Protein 1WJ7 (pdb70)

Structure (mmCIF, N/CA/C/O backbone):
data_1WJ7
#
_entry.id   1WJ7
#
loop_
_atom_site.group_PDB
_atom_site.id
_atom_site.type_symbol
_atom_site.label_atom_id
_atom_site.label_alt_id
_atom_site.label_comp_id
_atom_site.label_asym_id
_atom_site.label_entity_id
_atom_site.label_seq_id
_atom_site.pdbx_PDB_ins_code
_atom_site.Cartn_x
_atom_site.Cartn_y
_atom_site.Cartn_z
_atom_site.occupancy
_atom_site.B_iso_or_equiv
_atom_site.auth_seq_id
_atom_site.auth_comp_id
_atom_site.auth_asym_id
_atom_site.auth_atom_id
_atom_site.pdbx_PDB_model_num
ATOM 1 N N . GLY A 1 1 ? -29.782 19.434 -16.163 1.00 0.00 1 GLY A N 1
ATOM 2 C CA . GLY A 1 1 ? -30.310 18.722 -17.314 1.00 0.00 1 GLY A CA 1
ATOM 3 C C . GLY A 1 1 ? -29.383 17.576 -17.722 1.00 0.00 1 GLY A C 1
ATOM 4 O O . GLY A 1 1 ? -28.165 17.674 -17.573 1.00 0.00 1 GLY A O 1
ATOM 8 N N . SER A 1 2 ? -29.993 16.515 -18.229 1.00 0.00 2 SER A N 1
ATOM 9 C CA . SER A 1 2 ? -29.238 15.351 -18.660 1.00 0.00 2 SER A CA 1
ATOM 10 C C . SER A 1 2 ? -28.985 15.420 -20.168 1.00 0.00 2 SER A C 1
ATOM 11 O O . SER A 1 2 ? -29.432 14.553 -20.916 1.00 0.00 2 SER A O 1
ATOM 19 N N . SER A 1 3 ? -28.268 16.461 -20.568 1.00 0.00 3 SER A N 1
ATOM 20 C CA . SER A 1 3 ? -27.951 16.654 -21.973 1.00 0.00 3 SER A CA 1
ATOM 21 C C . SER A 1 3 ? -26.691 17.512 -22.111 1.00 0.00 3 SER A C 1
ATOM 22 O O . SER A 1 3 ? -25.760 17.143 -22.825 1.00 0.00 3 SER A O 1
ATOM 30 N N . GLY A 1 4 ? -26.703 18.640 -21.416 1.00 0.00 4 GLY A N 1
ATOM 31 C CA . GLY A 1 4 ? -25.573 19.553 -21.453 1.00 0.00 4 GLY A CA 1
ATOM 32 C C . GLY A 1 4 ? -24.571 19.230 -20.343 1.00 0.00 4 GLY A C 1
ATOM 33 O O . GLY A 1 4 ? -23.436 18.845 -20.620 1.00 0.00 4 GLY A O 1
ATOM 37 N N . SER A 1 5 ? -25.027 19.397 -19.110 1.00 0.00 5 SER A N 1
ATOM 38 C CA . SER A 1 5 ? -24.185 19.128 -17.958 1.00 0.00 5 SER A CA 1
ATOM 39 C C . SER A 1 5 ? -22.851 19.864 -18.101 1.00 0.00 5 SER A C 1
ATOM 40 O O . SER A 1 5 ? -21.925 19.360 -18.735 1.00 0.00 5 SER A O 1
ATOM 48 N N . SER A 1 6 ? -22.795 21.044 -17.502 1.00 0.00 6 SER A N 1
ATOM 49 C CA . SER A 1 6 ? -21.590 21.855 -17.555 1.00 0.00 6 SER A CA 1
ATOM 50 C C . SER A 1 6 ? -21.461 22.685 -16.276 1.00 0.00 6 SER A C 1
ATOM 51 O O . SER A 1 6 ? -21.930 23.821 -16.220 1.00 0.00 6 SER A O 1
ATOM 59 N N . GLY A 1 7 ? -20.823 22.086 -15.282 1.00 0.00 7 GLY A N 1
ATOM 60 C CA . GLY A 1 7 ? -20.627 22.756 -14.007 1.00 0.00 7 GLY A CA 1
ATOM 61 C C . GLY A 1 7 ? -19.412 23.685 -14.058 1.00 0.00 7 GLY A C 1
ATOM 62 O O . GLY A 1 7 ? -19.296 24.512 -14.961 1.00 0.00 7 GLY A O 1
ATOM 66 N N . ASN A 1 8 ? -18.538 23.518 -13.077 1.00 0.00 8 ASN A N 1
ATOM 67 C CA . ASN A 1 8 ? -17.337 24.332 -12.998 1.00 0.00 8 ASN A CA 1
ATOM 68 C C . ASN A 1 8 ? -16.149 23.444 -12.621 1.00 0.00 8 ASN A C 1
ATOM 69 O O . ASN A 1 8 ? -15.171 23.362 -13.363 1.00 0.00 8 ASN A O 1
ATOM 80 N N . GLN A 1 9 ? -16.272 22.802 -11.469 1.00 0.00 9 GLN A N 1
ATOM 81 C CA . GLN A 1 9 ? -15.221 21.924 -10.985 1.00 0.00 9 GLN A CA 1
ATOM 82 C C . GLN A 1 9 ? -15.667 21.219 -9.702 1.00 0.00 9 GLN A C 1
ATOM 83 O O . GLN A 1 9 ? -16.125 21.866 -8.762 1.00 0.00 9 GLN A O 1
ATOM 97 N N . ASN A 1 10 ? -15.517 19.903 -9.705 1.00 0.00 10 ASN A N 1
ATOM 98 C CA . ASN A 1 10 ? -15.899 19.103 -8.554 1.00 0.00 10 ASN A CA 1
ATOM 99 C C . ASN A 1 10 ? -14.681 18.907 -7.649 1.00 0.00 10 ASN A C 1
ATOM 100 O O . ASN A 1 10 ? -13.861 18.022 -7.888 1.00 0.00 10 ASN A O 1
ATOM 111 N N . GLN A 1 11 ? -14.601 19.748 -6.628 1.00 0.00 11 GLN A N 1
ATOM 112 C CA . GLN A 1 11 ? -13.497 19.678 -5.685 1.00 0.00 11 GLN A CA 1
ATOM 113 C C . GLN A 1 11 ? -13.930 20.214 -4.320 1.00 0.00 11 GLN A C 1
ATOM 114 O O . GLN A 1 11 ? -14.503 21.299 -4.228 1.00 0.00 11 GLN A O 1
ATOM 128 N N . THR A 1 12 ? -13.641 19.429 -3.292 1.00 0.00 12 THR A N 1
ATOM 129 C CA . THR A 1 12 ? -13.993 19.812 -1.935 1.00 0.00 12 THR A CA 1
ATOM 130 C C . THR A 1 12 ? -12.756 20.306 -1.183 1.00 0.00 12 THR A C 1
ATOM 131 O O . THR A 1 12 ? -11.746 19.608 -1.114 1.00 0.00 12 THR A O 1
ATOM 142 N N . GLN A 1 13 ? -12.877 21.507 -0.636 1.00 0.00 13 GLN A N 1
ATOM 143 C CA . GLN A 1 13 ? -11.781 22.104 0.109 1.00 0.00 13 GLN A CA 1
ATOM 144 C C . GLN A 1 13 ? -11.498 21.293 1.376 1.00 0.00 13 GLN A C 1
ATOM 145 O O . GLN A 1 13 ? -12.185 21.448 2.384 1.00 0.00 13 GLN A O 1
ATOM 159 N N . HIS A 1 14 ? -10.484 20.445 1.282 1.00 0.00 14 HIS A N 1
ATOM 160 C CA . HIS A 1 14 ? -10.101 19.610 2.408 1.00 0.00 14 HIS A CA 1
ATOM 161 C C . HIS A 1 14 ? -8.737 18.972 2.134 1.00 0.00 14 HIS A C 1
ATOM 162 O O . HIS A 1 14 ? -7.855 18.992 2.990 1.00 0.00 14 HIS A O 1
ATOM 176 N N . LYS A 1 15 ? -8.608 18.421 0.936 1.00 0.00 15 LYS A N 1
ATOM 177 C CA . LYS A 1 15 ? -7.366 17.779 0.538 1.00 0.00 15 LYS A CA 1
ATOM 178 C C . LYS A 1 15 ? -7.009 18.208 -0.887 1.00 0.00 15 LYS A C 1
ATOM 179 O O . LYS A 1 15 ? -7.893 18.413 -1.717 1.00 0.00 15 LYS A O 1
ATOM 198 N N . GLN A 1 16 ? -5.712 18.331 -1.126 1.00 0.00 16 GLN A N 1
ATOM 199 C CA . GLN A 1 16 ? -5.227 18.731 -2.436 1.00 0.00 16 GLN A CA 1
ATOM 200 C C . GLN A 1 16 ? -4.778 17.506 -3.234 1.00 0.00 16 GLN A C 1
ATOM 201 O O . GLN A 1 16 ? -4.664 16.411 -2.685 1.00 0.00 16 GLN A O 1
ATOM 215 N N . ARG A 1 17 ? -4.535 17.730 -4.517 1.00 0.00 17 ARG A N 1
ATOM 216 C CA . ARG A 1 17 ? -4.101 16.658 -5.395 1.00 0.00 17 ARG A CA 1
ATOM 217 C C . ARG A 1 17 ? -5.186 15.584 -5.498 1.00 0.00 17 ARG A C 1
ATOM 218 O O . ARG A 1 17 ? -5.940 15.366 -4.551 1.00 0.00 17 ARG A O 1
ATOM 239 N N . PRO A 1 18 ? -5.230 14.924 -6.686 1.00 0.00 18 PRO A N 1
ATOM 240 C CA . PRO A 1 18 ? -6.210 13.878 -6.925 1.00 0.00 18 PRO A CA 1
ATOM 241 C C . PRO A 1 18 ? -5.832 12.593 -6.186 1.00 0.00 18 PRO A C 1
ATOM 242 O O . PRO A 1 18 ? -4.902 12.586 -5.381 1.00 0.00 18 PRO A O 1
ATOM 253 N N . GLN A 1 19 ? -6.571 11.535 -6.487 1.00 0.00 19 GLN A N 1
ATOM 254 C CA . GLN A 1 19 ? -6.324 10.247 -5.862 1.00 0.00 19 GLN A CA 1
ATOM 255 C C . GLN A 1 19 ? -6.384 10.377 -4.338 1.00 0.00 19 GLN A C 1
ATOM 256 O O . GLN A 1 19 ? -5.452 9.979 -3.641 1.00 0.00 19 GLN A O 1
ATOM 270 N N . ALA A 1 20 ? -7.489 10.935 -3.867 1.00 0.00 20 ALA A N 1
ATOM 271 C CA . ALA A 1 20 ? -7.682 11.122 -2.439 1.00 0.00 20 ALA A CA 1
ATOM 272 C C . ALA A 1 20 ? -9.049 11.764 -2.193 1.00 0.00 20 ALA A C 1
ATOM 273 O O . ALA A 1 20 ? -9.192 12.611 -1.312 1.00 0.00 20 ALA A O 1
ATOM 280 N N . THR A 1 21 ? -10.019 11.337 -2.988 1.00 0.00 21 THR A N 1
ATOM 281 C CA . THR A 1 21 ? -11.369 11.860 -2.868 1.00 0.00 21 THR A CA 1
ATOM 282 C C . THR A 1 21 ? -12.393 10.734 -3.021 1.00 0.00 21 THR A C 1
ATOM 283 O O . THR A 1 21 ? -12.982 10.287 -2.037 1.00 0.00 21 THR A O 1
ATOM 294 N N . ALA A 1 22 ? -12.574 10.306 -4.262 1.00 0.00 22 ALA A N 1
ATOM 295 C CA . ALA A 1 22 ? -13.516 9.240 -4.556 1.00 0.00 22 ALA A CA 1
ATOM 296 C C . ALA A 1 22 ? -12.774 7.902 -4.582 1.00 0.00 22 ALA A C 1
ATOM 297 O O . ALA A 1 22 ? -13.188 6.946 -3.928 1.00 0.00 22 ALA A O 1
ATOM 304 N N . GLU A 1 23 ? -11.691 7.877 -5.345 1.00 0.00 23 GLU A N 1
ATOM 305 C CA . GLU A 1 23 ? -10.887 6.673 -5.465 1.00 0.00 23 GLU A CA 1
ATOM 306 C C . GLU A 1 23 ? -10.683 6.032 -4.091 1.00 0.00 23 GLU A C 1
ATOM 307 O O . GLU A 1 23 ? -11.056 4.879 -3.877 1.00 0.00 23 GLU A O 1
ATOM 319 N N . GLN A 1 24 ? -10.091 6.807 -3.194 1.00 0.00 24 GLN A N 1
ATOM 320 C CA . GLN A 1 24 ? -9.832 6.330 -1.846 1.00 0.00 24 GLN A CA 1
ATOM 321 C C . GLN A 1 24 ? -11.006 5.484 -1.349 1.00 0.00 24 GLN A C 1
ATOM 322 O O . GLN A 1 24 ? -10.844 4.298 -1.062 1.00 0.00 24 GLN A O 1
ATOM 336 N N . ILE A 1 25 ? -12.161 6.126 -1.261 1.00 0.00 25 ILE A N 1
ATOM 337 C CA . ILE A 1 25 ? -13.362 5.447 -0.803 1.00 0.00 25 ILE A CA 1
ATOM 338 C C . ILE A 1 25 ? -13.422 4.051 -1.425 1.00 0.00 25 ILE A C 1
ATOM 339 O O . ILE A 1 25 ? -13.595 3.059 -0.718 1.00 0.00 25 ILE A O 1
ATOM 355 N N . ARG A 1 26 ? -13.274 4.017 -2.741 1.00 0.00 26 ARG A N 1
ATOM 356 C CA . ARG A 1 26 ? -13.310 2.758 -3.466 1.00 0.00 26 ARG A CA 1
ATOM 357 C C . ARG A 1 26 ? -12.100 1.898 -3.096 1.00 0.00 26 ARG A C 1
ATOM 358 O O . ARG A 1 26 ? -12.214 0.680 -2.973 1.00 0.00 26 ARG A O 1
ATOM 379 N N . LEU A 1 27 ? -10.968 2.566 -2.927 1.00 0.00 27 LEU A N 1
ATOM 380 C CA . LEU A 1 27 ? -9.739 1.878 -2.573 1.00 0.00 27 LEU A CA 1
ATOM 381 C C . LEU A 1 27 ? -9.957 1.083 -1.284 1.00 0.00 27 LEU A C 1
ATOM 382 O O . LEU A 1 27 ? -9.868 -0.144 -1.285 1.00 0.00 27 LEU A O 1
ATOM 398 N N . ALA A 1 28 ? -10.240 1.814 -0.216 1.00 0.00 28 ALA A N 1
ATOM 399 C CA . ALA A 1 28 ? -10.472 1.192 1.076 1.00 0.00 28 ALA A CA 1
ATOM 400 C C . ALA A 1 28 ? -11.581 0.146 0.942 1.00 0.00 28 ALA A C 1
ATOM 401 O O . ALA A 1 28 ? -11.548 -0.887 1.609 1.00 0.00 28 ALA A O 1
ATOM 408 N N . GLN A 1 29 ? -12.535 0.450 0.075 1.00 0.00 29 GLN A N 1
ATOM 409 C CA . GLN A 1 29 ? -13.652 -0.451 -0.155 1.00 0.00 29 GLN A CA 1
ATOM 410 C C . GLN A 1 29 ? -13.169 -1.729 -0.845 1.00 0.00 29 GLN A C 1
ATOM 411 O O . GLN A 1 29 ? -13.714 -2.807 -0.614 1.00 0.00 29 GLN A O 1
ATOM 425 N N . MET A 1 30 ? -12.153 -1.565 -1.679 1.00 0.00 30 MET A N 1
ATOM 426 C CA . MET A 1 30 ? -11.591 -2.691 -2.405 1.00 0.00 30 MET A CA 1
ATOM 427 C C . MET A 1 30 ? -10.549 -3.425 -1.557 1.00 0.00 30 MET A C 1
ATOM 428 O O . MET A 1 30 ? -10.499 -4.654 -1.555 1.00 0.00 30 MET A O 1
ATOM 442 N N . ILE A 1 31 ? -9.742 -2.639 -0.859 1.00 0.00 31 ILE A N 1
ATOM 443 C CA . ILE A 1 31 ? -8.705 -3.198 -0.010 1.00 0.00 31 ILE A CA 1
ATOM 444 C C . ILE A 1 31 ? -9.353 -3.933 1.165 1.00 0.00 31 ILE A C 1
ATOM 445 O O . ILE A 1 31 ? -8.769 -4.862 1.720 1.00 0.00 31 ILE A O 1
ATOM 461 N N . SER A 1 32 ? -10.553 -3.488 1.510 1.00 0.00 32 SER A N 1
ATOM 462 C CA . SER A 1 32 ? -11.287 -4.092 2.609 1.00 0.00 32 SER A CA 1
ATOM 463 C C . SER A 1 32 ? -11.451 -5.594 2.366 1.00 0.00 32 SER A C 1
ATOM 464 O O . SER A 1 32 ? -11.163 -6.403 3.247 1.00 0.00 32 SER A O 1
ATOM 472 N N . ASP A 1 33 ? -11.912 -5.921 1.168 1.00 0.00 33 ASP A N 1
ATOM 473 C CA . ASP A 1 33 ? -12.117 -7.311 0.799 1.00 0.00 33 ASP A CA 1
ATOM 474 C C . ASP A 1 33 ? -10.874 -8.122 1.171 1.00 0.00 33 ASP A C 1
ATOM 475 O O . ASP A 1 33 ? -10.967 -9.107 1.901 1.00 0.00 33 ASP A O 1
ATOM 484 N N . HIS A 1 34 ? -9.739 -7.676 0.652 1.00 0.00 34 HIS A N 1
ATOM 485 C CA . HIS A 1 34 ? -8.479 -8.348 0.921 1.00 0.00 34 HIS A CA 1
ATOM 486 C C . HIS A 1 34 ? -7.806 -7.709 2.137 1.00 0.00 34 HIS A C 1
ATOM 487 O O . HIS A 1 34 ? -7.184 -6.654 2.023 1.00 0.00 34 HIS A O 1
ATOM 501 N N . ASN A 1 35 ? -7.952 -8.375 3.273 1.00 0.00 35 ASN A N 1
ATOM 502 C CA . ASN A 1 35 ? -7.366 -7.884 4.509 1.00 0.00 35 ASN A CA 1
ATOM 503 C C . ASN A 1 35 ? -6.972 -9.073 5.388 1.00 0.00 35 ASN A C 1
ATOM 504 O O . ASN A 1 35 ? -7.356 -10.208 5.112 1.00 0.00 35 ASN A O 1
ATOM 515 N N . ASP A 1 36 ? -6.209 -8.771 6.429 1.00 0.00 36 ASP A N 1
ATOM 516 C CA . ASP A 1 36 ? -5.759 -9.800 7.350 1.00 0.00 36 ASP A CA 1
ATOM 517 C C . ASP A 1 36 ? -5.624 -9.201 8.751 1.00 0.00 36 ASP A C 1
ATOM 518 O O . ASP A 1 36 ? -5.592 -7.982 8.908 1.00 0.00 36 ASP A O 1
ATOM 527 N N . ALA A 1 37 ? -5.550 -10.087 9.734 1.00 0.00 37 ALA A N 1
ATOM 528 C CA . ALA A 1 37 ? -5.419 -9.661 11.117 1.00 0.00 37 ALA A CA 1
ATOM 529 C C . ALA A 1 37 ? -4.095 -8.915 11.294 1.00 0.00 37 ALA A C 1
ATOM 530 O O . ALA A 1 37 ? -4.039 -7.894 11.977 1.00 0.00 37 ALA A O 1
ATOM 537 N N . ASP A 1 38 ? -3.060 -9.456 10.667 1.00 0.00 38 ASP A N 1
ATOM 538 C CA . ASP A 1 38 ? -1.740 -8.855 10.746 1.00 0.00 38 ASP A CA 1
ATOM 539 C C . ASP A 1 38 ? -1.827 -7.385 10.331 1.00 0.00 38 ASP A C 1
ATOM 540 O O . ASP A 1 38 ? -1.603 -6.491 11.146 1.00 0.00 38 ASP A O 1
ATOM 549 N N . PHE A 1 39 ? -2.153 -7.180 9.063 1.00 0.00 39 PHE A N 1
ATOM 550 C CA . PHE A 1 39 ? -2.273 -5.834 8.529 1.00 0.00 39 PHE A CA 1
ATOM 551 C C . PHE A 1 39 ? -3.224 -4.990 9.380 1.00 0.00 39 PHE A C 1
ATOM 552 O O . PHE A 1 39 ? -2.936 -3.831 9.675 1.00 0.00 39 PHE A O 1
ATOM 569 N N . GLU A 1 40 ? -4.339 -5.603 9.750 1.00 0.00 40 GLU A N 1
ATOM 570 C CA . GLU A 1 40 ? -5.334 -4.922 10.560 1.00 0.00 40 GLU A CA 1
ATOM 571 C C . GLU A 1 40 ? -4.684 -4.332 11.813 1.00 0.00 40 GLU A C 1
ATOM 572 O O . GLU A 1 40 ? -4.759 -3.127 12.047 1.00 0.00 40 GLU A O 1
ATOM 584 N N . GLU A 1 41 ? -4.062 -5.209 12.588 1.00 0.00 41 GLU A N 1
ATOM 585 C CA . GLU A 1 41 ? -3.400 -4.790 13.811 1.00 0.00 41 GLU A CA 1
ATOM 586 C C . GLU A 1 41 ? -2.463 -3.613 13.531 1.00 0.00 41 GLU A C 1
ATOM 587 O O . GLU A 1 41 ? -2.385 -2.676 14.324 1.00 0.00 41 GLU A O 1
ATOM 599 N N . LYS A 1 42 ? -1.776 -3.701 12.402 1.00 0.00 42 LYS A N 1
ATOM 600 C CA . LYS A 1 42 ? -0.848 -2.655 12.008 1.00 0.00 42 LYS A CA 1
ATOM 601 C C . LYS A 1 42 ? -1.621 -1.358 11.762 1.00 0.00 42 LYS A C 1
ATOM 602 O O . LYS A 1 42 ? -1.291 -0.317 12.327 1.00 0.00 42 LYS A O 1
ATOM 621 N N . VAL A 1 43 ? -2.637 -1.464 10.918 1.00 0.00 43 VAL A N 1
ATOM 622 C CA . VAL A 1 43 ? -3.461 -0.313 10.590 1.00 0.00 43 VAL A CA 1
ATOM 623 C C . VAL A 1 43 ? -3.801 0.448 11.873 1.00 0.00 43 VAL A C 1
ATOM 624 O O . VAL A 1 43 ? -3.552 1.648 11.972 1.00 0.00 43 VAL A O 1
ATOM 637 N N . LYS A 1 44 ? -4.365 -0.283 12.824 1.00 0.00 44 LYS A N 1
ATOM 638 C CA . LYS A 1 44 ? -4.742 0.308 14.096 1.00 0.00 44 LYS A CA 1
ATOM 639 C C . LYS A 1 44 ? -3.524 0.997 14.715 1.00 0.00 44 LYS A C 1
ATOM 640 O O . LYS A 1 44 ? -3.637 2.096 15.256 1.00 0.00 44 LYS A O 1
ATOM 659 N N . GLN A 1 45 ? -2.388 0.323 14.613 1.00 0.00 45 GLN A N 1
ATOM 660 C CA . GLN A 1 45 ? -1.150 0.858 15.155 1.00 0.00 45 GLN A CA 1
ATOM 661 C C . GLN A 1 45 ? -0.818 2.199 14.499 1.00 0.00 45 GLN A C 1
ATOM 662 O O . GLN A 1 45 ? -0.307 3.106 15.156 1.00 0.00 45 GLN A O 1
ATOM 676 N N . LEU A 1 46 ? -1.123 2.284 13.213 1.00 0.00 46 LEU A N 1
ATOM 677 C CA . LEU A 1 46 ? -0.864 3.500 12.461 1.00 0.00 46 LEU A CA 1
ATOM 678 C C . LEU A 1 46 ? -1.734 4.631 13.013 1.00 0.00 46 LEU A C 1
ATOM 679 O O . LEU A 1 46 ? -1.250 5.741 13.232 1.00 0.00 46 LEU A O 1
ATOM 695 N N . ILE A 1 47 ? -3.002 4.311 13.222 1.00 0.00 47 ILE A N 1
ATOM 696 C CA . ILE A 1 47 ? -3.944 5.287 13.745 1.00 0.00 47 ILE A CA 1
ATOM 697 C C . ILE A 1 47 ? -3.498 5.722 15.142 1.00 0.00 47 ILE A C 1
ATOM 698 O O . ILE A 1 47 ? -3.301 6.910 15.393 1.00 0.00 47 ILE A O 1
ATOM 714 N N . ASP A 1 48 ? -3.352 4.736 16.016 1.00 0.00 48 ASP A N 1
ATOM 715 C CA . ASP A 1 48 ? -2.933 5.002 17.381 1.00 0.00 48 ASP A CA 1
ATOM 716 C C . ASP A 1 48 ? -1.656 5.845 17.363 1.00 0.00 48 ASP A C 1
ATOM 717 O O . ASP A 1 48 ? -1.525 6.796 18.132 1.00 0.00 48 ASP A O 1
ATOM 726 N N . ILE A 1 49 ? -0.747 5.465 16.478 1.00 0.00 49 ILE A N 1
ATOM 727 C CA . ILE A 1 49 ? 0.515 6.173 16.350 1.00 0.00 49 ILE A CA 1
ATOM 728 C C . ILE A 1 49 ? 0.258 7.561 15.760 1.00 0.00 49 ILE A C 1
ATOM 729 O O . ILE A 1 49 ? 0.393 8.569 16.452 1.00 0.00 49 ILE A O 1
ATOM 745 N N . THR A 1 50 ? -0.107 7.569 14.486 1.00 0.00 50 THR A N 1
ATOM 746 C CA . THR A 1 50 ? -0.384 8.817 13.795 1.00 0.00 50 THR A CA 1
ATOM 747 C C . THR A 1 50 ? -1.794 9.309 14.127 1.00 0.00 50 THR A C 1
ATOM 748 O O . THR A 1 50 ? -1.958 10.311 14.822 1.00 0.00 50 THR A O 1
ATOM 759 N N . GLY A 1 51 ? -2.776 8.581 13.615 1.00 0.00 51 GLY A N 1
ATOM 760 C CA . GLY A 1 51 ? -4.167 8.931 13.849 1.00 0.00 51 GLY A CA 1
ATOM 761 C C . GLY A 1 51 ? -4.802 9.523 12.589 1.00 0.00 51 GLY A C 1
ATOM 762 O O . GLY A 1 51 ? -5.740 10.315 12.676 1.00 0.00 51 GLY A O 1
ATOM 766 N N . LYS A 1 52 ? -4.267 9.115 11.448 1.00 0.00 52 LYS A N 1
ATOM 767 C CA . LYS A 1 52 ? -4.770 9.595 10.172 1.00 0.00 52 LYS A CA 1
ATOM 768 C C . LYS A 1 52 ? -5.971 8.746 9.750 1.00 0.00 52 LYS A C 1
ATOM 769 O O . LYS A 1 52 ? -6.203 7.673 10.306 1.00 0.00 52 LYS A O 1
ATOM 788 N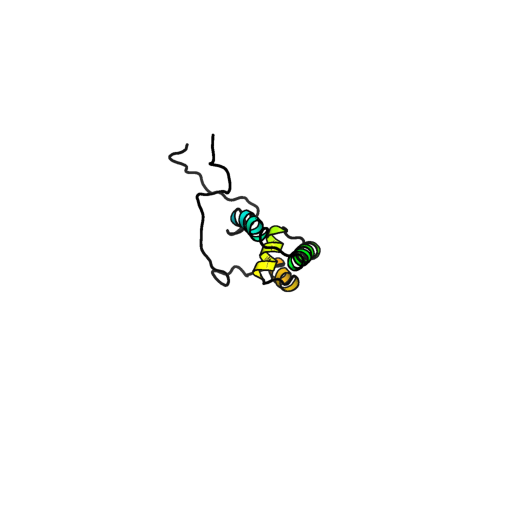 N . ASN A 1 53 ? -6.703 9.258 8.772 1.00 0.00 53 ASN A N 1
ATOM 789 C CA . ASN A 1 53 ? -7.874 8.560 8.269 1.00 0.00 53 ASN A CA 1
ATOM 790 C C . ASN A 1 53 ? -7.537 7.080 8.077 1.00 0.00 53 ASN A C 1
ATOM 791 O O . ASN A 1 53 ? -6.652 6.738 7.293 1.00 0.00 53 ASN A O 1
ATOM 802 N N . GLN A 1 54 ? -8.259 6.241 8.804 1.00 0.00 54 GLN A N 1
ATOM 803 C CA . GLN A 1 54 ? -8.048 4.806 8.723 1.00 0.00 54 GLN A CA 1
ATOM 804 C C . GLN A 1 54 ? -7.773 4.391 7.277 1.00 0.00 54 GLN A C 1
ATOM 805 O O . GLN A 1 54 ? -6.714 3.843 6.975 1.00 0.00 54 GLN A O 1
ATOM 819 N N . ASP A 1 55 ? -8.746 4.668 6.421 1.00 0.00 55 ASP A N 1
ATOM 820 C CA . ASP A 1 55 ? -8.622 4.330 5.013 1.00 0.00 55 ASP A CA 1
ATOM 821 C C . ASP A 1 55 ? -7.212 4.676 4.532 1.00 0.00 55 ASP A C 1
ATOM 822 O O . ASP A 1 55 ? -6.532 3.841 3.938 1.00 0.00 55 ASP A O 1
ATOM 831 N N . GLU A 1 56 ? -6.814 5.910 4.806 1.00 0.00 56 GLU A N 1
ATOM 832 C CA . GLU A 1 56 ? -5.497 6.377 4.408 1.00 0.00 56 GLU A CA 1
ATOM 833 C C . GLU A 1 56 ? -4.412 5.481 5.009 1.00 0.00 56 GLU A C 1
ATOM 834 O O . GLU A 1 56 ? -3.460 5.109 4.324 1.00 0.00 56 GLU A O 1
ATOM 846 N N . CYS A 1 57 ? -4.592 5.160 6.281 1.00 0.00 57 CYS A N 1
ATOM 847 C CA . CYS A 1 57 ? -3.641 4.314 6.982 1.00 0.00 57 CYS A CA 1
ATOM 848 C C . CYS A 1 57 ? -3.554 2.976 6.245 1.00 0.00 57 CYS A C 1
ATOM 849 O O . CYS A 1 57 ? -2.464 2.444 6.043 1.00 0.00 57 CYS A O 1
ATOM 857 N N . VAL A 1 58 ? -4.718 2.470 5.864 1.00 0.00 58 VAL A N 1
ATOM 858 C CA . VAL A 1 58 ? -4.788 1.204 5.155 1.00 0.00 58 VAL A CA 1
ATOM 859 C C . VAL A 1 58 ? -4.040 1.328 3.826 1.00 0.00 58 VAL A C 1
ATOM 860 O O . VAL A 1 58 ? -3.346 0.400 3.412 1.00 0.00 58 VAL A O 1
ATOM 873 N N . ILE A 1 59 ? -4.206 2.480 3.194 1.00 0.00 59 ILE A N 1
ATOM 874 C CA . ILE A 1 59 ? -3.555 2.737 1.921 1.00 0.00 59 ILE A CA 1
ATOM 875 C C . ILE A 1 59 ? -2.052 2.911 2.147 1.00 0.00 59 ILE A C 1
ATOM 876 O O . ILE A 1 59 ? -1.243 2.237 1.512 1.00 0.00 59 ILE A O 1
ATOM 892 N N . ALA A 1 60 ? -1.724 3.818 3.055 1.00 0.00 60 ALA A N 1
ATOM 893 C CA . ALA A 1 60 ? -0.332 4.089 3.374 1.00 0.00 60 ALA A CA 1
ATOM 894 C C . ALA A 1 60 ? 0.387 2.770 3.664 1.00 0.00 60 ALA A C 1
ATOM 895 O O . ALA A 1 60 ? 1.360 2.429 2.994 1.00 0.00 60 ALA A O 1
ATOM 902 N N . LEU A 1 61 ? -0.122 2.063 4.663 1.00 0.00 61 LEU A N 1
ATOM 903 C CA . LEU A 1 61 ? 0.459 0.789 5.050 1.00 0.00 61 LEU A CA 1
ATOM 904 C C . LEU A 1 61 ? 0.712 -0.052 3.797 1.00 0.00 61 LEU A C 1
ATOM 905 O O . LEU A 1 61 ? 1.846 -0.446 3.528 1.00 0.00 61 LEU A O 1
ATOM 921 N N . HIS A 1 62 ? -0.363 -0.304 3.065 1.00 0.00 62 HIS A N 1
ATOM 922 C CA . HIS A 1 62 ? -0.272 -1.091 1.847 1.00 0.00 62 HIS A CA 1
ATOM 923 C C . HIS A 1 62 ? 0.779 -0.480 0.918 1.00 0.00 62 HIS A C 1
ATOM 924 O O . HIS A 1 62 ? 1.742 -1.145 0.540 1.00 0.00 62 HIS A O 1
ATOM 938 N N . ASP A 1 63 ? 0.558 0.781 0.576 1.00 0.00 63 ASP A N 1
ATOM 939 C CA . ASP A 1 63 ? 1.473 1.490 -0.302 1.00 0.00 63 ASP A CA 1
ATOM 940 C C . ASP A 1 63 ? 2.913 1.126 0.068 1.00 0.00 63 ASP A C 1
ATOM 941 O O . ASP A 1 63 ? 3.717 0.799 -0.803 1.00 0.00 63 ASP A O 1
ATOM 950 N N . CYS A 1 64 ? 3.193 1.195 1.361 1.00 0.00 64 CYS A N 1
ATOM 951 C CA . CYS A 1 64 ? 4.521 0.877 1.857 1.00 0.00 64 CYS A CA 1
ATOM 952 C C . CYS A 1 64 ? 4.821 -0.586 1.523 1.00 0.00 64 CYS A C 1
ATOM 953 O O . CYS A 1 64 ? 5.753 -0.877 0.775 1.00 0.00 64 CYS A O 1
ATOM 961 N N . ASN A 1 65 ? 4.013 -1.468 2.093 1.00 0.00 65 ASN A N 1
ATOM 962 C CA . ASN A 1 65 ? 4.180 -2.893 1.865 1.00 0.00 65 ASN A CA 1
ATOM 963 C C . ASN A 1 65 ? 3.560 -3.667 3.030 1.00 0.00 65 ASN A C 1
ATOM 964 O O . ASN A 1 65 ? 3.156 -4.818 2.870 1.00 0.00 65 ASN A O 1
ATOM 975 N N . GLY A 1 66 ? 3.505 -3.005 4.176 1.00 0.00 66 GLY A N 1
ATOM 976 C CA . GLY A 1 66 ? 2.942 -3.617 5.368 1.00 0.00 66 GLY A CA 1
ATOM 977 C C . GLY A 1 66 ? 3.843 -3.385 6.582 1.00 0.00 66 GLY A C 1
ATOM 978 O O . GLY A 1 66 ? 4.082 -4.302 7.366 1.00 0.00 66 GLY A O 1
ATOM 982 N N . ASP A 1 67 ? 4.319 -2.154 6.699 1.00 0.00 67 ASP A N 1
ATOM 983 C CA . ASP A 1 67 ? 5.189 -1.790 7.804 1.00 0.00 67 ASP A CA 1
ATOM 984 C C . ASP A 1 67 ? 4.673 -0.503 8.451 1.00 0.00 67 ASP A C 1
ATOM 985 O O . ASP A 1 67 ? 4.709 0.562 7.837 1.00 0.00 67 ASP A O 1
ATOM 994 N N . VAL A 1 68 ? 4.204 -0.645 9.682 1.00 0.00 68 VAL A N 1
ATOM 995 C CA . VAL A 1 68 ? 3.681 0.493 10.419 1.00 0.00 68 VAL A CA 1
ATOM 996 C C . VAL A 1 68 ? 4.711 1.625 10.400 1.00 0.00 68 VAL A C 1
ATOM 997 O O . VAL A 1 68 ? 4.364 2.781 10.164 1.00 0.00 68 VAL A O 1
ATOM 1010 N N . ASN A 1 69 ? 5.957 1.252 10.651 1.00 0.00 69 ASN A N 1
ATOM 1011 C CA . ASN A 1 69 ? 7.040 2.221 10.666 1.00 0.00 69 ASN A CA 1
ATOM 1012 C C . ASN A 1 69 ? 7.147 2.881 9.289 1.00 0.00 69 ASN A C 1
ATOM 1013 O O . ASN A 1 69 ? 6.959 4.090 9.160 1.00 0.00 69 ASN A O 1
ATOM 1024 N N . ARG A 1 70 ? 7.448 2.057 8.296 1.00 0.00 70 ARG A N 1
ATOM 1025 C CA . ARG A 1 70 ? 7.582 2.545 6.934 1.00 0.00 70 ARG A CA 1
ATOM 1026 C C . ARG A 1 70 ? 6.408 3.461 6.580 1.00 0.00 70 ARG A C 1
ATOM 1027 O O . ARG A 1 70 ? 6.599 4.519 5.982 1.00 0.00 70 ARG A O 1
ATOM 1048 N N . ALA A 1 71 ? 5.219 3.021 6.964 1.00 0.00 71 ALA A N 1
ATOM 1049 C CA . ALA A 1 71 ? 4.014 3.787 6.695 1.00 0.00 71 ALA A CA 1
ATOM 1050 C C . ALA A 1 71 ? 4.125 5.157 7.368 1.00 0.00 71 ALA A C 1
ATOM 1051 O O . ALA A 1 71 ? 4.024 6.188 6.705 1.00 0.00 71 ALA A O 1
ATOM 1058 N N . ILE A 1 72 ? 4.332 5.123 8.676 1.00 0.00 72 ILE A N 1
ATOM 1059 C CA . ILE A 1 72 ? 4.458 6.349 9.446 1.00 0.00 72 ILE A CA 1
ATOM 1060 C C . ILE A 1 72 ? 5.397 7.311 8.714 1.00 0.00 72 ILE A C 1
ATOM 1061 O O . ILE A 1 72 ? 5.100 8.498 8.588 1.00 0.00 72 ILE A O 1
ATOM 1077 N N . ASN A 1 73 ? 6.511 6.762 8.252 1.00 0.00 73 ASN A N 1
ATOM 1078 C CA . ASN A 1 73 ? 7.496 7.557 7.537 1.00 0.00 73 ASN A CA 1
ATOM 1079 C C . ASN A 1 73 ? 6.809 8.298 6.388 1.00 0.00 73 ASN A C 1
ATOM 1080 O O . ASN A 1 73 ? 7.147 9.444 6.094 1.00 0.00 73 ASN A O 1
ATOM 1091 N N . VAL A 1 74 ? 5.858 7.614 5.769 1.00 0.00 74 VAL A N 1
ATOM 1092 C CA . VAL A 1 74 ? 5.121 8.193 4.659 1.00 0.00 74 VAL A CA 1
ATOM 1093 C C . VAL A 1 74 ? 3.986 9.062 5.204 1.00 0.00 74 VAL A C 1
ATOM 1094 O O . VAL A 1 74 ? 3.855 10.226 4.828 1.00 0.00 74 VAL A O 1
ATOM 1107 N N . LEU A 1 75 ? 3.194 8.463 6.081 1.00 0.00 75 LEU A N 1
ATOM 1108 C CA . LEU A 1 75 ? 2.074 9.168 6.682 1.00 0.00 75 LEU A CA 1
ATOM 1109 C C . LEU A 1 75 ? 2.547 10.533 7.184 1.00 0.00 75 LEU A C 1
ATOM 1110 O O . LEU A 1 75 ? 2.003 11.565 6.793 1.00 0.00 75 LEU A O 1
ATOM 1126 N N . LEU A 1 76 ? 3.554 10.496 8.043 1.00 0.00 76 LEU A N 1
ATOM 1127 C CA . LEU A 1 76 ? 4.106 11.718 8.603 1.00 0.00 76 LEU A CA 1
ATOM 1128 C C . LEU A 1 76 ? 4.207 12.777 7.504 1.00 0.00 76 LEU A C 1
ATOM 1129 O O . LEU A 1 76 ? 3.648 13.865 7.633 1.00 0.00 76 LEU A O 1
ATOM 1145 N N . GLU A 1 77 ? 4.923 12.422 6.448 1.00 0.00 77 GLU A N 1
ATOM 1146 C CA . GLU A 1 77 ? 5.104 13.329 5.327 1.00 0.00 77 GLU A CA 1
ATOM 1147 C C . GLU A 1 77 ? 4.640 12.667 4.028 1.00 0.00 77 GLU A C 1
ATOM 1148 O O . GLU A 1 77 ? 3.462 12.734 3.679 1.00 0.00 77 GLU A O 1
ATOM 1160 N N . GLY A 1 78 ? 5.589 12.042 3.348 1.00 0.00 78 GLY A N 1
ATOM 1161 C CA . GLY A 1 78 ? 5.293 11.368 2.095 1.00 0.00 78 GLY A CA 1
ATOM 1162 C C . GLY A 1 78 ? 6.188 11.887 0.968 1.00 0.00 78 GLY A C 1
ATOM 1163 O O . GLY A 1 78 ? 7.169 12.584 1.220 1.00 0.00 78 GLY A O 1
ATOM 1167 N N . ASN A 1 79 ? 5.817 11.527 -0.252 1.00 0.00 79 ASN A N 1
ATOM 1168 C CA . ASN A 1 79 ? 6.574 11.947 -1.419 1.00 0.00 79 ASN A CA 1
ATOM 1169 C C . ASN A 1 79 ? 6.590 13.475 -1.488 1.00 0.00 79 ASN A C 1
ATOM 1170 O O . ASN A 1 79 ? 5.554 14.119 -1.327 1.00 0.00 79 ASN A O 1
ATOM 1181 N N . PRO A 1 80 ? 7.809 14.027 -1.733 1.00 0.00 80 PRO A N 1
ATOM 1182 C CA . PRO A 1 80 ? 7.974 15.468 -1.824 1.00 0.00 80 PRO A CA 1
ATOM 1183 C C . PRO A 1 80 ? 7.428 15.998 -3.152 1.00 0.00 80 PRO A C 1
ATOM 1184 O O . PRO A 1 80 ? 8.186 16.491 -3.986 1.00 0.00 80 PRO A O 1
ATOM 1195 N N . ASP A 1 81 ? 6.117 15.881 -3.305 1.00 0.00 81 ASP A N 1
ATOM 1196 C CA . ASP A 1 81 ? 5.461 16.342 -4.517 1.00 0.00 81 ASP A CA 1
ATOM 1197 C C . ASP A 1 81 ? 6.239 15.841 -5.735 1.00 0.00 81 ASP A C 1
ATOM 1198 O O . ASP A 1 81 ? 6.887 16.625 -6.428 1.00 0.00 81 ASP A O 1
ATOM 1207 N N . THR A 1 82 ? 6.149 14.539 -5.960 1.00 0.00 82 THR A N 1
ATOM 1208 C CA . THR A 1 82 ? 6.837 13.924 -7.083 1.00 0.00 82 THR A CA 1
ATOM 1209 C C . THR A 1 82 ? 5.881 13.757 -8.266 1.00 0.00 82 THR A C 1
ATOM 1210 O O . THR A 1 82 ? 4.702 13.461 -8.080 1.00 0.00 82 THR A O 1
ATOM 1221 N N . HIS A 1 83 ? 6.426 13.954 -9.458 1.00 0.00 83 HIS A N 1
ATOM 1222 C CA . HIS A 1 83 ? 5.636 13.829 -10.672 1.00 0.00 83 HIS A CA 1
ATOM 1223 C C . HIS A 1 83 ? 5.152 12.386 -10.822 1.00 0.00 83 HIS A C 1
ATOM 1224 O O . HIS A 1 83 ? 3.959 12.111 -10.696 1.00 0.00 83 HIS A O 1
ATOM 1238 N N . SER A 1 84 ? 6.102 11.501 -11.089 1.00 0.00 84 SER A N 1
ATOM 1239 C CA . SER A 1 84 ? 5.787 10.093 -11.258 1.00 0.00 84 SER A CA 1
ATOM 1240 C C . SER A 1 84 ? 6.906 9.232 -10.669 1.00 0.00 84 SER A C 1
ATOM 1241 O O . SER A 1 84 ? 8.065 9.361 -11.061 1.00 0.00 84 SER A O 1
ATOM 1249 N N . TRP A 1 85 ? 6.520 8.374 -9.736 1.00 0.00 85 TRP A N 1
ATOM 1250 C CA . TRP A 1 85 ? 7.476 7.492 -9.089 1.00 0.00 85 TRP A CA 1
ATOM 1251 C C . TRP A 1 85 ? 6.692 6.460 -8.275 1.00 0.00 85 TRP A C 1
ATOM 1252 O O . TRP A 1 85 ? 5.842 6.821 -7.463 1.00 0.00 85 TRP A O 1
ATOM 1273 N N . GLU A 1 86 ? 7.007 5.197 -8.521 1.00 0.00 86 GLU A N 1
ATOM 1274 C CA . GLU A 1 86 ? 6.343 4.111 -7.821 1.00 0.00 86 GLU A CA 1
ATOM 1275 C C . GLU A 1 86 ? 4.854 4.084 -8.173 1.00 0.00 86 GLU A C 1
ATOM 1276 O O . GLU A 1 86 ? 4.277 5.111 -8.525 1.00 0.00 86 GLU A O 1
ATOM 1288 N N . MET A 1 87 ? 4.275 2.897 -8.067 1.00 0.00 87 MET A N 1
ATOM 1289 C CA . MET A 1 87 ? 2.865 2.722 -8.370 1.00 0.00 87 MET A CA 1
ATOM 1290 C C . MET A 1 87 ? 2.567 3.091 -9.825 1.00 0.00 87 MET A C 1
ATOM 1291 O O . MET A 1 87 ? 3.218 3.967 -10.392 1.00 0.00 87 MET A O 1
ATOM 1305 N N . VAL A 1 88 ? 1.583 2.404 -10.387 1.00 0.00 88 VAL A N 1
ATOM 1306 C CA . VAL A 1 88 ? 1.191 2.649 -11.764 1.00 0.00 88 VAL A CA 1
ATOM 1307 C C . VAL A 1 88 ? 0.163 3.781 -11.804 1.00 0.00 88 VAL A C 1
ATOM 1308 O O . VAL A 1 88 ? -0.843 3.735 -11.098 1.00 0.00 88 VAL A O 1
ATOM 1321 N N . GLY A 1 89 ? 0.451 4.770 -12.638 1.00 0.00 89 GLY A N 1
ATOM 1322 C CA . GLY A 1 89 ? -0.437 5.912 -12.779 1.00 0.00 89 GLY A CA 1
ATOM 1323 C C . GLY A 1 89 ? -1.373 5.734 -13.976 1.00 0.00 89 GLY A C 1
ATOM 1324 O O . GLY A 1 89 ? -0.997 6.024 -15.111 1.00 0.00 89 GLY A O 1
ATOM 1328 N N . LYS A 1 90 ? -2.574 5.258 -13.682 1.00 0.00 90 LYS A N 1
ATOM 1329 C CA . LYS A 1 90 ? -3.566 5.038 -14.720 1.00 0.00 90 LYS A CA 1
ATOM 1330 C C . LYS A 1 90 ? -4.950 5.413 -14.184 1.00 0.00 90 LYS A C 1
ATOM 1331 O O . LYS A 1 90 ? -5.172 5.414 -12.974 1.00 0.00 90 LYS A O 1
ATOM 1350 N N . LYS A 1 91 ? -5.844 5.722 -15.111 1.00 0.00 91 LYS A N 1
ATOM 1351 C CA . LYS A 1 91 ? -7.200 6.098 -14.748 1.00 0.00 91 LYS A CA 1
ATOM 1352 C C . LYS A 1 91 ? -8.166 4.997 -15.191 1.00 0.00 91 LYS A C 1
ATOM 1353 O O . LYS A 1 91 ? -7.928 4.325 -16.194 1.00 0.00 91 LYS A O 1
ATOM 1372 N N . LYS A 1 92 ? -9.235 4.848 -14.423 1.00 0.00 92 LYS A N 1
ATOM 1373 C CA . LYS A 1 92 ? -10.238 3.841 -14.725 1.00 0.00 92 LYS A CA 1
ATOM 1374 C C . LYS A 1 92 ? -11.599 4.312 -14.210 1.00 0.00 92 LYS A C 1
ATOM 1375 O O . LYS A 1 92 ? -11.679 5.276 -13.450 1.00 0.00 92 LYS A O 1
ATOM 1394 N N . GLY A 1 93 ? -12.636 3.610 -14.643 1.00 0.00 93 GLY A N 1
ATOM 1395 C CA . GLY A 1 93 ? -13.990 3.945 -14.235 1.00 0.00 93 GLY A CA 1
ATOM 1396 C C . GLY A 1 93 ? -15.020 3.232 -15.114 1.00 0.00 93 GLY A C 1
ATOM 1397 O O . GLY A 1 93 ? -14.726 2.873 -16.253 1.00 0.00 93 GLY A O 1
ATOM 1401 N N . VAL A 1 94 ? -16.205 3.048 -14.551 1.00 0.00 94 VAL A N 1
ATOM 1402 C CA . VAL A 1 94 ? -17.279 2.384 -15.269 1.00 0.00 94 VAL A CA 1
ATOM 1403 C C . VAL A 1 94 ? -18.289 3.429 -15.748 1.00 0.00 94 VAL A C 1
ATOM 1404 O O . VAL A 1 94 ? -18.975 3.223 -16.747 1.00 0.00 94 VAL A O 1
ATOM 1417 N N . SER A 1 95 ? -18.347 4.530 -15.012 1.00 0.00 95 SER A N 1
ATOM 1418 C CA . SER A 1 95 ? -19.261 5.608 -15.349 1.00 0.00 95 SER A CA 1
ATOM 1419 C C . SER A 1 95 ? -18.858 6.886 -14.612 1.00 0.00 95 SER A C 1
ATOM 1420 O O . SER A 1 95 ? -18.468 7.871 -15.237 1.00 0.00 95 SER A O 1
ATOM 1428 N N . GLY A 1 96 ? -18.965 6.829 -13.292 1.00 0.00 96 GLY A N 1
ATOM 1429 C CA . GLY A 1 96 ? -18.615 7.970 -12.463 1.00 0.00 96 GLY A CA 1
ATOM 1430 C C . GLY A 1 96 ? -18.544 7.573 -10.987 1.00 0.00 96 GLY A C 1
ATOM 1431 O O . GLY A 1 96 ? -17.863 6.613 -10.630 1.00 0.00 96 GLY A O 1
ATOM 1435 N N . GLN A 1 97 ? -19.257 8.333 -10.168 1.00 0.00 97 GLN A N 1
ATOM 1436 C CA . GLN A 1 97 ? -19.284 8.073 -8.739 1.00 0.00 97 GLN A CA 1
ATOM 1437 C C . GLN A 1 97 ? -19.957 6.729 -8.456 1.00 0.00 97 GLN A C 1
ATOM 1438 O O . GLN A 1 97 ? -20.882 6.333 -9.163 1.00 0.00 97 GLN A O 1
ATOM 1452 N N . LYS A 1 98 ? -19.466 6.063 -7.421 1.00 0.00 98 LYS A N 1
ATOM 1453 C CA . LYS A 1 98 ? -20.009 4.772 -7.036 1.00 0.00 98 LYS A CA 1
ATOM 1454 C C . LYS A 1 98 ? -21.421 4.962 -6.479 1.00 0.00 98 LYS A C 1
ATOM 1455 O O . LYS A 1 98 ? -21.600 5.571 -5.425 1.00 0.00 98 LYS A O 1
ATOM 1474 N N . SER A 1 99 ? -22.388 4.429 -7.211 1.00 0.00 99 SER A N 1
ATOM 1475 C CA . SER A 1 99 ? -23.779 4.533 -6.804 1.00 0.00 99 SER A CA 1
ATOM 1476 C C . SER A 1 99 ? -24.361 5.871 -7.264 1.00 0.00 99 SER A C 1
ATOM 1477 O O . SER A 1 99 ? -23.661 6.883 -7.281 1.00 0.00 99 SER A O 1
ATOM 1485 N N . GLY A 1 100 ? -25.635 5.833 -7.624 1.00 0.00 100 GLY A N 1
ATOM 1486 C CA . GLY A 1 100 ? -26.319 7.030 -8.083 1.00 0.00 100 GLY A CA 1
ATOM 1487 C C . GLY A 1 100 ? -27.297 6.704 -9.214 1.00 0.00 100 GLY A C 1
ATOM 1488 O O . GLY A 1 100 ? -28.483 6.491 -8.971 1.00 0.00 100 GLY A O 1
ATOM 1492 N N . PRO A 1 101 ? -26.747 6.674 -10.457 1.00 0.00 101 PRO A N 1
ATOM 1493 C CA . PRO A 1 101 ? -27.558 6.378 -11.626 1.00 0.00 101 PRO A CA 1
ATOM 1494 C C . PRO A 1 101 ? -27.890 4.886 -11.699 1.00 0.00 101 PRO A C 1
ATOM 1495 O O . PRO A 1 101 ? -27.156 4.112 -12.313 1.00 0.00 101 PRO A O 1
ATOM 1506 N N . SER A 1 102 ? -28.996 4.527 -11.065 1.00 0.00 102 SER A N 1
ATOM 1507 C CA . SER A 1 102 ? -29.434 3.141 -11.050 1.00 0.00 102 SER A CA 1
ATOM 1508 C C . SER A 1 102 ? -30.864 3.039 -11.585 1.00 0.00 102 SER A C 1
ATOM 1509 O O . SER A 1 102 ? -31.098 2.433 -12.630 1.00 0.00 102 SER A O 1
ATOM 1517 N N . SER A 1 103 ? -31.783 3.641 -10.845 1.00 0.00 103 SER A N 1
ATOM 1518 C CA . SER A 1 103 ? -33.183 3.625 -11.231 1.00 0.00 103 SER A CA 1
ATOM 1519 C C . SER A 1 103 ? -33.919 4.800 -10.583 1.00 0.00 103 SER A C 1
ATOM 1520 O O . SER A 1 103 ? -33.541 5.254 -9.504 1.00 0.00 103 SER A O 1
ATOM 1528 N N . GLY A 1 104 ? -34.956 5.258 -11.268 1.00 0.00 104 GLY A N 1
ATOM 1529 C CA . GLY A 1 104 ? -35.747 6.371 -10.772 1.00 0.00 104 GLY A CA 1
ATOM 1530 C C . GLY A 1 104 ? -35.555 7.613 -11.645 1.00 0.00 104 GLY A C 1
ATOM 1531 O O . GLY A 1 104 ? -36.449 7.988 -12.402 1.00 0.00 104 GLY A O 1
ATOM 1535 N N . GLY A 1 1 ? -14.057 23.505 -19.802 1.00 0.00 1 GLY A N 2
ATOM 1536 C CA . GLY A 1 1 ? -14.412 22.466 -18.850 1.00 0.00 1 GLY A CA 2
ATOM 1537 C C . GLY A 1 1 ? -15.867 22.031 -19.031 1.00 0.00 1 GLY A C 2
ATOM 1538 O O . GLY A 1 1 ? -16.438 22.192 -20.109 1.00 0.00 1 GLY A O 2
ATOM 1542 N N . SER A 1 2 ? -16.426 21.487 -17.960 1.00 0.00 2 SER A N 2
ATOM 1543 C CA . SER A 1 2 ? -17.804 21.027 -17.987 1.00 0.00 2 SER A CA 2
ATOM 1544 C C . SER A 1 2 ? -18.733 22.125 -17.465 1.00 0.00 2 SER A C 2
ATOM 1545 O O . SER A 1 2 ? -19.639 22.565 -18.172 1.00 0.00 2 SER A O 2
ATOM 1553 N N . SER A 1 3 ? -18.476 22.536 -16.232 1.00 0.00 3 SER A N 2
ATOM 1554 C CA . SER A 1 3 ? -19.278 23.574 -15.607 1.00 0.00 3 SER A CA 2
ATOM 1555 C C . SER A 1 3 ? -20.744 23.142 -15.552 1.00 0.00 3 SER A C 2
ATOM 1556 O O . SER A 1 3 ? -21.404 23.040 -16.585 1.00 0.00 3 SER A O 2
ATOM 1564 N N . GLY A 1 4 ? -21.211 22.898 -14.336 1.00 0.00 4 GLY A N 2
ATOM 1565 C CA . GLY A 1 4 ? -22.588 22.479 -14.133 1.00 0.00 4 GLY A CA 2
ATOM 1566 C C . GLY A 1 4 ? -22.790 21.029 -14.579 1.00 0.00 4 GLY A C 2
ATOM 1567 O O . GLY A 1 4 ? -21.862 20.224 -14.524 1.00 0.00 4 GLY A O 2
ATOM 1571 N N . SER A 1 5 ? -24.010 20.741 -15.010 1.00 0.00 5 SER A N 2
ATOM 1572 C CA . SER A 1 5 ? -24.346 19.403 -15.465 1.00 0.00 5 SER A CA 2
ATOM 1573 C C . SER A 1 5 ? -23.249 18.873 -16.390 1.00 0.00 5 SER A C 2
ATOM 1574 O O . SER A 1 5 ? -22.416 19.639 -16.873 1.00 0.00 5 SER A O 2
ATOM 1582 N N . SER A 1 6 ? -23.284 17.567 -16.610 1.00 0.00 6 SER A N 2
ATOM 1583 C CA . SER A 1 6 ? -22.302 16.927 -17.469 1.00 0.00 6 SER A CA 2
ATOM 1584 C C . SER A 1 6 ? -22.968 16.458 -18.765 1.00 0.00 6 SER A C 2
ATOM 1585 O O . SER A 1 6 ? -24.192 16.485 -18.883 1.00 0.00 6 SER A O 2
ATOM 1593 N N . GLY A 1 7 ? -22.132 16.041 -19.704 1.00 0.00 7 GLY A N 2
ATOM 1594 C CA . GLY A 1 7 ? -22.624 15.567 -20.987 1.00 0.00 7 GLY A CA 2
ATOM 1595 C C . GLY A 1 7 ? -21.542 14.786 -21.734 1.00 0.00 7 GLY A C 2
ATOM 1596 O O . GLY A 1 7 ? -21.611 13.562 -21.833 1.00 0.00 7 GLY A O 2
ATOM 1600 N N . ASN A 1 8 ? -20.566 15.525 -22.242 1.00 0.00 8 ASN A N 2
ATOM 1601 C CA . ASN A 1 8 ? -19.471 14.917 -22.978 1.00 0.00 8 ASN A CA 2
ATOM 1602 C C . ASN A 1 8 ? -18.459 14.336 -21.989 1.00 0.00 8 ASN A C 2
ATOM 1603 O O . ASN A 1 8 ? -18.687 14.352 -20.780 1.00 0.00 8 ASN A O 2
ATOM 1614 N N . GLN A 1 9 ? -17.362 13.836 -22.539 1.00 0.00 9 GLN A N 2
ATOM 1615 C CA . GLN A 1 9 ? -16.314 13.251 -21.720 1.00 0.00 9 GLN A CA 2
ATOM 1616 C C . GLN A 1 9 ? -14.967 13.906 -22.033 1.00 0.00 9 GLN A C 2
ATOM 1617 O O . GLN A 1 9 ? -13.982 13.216 -22.291 1.00 0.00 9 GLN A O 2
ATOM 1631 N N . ASN A 1 10 ? -14.968 15.231 -22.000 1.00 0.00 10 ASN A N 2
ATOM 1632 C CA . ASN A 1 10 ? -13.758 15.987 -22.278 1.00 0.00 10 ASN A CA 2
ATOM 1633 C C . ASN A 1 10 ? -13.377 15.809 -23.749 1.00 0.00 10 ASN A C 2
ATOM 1634 O O . ASN A 1 10 ? -13.731 14.807 -24.369 1.00 0.00 10 ASN A O 2
ATOM 1645 N N . GLN A 1 11 ? -12.658 16.795 -24.264 1.00 0.00 11 GLN A N 2
ATOM 1646 C CA . GLN A 1 11 ? -12.225 16.760 -25.651 1.00 0.00 11 GLN A CA 2
ATOM 1647 C C . GLN A 1 11 ? -10.730 16.445 -25.731 1.00 0.00 11 GLN A C 2
ATOM 1648 O O . GLN A 1 11 ? -10.334 15.443 -26.325 1.00 0.00 11 GLN A O 2
ATOM 1662 N N . THR A 1 12 ? -9.940 17.319 -25.125 1.00 0.00 12 THR A N 2
ATOM 1663 C CA . THR A 1 12 ? -8.497 17.147 -25.121 1.00 0.00 12 THR A CA 2
ATOM 1664 C C . THR A 1 12 ? -8.117 15.847 -24.410 1.00 0.00 12 THR A C 2
ATOM 1665 O O . THR A 1 12 ? -7.572 14.934 -25.027 1.00 0.00 12 THR A O 2
ATOM 1676 N N . GLN A 1 13 ? -8.421 15.805 -23.121 1.00 0.00 13 GLN A N 2
ATOM 1677 C CA . GLN A 1 13 ? -8.118 14.632 -22.319 1.00 0.00 13 GLN A CA 2
ATOM 1678 C C . GLN A 1 13 ? -6.604 14.453 -22.189 1.00 0.00 13 GLN A C 2
ATOM 1679 O O . GLN A 1 13 ? -5.882 14.510 -23.183 1.00 0.00 13 GLN A O 2
ATOM 1693 N N . HIS A 1 14 ? -6.168 14.242 -20.956 1.00 0.00 14 HIS A N 2
ATOM 1694 C CA . HIS A 1 14 ? -4.753 14.055 -20.684 1.00 0.00 14 HIS A CA 2
ATOM 1695 C C . HIS A 1 14 ? -4.497 12.604 -20.270 1.00 0.00 14 HIS A C 2
ATOM 1696 O O . HIS A 1 14 ? -5.401 11.924 -19.787 1.00 0.00 14 HIS A O 2
ATOM 1710 N N . LYS A 1 15 ? -3.262 12.173 -20.476 1.00 0.00 15 LYS A N 2
ATOM 1711 C CA . LYS A 1 15 ? -2.875 10.816 -20.130 1.00 0.00 15 LYS A CA 2
ATOM 1712 C C . LYS A 1 15 ? -2.823 10.677 -18.607 1.00 0.00 15 LYS A C 2
ATOM 1713 O O . LYS A 1 15 ? -3.581 9.903 -18.024 1.00 0.00 15 LYS A O 2
ATOM 1732 N N . GLN A 1 16 ? -1.921 11.439 -18.006 1.00 0.00 16 GLN A N 2
ATOM 1733 C CA . GLN A 1 16 ? -1.760 11.411 -16.563 1.00 0.00 16 GLN A CA 2
ATOM 1734 C C . GLN A 1 16 ? -1.405 9.998 -16.096 1.00 0.00 16 GLN A C 2
ATOM 1735 O O . GLN A 1 16 ? -1.483 9.046 -16.871 1.00 0.00 16 GLN A O 2
ATOM 1749 N N . ARG A 1 17 ? -1.024 9.906 -14.830 1.00 0.00 17 ARG A N 2
ATOM 1750 C CA . ARG A 1 17 ? -0.657 8.625 -14.250 1.00 0.00 17 ARG A CA 2
ATOM 1751 C C . ARG A 1 17 ? -1.912 7.823 -13.897 1.00 0.00 17 ARG A C 2
ATOM 1752 O O . ARG A 1 17 ? -2.723 8.260 -13.082 1.00 0.00 17 ARG A O 2
ATOM 1773 N N . PRO A 1 18 ? -2.036 6.634 -14.545 1.00 0.00 18 PRO A N 2
ATOM 1774 C CA . PRO A 1 18 ? -3.178 5.768 -14.307 1.00 0.00 18 PRO A CA 2
ATOM 1775 C C . PRO A 1 18 ? -3.057 5.059 -12.957 1.00 0.00 18 PRO A C 2
ATOM 1776 O O . PRO A 1 18 ? -2.080 5.253 -12.235 1.00 0.00 18 PRO A O 2
ATOM 1787 N N . GLN A 1 19 ? -4.064 4.252 -12.656 1.00 0.00 19 GLN A N 2
ATOM 1788 C CA . GLN A 1 19 ? -4.083 3.513 -11.405 1.00 0.00 19 GLN A CA 2
ATOM 1789 C C . GLN A 1 19 ? -4.113 4.479 -10.218 1.00 0.00 19 GLN A C 2
ATOM 1790 O O . GLN A 1 19 ? -3.131 4.601 -9.488 1.00 0.00 19 GLN A O 2
ATOM 1804 N N . ALA A 1 20 ? -5.251 5.141 -10.064 1.00 0.00 20 ALA A N 2
ATOM 1805 C CA . ALA A 1 20 ? -5.422 6.092 -8.979 1.00 0.00 20 ALA A CA 2
ATOM 1806 C C . ALA A 1 20 ? -6.793 6.759 -9.103 1.00 0.00 20 ALA A C 2
ATOM 1807 O O . ALA A 1 20 ? -7.562 6.442 -10.009 1.00 0.00 20 ALA A O 2
ATOM 1814 N N . THR A 1 21 ? -7.058 7.671 -8.179 1.00 0.00 21 THR A N 2
ATOM 1815 C CA . THR A 1 21 ? -8.323 8.385 -8.173 1.00 0.00 21 THR A CA 2
ATOM 1816 C C . THR A 1 21 ? -9.485 7.410 -7.976 1.00 0.00 21 THR A C 2
ATOM 1817 O O . THR A 1 21 ? -9.985 7.251 -6.864 1.00 0.00 21 THR A O 2
ATOM 1828 N N . ALA A 1 22 ? -9.881 6.782 -9.074 1.00 0.00 22 ALA A N 2
ATOM 1829 C CA . ALA A 1 22 ? -10.975 5.827 -9.035 1.00 0.00 22 ALA A CA 2
ATOM 1830 C C . ALA A 1 22 ? -10.437 4.458 -8.616 1.00 0.00 22 ALA A C 2
ATOM 1831 O O . ALA A 1 22 ? -11.092 3.730 -7.872 1.00 0.00 22 ALA A O 2
ATOM 1838 N N . GLU A 1 23 ? -9.247 4.148 -9.112 1.00 0.00 23 GLU A N 2
ATOM 1839 C CA . GLU A 1 23 ? -8.613 2.879 -8.798 1.00 0.00 23 GLU A CA 2
ATOM 1840 C C . GLU A 1 23 ? -8.430 2.737 -7.286 1.00 0.00 23 GLU A C 2
ATOM 1841 O O . GLU A 1 23 ? -8.932 1.789 -6.683 1.00 0.00 23 GLU A O 2
ATOM 1853 N N . GLN A 1 24 ? -7.711 3.693 -6.716 1.00 0.00 24 GLN A N 2
ATOM 1854 C CA . GLN A 1 24 ? -7.456 3.686 -5.286 1.00 0.00 24 GLN A CA 2
ATOM 1855 C C . GLN A 1 24 ? -8.724 3.298 -4.522 1.00 0.00 24 GLN A C 2
ATOM 1856 O O . GLN A 1 24 ? -8.710 2.364 -3.722 1.00 0.00 24 GLN A O 2
ATOM 1870 N N . ILE A 1 25 ? -9.790 4.035 -4.796 1.00 0.00 25 ILE A N 2
ATOM 1871 C CA . ILE A 1 25 ? -11.064 3.781 -4.145 1.00 0.00 25 ILE A CA 2
ATOM 1872 C C . ILE A 1 25 ? -11.322 2.273 -4.111 1.00 0.00 25 ILE A C 2
ATOM 1873 O O . ILE A 1 25 ? -11.356 1.669 -3.040 1.00 0.00 25 ILE A O 2
ATOM 1889 N N . ARG A 1 26 ? -11.496 1.708 -5.297 1.00 0.00 26 ARG A N 2
ATOM 1890 C CA . ARG A 1 26 ? -11.750 0.282 -5.416 1.00 0.00 26 ARG A CA 2
ATOM 1891 C C . ARG A 1 26 ? -10.653 -0.514 -4.705 1.00 0.00 26 ARG A C 2
ATOM 1892 O O . ARG A 1 26 ? -10.942 -1.466 -3.982 1.00 0.00 26 ARG A O 2
ATOM 1913 N N . LEU A 1 27 ? -9.418 -0.094 -4.935 1.00 0.00 27 LEU A N 2
ATOM 1914 C CA . LEU A 1 27 ? -8.277 -0.755 -4.326 1.00 0.00 27 LEU A CA 2
ATOM 1915 C C . LEU A 1 27 ? -8.491 -0.841 -2.813 1.00 0.00 27 LEU A C 2
ATOM 1916 O O . LEU A 1 27 ? -8.635 -1.932 -2.265 1.00 0.00 27 LEU A O 2
ATOM 1932 N N . ALA A 1 28 ? -8.504 0.324 -2.182 1.00 0.00 28 ALA A N 2
ATOM 1933 C CA . ALA A 1 28 ? -8.697 0.394 -0.744 1.00 0.00 28 ALA A CA 2
ATOM 1934 C C . ALA A 1 28 ? -9.911 -0.453 -0.356 1.00 0.00 28 ALA A C 2
ATOM 1935 O O . ALA A 1 28 ? -9.964 -1.000 0.745 1.00 0.00 28 ALA A O 2
ATOM 1942 N N . GLN A 1 29 ? -10.856 -0.535 -1.281 1.00 0.00 29 GLN A N 2
ATOM 1943 C CA . GLN A 1 29 ? -12.065 -1.306 -1.049 1.00 0.00 29 GLN A CA 2
ATOM 1944 C C . GLN A 1 29 ? -11.775 -2.802 -1.181 1.00 0.00 29 GLN A C 2
ATOM 1945 O O . GLN A 1 29 ? -12.381 -3.620 -0.491 1.00 0.00 29 GLN A O 2
ATOM 1959 N N . MET A 1 30 ? -10.847 -3.115 -2.074 1.00 0.00 30 MET A N 2
ATOM 1960 C CA . MET A 1 30 ? -10.468 -4.499 -2.306 1.00 0.00 30 MET A CA 2
ATOM 1961 C C . MET A 1 30 ? -9.460 -4.975 -1.258 1.00 0.00 30 MET A C 2
ATOM 1962 O O . MET A 1 30 ? -9.553 -6.099 -0.767 1.00 0.00 30 MET A O 2
ATOM 1976 N N . ILE A 1 31 ? -8.519 -4.095 -0.946 1.00 0.00 31 ILE A N 2
ATOM 1977 C CA . ILE A 1 31 ? -7.495 -4.412 0.034 1.00 0.00 31 ILE A CA 2
ATOM 1978 C C . ILE A 1 31 ? -8.158 -4.716 1.379 1.00 0.00 31 ILE A C 2
ATOM 1979 O O . ILE A 1 31 ? -8.009 -5.814 1.914 1.00 0.00 31 ILE A O 2
ATOM 1995 N N . SER A 1 32 ? -8.878 -3.726 1.886 1.00 0.00 32 SER A N 2
ATOM 1996 C CA . SER A 1 32 ? -9.565 -3.875 3.157 1.00 0.00 32 SER A CA 2
ATOM 1997 C C . SER A 1 32 ? -10.192 -5.267 3.254 1.00 0.00 32 SER A C 2
ATOM 1998 O O . SER A 1 32 ? -9.975 -5.983 4.230 1.00 0.00 32 SER A O 2
ATOM 2006 N N . ASP A 1 33 ? -10.957 -5.608 2.227 1.00 0.00 33 ASP A N 2
ATOM 2007 C CA . ASP A 1 33 ? -11.618 -6.902 2.184 1.00 0.00 33 ASP A CA 2
ATOM 2008 C C . ASP A 1 33 ? -10.563 -8.010 2.226 1.00 0.00 33 ASP A C 2
ATOM 2009 O O . ASP A 1 33 ? -10.639 -8.913 3.057 1.00 0.00 33 ASP A O 2
ATOM 2018 N N . HIS A 1 34 ? -9.604 -7.904 1.318 1.00 0.00 34 HIS A N 2
ATOM 2019 C CA . HIS A 1 34 ? -8.535 -8.885 1.241 1.00 0.00 34 HIS A CA 2
ATOM 2020 C C . HIS A 1 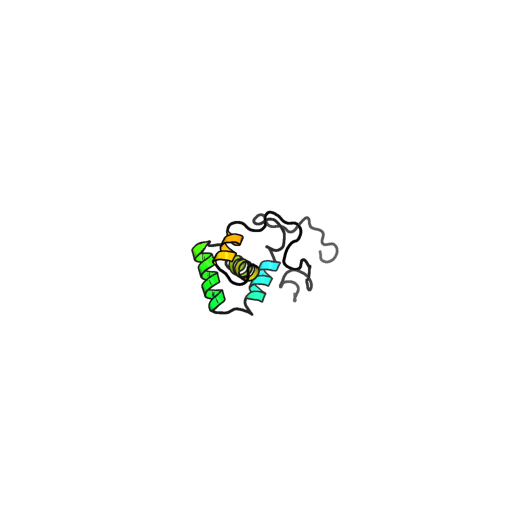34 ? -7.360 -8.434 2.111 1.00 0.00 34 HIS A C 2
ATOM 2021 O O . HIS A 1 34 ? -6.489 -7.697 1.651 1.00 0.00 34 HIS A O 2
ATOM 2035 N N . ASN A 1 35 ? -7.373 -8.896 3.353 1.00 0.00 35 ASN A N 2
ATOM 2036 C CA . ASN A 1 35 ? -6.320 -8.550 4.291 1.00 0.00 35 ASN A CA 2
ATOM 2037 C C . ASN A 1 35 ? -6.254 -9.611 5.391 1.00 0.00 35 ASN A C 2
ATOM 2038 O O . ASN A 1 35 ? -7.109 -10.492 5.462 1.00 0.00 35 ASN A O 2
ATOM 2049 N N . ASP A 1 36 ? -5.229 -9.492 6.223 1.00 0.00 36 ASP A N 2
ATOM 2050 C CA . ASP A 1 36 ? -5.040 -10.430 7.316 1.00 0.00 36 ASP A CA 2
ATOM 2051 C C . ASP A 1 36 ? -5.132 -9.681 8.647 1.00 0.00 36 ASP A C 2
ATOM 2052 O O . ASP A 1 36 ? -5.217 -8.454 8.668 1.00 0.00 36 ASP A O 2
ATOM 2061 N N . ALA A 1 37 ? -5.111 -10.451 9.726 1.00 0.00 37 ALA A N 2
ATOM 2062 C CA . ALA A 1 37 ? -5.191 -9.875 11.057 1.00 0.00 37 ALA A CA 2
ATOM 2063 C C . ALA A 1 37 ? -3.951 -9.017 11.312 1.00 0.00 37 ALA A C 2
ATOM 2064 O O . ALA A 1 37 ? -4.044 -7.949 11.916 1.00 0.00 37 ALA A O 2
ATOM 2071 N N . ASP A 1 38 ? -2.818 -9.515 10.840 1.00 0.00 38 ASP A N 2
ATOM 2072 C CA . ASP A 1 38 ? -1.561 -8.807 11.009 1.00 0.00 38 ASP A CA 2
ATOM 2073 C C . ASP A 1 38 ? -1.719 -7.369 10.512 1.00 0.00 38 ASP A C 2
ATOM 2074 O O . ASP A 1 38 ? -1.587 -6.422 11.286 1.00 0.00 38 ASP A O 2
ATOM 2083 N N . PHE A 1 39 ? -2.001 -7.249 9.223 1.00 0.00 39 PHE A N 2
ATOM 2084 C CA . PHE A 1 39 ? -2.179 -5.943 8.613 1.00 0.00 39 PHE A CA 2
ATOM 2085 C C . PHE A 1 39 ? -3.213 -5.116 9.380 1.00 0.00 39 PHE A C 2
ATOM 2086 O O . PHE A 1 39 ? -3.034 -3.915 9.573 1.00 0.00 39 PHE A O 2
ATOM 2103 N N . GLU A 1 40 ? -4.273 -5.793 9.797 1.00 0.00 40 GLU A N 2
ATOM 2104 C CA . GLU A 1 40 ? -5.336 -5.137 10.539 1.00 0.00 40 GLU A CA 2
ATOM 2105 C C . GLU A 1 40 ? -4.773 -4.471 11.796 1.00 0.00 40 GLU A C 2
ATOM 2106 O O . GLU A 1 40 ? -4.935 -3.267 11.990 1.00 0.00 40 GLU A O 2
ATOM 2118 N N . GLU A 1 41 ? -4.124 -5.283 12.617 1.00 0.00 41 GLU A N 2
ATOM 2119 C CA . GLU A 1 41 ? -3.536 -4.787 13.850 1.00 0.00 41 GLU A CA 2
ATOM 2120 C C . GLU A 1 41 ? -2.617 -3.598 13.560 1.00 0.00 41 GLU A C 2
ATOM 2121 O O . GLU A 1 41 ? -2.597 -2.627 14.314 1.00 0.00 41 GLU A O 2
ATOM 2133 N N . LYS A 1 42 ? -1.880 -3.714 12.465 1.00 0.00 42 LYS A N 2
ATOM 2134 C CA . LYS A 1 42 ? -0.962 -2.661 12.066 1.00 0.00 42 LYS A CA 2
ATOM 2135 C C . LYS A 1 42 ? -1.750 -1.376 11.804 1.00 0.00 42 LYS A C 2
ATOM 2136 O O . LYS A 1 42 ? -1.448 -0.331 12.378 1.00 0.00 42 LYS A O 2
ATOM 2155 N N . VAL A 1 43 ? -2.744 -1.496 10.936 1.00 0.00 43 VAL A N 2
ATOM 2156 C CA . VAL A 1 43 ? -3.578 -0.357 10.591 1.00 0.00 43 VAL A CA 2
ATOM 2157 C C . VAL A 1 43 ? -3.906 0.432 11.860 1.00 0.00 43 VAL A C 2
ATOM 2158 O O . VAL A 1 43 ? -3.613 1.623 11.948 1.00 0.00 43 VAL A O 2
ATOM 2171 N N . LYS A 1 44 ? -4.512 -0.264 12.811 1.00 0.00 44 LYS A N 2
ATOM 2172 C CA . LYS A 1 44 ? -4.883 0.357 14.072 1.00 0.00 44 LYS A CA 2
ATOM 2173 C C . LYS A 1 44 ? -3.655 1.034 14.683 1.00 0.00 44 LYS A C 2
ATOM 2174 O O . LYS A 1 44 ? -3.730 2.179 15.127 1.00 0.00 44 LYS A O 2
ATOM 2193 N N . GLN A 1 45 ? -2.554 0.298 14.688 1.00 0.00 45 GLN A N 2
ATOM 2194 C CA . GLN A 1 45 ? -1.312 0.813 15.238 1.00 0.00 45 GLN A CA 2
ATOM 2195 C C . GLN A 1 45 ? -0.979 2.172 14.617 1.00 0.00 45 GLN A C 2
ATOM 2196 O O . GLN A 1 45 ? -0.528 3.082 15.310 1.00 0.00 45 GLN A O 2
ATOM 2210 N N . LEU A 1 46 ? -1.215 2.266 13.316 1.00 0.00 46 LEU A N 2
ATOM 2211 C CA . LEU A 1 46 ? -0.947 3.498 12.594 1.00 0.00 46 LEU A CA 2
ATOM 2212 C C . LEU A 1 46 ? -1.849 4.608 13.136 1.00 0.00 46 LEU A C 2
ATOM 2213 O O . LEU A 1 46 ? -1.391 5.726 13.370 1.00 0.00 46 LEU A O 2
ATOM 2229 N N . ILE A 1 47 ? -3.115 4.263 13.319 1.00 0.00 47 ILE A N 2
ATOM 2230 C CA . ILE A 1 47 ? -4.085 5.216 13.829 1.00 0.00 47 ILE A CA 2
ATOM 2231 C C . ILE A 1 47 ? -3.681 5.642 15.242 1.00 0.00 47 ILE A C 2
ATOM 2232 O O . ILE A 1 47 ? -3.517 6.831 15.513 1.00 0.00 47 ILE A O 2
ATOM 2248 N N . ASP A 1 48 ? -3.533 4.648 16.105 1.00 0.00 48 ASP A N 2
ATOM 2249 C CA . ASP A 1 48 ? -3.151 4.905 17.484 1.00 0.00 48 ASP A CA 2
ATOM 2250 C C . ASP A 1 48 ? -1.839 5.691 17.507 1.00 0.00 48 ASP A C 2
ATOM 2251 O O . ASP A 1 48 ? -1.663 6.589 18.329 1.00 0.00 48 ASP A O 2
ATOM 2260 N N . ILE A 1 49 ? -0.950 5.324 16.595 1.00 0.00 49 ILE A N 2
ATOM 2261 C CA . ILE A 1 49 ? 0.341 5.984 16.501 1.00 0.00 49 ILE A CA 2
ATOM 2262 C C . ILE A 1 49 ? 0.143 7.413 15.993 1.00 0.00 49 ILE A C 2
ATOM 2263 O O . ILE A 1 49 ? 0.330 8.373 16.739 1.00 0.00 49 ILE A O 2
ATOM 2279 N N . THR A 1 50 ? -0.233 7.510 14.726 1.00 0.00 50 THR A N 2
ATOM 2280 C CA . THR A 1 50 ? -0.459 8.806 14.109 1.00 0.00 50 THR A CA 2
ATOM 2281 C C . THR A 1 50 ? -1.884 9.289 14.388 1.00 0.00 50 THR A C 2
ATOM 2282 O O . THR A 1 50 ? -2.083 10.248 15.132 1.00 0.00 50 THR A O 2
ATOM 2293 N N . GLY A 1 51 ? -2.837 8.602 13.776 1.00 0.00 51 GLY A N 2
ATOM 2294 C CA . GLY A 1 51 ? -4.238 8.949 13.949 1.00 0.00 51 GLY A CA 2
ATOM 2295 C C . GLY A 1 51 ? -4.816 9.549 12.666 1.00 0.00 51 GLY A C 2
ATOM 2296 O O . GLY A 1 51 ? -5.817 10.264 12.707 1.00 0.00 51 GLY A O 2
ATOM 2300 N N . LYS A 1 52 ? -4.162 9.237 11.557 1.00 0.00 52 LYS A N 2
ATOM 2301 C CA . LYS A 1 52 ? -4.600 9.736 10.265 1.00 0.00 52 LYS A CA 2
ATOM 2302 C C . LYS A 1 52 ? -5.833 8.953 9.811 1.00 0.00 52 LYS A C 2
ATOM 2303 O O . LYS A 1 52 ? -6.260 8.016 10.484 1.00 0.00 52 LYS A O 2
ATOM 2322 N N . ASN A 1 53 ? -6.371 9.366 8.672 1.00 0.00 53 ASN A N 2
ATOM 2323 C CA . ASN A 1 53 ? -7.547 8.715 8.121 1.00 0.00 53 ASN A CA 2
ATOM 2324 C C . ASN A 1 53 ? -7.261 7.223 7.941 1.00 0.00 53 ASN A C 2
ATOM 2325 O O . ASN A 1 53 ? -6.371 6.845 7.181 1.00 0.00 53 ASN A O 2
ATOM 2336 N N . GLN A 1 54 ? -8.034 6.415 8.652 1.00 0.00 54 GLN A N 2
ATOM 2337 C CA . GLN A 1 54 ? -7.874 4.973 8.580 1.00 0.00 54 GLN A CA 2
ATOM 2338 C C . GLN A 1 54 ? -7.572 4.543 7.143 1.00 0.00 54 GLN A C 2
ATOM 2339 O O . GLN A 1 54 ? -6.532 3.943 6.877 1.00 0.00 54 GLN A O 2
ATOM 2353 N N . ASP A 1 55 ? -8.500 4.867 6.255 1.00 0.00 55 ASP A N 2
ATOM 2354 C CA . ASP A 1 55 ? -8.346 4.522 4.852 1.00 0.00 55 ASP A CA 2
ATOM 2355 C C . ASP A 1 55 ? -6.926 4.869 4.399 1.00 0.00 55 ASP A C 2
ATOM 2356 O O . ASP A 1 55 ? -6.244 4.043 3.794 1.00 0.00 55 ASP A O 2
ATOM 2365 N N . GLU A 1 56 ? -6.523 6.093 4.709 1.00 0.00 56 GLU A N 2
ATOM 2366 C CA . GLU A 1 56 ? -5.197 6.559 4.341 1.00 0.00 56 GLU A CA 2
ATOM 2367 C C . GLU A 1 56 ? -4.126 5.669 4.976 1.00 0.00 56 GLU A C 2
ATOM 2368 O O . GLU A 1 56 ? -3.188 5.245 4.303 1.00 0.00 56 GLU A O 2
ATOM 2380 N N . CYS A 1 57 ? -4.302 5.414 6.264 1.00 0.00 57 CYS A N 2
ATOM 2381 C CA . CYS A 1 57 ? -3.363 4.582 6.997 1.00 0.00 57 CYS A CA 2
ATOM 2382 C C . CYS A 1 57 ? -3.310 3.209 6.324 1.00 0.00 57 CYS A C 2
ATOM 2383 O O . CYS A 1 57 ? -2.231 2.708 6.011 1.00 0.00 57 CYS A O 2
ATOM 2391 N N . VAL A 1 58 ? -4.489 2.639 6.121 1.00 0.00 58 VAL A N 2
ATOM 2392 C CA . VAL A 1 58 ? -4.591 1.334 5.491 1.00 0.00 58 VAL A CA 2
ATOM 2393 C C . VAL A 1 58 ? -3.935 1.386 4.110 1.00 0.00 58 VAL A C 2
ATOM 2394 O O . VAL A 1 58 ? -3.319 0.415 3.674 1.00 0.00 58 VAL A O 2
ATOM 2407 N N . ILE A 1 59 ? -4.090 2.530 3.459 1.00 0.00 59 ILE A N 2
ATOM 2408 C CA . ILE A 1 59 ? -3.520 2.722 2.136 1.00 0.00 59 ILE A CA 2
ATOM 2409 C C . ILE A 1 59 ? -2.000 2.849 2.254 1.00 0.00 59 ILE A C 2
ATOM 2410 O O . ILE A 1 59 ? -1.261 2.019 1.726 1.00 0.00 59 ILE A O 2
ATOM 2426 N N . ALA A 1 60 ? -1.578 3.895 2.950 1.00 0.00 60 ALA A N 2
ATOM 2427 C CA . ALA A 1 60 ? -0.159 4.141 3.144 1.00 0.00 60 ALA A CA 2
ATOM 2428 C C . ALA A 1 60 ? 0.515 2.858 3.632 1.00 0.00 60 ALA A C 2
ATOM 2429 O O . ALA A 1 60 ? 1.564 2.470 3.120 1.00 0.00 60 ALA A O 2
ATOM 2436 N N . LEU A 1 61 ? -0.115 2.233 4.616 1.00 0.00 61 LEU A N 2
ATOM 2437 C CA . LEU A 1 61 ? 0.411 1.001 5.179 1.00 0.00 61 LEU A CA 2
ATOM 2438 C C . LEU A 1 61 ? 0.800 0.052 4.044 1.00 0.00 61 LEU A C 2
ATOM 2439 O O . LEU A 1 61 ? 1.978 -0.248 3.857 1.00 0.00 61 LEU A O 2
ATOM 2455 N N . HIS A 1 62 ? -0.213 -0.393 3.315 1.00 0.00 62 HIS A N 2
ATOM 2456 C CA . HIS A 1 62 ? 0.008 -1.302 2.203 1.00 0.00 62 HIS A CA 2
ATOM 2457 C C . HIS A 1 62 ? 0.907 -0.631 1.162 1.00 0.00 62 HIS A C 2
ATOM 2458 O O . HIS A 1 62 ? 1.942 -1.178 0.785 1.00 0.00 62 HIS A O 2
ATOM 2472 N N . ASP A 1 63 ? 0.478 0.545 0.728 1.00 0.00 63 ASP A N 2
ATOM 2473 C CA . ASP A 1 63 ? 1.231 1.297 -0.262 1.00 0.00 63 ASP A CA 2
ATOM 2474 C C . ASP A 1 63 ? 2.726 1.180 0.044 1.00 0.00 63 ASP A C 2
ATOM 2475 O O . ASP A 1 63 ? 3.529 0.933 -0.854 1.00 0.00 63 ASP A O 2
ATOM 2484 N N . CYS A 1 64 ? 3.054 1.364 1.314 1.00 0.00 64 CYS A N 2
ATOM 2485 C CA . CYS A 1 64 ? 4.437 1.282 1.749 1.00 0.00 64 CYS A CA 2
ATOM 2486 C C . CYS A 1 64 ? 4.894 -0.173 1.626 1.00 0.00 64 CYS A C 2
ATOM 2487 O O . CYS A 1 64 ? 5.708 -0.501 0.764 1.00 0.00 64 CYS A O 2
ATOM 2495 N N . ASN A 1 65 ? 4.351 -1.006 2.501 1.00 0.00 65 ASN A N 2
ATOM 2496 C CA . ASN A 1 65 ? 4.693 -2.419 2.501 1.00 0.00 65 ASN A CA 2
ATOM 2497 C C . ASN A 1 65 ? 4.025 -3.101 3.697 1.00 0.00 65 ASN A C 2
ATOM 2498 O O . ASN A 1 65 ? 4.628 -3.954 4.346 1.00 0.00 65 ASN A O 2
ATOM 2509 N N . GLY A 1 66 ? 2.788 -2.699 3.951 1.00 0.00 66 GLY A N 2
ATOM 2510 C CA . GLY A 1 66 ? 2.032 -3.261 5.057 1.00 0.00 66 GLY A CA 2
ATOM 2511 C C . GLY A 1 66 ? 2.781 -3.085 6.380 1.00 0.00 66 GLY A C 2
ATOM 2512 O O . GLY A 1 66 ? 2.467 -3.747 7.368 1.00 0.00 66 GLY A O 2
ATOM 2516 N N . ASP A 1 67 ? 3.756 -2.188 6.355 1.00 0.00 67 ASP A N 2
ATOM 2517 C CA . ASP A 1 67 ? 4.552 -1.916 7.540 1.00 0.00 67 ASP A CA 2
ATOM 2518 C C . ASP A 1 67 ? 4.050 -0.631 8.202 1.00 0.00 67 ASP A C 2
ATOM 2519 O O . ASP A 1 67 ? 3.817 0.369 7.526 1.00 0.00 67 ASP A O 2
ATOM 2528 N N . VAL A 1 68 ? 3.900 -0.701 9.517 1.00 0.00 68 VAL A N 2
ATOM 2529 C CA . VAL A 1 68 ? 3.430 0.444 10.278 1.00 0.00 68 VAL A CA 2
ATOM 2530 C C . VAL A 1 68 ? 4.503 1.535 10.264 1.00 0.00 68 VAL A C 2
ATOM 2531 O O . VAL A 1 68 ? 4.185 2.722 10.204 1.00 0.00 68 VAL A O 2
ATOM 2544 N N . ASN A 1 69 ? 5.751 1.094 10.320 1.00 0.00 69 ASN A N 2
ATOM 2545 C CA . ASN A 1 69 ? 6.872 2.018 10.314 1.00 0.00 69 ASN A CA 2
ATOM 2546 C C . ASN A 1 69 ? 6.962 2.696 8.945 1.00 0.00 69 ASN A C 2
ATOM 2547 O O . ASN A 1 69 ? 6.782 3.908 8.836 1.00 0.00 69 ASN A O 2
ATOM 2558 N N . ARG A 1 70 ? 7.239 1.885 7.935 1.00 0.00 70 ARG A N 2
ATOM 2559 C CA . ARG A 1 70 ? 7.354 2.391 6.578 1.00 0.00 70 ARG A CA 2
ATOM 2560 C C . ARG A 1 70 ? 6.233 3.391 6.288 1.00 0.00 70 ARG A C 2
ATOM 2561 O O . ARG A 1 70 ? 6.446 4.384 5.594 1.00 0.00 70 ARG A O 2
ATOM 2582 N N . ALA A 1 71 ? 5.062 3.093 6.833 1.00 0.00 71 ALA A N 2
ATOM 2583 C CA . ALA A 1 71 ? 3.907 3.953 6.641 1.00 0.00 71 ALA A CA 2
ATOM 2584 C C . ALA A 1 71 ? 4.166 5.305 7.310 1.00 0.00 71 ALA A C 2
ATOM 2585 O O . ALA A 1 71 ? 4.124 6.344 6.654 1.00 0.00 71 ALA A O 2
ATOM 2592 N N . ILE A 1 72 ? 4.428 5.246 8.608 1.00 0.00 72 ILE A N 2
ATOM 2593 C CA . ILE A 1 72 ? 4.693 6.452 9.373 1.00 0.00 72 ILE A CA 2
ATOM 2594 C C . ILE A 1 72 ? 5.584 7.387 8.551 1.00 0.00 72 ILE A C 2
ATOM 2595 O O . ILE A 1 72 ? 5.383 8.600 8.551 1.00 0.00 72 ILE A O 2
ATOM 2611 N N . ASN A 1 73 ? 6.548 6.785 7.870 1.00 0.00 73 ASN A N 2
ATOM 2612 C CA . ASN A 1 73 ? 7.470 7.549 7.046 1.00 0.00 73 ASN A CA 2
ATOM 2613 C C . ASN A 1 73 ? 6.675 8.411 6.064 1.00 0.00 73 ASN A C 2
ATOM 2614 O O . ASN A 1 73 ? 6.924 9.610 5.942 1.00 0.00 73 ASN A O 2
ATOM 2625 N N . VAL A 1 74 ? 5.733 7.768 5.389 1.00 0.00 74 VAL A N 2
ATOM 2626 C CA . VAL A 1 74 ? 4.900 8.462 4.421 1.00 0.00 74 VAL A CA 2
ATOM 2627 C C . VAL A 1 74 ? 3.813 9.245 5.160 1.00 0.00 74 VAL A C 2
ATOM 2628 O O . VAL A 1 74 ? 3.628 10.437 4.918 1.00 0.00 74 VAL A O 2
ATOM 2641 N N . LEU A 1 75 ? 3.121 8.543 6.046 1.00 0.00 75 LEU A N 2
ATOM 2642 C CA . LEU A 1 75 ? 2.057 9.157 6.821 1.00 0.00 75 LEU A CA 2
ATOM 2643 C C . LEU A 1 75 ? 2.536 10.507 7.357 1.00 0.00 75 LEU A C 2
ATOM 2644 O O . LEU A 1 75 ? 1.958 11.546 7.040 1.00 0.00 75 LEU A O 2
ATOM 2660 N N . LEU A 1 76 ? 3.589 10.449 8.160 1.00 0.00 76 LEU A N 2
ATOM 2661 C CA . LEU A 1 76 ? 4.152 11.655 8.743 1.00 0.00 76 LEU A CA 2
ATOM 2662 C C . LEU A 1 76 ? 4.308 12.718 7.655 1.00 0.00 76 LEU A C 2
ATOM 2663 O O . LEU A 1 76 ? 3.701 13.786 7.733 1.00 0.00 76 LEU A O 2
ATOM 2679 N N . GLU A 1 77 ? 5.124 12.390 6.664 1.00 0.00 77 GLU A N 2
ATOM 2680 C CA . GLU A 1 77 ? 5.367 13.304 5.560 1.00 0.00 77 GLU A CA 2
ATOM 2681 C C . GLU A 1 77 ? 4.051 13.927 5.087 1.00 0.00 77 GLU A C 2
ATOM 2682 O O . GLU A 1 77 ? 3.901 15.147 5.093 1.00 0.00 77 GLU A O 2
ATOM 2694 N N . GLY A 1 78 ? 3.132 13.059 4.690 1.00 0.00 78 GLY A N 2
ATOM 2695 C CA . GLY A 1 78 ? 1.835 13.508 4.215 1.00 0.00 78 GLY A CA 2
ATOM 2696 C C . GLY A 1 78 ? 1.965 14.250 2.883 1.00 0.00 78 GLY A C 2
ATOM 2697 O O . GLY A 1 78 ? 2.264 15.443 2.860 1.00 0.00 78 GLY A O 2
ATOM 2701 N N . ASN A 1 79 ? 1.734 13.513 1.807 1.00 0.00 79 ASN A N 2
ATOM 2702 C CA . ASN A 1 79 ? 1.822 14.086 0.474 1.00 0.00 79 ASN A CA 2
ATOM 2703 C C . ASN A 1 79 ? 0.482 13.909 -0.242 1.00 0.00 79 ASN A C 2
ATOM 2704 O O . ASN A 1 79 ? -0.100 12.826 -0.219 1.00 0.00 79 ASN A O 2
ATOM 2715 N N . PRO A 1 80 ? 0.019 15.018 -0.878 1.00 0.00 80 PRO A N 2
ATOM 2716 C CA . PRO A 1 80 ? -1.241 14.996 -1.600 1.00 0.00 80 PRO A CA 2
ATOM 2717 C C . PRO A 1 80 ? -1.099 14.250 -2.929 1.00 0.00 80 PRO A C 2
ATOM 2718 O O . PRO A 1 80 ? -1.400 14.800 -3.988 1.00 0.00 80 PRO A O 2
ATOM 2729 N N . ASP A 1 81 ? -0.641 13.011 -2.830 1.00 0.00 81 ASP A N 2
ATOM 2730 C CA . ASP A 1 81 ? -0.456 12.185 -4.010 1.00 0.00 81 ASP A CA 2
ATOM 2731 C C . ASP A 1 81 ? 0.618 12.812 -4.902 1.00 0.00 81 ASP A C 2
ATOM 2732 O O . ASP A 1 81 ? 0.301 13.524 -5.854 1.00 0.00 81 ASP A O 2
ATOM 2741 N N . THR A 1 82 ? 1.866 12.524 -4.563 1.00 0.00 82 THR A N 2
ATOM 2742 C CA . THR A 1 82 ? 2.988 13.051 -5.321 1.00 0.00 82 THR A CA 2
ATOM 2743 C C . THR A 1 82 ? 4.115 12.019 -5.391 1.00 0.00 82 THR A C 2
ATOM 2744 O O . THR A 1 82 ? 5.129 12.155 -4.707 1.00 0.00 82 THR A O 2
ATOM 2755 N N . HIS A 1 83 ? 3.901 11.011 -6.223 1.00 0.00 83 HIS A N 2
ATOM 2756 C CA . HIS A 1 83 ? 4.887 9.956 -6.390 1.00 0.00 83 HIS A CA 2
ATOM 2757 C C . HIS A 1 83 ? 5.236 9.812 -7.873 1.00 0.00 83 HIS A C 2
ATOM 2758 O O . HIS A 1 83 ? 4.384 9.452 -8.683 1.00 0.00 83 HIS A O 2
ATOM 2772 N N . SER A 1 84 ? 6.492 10.100 -8.183 1.00 0.00 84 SER A N 2
ATOM 2773 C CA . SER A 1 84 ? 6.965 10.006 -9.553 1.00 0.00 84 SER A CA 2
ATOM 2774 C C . SER A 1 84 ? 6.853 8.563 -10.048 1.00 0.00 84 SER A C 2
ATOM 2775 O O . SER A 1 84 ? 7.700 7.728 -9.735 1.00 0.00 84 SER A O 2
ATOM 2783 N N . TRP A 1 85 ? 5.800 8.313 -10.813 1.00 0.00 85 TRP A N 2
ATOM 2784 C CA . TRP A 1 85 ? 5.567 6.985 -11.354 1.00 0.00 85 TRP A CA 2
ATOM 2785 C C . TRP A 1 85 ? 6.880 6.482 -11.957 1.00 0.00 85 TRP A C 2
ATOM 2786 O O . TRP A 1 85 ? 7.782 7.272 -12.235 1.00 0.00 85 TRP A O 2
ATOM 2807 N N . GLU A 1 86 ? 6.947 5.172 -12.141 1.00 0.00 86 GLU A N 2
ATOM 2808 C CA . GLU A 1 86 ? 8.135 4.555 -12.705 1.00 0.00 86 GLU A CA 2
ATOM 2809 C C . GLU A 1 86 ? 9.391 5.094 -12.018 1.00 0.00 86 GLU A C 2
ATOM 2810 O O . GLU A 1 86 ? 10.128 5.890 -12.598 1.00 0.00 86 GLU A O 2
ATOM 2822 N N . MET A 1 87 ? 9.596 4.639 -10.790 1.00 0.00 87 MET A N 2
ATOM 2823 C CA . MET A 1 87 ? 10.750 5.066 -10.017 1.00 0.00 87 MET A CA 2
ATOM 2824 C C . MET A 1 87 ? 10.881 4.249 -8.730 1.00 0.00 87 MET A C 2
ATOM 2825 O O . MET A 1 87 ? 10.168 4.496 -7.759 1.00 0.00 87 MET A O 2
ATOM 2839 N N . VAL A 1 88 ? 11.796 3.292 -8.765 1.00 0.00 88 VAL A N 2
ATOM 2840 C CA . VAL A 1 88 ? 12.029 2.437 -7.613 1.00 0.00 88 VAL A CA 2
ATOM 2841 C C . VAL A 1 88 ? 13.536 2.291 -7.388 1.00 0.00 88 VAL A C 2
ATOM 2842 O O . VAL A 1 88 ? 14.264 1.875 -8.288 1.00 0.00 88 VAL A O 2
ATOM 2855 N N . GLY A 1 89 ? 13.958 2.641 -6.182 1.00 0.00 89 GLY A N 2
ATOM 2856 C CA . GLY A 1 89 ? 15.365 2.554 -5.828 1.00 0.00 89 GLY A CA 2
ATOM 2857 C C . GLY A 1 89 ? 16.211 3.469 -6.715 1.00 0.00 89 GLY A C 2
ATOM 2858 O O . GLY A 1 89 ? 16.203 4.687 -6.544 1.00 0.00 89 GLY A O 2
ATOM 2862 N N . LYS A 1 90 ? 16.921 2.846 -7.644 1.00 0.00 90 LYS A N 2
ATOM 2863 C CA . LYS A 1 90 ? 17.772 3.589 -8.559 1.00 0.00 90 LYS A CA 2
ATOM 2864 C C . LYS A 1 90 ? 18.341 2.633 -9.610 1.00 0.00 90 LYS A C 2
ATOM 2865 O O . LYS A 1 90 ? 18.845 1.563 -9.272 1.00 0.00 90 LYS A O 2
ATOM 2884 N N . LYS A 1 91 ? 18.240 3.054 -10.862 1.00 0.00 91 LYS A N 2
ATOM 2885 C CA . LYS A 1 91 ? 18.739 2.249 -11.964 1.00 0.00 91 LYS A CA 2
ATOM 2886 C C . LYS A 1 91 ? 17.983 0.919 -12.001 1.00 0.00 91 LYS A C 2
ATOM 2887 O O . LYS A 1 91 ? 18.346 -0.025 -11.300 1.00 0.00 91 LYS A O 2
ATOM 2906 N N . LYS A 1 92 ? 16.946 0.886 -12.824 1.00 0.00 92 LYS A N 2
ATOM 2907 C CA . LYS A 1 92 ? 16.136 -0.312 -12.961 1.00 0.00 92 LYS A CA 2
ATOM 2908 C C . LYS A 1 92 ? 15.969 -0.643 -14.446 1.00 0.00 92 LYS A C 2
ATOM 2909 O O . LYS A 1 92 ? 15.928 0.256 -15.285 1.00 0.00 92 LYS A O 2
ATOM 2928 N N . GLY A 1 93 ? 15.877 -1.935 -14.725 1.00 0.00 93 GLY A N 2
ATOM 2929 C CA . GLY A 1 93 ? 15.716 -2.395 -16.093 1.00 0.00 93 GLY A CA 2
ATOM 2930 C C . GLY A 1 93 ? 14.511 -3.330 -16.219 1.00 0.00 93 GLY A C 2
ATOM 2931 O O . GLY A 1 93 ? 13.442 -3.046 -15.681 1.00 0.00 93 GLY A O 2
ATOM 2935 N N . VAL A 1 94 ? 14.724 -4.425 -16.933 1.00 0.00 94 VAL A N 2
ATOM 2936 C CA . VAL A 1 94 ? 13.669 -5.404 -17.136 1.00 0.00 94 VAL A CA 2
ATOM 2937 C C . VAL A 1 94 ? 12.348 -4.676 -17.394 1.00 0.00 94 VAL A C 2
ATOM 2938 O O . VAL A 1 94 ? 11.572 -4.445 -16.468 1.00 0.00 94 VAL A O 2
ATOM 2951 N N . SER A 1 95 ? 12.133 -4.336 -18.656 1.00 0.00 95 SER A N 2
ATOM 2952 C CA . SER A 1 95 ? 10.920 -3.640 -19.047 1.00 0.00 95 SER A CA 2
ATOM 2953 C C . SER A 1 95 ? 10.786 -3.638 -20.571 1.00 0.00 95 SER A C 2
ATOM 2954 O O . SER A 1 95 ? 11.226 -2.700 -21.235 1.00 0.00 95 SER A O 2
ATOM 2962 N N . GLY A 1 96 ? 10.176 -4.698 -21.081 1.00 0.00 96 GLY A N 2
ATOM 2963 C CA . GLY A 1 96 ? 9.979 -4.830 -22.515 1.00 0.00 96 GLY A CA 2
ATOM 2964 C C . GLY A 1 96 ? 8.727 -4.076 -22.968 1.00 0.00 96 GLY A C 2
ATOM 2965 O O . GLY A 1 96 ? 8.822 -3.084 -23.688 1.00 0.00 96 GLY A O 2
ATOM 2969 N N . GLN A 1 97 ? 7.582 -4.577 -22.527 1.00 0.00 97 GLN A N 2
ATOM 2970 C CA . GLN A 1 97 ? 6.313 -3.963 -22.877 1.00 0.00 97 GLN A CA 2
ATOM 2971 C C . GLN A 1 97 ? 5.284 -4.202 -21.770 1.00 0.00 97 GLN A C 2
ATOM 2972 O O . GLN A 1 97 ? 4.755 -3.252 -21.194 1.00 0.00 97 GLN A O 2
ATOM 2986 N N . LYS A 1 98 ? 5.031 -5.475 -21.506 1.00 0.00 98 LYS A N 2
ATOM 2987 C CA . LYS A 1 98 ? 4.075 -5.851 -20.479 1.00 0.00 98 LYS A CA 2
ATOM 2988 C C . LYS A 1 98 ? 2.671 -5.430 -20.916 1.00 0.00 98 LYS A C 2
ATOM 2989 O O . LYS A 1 98 ? 2.291 -4.269 -20.765 1.00 0.00 98 LYS A O 2
ATOM 3008 N N . SER A 1 99 ? 1.937 -6.395 -21.450 1.00 0.00 99 SER A N 2
ATOM 3009 C CA . SER A 1 99 ? 0.583 -6.139 -21.911 1.00 0.00 99 SER A CA 2
ATOM 3010 C C . SER A 1 99 ? 0.612 -5.563 -23.328 1.00 0.00 99 SER A C 2
ATOM 3011 O O . SER A 1 99 ? -0.044 -6.085 -24.228 1.00 0.00 99 SER A O 2
ATOM 3019 N N . GLY A 1 100 ? 1.381 -4.495 -23.483 1.00 0.00 100 GLY A N 2
ATOM 3020 C CA . GLY A 1 100 ? 1.504 -3.843 -24.775 1.00 0.00 100 GLY A CA 2
ATOM 3021 C C . GLY A 1 100 ? 0.498 -2.699 -24.911 1.00 0.00 100 GLY A C 2
ATOM 3022 O O . GLY A 1 100 ? -0.523 -2.680 -24.224 1.00 0.00 100 GLY A O 2
ATOM 3026 N N . PRO A 1 101 ? 0.828 -1.747 -25.824 1.00 0.00 101 PRO A N 2
ATOM 3027 C CA . PRO A 1 101 ? -0.035 -0.602 -26.059 1.00 0.00 101 PRO A CA 2
ATOM 3028 C C . PRO A 1 101 ? -1.269 -1.003 -26.871 1.00 0.00 101 PRO A C 2
ATOM 3029 O O . PRO A 1 101 ? -1.378 -2.143 -27.318 1.00 0.00 101 PRO A O 2
ATOM 3040 N N . SER A 1 102 ? -2.166 -0.042 -27.037 1.00 0.00 102 SER A N 2
ATOM 3041 C CA . SER A 1 102 ? -3.387 -0.280 -27.787 1.00 0.00 102 SER A CA 2
ATOM 3042 C C . SER A 1 102 ? -3.366 0.521 -29.090 1.00 0.00 102 SER A C 2
ATOM 3043 O O . SER A 1 102 ? -2.540 1.417 -29.258 1.00 0.00 102 SER A O 2
ATOM 3051 N N . SER A 1 103 ? -4.284 0.170 -29.978 1.00 0.00 103 SER A N 2
ATOM 3052 C CA . SER A 1 103 ? -4.380 0.846 -31.261 1.00 0.00 103 SER A CA 2
ATOM 3053 C C . SER A 1 103 ? -4.834 2.293 -31.058 1.00 0.00 103 SER A C 2
ATOM 3054 O O . SER A 1 103 ? -6.007 2.548 -30.792 1.00 0.00 103 SER A O 2
ATOM 3062 N N . GLY A 1 104 ? -3.880 3.203 -31.190 1.00 0.00 104 GLY A N 2
ATOM 3063 C CA . GLY A 1 104 ? -4.167 4.617 -31.024 1.00 0.00 104 GLY A CA 2
ATOM 3064 C C . GLY A 1 104 ? -4.603 5.248 -32.348 1.00 0.00 104 GLY A C 2
ATOM 3065 O O . GLY A 1 104 ? -3.800 5.878 -33.034 1.00 0.00 104 GLY A O 2
ATOM 3069 N N . GLY A 1 1 ? -2.399 15.101 4.345 1.00 0.00 1 GLY A N 3
ATOM 3070 C CA . GLY A 1 1 ? -1.149 15.175 3.608 1.00 0.00 1 GLY A CA 3
ATOM 3071 C C . GLY A 1 1 ? -1.364 15.788 2.223 1.00 0.00 1 GLY A C 3
ATOM 3072 O O . GLY A 1 1 ? -1.408 15.073 1.223 1.00 0.00 1 GLY A O 3
ATOM 3076 N N . SER A 1 2 ? -1.493 17.107 2.208 1.00 0.00 2 SER A N 3
ATOM 3077 C CA . SER A 1 2 ? -1.703 17.824 0.962 1.00 0.00 2 SER A CA 3
ATOM 3078 C C . SER A 1 2 ? -0.507 18.734 0.674 1.00 0.00 2 SER A C 3
ATOM 3079 O O . SER A 1 2 ? 0.323 18.970 1.550 1.00 0.00 2 SER A O 3
ATOM 3087 N N . SER A 1 3 ? -0.457 19.219 -0.558 1.00 0.00 3 SER A N 3
ATOM 3088 C CA . SER A 1 3 ? 0.624 20.098 -0.973 1.00 0.00 3 SER A CA 3
ATOM 3089 C C . SER A 1 3 ? 0.459 20.470 -2.447 1.00 0.00 3 SER A C 3
ATOM 3090 O O . SER A 1 3 ? 0.281 21.641 -2.780 1.00 0.00 3 SER A O 3
ATOM 3098 N N . GLY A 1 4 ? 0.525 19.452 -3.293 1.00 0.00 4 GLY A N 3
ATOM 3099 C CA . GLY A 1 4 ? 0.385 19.657 -4.724 1.00 0.00 4 GLY A CA 3
ATOM 3100 C C . GLY A 1 4 ? -0.091 18.379 -5.418 1.00 0.00 4 GLY A C 3
ATOM 3101 O O . GLY A 1 4 ? -0.822 17.584 -4.829 1.00 0.00 4 GLY A O 3
ATOM 3105 N N . SER A 1 5 ? 0.343 18.221 -6.660 1.00 0.00 5 SER A N 3
ATOM 3106 C CA . SER A 1 5 ? -0.030 17.053 -7.440 1.00 0.00 5 SER A CA 3
ATOM 3107 C C . SER A 1 5 ? 0.832 16.970 -8.701 1.00 0.00 5 SER A C 3
ATOM 3108 O O . SER A 1 5 ? 0.619 17.718 -9.653 1.00 0.00 5 SER A O 3
ATOM 3116 N N . SER A 1 6 ? 1.788 16.052 -8.667 1.00 0.00 6 SER A N 3
ATOM 3117 C CA . SER A 1 6 ? 2.683 15.861 -9.795 1.00 0.00 6 SER A CA 3
ATOM 3118 C C . SER A 1 6 ? 3.113 14.395 -9.879 1.00 0.00 6 SER A C 3
ATOM 3119 O O . SER A 1 6 ? 3.053 13.669 -8.888 1.00 0.00 6 SER A O 3
ATOM 3127 N N . GLY A 1 7 ? 3.537 14.004 -11.072 1.00 0.00 7 GLY A N 3
ATOM 3128 C CA . GLY A 1 7 ? 3.977 12.638 -11.299 1.00 0.00 7 GLY A CA 3
ATOM 3129 C C . GLY A 1 7 ? 3.058 11.923 -12.290 1.00 0.00 7 GLY A C 3
ATOM 3130 O O . GLY A 1 7 ? 3.380 10.837 -12.770 1.00 0.00 7 GLY A O 3
ATOM 3134 N N . ASN A 1 8 ? 1.930 12.561 -12.569 1.00 0.00 8 ASN A N 3
ATOM 3135 C CA . ASN A 1 8 ? 0.962 11.999 -13.495 1.00 0.00 8 ASN A CA 3
ATOM 3136 C C . ASN A 1 8 ? 0.343 13.126 -14.324 1.00 0.00 8 ASN A C 3
ATOM 3137 O O . ASN A 1 8 ? -0.851 13.400 -14.213 1.00 0.00 8 ASN A O 3
ATOM 3148 N N . GLN A 1 9 ? 1.184 13.749 -15.138 1.00 0.00 9 GLN A N 3
ATOM 3149 C CA . GLN A 1 9 ? 0.734 14.840 -15.986 1.00 0.00 9 GLN A CA 3
ATOM 3150 C C . GLN A 1 9 ? -0.646 14.527 -16.566 1.00 0.00 9 GLN A C 3
ATOM 3151 O O . GLN A 1 9 ? -0.847 13.472 -17.167 1.00 0.00 9 GLN A O 3
ATOM 3165 N N . ASN A 1 10 ? -1.563 15.463 -16.366 1.00 0.00 10 ASN A N 3
ATOM 3166 C CA . ASN A 1 10 ? -2.919 15.300 -16.862 1.00 0.00 10 ASN A CA 3
ATOM 3167 C C . ASN A 1 10 ? -2.874 14.912 -18.341 1.00 0.00 10 ASN A C 3
ATOM 3168 O O . ASN A 1 10 ? -2.079 15.458 -19.105 1.00 0.00 10 ASN A O 3
ATOM 3179 N N . GLN A 1 11 ? -3.736 13.973 -18.700 1.00 0.00 11 GLN A N 3
ATOM 3180 C CA . GLN A 1 11 ? -3.804 13.506 -20.074 1.00 0.00 11 GLN A CA 3
ATOM 3181 C C . GLN A 1 11 ? -5.201 13.748 -20.649 1.00 0.00 11 GLN A C 3
ATOM 3182 O O . GLN A 1 11 ? -6.131 14.075 -19.913 1.00 0.00 11 GLN A O 3
ATOM 3196 N N . THR A 1 12 ? -5.306 13.578 -21.959 1.00 0.00 12 THR A N 3
ATOM 3197 C CA . THR A 1 12 ? -6.574 13.775 -22.640 1.00 0.00 12 THR A CA 3
ATOM 3198 C C . THR A 1 12 ? -7.023 12.477 -23.315 1.00 0.00 12 THR A C 3
ATOM 3199 O O . THR A 1 12 ? -6.220 11.790 -23.943 1.00 0.00 12 THR A O 3
ATOM 3210 N N . GLN A 1 13 ? -8.306 12.181 -23.161 1.00 0.00 13 GLN A N 3
ATOM 3211 C CA . GLN A 1 13 ? -8.872 10.979 -23.747 1.00 0.00 13 GLN A CA 3
ATOM 3212 C C . GLN A 1 13 ? -10.363 10.880 -23.420 1.00 0.00 13 GLN A C 3
ATOM 3213 O O . GLN A 1 13 ? -10.740 10.760 -22.256 1.00 0.00 13 GLN A O 3
ATOM 3227 N N . HIS A 1 14 ? -11.171 10.933 -24.469 1.00 0.00 14 HIS A N 3
ATOM 3228 C CA . HIS A 1 14 ? -12.613 10.851 -24.308 1.00 0.00 14 HIS A CA 3
ATOM 3229 C C . HIS A 1 14 ? -12.967 9.618 -23.474 1.00 0.00 14 HIS A C 3
ATOM 3230 O O . HIS A 1 14 ? -13.816 9.687 -22.587 1.00 0.00 14 HIS A O 3
ATOM 3244 N N . LYS A 1 15 ? -12.297 8.519 -23.788 1.00 0.00 15 LYS A N 3
ATOM 3245 C CA . LYS A 1 15 ? -12.530 7.272 -23.079 1.00 0.00 15 LYS A CA 3
ATOM 3246 C C . LYS A 1 15 ? -12.078 7.425 -21.625 1.00 0.00 15 LYS A C 3
ATOM 3247 O O . LYS A 1 15 ? -11.279 8.306 -21.309 1.00 0.00 15 LYS A O 3
ATOM 3266 N N . GLN A 1 16 ? -12.607 6.554 -20.779 1.00 0.00 16 GLN A N 3
ATOM 3267 C CA . GLN A 1 16 ? -12.267 6.581 -19.367 1.00 0.00 16 GLN A CA 3
ATOM 3268 C C . GLN A 1 16 ? -11.326 5.424 -19.025 1.00 0.00 16 GLN A C 3
ATOM 3269 O O . GLN A 1 16 ? -11.653 4.262 -19.264 1.00 0.00 16 GLN A O 3
ATOM 3283 N N . ARG A 1 17 ? -10.178 5.781 -18.470 1.00 0.00 17 ARG A N 3
ATOM 3284 C CA . ARG A 1 17 ? -9.187 4.787 -18.092 1.00 0.00 17 ARG A CA 3
ATOM 3285 C C . ARG A 1 17 ? -9.012 4.763 -16.573 1.00 0.00 17 ARG A C 3
ATOM 3286 O O . ARG A 1 17 ? -9.178 5.785 -15.909 1.00 0.00 17 ARG A O 3
ATOM 3307 N N . PRO A 1 18 ? -8.670 3.554 -16.053 1.00 0.00 18 PRO A N 3
ATOM 3308 C CA . PRO A 1 18 ? -8.470 3.383 -14.624 1.00 0.00 18 PRO A CA 3
ATOM 3309 C C . PRO A 1 18 ? -7.137 3.990 -14.180 1.00 0.00 18 PRO A C 3
ATOM 3310 O O . PRO A 1 18 ? -6.148 3.924 -14.908 1.00 0.00 18 PRO A O 3
ATOM 3321 N N . GLN A 1 19 ? -7.154 4.568 -12.988 1.00 0.00 19 GLN A N 3
ATOM 3322 C CA . GLN A 1 19 ? -5.959 5.185 -12.439 1.00 0.00 19 GLN A CA 3
ATOM 3323 C C . GLN A 1 19 ? -6.203 5.621 -10.992 1.00 0.00 19 GLN A C 3
ATOM 3324 O O . GLN A 1 19 ? -7.304 5.455 -10.468 1.00 0.00 19 GLN A O 3
ATOM 3338 N N . ALA A 1 20 ? -5.159 6.169 -10.389 1.00 0.00 20 ALA A N 3
ATOM 3339 C CA . ALA A 1 20 ? -5.246 6.629 -9.013 1.00 0.00 20 ALA A CA 3
ATOM 3340 C C . ALA A 1 20 ? -6.597 7.315 -8.794 1.00 0.00 20 ALA A C 3
ATOM 3341 O O . ALA A 1 20 ? -7.237 7.751 -9.749 1.00 0.00 20 ALA A O 3
ATOM 3348 N N . THR A 1 21 ? -6.989 7.389 -7.531 1.00 0.00 21 THR A N 3
ATOM 3349 C CA . THR A 1 21 ? -8.251 8.014 -7.174 1.00 0.00 21 THR A CA 3
ATOM 3350 C C . THR A 1 21 ? -9.411 7.044 -7.406 1.00 0.00 21 THR A C 3
ATOM 3351 O O . THR A 1 21 ? -9.988 6.522 -6.453 1.00 0.00 21 THR A O 3
ATOM 3362 N N . ALA A 1 22 ? -9.718 6.831 -8.677 1.00 0.00 22 ALA A N 3
ATOM 3363 C CA . ALA A 1 22 ? -10.799 5.933 -9.046 1.00 0.00 22 ALA A CA 3
ATOM 3364 C C . ALA A 1 22 ? -10.348 4.486 -8.836 1.00 0.00 22 ALA A C 3
ATOM 3365 O O . ALA A 1 22 ? -11.131 3.646 -8.395 1.00 0.00 22 ALA A O 3
ATOM 3372 N N . GLU A 1 23 ? -9.087 4.239 -9.160 1.00 0.00 23 GLU A N 3
ATOM 3373 C CA . GLU A 1 23 ? -8.522 2.909 -9.012 1.00 0.00 23 GLU A CA 3
ATOM 3374 C C . GLU A 1 23 ? -8.321 2.580 -7.532 1.00 0.00 23 GLU A C 3
ATOM 3375 O O . GLU A 1 23 ? -8.701 1.503 -7.074 1.00 0.00 23 GLU A O 3
ATOM 3387 N N . GLN A 1 24 ? -7.722 3.526 -6.824 1.00 0.00 24 GLN A N 3
ATOM 3388 C CA . GLN A 1 24 ? -7.465 3.350 -5.405 1.00 0.00 24 GLN A CA 3
ATOM 3389 C C . GLN A 1 24 ? -8.739 2.900 -4.687 1.00 0.00 24 GLN A C 3
ATOM 3390 O O . GLN A 1 24 ? -8.728 1.912 -3.955 1.00 0.00 24 GLN A O 3
ATOM 3404 N N . ILE A 1 25 ? -9.808 3.648 -4.921 1.00 0.00 25 ILE A N 3
ATOM 3405 C CA . ILE A 1 25 ? -11.087 3.338 -4.306 1.00 0.00 25 ILE A CA 3
ATOM 3406 C C . ILE A 1 25 ? -11.380 1.845 -4.470 1.00 0.00 25 ILE A C 3
ATOM 3407 O O . ILE A 1 25 ? -11.735 1.169 -3.506 1.00 0.00 25 ILE A O 3
ATOM 3423 N N . ARG A 1 26 ? -11.219 1.375 -5.698 1.00 0.00 26 ARG A N 3
ATOM 3424 C CA . ARG A 1 26 ? -11.461 -0.025 -6.001 1.00 0.00 26 ARG A CA 3
ATOM 3425 C C . ARG A 1 26 ? -10.390 -0.902 -5.349 1.00 0.00 26 ARG A C 3
ATOM 3426 O O . ARG A 1 26 ? -10.660 -2.043 -4.976 1.00 0.00 26 ARG A O 3
ATOM 3447 N N . LEU A 1 27 ? -9.198 -0.336 -5.232 1.00 0.00 27 LEU A N 3
ATOM 3448 C CA . LEU A 1 27 ? -8.086 -1.052 -4.631 1.00 0.00 27 LEU A CA 3
ATOM 3449 C C . LEU A 1 27 ? -8.361 -1.256 -3.140 1.00 0.00 27 LEU A C 3
ATOM 3450 O O . LEU A 1 27 ? -8.539 -2.385 -2.687 1.00 0.00 27 LEU A O 3
ATOM 3466 N N . ALA A 1 28 ? -8.387 -0.145 -2.419 1.00 0.00 28 ALA A N 3
ATOM 3467 C CA . ALA A 1 28 ? -8.638 -0.187 -0.988 1.00 0.00 28 ALA A CA 3
ATOM 3468 C C . ALA A 1 28 ? -9.861 -1.065 -0.715 1.00 0.00 28 ALA A C 3
ATOM 3469 O O . ALA A 1 28 ? -9.927 -1.741 0.311 1.00 0.00 28 ALA A O 3
ATOM 3476 N N . GLN A 1 29 ? -10.798 -1.028 -1.651 1.00 0.00 29 GLN A N 3
ATOM 3477 C CA . GLN A 1 29 ? -12.014 -1.812 -1.523 1.00 0.00 29 GLN A CA 3
ATOM 3478 C C . GLN A 1 29 ? -11.704 -3.302 -1.684 1.00 0.00 29 GLN A C 3
ATOM 3479 O O . GLN A 1 29 ? -12.340 -4.143 -1.050 1.00 0.00 29 GLN A O 3
ATOM 3493 N N . MET A 1 30 ? -10.728 -3.582 -2.535 1.00 0.00 30 MET A N 3
ATOM 3494 C CA . MET A 1 30 ? -10.327 -4.956 -2.786 1.00 0.00 30 MET A CA 3
ATOM 3495 C C . MET A 1 30 ? -9.365 -5.453 -1.705 1.00 0.00 30 MET A C 3
ATOM 3496 O O . MET A 1 30 ? -9.481 -6.585 -1.239 1.00 0.00 30 MET A O 3
ATOM 3510 N N . ILE A 1 31 ? -8.437 -4.582 -1.337 1.00 0.00 31 ILE A N 3
ATOM 3511 C CA . ILE A 1 31 ? -7.456 -4.918 -0.320 1.00 0.00 31 ILE A CA 3
ATOM 3512 C C . ILE A 1 31 ? -8.180 -5.314 0.969 1.00 0.00 31 ILE A C 3
ATOM 3513 O O . ILE A 1 31 ? -7.963 -6.404 1.497 1.00 0.00 31 ILE A O 3
ATOM 3529 N N . SER A 1 32 ? -9.025 -4.408 1.438 1.00 0.00 32 SER A N 3
ATOM 3530 C CA . SER A 1 32 ? -9.781 -4.649 2.655 1.00 0.00 32 SER A CA 3
ATOM 3531 C C . SER A 1 32 ? -10.338 -6.075 2.651 1.00 0.00 32 SER A C 3
ATOM 3532 O O . SER A 1 32 ? -10.048 -6.860 3.552 1.00 0.00 32 SER A O 3
ATOM 3540 N N . ASP A 1 33 ? -11.126 -6.365 1.627 1.00 0.00 33 ASP A N 3
ATOM 3541 C CA . ASP A 1 33 ? -11.726 -7.682 1.494 1.00 0.00 33 ASP A CA 3
ATOM 3542 C C . ASP A 1 33 ? -10.682 -8.749 1.829 1.00 0.00 33 ASP A C 3
ATOM 3543 O O . ASP A 1 33 ? -10.929 -9.626 2.656 1.00 0.00 33 ASP A O 3
ATOM 3552 N N . HIS A 1 34 ? -9.537 -8.639 1.171 1.00 0.00 34 HIS A N 3
ATOM 3553 C CA . HIS A 1 34 ? -8.455 -9.584 1.389 1.00 0.00 34 HIS A CA 3
ATOM 3554 C C . HIS A 1 34 ? -7.477 -9.015 2.420 1.00 0.00 34 HIS A C 3
ATOM 3555 O O . HIS A 1 34 ? -6.332 -8.710 2.092 1.00 0.00 34 HIS A O 3
ATOM 3569 N N . ASN A 1 35 ? -7.966 -8.889 3.645 1.00 0.00 35 ASN A N 3
ATOM 3570 C CA . ASN A 1 35 ? -7.150 -8.362 4.725 1.00 0.00 35 ASN A CA 3
ATOM 3571 C C . ASN A 1 35 ? -6.869 -9.475 5.737 1.00 0.00 35 ASN A C 3
ATOM 3572 O O . ASN A 1 35 ? -7.549 -10.500 5.741 1.00 0.00 35 ASN A O 3
ATOM 3583 N N . ASP A 1 36 ? -5.867 -9.236 6.569 1.00 0.00 36 ASP A N 3
ATOM 3584 C CA . ASP A 1 36 ? -5.488 -10.206 7.583 1.00 0.00 36 ASP A CA 3
ATOM 3585 C C . ASP A 1 36 ? -5.398 -9.508 8.941 1.00 0.00 36 ASP A C 3
ATOM 3586 O O . ASP A 1 36 ? -5.390 -8.280 9.013 1.00 0.00 36 ASP A O 3
ATOM 3595 N N . ALA A 1 37 ? -5.330 -10.321 9.985 1.00 0.00 37 ALA A N 3
ATOM 3596 C CA . ALA A 1 37 ? -5.241 -9.797 11.337 1.00 0.00 37 ALA A CA 3
ATOM 3597 C C . ALA A 1 37 ? -3.972 -8.952 11.469 1.00 0.00 37 ALA A C 3
ATOM 3598 O O . ALA A 1 37 ? -4.022 -7.824 11.957 1.00 0.00 37 ALA A O 3
ATOM 3605 N N . ASP A 1 38 ? -2.866 -9.530 11.025 1.00 0.00 38 ASP A N 3
ATOM 3606 C CA . ASP A 1 38 ? -1.586 -8.843 11.086 1.00 0.00 38 ASP A CA 3
ATOM 3607 C C . ASP A 1 38 ? -1.750 -7.420 10.550 1.00 0.00 38 ASP A C 3
ATOM 3608 O O . ASP A 1 38 ? -1.587 -6.451 11.290 1.00 0.00 38 ASP A O 3
ATOM 3617 N N . PHE A 1 39 ? -2.069 -7.339 9.266 1.00 0.00 39 PHE A N 3
ATOM 3618 C CA . PHE A 1 39 ? -2.256 -6.050 8.622 1.00 0.00 39 PHE A CA 3
ATOM 3619 C C . PHE A 1 39 ? -3.259 -5.191 9.395 1.00 0.00 39 PHE A C 3
ATOM 3620 O O . PHE A 1 39 ? -3.042 -3.995 9.582 1.00 0.00 39 PHE A O 3
ATOM 3637 N N . GLU A 1 40 ? -4.335 -5.834 9.822 1.00 0.00 40 GLU A N 3
ATOM 3638 C CA . GLU A 1 40 ? -5.372 -5.144 10.571 1.00 0.00 40 GLU A CA 3
ATOM 3639 C C . GLU A 1 40 ? -4.772 -4.459 11.800 1.00 0.00 40 GLU A C 3
ATOM 3640 O O . GLU A 1 40 ? -4.911 -3.249 11.970 1.00 0.00 40 GLU A O 3
ATOM 3652 N N . GLU A 1 41 ? -4.118 -5.263 12.626 1.00 0.00 41 GLU A N 3
ATOM 3653 C CA . GLU A 1 41 ? -3.497 -4.749 13.835 1.00 0.00 41 GLU A CA 3
ATOM 3654 C C . GLU A 1 41 ? -2.587 -3.565 13.502 1.00 0.00 41 GLU A C 3
ATOM 3655 O O . GLU A 1 41 ? -2.554 -2.578 14.235 1.00 0.00 41 GLU A O 3
ATOM 3667 N N . LYS A 1 42 ? -1.870 -3.704 12.396 1.00 0.00 42 LYS A N 3
ATOM 3668 C CA . LYS A 1 42 ? -0.962 -2.658 11.957 1.00 0.00 42 LYS A CA 3
ATOM 3669 C C . LYS A 1 42 ? -1.755 -1.375 11.699 1.00 0.00 42 LYS A C 3
ATOM 3670 O O . LYS A 1 42 ? -1.445 -0.326 12.262 1.00 0.00 42 LYS A O 3
ATOM 3689 N N . VAL A 1 43 ? -2.762 -1.501 10.847 1.00 0.00 43 VAL A N 3
ATOM 3690 C CA . VAL A 1 43 ? -3.601 -0.365 10.508 1.00 0.00 43 VAL A CA 3
ATOM 3691 C C . VAL A 1 43 ? -3.934 0.417 11.780 1.00 0.00 43 VAL A C 3
ATOM 3692 O O . VAL A 1 43 ? -3.677 1.617 11.861 1.00 0.00 43 VAL A O 3
ATOM 3705 N N . LYS A 1 44 ? -4.501 -0.296 12.743 1.00 0.00 44 LYS A N 3
ATOM 3706 C CA . LYS A 1 44 ? -4.871 0.315 14.008 1.00 0.00 44 LYS A CA 3
ATOM 3707 C C . LYS A 1 44 ? -3.654 1.028 14.600 1.00 0.00 44 LYS A C 3
ATOM 3708 O O . LYS A 1 44 ? -3.742 2.190 14.994 1.00 0.00 44 LYS A O 3
ATOM 3727 N N . GLN A 1 45 ? -2.547 0.302 14.645 1.00 0.00 45 GLN A N 3
ATOM 3728 C CA . GLN A 1 45 ? -1.314 0.851 15.183 1.00 0.00 45 GLN A CA 3
ATOM 3729 C C . GLN A 1 45 ? -1.010 2.205 14.539 1.00 0.00 45 GLN A C 3
ATOM 3730 O O . GLN A 1 45 ? -0.596 3.142 15.220 1.00 0.00 45 GLN A O 3
ATOM 3744 N N . LEU A 1 46 ? -1.227 2.266 13.233 1.00 0.00 46 LEU A N 3
ATOM 3745 C CA . LEU A 1 46 ? -0.982 3.490 12.490 1.00 0.00 46 LEU A CA 3
ATOM 3746 C C . LEU A 1 46 ? -1.880 4.602 13.036 1.00 0.00 46 LEU A C 3
ATOM 3747 O O . LEU A 1 46 ? -1.420 5.719 13.267 1.00 0.00 46 LEU A O 3
ATOM 3763 N N . ILE A 1 47 ? -3.145 4.257 13.225 1.00 0.00 47 ILE A N 3
ATOM 3764 C CA . ILE A 1 47 ? -4.112 5.213 13.739 1.00 0.00 47 ILE A CA 3
ATOM 3765 C C . ILE A 1 47 ? -3.695 5.647 15.146 1.00 0.00 47 ILE A C 3
ATOM 3766 O O . ILE A 1 47 ? -3.626 6.840 15.436 1.00 0.00 47 ILE A O 3
ATOM 3782 N N . ASP A 1 48 ? -3.427 4.655 15.982 1.00 0.00 48 ASP A N 3
ATOM 3783 C CA . ASP A 1 48 ? -3.018 4.919 17.351 1.00 0.00 48 ASP A CA 3
ATOM 3784 C C . ASP A 1 48 ? -1.726 5.739 17.344 1.00 0.00 48 ASP A C 3
ATOM 3785 O O . ASP A 1 48 ? -1.575 6.673 18.129 1.00 0.00 48 ASP A O 3
ATOM 3794 N N . ILE A 1 49 ? -0.827 5.358 16.448 1.00 0.00 49 ILE A N 3
ATOM 3795 C CA . ILE A 1 49 ? 0.447 6.046 16.328 1.00 0.00 49 ILE A CA 3
ATOM 3796 C C . ILE A 1 49 ? 0.212 7.456 15.782 1.00 0.00 49 ILE A C 3
ATOM 3797 O O . ILE A 1 49 ? 0.376 8.439 16.502 1.00 0.00 49 ILE A O 3
ATOM 3813 N N . THR A 1 50 ? -0.170 7.509 14.514 1.00 0.00 50 THR A N 3
ATOM 3814 C CA . THR A 1 50 ? -0.429 8.782 13.864 1.00 0.00 50 THR A CA 3
ATOM 3815 C C . THR A 1 50 ? -1.840 9.273 14.197 1.00 0.00 50 THR A C 3
ATOM 3816 O O . THR A 1 50 ? -2.008 10.188 15.002 1.00 0.00 50 THR A O 3
ATOM 3827 N N . GLY A 1 51 ? -2.817 8.644 13.561 1.00 0.00 51 GLY A N 3
ATOM 3828 C CA . GLY A 1 51 ? -4.207 9.005 13.779 1.00 0.00 51 GLY A CA 3
ATOM 3829 C C . GLY A 1 51 ? -4.823 9.605 12.514 1.00 0.00 51 GLY A C 3
ATOM 3830 O O . GLY A 1 51 ? -5.766 10.390 12.591 1.00 0.00 51 GLY A O 3
ATOM 3834 N N . LYS A 1 52 ? -4.264 9.212 11.379 1.00 0.00 52 LYS A N 3
ATOM 3835 C CA . LYS A 1 52 ? -4.747 9.701 10.098 1.00 0.00 52 LYS A CA 3
ATOM 3836 C C . LYS A 1 52 ? -5.948 8.862 9.657 1.00 0.00 52 LYS A C 3
ATOM 3837 O O . LYS A 1 52 ? -6.239 7.826 10.253 1.00 0.00 52 LYS A O 3
ATOM 3856 N N . ASN A 1 53 ? -6.615 9.342 8.617 1.00 0.00 53 ASN A N 3
ATOM 3857 C CA . ASN A 1 53 ? -7.778 8.650 8.089 1.00 0.00 53 ASN A CA 3
ATOM 3858 C C . ASN A 1 53 ? -7.458 7.160 7.947 1.00 0.00 53 ASN A C 3
ATOM 3859 O O . ASN A 1 53 ? -6.548 6.785 7.209 1.00 0.00 53 ASN A O 3
ATOM 3870 N N . GLN A 1 54 ? -8.224 6.352 8.664 1.00 0.00 54 GLN A N 3
ATOM 3871 C CA . GLN A 1 54 ? -8.034 4.912 8.627 1.00 0.00 54 GLN A CA 3
ATOM 3872 C C . GLN A 1 54 ? -7.700 4.457 7.204 1.00 0.00 54 GLN A C 3
ATOM 3873 O O . GLN A 1 54 ? -6.641 3.878 6.966 1.00 0.00 54 GLN A O 3
ATOM 3887 N N . ASP A 1 55 ? -8.623 4.737 6.296 1.00 0.00 55 ASP A N 3
ATOM 3888 C CA . ASP A 1 55 ? -8.440 4.364 4.904 1.00 0.00 55 ASP A CA 3
ATOM 3889 C C . ASP A 1 55 ? -7.018 4.723 4.467 1.00 0.00 55 ASP A C 3
ATOM 3890 O O . ASP A 1 55 ? -6.304 3.886 3.918 1.00 0.00 55 ASP A O 3
ATOM 3899 N N . GLU A 1 56 ? -6.650 5.969 4.728 1.00 0.00 56 GLU A N 3
ATOM 3900 C CA . GLU A 1 56 ? -5.326 6.449 4.368 1.00 0.00 56 GLU A CA 3
ATOM 3901 C C . GLU A 1 56 ? -4.251 5.577 5.019 1.00 0.00 56 GLU A C 3
ATOM 3902 O O . GLU A 1 56 ? -3.278 5.196 4.370 1.00 0.00 56 GLU A O 3
ATOM 3914 N N . CYS A 1 57 ? -4.462 5.287 6.295 1.00 0.00 57 CYS A N 3
ATOM 3915 C CA . CYS A 1 57 ? -3.522 4.467 7.041 1.00 0.00 57 CYS A CA 3
ATOM 3916 C C . CYS A 1 57 ? -3.397 3.116 6.334 1.00 0.00 57 CYS A C 3
ATOM 3917 O O . CYS A 1 57 ? -2.291 2.670 6.031 1.00 0.00 57 CYS A O 3
ATOM 3925 N N . VAL A 1 58 ? -4.546 2.502 6.093 1.00 0.00 58 VAL A N 3
ATOM 3926 C CA . VAL A 1 58 ? -4.579 1.210 5.427 1.00 0.00 58 VAL A CA 3
ATOM 3927 C C . VAL A 1 58 ? -3.866 1.319 4.078 1.00 0.00 58 VAL A C 3
ATOM 3928 O O . VAL A 1 58 ? -3.255 0.357 3.616 1.00 0.00 58 VAL A O 3
ATOM 3941 N N . ILE A 1 59 ? -3.969 2.498 3.483 1.00 0.00 59 ILE A N 3
ATOM 3942 C CA . ILE A 1 59 ? -3.342 2.745 2.196 1.00 0.00 59 ILE A CA 3
ATOM 3943 C C . ILE A 1 59 ? -1.837 2.933 2.394 1.00 0.00 59 ILE A C 3
ATOM 3944 O O . ILE A 1 59 ? -1.039 2.124 1.922 1.00 0.00 59 ILE A O 3
ATOM 3960 N N . ALA A 1 60 ? -1.494 4.005 3.093 1.00 0.00 60 ALA A N 3
ATOM 3961 C CA . ALA A 1 60 ? -0.098 4.309 3.359 1.00 0.00 60 ALA A CA 3
ATOM 3962 C C . ALA A 1 60 ? 0.612 3.044 3.845 1.00 0.00 60 ALA A C 3
ATOM 3963 O O . ALA A 1 60 ? 1.794 2.846 3.568 1.00 0.00 60 ALA A O 3
ATOM 3970 N N . LEU A 1 61 ? -0.140 2.220 4.562 1.00 0.00 61 LEU A N 3
ATOM 3971 C CA . LEU A 1 61 ? 0.403 0.980 5.089 1.00 0.00 61 LEU A CA 3
ATOM 3972 C C . LEU A 1 61 ? 0.759 0.050 3.927 1.00 0.00 61 LEU A C 3
ATOM 3973 O O . LEU A 1 61 ? 1.931 -0.245 3.701 1.00 0.00 61 LEU A O 3
ATOM 3989 N N . HIS A 1 62 ? -0.274 -0.386 3.222 1.00 0.00 62 HIS A N 3
ATOM 3990 C CA . HIS A 1 62 ? -0.085 -1.277 2.089 1.00 0.00 62 HIS A CA 3
ATOM 3991 C C . HIS A 1 62 ? 0.849 -0.620 1.071 1.00 0.00 62 HIS A C 3
ATOM 3992 O O . HIS A 1 62 ? 1.852 -1.211 0.673 1.00 0.00 62 HIS A O 3
ATOM 4006 N N . ASP A 1 63 ? 0.487 0.592 0.679 1.00 0.00 63 ASP A N 3
ATOM 4007 C CA . ASP A 1 63 ? 1.280 1.335 -0.286 1.00 0.00 63 ASP A CA 3
ATOM 4008 C C . ASP A 1 63 ? 2.766 1.135 0.021 1.00 0.00 63 ASP A C 3
ATOM 4009 O O . ASP A 1 63 ? 3.555 0.845 -0.877 1.00 0.00 63 ASP A O 3
ATOM 4018 N N . CYS A 1 64 ? 3.103 1.298 1.292 1.00 0.00 64 CYS A N 3
ATOM 4019 C CA . CYS A 1 64 ? 4.480 1.139 1.727 1.00 0.00 64 CYS A CA 3
ATOM 4020 C C . CYS A 1 64 ? 4.872 -0.330 1.554 1.00 0.00 64 CYS A C 3
ATOM 4021 O O . CYS A 1 64 ? 5.675 -0.663 0.684 1.00 0.00 64 CYS A O 3
ATOM 4029 N N . ASN A 1 65 ? 4.287 -1.169 2.396 1.00 0.00 65 ASN A N 3
ATOM 4030 C CA . ASN A 1 65 ? 4.565 -2.594 2.346 1.00 0.00 65 ASN A CA 3
ATOM 4031 C C . ASN A 1 65 ? 3.962 -3.270 3.579 1.00 0.00 65 ASN A C 3
ATOM 4032 O O . ASN A 1 65 ? 4.587 -4.143 4.181 1.00 0.00 65 ASN A O 3
ATOM 4043 N N . GLY A 1 66 ? 2.756 -2.842 3.920 1.00 0.00 66 GLY A N 3
ATOM 4044 C CA . GLY A 1 66 ? 2.062 -3.395 5.070 1.00 0.00 66 GLY A CA 3
ATOM 4045 C C . GLY A 1 66 ? 2.839 -3.126 6.360 1.00 0.00 66 GLY A C 3
ATOM 4046 O O . GLY A 1 66 ? 2.535 -3.703 7.404 1.00 0.00 66 GLY A O 3
ATOM 4050 N N . ASP A 1 67 ? 3.828 -2.251 6.247 1.00 0.00 67 ASP A N 3
ATOM 4051 C CA . ASP A 1 67 ? 4.651 -1.900 7.391 1.00 0.00 67 ASP A CA 3
ATOM 4052 C C . ASP A 1 67 ? 4.116 -0.614 8.023 1.00 0.00 67 ASP A C 3
ATOM 4053 O O . ASP A 1 67 ? 3.867 0.369 7.326 1.00 0.00 67 ASP A O 3
ATOM 4062 N N . VAL A 1 68 ? 3.953 -0.661 9.337 1.00 0.00 68 VAL A N 3
ATOM 4063 C CA . VAL A 1 68 ? 3.452 0.488 10.072 1.00 0.00 68 VAL A CA 3
ATOM 4064 C C . VAL A 1 68 ? 4.528 1.574 10.108 1.00 0.00 68 VAL A C 3
ATOM 4065 O O . VAL A 1 68 ? 4.225 2.759 9.970 1.00 0.00 68 VAL A O 3
ATOM 4078 N N . ASN A 1 69 ? 5.764 1.133 10.293 1.00 0.00 69 ASN A N 3
ATOM 4079 C CA . ASN A 1 69 ? 6.887 2.053 10.348 1.00 0.00 69 ASN A CA 3
ATOM 4080 C C . ASN A 1 69 ? 7.032 2.755 8.997 1.00 0.00 69 ASN A C 3
ATOM 4081 O O . ASN A 1 69 ? 6.958 3.981 8.920 1.00 0.00 69 ASN A O 3
ATOM 4092 N N . ARG A 1 70 ? 7.237 1.949 7.966 1.00 0.00 70 ARG A N 3
ATOM 4093 C CA . ARG A 1 70 ? 7.393 2.479 6.622 1.00 0.00 70 ARG A CA 3
ATOM 4094 C C . ARG A 1 70 ? 6.284 3.487 6.316 1.00 0.00 70 ARG A C 3
ATOM 4095 O O . ARG A 1 70 ? 6.551 4.572 5.800 1.00 0.00 70 ARG A O 3
ATOM 4116 N N . ALA A 1 71 ? 5.063 3.094 6.647 1.00 0.00 71 ALA A N 3
ATOM 4117 C CA . ALA A 1 71 ? 3.912 3.950 6.414 1.00 0.00 71 ALA A CA 3
ATOM 4118 C C . ALA A 1 71 ? 4.101 5.267 7.170 1.00 0.00 71 ALA A C 3
ATOM 4119 O O . ALA A 1 71 ? 3.981 6.344 6.587 1.00 0.00 71 ALA A O 3
ATOM 4126 N N . ILE A 1 72 ? 4.392 5.138 8.456 1.00 0.00 72 ILE A N 3
ATOM 4127 C CA . ILE A 1 72 ? 4.598 6.305 9.297 1.00 0.00 72 ILE A CA 3
ATOM 4128 C C . ILE A 1 72 ? 5.494 7.305 8.563 1.00 0.00 72 ILE A C 3
ATOM 4129 O O . ILE A 1 72 ? 5.181 8.493 8.498 1.00 0.00 72 ILE A O 3
ATOM 4145 N N . ASN A 1 73 ? 6.591 6.788 8.030 1.00 0.00 73 ASN A N 3
ATOM 4146 C CA . ASN A 1 73 ? 7.535 7.621 7.304 1.00 0.00 73 ASN A CA 3
ATOM 4147 C C . ASN A 1 73 ? 6.780 8.447 6.259 1.00 0.00 73 ASN A C 3
ATOM 4148 O O . ASN A 1 73 ? 7.117 9.605 6.017 1.00 0.00 73 ASN A O 3
ATOM 4159 N N . VAL A 1 74 ? 5.775 7.818 5.668 1.00 0.00 74 VAL A N 3
ATOM 4160 C CA . VAL A 1 74 ? 4.970 8.480 4.656 1.00 0.00 74 VAL A CA 3
ATOM 4161 C C . VAL A 1 74 ? 3.886 9.317 5.338 1.00 0.00 74 VAL A C 3
ATOM 4162 O O . VAL A 1 74 ? 3.747 10.507 5.058 1.00 0.00 74 VAL A O 3
ATOM 4175 N N . LEU A 1 75 ? 3.146 8.663 6.221 1.00 0.00 75 LEU A N 3
ATOM 4176 C CA . LEU A 1 75 ? 2.079 9.331 6.945 1.00 0.00 75 LEU A CA 3
ATOM 4177 C C . LEU A 1 75 ? 2.612 10.637 7.539 1.00 0.00 75 LEU A C 3
ATOM 4178 O O . LEU A 1 75 ? 2.003 11.693 7.373 1.00 0.00 75 LEU A O 3
ATOM 4194 N N . LEU A 1 76 ? 3.743 10.522 8.219 1.00 0.00 76 LEU A N 3
ATOM 4195 C CA . LEU A 1 76 ? 4.365 11.680 8.838 1.00 0.00 76 LEU A CA 3
ATOM 4196 C C . LEU A 1 76 ? 4.619 12.748 7.772 1.00 0.00 76 LEU A C 3
ATOM 4197 O O . LEU A 1 76 ? 4.039 13.832 7.823 1.00 0.00 76 LEU A O 3
ATOM 4213 N N . GLU A 1 77 ? 5.487 12.405 6.831 1.00 0.00 77 GLU A N 3
ATOM 4214 C CA . GLU A 1 77 ? 5.825 13.321 5.755 1.00 0.00 77 GLU A CA 3
ATOM 4215 C C . GLU A 1 77 ? 5.888 14.757 6.280 1.00 0.00 77 GLU A C 3
ATOM 4216 O O . GLU A 1 77 ? 5.108 15.610 5.860 1.00 0.00 77 GLU A O 3
ATOM 4228 N N . GLY A 1 78 ? 6.824 14.980 7.191 1.00 0.00 78 GLY A N 3
ATOM 4229 C CA . GLY A 1 78 ? 6.998 16.297 7.778 1.00 0.00 78 GLY A CA 3
ATOM 4230 C C . GLY A 1 78 ? 8.287 16.953 7.278 1.00 0.00 78 GLY A C 3
ATOM 4231 O O . GLY A 1 78 ? 9.197 17.219 8.062 1.00 0.00 78 GLY A O 3
ATOM 4235 N N . ASN A 1 79 ? 8.323 17.196 5.976 1.00 0.00 79 ASN A N 3
ATOM 4236 C CA . ASN A 1 79 ? 9.485 17.816 5.363 1.00 0.00 79 ASN A CA 3
ATOM 4237 C C . ASN A 1 79 ? 10.700 16.902 5.541 1.00 0.00 79 ASN A C 3
ATOM 4238 O O . ASN A 1 79 ? 10.945 16.397 6.635 1.00 0.00 79 ASN A O 3
ATOM 4249 N N . PRO A 1 80 ? 11.446 16.714 4.420 1.00 0.00 80 PRO A N 3
ATOM 4250 C CA . PRO A 1 80 ? 12.629 15.870 4.442 1.00 0.00 80 PRO A CA 3
ATOM 4251 C C . PRO A 1 80 ? 13.793 16.575 5.141 1.00 0.00 80 PRO A C 3
ATOM 4252 O O . PRO A 1 80 ? 14.827 15.962 5.404 1.00 0.00 80 PRO A O 3
ATOM 4263 N N . ASP A 1 81 ? 13.586 17.853 5.422 1.00 0.00 81 ASP A N 3
ATOM 4264 C CA . ASP A 1 81 ? 14.605 18.648 6.086 1.00 0.00 81 ASP A CA 3
ATOM 4265 C C . ASP A 1 81 ? 13.950 19.867 6.739 1.00 0.00 81 ASP A C 3
ATOM 4266 O O . ASP A 1 81 ? 14.229 20.180 7.895 1.00 0.00 81 ASP A O 3
ATOM 4275 N N . THR A 1 82 ? 13.093 20.521 5.970 1.00 0.00 82 THR A N 3
ATOM 4276 C CA . THR A 1 82 ? 12.396 21.698 6.459 1.00 0.00 82 THR A CA 3
ATOM 4277 C C . THR A 1 82 ? 11.707 22.429 5.305 1.00 0.00 82 THR A C 3
ATOM 4278 O O . THR A 1 82 ? 10.495 22.315 5.128 1.00 0.00 82 THR A O 3
ATOM 4289 N N . HIS A 1 83 ? 12.510 23.164 4.549 1.00 0.00 83 HIS A N 3
ATOM 4290 C CA . HIS A 1 83 ? 11.993 23.913 3.416 1.00 0.00 83 HIS A CA 3
ATOM 4291 C C . HIS A 1 83 ? 11.013 24.979 3.910 1.00 0.00 83 HIS A C 3
ATOM 4292 O O . HIS A 1 83 ? 11.367 26.153 4.013 1.00 0.00 83 HIS A O 3
ATOM 4306 N N . SER A 1 84 ? 9.801 24.533 4.203 1.00 0.00 84 SER A N 3
ATOM 4307 C CA . SER A 1 84 ? 8.767 25.434 4.684 1.00 0.00 84 SER A CA 3
ATOM 4308 C C . SER A 1 84 ? 7.701 24.647 5.449 1.00 0.00 84 SER A C 3
ATOM 4309 O O . SER A 1 84 ? 7.717 23.417 5.454 1.00 0.00 84 SER A O 3
ATOM 4317 N N . TRP A 1 85 ? 6.800 25.389 6.076 1.00 0.00 85 TRP A N 3
ATOM 4318 C CA . TRP A 1 85 ? 5.729 24.776 6.843 1.00 0.00 85 TRP A CA 3
ATOM 4319 C C . TRP A 1 85 ? 4.556 25.757 6.883 1.00 0.00 85 TRP A C 3
ATOM 4320 O O . TRP A 1 85 ? 4.679 26.897 6.439 1.00 0.00 85 TRP A O 3
ATOM 4341 N N . GLU A 1 86 ? 3.443 25.278 7.420 1.00 0.00 86 GLU A N 3
ATOM 4342 C CA . GLU A 1 86 ? 2.249 26.098 7.525 1.00 0.00 86 GLU A CA 3
ATOM 4343 C C . GLU A 1 86 ? 1.520 26.148 6.181 1.00 0.00 86 GLU A C 3
ATOM 4344 O O . GLU A 1 86 ? 2.138 26.379 5.143 1.00 0.00 86 GLU A O 3
ATOM 4356 N N . MET A 1 87 ? 0.215 25.926 6.243 1.00 0.00 87 MET A N 3
ATOM 4357 C CA . MET A 1 87 ? -0.605 25.943 5.043 1.00 0.00 87 MET A CA 3
ATOM 4358 C C . MET A 1 87 ? -2.063 25.614 5.371 1.00 0.00 87 MET A C 3
ATOM 4359 O O . MET A 1 87 ? -2.448 24.446 5.402 1.00 0.00 87 MET A O 3
ATOM 4373 N N . VAL A 1 88 ? -2.835 26.665 5.607 1.00 0.00 88 VAL A N 3
ATOM 4374 C CA . VAL A 1 88 ? -4.242 26.502 5.932 1.00 0.00 88 VAL A CA 3
ATOM 4375 C C . VAL A 1 88 ? -5.007 27.756 5.504 1.00 0.00 88 VAL A C 3
ATOM 4376 O O . VAL A 1 88 ? -4.409 28.723 5.036 1.00 0.00 88 VAL A O 3
ATOM 4389 N N . GLY A 1 89 ? -6.319 27.699 5.682 1.00 0.00 89 GLY A N 3
ATOM 4390 C CA . GLY A 1 89 ? -7.172 28.818 5.320 1.00 0.00 89 GLY A CA 3
ATOM 4391 C C . GLY A 1 89 ? -8.644 28.400 5.297 1.00 0.00 89 GLY A C 3
ATOM 4392 O O . GLY A 1 89 ? -9.084 27.714 4.376 1.00 0.00 89 GLY A O 3
ATOM 4396 N N . LYS A 1 90 ? -9.365 28.831 6.322 1.00 0.00 90 LYS A N 3
ATOM 4397 C CA . LYS A 1 90 ? -10.778 28.510 6.431 1.00 0.00 90 LYS A CA 3
ATOM 4398 C C . LYS A 1 90 ? -11.388 29.300 7.590 1.00 0.00 90 LYS A C 3
ATOM 4399 O O . LYS A 1 90 ? -10.771 29.437 8.646 1.00 0.00 90 LYS A O 3
ATOM 4418 N N . LYS A 1 91 ? -12.592 29.801 7.354 1.00 0.00 91 LYS A N 3
ATOM 4419 C CA . LYS A 1 91 ? -13.292 30.574 8.366 1.00 0.00 91 LYS A CA 3
ATOM 4420 C C . LYS A 1 91 ? -14.710 30.879 7.877 1.00 0.00 91 LYS A C 3
ATOM 4421 O O . LYS A 1 91 ? -14.899 31.314 6.742 1.00 0.00 91 LYS A O 3
ATOM 4440 N N . LYS A 1 92 ? -15.670 30.640 8.759 1.00 0.00 92 LYS A N 3
ATOM 4441 C CA . LYS A 1 92 ? -17.064 30.884 8.432 1.00 0.00 92 LYS A CA 3
ATOM 4442 C C . LYS A 1 92 ? -17.917 30.706 9.689 1.00 0.00 92 LYS A C 3
ATOM 4443 O O . LYS A 1 92 ? -17.557 29.945 10.585 1.00 0.00 92 LYS A O 3
ATOM 4462 N N . GLY A 1 93 ? -19.031 31.423 9.716 1.00 0.00 93 GLY A N 3
ATOM 4463 C CA . GLY A 1 93 ? -19.938 31.354 10.849 1.00 0.00 93 GLY A CA 3
ATOM 4464 C C . GLY A 1 93 ? -20.737 32.651 10.991 1.00 0.00 93 GLY A C 3
ATOM 4465 O O . GLY A 1 93 ? -20.208 33.662 11.451 1.00 0.00 93 GLY A O 3
ATOM 4469 N N . VAL A 1 94 ? -21.997 32.581 10.588 1.00 0.00 94 VAL A N 3
ATOM 4470 C CA . VAL A 1 94 ? -22.873 33.737 10.665 1.00 0.00 94 VAL A CA 3
ATOM 4471 C C . VAL A 1 94 ? -24.252 33.294 11.158 1.00 0.00 94 VAL A C 3
ATOM 4472 O O . VAL A 1 94 ? -25.148 33.034 10.357 1.00 0.00 94 VAL A O 3
ATOM 4485 N N . SER A 1 95 ? -24.380 33.223 12.475 1.00 0.00 95 SER A N 3
ATOM 4486 C CA . SER A 1 95 ? -25.634 32.816 13.085 1.00 0.00 95 SER A CA 3
ATOM 4487 C C . SER A 1 95 ? -25.519 32.878 14.609 1.00 0.00 95 SER A C 3
ATOM 4488 O O . SER A 1 95 ? -24.423 32.774 15.158 1.00 0.00 95 SER A O 3
ATOM 4496 N N . GLY A 1 96 ? -26.666 33.046 15.251 1.00 0.00 96 GLY A N 3
ATOM 4497 C CA . GLY A 1 96 ? -26.708 33.123 16.701 1.00 0.00 96 GLY A CA 3
ATOM 4498 C C . GLY A 1 96 ? -27.721 34.171 17.166 1.00 0.00 96 GLY A C 3
ATOM 4499 O O . GLY A 1 96 ? -27.822 35.246 16.576 1.00 0.00 96 GLY A O 3
ATOM 4503 N N . GLN A 1 97 ? -28.446 33.822 18.219 1.00 0.00 97 GLN A N 3
ATOM 4504 C CA . GLN A 1 97 ? -29.447 34.719 18.769 1.00 0.00 97 GLN A CA 3
ATOM 4505 C C . GLN A 1 97 ? -30.163 34.057 19.948 1.00 0.00 97 GLN A C 3
ATOM 4506 O O . GLN A 1 97 ? -31.005 33.182 19.756 1.00 0.00 97 GLN A O 3
ATOM 4520 N N . LYS A 1 98 ? -29.801 34.500 21.143 1.00 0.00 98 LYS A N 3
ATOM 4521 C CA . LYS A 1 98 ? -30.397 33.962 22.354 1.00 0.00 98 LYS A CA 3
ATOM 4522 C C . LYS A 1 98 ? -30.482 35.065 23.410 1.00 0.00 98 LYS A C 3
ATOM 4523 O O . LYS A 1 98 ? -30.040 36.189 23.176 1.00 0.00 98 LYS A O 3
ATOM 4542 N N . SER A 1 99 ? -31.055 34.707 24.550 1.00 0.00 99 SER A N 3
ATOM 4543 C CA . SER A 1 99 ? -31.204 35.653 25.642 1.00 0.00 99 SER A CA 3
ATOM 4544 C C . SER A 1 99 ? -30.290 35.258 26.805 1.00 0.00 99 SER A C 3
ATOM 4545 O O . SER A 1 99 ? -30.498 34.225 27.439 1.00 0.00 99 SER A O 3
ATOM 4553 N N . GLY A 1 100 ? -29.298 36.101 27.049 1.00 0.00 100 GLY A N 3
ATOM 4554 C CA . GLY A 1 100 ? -28.352 35.854 28.123 1.00 0.00 100 GLY A CA 3
ATOM 4555 C C . GLY A 1 100 ? -26.977 35.478 27.567 1.00 0.00 100 GLY A C 3
ATOM 4556 O O . GLY A 1 100 ? -26.105 36.335 27.427 1.00 0.00 100 GLY A O 3
ATOM 4560 N N . PRO A 1 101 ? -26.821 34.163 27.258 1.00 0.00 101 PRO A N 3
ATOM 4561 C CA . PRO A 1 101 ? -25.567 33.664 26.721 1.00 0.00 101 PRO A CA 3
ATOM 4562 C C . PRO A 1 101 ? -25.401 34.064 25.254 1.00 0.00 101 PRO A C 3
ATOM 4563 O O . PRO A 1 101 ? -25.453 33.215 24.365 1.00 0.00 101 PRO A O 3
ATOM 4574 N N . SER A 1 102 ? -25.204 35.358 25.045 1.00 0.00 102 SER A N 3
ATOM 4575 C CA . SER A 1 102 ? -25.031 35.881 23.701 1.00 0.00 102 SER A CA 3
ATOM 4576 C C . SER A 1 102 ? -23.883 36.893 23.677 1.00 0.00 102 SER A C 3
ATOM 4577 O O . SER A 1 102 ? -24.113 38.098 23.768 1.00 0.00 102 SER A O 3
ATOM 4585 N N . SER A 1 103 ? -22.674 36.366 23.555 1.00 0.00 103 SER A N 3
ATOM 4586 C CA . SER A 1 103 ? -21.491 37.209 23.519 1.00 0.00 103 SER A CA 3
ATOM 4587 C C . SER A 1 103 ? -20.237 36.345 23.367 1.00 0.00 103 SER A C 3
ATOM 4588 O O . SER A 1 103 ? -19.905 35.566 24.258 1.00 0.00 103 SER A O 3
ATOM 4596 N N . GLY A 1 104 ? -19.577 36.512 22.231 1.00 0.00 104 GLY A N 3
ATOM 4597 C CA . GLY A 1 104 ? -18.367 35.757 21.951 1.00 0.00 104 GLY A CA 3
ATOM 4598 C C . GLY A 1 104 ? -17.120 36.604 22.207 1.00 0.00 104 GLY A C 3
ATOM 4599 O O . GLY A 1 104 ? -16.213 36.648 21.378 1.00 0.00 104 GLY A O 3
ATOM 4603 N N . GLY A 1 1 ? -44.158 16.766 -24.308 1.00 0.00 1 GLY A N 4
ATOM 4604 C CA . GLY A 1 1 ? -43.203 15.833 -24.880 1.00 0.00 1 GLY A CA 4
ATOM 4605 C C . GLY A 1 1 ? -41.807 16.050 -24.292 1.00 0.00 1 GLY A C 4
ATOM 4606 O O . GLY A 1 1 ? -41.358 17.186 -24.151 1.00 0.00 1 GLY A O 4
ATOM 4610 N N . SER A 1 2 ? -41.159 14.941 -23.966 1.00 0.00 2 SER A N 4
ATOM 4611 C CA . SER A 1 2 ? -39.823 14.995 -23.397 1.00 0.00 2 SER A CA 4
ATOM 4612 C C . SER A 1 2 ? -38.805 14.443 -24.398 1.00 0.00 2 SER A C 4
ATOM 4613 O O . SER A 1 2 ? -39.100 13.501 -25.132 1.00 0.00 2 SER A O 4
ATOM 4621 N N . SER A 1 3 ? -37.629 15.052 -24.394 1.00 0.00 3 SER A N 4
ATOM 4622 C CA . SER A 1 3 ? -36.566 14.634 -25.292 1.00 0.00 3 SER A CA 4
ATOM 4623 C C . SER A 1 3 ? -35.321 14.254 -24.489 1.00 0.00 3 SER A C 4
ATOM 4624 O O . SER A 1 3 ? -35.256 14.500 -23.285 1.00 0.00 3 SER A O 4
ATOM 4632 N N . GLY A 1 4 ? -34.364 13.660 -25.186 1.00 0.00 4 GLY A N 4
ATOM 4633 C CA . GLY A 1 4 ? -33.125 13.243 -24.553 1.00 0.00 4 GLY A CA 4
ATOM 4634 C C . GLY A 1 4 ? -31.931 13.466 -25.483 1.00 0.00 4 GLY A C 4
ATOM 4635 O O . GLY A 1 4 ? -31.996 14.289 -26.396 1.00 0.00 4 GLY A O 4
ATOM 4639 N N . SER A 1 5 ? -30.869 12.719 -25.221 1.00 0.00 5 SER A N 4
ATOM 4640 C CA . SER A 1 5 ? -29.662 12.825 -26.023 1.00 0.00 5 SER A CA 4
ATOM 4641 C C . SER A 1 5 ? -28.649 11.765 -25.587 1.00 0.00 5 SER A C 4
ATOM 4642 O O . SER A 1 5 ? -28.611 11.381 -24.420 1.00 0.00 5 SER A O 4
ATOM 4650 N N . SER A 1 6 ? -27.853 11.322 -26.550 1.00 0.00 6 SER A N 4
ATOM 4651 C CA . SER A 1 6 ? -26.842 10.314 -26.280 1.00 0.00 6 SER A CA 4
ATOM 4652 C C . SER A 1 6 ? -25.655 10.497 -27.228 1.00 0.00 6 SER A C 4
ATOM 4653 O O . SER A 1 6 ? -25.741 11.245 -28.200 1.00 0.00 6 SER A O 4
ATOM 4661 N N . GLY A 1 7 ? -24.573 9.799 -26.911 1.00 0.00 7 GLY A N 4
ATOM 4662 C CA . GLY A 1 7 ? -23.370 9.875 -27.723 1.00 0.00 7 GLY A CA 4
ATOM 4663 C C . GLY A 1 7 ? -22.423 8.716 -27.407 1.00 0.00 7 GLY A C 4
ATOM 4664 O O . GLY A 1 7 ? -22.795 7.779 -26.702 1.00 0.00 7 GLY A O 4
ATOM 4668 N N . ASN A 1 8 ? -21.216 8.818 -27.945 1.00 0.00 8 ASN A N 4
ATOM 4669 C CA . ASN A 1 8 ? -20.212 7.789 -27.730 1.00 0.00 8 ASN A CA 4
ATOM 4670 C C . ASN A 1 8 ? -20.236 7.358 -26.262 1.00 0.00 8 ASN A C 4
ATOM 4671 O O . ASN A 1 8 ? -20.384 8.191 -25.369 1.00 0.00 8 ASN A O 4
ATOM 4682 N N . GLN A 1 9 ? -20.088 6.058 -26.058 1.00 0.00 9 GLN A N 4
ATOM 4683 C CA . GLN A 1 9 ? -20.091 5.506 -24.713 1.00 0.00 9 GLN A CA 4
ATOM 4684 C C . GLN A 1 9 ? -19.839 3.998 -24.758 1.00 0.00 9 GLN A C 4
ATOM 4685 O O . GLN A 1 9 ? -19.872 3.391 -25.827 1.00 0.00 9 GLN A O 4
ATOM 4699 N N . ASN A 1 10 ? -19.592 3.436 -23.584 1.00 0.00 10 ASN A N 4
ATOM 4700 C CA . ASN A 1 10 ? -19.335 2.010 -23.475 1.00 0.00 10 ASN A CA 4
ATOM 4701 C C . ASN A 1 10 ? -18.077 1.661 -24.274 1.00 0.00 10 ASN A C 4
ATOM 4702 O O . ASN A 1 10 ? -17.822 2.248 -25.325 1.00 0.00 10 ASN A O 4
ATOM 4713 N N . GLN A 1 11 ? -17.324 0.708 -23.745 1.00 0.00 11 GLN A N 4
ATOM 4714 C CA . GLN A 1 11 ? -16.100 0.274 -24.395 1.00 0.00 11 GLN A CA 4
ATOM 4715 C C . GLN A 1 11 ? -15.232 1.482 -24.754 1.00 0.00 11 GLN A C 4
ATOM 4716 O O . GLN A 1 11 ? -15.100 1.830 -25.927 1.00 0.00 11 GLN A O 4
ATOM 4730 N N . THR A 1 12 ? -14.664 2.090 -23.723 1.00 0.00 12 THR A N 4
ATOM 4731 C CA . THR A 1 12 ? -13.814 3.252 -23.914 1.00 0.00 12 THR A CA 4
ATOM 4732 C C . THR A 1 12 ? -12.760 3.330 -22.808 1.00 0.00 12 THR A C 4
ATOM 4733 O O . THR A 1 12 ? -13.038 3.819 -21.714 1.00 0.00 12 THR A O 4
ATOM 4744 N N . GLN A 1 13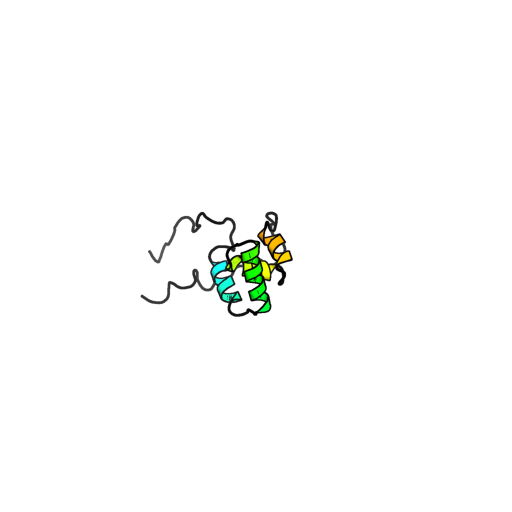 ? -11.572 2.840 -23.131 1.00 0.00 13 GLN A N 4
ATOM 4745 C CA . GLN A 1 13 ? -10.475 2.848 -22.178 1.00 0.00 13 GLN A CA 4
ATOM 4746 C C . GLN A 1 13 ? -10.195 4.275 -21.703 1.00 0.00 13 GLN A C 4
ATOM 4747 O O . GLN A 1 13 ? -10.009 5.179 -22.517 1.00 0.00 13 GLN A O 4
ATOM 4761 N N . HIS A 1 14 ? -10.173 4.434 -20.388 1.00 0.00 14 HIS A N 4
ATOM 4762 C CA . HIS A 1 14 ? -9.918 5.736 -19.795 1.00 0.00 14 HIS A CA 4
ATOM 4763 C C . HIS A 1 14 ? -8.421 6.043 -19.855 1.00 0.00 14 HIS A C 4
ATOM 4764 O O . HIS A 1 14 ? -7.999 6.959 -20.559 1.00 0.00 14 HIS A O 4
ATOM 4778 N N . LYS A 1 15 ? -7.658 5.259 -19.106 1.00 0.00 15 LYS A N 4
ATOM 4779 C CA . LYS A 1 15 ? -6.217 5.436 -19.065 1.00 0.00 15 LYS A CA 4
ATOM 4780 C C . LYS A 1 15 ? -5.891 6.930 -19.032 1.00 0.00 15 LYS A C 4
ATOM 4781 O O . LYS A 1 15 ? -5.023 7.396 -19.768 1.00 0.00 15 LYS A O 4
ATOM 4800 N N . GLN A 1 16 ? -6.605 7.640 -18.171 1.00 0.00 16 GLN A N 4
ATOM 4801 C CA . GLN A 1 16 ? -6.403 9.073 -18.033 1.00 0.00 16 GLN A CA 4
ATOM 4802 C C . GLN A 1 16 ? -6.575 9.495 -16.572 1.00 0.00 16 GLN A C 4
ATOM 4803 O O . GLN A 1 16 ? -7.024 8.704 -15.743 1.00 0.00 16 GLN A O 4
ATOM 4817 N N . ARG A 1 17 ? -6.210 10.739 -16.302 1.00 0.00 17 ARG A N 4
ATOM 4818 C CA . ARG A 1 17 ? -6.319 11.276 -14.956 1.00 0.00 17 ARG A CA 4
ATOM 4819 C C . ARG A 1 17 ? -5.456 10.462 -13.989 1.00 0.00 17 ARG A C 4
ATOM 4820 O O . ARG A 1 17 ? -5.012 9.364 -14.321 1.00 0.00 17 ARG A O 4
ATOM 4841 N N . PRO A 1 18 ? -5.239 11.048 -12.781 1.00 0.00 18 PRO A N 4
ATOM 4842 C CA . PRO A 1 18 ? -4.437 10.390 -11.764 1.00 0.00 18 PRO A CA 4
ATOM 4843 C C . PRO A 1 18 ? -5.214 9.246 -11.109 1.00 0.00 18 PRO A C 4
ATOM 4844 O O . PRO A 1 18 ? -6.313 8.907 -11.545 1.00 0.00 18 PRO A O 4
ATOM 4855 N N . GLN A 1 19 ? -4.612 8.682 -10.072 1.00 0.00 19 GLN A N 4
ATOM 4856 C CA . GLN A 1 19 ? -5.234 7.584 -9.352 1.00 0.00 19 GLN A CA 4
ATOM 4857 C C . GLN A 1 19 ? -5.378 7.935 -7.869 1.00 0.00 19 GLN A C 4
ATOM 4858 O O . GLN A 1 19 ? -4.862 7.225 -7.007 1.00 0.00 19 GLN A O 4
ATOM 4872 N N . ALA A 1 20 ? -6.082 9.029 -7.619 1.00 0.00 20 ALA A N 4
ATOM 4873 C CA . ALA A 1 20 ? -6.300 9.483 -6.256 1.00 0.00 20 ALA A CA 4
ATOM 4874 C C . ALA A 1 20 ? -7.643 10.211 -6.174 1.00 0.00 20 ALA A C 4
ATOM 4875 O O . ALA A 1 20 ? -7.696 11.383 -5.805 1.00 0.00 20 ALA A O 4
ATOM 4882 N N . THR A 1 21 ? -8.696 9.487 -6.526 1.00 0.00 21 THR A N 4
ATOM 4883 C CA . THR A 1 21 ? -10.035 10.050 -6.497 1.00 0.00 21 THR A CA 4
ATOM 4884 C C . THR A 1 21 ? -11.081 8.935 -6.441 1.00 0.00 21 THR A C 4
ATOM 4885 O O . THR A 1 21 ? -11.721 8.731 -5.411 1.00 0.00 21 THR A O 4
ATOM 4896 N N . ALA A 1 22 ? -11.222 8.242 -7.562 1.00 0.00 22 ALA A N 4
ATOM 4897 C CA . ALA A 1 22 ? -12.179 7.153 -7.653 1.00 0.00 22 ALA A CA 4
ATOM 4898 C C . ALA A 1 22 ? -11.473 5.832 -7.342 1.00 0.00 22 ALA A C 4
ATOM 4899 O O . ALA A 1 22 ? -11.933 5.062 -6.500 1.00 0.00 22 ALA A O 4
ATOM 4906 N N . GLU A 1 23 ? -10.368 5.610 -8.037 1.00 0.00 23 GLU A N 4
ATOM 4907 C CA . GLU A 1 23 ? -9.594 4.395 -7.846 1.00 0.00 23 GLU A CA 4
ATOM 4908 C C . GLU A 1 23 ? -9.441 4.094 -6.353 1.00 0.00 23 GLU A C 4
ATOM 4909 O O . GLU A 1 23 ? -9.839 3.027 -5.888 1.00 0.00 23 GLU A O 4
ATOM 4921 N N . GLN A 1 24 ? -8.863 5.053 -5.645 1.00 0.00 24 GLN A N 4
ATOM 4922 C CA . GLN A 1 24 ? -8.653 4.903 -4.215 1.00 0.00 24 GLN A CA 4
ATOM 4923 C C . GLN A 1 24 ? -9.862 4.224 -3.568 1.00 0.00 24 GLN A C 4
ATOM 4924 O O . GLN A 1 24 ? -9.731 3.164 -2.958 1.00 0.00 24 GLN A O 4
ATOM 4938 N N . ILE A 1 25 ? -11.012 4.863 -3.724 1.00 0.00 25 ILE A N 4
ATOM 4939 C CA . ILE A 1 25 ? -12.244 4.335 -3.163 1.00 0.00 25 ILE A CA 4
ATOM 4940 C C . ILE A 1 25 ? -12.297 2.823 -3.394 1.00 0.00 25 ILE A C 4
ATOM 4941 O O . ILE A 1 25 ? -12.381 2.048 -2.442 1.00 0.00 25 ILE A O 4
ATOM 4957 N N . ARG A 1 26 ? -12.244 2.449 -4.664 1.00 0.00 26 ARG A N 4
ATOM 4958 C CA . ARG A 1 26 ? -12.285 1.044 -5.032 1.00 0.00 26 ARG A CA 4
ATOM 4959 C C . ARG A 1 26 ? -11.108 0.296 -4.403 1.00 0.00 26 ARG A C 4
ATOM 4960 O O . ARG A 1 26 ? -11.266 -0.825 -3.921 1.00 0.00 26 ARG A O 4
ATOM 4981 N N . LEU A 1 27 ? -9.953 0.945 -4.429 1.00 0.00 27 LEU A N 4
ATOM 4982 C CA . LEU A 1 27 ? -8.750 0.356 -3.868 1.00 0.00 27 LEU A CA 4
ATOM 4983 C C . LEU A 1 27 ? -9.009 -0.032 -2.411 1.00 0.00 27 LEU A C 4
ATOM 4984 O O . LEU A 1 27 ? -9.003 -1.213 -2.069 1.00 0.00 27 LEU A O 4
ATOM 5000 N N . ALA A 1 28 ? -9.229 0.986 -1.591 1.00 0.00 28 ALA A N 4
ATOM 5001 C CA . ALA A 1 28 ? -9.490 0.766 -0.179 1.00 0.00 28 ALA A CA 4
ATOM 5002 C C . ALA A 1 28 ? -10.591 -0.285 -0.025 1.00 0.00 28 ALA A C 4
ATOM 5003 O O . ALA A 1 28 ? -10.650 -0.984 0.985 1.00 0.00 28 ALA A O 4
ATOM 5010 N N . GLN A 1 29 ? -11.436 -0.364 -1.043 1.00 0.00 29 GLN A N 4
ATOM 5011 C CA . GLN A 1 29 ? -12.532 -1.318 -1.033 1.00 0.00 29 GLN A CA 4
ATOM 5012 C C . GLN A 1 29 ? -12.021 -2.716 -1.390 1.00 0.00 29 GLN A C 4
ATOM 5013 O O . GLN A 1 29 ? -12.531 -3.715 -0.884 1.00 0.00 29 GLN A O 4
ATOM 5027 N N . MET A 1 30 ? -11.022 -2.742 -2.260 1.00 0.00 30 MET A N 4
ATOM 5028 C CA . MET A 1 30 ? -10.437 -4.000 -2.691 1.00 0.00 30 MET A CA 4
ATOM 5029 C C . MET A 1 30 ? -9.415 -4.507 -1.672 1.00 0.00 30 MET A C 4
ATOM 5030 O O . MET A 1 30 ? -9.423 -5.683 -1.310 1.00 0.00 30 MET A O 4
ATOM 5044 N N . ILE A 1 31 ? -8.558 -3.595 -1.237 1.00 0.00 31 ILE A N 4
ATOM 5045 C CA . ILE A 1 31 ? -7.531 -3.934 -0.267 1.00 0.00 31 ILE A CA 4
ATOM 5046 C C . ILE A 1 31 ? -8.192 -4.493 0.995 1.00 0.00 31 ILE A C 4
ATOM 5047 O O . ILE A 1 31 ? -7.854 -5.586 1.445 1.00 0.00 31 ILE A O 4
ATOM 5063 N N . SER A 1 32 ? -9.123 -3.717 1.529 1.00 0.00 32 SER A N 4
ATOM 5064 C CA . SER A 1 32 ? -9.835 -4.120 2.730 1.00 0.00 32 SER A CA 4
ATOM 5065 C C . SER A 1 32 ? -10.258 -5.586 2.620 1.00 0.00 32 SER A C 4
ATOM 5066 O O . SER A 1 32 ? -9.867 -6.412 3.444 1.00 0.00 32 SER A O 4
ATOM 5074 N N . ASP A 1 33 ? -11.051 -5.865 1.596 1.00 0.00 33 ASP A N 4
ATOM 5075 C CA . ASP A 1 33 ? -11.531 -7.217 1.368 1.00 0.00 33 ASP A CA 4
ATOM 5076 C C . ASP A 1 33 ? -10.393 -8.208 1.622 1.00 0.00 33 ASP A C 4
ATOM 5077 O O . ASP A 1 33 ? -10.566 -9.184 2.351 1.00 0.00 33 ASP A O 4
ATOM 5086 N N . HIS A 1 34 ? -9.255 -7.923 1.007 1.00 0.00 34 HIS A N 4
ATOM 5087 C CA . HIS A 1 34 ? -8.088 -8.776 1.158 1.00 0.00 34 HIS A CA 4
ATOM 5088 C C . HIS A 1 34 ? -7.231 -8.273 2.321 1.00 0.00 34 HIS A C 4
ATOM 5089 O O . HIS A 1 34 ? -6.115 -7.800 2.115 1.00 0.00 34 HIS A O 4
ATOM 5103 N N . ASN A 1 35 ? -7.786 -8.393 3.518 1.00 0.00 35 ASN A N 4
ATOM 5104 C CA . ASN A 1 35 ? -7.087 -7.956 4.714 1.00 0.00 35 ASN A CA 4
ATOM 5105 C C . ASN A 1 35 ? -6.817 -9.165 5.612 1.00 0.00 35 ASN A C 4
ATOM 5106 O O . ASN A 1 35 ? -7.305 -10.262 5.345 1.00 0.00 35 ASN A O 4
ATOM 5117 N N . ASP A 1 36 ? -6.042 -8.924 6.659 1.00 0.00 36 ASP A N 4
ATOM 5118 C CA . ASP A 1 36 ? -5.701 -9.979 7.597 1.00 0.00 36 ASP A CA 4
ATOM 5119 C C . ASP A 1 36 ? -5.479 -9.371 8.984 1.00 0.00 36 ASP A C 4
ATOM 5120 O O . ASP A 1 36 ? -5.154 -8.191 9.102 1.00 0.00 36 ASP A O 4
ATOM 5129 N N . ALA A 1 37 ? -5.664 -10.204 9.997 1.00 0.00 37 ALA A N 4
ATOM 5130 C CA . ALA A 1 37 ? -5.487 -9.763 11.370 1.00 0.00 37 ALA A CA 4
ATOM 5131 C C . ALA A 1 37 ? -4.192 -8.957 11.480 1.00 0.00 37 ALA A C 4
ATOM 5132 O O . ALA A 1 37 ? -4.193 -7.841 11.998 1.00 0.00 37 ALA A O 4
ATOM 5139 N N . ASP A 1 38 ? -3.117 -9.552 10.983 1.00 0.00 38 ASP A N 4
ATOM 5140 C CA . ASP A 1 38 ? -1.818 -8.903 11.019 1.00 0.00 38 ASP A CA 4
ATOM 5141 C C . ASP A 1 38 ? -1.958 -7.464 10.519 1.00 0.00 38 ASP A C 4
ATOM 5142 O O . ASP A 1 38 ? -1.762 -6.517 11.279 1.00 0.00 38 ASP A O 4
ATOM 5151 N N . PHE A 1 39 ? -2.296 -7.344 9.243 1.00 0.00 39 PHE A N 4
ATOM 5152 C CA . PHE A 1 39 ? -2.464 -6.037 8.633 1.00 0.00 39 PHE A CA 4
ATOM 5153 C C . PHE A 1 39 ? -3.433 -5.174 9.444 1.00 0.00 39 PHE A C 4
ATOM 5154 O O . PHE A 1 39 ? -3.203 -3.979 9.626 1.00 0.00 39 PHE A O 4
ATOM 5171 N N . GLU A 1 40 ? -4.496 -5.812 9.910 1.00 0.00 40 GLU A N 4
ATOM 5172 C CA . GLU A 1 40 ? -5.501 -5.118 10.697 1.00 0.00 40 GLU A CA 4
ATOM 5173 C C . GLU A 1 40 ? -4.857 -4.464 11.921 1.00 0.00 40 GLU A C 4
ATOM 5174 O O . GLU A 1 40 ? -4.972 -3.255 12.116 1.00 0.00 40 GLU A O 4
ATOM 5186 N N . GLU A 1 41 ? -4.193 -5.292 12.715 1.00 0.00 41 GLU A N 4
ATOM 5187 C CA . GLU A 1 41 ? -3.531 -4.809 13.914 1.00 0.00 41 GLU A CA 4
ATOM 5188 C C . GLU A 1 41 ? -2.588 -3.654 13.571 1.00 0.00 41 GLU A C 4
ATOM 5189 O O . GLU A 1 41 ? -2.457 -2.704 14.342 1.00 0.00 41 GLU A O 4
ATOM 5201 N N . LYS A 1 42 ? -1.954 -3.773 12.414 1.00 0.00 42 LYS A N 4
ATOM 5202 C CA . LYS A 1 42 ? -1.027 -2.751 11.960 1.00 0.00 42 LYS A CA 4
ATOM 5203 C C . LYS A 1 42 ? -1.793 -1.452 11.701 1.00 0.00 42 LYS A C 4
ATOM 5204 O O . LYS A 1 42 ? -1.468 -0.412 12.272 1.00 0.00 42 LYS A O 4
ATOM 5223 N N . VAL A 1 43 ? -2.795 -1.555 10.840 1.00 0.00 43 VAL A N 4
ATOM 5224 C CA . VAL A 1 43 ? -3.609 -0.401 10.499 1.00 0.00 43 VAL A CA 4
ATOM 5225 C C . VAL A 1 43 ? -3.932 0.384 11.771 1.00 0.00 43 VAL A C 4
ATOM 5226 O O . VAL A 1 43 ? -3.718 1.594 11.829 1.00 0.00 43 VAL A O 4
ATOM 5239 N N . LYS A 1 44 ? -4.441 -0.336 12.760 1.00 0.00 44 LYS A N 4
ATOM 5240 C CA . LYS A 1 44 ? -4.795 0.279 14.028 1.00 0.00 44 LYS A CA 4
ATOM 5241 C C . LYS A 1 44 ? -3.560 0.959 14.623 1.00 0.00 44 LYS A C 4
ATOM 5242 O O . LYS A 1 44 ? -3.642 2.085 15.111 1.00 0.00 44 LYS A O 4
ATOM 5261 N N . GLN A 1 45 ? -2.445 0.246 14.563 1.00 0.00 45 GLN A N 4
ATOM 5262 C CA . GLN A 1 45 ? -1.195 0.767 15.089 1.00 0.00 45 GLN A CA 4
ATOM 5263 C C . GLN A 1 45 ? -0.868 2.116 14.445 1.00 0.00 45 GLN A C 4
ATOM 5264 O O . GLN A 1 45 ? -0.356 3.017 15.107 1.00 0.00 45 GLN A O 4
ATOM 5278 N N . LEU A 1 46 ? -1.178 2.212 13.160 1.00 0.00 46 LEU A N 4
ATOM 5279 C CA . LEU A 1 46 ? -0.924 3.436 12.418 1.00 0.00 46 LEU A CA 4
ATOM 5280 C C . LEU A 1 46 ? -1.804 4.557 12.976 1.00 0.00 46 LEU A C 4
ATOM 5281 O O . LEU A 1 46 ? -1.332 5.672 13.191 1.00 0.00 46 LEU A O 4
ATOM 5297 N N . ILE A 1 47 ? -3.067 4.221 13.194 1.00 0.00 47 ILE A N 4
ATOM 5298 C CA . ILE A 1 47 ? -4.017 5.186 13.722 1.00 0.00 47 ILE A CA 4
ATOM 5299 C C . ILE A 1 47 ? -3.581 5.608 15.126 1.00 0.00 47 ILE A C 4
ATOM 5300 O O . ILE A 1 47 ? -3.374 6.792 15.386 1.00 0.00 47 ILE A O 4
ATOM 5316 N N . ASP A 1 48 ? -3.454 4.616 15.995 1.00 0.00 48 ASP A N 4
ATOM 5317 C CA . ASP A 1 48 ? -3.046 4.870 17.367 1.00 0.00 48 ASP A CA 4
ATOM 5318 C C . ASP A 1 48 ? -1.746 5.676 17.367 1.00 0.00 48 ASP A C 4
ATOM 5319 O O . ASP A 1 48 ? -1.582 6.596 18.166 1.00 0.00 48 ASP A O 4
ATOM 5328 N N . ILE A 1 49 ? -0.855 5.300 16.461 1.00 0.00 49 ILE A N 4
ATOM 5329 C CA . ILE A 1 49 ? 0.426 5.977 16.347 1.00 0.00 49 ILE A CA 4
ATOM 5330 C C . ILE A 1 49 ? 0.204 7.393 15.812 1.00 0.00 49 ILE A C 4
ATOM 5331 O O . ILE A 1 49 ? 0.380 8.370 16.539 1.00 0.00 49 ILE A O 4
ATOM 5347 N N . THR A 1 50 ? -0.180 7.460 14.546 1.00 0.00 50 THR A N 4
ATOM 5348 C CA . THR A 1 50 ? -0.428 8.740 13.905 1.00 0.00 50 THR A CA 4
ATOM 5349 C C . THR A 1 50 ? -1.830 9.247 14.251 1.00 0.00 50 THR A C 4
ATOM 5350 O O . THR A 1 50 ? -1.977 10.224 14.983 1.00 0.00 50 THR A O 4
ATOM 5361 N N . GLY A 1 51 ? -2.823 8.559 13.708 1.00 0.00 51 GLY A N 4
ATOM 5362 C CA . GLY A 1 51 ? -4.208 8.927 13.950 1.00 0.00 51 GLY A CA 4
ATOM 5363 C C . GLY A 1 51 ? -4.837 9.545 12.700 1.00 0.00 51 GLY A C 4
ATOM 5364 O O . GLY A 1 51 ? -5.820 10.280 12.794 1.00 0.00 51 GLY A O 4
ATOM 5368 N N . LYS A 1 52 ? -4.246 9.226 11.559 1.00 0.00 52 LYS A N 4
ATOM 5369 C CA . LYS A 1 52 ? -4.736 9.741 10.292 1.00 0.00 52 LYS A CA 4
ATOM 5370 C C . LYS A 1 52 ? -5.982 8.958 9.875 1.00 0.00 52 LYS A C 4
ATOM 5371 O O . LYS A 1 52 ? -6.439 8.078 10.604 1.00 0.00 52 LYS A O 4
ATOM 5390 N N . ASN A 1 53 ? -6.498 9.306 8.706 1.00 0.00 53 ASN A N 4
ATOM 5391 C CA . ASN A 1 53 ? -7.683 8.646 8.184 1.00 0.00 53 ASN A CA 4
ATOM 5392 C C . ASN A 1 53 ? -7.388 7.158 7.988 1.00 0.00 53 ASN A C 4
ATOM 5393 O O . ASN A 1 53 ? -6.505 6.793 7.213 1.00 0.00 53 ASN A O 4
ATOM 5404 N N . GLN A 1 54 ? -8.144 6.338 8.703 1.00 0.00 54 GLN A N 4
ATOM 5405 C CA . GLN A 1 54 ? -7.975 4.898 8.618 1.00 0.00 54 GLN A CA 4
ATOM 5406 C C . GLN A 1 54 ? -7.695 4.481 7.172 1.00 0.00 54 GLN A C 4
ATOM 5407 O O . GLN A 1 54 ? -6.651 3.900 6.881 1.00 0.00 54 GLN A O 4
ATOM 5421 N N . ASP A 1 55 ? -8.647 4.793 6.306 1.00 0.00 55 ASP A N 4
ATOM 5422 C CA . ASP A 1 55 ? -8.517 4.458 4.898 1.00 0.00 55 ASP A CA 4
ATOM 5423 C C . ASP A 1 55 ? -7.090 4.759 4.437 1.00 0.00 55 ASP A C 4
ATOM 5424 O O . ASP A 1 55 ? -6.454 3.927 3.791 1.00 0.00 55 ASP A O 4
ATOM 5433 N N . GLU A 1 56 ? -6.627 5.950 4.787 1.00 0.00 56 GLU A N 4
ATOM 5434 C CA . GLU A 1 56 ? -5.286 6.371 4.417 1.00 0.00 56 GLU A CA 4
ATOM 5435 C C . GLU A 1 56 ? -4.245 5.467 5.079 1.00 0.00 56 GLU A C 4
ATOM 5436 O O . GLU A 1 56 ? -3.380 4.912 4.404 1.00 0.00 56 GLU A O 4
ATOM 5448 N N . CYS A 1 57 ? -4.362 5.347 6.394 1.00 0.00 57 CYS A N 4
ATOM 5449 C CA . CYS A 1 57 ? -3.441 4.520 7.155 1.00 0.00 57 CYS A CA 4
ATOM 5450 C C . CYS A 1 57 ? -3.324 3.163 6.457 1.00 0.00 57 CYS A C 4
ATOM 5451 O O . CYS A 1 57 ? -2.222 2.650 6.271 1.00 0.00 57 CYS A O 4
ATOM 5459 N N . VAL A 1 58 ? -4.476 2.621 6.090 1.00 0.00 58 VAL A N 4
ATOM 5460 C CA . VAL A 1 58 ? -4.517 1.335 5.416 1.00 0.00 58 VAL A CA 4
ATOM 5461 C C . VAL A 1 58 ? -3.786 1.442 4.076 1.00 0.00 58 VAL A C 4
ATOM 5462 O O . VAL A 1 58 ? -3.111 0.504 3.657 1.00 0.00 58 VAL A O 4
ATOM 5475 N N . ILE A 1 59 ? -3.947 2.594 3.442 1.00 0.00 59 ILE A N 4
ATOM 5476 C CA . ILE A 1 59 ? -3.311 2.836 2.158 1.00 0.00 59 ILE A CA 4
ATOM 5477 C C . ILE A 1 59 ? -1.795 2.901 2.349 1.00 0.00 59 ILE A C 4
ATOM 5478 O O . ILE A 1 59 ? -1.062 2.068 1.816 1.00 0.00 59 ILE A O 4
ATOM 5494 N N . ALA A 1 60 ? -1.369 3.897 3.110 1.00 0.00 60 ALA A N 4
ATOM 5495 C CA . ALA A 1 60 ? 0.048 4.082 3.378 1.00 0.00 60 ALA A CA 4
ATOM 5496 C C . ALA A 1 60 ? 0.673 2.734 3.743 1.00 0.00 60 ALA A C 4
ATOM 5497 O O . ALA A 1 60 ? 1.702 2.352 3.187 1.00 0.00 60 ALA A O 4
ATOM 5504 N N . LEU A 1 61 ? 0.025 2.050 4.675 1.00 0.00 61 LEU A N 4
ATOM 5505 C CA . LEU A 1 61 ? 0.505 0.753 5.121 1.00 0.00 61 LEU A CA 4
ATOM 5506 C C . LEU A 1 61 ? 0.790 -0.127 3.902 1.00 0.00 61 LEU A C 4
ATOM 5507 O O . LEU A 1 61 ? 1.929 -0.538 3.681 1.00 0.00 61 LEU A O 4
ATOM 5523 N N . HIS A 1 62 ? -0.263 -0.389 3.142 1.00 0.00 62 HIS A N 4
ATOM 5524 C CA . HIS A 1 62 ? -0.140 -1.212 1.951 1.00 0.00 62 HIS A CA 4
ATOM 5525 C C . HIS A 1 62 ? 0.879 -0.585 0.997 1.00 0.00 62 HIS A C 4
ATOM 5526 O O . HIS A 1 62 ? 1.882 -1.211 0.656 1.00 0.00 62 HIS A O 4
ATOM 5540 N N . ASP A 1 63 ? 0.586 0.642 0.592 1.00 0.00 63 ASP A N 4
ATOM 5541 C CA . ASP A 1 63 ? 1.465 1.360 -0.316 1.00 0.00 63 ASP A CA 4
ATOM 5542 C C . ASP A 1 63 ? 2.920 1.101 0.078 1.00 0.00 63 ASP A C 4
ATOM 5543 O O . ASP A 1 63 ? 3.752 0.791 -0.774 1.00 0.00 63 ASP A O 4
ATOM 5552 N N . CYS A 1 64 ? 3.184 1.239 1.369 1.00 0.00 64 CYS A N 4
ATOM 5553 C CA . CYS A 1 64 ? 4.525 1.024 1.886 1.00 0.00 64 CYS A CA 4
ATOM 5554 C C . CYS A 1 64 ? 4.895 -0.444 1.664 1.00 0.00 64 CYS A C 4
ATOM 5555 O O . CYS A 1 64 ? 5.762 -0.752 0.848 1.00 0.00 64 CYS A O 4
ATOM 5563 N N . ASN A 1 65 ? 4.221 -1.310 2.406 1.00 0.00 65 ASN A N 4
ATOM 5564 C CA . ASN A 1 65 ? 4.469 -2.738 2.301 1.00 0.00 65 ASN A CA 4
ATOM 5565 C C . ASN A 1 65 ? 4.011 -3.427 3.588 1.00 0.00 65 ASN A C 4
ATOM 5566 O O . ASN A 1 65 ? 4.724 -4.267 4.134 1.00 0.00 65 ASN A O 4
ATOM 5577 N N . GLY A 1 66 ? 2.823 -3.045 4.035 1.00 0.00 66 GLY A N 4
ATOM 5578 C CA . GLY A 1 66 ? 2.262 -3.616 5.248 1.00 0.00 66 GLY A CA 4
ATOM 5579 C C . GLY A 1 66 ? 3.120 -3.269 6.466 1.00 0.00 66 GLY A C 4
ATOM 5580 O O . GLY A 1 66 ? 2.962 -3.864 7.531 1.00 0.00 66 GLY A O 4
ATOM 5584 N N . ASP A 1 67 ? 4.010 -2.307 6.268 1.00 0.00 67 ASP A N 4
ATOM 5585 C CA . ASP A 1 67 ? 4.894 -1.874 7.337 1.00 0.00 67 ASP A CA 4
ATOM 5586 C C . ASP A 1 67 ? 4.292 -0.646 8.024 1.00 0.00 67 ASP A C 4
ATOM 5587 O O . ASP A 1 67 ? 3.841 0.283 7.357 1.00 0.00 67 ASP A O 4
ATOM 5596 N N . VAL A 1 68 ? 4.306 -0.683 9.348 1.00 0.00 68 VAL A N 4
ATOM 5597 C CA . VAL A 1 68 ? 3.767 0.415 10.133 1.00 0.00 68 VAL A CA 4
ATOM 5598 C C . VAL A 1 68 ? 4.783 1.558 10.167 1.00 0.00 68 VAL A C 4
ATOM 5599 O O . VAL A 1 68 ? 4.409 2.728 10.109 1.00 0.00 68 VAL A O 4
ATOM 5612 N N . ASN A 1 69 ? 6.050 1.179 10.261 1.00 0.00 69 ASN A N 4
ATOM 5613 C CA . ASN A 1 69 ? 7.122 2.158 10.304 1.00 0.00 69 ASN A CA 4
ATOM 5614 C C . ASN A 1 69 ? 7.169 2.916 8.975 1.00 0.00 69 ASN A C 4
ATOM 5615 O O . ASN A 1 69 ? 6.931 4.122 8.936 1.00 0.00 69 ASN A O 4
ATOM 5626 N N . ARG A 1 70 ? 7.477 2.177 7.919 1.00 0.00 70 ARG A N 4
ATOM 5627 C CA . ARG A 1 70 ? 7.557 2.764 6.593 1.00 0.00 70 ARG A CA 4
ATOM 5628 C C . ARG A 1 70 ? 6.356 3.678 6.343 1.00 0.00 70 ARG A C 4
ATOM 5629 O O . ARG A 1 70 ? 6.508 4.778 5.814 1.00 0.00 70 ARG A O 4
ATOM 5650 N N . ALA A 1 71 ? 5.189 3.190 6.736 1.00 0.00 71 ALA A N 4
ATOM 5651 C CA . ALA A 1 71 ? 3.963 3.949 6.562 1.00 0.00 71 ALA A CA 4
ATOM 5652 C C . ALA A 1 71 ? 4.088 5.287 7.294 1.00 0.00 71 ALA A C 4
ATOM 5653 O O . ALA A 1 71 ? 3.906 6.346 6.695 1.00 0.00 71 ALA A O 4
ATOM 5660 N N . ILE A 1 72 ? 4.399 5.196 8.578 1.00 0.00 72 ILE A N 4
ATOM 5661 C CA . ILE A 1 72 ? 4.551 6.385 9.398 1.00 0.00 72 ILE A CA 4
ATOM 5662 C C . ILE A 1 72 ? 5.426 7.400 8.660 1.00 0.00 72 ILE A C 4
ATOM 5663 O O . ILE A 1 72 ? 5.121 8.592 8.643 1.00 0.00 72 ILE A O 4
ATOM 5679 N N . ASN A 1 73 ? 6.495 6.890 8.067 1.00 0.00 73 ASN A N 4
ATOM 5680 C CA . ASN A 1 73 ? 7.417 7.737 7.328 1.00 0.00 73 ASN A CA 4
ATOM 5681 C C . ASN A 1 73 ? 6.641 8.527 6.272 1.00 0.00 73 ASN A C 4
ATOM 5682 O O . ASN A 1 73 ? 6.916 9.705 6.047 1.00 0.00 73 ASN A O 4
ATOM 5693 N N . VAL A 1 74 ? 5.688 7.848 5.653 1.00 0.00 74 VAL A N 4
ATOM 5694 C CA . VAL A 1 74 ? 4.871 8.471 4.626 1.00 0.00 74 VAL A CA 4
ATOM 5695 C C . VAL A 1 74 ? 3.761 9.290 5.290 1.00 0.00 74 VAL A C 4
ATOM 5696 O O . VAL A 1 74 ? 3.595 10.472 4.993 1.00 0.00 74 VAL A O 4
ATOM 5709 N N . LEU A 1 75 ? 3.032 8.628 6.176 1.00 0.00 75 LEU A N 4
ATOM 5710 C CA . LEU A 1 75 ? 1.943 9.280 6.885 1.00 0.00 75 LEU A CA 4
ATOM 5711 C C . LEU A 1 75 ? 2.412 10.648 7.384 1.00 0.00 75 LEU A C 4
ATOM 5712 O O . LEU A 1 75 ? 1.774 11.664 7.112 1.00 0.00 75 LEU A O 4
ATOM 5728 N N . LEU A 1 76 ? 3.523 10.630 8.106 1.00 0.00 76 LEU A N 4
ATOM 5729 C CA . LEU A 1 76 ? 4.084 11.857 8.646 1.00 0.00 76 LEU A CA 4
ATOM 5730 C C . LEU A 1 76 ? 4.343 12.840 7.503 1.00 0.00 76 LEU A C 4
ATOM 5731 O O . LEU A 1 76 ? 3.738 13.910 7.451 1.00 0.00 76 LEU A O 4
ATOM 5747 N N . GLU A 1 77 ? 5.242 12.443 6.615 1.00 0.00 77 GLU A N 4
ATOM 5748 C CA . GLU A 1 77 ? 5.588 13.276 5.476 1.00 0.00 77 GLU A CA 4
ATOM 5749 C C . GLU A 1 77 ? 4.322 13.831 4.820 1.00 0.00 77 GLU A C 4
ATOM 5750 O O . GLU A 1 77 ? 4.111 15.043 4.797 1.00 0.00 77 GLU A O 4
ATOM 5762 N N . GLY A 1 78 ? 3.513 12.918 4.303 1.00 0.00 78 GLY A N 4
ATOM 5763 C CA . GLY A 1 78 ? 2.274 13.302 3.648 1.00 0.00 78 GLY A CA 4
ATOM 5764 C C . GLY A 1 78 ? 2.498 13.558 2.157 1.00 0.00 78 GLY A C 4
ATOM 5765 O O . GLY A 1 78 ? 3.634 13.540 1.684 1.00 0.00 78 GLY A O 4
ATOM 5769 N N . ASN A 1 79 ? 1.397 13.792 1.457 1.00 0.00 79 ASN A N 4
ATOM 5770 C CA . ASN A 1 79 ? 1.459 14.052 0.029 1.00 0.00 79 ASN A CA 4
ATOM 5771 C C . ASN A 1 79 ? 0.069 14.444 -0.475 1.00 0.00 79 ASN A C 4
ATOM 5772 O O . ASN A 1 79 ? -0.908 13.741 -0.220 1.00 0.00 79 ASN A O 4
ATOM 5783 N N . PRO A 1 80 ? 0.023 15.593 -1.199 1.00 0.00 80 PRO A N 4
ATOM 5784 C CA . PRO A 1 80 ? -1.232 16.087 -1.741 1.00 0.00 80 PRO A CA 4
ATOM 5785 C C . PRO A 1 80 ? -1.666 15.264 -2.955 1.00 0.00 80 PRO A C 4
ATOM 5786 O O . PRO A 1 80 ? -2.860 15.075 -3.186 1.00 0.00 80 PRO A O 4
ATOM 5797 N N . ASP A 1 81 ? -0.675 14.797 -3.699 1.00 0.00 81 ASP A N 4
ATOM 5798 C CA . ASP A 1 81 ? -0.940 13.998 -4.884 1.00 0.00 81 ASP A CA 4
ATOM 5799 C C . ASP A 1 81 ? 0.246 13.066 -5.141 1.00 0.00 81 ASP A C 4
ATOM 5800 O O . ASP A 1 81 ? 0.077 11.851 -5.229 1.00 0.00 81 ASP A O 4
ATOM 5809 N N . THR A 1 82 ? 1.420 13.670 -5.254 1.00 0.00 82 THR A N 4
ATOM 5810 C CA . THR A 1 82 ? 2.633 12.909 -5.499 1.00 0.00 82 THR A CA 4
ATOM 5811 C C . THR A 1 82 ? 2.421 11.925 -6.651 1.00 0.00 82 THR A C 4
ATOM 5812 O O . THR A 1 82 ? 1.917 10.822 -6.445 1.00 0.00 82 THR A O 4
ATOM 5823 N N . HIS A 1 83 ? 2.818 12.359 -7.838 1.00 0.00 83 HIS A N 4
ATOM 5824 C CA . HIS A 1 83 ? 2.679 11.530 -9.023 1.00 0.00 83 HIS A CA 4
ATOM 5825 C C . HIS A 1 83 ? 3.971 11.582 -9.841 1.00 0.00 83 HIS A C 4
ATOM 5826 O O . HIS A 1 83 ? 4.584 12.639 -9.973 1.00 0.00 83 HIS A O 4
ATOM 5840 N N . SER A 1 84 ? 4.346 10.425 -10.368 1.00 0.00 84 SER A N 4
ATOM 5841 C CA . SER A 1 84 ? 5.554 10.325 -11.169 1.00 0.00 84 SER A CA 4
ATOM 5842 C C . SER A 1 84 ? 5.344 9.329 -12.311 1.00 0.00 84 SER A C 4
ATOM 5843 O O . SER A 1 84 ? 5.850 8.209 -12.263 1.00 0.00 84 SER A O 4
ATOM 5851 N N . TRP A 1 85 ? 4.596 9.773 -13.310 1.00 0.00 85 TRP A N 4
ATOM 5852 C CA . TRP A 1 85 ? 4.312 8.934 -14.463 1.00 0.00 85 TRP A CA 4
ATOM 5853 C C . TRP A 1 85 ? 3.610 9.796 -15.514 1.00 0.00 85 TRP A C 4
ATOM 5854 O O . TRP A 1 85 ? 4.002 9.802 -16.679 1.00 0.00 85 TRP A O 4
ATOM 5875 N N . GLU A 1 86 ? 2.585 10.504 -15.063 1.00 0.00 86 GLU A N 4
ATOM 5876 C CA . GLU A 1 86 ? 1.824 11.368 -15.950 1.00 0.00 86 GLU A CA 4
ATOM 5877 C C . GLU A 1 86 ? 2.743 12.408 -16.594 1.00 0.00 86 GLU A C 4
ATOM 5878 O O . GLU A 1 86 ? 3.261 13.291 -15.912 1.00 0.00 86 GLU A O 4
ATOM 5890 N N . MET A 1 87 ? 2.917 12.270 -17.900 1.00 0.00 87 MET A N 4
ATOM 5891 C CA . MET A 1 87 ? 3.765 13.187 -18.643 1.00 0.00 87 MET A CA 4
ATOM 5892 C C . MET A 1 87 ? 5.050 13.493 -17.872 1.00 0.00 87 MET A C 4
ATOM 5893 O O . MET A 1 87 ? 5.125 14.487 -17.152 1.00 0.00 87 MET A O 4
ATOM 5907 N N . VAL A 1 88 ? 6.031 12.619 -18.049 1.00 0.00 88 VAL A N 4
ATOM 5908 C CA . VAL A 1 88 ? 7.309 12.783 -17.379 1.00 0.00 88 VAL A CA 4
ATOM 5909 C C . VAL A 1 88 ? 8.429 12.792 -18.421 1.00 0.00 88 VAL A C 4
ATOM 5910 O O . VAL A 1 88 ? 9.304 13.656 -18.390 1.00 0.00 88 VAL A O 4
ATOM 5923 N N . GLY A 1 89 ? 8.365 11.821 -19.320 1.00 0.00 89 GLY A N 4
ATOM 5924 C CA . GLY A 1 89 ? 9.363 11.706 -20.370 1.00 0.00 89 GLY A CA 4
ATOM 5925 C C . GLY A 1 89 ? 9.168 12.789 -21.433 1.00 0.00 89 GLY A C 4
ATOM 5926 O O . GLY A 1 89 ? 8.936 12.483 -22.601 1.00 0.00 89 GLY A O 4
ATOM 5930 N N . LYS A 1 90 ? 9.268 14.034 -20.989 1.00 0.00 90 LYS A N 4
ATOM 5931 C CA . LYS A 1 90 ? 9.105 15.164 -21.887 1.00 0.00 90 LYS A CA 4
ATOM 5932 C C . LYS A 1 90 ? 7.712 15.112 -22.518 1.00 0.00 90 LYS A C 4
ATOM 5933 O O . LYS A 1 90 ? 7.571 14.779 -23.693 1.00 0.00 90 LYS A O 4
ATOM 5952 N N . LYS A 1 91 ? 6.718 15.448 -21.708 1.00 0.00 91 LYS A N 4
ATOM 5953 C CA . LYS A 1 91 ? 5.341 15.444 -22.172 1.00 0.00 91 LYS A CA 4
ATOM 5954 C C . LYS A 1 91 ? 5.099 14.197 -23.025 1.00 0.00 91 LYS A C 4
ATOM 5955 O O . LYS A 1 91 ? 4.836 14.301 -24.222 1.00 0.00 91 LYS A O 4
ATOM 5974 N N . LYS A 1 92 ? 5.196 13.046 -22.375 1.00 0.00 92 LYS A N 4
ATOM 5975 C CA . LYS A 1 92 ? 4.990 11.781 -23.059 1.00 0.00 92 LYS A CA 4
ATOM 5976 C C . LYS A 1 92 ? 6.131 11.551 -24.052 1.00 0.00 92 LYS A C 4
ATOM 5977 O O . LYS A 1 92 ? 6.505 12.459 -24.793 1.00 0.00 92 LYS A O 4
ATOM 5996 N N . GLY A 1 93 ? 6.651 10.333 -24.035 1.00 0.00 93 GLY A N 4
ATOM 5997 C CA . GLY A 1 93 ? 7.742 9.973 -24.926 1.00 0.00 93 GLY A CA 4
ATOM 5998 C C . GLY A 1 93 ? 7.788 8.461 -25.153 1.00 0.00 93 GLY A C 4
ATOM 5999 O O . GLY A 1 93 ? 8.605 7.764 -24.552 1.00 0.00 93 GLY A O 4
ATOM 6003 N N . VAL A 1 94 ? 6.900 7.997 -26.021 1.00 0.00 94 VAL A N 4
ATOM 6004 C CA . VAL A 1 94 ? 6.829 6.580 -26.334 1.00 0.00 94 VAL A CA 4
ATOM 6005 C C . VAL A 1 94 ? 6.623 5.787 -25.043 1.00 0.00 94 VAL A C 4
ATOM 6006 O O . VAL A 1 94 ? 7.571 5.224 -24.497 1.00 0.00 94 VAL A O 4
ATOM 6019 N N . SER A 1 95 ? 5.378 5.767 -24.591 1.00 0.00 95 SER A N 4
ATOM 6020 C CA . SER A 1 95 ? 5.035 5.051 -23.374 1.00 0.00 95 SER A CA 4
ATOM 6021 C C . SER A 1 95 ? 5.574 3.621 -23.438 1.00 0.00 95 SER A C 4
ATOM 6022 O O . SER A 1 95 ? 6.353 3.208 -22.581 1.00 0.00 95 SER A O 4
ATOM 6030 N N . GLY A 1 96 ? 5.137 2.903 -24.463 1.00 0.00 96 GLY A N 4
ATOM 6031 C CA . GLY A 1 96 ? 5.566 1.528 -24.650 1.00 0.00 96 GLY A CA 4
ATOM 6032 C C . GLY A 1 96 ? 4.534 0.550 -24.085 1.00 0.00 96 GLY A C 4
ATOM 6033 O O . GLY A 1 96 ? 4.394 0.423 -22.870 1.00 0.00 96 GLY A O 4
ATOM 6037 N N . GLN A 1 97 ? 3.837 -0.117 -24.994 1.00 0.00 97 GLN A N 4
ATOM 6038 C CA . GLN A 1 97 ? 2.822 -1.079 -24.602 1.00 0.00 97 GLN A CA 4
ATOM 6039 C C . GLN A 1 97 ? 3.399 -2.079 -23.598 1.00 0.00 97 GLN A C 4
ATOM 6040 O O . GLN A 1 97 ? 4.577 -2.425 -23.668 1.00 0.00 97 GLN A O 4
ATOM 6054 N N . LYS A 1 98 ? 2.542 -2.515 -22.686 1.00 0.00 98 LYS A N 4
ATOM 6055 C CA . LYS A 1 98 ? 2.951 -3.469 -21.669 1.00 0.00 98 LYS A CA 4
ATOM 6056 C C . LYS A 1 98 ? 1.942 -4.617 -21.617 1.00 0.00 98 LYS A C 4
ATOM 6057 O O . LYS A 1 98 ? 0.814 -4.436 -21.161 1.00 0.00 98 LYS A O 4
ATOM 6076 N N . SER A 1 99 ? 2.384 -5.773 -22.090 1.00 0.00 99 SER A N 4
ATOM 6077 C CA . SER A 1 99 ? 1.533 -6.951 -22.103 1.00 0.00 99 SER A CA 4
ATOM 6078 C C . SER A 1 99 ? 2.353 -8.184 -22.487 1.00 0.00 99 SER A C 4
ATOM 6079 O O . SER A 1 99 ? 3.494 -8.062 -22.929 1.00 0.00 99 SER A O 4
ATOM 6087 N N . GLY A 1 100 ? 1.739 -9.344 -22.303 1.00 0.00 100 GLY A N 4
ATOM 6088 C CA . GLY A 1 100 ? 2.397 -10.599 -22.625 1.00 0.00 100 GLY A CA 4
ATOM 6089 C C . GLY A 1 100 ? 1.552 -11.429 -23.593 1.00 0.00 100 GLY A C 4
ATOM 6090 O O . GLY A 1 100 ? 0.642 -12.143 -23.173 1.00 0.00 100 GLY A O 4
ATOM 6094 N N . PRO A 1 101 ? 1.891 -11.305 -24.904 1.00 0.00 101 PRO A N 4
ATOM 6095 C CA . PRO A 1 101 ? 1.173 -12.036 -25.935 1.00 0.00 101 PRO A CA 4
ATOM 6096 C C . PRO A 1 101 ? 1.570 -13.514 -25.936 1.00 0.00 101 PRO A C 4
ATOM 6097 O O . PRO A 1 101 ? 2.586 -13.888 -25.353 1.00 0.00 101 PRO A O 4
ATOM 6108 N N . SER A 1 102 ? 0.747 -14.314 -26.598 1.00 0.00 102 SER A N 4
ATOM 6109 C CA . SER A 1 102 ? 0.999 -15.742 -26.683 1.00 0.00 102 SER A CA 4
ATOM 6110 C C . SER A 1 102 ? 0.877 -16.210 -28.134 1.00 0.00 102 SER A C 4
ATOM 6111 O O . SER A 1 102 ? -0.152 -15.998 -28.774 1.00 0.00 102 SER A O 4
ATOM 6119 N N . SER A 1 103 ? 1.942 -16.837 -28.611 1.00 0.00 103 SER A N 4
ATOM 6120 C CA . SER A 1 103 ? 1.967 -17.337 -29.976 1.00 0.00 103 SER A CA 4
ATOM 6121 C C . SER A 1 103 ? 1.896 -18.865 -29.975 1.00 0.00 103 SER A C 4
ATOM 6122 O O . SER A 1 103 ? 2.565 -19.521 -29.178 1.00 0.00 103 SER A O 4
ATOM 6130 N N . GLY A 1 104 ? 1.080 -19.388 -30.878 1.00 0.00 104 GLY A N 4
ATOM 6131 C CA . GLY A 1 104 ? 0.913 -20.827 -30.992 1.00 0.00 104 GLY A CA 4
ATOM 6132 C C . GLY A 1 104 ? 0.351 -21.417 -29.697 1.00 0.00 104 GLY A C 4
ATOM 6133 O O . GLY A 1 104 ? 0.598 -20.892 -28.613 1.00 0.00 104 GLY A O 4
ATOM 6137 N N . GLY A 1 1 ? 18.732 11.956 -23.879 1.00 0.00 1 GLY A N 5
ATOM 6138 C CA . GLY A 1 1 ? 17.635 11.380 -24.638 1.00 0.00 1 GLY A CA 5
ATOM 6139 C C . GLY A 1 1 ? 16.904 12.454 -25.447 1.00 0.00 1 GLY A C 5
ATOM 6140 O O . GLY A 1 1 ? 16.747 13.583 -24.987 1.00 0.00 1 GLY A O 5
ATOM 6144 N N . SER A 1 2 ? 16.478 12.063 -26.639 1.00 0.00 2 SER A N 5
ATOM 6145 C CA . SER A 1 2 ? 15.768 12.977 -27.517 1.00 0.00 2 SER A CA 5
ATOM 6146 C C . SER A 1 2 ? 14.311 13.107 -27.069 1.00 0.00 2 SER A C 5
ATOM 6147 O O . SER A 1 2 ? 13.448 12.359 -27.528 1.00 0.00 2 SER A O 5
ATOM 6155 N N . SER A 1 3 ? 14.081 14.062 -26.180 1.00 0.00 3 SER A N 5
ATOM 6156 C CA . SER A 1 3 ? 12.743 14.299 -25.665 1.00 0.00 3 SER A CA 5
ATOM 6157 C C . SER A 1 3 ? 12.600 15.759 -25.232 1.00 0.00 3 SER A C 5
ATOM 6158 O O . SER A 1 3 ? 13.256 16.198 -24.289 1.00 0.00 3 SER A O 5
ATOM 6166 N N . GLY A 1 4 ? 11.738 16.472 -25.943 1.00 0.00 4 GLY A N 5
ATOM 6167 C CA . GLY A 1 4 ? 11.500 17.874 -25.644 1.00 0.00 4 GLY A CA 5
ATOM 6168 C C . GLY A 1 4 ? 10.036 18.115 -25.274 1.00 0.00 4 GLY A C 5
ATOM 6169 O O . GLY A 1 4 ? 9.153 17.372 -25.700 1.00 0.00 4 GLY A O 5
ATOM 6173 N N . SER A 1 5 ? 9.822 19.157 -24.484 1.00 0.00 5 SER A N 5
ATOM 6174 C CA . SER A 1 5 ? 8.479 19.506 -24.051 1.00 0.00 5 SER A CA 5
ATOM 6175 C C . SER A 1 5 ? 8.282 21.021 -24.128 1.00 0.00 5 SER A C 5
ATOM 6176 O O . SER A 1 5 ? 9.101 21.784 -23.619 1.00 0.00 5 SER A O 5
ATOM 6184 N N . SER A 1 6 ? 7.189 21.412 -24.768 1.00 0.00 6 SER A N 5
ATOM 6185 C CA . SER A 1 6 ? 6.874 22.822 -24.918 1.00 0.00 6 SER A CA 5
ATOM 6186 C C . SER A 1 6 ? 5.705 23.196 -24.005 1.00 0.00 6 SER A C 5
ATOM 6187 O O . SER A 1 6 ? 4.632 22.600 -24.088 1.00 0.00 6 SER A O 5
ATOM 6195 N N . GLY A 1 7 ? 5.952 24.182 -23.155 1.00 0.00 7 GLY A N 5
ATOM 6196 C CA . GLY A 1 7 ? 4.933 24.643 -22.227 1.00 0.00 7 GLY A CA 5
ATOM 6197 C C . GLY A 1 7 ? 4.649 26.134 -22.421 1.00 0.00 7 GLY A C 5
ATOM 6198 O O . GLY A 1 7 ? 3.915 26.516 -23.331 1.00 0.00 7 GLY A O 5
ATOM 6202 N N . ASN A 1 8 ? 5.245 26.935 -21.550 1.00 0.00 8 ASN A N 5
ATOM 6203 C CA . ASN A 1 8 ? 5.066 28.375 -21.614 1.00 0.00 8 ASN A CA 5
ATOM 6204 C C . ASN A 1 8 ? 6.274 29.064 -20.976 1.00 0.00 8 ASN A C 5
ATOM 6205 O O . ASN A 1 8 ? 6.876 29.952 -21.578 1.00 0.00 8 ASN A O 5
ATOM 6216 N N . GLN A 1 9 ? 6.592 28.629 -19.766 1.00 0.00 9 GLN A N 5
ATOM 6217 C CA . GLN A 1 9 ? 7.717 29.193 -19.040 1.00 0.00 9 GLN A CA 5
ATOM 6218 C C . GLN A 1 9 ? 8.467 28.093 -18.286 1.00 0.00 9 GLN A C 5
ATOM 6219 O O . GLN A 1 9 ? 9.653 27.868 -18.525 1.00 0.00 9 GLN A O 5
ATOM 6233 N N . ASN A 1 10 ? 7.745 27.437 -17.389 1.00 0.00 10 ASN A N 5
ATOM 6234 C CA . ASN A 1 10 ? 8.327 26.366 -16.598 1.00 0.00 10 ASN A CA 5
ATOM 6235 C C . ASN A 1 10 ? 7.207 25.516 -15.996 1.00 0.00 10 ASN A C 5
ATOM 6236 O O . ASN A 1 10 ? 6.223 26.050 -15.486 1.00 0.00 10 ASN A O 5
ATOM 6247 N N . GLN A 1 11 ? 7.393 24.206 -16.075 1.00 0.00 11 GLN A N 5
ATOM 6248 C CA . GLN A 1 11 ? 6.411 23.277 -15.544 1.00 0.00 11 GLN A CA 5
ATOM 6249 C C . GLN A 1 11 ? 6.947 21.845 -15.605 1.00 0.00 11 GLN A C 5
ATOM 6250 O O . GLN A 1 11 ? 6.579 21.078 -16.494 1.00 0.00 11 GLN A O 5
ATOM 6264 N N . THR A 1 12 ? 7.807 21.528 -14.649 1.00 0.00 12 THR A N 5
ATOM 6265 C CA . THR A 1 12 ? 8.397 20.202 -14.582 1.00 0.00 12 THR A CA 5
ATOM 6266 C C . THR A 1 12 ? 7.505 19.261 -13.770 1.00 0.00 12 THR A C 5
ATOM 6267 O O . THR A 1 12 ? 7.542 19.273 -12.541 1.00 0.00 12 THR A O 5
ATOM 6278 N N . GLN A 1 13 ? 6.725 18.469 -14.491 1.00 0.00 13 GLN A N 5
ATOM 6279 C CA . GLN A 1 13 ? 5.825 17.524 -13.852 1.00 0.00 13 GLN A CA 5
ATOM 6280 C C . GLN A 1 13 ? 6.582 16.683 -12.822 1.00 0.00 13 GLN A C 5
ATOM 6281 O O . GLN A 1 13 ? 7.806 16.760 -12.731 1.00 0.00 13 GLN A O 5
ATOM 6295 N N . HIS A 1 14 ? 5.822 15.899 -12.072 1.00 0.00 14 HIS A N 5
ATOM 6296 C CA . HIS A 1 14 ? 6.405 15.045 -11.052 1.00 0.00 14 HIS A CA 5
ATOM 6297 C C . HIS A 1 14 ? 5.465 13.873 -10.764 1.00 0.00 14 HIS A C 5
ATOM 6298 O O . HIS A 1 14 ? 4.547 13.993 -9.955 1.00 0.00 14 HIS A O 5
ATOM 6312 N N . LYS A 1 15 ? 5.727 12.765 -11.443 1.00 0.00 15 LYS A N 5
ATOM 6313 C CA . LYS A 1 15 ? 4.915 11.572 -11.271 1.00 0.00 15 LYS A CA 5
ATOM 6314 C C . LYS A 1 15 ? 3.461 11.896 -11.619 1.00 0.00 15 LYS A C 5
ATOM 6315 O O . LYS A 1 15 ? 2.671 12.241 -10.741 1.00 0.00 15 LYS A O 5
ATOM 6334 N N . GLN A 1 16 ? 3.151 11.772 -12.901 1.00 0.00 16 GLN A N 5
ATOM 6335 C CA . GLN A 1 16 ? 1.806 12.046 -13.376 1.00 0.00 16 GLN A CA 5
ATOM 6336 C C . GLN A 1 16 ? 0.929 10.801 -13.235 1.00 0.00 16 GLN A C 5
ATOM 6337 O O . GLN A 1 16 ? 1.351 9.802 -12.653 1.00 0.00 16 GLN A O 5
ATOM 6351 N N . ARG A 1 17 ? -0.276 10.900 -13.777 1.00 0.00 17 ARG A N 5
ATOM 6352 C CA . ARG A 1 17 ? -1.217 9.794 -13.718 1.00 0.00 17 ARG A CA 5
ATOM 6353 C C . ARG A 1 17 ? -1.955 9.795 -12.378 1.00 0.00 17 ARG A C 5
ATOM 6354 O O . ARG A 1 17 ? -1.332 9.710 -11.322 1.00 0.00 17 ARG A O 5
ATOM 6375 N N . PRO A 1 18 ? -3.308 9.895 -12.468 1.00 0.00 18 PRO A N 5
ATOM 6376 C CA . PRO A 1 18 ? -4.139 9.908 -11.276 1.00 0.00 18 PRO A CA 5
ATOM 6377 C C . PRO A 1 18 ? -4.248 8.508 -10.668 1.00 0.00 18 PRO A C 5
ATOM 6378 O O . PRO A 1 18 ? -4.651 7.563 -11.344 1.00 0.00 18 PRO A O 5
ATOM 6389 N N . GLN A 1 19 ? -3.881 8.419 -9.398 1.00 0.00 19 GLN A N 5
ATOM 6390 C CA . GLN A 1 19 ? -3.933 7.151 -8.691 1.00 0.00 19 GLN A CA 5
ATOM 6391 C C . GLN A 1 19 ? -4.292 7.377 -7.221 1.00 0.00 19 GLN A C 5
ATOM 6392 O O . GLN A 1 19 ? -4.071 6.503 -6.383 1.00 0.00 19 GLN A O 5
ATOM 6406 N N . ALA A 1 20 ? -4.838 8.553 -6.952 1.00 0.00 20 ALA A N 5
ATOM 6407 C CA . ALA A 1 20 ? -5.229 8.905 -5.597 1.00 0.00 20 ALA A CA 5
ATOM 6408 C C . ALA A 1 20 ? -6.595 9.593 -5.628 1.00 0.00 20 ALA A C 5
ATOM 6409 O O . ALA A 1 20 ? -6.917 10.381 -4.740 1.00 0.00 20 ALA A O 5
ATOM 6416 N N . THR A 1 21 ? -7.362 9.270 -6.659 1.00 0.00 21 THR A N 5
ATOM 6417 C CA . THR A 1 21 ? -8.686 9.846 -6.817 1.00 0.00 21 THR A CA 5
ATOM 6418 C C . THR A 1 21 ? -9.742 8.743 -6.904 1.00 0.00 21 THR A C 5
ATOM 6419 O O . THR A 1 21 ? -10.483 8.511 -5.950 1.00 0.00 21 THR A O 5
ATOM 6430 N N . ALA A 1 22 ? -9.777 8.091 -8.057 1.00 0.00 22 ALA A N 5
ATOM 6431 C CA . ALA A 1 22 ? -10.729 7.017 -8.282 1.00 0.00 22 ALA A CA 5
ATOM 6432 C C . ALA A 1 22 ? -10.081 5.681 -7.914 1.00 0.00 22 ALA A C 5
ATOM 6433 O O . ALA A 1 22 ? -10.656 4.894 -7.164 1.00 0.00 22 ALA A O 5
ATOM 6440 N N . GLU A 1 23 ? -8.893 5.466 -8.459 1.00 0.00 23 GLU A N 5
ATOM 6441 C CA . GLU A 1 23 ? -8.160 4.239 -8.197 1.00 0.00 23 GLU A CA 5
ATOM 6442 C C . GLU A 1 23 ? -8.147 3.938 -6.697 1.00 0.00 23 GLU A C 5
ATOM 6443 O O . GLU A 1 23 ? -8.519 2.844 -6.277 1.00 0.00 23 GLU A O 5
ATOM 6455 N N . GLN A 1 24 ? -7.714 4.929 -5.931 1.00 0.00 24 GLN A N 5
ATOM 6456 C CA . GLN A 1 24 ? -7.647 4.784 -4.487 1.00 0.00 24 GLN A CA 5
ATOM 6457 C C . GLN A 1 24 ? -8.902 4.080 -3.966 1.00 0.00 24 GLN A C 5
ATOM 6458 O O . GLN A 1 24 ? -8.812 3.017 -3.354 1.00 0.00 24 GLN A O 5
ATOM 6472 N N . ILE A 1 25 ? -10.042 4.702 -4.227 1.00 0.00 25 ILE A N 5
ATOM 6473 C CA . ILE A 1 25 ? -11.313 4.148 -3.792 1.00 0.00 25 ILE A CA 5
ATOM 6474 C C . ILE A 1 25 ? -11.307 2.634 -4.013 1.00 0.00 25 ILE A C 5
ATOM 6475 O O . ILE A 1 25 ? -11.549 1.866 -3.083 1.00 0.00 25 ILE A O 5
ATOM 6491 N N . ARG A 1 26 ? -11.029 2.250 -5.250 1.00 0.00 26 ARG A N 5
ATOM 6492 C CA . ARG A 1 26 ? -10.989 0.842 -5.606 1.00 0.00 26 ARG A CA 5
ATOM 6493 C C . ARG A 1 26 ? -9.858 0.137 -4.854 1.00 0.00 26 ARG A C 5
ATOM 6494 O O . ARG A 1 26 ? -10.041 -0.966 -4.342 1.00 0.00 26 ARG A O 5
ATOM 6515 N N . LEU A 1 27 ? -8.713 0.803 -4.811 1.00 0.00 27 LEU A N 5
ATOM 6516 C CA . LEU A 1 27 ? -7.553 0.254 -4.131 1.00 0.00 27 LEU A CA 5
ATOM 6517 C C . LEU A 1 27 ? -7.944 -0.147 -2.707 1.00 0.00 27 LEU A C 5
ATOM 6518 O O . LEU A 1 27 ? -7.866 -1.320 -2.345 1.00 0.00 27 LEU A O 5
ATOM 6534 N N . ALA A 1 28 ? -8.357 0.850 -1.938 1.00 0.00 28 ALA A N 5
ATOM 6535 C CA . ALA A 1 28 ? -8.760 0.616 -0.562 1.00 0.00 28 ALA A CA 5
ATOM 6536 C C . ALA A 1 28 ? -9.813 -0.494 -0.526 1.00 0.00 28 ALA A C 5
ATOM 6537 O O . ALA A 1 28 ? -9.896 -1.245 0.445 1.00 0.00 28 ALA A O 5
ATOM 6544 N N . GLN A 1 29 ? -10.592 -0.562 -1.595 1.00 0.00 29 GLN A N 5
ATOM 6545 C CA . GLN A 1 29 ? -11.636 -1.567 -1.698 1.00 0.00 29 GLN A CA 5
ATOM 6546 C C . GLN A 1 29 ? -11.024 -2.943 -1.965 1.00 0.00 29 GLN A C 5
ATOM 6547 O O . GLN A 1 29 ? -11.536 -3.957 -1.493 1.00 0.00 29 GLN A O 5
ATOM 6561 N N . MET A 1 30 ? -9.936 -2.935 -2.722 1.00 0.00 30 MET A N 5
ATOM 6562 C CA . MET A 1 30 ? -9.248 -4.170 -3.057 1.00 0.00 30 MET A CA 5
ATOM 6563 C C . MET A 1 30 ? -8.327 -4.612 -1.918 1.00 0.00 30 MET A C 5
ATOM 6564 O O . MET A 1 30 ? -8.264 -5.795 -1.590 1.00 0.00 30 MET A O 5
ATOM 6578 N N . ILE A 1 31 ? -7.636 -3.636 -1.347 1.00 0.00 31 ILE A N 5
ATOM 6579 C CA . ILE A 1 31 ? -6.721 -3.910 -0.251 1.00 0.00 31 ILE A CA 5
ATOM 6580 C C . ILE A 1 31 ? -7.489 -4.569 0.896 1.00 0.00 31 ILE A C 5
ATOM 6581 O O . ILE A 1 31 ? -7.039 -5.567 1.456 1.00 0.00 31 ILE A O 5
ATOM 6597 N N . SER A 1 32 ? -8.635 -3.983 1.212 1.00 0.00 32 SER A N 5
ATOM 6598 C CA . SER A 1 32 ? -9.469 -4.500 2.283 1.00 0.00 32 SER A CA 5
ATOM 6599 C C . SER A 1 32 ? -9.741 -5.990 2.062 1.00 0.00 32 SER A C 5
ATOM 6600 O O . SER A 1 32 ? -9.524 -6.804 2.958 1.00 0.00 32 SER A O 5
ATOM 6608 N N . ASP A 1 33 ? -10.211 -6.301 0.863 1.00 0.00 33 ASP A N 5
ATOM 6609 C CA . ASP A 1 33 ? -10.514 -7.678 0.512 1.00 0.00 33 ASP A CA 5
ATOM 6610 C C . ASP A 1 33 ? -9.316 -8.564 0.860 1.00 0.00 33 ASP A C 5
ATOM 6611 O O . ASP A 1 33 ? -9.482 -9.646 1.421 1.00 0.00 33 ASP A O 5
ATOM 6620 N N . HIS A 1 34 ? -8.136 -8.072 0.513 1.00 0.00 34 HIS A N 5
ATOM 6621 C CA . HIS A 1 34 ? -6.911 -8.805 0.781 1.00 0.00 34 HIS A CA 5
ATOM 6622 C C . HIS A 1 34 ? -6.249 -8.253 2.045 1.00 0.00 34 HIS A C 5
ATOM 6623 O O . HIS A 1 34 ? -5.211 -7.597 1.972 1.00 0.00 34 HIS A O 5
ATOM 6637 N N . ASN A 1 35 ? -6.877 -8.540 3.177 1.00 0.00 35 ASN A N 5
ATOM 6638 C CA . ASN A 1 35 ? -6.362 -8.081 4.455 1.00 0.00 35 ASN A CA 5
ATOM 6639 C C . ASN A 1 35 ? -6.180 -9.281 5.388 1.00 0.00 35 ASN A C 5
ATOM 6640 O O . ASN A 1 35 ? -6.568 -10.398 5.050 1.00 0.00 35 ASN A O 5
ATOM 6651 N N . ASP A 1 36 ? -5.590 -9.008 6.542 1.00 0.00 36 ASP A N 5
ATOM 6652 C CA . ASP A 1 36 ? -5.353 -10.051 7.526 1.00 0.00 36 ASP A CA 5
ATOM 6653 C C . ASP A 1 36 ? -5.186 -9.415 8.907 1.00 0.00 36 ASP A C 5
ATOM 6654 O O . ASP A 1 36 ? -4.967 -8.210 9.017 1.00 0.00 36 ASP A O 5
ATOM 6663 N N . ALA A 1 37 ? -5.296 -10.254 9.927 1.00 0.00 37 ALA A N 5
ATOM 6664 C CA . ALA A 1 37 ? -5.161 -9.789 11.297 1.00 0.00 37 ALA A CA 5
ATOM 6665 C C . ALA A 1 37 ? -3.898 -8.933 11.417 1.00 0.00 37 ALA A C 5
ATOM 6666 O O . ALA A 1 37 ? -3.948 -7.815 11.927 1.00 0.00 37 ALA A O 5
ATOM 6673 N N . ASP A 1 38 ? -2.795 -9.492 10.940 1.00 0.00 38 ASP A N 5
ATOM 6674 C CA . ASP A 1 38 ? -1.522 -8.794 10.988 1.00 0.00 38 ASP A CA 5
ATOM 6675 C C . ASP A 1 38 ? -1.710 -7.362 10.482 1.00 0.00 38 ASP A C 5
ATOM 6676 O O . ASP A 1 38 ? -1.501 -6.405 11.225 1.00 0.00 38 ASP A O 5
ATOM 6685 N N . PHE A 1 39 ? -2.104 -7.261 9.221 1.00 0.00 39 PHE A N 5
ATOM 6686 C CA . PHE A 1 39 ? -2.323 -5.963 8.607 1.00 0.00 39 PHE A CA 5
ATOM 6687 C C . PHE A 1 39 ? -3.360 -5.154 9.389 1.00 0.00 39 PHE A C 5
ATOM 6688 O O . PHE A 1 39 ? -3.195 -3.951 9.585 1.00 0.00 39 PHE A O 5
ATOM 6705 N N . GLU A 1 40 ? -4.405 -5.848 9.816 1.00 0.00 40 GLU A N 5
ATOM 6706 C CA . GLU A 1 40 ? -5.469 -5.209 10.572 1.00 0.00 40 GLU A CA 5
ATOM 6707 C C . GLU A 1 40 ? -4.900 -4.536 11.823 1.00 0.00 40 GLU A C 5
ATOM 6708 O O . GLU A 1 40 ? -5.085 -3.337 12.026 1.00 0.00 40 GLU A O 5
ATOM 6720 N N . GLU A 1 41 ? -4.219 -5.337 12.630 1.00 0.00 41 GLU A N 5
ATOM 6721 C CA . GLU A 1 41 ? -3.622 -4.834 13.855 1.00 0.00 41 GLU A CA 5
ATOM 6722 C C . GLU A 1 41 ? -2.672 -3.675 13.546 1.00 0.00 41 GLU A C 5
ATOM 6723 O O . GLU A 1 41 ? -2.569 -2.728 14.323 1.00 0.00 41 GLU A O 5
ATOM 6735 N N . LYS A 1 42 ? -2.001 -3.789 12.408 1.00 0.00 42 LYS A N 5
ATOM 6736 C CA . LYS A 1 42 ? -1.063 -2.763 11.987 1.00 0.00 42 LYS A CA 5
ATOM 6737 C C . LYS A 1 42 ? -1.823 -1.463 11.719 1.00 0.00 42 LYS A C 5
ATOM 6738 O O . LYS A 1 42 ? -1.477 -0.415 12.262 1.00 0.00 42 LYS A O 5
ATOM 6757 N N . VAL A 1 43 ? -2.843 -1.573 10.881 1.00 0.00 43 VAL A N 5
ATOM 6758 C CA . VAL A 1 43 ? -3.654 -0.418 10.534 1.00 0.00 43 VAL A CA 5
ATOM 6759 C C . VAL A 1 43 ? -3.937 0.399 11.797 1.00 0.00 43 VAL A C 5
ATOM 6760 O O . VAL A 1 43 ? -3.602 1.581 11.864 1.00 0.00 43 VAL A O 5
ATOM 6773 N N . LYS A 1 44 ? -4.550 -0.263 12.767 1.00 0.00 44 LYS A N 5
ATOM 6774 C CA . LYS A 1 44 ? -4.882 0.386 14.023 1.00 0.00 44 LYS A CA 5
ATOM 6775 C C . LYS A 1 44 ? -3.628 1.052 14.595 1.00 0.00 44 LYS A C 5
ATOM 6776 O O . LYS A 1 44 ? -3.662 2.218 14.983 1.00 0.00 44 LYS A O 5
ATOM 6795 N N . GLN A 1 45 ? -2.551 0.281 14.628 1.00 0.00 45 GLN A N 5
ATOM 6796 C CA . GLN A 1 45 ? -1.288 0.781 15.145 1.00 0.00 45 GLN A CA 5
ATOM 6797 C C . GLN A 1 45 ? -0.947 2.126 14.502 1.00 0.00 45 GLN A C 5
ATOM 6798 O O . GLN A 1 45 ? -0.469 3.037 15.177 1.00 0.00 45 GLN A O 5
ATOM 6812 N N . LEU A 1 46 ? -1.205 2.209 13.205 1.00 0.00 46 LEU A N 5
ATOM 6813 C CA . LEU A 1 46 ? -0.931 3.428 12.464 1.00 0.00 46 LEU A CA 5
ATOM 6814 C C . LEU A 1 46 ? -1.812 4.557 13.003 1.00 0.00 46 LEU A C 5
ATOM 6815 O O . LEU A 1 46 ? -1.338 5.672 13.214 1.00 0.00 46 LEU A O 5
ATOM 6831 N N . ILE A 1 47 ? -3.078 4.228 13.211 1.00 0.00 47 ILE A N 5
ATOM 6832 C CA . ILE A 1 47 ? -4.029 5.200 13.722 1.00 0.00 47 ILE A CA 5
ATOM 6833 C C . ILE A 1 47 ? -3.585 5.661 15.112 1.00 0.00 47 ILE A C 5
ATOM 6834 O O . ILE A 1 47 ? -3.364 6.850 15.334 1.00 0.00 47 ILE A O 5
ATOM 6850 N N . ASP A 1 48 ? -3.468 4.695 16.011 1.00 0.00 48 ASP A N 5
ATOM 6851 C CA . ASP A 1 48 ? -3.054 4.987 17.373 1.00 0.00 48 ASP A CA 5
ATOM 6852 C C . ASP A 1 48 ? -1.745 5.779 17.345 1.00 0.00 48 ASP A C 5
ATOM 6853 O O . ASP A 1 48 ? -1.578 6.735 18.101 1.00 0.00 48 ASP A O 5
ATOM 6862 N N . ILE A 1 49 ? -0.851 5.353 16.465 1.00 0.00 49 ILE A N 5
ATOM 6863 C CA . ILE A 1 49 ? 0.437 6.011 16.329 1.00 0.00 49 ILE A CA 5
ATOM 6864 C C . ILE A 1 49 ? 0.224 7.443 15.833 1.00 0.00 49 ILE A C 5
ATOM 6865 O O . ILE A 1 49 ? 0.437 8.399 16.577 1.00 0.00 49 ILE A O 5
ATOM 6881 N N . THR A 1 50 ? -0.195 7.545 14.581 1.00 0.00 50 THR A N 5
ATOM 6882 C CA . THR A 1 50 ? -0.440 8.844 13.977 1.00 0.00 50 THR A CA 5
ATOM 6883 C C . THR A 1 50 ? -1.864 9.313 14.280 1.00 0.00 50 THR A C 5
ATOM 6884 O O . THR A 1 50 ? -2.061 10.260 15.040 1.00 0.00 50 THR A O 5
ATOM 6895 N N . GLY A 1 51 ? -2.820 8.628 13.670 1.00 0.00 51 GLY A N 5
ATOM 6896 C CA . GLY A 1 51 ? -4.221 8.963 13.865 1.00 0.00 51 GLY A CA 5
ATOM 6897 C C . GLY A 1 51 ? -4.833 9.529 12.582 1.00 0.00 51 GLY A C 5
ATOM 6898 O O . GLY A 1 51 ? -5.821 10.260 12.631 1.00 0.00 51 GLY A O 5
ATOM 6902 N N . LYS A 1 52 ? -4.221 9.169 11.463 1.00 0.00 52 LYS A N 5
ATOM 6903 C CA . LYS A 1 52 ? -4.693 9.632 10.169 1.00 0.00 52 LYS A CA 5
ATOM 6904 C C . LYS A 1 52 ? -5.912 8.806 9.751 1.00 0.00 52 LYS A C 5
ATOM 6905 O O . LYS A 1 52 ? -6.202 7.773 10.352 1.00 0.00 52 LYS A O 5
ATOM 6924 N N . ASN A 1 53 ? -6.592 9.294 8.724 1.00 0.00 53 ASN A N 5
ATOM 6925 C CA . ASN A 1 53 ? -7.773 8.614 8.218 1.00 0.00 53 ASN A CA 5
ATOM 6926 C C . ASN A 1 53 ? -7.458 7.129 8.026 1.00 0.00 53 ASN A C 5
ATOM 6927 O O . ASN A 1 53 ? -6.574 6.774 7.247 1.00 0.00 53 ASN A O 5
ATOM 6938 N N . GLN A 1 54 ? -8.198 6.302 8.749 1.00 0.00 54 GLN A N 5
ATOM 6939 C CA . GLN A 1 54 ? -8.009 4.863 8.668 1.00 0.00 54 GLN A CA 5
ATOM 6940 C C . GLN A 1 54 ? -7.726 4.446 7.224 1.00 0.00 54 GLN A C 5
ATOM 6941 O O . GLN A 1 54 ? -6.709 3.813 6.944 1.00 0.00 54 GLN A O 5
ATOM 6955 N N . ASP A 1 55 ? -8.645 4.816 6.344 1.00 0.00 55 ASP A N 5
ATOM 6956 C CA . ASP A 1 55 ? -8.507 4.488 4.935 1.00 0.00 55 ASP A CA 5
ATOM 6957 C C . ASP A 1 55 ? -7.086 4.818 4.475 1.00 0.00 55 ASP A C 5
ATOM 6958 O O . ASP A 1 55 ? -6.425 3.993 3.847 1.00 0.00 55 ASP A O 5
ATOM 6967 N N . GLU A 1 56 ? -6.657 6.027 4.807 1.00 0.00 56 GLU A N 5
ATOM 6968 C CA . GLU A 1 56 ? -5.326 6.477 4.436 1.00 0.00 56 GLU A CA 5
ATOM 6969 C C . GLU A 1 56 ? -4.267 5.549 5.034 1.00 0.00 56 GLU A C 5
ATOM 6970 O O . GLU A 1 56 ? -3.356 5.108 4.334 1.00 0.00 56 GLU A O 5
ATOM 6982 N N . CYS A 1 57 ? -4.420 5.281 6.322 1.00 0.00 57 CYS A N 5
ATOM 6983 C CA . CYS A 1 57 ? -3.488 4.413 7.022 1.00 0.00 57 CYS A CA 5
ATOM 6984 C C . CYS A 1 57 ? -3.453 3.064 6.302 1.00 0.00 57 CYS A C 5
ATOM 6985 O O . CYS A 1 57 ? -2.385 2.590 5.917 1.00 0.00 57 CYS A O 5
ATOM 6993 N N . VAL A 1 58 ? -4.633 2.485 6.140 1.00 0.00 58 VAL A N 5
ATOM 6994 C CA . VAL A 1 58 ? -4.751 1.200 5.473 1.00 0.00 58 VAL A CA 5
ATOM 6995 C C . VAL A 1 58 ? -4.053 1.270 4.113 1.00 0.00 58 VAL A C 5
ATOM 6996 O O . VAL A 1 58 ? -3.509 0.275 3.638 1.00 0.00 58 VAL A O 5
ATOM 7009 N N . ILE A 1 59 ? -4.091 2.457 3.525 1.00 0.00 59 ILE A N 5
ATOM 7010 C CA . ILE A 1 59 ? -3.468 2.671 2.230 1.00 0.00 59 ILE A CA 5
ATOM 7011 C C . ILE A 1 59 ? -1.955 2.805 2.412 1.00 0.00 59 ILE A C 5
ATOM 7012 O O . ILE A 1 59 ? -1.198 1.919 2.019 1.00 0.00 59 ILE A O 5
ATOM 7028 N N . ALA A 1 60 ? -1.560 3.921 3.007 1.00 0.00 60 ALA A N 5
ATOM 7029 C CA . ALA A 1 60 ? -0.150 4.182 3.246 1.00 0.00 60 ALA A CA 5
ATOM 7030 C C . ALA A 1 60 ? 0.537 2.888 3.686 1.00 0.00 60 ALA A C 5
ATOM 7031 O O . ALA A 1 60 ? 1.600 2.541 3.174 1.00 0.00 60 ALA A O 5
ATOM 7038 N N . LEU A 1 61 ? -0.099 2.209 4.629 1.00 0.00 61 LEU A N 5
ATOM 7039 C CA . LEU A 1 61 ? 0.438 0.961 5.144 1.00 0.00 61 LEU A CA 5
ATOM 7040 C C . LEU A 1 61 ? 0.866 0.074 3.973 1.00 0.00 61 LEU A C 5
ATOM 7041 O O . LEU A 1 61 ? 2.053 -0.197 3.797 1.00 0.00 61 LEU A O 5
ATOM 7057 N N . HIS A 1 62 ? -0.124 -0.354 3.204 1.00 0.00 62 HIS A N 5
ATOM 7058 C CA . HIS A 1 62 ? 0.135 -1.205 2.055 1.00 0.00 62 HIS A CA 5
ATOM 7059 C C . HIS A 1 62 ? 1.002 -0.452 1.044 1.00 0.00 62 HIS A C 5
ATOM 7060 O O . HIS A 1 62 ? 2.039 -0.955 0.614 1.00 0.00 62 HIS A O 5
ATOM 7074 N N . ASP A 1 63 ? 0.545 0.741 0.693 1.00 0.00 63 ASP A N 5
ATOM 7075 C CA . ASP A 1 63 ? 1.266 1.569 -0.259 1.00 0.00 63 ASP A CA 5
ATOM 7076 C C . ASP A 1 63 ? 2.767 1.464 0.015 1.00 0.00 63 ASP A C 5
ATOM 7077 O O . ASP A 1 63 ? 3.561 1.298 -0.910 1.00 0.00 63 ASP A O 5
ATOM 7086 N N . CYS A 1 64 ? 3.112 1.566 1.290 1.00 0.00 64 CYS A N 5
ATOM 7087 C CA . CYS A 1 64 ? 4.504 1.485 1.698 1.00 0.00 64 CYS A CA 5
ATOM 7088 C C . CYS A 1 64 ? 4.972 0.038 1.524 1.00 0.00 64 CYS A C 5
ATOM 7089 O O . CYS A 1 64 ? 5.769 -0.257 0.635 1.00 0.00 64 CYS A O 5
ATOM 7097 N N . ASN A 1 65 ? 4.458 -0.824 2.388 1.00 0.00 65 ASN A N 5
ATOM 7098 C CA . ASN A 1 65 ? 4.814 -2.232 2.341 1.00 0.00 65 ASN A CA 5
ATOM 7099 C C . ASN A 1 65 ? 4.137 -2.964 3.502 1.00 0.00 65 ASN A C 5
ATOM 7100 O O . ASN A 1 65 ? 4.732 -3.849 4.114 1.00 0.00 65 ASN A O 5
ATOM 7111 N N . GLY A 1 66 ? 2.901 -2.567 3.770 1.00 0.00 66 GLY A N 5
ATOM 7112 C CA . GLY A 1 66 ? 2.137 -3.173 4.847 1.00 0.00 66 GLY A CA 5
ATOM 7113 C C . GLY A 1 66 ? 2.855 -3.011 6.188 1.00 0.00 66 GLY A C 5
ATOM 7114 O O . GLY A 1 66 ? 2.516 -3.680 7.163 1.00 0.00 66 GLY A O 5
ATOM 7118 N N . ASP A 1 67 ? 3.835 -2.119 6.194 1.00 0.00 67 ASP A N 5
ATOM 7119 C CA . ASP A 1 67 ? 4.604 -1.860 7.400 1.00 0.00 67 ASP A CA 5
ATOM 7120 C C . ASP A 1 67 ? 4.071 -0.597 8.078 1.00 0.00 67 ASP A C 5
ATOM 7121 O O . ASP A 1 67 ? 3.719 0.372 7.406 1.00 0.00 67 ASP A O 5
ATOM 7130 N N . VAL A 1 68 ? 4.027 -0.648 9.401 1.00 0.00 68 VAL A N 5
ATOM 7131 C CA . VAL A 1 68 ? 3.542 0.480 10.178 1.00 0.00 68 VAL A CA 5
ATOM 7132 C C . VAL A 1 68 ? 4.597 1.588 10.172 1.00 0.00 68 VAL A C 5
ATOM 7133 O O . VAL A 1 68 ? 4.273 2.757 9.968 1.00 0.00 68 VAL A O 5
ATOM 7146 N N . ASN A 1 69 ? 5.838 1.182 10.398 1.00 0.00 69 ASN A N 5
ATOM 7147 C CA . ASN A 1 69 ? 6.942 2.127 10.421 1.00 0.00 69 ASN A CA 5
ATOM 7148 C C . ASN A 1 69 ? 7.060 2.800 9.053 1.00 0.00 69 ASN A C 5
ATOM 7149 O O . ASN A 1 69 ? 6.914 4.016 8.941 1.00 0.00 69 ASN A O 5
ATOM 7160 N N . ARG A 1 70 ? 7.323 1.980 8.046 1.00 0.00 70 ARG A N 5
ATOM 7161 C CA . ARG A 1 70 ? 7.463 2.481 6.689 1.00 0.00 70 ARG A CA 5
ATOM 7162 C C . ARG A 1 70 ? 6.329 3.457 6.365 1.00 0.00 70 ARG A C 5
ATOM 7163 O O . ARG A 1 70 ? 6.545 4.461 5.688 1.00 0.00 70 ARG A O 5
ATOM 7184 N N . ALA A 1 71 ? 5.147 3.127 6.863 1.00 0.00 71 ALA A N 5
ATOM 7185 C CA . ALA A 1 71 ? 3.980 3.962 6.635 1.00 0.00 71 ALA A CA 5
ATOM 7186 C C . ALA A 1 71 ? 4.172 5.305 7.342 1.00 0.00 71 ALA A C 5
ATOM 7187 O O . ALA A 1 71 ? 4.087 6.359 6.714 1.00 0.00 71 ALA A O 5
ATOM 7194 N N . ILE A 1 72 ? 4.428 5.223 8.640 1.00 0.00 72 ILE A N 5
ATOM 7195 C CA . ILE A 1 72 ? 4.634 6.419 9.439 1.00 0.00 72 ILE A CA 5
ATOM 7196 C C . ILE A 1 72 ? 5.586 7.362 8.702 1.00 0.00 72 ILE A C 5
ATOM 7197 O O . ILE A 1 72 ? 5.440 8.581 8.778 1.00 0.00 72 ILE A O 5
ATOM 7213 N N . ASN A 1 73 ? 6.541 6.763 8.006 1.00 0.00 73 ASN A N 5
ATOM 7214 C CA . ASN A 1 73 ? 7.517 7.534 7.256 1.00 0.00 73 ASN A CA 5
ATOM 7215 C C . ASN A 1 73 ? 6.795 8.377 6.203 1.00 0.00 73 ASN A C 5
ATOM 7216 O O . ASN A 1 73 ? 7.139 9.539 5.990 1.00 0.00 73 ASN A O 5
ATOM 7227 N N . VAL A 1 74 ? 5.808 7.759 5.572 1.00 0.00 74 VAL A N 5
ATOM 7228 C CA . VAL A 1 74 ? 5.034 8.438 4.546 1.00 0.00 74 VAL A CA 5
ATOM 7229 C C . VAL A 1 74 ? 3.925 9.258 5.209 1.00 0.00 74 VAL A C 5
ATOM 7230 O O . VAL A 1 74 ? 3.772 10.445 4.925 1.00 0.00 74 VAL A O 5
ATOM 7243 N N . LEU A 1 75 ? 3.181 8.593 6.080 1.00 0.00 75 LEU A N 5
ATOM 7244 C CA . LEU A 1 75 ? 2.091 9.245 6.786 1.00 0.00 75 LEU A CA 5
ATOM 7245 C C . LEU A 1 75 ? 2.563 10.608 7.296 1.00 0.00 75 LEU A C 5
ATOM 7246 O O . LEU A 1 75 ? 1.937 11.629 7.018 1.00 0.00 75 LEU A O 5
ATOM 7262 N N . LEU A 1 76 ? 3.663 10.579 8.034 1.00 0.00 76 LEU A N 5
ATOM 7263 C CA . LEU A 1 76 ? 4.226 11.799 8.586 1.00 0.00 76 LEU A CA 5
ATOM 7264 C C . LEU A 1 76 ? 4.715 12.692 7.444 1.00 0.00 76 LEU A C 5
ATOM 7265 O O . LEU A 1 76 ? 4.239 13.815 7.281 1.00 0.00 76 LEU A O 5
ATOM 7281 N N . GLU A 1 77 ? 5.660 12.160 6.683 1.00 0.00 77 GLU A N 5
ATOM 7282 C CA . GLU A 1 77 ? 6.219 12.895 5.561 1.00 0.00 77 GLU A CA 5
ATOM 7283 C C . GLU A 1 77 ? 6.438 14.360 5.942 1.00 0.00 77 GLU A C 5
ATOM 7284 O O . GLU A 1 77 ? 6.304 15.250 5.103 1.00 0.00 77 GLU A O 5
ATOM 7296 N N . GLY A 1 78 ? 6.770 14.566 7.208 1.00 0.00 78 GLY A N 5
ATOM 7297 C CA . GLY A 1 78 ? 7.009 15.908 7.710 1.00 0.00 78 GLY A CA 5
ATOM 7298 C C . GLY A 1 78 ? 8.504 16.159 7.915 1.00 0.00 78 GLY A C 5
ATOM 7299 O O . GLY A 1 78 ? 8.966 16.293 9.047 1.00 0.00 78 GLY A O 5
ATOM 7303 N N . ASN A 1 79 ? 9.220 16.216 6.801 1.00 0.00 79 ASN A N 5
ATOM 7304 C CA . ASN A 1 79 ? 10.654 16.449 6.844 1.00 0.00 79 ASN A CA 5
ATOM 7305 C C . ASN A 1 79 ? 10.935 17.926 6.562 1.00 0.00 79 ASN A C 5
ATOM 7306 O O . ASN A 1 79 ? 10.233 18.556 5.773 1.00 0.00 79 ASN A O 5
ATOM 7317 N N . PRO A 1 80 ? 11.991 18.450 7.241 1.00 0.00 80 PRO A N 5
ATOM 7318 C CA . PRO A 1 80 ? 12.374 19.841 7.071 1.00 0.00 80 PRO A CA 5
ATOM 7319 C C . PRO A 1 80 ? 13.083 20.055 5.733 1.00 0.00 80 PRO A C 5
ATOM 7320 O O . PRO A 1 80 ? 12.642 20.861 4.914 1.00 0.00 80 PRO A O 5
ATOM 7331 N N . ASP A 1 81 ? 14.171 19.320 5.551 1.00 0.00 81 ASP A N 5
ATOM 7332 C CA . ASP A 1 81 ? 14.945 19.420 4.326 1.00 0.00 81 ASP A CA 5
ATOM 7333 C C . ASP A 1 81 ? 15.849 18.192 4.198 1.00 0.00 81 ASP A C 5
ATOM 7334 O O . ASP A 1 81 ? 17.049 18.270 4.459 1.00 0.00 81 ASP A O 5
ATOM 7343 N N . THR A 1 82 ? 15.239 17.087 3.796 1.00 0.00 82 THR A N 5
ATOM 7344 C CA . THR A 1 82 ? 15.973 15.844 3.630 1.00 0.00 82 THR A CA 5
ATOM 7345 C C . THR A 1 82 ? 17.140 16.040 2.661 1.00 0.00 82 THR A C 5
ATOM 7346 O O . THR A 1 82 ? 17.030 16.794 1.695 1.00 0.00 82 THR A O 5
ATOM 7357 N N . HIS A 1 83 ? 18.232 15.348 2.952 1.00 0.00 83 HIS A N 5
ATOM 7358 C CA . HIS A 1 83 ? 19.419 15.436 2.119 1.00 0.00 83 HIS A CA 5
ATOM 7359 C C . HIS A 1 83 ? 19.098 14.925 0.713 1.00 0.00 83 HIS A C 5
ATOM 7360 O O . HIS A 1 83 ? 19.072 15.700 -0.242 1.00 0.00 83 HIS A O 5
ATOM 7374 N N . SER A 1 84 ? 18.861 13.624 0.630 1.00 0.00 84 SER A N 5
ATOM 7375 C CA . SER A 1 84 ? 18.542 13.001 -0.643 1.00 0.00 84 SER A CA 5
ATOM 7376 C C . SER A 1 84 ? 17.293 12.129 -0.500 1.00 0.00 84 SER A C 5
ATOM 7377 O O . SER A 1 84 ? 16.847 11.854 0.613 1.00 0.00 84 SER A O 5
ATOM 7385 N N . TRP A 1 85 ? 16.762 11.720 -1.643 1.00 0.00 85 TRP A N 5
ATOM 7386 C CA . TRP A 1 85 ? 15.573 10.885 -1.660 1.00 0.00 85 TRP A CA 5
ATOM 7387 C C . TRP A 1 85 ? 15.880 9.640 -2.495 1.00 0.00 85 TRP A C 5
ATOM 7388 O O . TRP A 1 85 ? 16.812 9.642 -3.298 1.00 0.00 85 TRP A O 5
ATOM 7409 N N . GLU A 1 86 ? 15.079 8.608 -2.277 1.00 0.00 86 GLU A N 5
ATOM 7410 C CA . GLU A 1 86 ? 15.254 7.359 -2.999 1.00 0.00 86 GLU A CA 5
ATOM 7411 C C . GLU A 1 86 ? 14.556 7.430 -4.358 1.00 0.00 86 GLU A C 5
ATOM 7412 O O . GLU A 1 86 ? 13.816 8.373 -4.632 1.00 0.00 86 GLU A O 5
ATOM 7424 N N . MET A 1 87 ? 14.817 6.420 -5.175 1.00 0.00 87 MET A N 5
ATOM 7425 C CA . MET A 1 87 ? 14.224 6.356 -6.500 1.00 0.00 87 MET A CA 5
ATOM 7426 C C . MET A 1 87 ? 12.967 5.482 -6.495 1.00 0.00 87 MET A C 5
ATOM 7427 O O . MET A 1 87 ? 12.820 4.597 -7.336 1.00 0.00 87 MET A O 5
ATOM 7441 N N . VAL A 1 88 ? 12.094 5.762 -5.539 1.00 0.00 88 VAL A N 5
ATOM 7442 C CA . VAL A 1 88 ? 10.855 5.013 -5.415 1.00 0.00 88 VAL A CA 5
ATOM 7443 C C . VAL A 1 88 ? 10.190 4.904 -6.788 1.00 0.00 88 VAL A C 5
ATOM 7444 O O . VAL A 1 88 ? 9.858 3.807 -7.235 1.00 0.00 88 VAL A O 5
ATOM 7457 N N . GLY A 1 89 ? 10.016 6.055 -7.420 1.00 0.00 89 GLY A N 5
ATOM 7458 C CA . GLY A 1 89 ? 9.397 6.102 -8.734 1.00 0.00 89 GLY A CA 5
ATOM 7459 C C . GLY A 1 89 ? 9.486 7.507 -9.332 1.00 0.00 89 GLY A C 5
ATOM 7460 O O . GLY A 1 89 ? 8.554 8.300 -9.206 1.00 0.00 89 GLY A O 5
ATOM 7464 N N . LYS A 1 90 ? 10.617 7.773 -9.970 1.00 0.00 90 LYS A N 5
ATOM 7465 C CA . LYS A 1 90 ? 10.840 9.069 -10.588 1.00 0.00 90 LYS A CA 5
ATOM 7466 C C . LYS A 1 90 ? 11.163 8.874 -12.071 1.00 0.00 90 LYS A C 5
ATOM 7467 O O . LYS A 1 90 ? 11.879 7.942 -12.436 1.00 0.00 90 LYS A O 5
ATOM 7486 N N . LYS A 1 91 ? 10.619 9.766 -12.885 1.00 0.00 91 LYS A N 5
ATOM 7487 C CA . LYS A 1 91 ? 10.841 9.703 -14.320 1.00 0.00 91 LYS A CA 5
ATOM 7488 C C . LYS A 1 91 ? 10.679 11.102 -14.919 1.00 0.00 91 LYS A C 5
ATOM 7489 O O . LYS A 1 91 ? 10.320 12.045 -14.214 1.00 0.00 91 LYS A O 5
ATOM 7508 N N . LYS A 1 92 ? 10.951 11.193 -16.212 1.00 0.00 92 LYS A N 5
ATOM 7509 C CA . LYS A 1 92 ? 10.840 12.460 -16.913 1.00 0.00 92 LYS A CA 5
ATOM 7510 C C . LYS A 1 92 ? 9.396 12.655 -17.379 1.00 0.00 92 LYS A C 5
ATOM 7511 O O . LYS A 1 92 ? 8.675 13.496 -16.843 1.00 0.00 92 LYS A O 5
ATOM 7530 N N . GLY A 1 93 ? 9.016 11.865 -18.372 1.00 0.00 93 GLY A N 5
ATOM 7531 C CA . GLY A 1 93 ? 7.671 11.940 -18.916 1.00 0.00 93 GLY A CA 5
ATOM 7532 C C . GLY A 1 93 ? 7.703 12.113 -20.436 1.00 0.00 93 GLY A C 5
ATOM 7533 O O . GLY A 1 93 ? 8.419 12.970 -20.953 1.00 0.00 93 GLY A O 5
ATOM 7537 N N . VAL A 1 94 ? 6.919 11.284 -21.111 1.00 0.00 94 VAL A N 5
ATOM 7538 C CA . VAL A 1 94 ? 6.848 11.334 -22.561 1.00 0.00 94 VAL A CA 5
ATOM 7539 C C . VAL A 1 94 ? 5.717 10.424 -23.044 1.00 0.00 94 VAL A C 5
ATOM 7540 O O . VAL A 1 94 ? 5.481 9.363 -22.469 1.00 0.00 94 VAL A O 5
ATOM 7553 N N . SER A 1 95 ? 5.048 10.873 -24.096 1.00 0.00 95 SER A N 5
ATOM 7554 C CA . SER A 1 95 ? 3.947 10.112 -24.663 1.00 0.00 95 SER A CA 5
ATOM 7555 C C . SER A 1 95 ? 4.461 8.781 -25.215 1.00 0.00 95 SER A C 5
ATOM 7556 O O . SER A 1 95 ? 5.603 8.690 -25.662 1.00 0.00 95 SER A O 5
ATOM 7564 N N . GLY A 1 96 ? 3.592 7.782 -25.166 1.00 0.00 96 GLY A N 5
ATOM 7565 C CA . GLY A 1 96 ? 3.943 6.460 -25.656 1.00 0.00 96 GLY A CA 5
ATOM 7566 C C . GLY A 1 96 ? 4.745 5.683 -24.610 1.00 0.00 96 GLY A C 5
ATOM 7567 O O . GLY A 1 96 ? 5.933 5.935 -24.420 1.00 0.00 96 GLY A O 5
ATOM 7571 N N . GLN A 1 97 ? 4.062 4.753 -23.959 1.00 0.00 97 GLN A N 5
ATOM 7572 C CA . GLN A 1 97 ? 4.695 3.937 -22.937 1.00 0.00 97 GLN A CA 5
ATOM 7573 C C . GLN A 1 97 ? 5.997 3.335 -23.470 1.00 0.00 97 GLN A C 5
ATOM 7574 O O . GLN A 1 97 ? 6.135 3.109 -24.671 1.00 0.00 97 GLN A O 5
ATOM 7588 N N . LYS A 1 98 ? 6.920 3.094 -22.550 1.00 0.00 98 LYS A N 5
ATOM 7589 C CA . LYS A 1 98 ? 8.206 2.523 -22.912 1.00 0.00 98 LYS A CA 5
ATOM 7590 C C . LYS A 1 98 ? 8.984 2.181 -21.640 1.00 0.00 98 LYS A C 5
ATOM 7591 O O . LYS A 1 98 ? 9.785 2.984 -21.163 1.00 0.00 98 LYS A O 5
ATOM 7610 N N . SER A 1 99 ? 8.720 0.989 -21.126 1.00 0.00 99 SER A N 5
ATOM 7611 C CA . SER A 1 99 ? 9.386 0.531 -19.918 1.00 0.00 99 SER A CA 5
ATOM 7612 C C . SER A 1 99 ? 10.903 0.607 -20.096 1.00 0.00 99 SER A C 5
ATOM 7613 O O . SER A 1 99 ? 11.574 1.380 -19.413 1.00 0.00 99 SER A O 5
ATOM 7621 N N . GLY A 1 100 ? 11.400 -0.206 -21.016 1.00 0.00 100 GLY A N 5
ATOM 7622 C CA . GLY A 1 100 ? 12.827 -0.241 -21.292 1.00 0.00 100 GLY A CA 5
ATOM 7623 C C . GLY A 1 100 ? 13.152 0.503 -22.589 1.00 0.00 100 GLY A C 5
ATOM 7624 O O . GLY A 1 100 ? 12.288 0.668 -23.448 1.00 0.00 100 GLY A O 5
ATOM 7628 N N . PRO A 1 101 ? 14.435 0.944 -22.691 1.00 0.00 101 PRO A N 5
ATOM 7629 C CA . PRO A 1 101 ? 14.885 1.667 -23.869 1.00 0.00 101 PRO A CA 5
ATOM 7630 C C . PRO A 1 101 ? 15.080 0.719 -25.053 1.00 0.00 101 PRO A C 5
ATOM 7631 O O . PRO A 1 101 ? 14.434 0.871 -26.088 1.00 0.00 101 PRO A O 5
ATOM 7642 N N . SER A 1 102 ? 15.975 -0.240 -24.862 1.00 0.00 102 SER A N 5
ATOM 7643 C CA . SER A 1 102 ? 16.264 -1.213 -25.901 1.00 0.00 102 SER A CA 5
ATOM 7644 C C . SER A 1 102 ? 15.608 -2.553 -25.560 1.00 0.00 102 SER A C 5
ATOM 7645 O O . SER A 1 102 ? 15.545 -2.938 -24.394 1.00 0.00 102 SER A O 5
ATOM 7653 N N . SER A 1 103 ? 15.137 -3.226 -26.600 1.00 0.00 103 SER A N 5
ATOM 7654 C CA . SER A 1 103 ? 14.488 -4.514 -26.425 1.00 0.00 103 SER A CA 5
ATOM 7655 C C . SER A 1 103 ? 14.656 -5.360 -27.688 1.00 0.00 103 SER A C 5
ATOM 7656 O O . SER A 1 103 ? 14.961 -4.833 -28.757 1.00 0.00 103 SER A O 5
ATOM 7664 N N . GLY A 1 104 ? 14.451 -6.659 -27.524 1.00 0.00 104 GLY A N 5
ATOM 7665 C CA . GLY A 1 104 ? 14.576 -7.583 -28.638 1.00 0.00 104 GLY A CA 5
ATOM 7666 C C . GLY A 1 104 ? 13.289 -7.623 -29.465 1.00 0.00 104 GLY A C 5
ATOM 7667 O O . GLY A 1 104 ? 12.290 -7.009 -29.094 1.00 0.00 104 GLY A O 5
ATOM 7671 N N . GLY A 1 1 ? 10.342 -4.401 -23.304 1.00 0.00 1 GLY A N 6
ATOM 7672 C CA . GLY A 1 1 ? 10.345 -4.861 -24.682 1.00 0.00 1 GLY A CA 6
ATOM 7673 C C . GLY A 1 1 ? 10.949 -3.806 -25.611 1.00 0.00 1 GLY A C 6
ATOM 7674 O O . GLY A 1 1 ? 11.869 -3.086 -25.223 1.00 0.00 1 GLY A O 6
ATOM 7678 N N . SER A 1 2 ? 10.408 -3.747 -26.819 1.00 0.00 2 SER A N 6
ATOM 7679 C CA . SER A 1 2 ? 10.882 -2.792 -27.805 1.00 0.00 2 SER A CA 6
ATOM 7680 C C . SER A 1 2 ? 9.704 -1.995 -28.371 1.00 0.00 2 SER A C 6
ATOM 7681 O O . SER A 1 2 ? 8.952 -2.500 -29.203 1.00 0.00 2 SER A O 6
ATOM 7689 N N . SER A 1 3 ? 9.582 -0.764 -27.897 1.00 0.00 3 SER A N 6
ATOM 7690 C CA . SER A 1 3 ? 8.508 0.107 -28.345 1.00 0.00 3 SER A CA 6
ATOM 7691 C C . SER A 1 3 ? 9.053 1.510 -28.621 1.00 0.00 3 SER A C 6
ATOM 7692 O O . SER A 1 3 ? 9.903 2.006 -27.882 1.00 0.00 3 SER A O 6
ATOM 7700 N N . GLY A 1 4 ? 8.542 2.110 -29.686 1.00 0.00 4 GLY A N 6
ATOM 7701 C CA . GLY A 1 4 ? 8.967 3.445 -30.068 1.00 0.00 4 GLY A CA 6
ATOM 7702 C C . GLY A 1 4 ? 7.804 4.241 -30.666 1.00 0.00 4 GLY A C 6
ATOM 7703 O O . GLY A 1 4 ? 6.649 3.830 -30.563 1.00 0.00 4 GLY A O 6
ATOM 7707 N N . SER A 1 5 ? 8.150 5.364 -31.277 1.00 0.00 5 SER A N 6
ATOM 7708 C CA . SER A 1 5 ? 7.150 6.220 -31.892 1.00 0.00 5 SER A CA 6
ATOM 7709 C C . SER A 1 5 ? 7.820 7.449 -32.508 1.00 0.00 5 SER A C 6
ATOM 7710 O O . SER A 1 5 ? 7.699 7.691 -33.708 1.00 0.00 5 SER A O 6
ATOM 7718 N N . SER A 1 6 ? 8.513 8.194 -31.659 1.00 0.00 6 SER A N 6
ATOM 7719 C CA . SER A 1 6 ? 9.203 9.392 -32.105 1.00 0.00 6 SER A CA 6
ATOM 7720 C C . SER A 1 6 ? 10.635 9.404 -31.565 1.00 0.00 6 SER A C 6
ATOM 7721 O O . SER A 1 6 ? 10.854 9.195 -30.373 1.00 0.00 6 SER A O 6
ATOM 7729 N N . GLY A 1 7 ? 11.572 9.649 -32.469 1.00 0.00 7 GLY A N 6
ATOM 7730 C CA . GLY A 1 7 ? 12.976 9.690 -32.098 1.00 0.00 7 GLY A CA 6
ATOM 7731 C C . GLY A 1 7 ? 13.393 8.403 -31.384 1.00 0.00 7 GLY A C 6
ATOM 7732 O O . GLY A 1 7 ? 13.677 7.395 -32.029 1.00 0.00 7 GLY A O 6
ATOM 7736 N N . ASN A 1 8 ? 13.416 8.479 -30.061 1.00 0.00 8 ASN A N 6
ATOM 7737 C CA . ASN A 1 8 ? 13.793 7.333 -29.252 1.00 0.00 8 ASN A CA 6
ATOM 7738 C C . ASN A 1 8 ? 13.540 7.650 -27.777 1.00 0.00 8 ASN A C 6
ATOM 7739 O O . ASN A 1 8 ? 13.373 8.811 -27.407 1.00 0.00 8 ASN A O 6
ATOM 7750 N N . GLN A 1 9 ? 13.519 6.596 -26.973 1.00 0.00 9 GLN A N 6
ATOM 7751 C CA . GLN A 1 9 ? 13.289 6.748 -25.547 1.00 0.00 9 GLN A CA 6
ATOM 7752 C C . GLN A 1 9 ? 11.954 7.452 -25.296 1.00 0.00 9 GLN A C 6
ATOM 7753 O O . GLN A 1 9 ? 11.925 8.637 -24.967 1.00 0.00 9 GLN A O 6
ATOM 7767 N N . ASN A 1 10 ? 10.881 6.693 -25.462 1.00 0.00 10 ASN A N 6
ATOM 7768 C CA . ASN A 1 10 ? 9.546 7.229 -25.258 1.00 0.00 10 ASN A CA 6
ATOM 7769 C C . ASN A 1 10 ? 9.122 6.994 -23.807 1.00 0.00 10 ASN A C 6
ATOM 7770 O O . ASN A 1 10 ? 8.764 7.935 -23.101 1.00 0.00 10 ASN A O 6
ATOM 7781 N N . GLN A 1 11 ? 9.179 5.732 -23.405 1.00 0.00 11 GLN A N 6
ATOM 7782 C CA . GLN A 1 11 ? 8.806 5.362 -22.050 1.00 0.00 11 GLN A CA 6
ATOM 7783 C C . GLN A 1 11 ? 7.478 6.019 -21.666 1.00 0.00 11 GLN A C 6
ATOM 7784 O O . GLN A 1 11 ? 7.457 6.984 -20.905 1.00 0.00 11 GLN A O 6
ATOM 7798 N N . THR A 1 12 ? 6.403 5.469 -22.212 1.00 0.00 12 THR A N 6
ATOM 7799 C CA . THR A 1 12 ? 5.075 5.990 -21.936 1.00 0.00 12 THR A CA 6
ATOM 7800 C C . THR A 1 12 ? 4.823 6.036 -20.428 1.00 0.00 12 THR A C 6
ATOM 7801 O O . THR A 1 12 ? 4.936 5.020 -19.744 1.00 0.00 12 THR A O 6
ATOM 7812 N N . GLN A 1 13 ? 4.485 7.226 -19.953 1.00 0.00 13 GLN A N 6
ATOM 7813 C CA . GLN A 1 13 ? 4.216 7.419 -18.538 1.00 0.00 13 GLN A CA 6
ATOM 7814 C C . GLN A 1 13 ? 5.473 7.129 -17.715 1.00 0.00 13 GLN A C 6
ATOM 7815 O O . GLN A 1 13 ? 6.049 6.047 -17.815 1.00 0.00 13 GLN A O 6
ATOM 7829 N N . HIS A 1 14 ? 5.861 8.115 -16.919 1.00 0.00 14 HIS A N 6
ATOM 7830 C CA . HIS A 1 14 ? 7.038 7.979 -16.078 1.00 0.00 14 HIS A CA 6
ATOM 7831 C C . HIS A 1 14 ? 6.931 6.699 -15.247 1.00 0.00 14 HIS A C 6
ATOM 7832 O O . HIS A 1 14 ? 7.741 5.786 -15.398 1.00 0.00 14 HIS A O 6
ATOM 7846 N N . LYS A 1 15 ? 5.923 6.673 -14.387 1.00 0.00 15 LYS A N 6
ATOM 7847 C CA . LYS A 1 15 ? 5.699 5.521 -13.531 1.00 0.00 15 LYS A CA 6
ATOM 7848 C C . LYS A 1 15 ? 4.309 5.623 -12.899 1.00 0.00 15 LYS A C 6
ATOM 7849 O O . LYS A 1 15 ? 3.438 4.798 -13.170 1.00 0.00 15 LYS A O 6
ATOM 7868 N N . GLN A 1 16 ? 4.145 6.642 -12.069 1.00 0.00 16 GLN A N 6
ATOM 7869 C CA . GLN A 1 16 ? 2.877 6.863 -11.396 1.00 0.00 16 GLN A CA 6
ATOM 7870 C C . GLN A 1 16 ? 2.502 5.640 -10.555 1.00 0.00 16 GLN A C 6
ATOM 7871 O O . GLN A 1 16 ? 1.899 4.695 -11.062 1.00 0.00 16 GLN A O 6
ATOM 7885 N N . ARG A 1 17 ? 2.874 5.699 -9.285 1.00 0.00 17 ARG A N 6
ATOM 7886 C CA . ARG A 1 17 ? 2.584 4.609 -8.369 1.00 0.00 17 ARG A CA 6
ATOM 7887 C C . ARG A 1 17 ? 1.127 4.166 -8.515 1.00 0.00 17 ARG A C 6
ATOM 7888 O O . ARG A 1 17 ? 0.239 4.995 -8.708 1.00 0.00 17 ARG A O 6
ATOM 7909 N N . PRO A 1 18 ? 0.920 2.826 -8.414 1.00 0.00 18 PRO A N 6
ATOM 7910 C CA . PRO A 1 18 ? -0.414 2.263 -8.532 1.00 0.00 18 PRO A CA 6
ATOM 7911 C C . PRO A 1 18 ? -1.231 2.520 -7.264 1.00 0.00 18 PRO A C 6
ATOM 7912 O O . PRO A 1 18 ? -0.754 3.166 -6.333 1.00 0.00 18 PRO A O 6
ATOM 7923 N N . GLN A 1 19 ? -2.450 1.999 -7.269 1.00 0.00 19 GLN A N 6
ATOM 7924 C CA . GLN A 1 19 ? -3.338 2.164 -6.130 1.00 0.00 19 GLN A CA 6
ATOM 7925 C C . GLN A 1 19 ? -3.201 3.572 -5.549 1.00 0.00 19 GLN A C 6
ATOM 7926 O O . GLN A 1 19 ? -2.640 3.751 -4.470 1.00 0.00 19 GLN A O 6
ATOM 7940 N N . ALA A 1 20 ? -3.724 4.537 -6.292 1.00 0.00 20 ALA A N 6
ATOM 7941 C CA . ALA A 1 20 ? -3.668 5.925 -5.864 1.00 0.00 20 ALA A CA 6
ATOM 7942 C C . ALA A 1 20 ? -4.925 6.654 -6.342 1.00 0.00 20 ALA A C 6
ATOM 7943 O O . ALA A 1 20 ? -5.575 7.353 -5.567 1.00 0.00 20 ALA A O 6
ATOM 7950 N N . THR A 1 21 ? -5.230 6.465 -7.618 1.00 0.00 21 THR A N 6
ATOM 7951 C CA . THR A 1 21 ? -6.398 7.096 -8.209 1.00 0.00 21 THR A CA 6
ATOM 7952 C C . THR A 1 21 ? -7.675 6.391 -7.748 1.00 0.00 21 THR A C 6
ATOM 7953 O O . THR A 1 21 ? -7.656 5.636 -6.777 1.00 0.00 21 THR A O 6
ATOM 7964 N N . ALA A 1 22 ? -8.755 6.663 -8.466 1.00 0.00 22 ALA A N 6
ATOM 7965 C CA . ALA A 1 22 ? -10.039 6.064 -8.143 1.00 0.00 22 ALA A CA 6
ATOM 7966 C C . ALA A 1 22 ? -9.832 4.595 -7.770 1.00 0.00 22 ALA A C 6
ATOM 7967 O O . ALA A 1 22 ? -10.559 4.054 -6.938 1.00 0.00 22 ALA A O 6
ATOM 7974 N N . GLU A 1 23 ? -8.838 3.991 -8.403 1.00 0.00 23 GLU A N 6
ATOM 7975 C CA . GLU A 1 23 ? -8.527 2.595 -8.148 1.00 0.00 23 GLU A CA 6
ATOM 7976 C C . GLU A 1 23 ? -8.344 2.357 -6.647 1.00 0.00 23 GLU A C 6
ATOM 7977 O O . GLU A 1 23 ? -8.999 1.492 -6.068 1.00 0.00 23 GLU A O 6
ATOM 7989 N N . GLN A 1 24 ? -7.451 3.141 -6.061 1.00 0.00 24 GLN A N 6
ATOM 7990 C CA . GLN A 1 24 ? -7.174 3.027 -4.639 1.00 0.00 24 GLN A CA 6
ATOM 7991 C C . GLN A 1 24 ? -8.475 2.832 -3.859 1.00 0.00 24 GLN A C 6
ATOM 7992 O O . GLN A 1 24 ? -8.646 1.828 -3.170 1.00 0.00 24 GLN A O 6
ATOM 8006 N N . ILE A 1 25 ? -9.360 3.810 -3.993 1.00 0.00 25 ILE A N 6
ATOM 8007 C CA . ILE A 1 25 ? -10.641 3.759 -3.309 1.00 0.00 25 ILE A CA 6
ATOM 8008 C C . ILE A 1 25 ? -11.197 2.335 -3.382 1.00 0.00 25 ILE A C 6
ATOM 8009 O O . ILE A 1 25 ? -11.436 1.705 -2.353 1.00 0.00 25 ILE A O 6
ATOM 8025 N N . ARG A 1 26 ? -11.386 1.870 -4.608 1.00 0.00 26 ARG A N 6
ATOM 8026 C CA . ARG A 1 26 ? -11.909 0.533 -4.829 1.00 0.00 26 ARG A CA 6
ATOM 8027 C C . ARG A 1 26 ? -10.969 -0.512 -4.223 1.00 0.00 26 ARG A C 6
ATOM 8028 O O . ARG A 1 26 ? -11.419 -1.450 -3.567 1.00 0.00 26 ARG A O 6
ATOM 8049 N N . LEU A 1 27 ? -9.681 -0.314 -4.464 1.00 0.00 27 LEU A N 6
ATOM 8050 C CA . LEU A 1 27 ? -8.675 -1.226 -3.950 1.00 0.00 27 LEU A CA 6
ATOM 8051 C C . LEU A 1 27 ? -8.860 -1.386 -2.440 1.00 0.00 27 LEU A C 6
ATOM 8052 O O . LEU A 1 27 ? -9.145 -2.482 -1.958 1.00 0.00 27 LEU A O 6
ATOM 8068 N N . ALA A 1 28 ? -8.692 -0.277 -1.735 1.00 0.00 28 ALA A N 6
ATOM 8069 C CA . ALA A 1 28 ? -8.838 -0.281 -0.289 1.00 0.00 28 ALA A CA 6
ATOM 8070 C C . ALA A 1 28 ? -10.141 -0.989 0.086 1.00 0.00 28 ALA A C 6
ATOM 8071 O O . ALA A 1 28 ? -10.210 -1.667 1.110 1.00 0.00 28 ALA A O 6
ATOM 8078 N N . GLN A 1 29 ? -11.142 -0.806 -0.762 1.00 0.00 29 GLN A N 6
ATOM 8079 C CA . GLN A 1 29 ? -12.439 -1.419 -0.532 1.00 0.00 29 GLN A CA 6
ATOM 8080 C C . GLN A 1 29 ? -12.368 -2.925 -0.791 1.00 0.00 29 GLN A C 6
ATOM 8081 O O . GLN A 1 29 ? -13.066 -3.704 -0.144 1.00 0.00 29 GLN A O 6
ATOM 8095 N N . MET A 1 30 ? -11.517 -3.291 -1.739 1.00 0.00 30 MET A N 6
ATOM 8096 C CA . MET A 1 30 ? -11.345 -4.690 -2.091 1.00 0.00 30 MET A CA 6
ATOM 8097 C C . MET A 1 30 ? -10.391 -5.387 -1.118 1.00 0.00 30 MET A C 6
ATOM 8098 O O . MET A 1 30 ? -10.623 -6.531 -0.728 1.00 0.00 30 MET A O 6
ATOM 8112 N N . ILE A 1 31 ? -9.339 -4.669 -0.755 1.00 0.00 31 ILE A N 6
ATOM 8113 C CA . ILE A 1 31 ? -8.349 -5.204 0.164 1.00 0.00 31 ILE A CA 6
ATOM 8114 C C . ILE A 1 31 ? -9.025 -5.545 1.494 1.00 0.00 31 ILE A C 6
ATOM 8115 O O . ILE A 1 31 ? -8.733 -6.577 2.096 1.00 0.00 31 ILE A O 6
ATOM 8131 N N . SER A 1 32 ? -9.916 -4.658 1.912 1.00 0.00 32 SER A N 6
ATOM 8132 C CA . SER A 1 32 ? -10.636 -4.851 3.159 1.00 0.00 32 SER A CA 6
ATOM 8133 C C . SER A 1 32 ? -11.297 -6.231 3.173 1.00 0.00 32 SER A C 6
ATOM 8134 O O . SER A 1 32 ? -11.111 -7.002 4.113 1.00 0.00 32 SER A O 6
ATOM 8142 N N . ASP A 1 33 ? -12.054 -6.500 2.120 1.00 0.00 33 ASP A N 6
ATOM 8143 C CA . ASP A 1 33 ? -12.743 -7.774 1.999 1.00 0.00 33 ASP A CA 6
ATOM 8144 C C . ASP A 1 33 ? -11.767 -8.909 2.314 1.00 0.00 33 ASP A C 6
ATOM 8145 O O . ASP A 1 33 ? -12.116 -9.856 3.016 1.00 0.00 33 ASP A O 6
ATOM 8154 N N . HIS A 1 34 ? -10.562 -8.775 1.779 1.00 0.00 34 HIS A N 6
ATOM 8155 C CA . HIS A 1 34 ? -9.532 -9.778 1.993 1.00 0.00 34 HIS A CA 6
ATOM 8156 C C . HIS A 1 34 ? -8.424 -9.196 2.873 1.00 0.00 34 HIS A C 6
ATOM 8157 O O . HIS A 1 34 ? -7.332 -8.902 2.389 1.00 0.00 34 HIS A O 6
ATOM 8171 N N . ASN A 1 35 ? -8.744 -9.047 4.150 1.00 0.00 35 ASN A N 6
ATOM 8172 C CA . ASN A 1 35 ? -7.789 -8.505 5.102 1.00 0.00 35 ASN A CA 6
ATOM 8173 C C . ASN A 1 35 ? -7.446 -9.576 6.139 1.00 0.00 35 ASN A C 6
ATOM 8174 O O . ASN A 1 35 ? -8.143 -10.584 6.250 1.00 0.00 35 ASN A O 6
ATOM 8185 N N . ASP A 1 36 ? -6.373 -9.322 6.873 1.00 0.00 36 ASP A N 6
ATOM 8186 C CA . ASP A 1 36 ? -5.929 -10.251 7.897 1.00 0.00 36 ASP A CA 6
ATOM 8187 C C . ASP A 1 36 ? -5.640 -9.482 9.188 1.00 0.00 36 ASP A C 6
ATOM 8188 O O . ASP A 1 36 ? -5.381 -8.280 9.154 1.00 0.00 36 ASP A O 6
ATOM 8197 N N . ALA A 1 37 ? -5.694 -10.207 10.296 1.00 0.00 37 ALA A N 6
ATOM 8198 C CA . ALA A 1 37 ? -5.441 -9.607 11.595 1.00 0.00 37 ALA A CA 6
ATOM 8199 C C . ALA A 1 37 ? -4.067 -8.935 11.583 1.00 0.00 37 ALA A C 6
ATOM 8200 O O . ALA A 1 37 ? -3.868 -7.910 12.234 1.00 0.00 37 ALA A O 6
ATOM 8207 N N . ASP A 1 38 ? -3.155 -9.538 10.836 1.00 0.00 38 ASP A N 6
ATOM 8208 C CA . ASP A 1 38 ? -1.805 -9.011 10.731 1.00 0.00 38 ASP A CA 6
ATOM 8209 C C . ASP A 1 38 ? -1.869 -7.533 10.341 1.00 0.00 38 ASP A C 6
ATOM 8210 O O . ASP A 1 38 ? -1.587 -6.658 11.159 1.00 0.00 38 ASP A O 6
ATOM 8219 N N . PHE A 1 39 ? -2.242 -7.299 9.091 1.00 0.00 39 PHE A N 6
ATOM 8220 C CA . PHE A 1 39 ? -2.347 -5.942 8.583 1.00 0.00 39 PHE A CA 6
ATOM 8221 C C . PHE A 1 39 ? -3.274 -5.098 9.459 1.00 0.00 39 PHE A C 6
ATOM 8222 O O . PHE A 1 39 ? -2.921 -3.988 9.854 1.00 0.00 39 PHE A O 6
ATOM 8239 N N . GLU A 1 40 ? -4.443 -5.657 9.738 1.00 0.00 40 GLU A N 6
ATOM 8240 C CA . GLU A 1 40 ? -5.424 -4.969 10.560 1.00 0.00 40 GLU A CA 6
ATOM 8241 C C . GLU A 1 40 ? -4.742 -4.310 11.760 1.00 0.00 40 GLU A C 6
ATOM 8242 O O . GLU A 1 40 ? -4.778 -3.089 11.906 1.00 0.00 40 GLU A O 6
ATOM 8254 N N . GLU A 1 41 ? -4.135 -5.147 12.589 1.00 0.00 41 GLU A N 6
ATOM 8255 C CA . GLU A 1 41 ? -3.446 -4.661 13.772 1.00 0.00 41 GLU A CA 6
ATOM 8256 C C . GLU A 1 41 ? -2.535 -3.486 13.410 1.00 0.00 41 GLU A C 6
ATOM 8257 O O . GLU A 1 41 ? -2.540 -2.460 14.089 1.00 0.00 41 GLU A O 6
ATOM 8269 N N . LYS A 1 42 ? -1.774 -3.676 12.342 1.00 0.00 42 LYS A N 6
ATOM 8270 C CA . LYS A 1 42 ? -0.860 -2.644 11.882 1.00 0.00 42 LYS A CA 6
ATOM 8271 C C . LYS A 1 42 ? -1.634 -1.343 11.663 1.00 0.00 42 LYS A C 6
ATOM 8272 O O . LYS A 1 42 ? -1.259 -0.297 12.191 1.00 0.00 42 LYS A O 6
ATOM 8291 N N . VAL A 1 43 ? -2.699 -1.450 10.883 1.00 0.00 43 VAL A N 6
ATOM 8292 C CA . VAL A 1 43 ? -3.530 -0.294 10.587 1.00 0.00 43 VAL A CA 6
ATOM 8293 C C . VAL A 1 43 ? -3.835 0.454 11.886 1.00 0.00 43 VAL A C 6
ATOM 8294 O O . VAL A 1 43 ? -3.542 1.642 12.006 1.00 0.00 43 VAL A O 6
ATOM 8307 N N . LYS A 1 44 ? -4.421 -0.273 12.827 1.00 0.00 44 LYS A N 6
ATOM 8308 C CA . LYS A 1 44 ? -4.770 0.307 14.112 1.00 0.00 44 LYS A CA 6
ATOM 8309 C C . LYS A 1 44 ? -3.535 0.979 14.716 1.00 0.00 44 LYS A C 6
ATOM 8310 O O . LYS A 1 44 ? -3.604 2.119 15.173 1.00 0.00 44 LYS A O 6
ATOM 8329 N N . GLN A 1 45 ? -2.432 0.244 14.698 1.00 0.00 45 GLN A N 6
ATOM 8330 C CA . GLN A 1 45 ? -1.184 0.754 15.238 1.00 0.00 45 GLN A CA 6
ATOM 8331 C C . GLN A 1 45 ? -0.877 2.134 14.653 1.00 0.00 45 GLN A C 6
ATOM 8332 O O . GLN A 1 45 ? -0.392 3.017 15.358 1.00 0.00 45 GLN A O 6
ATOM 8346 N N . LEU A 1 46 ? -1.174 2.277 13.370 1.00 0.00 46 LEU A N 6
ATOM 8347 C CA . LEU A 1 46 ? -0.936 3.535 12.682 1.00 0.00 46 LEU A CA 6
ATOM 8348 C C . LEU A 1 46 ? -1.852 4.612 13.267 1.00 0.00 46 LEU A C 6
ATOM 8349 O O . LEU A 1 46 ? -1.403 5.715 13.572 1.00 0.00 46 LEU A O 6
ATOM 8365 N N . ILE A 1 47 ? -3.120 4.253 13.406 1.00 0.00 47 ILE A N 6
ATOM 8366 C CA . ILE A 1 47 ? -4.103 5.175 13.949 1.00 0.00 47 ILE A CA 6
ATOM 8367 C C . ILE A 1 47 ? -3.732 5.518 15.393 1.00 0.00 47 ILE A C 6
ATOM 8368 O O . ILE A 1 47 ? -3.717 6.687 15.773 1.00 0.00 47 ILE A O 6
ATOM 8384 N N . ASP A 1 48 ? -3.442 4.476 16.159 1.00 0.00 48 ASP A N 6
ATOM 8385 C CA . ASP A 1 48 ? -3.071 4.652 17.553 1.00 0.00 48 ASP A CA 6
ATOM 8386 C C . ASP A 1 48 ? -1.768 5.449 17.633 1.00 0.00 48 ASP A C 6
ATOM 8387 O O . ASP A 1 48 ? -1.616 6.311 18.498 1.00 0.00 48 ASP A O 6
ATOM 8396 N N . ILE A 1 49 ? -0.861 5.134 16.721 1.00 0.00 49 ILE A N 6
ATOM 8397 C CA . ILE A 1 49 ? 0.424 5.810 16.678 1.00 0.00 49 ILE A CA 6
ATOM 8398 C C . ILE A 1 49 ? 0.222 7.249 16.199 1.00 0.00 49 ILE A C 6
ATOM 8399 O O . ILE A 1 49 ? 0.373 8.192 16.974 1.00 0.00 49 ILE A O 6
ATOM 8415 N N . THR A 1 50 ? -0.117 7.373 14.924 1.00 0.00 50 THR A N 6
ATOM 8416 C CA . THR A 1 50 ? -0.341 8.681 14.332 1.00 0.00 50 THR A CA 6
ATOM 8417 C C . THR A 1 50 ? -1.785 9.131 14.565 1.00 0.00 50 THR A C 6
ATOM 8418 O O . THR A 1 50 ? -2.034 10.055 15.338 1.00 0.00 50 THR A O 6
ATOM 8429 N N . GLY A 1 51 ? -2.699 8.458 13.882 1.00 0.00 51 GLY A N 6
ATOM 8430 C CA . GLY A 1 51 ? -4.111 8.777 14.004 1.00 0.00 51 GLY A CA 6
ATOM 8431 C C . GLY A 1 51 ? -4.633 9.449 12.733 1.00 0.00 51 GLY A C 6
ATOM 8432 O O . GLY A 1 51 ? -5.606 10.201 12.779 1.00 0.00 51 GLY A O 6
ATOM 8436 N N . LYS A 1 52 ? -3.965 9.154 11.628 1.00 0.00 52 LYS A N 6
ATOM 8437 C CA . LYS A 1 52 ? -4.350 9.720 10.347 1.00 0.00 52 LYS A CA 6
ATOM 8438 C C . LYS A 1 52 ? -5.580 8.981 9.816 1.00 0.00 52 LYS A C 6
ATOM 8439 O O . LYS A 1 52 ? -6.008 7.985 10.396 1.00 0.00 52 LYS A O 6
ATOM 8458 N N . ASN A 1 53 ? -6.114 9.499 8.719 1.00 0.00 53 ASN A N 6
ATOM 8459 C CA . ASN A 1 53 ? -7.287 8.900 8.104 1.00 0.00 53 ASN A CA 6
ATOM 8460 C C . ASN A 1 53 ? -7.090 7.386 8.007 1.00 0.00 53 ASN A C 6
ATOM 8461 O O . ASN A 1 53 ? -6.199 6.917 7.301 1.00 0.00 53 ASN A O 6
ATOM 8472 N N . GLN A 1 54 ? -7.936 6.664 8.726 1.00 0.00 54 GLN A N 6
ATOM 8473 C CA . GLN A 1 54 ? -7.867 5.213 8.729 1.00 0.00 54 GLN A CA 6
ATOM 8474 C C . GLN A 1 54 ? -7.536 4.694 7.328 1.00 0.00 54 GLN A C 6
ATOM 8475 O O . GLN A 1 54 ? -6.540 3.997 7.139 1.00 0.00 54 GLN A O 6
ATOM 8489 N N . ASP A 1 55 ? -8.391 5.054 6.382 1.00 0.00 55 ASP A N 6
ATOM 8490 C CA . ASP A 1 55 ? -8.202 4.633 5.004 1.00 0.00 55 ASP A CA 6
ATOM 8491 C C . ASP A 1 55 ? -6.748 4.877 4.595 1.00 0.00 55 ASP A C 6
ATOM 8492 O O . ASP A 1 55 ? -6.032 3.939 4.248 1.00 0.00 55 ASP A O 6
ATOM 8501 N N . GLU A 1 56 ? -6.355 6.141 4.651 1.00 0.00 56 GLU A N 6
ATOM 8502 C CA . GLU A 1 56 ? -5.000 6.520 4.291 1.00 0.00 56 GLU A CA 6
ATOM 8503 C C . GLU A 1 56 ? -3.994 5.556 4.923 1.00 0.00 56 GLU A C 6
ATOM 8504 O O . GLU A 1 56 ? -3.061 5.103 4.261 1.00 0.00 56 GLU A O 6
ATOM 8516 N N . CYS A 1 57 ? -4.216 5.271 6.198 1.00 0.00 57 CYS A N 6
ATOM 8517 C CA . CYS A 1 57 ? -3.341 4.369 6.927 1.00 0.00 57 CYS A CA 6
ATOM 8518 C C . CYS A 1 57 ? -3.301 3.032 6.184 1.00 0.00 57 CYS A C 6
ATOM 8519 O O . CYS A 1 57 ? -2.229 2.550 5.824 1.00 0.00 57 CYS A O 6
ATOM 8527 N N . VAL A 1 58 ? -4.484 2.472 5.976 1.00 0.00 58 VAL A N 6
ATOM 8528 C CA . VAL A 1 58 ? -4.598 1.201 5.282 1.00 0.00 58 VAL A CA 6
ATOM 8529 C C . VAL A 1 58 ? -3.825 1.273 3.964 1.00 0.00 58 VAL A C 6
ATOM 8530 O O . VAL A 1 58 ? -3.067 0.362 3.634 1.00 0.00 58 VAL A O 6
ATOM 8543 N N . ILE A 1 59 ? -4.045 2.364 3.245 1.00 0.00 59 ILE A N 6
ATOM 8544 C CA . ILE A 1 59 ? -3.378 2.567 1.970 1.00 0.00 59 ILE A CA 6
ATOM 8545 C C . ILE A 1 59 ? -1.872 2.701 2.202 1.00 0.00 59 ILE A C 6
ATOM 8546 O O . ILE A 1 59 ? -1.105 1.804 1.857 1.00 0.00 59 ILE A O 6
ATOM 8562 N N . ALA A 1 60 ? -1.494 3.829 2.786 1.00 0.00 60 ALA A N 6
ATOM 8563 C CA . ALA A 1 60 ? -0.093 4.092 3.069 1.00 0.00 60 ALA A CA 6
ATOM 8564 C C . ALA A 1 60 ? 0.571 2.808 3.572 1.00 0.00 60 ALA A C 6
ATOM 8565 O O . ALA A 1 60 ? 1.638 2.429 3.093 1.00 0.00 60 ALA A O 6
ATOM 8572 N N . LEU A 1 61 ? -0.088 2.176 4.531 1.00 0.00 61 LEU A N 6
ATOM 8573 C CA . LEU A 1 61 ? 0.425 0.943 5.104 1.00 0.00 61 LEU A CA 6
ATOM 8574 C C . LEU A 1 61 ? 0.872 0.009 3.978 1.00 0.00 61 LEU A C 6
ATOM 8575 O O . LEU A 1 61 ? 2.058 -0.292 3.850 1.00 0.00 61 LEU A O 6
ATOM 8591 N N . HIS A 1 62 ? -0.101 -0.423 3.189 1.00 0.00 62 HIS A N 6
ATOM 8592 C CA . HIS A 1 62 ? 0.177 -1.316 2.078 1.00 0.00 62 HIS A CA 6
ATOM 8593 C C . HIS A 1 62 ? 1.101 -0.618 1.077 1.00 0.00 62 HIS A C 6
ATOM 8594 O O . HIS A 1 62 ? 2.153 -1.149 0.724 1.00 0.00 62 HIS A O 6
ATOM 8608 N N . ASP A 1 63 ? 0.674 0.561 0.650 1.00 0.00 63 ASP A N 6
ATOM 8609 C CA . ASP A 1 63 ? 1.450 1.337 -0.303 1.00 0.00 63 ASP A CA 6
ATOM 8610 C C . ASP A 1 63 ? 2.936 1.221 0.041 1.00 0.00 63 ASP A C 6
ATOM 8611 O O . ASP A 1 63 ? 3.751 0.886 -0.817 1.00 0.00 63 ASP A O 6
ATOM 8620 N N . CYS A 1 64 ? 3.243 1.504 1.298 1.00 0.00 64 CYS A N 6
ATOM 8621 C CA . CYS A 1 64 ? 4.617 1.436 1.766 1.00 0.00 64 CYS A CA 6
ATOM 8622 C C . CYS A 1 64 ? 5.098 -0.011 1.636 1.00 0.00 64 CYS A C 6
ATOM 8623 O O . CYS A 1 64 ? 5.948 -0.314 0.800 1.00 0.00 64 CYS A O 6
ATOM 8631 N N . ASN A 1 65 ? 4.532 -0.866 2.475 1.00 0.00 65 ASN A N 6
ATOM 8632 C CA . ASN A 1 65 ? 4.893 -2.274 2.464 1.00 0.00 65 ASN A CA 6
ATOM 8633 C C . ASN A 1 65 ? 4.257 -2.968 3.670 1.00 0.00 65 ASN A C 6
ATOM 8634 O O . ASN A 1 65 ? 4.892 -3.796 4.321 1.00 0.00 65 ASN A O 6
ATOM 8645 N N . GLY A 1 66 ? 3.010 -2.605 3.932 1.00 0.00 66 GLY A N 6
ATOM 8646 C CA . GLY A 1 66 ? 2.281 -3.183 5.048 1.00 0.00 66 GLY A CA 6
ATOM 8647 C C . GLY A 1 66 ? 3.044 -2.990 6.360 1.00 0.00 66 GLY A C 6
ATOM 8648 O O . GLY A 1 66 ? 2.769 -3.669 7.348 1.00 0.00 66 GLY A O 6
ATOM 8652 N N . ASP A 1 67 ? 3.988 -2.061 6.327 1.00 0.00 67 ASP A N 6
ATOM 8653 C CA . ASP A 1 67 ? 4.793 -1.770 7.501 1.00 0.00 67 ASP A CA 6
ATOM 8654 C C . ASP A 1 67 ? 4.265 -0.502 8.175 1.00 0.00 67 ASP A C 6
ATOM 8655 O O . ASP A 1 67 ? 4.165 0.547 7.540 1.00 0.00 67 ASP A O 6
ATOM 8664 N N . VAL A 1 68 ? 3.942 -0.639 9.453 1.00 0.00 68 VAL A N 6
ATOM 8665 C CA . VAL A 1 68 ? 3.427 0.483 10.219 1.00 0.00 68 VAL A CA 6
ATOM 8666 C C . VAL A 1 68 ? 4.483 1.589 10.268 1.00 0.00 68 VAL A C 6
ATOM 8667 O O . VAL A 1 68 ? 4.150 2.772 10.211 1.00 0.00 68 VAL A O 6
ATOM 8680 N N . ASN A 1 69 ? 5.734 1.165 10.373 1.00 0.00 69 ASN A N 6
ATOM 8681 C CA . ASN A 1 69 ? 6.840 2.106 10.429 1.00 0.00 69 ASN A CA 6
ATOM 8682 C C . ASN A 1 69 ? 6.980 2.804 9.075 1.00 0.00 69 ASN A C 6
ATOM 8683 O O . ASN A 1 69 ? 6.781 4.013 8.973 1.00 0.00 69 ASN A O 6
ATOM 8694 N N . ARG A 1 70 ? 7.323 2.012 8.070 1.00 0.00 70 ARG A N 6
ATOM 8695 C CA . ARG A 1 70 ? 7.492 2.539 6.726 1.00 0.00 70 ARG A CA 6
ATOM 8696 C C . ARG A 1 70 ? 6.339 3.482 6.377 1.00 0.00 70 ARG A C 6
ATOM 8697 O O . ARG A 1 70 ? 6.544 4.504 5.724 1.00 0.00 70 ARG A O 6
ATOM 8718 N N . ALA A 1 71 ? 5.151 3.105 6.827 1.00 0.00 71 ALA A N 6
ATOM 8719 C CA . ALA A 1 71 ? 3.965 3.904 6.570 1.00 0.00 71 ALA A CA 6
ATOM 8720 C C . ALA A 1 71 ? 4.127 5.275 7.230 1.00 0.00 71 ALA A C 6
ATOM 8721 O O . ALA A 1 71 ? 3.997 6.305 6.570 1.00 0.00 71 ALA A O 6
ATOM 8728 N N . ILE A 1 72 ? 4.407 5.243 8.525 1.00 0.00 72 ILE A N 6
ATOM 8729 C CA . ILE A 1 72 ? 4.587 6.470 9.282 1.00 0.00 72 ILE A CA 6
ATOM 8730 C C . ILE A 1 72 ? 5.392 7.467 8.445 1.00 0.00 72 ILE A C 6
ATOM 8731 O O . ILE A 1 72 ? 5.016 8.633 8.331 1.00 0.00 72 ILE A O 6
ATOM 8747 N N . ASN A 1 73 ? 6.484 6.972 7.881 1.00 0.00 73 ASN A N 6
ATOM 8748 C CA . ASN A 1 73 ? 7.345 7.804 7.059 1.00 0.00 73 ASN A CA 6
ATOM 8749 C C . ASN A 1 73 ? 6.492 8.560 6.038 1.00 0.00 73 ASN A C 6
ATOM 8750 O O . ASN A 1 73 ? 6.659 9.765 5.855 1.00 0.00 73 ASN A O 6
ATOM 8761 N N . VAL A 1 74 ? 5.596 7.821 5.400 1.00 0.00 74 VAL A N 6
ATOM 8762 C CA . VAL A 1 74 ? 4.717 8.407 4.402 1.00 0.00 74 VAL A CA 6
ATOM 8763 C C . VAL A 1 74 ? 3.600 9.181 5.105 1.00 0.00 74 VAL A C 6
ATOM 8764 O O . VAL A 1 74 ? 3.374 10.354 4.812 1.00 0.00 74 VAL A O 6
ATOM 8777 N N . LEU A 1 75 ? 2.931 8.494 6.019 1.00 0.00 75 LEU A N 6
ATOM 8778 C CA . LEU A 1 75 ? 1.844 9.102 6.766 1.00 0.00 75 LEU A CA 6
ATOM 8779 C C . LEU A 1 75 ? 2.290 10.471 7.285 1.00 0.00 75 LEU A C 6
ATOM 8780 O O . LEU A 1 75 ? 1.748 11.498 6.881 1.00 0.00 75 LEU A O 6
ATOM 8796 N N . LEU A 1 76 ? 3.273 10.440 8.172 1.00 0.00 76 LEU A N 6
ATOM 8797 C CA . LEU A 1 76 ? 3.799 11.665 8.750 1.00 0.00 76 LEU A CA 6
ATOM 8798 C C . LEU A 1 76 ? 3.980 12.708 7.646 1.00 0.00 76 LEU A C 6
ATOM 8799 O O . LEU A 1 76 ? 3.298 13.732 7.636 1.00 0.00 76 LEU A O 6
ATOM 8815 N N . GLU A 1 77 ? 4.903 12.412 6.742 1.00 0.00 77 GLU A N 6
ATOM 8816 C CA . GLU A 1 77 ? 5.183 13.312 5.636 1.00 0.00 77 GLU A CA 6
ATOM 8817 C C . GLU A 1 77 ? 5.468 14.722 6.158 1.00 0.00 77 GLU A C 6
ATOM 8818 O O . GLU A 1 77 ? 4.635 15.617 6.025 1.00 0.00 77 GLU A O 6
ATOM 8830 N N . GLY A 1 78 ? 6.648 14.875 6.740 1.00 0.00 78 GLY A N 6
ATOM 8831 C CA . GLY A 1 78 ? 7.054 16.161 7.282 1.00 0.00 78 GLY A CA 6
ATOM 8832 C C . GLY A 1 78 ? 8.471 16.091 7.855 1.00 0.00 78 GLY A C 6
ATOM 8833 O O . GLY A 1 78 ? 8.985 15.006 8.120 1.00 0.00 78 GLY A O 6
ATOM 8837 N N . ASN A 1 79 ? 9.062 17.264 8.030 1.00 0.00 79 ASN A N 6
ATOM 8838 C CA . ASN A 1 79 ? 10.409 17.351 8.566 1.00 0.00 79 ASN A CA 6
ATOM 8839 C C . ASN A 1 79 ? 11.380 16.654 7.611 1.00 0.00 79 ASN A C 6
ATOM 8840 O O . ASN A 1 79 ? 11.075 15.587 7.080 1.00 0.00 79 ASN A O 6
ATOM 8851 N N . PRO A 1 80 ? 12.560 17.302 7.416 1.00 0.00 80 PRO A N 6
ATOM 8852 C CA . PRO A 1 80 ? 13.577 16.756 6.534 1.00 0.00 80 PRO A CA 6
ATOM 8853 C C . PRO A 1 80 ? 14.295 15.575 7.189 1.00 0.00 80 PRO A C 6
ATOM 8854 O O . PRO A 1 80 ? 14.494 14.538 6.559 1.00 0.00 80 PRO A O 6
ATOM 8865 N N . ASP A 1 81 ? 14.663 15.771 8.447 1.00 0.00 81 ASP A N 6
ATOM 8866 C CA . ASP A 1 81 ? 15.354 14.735 9.195 1.00 0.00 81 ASP A CA 6
ATOM 8867 C C . ASP A 1 81 ? 15.543 15.195 10.642 1.00 0.00 81 ASP A C 6
ATOM 8868 O O . ASP A 1 81 ? 16.597 15.719 10.998 1.00 0.00 81 ASP A O 6
ATOM 8877 N N . THR A 1 82 ? 14.504 14.984 11.436 1.00 0.00 82 THR A N 6
ATOM 8878 C CA . THR A 1 82 ? 14.542 15.371 12.836 1.00 0.00 82 THR A CA 6
ATOM 8879 C C . THR A 1 82 ? 14.540 14.131 13.733 1.00 0.00 82 THR A C 6
ATOM 8880 O O . THR A 1 82 ? 15.372 14.009 14.631 1.00 0.00 82 THR A O 6
ATOM 8891 N N . HIS A 1 83 ? 13.597 13.242 13.457 1.00 0.00 83 HIS A N 6
ATOM 8892 C CA . HIS A 1 83 ? 13.477 12.016 14.228 1.00 0.00 83 HIS A CA 6
ATOM 8893 C C . HIS A 1 83 ? 13.328 10.826 13.278 1.00 0.00 83 HIS A C 6
ATOM 8894 O O . HIS A 1 83 ? 13.201 11.005 12.067 1.00 0.00 83 HIS A O 6
ATOM 8908 N N . SER A 1 84 ? 13.350 9.637 13.862 1.00 0.00 84 SER A N 6
ATOM 8909 C CA . SER A 1 84 ? 13.219 8.417 13.083 1.00 0.00 84 SER A CA 6
ATOM 8910 C C . SER A 1 84 ? 13.232 7.200 14.010 1.00 0.00 84 SER A C 6
ATOM 8911 O O . SER A 1 84 ? 13.526 7.324 15.198 1.00 0.00 84 SER A O 6
ATOM 8919 N N . TRP A 1 85 ? 12.910 6.053 13.432 1.00 0.00 85 TRP A N 6
ATOM 8920 C CA . TRP A 1 85 ? 12.881 4.814 14.191 1.00 0.00 85 TRP A CA 6
ATOM 8921 C C . TRP A 1 85 ? 13.387 3.691 13.284 1.00 0.00 85 TRP A C 6
ATOM 8922 O O . TRP A 1 85 ? 13.165 3.718 12.074 1.00 0.00 85 TRP A O 6
ATOM 8943 N N . GLU A 1 86 ? 14.057 2.730 13.903 1.00 0.00 86 GLU A N 6
ATOM 8944 C CA . GLU A 1 86 ? 14.596 1.599 13.166 1.00 0.00 86 GLU A CA 6
ATOM 8945 C C . GLU A 1 86 ? 13.464 0.682 12.698 1.00 0.00 86 GLU A C 6
ATOM 8946 O O . GLU A 1 86 ? 12.634 0.256 13.500 1.00 0.00 86 GLU A O 6
ATOM 8958 N N . MET A 1 87 ? 13.467 0.405 11.403 1.00 0.00 87 MET A N 6
ATOM 8959 C CA . MET A 1 87 ? 12.450 -0.454 10.819 1.00 0.00 87 MET A CA 6
ATOM 8960 C C . MET A 1 87 ? 12.263 -1.724 11.650 1.00 0.00 87 MET A C 6
ATOM 8961 O O . MET A 1 87 ? 11.147 -2.225 11.782 1.00 0.00 87 MET A O 6
ATOM 8975 N N . VAL A 1 88 ? 13.371 -2.209 12.190 1.00 0.00 88 VAL A N 6
ATOM 8976 C CA . VAL A 1 88 ? 13.343 -3.412 13.005 1.00 0.00 88 VAL A CA 6
ATOM 8977 C C . VAL A 1 88 ? 14.580 -3.442 13.905 1.00 0.00 88 VAL A C 6
ATOM 8978 O O . VAL A 1 88 ? 14.467 -3.340 15.125 1.00 0.00 88 VAL A O 6
ATOM 8991 N N . GLY A 1 89 ? 15.733 -3.583 13.267 1.00 0.00 89 GLY A N 6
ATOM 8992 C CA . GLY A 1 89 ? 16.990 -3.627 13.995 1.00 0.00 89 GLY A CA 6
ATOM 8993 C C . GLY A 1 89 ? 17.902 -4.727 13.447 1.00 0.00 89 GLY A C 6
ATOM 8994 O O . GLY A 1 89 ? 18.415 -4.616 12.335 1.00 0.00 89 GLY A O 6
ATOM 8998 N N . LYS A 1 90 ? 18.076 -5.763 14.254 1.00 0.00 90 LYS A N 6
ATOM 8999 C CA . LYS A 1 90 ? 18.918 -6.882 13.864 1.00 0.00 90 LYS A CA 6
ATOM 9000 C C . LYS A 1 90 ? 18.033 -8.072 13.486 1.00 0.00 90 LYS A C 6
ATOM 9001 O O . LYS A 1 90 ? 18.036 -8.512 12.338 1.00 0.00 90 LYS A O 6
ATOM 9020 N N . LYS A 1 91 ? 17.297 -8.559 14.474 1.00 0.00 91 LYS A N 6
ATOM 9021 C CA . LYS A 1 91 ? 16.410 -9.689 14.260 1.00 0.00 91 LYS A CA 6
ATOM 9022 C C . LYS A 1 91 ? 15.485 -9.843 15.469 1.00 0.00 91 LYS A C 6
ATOM 9023 O O . LYS A 1 91 ? 15.584 -9.083 16.431 1.00 0.00 91 LYS A O 6
ATOM 9042 N N . LYS A 1 92 ? 14.607 -10.831 15.380 1.00 0.00 92 LYS A N 6
ATOM 9043 C CA . LYS A 1 92 ? 13.665 -11.094 16.455 1.00 0.00 92 LYS A CA 6
ATOM 9044 C C . LYS A 1 92 ? 13.510 -12.606 16.633 1.00 0.00 92 LYS A C 6
ATOM 9045 O O . LYS A 1 92 ? 14.039 -13.385 15.842 1.00 0.00 92 LYS A O 6
ATOM 9064 N N . GLY A 1 93 ? 12.783 -12.975 17.678 1.00 0.00 93 GLY A N 6
ATOM 9065 C CA . GLY A 1 93 ? 12.553 -14.379 17.970 1.00 0.00 93 GLY A CA 6
ATOM 9066 C C . GLY A 1 93 ? 11.464 -14.957 17.062 1.00 0.00 93 GLY A C 6
ATOM 9067 O O . GLY A 1 93 ? 10.852 -14.229 16.282 1.00 0.00 93 GLY A O 6
ATOM 9071 N N . VAL A 1 94 ? 11.257 -16.259 17.195 1.00 0.00 94 VAL A N 6
ATOM 9072 C CA . VAL A 1 94 ? 10.253 -16.942 16.397 1.00 0.00 94 VAL A CA 6
ATOM 9073 C C . VAL A 1 94 ? 9.496 -17.935 17.279 1.00 0.00 94 VAL A C 6
ATOM 9074 O O . VAL A 1 94 ? 8.273 -17.864 17.392 1.00 0.00 94 VAL A O 6
ATOM 9087 N N . SER A 1 95 ? 10.253 -18.839 17.883 1.00 0.00 95 SER A N 6
ATOM 9088 C CA . SER A 1 95 ? 9.668 -19.846 18.752 1.00 0.00 95 SER A CA 6
ATOM 9089 C C . SER A 1 95 ? 10.773 -20.670 19.416 1.00 0.00 95 SER A C 6
ATOM 9090 O O . SER A 1 95 ? 11.941 -20.564 19.043 1.00 0.00 95 SER A O 6
ATOM 9098 N N . GLY A 1 96 ? 10.366 -21.473 20.388 1.00 0.00 96 GLY A N 6
ATOM 9099 C CA . GLY A 1 96 ? 11.307 -22.315 21.107 1.00 0.00 96 GLY A CA 6
ATOM 9100 C C . GLY A 1 96 ? 10.848 -23.774 21.108 1.00 0.00 96 GLY A C 6
ATOM 9101 O O . GLY A 1 96 ? 10.094 -24.192 20.230 1.00 0.00 96 GLY A O 6
ATOM 9105 N N . GLN A 1 97 ? 11.321 -24.510 22.103 1.00 0.00 97 GLN A N 6
ATOM 9106 C CA . GLN A 1 97 ? 10.969 -25.914 22.229 1.00 0.00 97 GLN A CA 6
ATOM 9107 C C . GLN A 1 97 ? 10.537 -26.225 23.663 1.00 0.00 97 GLN A C 6
ATOM 9108 O O . GLN A 1 97 ? 10.970 -25.562 24.604 1.00 0.00 97 GLN A O 6
ATOM 9122 N N . LYS A 1 98 ? 9.688 -27.235 23.786 1.00 0.00 98 LYS A N 6
ATOM 9123 C CA . LYS A 1 98 ? 9.193 -27.643 25.089 1.00 0.00 98 LYS A CA 6
ATOM 9124 C C . LYS A 1 98 ? 9.771 -29.015 25.443 1.00 0.00 98 LYS A C 6
ATOM 9125 O O . LYS A 1 98 ? 9.957 -29.859 24.568 1.00 0.00 98 LYS A O 6
ATOM 9144 N N . SER A 1 99 ? 10.038 -29.195 26.728 1.00 0.00 99 SER A N 6
ATOM 9145 C CA . SER A 1 99 ? 10.591 -30.450 27.209 1.00 0.00 99 SER A CA 6
ATOM 9146 C C . SER A 1 99 ? 10.553 -30.487 28.738 1.00 0.00 99 SER A C 6
ATOM 9147 O O . SER A 1 99 ? 10.597 -29.444 29.389 1.00 0.00 99 SER A O 6
ATOM 9155 N N . GLY A 1 100 ? 10.472 -31.699 29.267 1.00 0.00 100 GLY A N 6
ATOM 9156 C CA . GLY A 1 100 ? 10.427 -31.886 30.707 1.00 0.00 100 GLY A CA 6
ATOM 9157 C C . GLY A 1 100 ? 10.788 -33.324 31.085 1.00 0.00 100 GLY A C 6
ATOM 9158 O O . GLY A 1 100 ? 9.933 -34.208 31.062 1.00 0.00 100 GLY A O 6
ATOM 9162 N N . PRO A 1 101 ? 12.088 -33.518 31.433 1.00 0.00 101 PRO A N 6
ATOM 9163 C CA . PRO A 1 101 ? 12.572 -34.834 31.816 1.00 0.00 101 PRO A CA 6
ATOM 9164 C C . PRO A 1 101 ? 12.103 -35.202 33.225 1.00 0.00 101 PRO A C 6
ATOM 9165 O O . PRO A 1 101 ? 11.407 -34.424 33.874 1.00 0.00 101 PRO A O 6
ATOM 9176 N N . SER A 1 102 ? 12.505 -36.389 33.656 1.00 0.00 102 SER A N 6
ATOM 9177 C CA . SER A 1 102 ? 12.136 -36.869 34.977 1.00 0.00 102 SER A CA 6
ATOM 9178 C C . SER A 1 102 ? 13.255 -36.569 35.975 1.00 0.00 102 SER A C 6
ATOM 9179 O O . SER A 1 102 ? 13.074 -35.770 36.894 1.00 0.00 102 SER A O 6
ATOM 9187 N N . SER A 1 103 ? 14.386 -37.224 35.762 1.00 0.00 103 SER A N 6
ATOM 9188 C CA . SER A 1 103 ? 15.535 -37.037 36.632 1.00 0.00 103 SER A CA 6
ATOM 9189 C C . SER A 1 103 ? 16.795 -36.809 35.795 1.00 0.00 103 SER A C 6
ATOM 9190 O O . SER A 1 103 ? 16.861 -37.230 34.640 1.00 0.00 103 SER A O 6
ATOM 9198 N N . GLY A 1 104 ? 17.763 -36.145 36.408 1.00 0.00 104 GLY A N 6
ATOM 9199 C CA . GLY A 1 104 ? 19.017 -35.857 35.733 1.00 0.00 104 GLY A CA 6
ATOM 9200 C C . GLY A 1 104 ? 19.543 -37.093 35.002 1.00 0.00 104 GLY A C 6
ATOM 9201 O O . GLY A 1 104 ? 19.872 -37.026 33.819 1.00 0.00 104 GLY A O 6
ATOM 9205 N N . GLY A 1 1 ? -2.604 -0.054 -24.849 1.00 0.00 1 GLY A N 7
ATOM 9206 C CA . GLY A 1 1 ? -3.831 -0.472 -25.505 1.00 0.00 1 GLY A CA 7
ATOM 9207 C C . GLY A 1 1 ? -4.070 0.332 -26.784 1.00 0.00 1 GLY A C 7
ATOM 9208 O O . GLY A 1 1 ? -4.728 1.371 -26.755 1.00 0.00 1 GLY A O 7
ATOM 9212 N N . SER A 1 2 ? -3.522 -0.178 -27.877 1.00 0.00 2 SER A N 7
ATOM 9213 C CA . SER A 1 2 ? -3.668 0.480 -29.165 1.00 0.00 2 SER A CA 7
ATOM 9214 C C . SER A 1 2 ? -5.142 0.797 -29.427 1.00 0.00 2 SER A C 7
ATOM 9215 O O . SER A 1 2 ? -5.492 1.939 -29.722 1.00 0.00 2 SER A O 7
ATOM 9223 N N . SER A 1 3 ? -5.966 -0.234 -29.309 1.00 0.00 3 SER A N 7
ATOM 9224 C CA . SER A 1 3 ? -7.394 -0.079 -29.529 1.00 0.00 3 SER A CA 7
ATOM 9225 C C . SER A 1 3 ? -8.174 -0.828 -28.447 1.00 0.00 3 SER A C 7
ATOM 9226 O O . SER A 1 3 ? -8.950 -0.225 -27.706 1.00 0.00 3 SER A O 7
ATOM 9234 N N . GLY A 1 4 ? -7.942 -2.131 -28.389 1.00 0.00 4 GLY A N 7
ATOM 9235 C CA . GLY A 1 4 ? -8.614 -2.969 -27.410 1.00 0.00 4 GLY A CA 7
ATOM 9236 C C . GLY A 1 4 ? -9.733 -3.783 -28.061 1.00 0.00 4 GLY A C 7
ATOM 9237 O O . GLY A 1 4 ? -9.665 -5.011 -28.109 1.00 0.00 4 GLY A O 7
ATOM 9241 N N . SER A 1 5 ? -10.738 -3.068 -28.545 1.00 0.00 5 SER A N 7
ATOM 9242 C CA . SER A 1 5 ? -11.870 -3.709 -29.191 1.00 0.00 5 SER A CA 7
ATOM 9243 C C . SER A 1 5 ? -12.574 -4.644 -28.206 1.00 0.00 5 SER A C 7
ATOM 9244 O O . SER A 1 5 ? -12.203 -5.810 -28.078 1.00 0.00 5 SER A O 7
ATOM 9252 N N . SER A 1 6 ? -13.577 -4.098 -27.535 1.00 0.00 6 SER A N 7
ATOM 9253 C CA . SER A 1 6 ? -14.336 -4.869 -26.565 1.00 0.00 6 SER A CA 7
ATOM 9254 C C . SER A 1 6 ? -13.449 -5.226 -25.371 1.00 0.00 6 SER A C 7
ATOM 9255 O O . SER A 1 6 ? -12.227 -5.110 -25.444 1.00 0.00 6 SER A O 7
ATOM 9263 N N . GLY A 1 7 ? -14.099 -5.653 -24.298 1.00 0.00 7 GLY A N 7
ATOM 9264 C CA . GLY A 1 7 ? -13.385 -6.028 -23.090 1.00 0.00 7 GLY A CA 7
ATOM 9265 C C . GLY A 1 7 ? -14.358 -6.328 -21.948 1.00 0.00 7 GLY A C 7
ATOM 9266 O O . GLY A 1 7 ? -15.435 -6.878 -22.174 1.00 0.00 7 GLY A O 7
ATOM 9270 N N . ASN A 1 8 ? -13.944 -5.955 -20.746 1.00 0.00 8 ASN A N 7
ATOM 9271 C CA . ASN A 1 8 ? -14.766 -6.178 -19.569 1.00 0.00 8 ASN A CA 7
ATOM 9272 C C . ASN A 1 8 ? -15.646 -4.950 -19.326 1.00 0.00 8 ASN A C 7
ATOM 9273 O O . ASN A 1 8 ? -15.260 -3.830 -19.660 1.00 0.00 8 ASN A O 7
ATOM 9284 N N . GLN A 1 9 ? -16.811 -5.201 -18.748 1.00 0.00 9 GLN A N 7
ATOM 9285 C CA . GLN A 1 9 ? -17.749 -4.129 -18.457 1.00 0.00 9 GLN A CA 7
ATOM 9286 C C . GLN A 1 9 ? -18.253 -3.498 -19.756 1.00 0.00 9 GLN A C 7
ATOM 9287 O O . GLN A 1 9 ? -17.469 -3.223 -20.663 1.00 0.00 9 GLN A O 7
ATOM 9301 N N . ASN A 1 10 ? -19.560 -3.287 -19.806 1.00 0.00 10 ASN A N 7
ATOM 9302 C CA . ASN A 1 10 ? -20.179 -2.694 -20.979 1.00 0.00 10 ASN A CA 7
ATOM 9303 C C . ASN A 1 10 ? -21.572 -2.179 -20.610 1.00 0.00 10 ASN A C 7
ATOM 9304 O O . ASN A 1 10 ? -22.070 -2.452 -19.519 1.00 0.00 10 ASN A O 7
ATOM 9315 N N . GLN A 1 11 ? -22.162 -1.445 -21.542 1.00 0.00 11 GLN A N 7
ATOM 9316 C CA . GLN A 1 11 ? -23.488 -0.890 -21.329 1.00 0.00 11 GLN A CA 7
ATOM 9317 C C . GLN A 1 11 ? -23.424 0.270 -20.333 1.00 0.00 11 GLN A C 7
ATOM 9318 O O . GLN A 1 11 ? -23.818 1.391 -20.654 1.00 0.00 11 GLN A O 7
ATOM 9332 N N . THR A 1 12 ? -22.924 -0.038 -19.145 1.00 0.00 12 THR A N 7
ATOM 9333 C CA . THR A 1 12 ? -22.803 0.965 -18.101 1.00 0.00 12 THR A CA 7
ATOM 9334 C C . THR A 1 12 ? -21.724 1.987 -18.465 1.00 0.00 12 THR A C 7
ATOM 9335 O O . THR A 1 12 ? -22.011 3.173 -18.612 1.00 0.00 12 THR A O 7
ATOM 9346 N N . GLN A 1 13 ? -20.504 1.488 -18.599 1.00 0.00 13 GLN A N 7
ATOM 9347 C CA . GLN A 1 13 ? -19.379 2.342 -18.942 1.00 0.00 13 GLN A CA 7
ATOM 9348 C C . GLN A 1 13 ? -18.695 1.833 -20.213 1.00 0.00 13 GLN A C 7
ATOM 9349 O O . GLN A 1 13 ? -18.985 0.733 -20.680 1.00 0.00 13 GLN A O 7
ATOM 9363 N N . HIS A 1 14 ? -17.800 2.659 -20.735 1.00 0.00 14 HIS A N 7
ATOM 9364 C CA . HIS A 1 14 ? -17.073 2.307 -21.943 1.00 0.00 14 HIS A CA 7
ATOM 9365 C C . HIS A 1 14 ? -15.625 1.961 -21.587 1.00 0.00 14 HIS A C 7
ATOM 9366 O O . HIS A 1 14 ? -15.101 0.939 -22.028 1.00 0.00 14 HIS A O 7
ATOM 9380 N N . LYS A 1 15 ? -15.021 2.832 -20.793 1.00 0.00 15 LYS A N 7
ATOM 9381 C CA . LYS A 1 15 ? -13.644 2.632 -20.374 1.00 0.00 15 LYS A CA 7
ATOM 9382 C C . LYS A 1 15 ? -13.236 3.760 -19.424 1.00 0.00 15 LYS A C 7
ATOM 9383 O O . LYS A 1 15 ? -12.628 3.511 -18.384 1.00 0.00 15 LYS A O 7
ATOM 9402 N N . GLN A 1 16 ? -13.587 4.976 -19.815 1.00 0.00 16 GLN A N 7
ATOM 9403 C CA . GLN A 1 16 ? -13.265 6.143 -19.011 1.00 0.00 16 GLN A CA 7
ATOM 9404 C C . GLN A 1 16 ? -13.577 5.875 -17.537 1.00 0.00 16 GLN A C 7
ATOM 9405 O O . GLN A 1 16 ? -14.738 5.893 -17.131 1.00 0.00 16 GLN A O 7
ATOM 9419 N N . ARG A 1 17 ? -12.520 5.632 -16.776 1.00 0.00 17 ARG A N 7
ATOM 9420 C CA . ARG A 1 17 ? -12.666 5.360 -15.356 1.00 0.00 17 ARG A CA 7
ATOM 9421 C C . ARG A 1 17 ? -11.639 6.161 -14.554 1.00 0.00 17 ARG A C 7
ATOM 9422 O O . ARG A 1 17 ? -10.603 6.557 -15.086 1.00 0.00 17 ARG A O 7
ATOM 9443 N N . PRO A 1 18 ? -11.971 6.382 -13.254 1.00 0.00 18 PRO A N 7
ATOM 9444 C CA . PRO A 1 18 ? -11.089 7.128 -12.373 1.00 0.00 18 PRO A CA 7
ATOM 9445 C C . PRO A 1 18 ? -9.883 6.282 -11.958 1.00 0.00 18 PRO A C 7
ATOM 9446 O O . PRO A 1 18 ? -8.786 6.458 -12.485 1.00 0.00 18 PRO A O 7
ATOM 9457 N N . GLN A 1 19 ? -10.128 5.382 -11.017 1.00 0.00 19 GLN A N 7
ATOM 9458 C CA . GLN A 1 19 ? -9.076 4.508 -10.526 1.00 0.00 19 GLN A CA 7
ATOM 9459 C C . GLN A 1 19 ? -8.031 5.317 -9.756 1.00 0.00 19 GLN A C 7
ATOM 9460 O O . GLN A 1 19 ? -7.743 6.460 -10.107 1.00 0.00 19 GLN A O 7
ATOM 9474 N N . ALA A 1 20 ? -7.491 4.692 -8.719 1.00 0.00 20 ALA A N 7
ATOM 9475 C CA . ALA A 1 20 ? -6.484 5.339 -7.896 1.00 0.00 20 ALA A CA 7
ATOM 9476 C C . ALA A 1 20 ? -7.174 6.219 -6.851 1.00 0.00 20 ALA A C 7
ATOM 9477 O O . ALA A 1 20 ? -6.886 6.115 -5.660 1.00 0.00 20 ALA A O 7
ATOM 9484 N N . THR A 1 21 ? -8.071 7.065 -7.336 1.00 0.00 21 THR A N 7
ATOM 9485 C CA . THR A 1 21 ? -8.804 7.961 -6.458 1.00 0.00 21 THR A CA 7
ATOM 9486 C C . THR A 1 21 ? -9.700 7.164 -5.508 1.00 0.00 21 THR A C 7
ATOM 9487 O O . THR A 1 21 ? -9.222 6.603 -4.524 1.00 0.00 21 THR A O 7
ATOM 9498 N N . ALA A 1 22 ? -10.983 7.140 -5.837 1.00 0.00 22 ALA A N 7
ATOM 9499 C CA . ALA A 1 22 ? -11.950 6.420 -5.026 1.00 0.00 22 ALA A CA 7
ATOM 9500 C C . ALA A 1 22 ? -11.664 4.919 -5.110 1.00 0.00 22 ALA A C 7
ATOM 9501 O O . ALA A 1 22 ? -11.589 4.240 -4.087 1.00 0.00 22 ALA A O 7
ATOM 9508 N N . GLU A 1 23 ? -11.512 4.446 -6.338 1.00 0.00 23 GLU A N 7
ATOM 9509 C CA . GLU A 1 23 ? -11.236 3.039 -6.569 1.00 0.00 23 GLU A CA 7
ATOM 9510 C C . GLU A 1 23 ? -10.262 2.509 -5.514 1.00 0.00 23 GLU A C 7
ATOM 9511 O O . GLU A 1 23 ? -10.581 1.570 -4.786 1.00 0.00 23 GLU A O 7
ATOM 9523 N N . GLN A 1 24 ? -9.095 3.133 -5.466 1.00 0.00 24 GLN A N 7
ATOM 9524 C CA . GLN A 1 24 ? -8.073 2.736 -4.513 1.00 0.00 24 GLN A CA 7
ATOM 9525 C C . GLN A 1 24 ? -8.643 2.732 -3.093 1.00 0.00 24 GLN A C 7
ATOM 9526 O O . GLN A 1 24 ? -8.527 1.740 -2.376 1.00 0.00 24 GLN A O 7
ATOM 9540 N N . ILE A 1 25 ? -9.248 3.854 -2.730 1.00 0.00 25 ILE A N 7
ATOM 9541 C CA . ILE A 1 25 ? -9.837 3.993 -1.409 1.00 0.00 25 ILE A CA 7
ATOM 9542 C C . ILE A 1 25 ? -10.621 2.724 -1.069 1.00 0.00 25 ILE A C 7
ATOM 9543 O O . ILE A 1 25 ? -10.406 2.118 -0.021 1.00 0.00 25 ILE A O 7
ATOM 9559 N N . ARG A 1 26 ? -11.516 2.359 -1.977 1.00 0.00 26 ARG A N 7
ATOM 9560 C CA . ARG A 1 26 ? -12.333 1.173 -1.786 1.00 0.00 26 ARG A CA 7
ATOM 9561 C C . ARG A 1 26 ? -11.458 -0.082 -1.793 1.00 0.00 26 ARG A C 7
ATOM 9562 O O . ARG A 1 26 ? -11.643 -0.976 -0.969 1.00 0.00 26 ARG A O 7
ATOM 9583 N N . LEU A 1 27 ? -10.524 -0.108 -2.732 1.00 0.00 27 LEU A N 7
ATOM 9584 C CA . LEU A 1 27 ? -9.620 -1.239 -2.857 1.00 0.00 27 LEU A CA 7
ATOM 9585 C C . LEU A 1 27 ? -8.888 -1.450 -1.531 1.00 0.00 27 LEU A C 7
ATOM 9586 O O . LEU A 1 27 ? -8.859 -2.560 -1.003 1.00 0.00 27 LEU A O 7
ATOM 9602 N N . ALA A 1 28 ? -8.313 -0.366 -1.030 1.00 0.00 28 ALA A N 7
ATOM 9603 C CA . ALA A 1 28 ? -7.583 -0.418 0.225 1.00 0.00 28 ALA A CA 7
ATOM 9604 C C . ALA A 1 28 ? -8.546 -0.785 1.356 1.00 0.00 28 ALA A C 7
ATOM 9605 O O . ALA A 1 28 ? -8.180 -1.519 2.273 1.00 0.00 28 ALA A O 7
ATOM 9612 N N . GLN A 1 29 ? -9.757 -0.258 1.253 1.00 0.00 29 GLN A N 7
ATOM 9613 C CA . GLN A 1 29 ? -10.775 -0.522 2.256 1.00 0.00 29 GLN A CA 7
ATOM 9614 C C . GLN A 1 29 ? -11.215 -1.986 2.194 1.00 0.00 29 GLN A C 7
ATOM 9615 O O . GLN A 1 29 ? -11.546 -2.582 3.217 1.00 0.00 29 GLN A O 7
ATOM 9629 N N . MET A 1 30 ? -11.204 -2.523 0.983 1.00 0.00 30 MET A N 7
ATOM 9630 C CA . MET A 1 30 ? -11.598 -3.906 0.774 1.00 0.00 30 MET A CA 7
ATOM 9631 C C . MET A 1 30 ? -10.431 -4.856 1.050 1.00 0.00 30 MET A C 7
ATOM 9632 O O . MET A 1 30 ? -10.609 -5.896 1.683 1.00 0.00 30 MET A O 7
ATOM 9646 N N . ILE A 1 31 ? -9.262 -4.465 0.563 1.00 0.00 31 ILE A N 7
ATOM 9647 C CA . ILE A 1 31 ? -8.067 -5.269 0.750 1.00 0.00 31 ILE A CA 7
ATOM 9648 C C . ILE A 1 31 ? -7.912 -5.608 2.234 1.00 0.00 31 ILE A C 7
ATOM 9649 O O . ILE A 1 31 ? -7.744 -6.773 2.593 1.00 0.00 31 ILE A O 7
ATOM 9665 N N . SER A 1 32 ? -7.975 -4.571 3.055 1.00 0.00 32 SER A N 7
ATOM 9666 C CA . SER A 1 32 ? -7.844 -4.745 4.492 1.00 0.00 32 SER A CA 7
ATOM 9667 C C . SER A 1 32 ? -8.709 -5.917 4.958 1.00 0.00 32 SER A C 7
ATOM 9668 O O . SER A 1 32 ? -8.226 -6.815 5.645 1.00 0.00 32 SER A O 7
ATOM 9676 N N . ASP A 1 33 ? -9.974 -5.872 4.565 1.00 0.00 33 ASP A N 7
ATOM 9677 C CA . ASP A 1 33 ? -10.911 -6.919 4.933 1.00 0.00 33 ASP A CA 7
ATOM 9678 C C . ASP A 1 33 ? -10.361 -8.273 4.478 1.00 0.00 33 ASP A C 7
ATOM 9679 O O . ASP A 1 33 ? -10.433 -9.255 5.215 1.00 0.00 33 ASP A O 7
ATOM 9688 N N . HIS A 1 34 ? -9.823 -8.280 3.267 1.00 0.00 34 HIS A N 7
ATOM 9689 C CA . HIS A 1 34 ? -9.261 -9.497 2.706 1.00 0.00 34 HIS A CA 7
ATOM 9690 C C . HIS A 1 34 ? -7.738 -9.375 2.639 1.00 0.00 34 HIS A C 7
ATOM 9691 O O . HIS A 1 34 ? -7.190 -8.937 1.629 1.00 0.00 34 HIS A O 7
ATOM 9705 N N . ASN A 1 35 ? -7.096 -9.770 3.729 1.00 0.00 35 ASN A N 7
ATOM 9706 C CA . ASN A 1 35 ? -5.647 -9.711 3.807 1.00 0.00 35 ASN A CA 7
ATOM 9707 C C . ASN A 1 35 ? -5.166 -10.598 4.958 1.00 0.00 35 ASN A C 7
ATOM 9708 O O . ASN A 1 35 ? -4.552 -11.639 4.729 1.00 0.00 35 ASN A O 7
ATOM 9719 N N . ASP A 1 36 ? -5.463 -10.153 6.170 1.00 0.00 36 ASP A N 7
ATOM 9720 C CA . ASP A 1 36 ? -5.068 -10.893 7.356 1.00 0.00 36 ASP A CA 7
ATOM 9721 C C . ASP A 1 36 ? -5.296 -10.023 8.594 1.00 0.00 36 ASP A C 7
ATOM 9722 O O . ASP A 1 36 ? -5.709 -8.870 8.479 1.00 0.00 36 ASP A O 7
ATOM 9731 N N . ALA A 1 37 ? -5.016 -10.609 9.749 1.00 0.00 37 ALA A N 7
ATOM 9732 C CA . ALA A 1 37 ? -5.185 -9.901 11.007 1.00 0.00 37 ALA A CA 7
ATOM 9733 C C . ALA A 1 37 ? -3.960 -9.020 11.260 1.00 0.00 37 ALA A C 7
ATOM 9734 O O . ALA A 1 37 ? -4.082 -7.921 11.798 1.00 0.00 37 ALA A O 7
ATOM 9741 N N . ASP A 1 38 ? -2.807 -9.537 10.861 1.00 0.00 38 ASP A N 7
ATOM 9742 C CA . ASP A 1 38 ? -1.561 -8.811 11.038 1.00 0.00 38 ASP A CA 7
ATOM 9743 C C . ASP A 1 38 ? -1.732 -7.379 10.526 1.00 0.00 38 ASP A C 7
ATOM 9744 O O . ASP A 1 38 ? -1.587 -6.423 11.285 1.00 0.00 38 ASP A O 7
ATOM 9753 N N . PHE A 1 39 ? -2.038 -7.278 9.241 1.00 0.00 39 PHE A N 7
ATOM 9754 C CA . PHE A 1 39 ? -2.231 -5.979 8.618 1.00 0.00 39 PHE A CA 7
ATOM 9755 C C . PHE A 1 39 ? -3.239 -5.138 9.403 1.00 0.00 39 PHE A C 7
ATOM 9756 O O . PHE A 1 39 ? -3.039 -3.940 9.594 1.00 0.00 39 PHE A O 7
ATOM 9773 N N . GLU A 1 40 ? -4.302 -5.800 9.838 1.00 0.00 40 GLU A N 7
ATOM 9774 C CA . GLU A 1 40 ? -5.342 -5.128 10.599 1.00 0.00 40 GLU A CA 7
ATOM 9775 C C . GLU A 1 40 ? -4.743 -4.449 11.832 1.00 0.00 40 GLU A C 7
ATOM 9776 O O . GLU A 1 40 ? -4.894 -3.242 12.015 1.00 0.00 40 GLU A O 7
ATOM 9788 N N . GLU A 1 41 ? -4.077 -5.254 12.647 1.00 0.00 41 GLU A N 7
ATOM 9789 C CA . GLU A 1 41 ? -3.455 -4.746 13.857 1.00 0.00 41 GLU A CA 7
ATOM 9790 C C . GLU A 1 41 ? -2.553 -3.554 13.531 1.00 0.00 41 GLU A C 7
ATOM 9791 O O . GLU A 1 41 ? -2.525 -2.572 14.270 1.00 0.00 41 GLU A O 7
ATOM 9803 N N . LYS A 1 42 ? -1.838 -3.681 12.423 1.00 0.00 42 LYS A N 7
ATOM 9804 C CA . LYS A 1 42 ? -0.937 -2.626 11.989 1.00 0.00 42 LYS A CA 7
ATOM 9805 C C . LYS A 1 42 ? -1.737 -1.345 11.747 1.00 0.00 42 LYS A C 7
ATOM 9806 O O . LYS A 1 42 ? -1.424 -0.298 12.311 1.00 0.00 42 LYS A O 7
ATOM 9825 N N . VAL A 1 43 ? -2.755 -1.471 10.908 1.00 0.00 43 VAL A N 7
ATOM 9826 C CA . VAL A 1 43 ? -3.603 -0.336 10.584 1.00 0.00 43 VAL A CA 7
ATOM 9827 C C . VAL A 1 43 ? -3.946 0.421 11.868 1.00 0.00 43 VAL A C 7
ATOM 9828 O O . VAL A 1 43 ? -3.717 1.626 11.963 1.00 0.00 43 VAL A O 7
ATOM 9841 N N . LYS A 1 44 ? -4.490 -0.317 12.825 1.00 0.00 44 LYS A N 7
ATOM 9842 C CA . LYS A 1 44 ? -4.868 0.270 14.099 1.00 0.00 44 LYS A CA 7
ATOM 9843 C C . LYS A 1 44 ? -3.659 0.989 14.703 1.00 0.00 44 LYS A C 7
ATOM 9844 O O . LYS A 1 44 ? -3.771 2.128 15.153 1.00 0.00 44 LYS A O 7
ATOM 9863 N N . GLN A 1 45 ? -2.531 0.293 14.693 1.00 0.00 45 GLN A N 7
ATOM 9864 C CA . GLN A 1 45 ? -1.304 0.851 15.234 1.00 0.00 45 GLN A CA 7
ATOM 9865 C C . GLN A 1 45 ? -1.027 2.223 14.616 1.00 0.00 45 GLN A C 7
ATOM 9866 O O . GLN A 1 45 ? -0.579 3.139 15.304 1.00 0.00 45 GLN A O 7
ATOM 9880 N N . LEU A 1 46 ? -1.305 2.322 13.324 1.00 0.00 46 LEU A N 7
ATOM 9881 C CA . LEU A 1 46 ? -1.091 3.567 12.606 1.00 0.00 46 LEU A CA 7
ATOM 9882 C C . LEU A 1 46 ? -2.022 4.642 13.170 1.00 0.00 46 LEU A C 7
ATOM 9883 O O . LEU A 1 46 ? -1.598 5.772 13.408 1.00 0.00 46 LEU A O 7
ATOM 9899 N N . ILE A 1 47 ? -3.273 4.253 13.367 1.00 0.00 47 ILE A N 7
ATOM 9900 C CA . ILE A 1 47 ? -4.267 5.170 13.899 1.00 0.00 47 ILE A CA 7
ATOM 9901 C C . ILE A 1 47 ? -3.883 5.558 15.328 1.00 0.00 47 ILE A C 7
ATOM 9902 O O . ILE A 1 47 ? -4.005 6.719 15.714 1.00 0.00 47 ILE A O 7
ATOM 9918 N N . ASP A 1 48 ? -3.428 4.563 16.075 1.00 0.00 48 ASP A N 7
ATOM 9919 C CA . ASP A 1 48 ? -3.026 4.785 17.454 1.00 0.00 48 ASP A CA 7
ATOM 9920 C C . ASP A 1 48 ? -1.726 5.592 17.478 1.00 0.00 48 ASP A C 7
ATOM 9921 O O . ASP A 1 48 ? -1.528 6.431 18.355 1.00 0.00 48 ASP A O 7
ATOM 9930 N N . ILE A 1 49 ? -0.874 5.309 16.503 1.00 0.00 49 ILE A N 7
ATOM 9931 C CA . ILE A 1 49 ? 0.402 5.997 16.402 1.00 0.00 49 ILE A CA 7
ATOM 9932 C C . ILE A 1 49 ? 0.173 7.409 15.858 1.00 0.00 49 ILE A C 7
ATOM 9933 O O . ILE A 1 49 ? 0.326 8.390 16.585 1.00 0.00 49 ILE A O 7
ATOM 9949 N N . THR A 1 50 ? -0.191 7.467 14.586 1.00 0.00 50 THR A N 7
ATOM 9950 C CA . THR A 1 50 ? -0.442 8.743 13.937 1.00 0.00 50 THR A CA 7
ATOM 9951 C C . THR A 1 50 ? -1.842 9.252 14.287 1.00 0.00 50 THR A C 7
ATOM 9952 O O . THR A 1 50 ? -1.987 10.190 15.070 1.00 0.00 50 THR A O 7
ATOM 9963 N N . GLY A 1 51 ? -2.837 8.611 13.691 1.00 0.00 51 GLY A N 7
ATOM 9964 C CA . GLY A 1 51 ? -4.219 8.988 13.930 1.00 0.00 51 GLY A CA 7
ATOM 9965 C C . GLY A 1 51 ? -4.842 9.612 12.679 1.00 0.00 51 GLY A C 7
ATOM 9966 O O . GLY A 1 51 ? -5.764 10.420 12.777 1.00 0.00 51 GLY A O 7
ATOM 9970 N N . LYS A 1 52 ? -4.313 9.213 11.532 1.00 0.00 52 LYS A N 7
ATOM 9971 C CA . LYS A 1 52 ? -4.805 9.722 10.263 1.00 0.00 52 LYS A CA 7
ATOM 9972 C C . LYS A 1 52 ? -6.023 8.905 9.828 1.00 0.00 52 LYS A C 7
ATOM 9973 O O . LYS A 1 52 ? -6.386 7.929 10.483 1.00 0.00 52 LYS A O 7
ATOM 9992 N N . ASN A 1 53 ? -6.621 9.334 8.727 1.00 0.00 53 ASN A N 7
ATOM 9993 C CA . ASN A 1 53 ? -7.791 8.654 8.197 1.00 0.00 53 ASN A CA 7
ATOM 9994 C C . ASN A 1 53 ? -7.470 7.170 8.005 1.00 0.00 53 ASN A C 7
ATOM 9995 O O . ASN A 1 53 ? -6.569 6.819 7.245 1.00 0.00 53 ASN A O 7
ATOM 10006 N N . GLN A 1 54 ? -8.225 6.339 8.709 1.00 0.00 54 GLN A N 7
ATOM 10007 C CA . GLN A 1 54 ? -8.032 4.901 8.626 1.00 0.00 54 GLN A CA 7
ATOM 10008 C C . GLN A 1 54 ? -7.716 4.490 7.187 1.00 0.00 54 GLN A C 7
ATOM 10009 O O . GLN A 1 54 ? -6.652 3.937 6.915 1.00 0.00 54 GLN A O 7
ATOM 10023 N N . ASP A 1 55 ? -8.660 4.777 6.302 1.00 0.00 55 ASP A N 7
ATOM 10024 C CA . ASP A 1 55 ? -8.495 4.444 4.897 1.00 0.00 55 ASP A CA 7
ATOM 10025 C C . ASP A 1 55 ? -7.083 4.824 4.450 1.00 0.00 55 ASP A C 7
ATOM 10026 O O . ASP A 1 55 ? -6.374 4.009 3.861 1.00 0.00 55 ASP A O 7
ATOM 10035 N N . GLU A 1 56 ? -6.715 6.062 4.746 1.00 0.00 56 GLU A N 7
ATOM 10036 C CA . GLU A 1 56 ? -5.400 6.559 4.382 1.00 0.00 56 GLU A CA 7
ATOM 10037 C C . GLU A 1 56 ? -4.310 5.701 5.027 1.00 0.00 56 GLU A C 7
ATOM 10038 O O . GLU A 1 56 ? -3.345 5.318 4.367 1.00 0.00 56 GLU A O 7
ATOM 10050 N N . CYS A 1 57 ? -4.500 5.424 6.308 1.00 0.00 57 CYS A N 7
ATOM 10051 C CA . CYS A 1 57 ? -3.546 4.617 7.050 1.00 0.00 57 CYS A CA 7
ATOM 10052 C C . CYS A 1 57 ? -3.371 3.285 6.318 1.00 0.00 57 CYS A C 7
ATOM 10053 O O . CYS A 1 57 ? -2.249 2.877 6.022 1.00 0.00 57 CYS A O 7
ATOM 10061 N N . VAL A 1 58 ? -4.498 2.644 6.047 1.00 0.00 58 VAL A N 7
ATOM 10062 C CA . VAL A 1 58 ? -4.485 1.366 5.355 1.00 0.00 58 VAL A CA 7
ATOM 10063 C C . VAL A 1 58 ? -3.793 1.531 4.000 1.00 0.00 58 VAL A C 7
ATOM 10064 O O . VAL A 1 58 ? -3.110 0.622 3.533 1.00 0.00 58 VAL A O 7
ATOM 10077 N N . ILE A 1 59 ? -3.995 2.699 3.408 1.00 0.00 59 ILE A N 7
ATOM 10078 C CA . ILE A 1 59 ? -3.400 2.996 2.116 1.00 0.00 59 ILE A CA 7
ATOM 10079 C C . ILE A 1 59 ? -1.879 3.068 2.265 1.00 0.00 59 ILE A C 7
ATOM 10080 O O . ILE A 1 59 ? -1.151 2.324 1.609 1.00 0.00 59 ILE A O 7
ATOM 10096 N N . ALA A 1 60 ? -1.443 3.971 3.131 1.00 0.00 60 ALA A N 7
ATOM 10097 C CA . ALA A 1 60 ? -0.022 4.151 3.374 1.00 0.00 60 ALA A CA 7
ATOM 10098 C C . ALA A 1 60 ? 0.598 2.807 3.765 1.00 0.00 60 ALA A C 7
ATOM 10099 O O . ALA A 1 60 ? 1.622 2.408 3.213 1.00 0.00 60 ALA A O 7
ATOM 10106 N N . LEU A 1 61 ? -0.050 2.147 4.713 1.00 0.00 61 LEU A N 7
ATOM 10107 C CA . LEU A 1 61 ? 0.425 0.857 5.184 1.00 0.00 61 LEU A CA 7
ATOM 10108 C C . LEU A 1 61 ? 0.725 -0.041 3.982 1.00 0.00 61 LEU A C 7
ATOM 10109 O O . LEU A 1 61 ? 1.864 -0.459 3.784 1.00 0.00 61 LEU A O 7
ATOM 10125 N N . HIS A 1 62 ? -0.318 -0.311 3.211 1.00 0.00 62 HIS A N 7
ATOM 10126 C CA . HIS A 1 62 ? -0.181 -1.152 2.034 1.00 0.00 62 HIS A CA 7
ATOM 10127 C C . HIS A 1 62 ? 0.821 -0.520 1.066 1.00 0.00 62 HIS A C 7
ATOM 10128 O O . HIS A 1 62 ? 1.795 -1.158 0.670 1.00 0.00 62 HIS A O 7
ATOM 10142 N N . ASP A 1 63 ? 0.547 0.728 0.712 1.00 0.00 63 ASP A N 7
ATOM 10143 C CA . ASP A 1 63 ? 1.413 1.453 -0.202 1.00 0.00 63 ASP A CA 7
ATOM 10144 C C . ASP A 1 63 ? 2.874 1.151 0.137 1.00 0.00 63 ASP A C 7
ATOM 10145 O O . ASP A 1 63 ? 3.649 0.762 -0.735 1.00 0.00 63 ASP A O 7
ATOM 10154 N N . CYS A 1 64 ? 3.205 1.342 1.405 1.00 0.00 64 CYS A N 7
ATOM 10155 C CA . CYS A 1 64 ? 4.559 1.094 1.870 1.00 0.00 64 CYS A CA 7
ATOM 10156 C C . CYS A 1 64 ? 4.848 -0.402 1.734 1.00 0.00 64 CYS A C 7
ATOM 10157 O O . CYS A 1 64 ? 5.650 -0.809 0.895 1.00 0.00 64 CYS A O 7
ATOM 10165 N N . ASN A 1 65 ? 4.179 -1.180 2.573 1.00 0.00 65 ASN A N 7
ATOM 10166 C CA . ASN A 1 65 ? 4.354 -2.622 2.557 1.00 0.00 65 ASN A CA 7
ATOM 10167 C C . ASN A 1 65 ? 3.986 -3.191 3.928 1.00 0.00 65 ASN A C 7
ATOM 10168 O O . ASN A 1 65 ? 4.855 -3.649 4.668 1.00 0.00 65 ASN A O 7
ATOM 10179 N N . GLY A 1 66 ? 2.696 -3.144 4.226 1.00 0.00 66 GLY A N 7
ATOM 10180 C CA . GLY A 1 66 ? 2.202 -3.649 5.496 1.00 0.00 66 GLY A CA 7
ATOM 10181 C C . GLY A 1 66 ? 3.184 -3.341 6.628 1.00 0.00 66 GLY A C 7
ATOM 10182 O O . GLY A 1 66 ? 3.284 -4.099 7.592 1.00 0.00 66 GLY A O 7
ATOM 10186 N N . ASP A 1 67 ? 3.885 -2.227 6.474 1.00 0.00 67 ASP A N 7
ATOM 10187 C CA . ASP A 1 67 ? 4.856 -1.809 7.471 1.00 0.00 67 ASP A CA 7
ATOM 10188 C C . ASP A 1 67 ? 4.352 -0.543 8.167 1.00 0.00 67 ASP A C 7
ATOM 10189 O O . ASP A 1 67 ? 4.297 0.524 7.558 1.00 0.00 67 ASP A O 7
ATOM 10198 N N . VAL A 1 68 ? 3.998 -0.704 9.434 1.00 0.00 68 VAL A N 7
ATOM 10199 C CA . VAL A 1 68 ? 3.502 0.413 10.219 1.00 0.00 68 VAL A CA 7
ATOM 10200 C C . VAL A 1 68 ? 4.567 1.509 10.269 1.00 0.00 68 VAL A C 7
ATOM 10201 O O . VAL A 1 68 ? 4.248 2.694 10.188 1.00 0.00 68 VAL A O 7
ATOM 10214 N N . ASN A 1 69 ? 5.812 1.075 10.403 1.00 0.00 69 ASN A N 7
ATOM 10215 C CA . ASN A 1 69 ? 6.926 2.006 10.465 1.00 0.00 69 ASN A CA 7
ATOM 10216 C C . ASN A 1 69 ? 7.049 2.737 9.127 1.00 0.00 69 ASN A C 7
ATOM 10217 O O . ASN A 1 69 ? 6.918 3.959 9.069 1.00 0.00 69 ASN A O 7
ATOM 10228 N N . ARG A 1 70 ? 7.300 1.959 8.084 1.00 0.00 70 ARG A N 7
ATOM 10229 C CA . ARG A 1 70 ? 7.442 2.518 6.750 1.00 0.00 70 ARG A CA 7
ATOM 10230 C C . ARG A 1 70 ? 6.281 3.467 6.446 1.00 0.00 70 ARG A C 7
ATOM 10231 O O . ARG A 1 70 ? 6.482 4.531 5.863 1.00 0.00 70 ARG A O 7
ATOM 10252 N N . ALA A 1 71 ? 5.093 3.048 6.856 1.00 0.00 71 ALA A N 7
ATOM 10253 C CA . ALA A 1 71 ? 3.900 3.848 6.635 1.00 0.00 71 ALA A CA 7
ATOM 10254 C C . ALA A 1 71 ? 4.075 5.213 7.305 1.00 0.00 71 ALA A C 7
ATOM 10255 O O . ALA A 1 71 ? 3.869 6.249 6.674 1.00 0.00 71 ALA A O 7
ATOM 10262 N N . ILE A 1 72 ? 4.453 5.169 8.574 1.00 0.00 72 ILE A N 7
ATOM 10263 C CA . ILE A 1 72 ? 4.658 6.389 9.336 1.00 0.00 72 ILE A CA 7
ATOM 10264 C C . ILE A 1 72 ? 5.594 7.318 8.562 1.00 0.00 72 ILE A C 7
ATOM 10265 O O . ILE A 1 72 ? 5.411 8.534 8.566 1.00 0.00 72 ILE A O 7
ATOM 10281 N N . ASN A 1 73 ? 6.578 6.710 7.915 1.00 0.00 73 ASN A N 7
ATOM 10282 C CA . ASN A 1 73 ? 7.544 7.467 7.138 1.00 0.00 73 ASN A CA 7
ATOM 10283 C C . ASN A 1 73 ? 6.822 8.181 5.992 1.00 0.00 73 ASN A C 7
ATOM 10284 O O . ASN A 1 73 ? 7.302 9.196 5.489 1.00 0.00 73 ASN A O 7
ATOM 10295 N N . VAL A 1 74 ? 5.683 7.622 5.613 1.00 0.00 74 VAL A N 7
ATOM 10296 C CA . VAL A 1 74 ? 4.891 8.192 4.537 1.00 0.00 74 VAL A CA 7
ATOM 10297 C C . VAL A 1 74 ? 3.811 9.100 5.129 1.00 0.00 74 VAL A C 7
ATOM 10298 O O . VAL A 1 74 ? 3.668 10.250 4.717 1.00 0.00 74 VAL A O 7
ATOM 10311 N N . LEU A 1 75 ? 3.079 8.549 6.086 1.00 0.00 75 LEU A N 7
ATOM 10312 C CA . LEU A 1 75 ? 2.017 9.295 6.739 1.00 0.00 75 LEU A CA 7
ATOM 10313 C C . LEU A 1 75 ? 2.552 10.662 7.173 1.00 0.00 75 LEU A C 7
ATOM 10314 O O . LEU A 1 75 ? 1.943 11.691 6.883 1.00 0.00 75 LEU A O 7
ATOM 10330 N N . LEU A 1 76 ? 3.684 10.628 7.860 1.00 0.00 76 LEU A N 7
ATOM 10331 C CA . LEU A 1 76 ? 4.307 11.851 8.337 1.00 0.00 76 LEU A CA 7
ATOM 10332 C C . LEU A 1 76 ? 4.653 12.741 7.141 1.00 0.00 76 LEU A C 7
ATOM 10333 O O . LEU A 1 76 ? 4.106 13.833 6.997 1.00 0.00 76 LEU A O 7
ATOM 10349 N N . GLU A 1 77 ? 5.558 12.241 6.314 1.00 0.00 77 GLU A N 7
ATOM 10350 C CA . GLU A 1 77 ? 5.984 12.977 5.135 1.00 0.00 77 GLU A CA 7
ATOM 10351 C C . GLU A 1 77 ? 6.158 14.459 5.470 1.00 0.00 77 GLU A C 7
ATOM 10352 O O . GLU A 1 77 ? 5.755 15.326 4.696 1.00 0.00 77 GLU A O 7
ATOM 10364 N N . GLY A 1 78 ? 6.760 14.706 6.624 1.00 0.00 78 GLY A N 7
ATOM 10365 C CA . GLY A 1 78 ? 6.993 16.068 7.071 1.00 0.00 78 GLY A CA 7
ATOM 10366 C C . GLY A 1 78 ? 6.209 16.368 8.350 1.00 0.00 78 GLY A C 7
ATOM 10367 O O . GLY A 1 78 ? 6.430 15.735 9.381 1.00 0.00 78 GLY A O 7
ATOM 10371 N N . ASN A 1 79 ? 5.309 17.334 8.242 1.00 0.00 79 ASN A N 7
ATOM 10372 C CA . ASN A 1 79 ? 4.490 17.725 9.377 1.00 0.00 79 ASN A CA 7
ATOM 10373 C C . ASN A 1 79 ? 3.015 17.688 8.973 1.00 0.00 79 ASN A C 7
ATOM 10374 O O . ASN A 1 79 ? 2.677 17.943 7.818 1.00 0.00 79 ASN A O 7
ATOM 10385 N N . PRO A 1 80 ? 2.153 17.360 9.973 1.00 0.00 80 PRO A N 7
ATOM 10386 C CA . PRO A 1 80 ? 0.722 17.287 9.734 1.00 0.00 80 PRO A CA 7
ATOM 10387 C C . PRO A 1 80 ? 0.113 18.686 9.620 1.00 0.00 80 PRO A C 7
ATOM 10388 O O . PRO A 1 80 ? -0.494 19.022 8.604 1.00 0.00 80 PRO A O 7
ATOM 10399 N N . ASP A 1 81 ? 0.295 19.463 10.677 1.00 0.00 81 ASP A N 7
ATOM 10400 C CA . ASP A 1 81 ? -0.230 20.818 10.709 1.00 0.00 81 ASP A CA 7
ATOM 10401 C C . ASP A 1 81 ? 0.740 21.718 11.478 1.00 0.00 81 ASP A C 7
ATOM 10402 O O . ASP A 1 81 ? 0.350 22.770 11.982 1.00 0.00 81 ASP A O 7
ATOM 10411 N N . THR A 1 82 ? 1.986 21.271 11.544 1.00 0.00 82 THR A N 7
ATOM 10412 C CA . THR A 1 82 ? 3.014 22.023 12.242 1.00 0.00 82 THR A CA 7
ATOM 10413 C C . THR A 1 82 ? 2.685 22.119 13.733 1.00 0.00 82 THR A C 7
ATOM 10414 O O . THR A 1 82 ? 2.160 23.132 14.193 1.00 0.00 82 THR A O 7
ATOM 10425 N N . HIS A 1 83 ? 3.006 21.051 14.448 1.00 0.00 83 HIS A N 7
ATOM 10426 C CA . HIS A 1 83 ? 2.751 21.002 15.878 1.00 0.00 83 HIS A CA 7
ATOM 10427 C C . HIS A 1 83 ? 3.612 22.047 16.589 1.00 0.00 83 HIS A C 7
ATOM 10428 O O . HIS A 1 83 ? 4.824 21.877 16.714 1.00 0.00 83 HIS A O 7
ATOM 10442 N N . SER A 1 84 ? 2.953 23.106 17.035 1.00 0.00 84 SER A N 7
ATOM 10443 C CA . SER A 1 84 ? 3.643 24.179 17.731 1.00 0.00 84 SER A CA 7
ATOM 10444 C C . SER A 1 84 ? 4.992 24.452 17.063 1.00 0.00 84 SER A C 7
ATOM 10445 O O . SER A 1 84 ? 6.033 24.023 17.560 1.00 0.00 84 SER A O 7
ATOM 10453 N N . TRP A 1 85 ? 4.931 25.165 15.948 1.00 0.00 85 TRP A N 7
ATOM 10454 C CA . TRP A 1 85 ? 6.136 25.500 15.208 1.00 0.00 85 TRP A CA 7
ATOM 10455 C C . TRP A 1 85 ? 6.788 24.195 14.749 1.00 0.00 85 TRP A C 7
ATOM 10456 O O . TRP A 1 85 ? 6.530 23.135 15.318 1.00 0.00 85 TRP A O 7
ATOM 10477 N N . GLU A 1 86 ? 7.620 24.314 13.725 1.00 0.00 86 GLU A N 7
ATOM 10478 C CA . GLU A 1 86 ? 8.311 23.156 13.183 1.00 0.00 86 GLU A CA 7
ATOM 10479 C C . GLU A 1 86 ? 9.618 22.915 13.942 1.00 0.00 86 GLU A C 7
ATOM 10480 O O . GLU A 1 86 ? 10.429 23.827 14.093 1.00 0.00 86 GLU A O 7
ATOM 10492 N N . MET A 1 87 ? 9.781 21.682 14.398 1.00 0.00 87 MET A N 7
ATOM 10493 C CA . MET A 1 87 ? 10.975 21.310 15.137 1.00 0.00 87 MET A CA 7
ATOM 10494 C C . MET A 1 87 ? 11.281 19.820 14.970 1.00 0.00 87 MET A C 7
ATOM 10495 O O . MET A 1 87 ? 10.378 18.987 15.028 1.00 0.00 87 MET A O 7
ATOM 10509 N N . VAL A 1 88 ? 12.558 19.530 14.767 1.00 0.00 88 VAL A N 7
ATOM 10510 C CA . VAL A 1 88 ? 12.994 18.155 14.591 1.00 0.00 88 VAL A CA 7
ATOM 10511 C C . VAL A 1 88 ? 13.382 17.570 15.951 1.00 0.00 88 VAL A C 7
ATOM 10512 O O . VAL A 1 88 ? 13.979 18.257 16.778 1.00 0.00 88 VAL A O 7
ATOM 10525 N N . GLY A 1 89 ? 13.027 16.307 16.139 1.00 0.00 89 GLY A N 7
ATOM 10526 C CA . GLY A 1 89 ? 13.331 15.622 17.384 1.00 0.00 89 GLY A CA 7
ATOM 10527 C C . GLY A 1 89 ? 14.819 15.277 17.471 1.00 0.00 89 GLY A C 7
ATOM 10528 O O . GLY A 1 89 ? 15.586 15.588 16.561 1.00 0.00 89 GLY A O 7
ATOM 10532 N N . LYS A 1 90 ? 15.182 14.639 18.574 1.00 0.00 90 LYS A N 7
ATOM 10533 C CA . LYS A 1 90 ? 16.565 14.248 18.791 1.00 0.00 90 LYS A CA 7
ATOM 10534 C C . LYS A 1 90 ? 16.601 12.923 19.555 1.00 0.00 90 LYS A C 7
ATOM 10535 O O . LYS A 1 90 ? 17.073 11.914 19.033 1.00 0.00 90 LYS A O 7
ATOM 10554 N N . LYS A 1 91 ? 16.097 12.968 20.780 1.00 0.00 91 LYS A N 7
ATOM 10555 C CA . LYS A 1 91 ? 16.066 11.784 21.621 1.00 0.00 91 LYS A CA 7
ATOM 10556 C C . LYS A 1 91 ? 14.945 10.856 21.147 1.00 0.00 91 LYS A C 7
ATOM 10557 O O . LYS A 1 91 ? 13.948 10.675 21.844 1.00 0.00 91 LYS A O 7
ATOM 10576 N N . LYS A 1 92 ? 15.147 10.294 19.964 1.00 0.00 92 LYS A N 7
ATOM 10577 C CA . LYS A 1 92 ? 14.165 9.389 19.389 1.00 0.00 92 LYS A CA 7
ATOM 10578 C C . LYS A 1 92 ? 14.875 8.137 18.870 1.00 0.00 92 LYS A C 7
ATOM 10579 O O . LYS A 1 92 ? 15.787 8.231 18.050 1.00 0.00 92 LYS A O 7
ATOM 10598 N N . GLY A 1 93 ? 14.430 6.994 19.369 1.00 0.00 93 GLY A N 7
ATOM 10599 C CA . GLY A 1 93 ? 15.011 5.724 18.966 1.00 0.00 93 GLY A CA 7
ATOM 10600 C C . GLY A 1 93 ? 15.065 4.748 20.142 1.00 0.00 93 GLY A C 7
ATOM 10601 O O . GLY A 1 93 ? 14.729 5.108 21.269 1.00 0.00 93 GLY A O 7
ATOM 10605 N N . VAL A 1 94 ? 15.490 3.530 19.840 1.00 0.00 94 VAL A N 7
ATOM 10606 C CA . VAL A 1 94 ? 15.592 2.498 20.858 1.00 0.00 94 VAL A CA 7
ATOM 10607 C C . VAL A 1 94 ? 16.771 2.814 21.781 1.00 0.00 94 VAL A C 7
ATOM 10608 O O . VAL A 1 94 ? 17.752 3.422 21.355 1.00 0.00 94 VAL A O 7
ATOM 10621 N N . SER A 1 95 ? 16.636 2.388 23.028 1.00 0.00 95 SER A N 7
ATOM 10622 C CA . SER A 1 95 ? 17.677 2.618 24.015 1.00 0.00 95 SER A CA 7
ATOM 10623 C C . SER A 1 95 ? 18.784 1.573 23.861 1.00 0.00 95 SER A C 7
ATOM 10624 O O . SER A 1 95 ? 19.942 1.919 23.633 1.00 0.00 95 SER A O 7
ATOM 10632 N N . GLY A 1 96 ? 18.388 0.315 23.992 1.00 0.00 96 GLY A N 7
ATOM 10633 C CA . GLY A 1 96 ? 19.332 -0.783 23.871 1.00 0.00 96 GLY A CA 7
ATOM 10634 C C . GLY A 1 96 ? 18.936 -1.949 24.778 1.00 0.00 96 GLY A C 7
ATOM 10635 O O . GLY A 1 96 ? 17.775 -2.073 25.166 1.00 0.00 96 GLY A O 7
ATOM 10639 N N . GLN A 1 97 ? 19.923 -2.776 25.091 1.00 0.00 97 GLN A N 7
ATOM 10640 C CA . GLN A 1 97 ? 19.693 -3.928 25.945 1.00 0.00 97 GLN A CA 7
ATOM 10641 C C . GLN A 1 97 ? 20.995 -4.703 26.154 1.00 0.00 97 GLN A C 7
ATOM 10642 O O . GLN A 1 97 ? 21.899 -4.641 25.323 1.00 0.00 97 GLN A O 7
ATOM 10656 N N . LYS A 1 98 ? 21.050 -5.416 27.270 1.00 0.00 98 LYS A N 7
ATOM 10657 C CA . LYS A 1 98 ? 22.227 -6.202 27.599 1.00 0.00 98 LYS A CA 7
ATOM 10658 C C . LYS A 1 98 ? 23.409 -5.263 27.847 1.00 0.00 98 LYS A C 7
ATOM 10659 O O . LYS A 1 98 ? 23.579 -4.273 27.138 1.00 0.00 98 LYS A O 7
ATOM 10678 N N . SER A 1 99 ? 24.195 -5.608 28.856 1.00 0.00 99 SER A N 7
ATOM 10679 C CA . SER A 1 99 ? 25.357 -4.809 29.207 1.00 0.00 99 SER A CA 7
ATOM 10680 C C . SER A 1 99 ? 26.135 -5.484 30.338 1.00 0.00 99 SER A C 7
ATOM 10681 O O . SER A 1 99 ? 25.552 -6.183 31.166 1.00 0.00 99 SER A O 7
ATOM 10689 N N . GLY A 1 100 ? 27.439 -5.251 30.338 1.00 0.00 100 GLY A N 7
ATOM 10690 C CA . GLY A 1 100 ? 28.303 -5.828 31.354 1.00 0.00 100 GLY A CA 7
ATOM 10691 C C . GLY A 1 100 ? 29.563 -4.982 31.547 1.00 0.00 100 GLY A C 7
ATOM 10692 O O . GLY A 1 100 ? 30.654 -5.388 31.148 1.00 0.00 100 GLY A O 7
ATOM 10696 N N . PRO A 1 101 ? 29.366 -3.792 32.174 1.00 0.00 101 PRO A N 7
ATOM 10697 C CA . PRO A 1 101 ? 30.473 -2.886 32.425 1.00 0.00 101 PRO A CA 7
ATOM 10698 C C . PRO A 1 101 ? 31.344 -3.390 33.579 1.00 0.00 101 PRO A C 7
ATOM 10699 O O . PRO A 1 101 ? 32.554 -3.547 33.425 1.00 0.00 101 PRO A O 7
ATOM 10710 N N . SER A 1 102 ? 30.693 -3.628 34.708 1.00 0.00 102 SER A N 7
ATOM 10711 C CA . SER A 1 102 ? 31.392 -4.111 35.887 1.00 0.00 102 SER A CA 7
ATOM 10712 C C . SER A 1 102 ? 32.428 -5.163 35.487 1.00 0.00 102 SER A C 7
ATOM 10713 O O . SER A 1 102 ? 32.127 -6.074 34.718 1.00 0.00 102 SER A O 7
ATOM 10721 N N . SER A 1 103 ? 33.628 -5.002 36.026 1.00 0.00 103 SER A N 7
ATOM 10722 C CA . SER A 1 103 ? 34.710 -5.927 35.735 1.00 0.00 103 SER A CA 7
ATOM 10723 C C . SER A 1 103 ? 35.335 -6.427 37.038 1.00 0.00 103 SER A C 7
ATOM 10724 O O . SER A 1 103 ? 36.006 -5.672 37.740 1.00 0.00 103 SER A O 7
ATOM 10732 N N . GLY A 1 104 ? 35.093 -7.698 37.323 1.00 0.00 104 GLY A N 7
ATOM 10733 C CA . GLY A 1 104 ? 35.624 -8.309 38.530 1.00 0.00 104 GLY A CA 7
ATOM 10734 C C . GLY A 1 104 ? 37.122 -8.586 38.391 1.00 0.00 104 GLY A C 7
ATOM 10735 O O . GLY A 1 104 ? 37.569 -9.716 38.584 1.00 0.00 104 GLY A O 7
ATOM 10739 N N . GLY A 1 1 ? 0.943 24.604 13.385 1.00 0.00 1 GLY A N 8
ATOM 10740 C CA . GLY A 1 1 ? 0.450 24.301 12.052 1.00 0.00 1 GLY A CA 8
ATOM 10741 C C . GLY A 1 1 ? 1.587 23.835 11.140 1.00 0.00 1 GLY A C 8
ATOM 10742 O O . GLY A 1 1 ? 1.575 22.705 10.654 1.00 0.00 1 GLY A O 8
ATOM 10746 N N . SER A 1 2 ? 2.543 24.730 10.935 1.00 0.00 2 SER A N 8
ATOM 10747 C CA . SER A 1 2 ? 3.685 24.424 10.090 1.00 0.00 2 SER A CA 8
ATOM 10748 C C . SER A 1 2 ? 3.222 24.178 8.653 1.00 0.00 2 SER A C 8
ATOM 10749 O O . SER A 1 2 ? 2.644 23.135 8.354 1.00 0.00 2 SER A O 8
ATOM 10757 N N . SER A 1 3 ? 3.494 25.157 7.802 1.00 0.00 3 SER A N 8
ATOM 10758 C CA . SER A 1 3 ? 3.112 25.059 6.404 1.00 0.00 3 SER A CA 8
ATOM 10759 C C . SER A 1 3 ? 3.866 26.106 5.581 1.00 0.00 3 SER A C 8
ATOM 10760 O O . SER A 1 3 ? 3.895 27.282 5.943 1.00 0.00 3 SER A O 8
ATOM 10768 N N . GLY A 1 4 ? 4.458 25.641 4.491 1.00 0.00 4 GLY A N 8
ATOM 10769 C CA . GLY A 1 4 ? 5.210 26.523 3.614 1.00 0.00 4 GLY A CA 8
ATOM 10770 C C . GLY A 1 4 ? 5.545 25.827 2.293 1.00 0.00 4 GLY A C 8
ATOM 10771 O O . GLY A 1 4 ? 6.703 25.502 2.035 1.00 0.00 4 GLY A O 8
ATOM 10775 N N . SER A 1 5 ? 4.510 25.620 1.492 1.00 0.00 5 SER A N 8
ATOM 10776 C CA . SER A 1 5 ? 4.680 24.969 0.204 1.00 0.00 5 SER A CA 8
ATOM 10777 C C . SER A 1 5 ? 5.778 25.672 -0.597 1.00 0.00 5 SER A C 8
ATOM 10778 O O . SER A 1 5 ? 5.869 26.898 -0.589 1.00 0.00 5 SER A O 8
ATOM 10786 N N . SER A 1 6 ? 6.585 24.864 -1.269 1.00 0.00 6 SER A N 8
ATOM 10787 C CA . SER A 1 6 ? 7.673 25.393 -2.074 1.00 0.00 6 SER A CA 8
ATOM 10788 C C . SER A 1 6 ? 7.190 25.651 -3.502 1.00 0.00 6 SER A C 8
ATOM 10789 O O . SER A 1 6 ? 7.307 24.784 -4.367 1.00 0.00 6 SER A O 8
ATOM 10797 N N . GLY A 1 7 ? 6.658 26.848 -3.706 1.00 0.00 7 GLY A N 8
ATOM 10798 C CA . GLY A 1 7 ? 6.157 27.231 -5.015 1.00 0.00 7 GLY A CA 8
ATOM 10799 C C . GLY A 1 7 ? 4.754 27.831 -4.910 1.00 0.00 7 GLY A C 8
ATOM 10800 O O . GLY A 1 7 ? 4.450 28.548 -3.958 1.00 0.00 7 GLY A O 8
ATOM 10804 N N . ASN A 1 8 ? 3.935 27.515 -5.903 1.00 0.00 8 ASN A N 8
ATOM 10805 C CA . ASN A 1 8 ? 2.571 28.014 -5.935 1.00 0.00 8 ASN A CA 8
ATOM 10806 C C . ASN A 1 8 ? 1.606 26.838 -6.105 1.00 0.00 8 ASN A C 8
ATOM 10807 O O . ASN A 1 8 ? 1.293 26.445 -7.228 1.00 0.00 8 ASN A O 8
ATOM 10818 N N . GLN A 1 9 ? 1.163 26.310 -4.974 1.00 0.00 9 GLN A N 8
ATOM 10819 C CA . GLN A 1 9 ? 0.240 25.187 -4.984 1.00 0.00 9 GLN A CA 8
ATOM 10820 C C . GLN A 1 9 ? 0.765 24.077 -5.898 1.00 0.00 9 GLN A C 8
ATOM 10821 O O . GLN A 1 9 ? 0.602 24.142 -7.115 1.00 0.00 9 GLN A O 8
ATOM 10835 N N . ASN A 1 10 ? 1.383 23.085 -5.275 1.00 0.00 10 ASN A N 8
ATOM 10836 C CA . ASN A 1 10 ? 1.933 21.963 -6.017 1.00 0.00 10 ASN A CA 8
ATOM 10837 C C . ASN A 1 10 ? 0.804 20.996 -6.381 1.00 0.00 10 ASN A C 8
ATOM 10838 O O . ASN A 1 10 ? 0.407 20.165 -5.566 1.00 0.00 10 ASN A O 8
ATOM 10849 N N . GLN A 1 11 ? 0.318 21.138 -7.606 1.00 0.00 11 GLN A N 8
ATOM 10850 C CA . GLN A 1 11 ? -0.757 20.288 -8.088 1.00 0.00 11 GLN A CA 8
ATOM 10851 C C . GLN A 1 11 ? -0.993 20.526 -9.580 1.00 0.00 11 GLN A C 8
ATOM 10852 O O . GLN A 1 11 ? -1.891 21.277 -9.959 1.00 0.00 11 GLN A O 8
ATOM 10866 N N . THR A 1 12 ? -0.172 19.871 -10.388 1.00 0.00 12 THR A N 8
ATOM 10867 C CA . THR A 1 12 ? -0.280 20.002 -11.832 1.00 0.00 12 THR A CA 8
ATOM 10868 C C . THR A 1 12 ? -1.100 18.848 -12.412 1.00 0.00 12 THR A C 8
ATOM 10869 O O . THR A 1 12 ? -0.654 17.701 -12.407 1.00 0.00 12 THR A O 8
ATOM 10880 N N . GLN A 1 13 ? -2.284 19.190 -12.898 1.00 0.00 13 GLN A N 8
ATOM 10881 C CA . GLN A 1 13 ? -3.169 18.197 -13.481 1.00 0.00 13 GLN A CA 8
ATOM 10882 C C . GLN A 1 13 ? -3.021 18.181 -15.003 1.00 0.00 13 GLN A C 8
ATOM 10883 O O . GLN A 1 13 ? -3.138 19.219 -15.653 1.00 0.00 13 GLN A O 8
ATOM 10897 N N . HIS A 1 14 ? -2.764 16.992 -15.528 1.00 0.00 14 HIS A N 8
ATOM 10898 C CA . HIS A 1 14 ? -2.598 16.827 -16.962 1.00 0.00 14 HIS A CA 8
ATOM 10899 C C . HIS A 1 14 ? -3.434 15.639 -17.443 1.00 0.00 14 HIS A C 8
ATOM 10900 O O . HIS A 1 14 ? -2.954 14.506 -17.462 1.00 0.00 14 HIS A O 8
ATOM 10914 N N . LYS A 1 15 ? -4.668 15.938 -17.819 1.00 0.00 15 LYS A N 8
ATOM 10915 C CA . LYS A 1 15 ? -5.575 14.908 -18.298 1.00 0.00 15 LYS A CA 8
ATOM 10916 C C . LYS A 1 15 ? -5.950 13.984 -17.137 1.00 0.00 15 LYS A C 8
ATOM 10917 O O . LYS A 1 15 ? -5.428 12.876 -17.027 1.00 0.00 15 LYS A O 8
ATOM 10936 N N . GLN A 1 16 ? -6.851 14.476 -16.299 1.00 0.00 16 GLN A N 8
ATOM 10937 C CA . GLN A 1 16 ? -7.302 13.708 -15.151 1.00 0.00 16 GLN A CA 8
ATOM 10938 C C . GLN A 1 16 ? -7.486 12.238 -15.533 1.00 0.00 16 GLN A C 8
ATOM 10939 O O . GLN A 1 16 ? -8.078 11.932 -16.567 1.00 0.00 16 GLN A O 8
ATOM 10953 N N . ARG A 1 17 ? -6.968 11.368 -14.679 1.00 0.00 17 ARG A N 8
ATOM 10954 C CA . ARG A 1 17 ? -7.068 9.938 -14.914 1.00 0.00 17 ARG A CA 8
ATOM 10955 C C . ARG A 1 17 ? -8.064 9.307 -13.939 1.00 0.00 17 ARG A C 8
ATOM 10956 O O . ARG A 1 17 ? -8.300 9.841 -12.856 1.00 0.00 17 ARG A O 8
ATOM 10977 N N . PRO A 1 18 ? -8.636 8.151 -14.369 1.00 0.00 18 PRO A N 8
ATOM 10978 C CA . PRO A 1 18 ? -9.601 7.442 -13.546 1.00 0.00 18 PRO A CA 8
ATOM 10979 C C . PRO A 1 18 ? -8.907 6.711 -12.394 1.00 0.00 18 PRO A C 8
ATOM 10980 O O . PRO A 1 18 ? -7.729 6.944 -12.127 1.00 0.00 18 PRO A O 8
ATOM 10991 N N . GLN A 1 19 ? -9.668 5.843 -11.744 1.00 0.00 19 GLN A N 8
ATOM 10992 C CA . GLN A 1 19 ? -9.141 5.077 -10.627 1.00 0.00 19 GLN A CA 8
ATOM 10993 C C . GLN A 1 19 ? -8.461 6.006 -9.619 1.00 0.00 19 GLN A C 8
ATOM 10994 O O . GLN A 1 19 ? -7.269 6.285 -9.734 1.00 0.00 19 GLN A O 8
ATOM 11008 N N . ALA A 1 20 ? -9.249 6.460 -8.655 1.00 0.00 20 ALA A N 8
ATOM 11009 C CA . ALA A 1 20 ? -8.738 7.352 -7.629 1.00 0.00 20 ALA A CA 8
ATOM 11010 C C . ALA A 1 20 ? -9.912 7.991 -6.884 1.00 0.00 20 ALA A C 8
ATOM 11011 O O . ALA A 1 20 ? -9.822 8.254 -5.686 1.00 0.00 20 ALA A O 8
ATOM 11018 N N . THR A 1 21 ? -10.985 8.222 -7.624 1.00 0.00 21 THR A N 8
ATOM 11019 C CA . THR A 1 21 ? -12.176 8.826 -7.049 1.00 0.00 21 THR A CA 8
ATOM 11020 C C . THR A 1 21 ? -13.005 7.771 -6.314 1.00 0.00 21 THR A C 8
ATOM 11021 O O . THR A 1 21 ? -12.727 7.452 -5.159 1.00 0.00 21 THR A O 8
ATOM 11032 N N . ALA A 1 22 ? -14.008 7.260 -7.013 1.00 0.00 22 ALA A N 8
ATOM 11033 C CA . ALA A 1 22 ? -14.880 6.248 -6.441 1.00 0.00 22 ALA A CA 8
ATOM 11034 C C . ALA A 1 22 ? -14.099 4.943 -6.274 1.00 0.00 22 ALA A C 8
ATOM 11035 O O . ALA A 1 22 ? -14.314 4.206 -5.313 1.00 0.00 22 ALA A O 8
ATOM 11042 N N . GLU A 1 23 ? -13.209 4.698 -7.224 1.00 0.00 23 GLU A N 8
ATOM 11043 C CA . GLU A 1 23 ? -12.395 3.494 -7.194 1.00 0.00 23 GLU A CA 8
ATOM 11044 C C . GLU A 1 23 ? -11.689 3.364 -5.844 1.00 0.00 23 GLU A C 8
ATOM 11045 O O . GLU A 1 23 ? -11.844 2.358 -5.152 1.00 0.00 23 GLU A O 8
ATOM 11057 N N . GLN A 1 24 ? -10.929 4.396 -5.507 1.00 0.00 24 GLN A N 8
ATOM 11058 C CA . GLN A 1 24 ? -10.199 4.410 -4.251 1.00 0.00 24 GLN A CA 8
ATOM 11059 C C . GLN A 1 24 ? -11.086 3.896 -3.116 1.00 0.00 24 GLN A C 8
ATOM 11060 O O . GLN A 1 24 ? -10.736 2.931 -2.438 1.00 0.00 24 GLN A O 8
ATOM 11074 N N . ILE A 1 25 ? -12.217 4.564 -2.943 1.00 0.00 25 ILE A N 8
ATOM 11075 C CA . ILE A 1 25 ? -13.157 4.188 -1.901 1.00 0.00 25 ILE A CA 8
ATOM 11076 C C . ILE A 1 25 ? -13.301 2.665 -1.876 1.00 0.00 25 ILE A C 8
ATOM 11077 O O . ILE A 1 25 ? -13.088 2.034 -0.842 1.00 0.00 25 ILE A O 8
ATOM 11093 N N . ARG A 1 26 ? -13.661 2.117 -3.028 1.00 0.00 26 ARG A N 8
ATOM 11094 C CA . ARG A 1 26 ? -13.836 0.680 -3.152 1.00 0.00 26 ARG A CA 8
ATOM 11095 C C . ARG A 1 26 ? -12.510 -0.040 -2.897 1.00 0.00 26 ARG A C 8
ATOM 11096 O O . ARG A 1 26 ? -12.478 -1.072 -2.230 1.00 0.00 26 ARG A O 8
ATOM 11117 N N . LEU A 1 27 ? -11.448 0.534 -3.443 1.00 0.00 27 LEU A N 8
ATOM 11118 C CA . LEU A 1 27 ? -10.123 -0.040 -3.283 1.00 0.00 27 LEU A CA 8
ATOM 11119 C C . LEU A 1 27 ? -9.840 -0.255 -1.795 1.00 0.00 27 LEU A C 8
ATOM 11120 O O . LEU A 1 27 ? -9.649 -1.387 -1.353 1.00 0.00 27 LEU A O 8
ATOM 11136 N N . ALA A 1 28 ? -9.824 0.850 -1.063 1.00 0.00 28 ALA A N 8
ATOM 11137 C CA . ALA A 1 28 ? -9.569 0.796 0.367 1.00 0.00 28 ALA A CA 8
ATOM 11138 C C . ALA A 1 28 ? -10.534 -0.197 1.016 1.00 0.00 28 ALA A C 8
ATOM 11139 O O . ALA A 1 28 ? -10.221 -0.788 2.048 1.00 0.00 28 ALA A O 8
ATOM 11146 N N . GLN A 1 29 ? -11.689 -0.349 0.385 1.00 0.00 29 GLN A N 8
ATOM 11147 C CA . GLN A 1 29 ? -12.703 -1.260 0.889 1.00 0.00 29 GLN A CA 8
ATOM 11148 C C . GLN A 1 29 ? -12.338 -2.705 0.541 1.00 0.00 29 GLN A C 8
ATOM 11149 O O . GLN A 1 29 ? -12.630 -3.624 1.305 1.00 0.00 29 GLN A O 8
ATOM 11163 N N . MET A 1 30 ? -11.704 -2.861 -0.612 1.00 0.00 30 MET A N 8
ATOM 11164 C CA . MET A 1 30 ? -11.296 -4.178 -1.069 1.00 0.00 30 MET A CA 8
ATOM 11165 C C . MET A 1 30 ? -9.956 -4.583 -0.451 1.00 0.00 30 MET A C 8
ATOM 11166 O O . MET A 1 30 ? -9.766 -5.738 -0.074 1.00 0.00 30 MET A O 8
ATOM 11180 N N . ILE A 1 31 ? -9.062 -3.609 -0.366 1.00 0.00 31 ILE A N 8
ATOM 11181 C CA . ILE A 1 31 ? -7.745 -3.849 0.201 1.00 0.00 31 ILE A CA 8
ATOM 11182 C C . ILE A 1 31 ? -7.898 -4.428 1.608 1.00 0.00 31 ILE A C 8
ATOM 11183 O O . ILE A 1 31 ? -7.445 -5.539 1.879 1.00 0.00 31 ILE A O 8
ATOM 11199 N N . SER A 1 32 ? -8.540 -3.650 2.468 1.00 0.00 32 SER A N 8
ATOM 11200 C CA . SER A 1 32 ? -8.758 -4.072 3.841 1.00 0.00 32 SER A CA 8
ATOM 11201 C C . SER A 1 32 ? -9.140 -5.553 3.878 1.00 0.00 32 SER A C 8
ATOM 11202 O O . SER A 1 32 ? -8.458 -6.357 4.510 1.00 0.00 32 SER A O 8
ATOM 11210 N N . ASP A 1 33 ? -10.230 -5.868 3.194 1.00 0.00 33 ASP A N 8
ATOM 11211 C CA . ASP A 1 33 ? -10.711 -7.238 3.141 1.00 0.00 33 ASP A CA 8
ATOM 11212 C C . ASP A 1 33 ? -9.553 -8.166 2.769 1.00 0.00 33 ASP A C 8
ATOM 11213 O O . ASP A 1 33 ? -9.218 -9.080 3.522 1.00 0.00 33 ASP A O 8
ATOM 11222 N N . HIS A 1 34 ? -8.973 -7.900 1.608 1.00 0.00 34 HIS A N 8
ATOM 11223 C CA . HIS A 1 34 ? -7.860 -8.700 1.127 1.00 0.00 34 HIS A CA 8
ATOM 11224 C C . HIS A 1 34 ? -6.858 -8.920 2.262 1.00 0.00 34 HIS A C 8
ATOM 11225 O O . HIS A 1 34 ? -6.554 -10.059 2.614 1.00 0.00 34 HIS A O 8
ATOM 11239 N N . ASN A 1 35 ? -6.372 -7.813 2.802 1.00 0.00 35 ASN A N 8
ATOM 11240 C CA . ASN A 1 35 ? -5.410 -7.870 3.890 1.00 0.00 35 ASN A CA 8
ATOM 11241 C C . ASN A 1 35 ? -5.896 -8.869 4.942 1.00 0.00 35 ASN A C 8
ATOM 11242 O O . ASN A 1 35 ? -7.037 -9.324 4.890 1.00 0.00 35 ASN A O 8
ATOM 11253 N N . ASP A 1 36 ? -5.005 -9.180 5.872 1.00 0.00 36 ASP A N 8
ATOM 11254 C CA . ASP A 1 36 ? -5.329 -10.117 6.935 1.00 0.00 36 ASP A CA 8
ATOM 11255 C C . ASP A 1 36 ? -5.341 -9.377 8.274 1.00 0.00 36 ASP A C 8
ATOM 11256 O O . ASP A 1 36 ? -5.137 -8.165 8.320 1.00 0.00 36 ASP A O 8
ATOM 11265 N N . ALA A 1 37 ? -5.583 -10.138 9.332 1.00 0.00 37 ALA A N 8
ATOM 11266 C CA . ALA A 1 37 ? -5.624 -9.570 10.668 1.00 0.00 37 ALA A CA 8
ATOM 11267 C C . ALA A 1 37 ? -4.303 -8.853 10.955 1.00 0.00 37 ALA A C 8
ATOM 11268 O O . ALA A 1 37 ? -4.298 -7.740 11.478 1.00 0.00 37 ALA A O 8
ATOM 11275 N N . ASP A 1 38 ? -3.216 -9.520 10.599 1.00 0.00 38 ASP A N 8
ATOM 11276 C CA . ASP A 1 38 ? -1.892 -8.961 10.811 1.00 0.00 38 ASP A CA 8
ATOM 11277 C C . ASP A 1 38 ? -1.901 -7.480 10.425 1.00 0.00 38 ASP A C 8
ATOM 11278 O O . ASP A 1 38 ? -1.607 -6.618 11.252 1.00 0.00 38 ASP A O 8
ATOM 11287 N N . PHE A 1 39 ? -2.241 -7.230 9.169 1.00 0.00 39 PHE A N 8
ATOM 11288 C CA . PHE A 1 39 ? -2.292 -5.869 8.664 1.00 0.00 39 PHE A CA 8
ATOM 11289 C C . PHE A 1 39 ? -3.269 -5.018 9.479 1.00 0.00 39 PHE A C 8
ATOM 11290 O O . PHE A 1 39 ? -2.968 -3.876 9.820 1.00 0.00 39 PHE A O 8
ATOM 11307 N N . GLU A 1 40 ? -4.420 -5.609 9.766 1.00 0.00 40 GLU A N 8
ATOM 11308 C CA . GLU A 1 40 ? -5.443 -4.919 10.534 1.00 0.00 40 GLU A CA 8
ATOM 11309 C C . GLU A 1 40 ? -4.845 -4.344 11.819 1.00 0.00 40 GLU A C 8
ATOM 11310 O O . GLU A 1 40 ? -4.901 -3.136 12.047 1.00 0.00 40 GLU A O 8
ATOM 11322 N N . GLU A 1 41 ? -4.286 -5.235 12.624 1.00 0.00 41 GLU A N 8
ATOM 11323 C CA . GLU A 1 41 ? -3.678 -4.830 13.881 1.00 0.00 41 GLU A CA 8
ATOM 11324 C C . GLU A 1 41 ? -2.654 -3.719 13.641 1.00 0.00 41 GLU A C 8
ATOM 11325 O O . GLU A 1 41 ? -2.443 -2.867 14.504 1.00 0.00 41 GLU A O 8
ATOM 11337 N N . LYS A 1 42 ? -2.045 -3.762 12.465 1.00 0.00 42 LYS A N 8
ATOM 11338 C CA . LYS A 1 42 ? -1.048 -2.769 12.101 1.00 0.00 42 LYS A CA 8
ATOM 11339 C C . LYS A 1 42 ? -1.745 -1.442 11.795 1.00 0.00 42 LYS A C 8
ATOM 11340 O O . LYS A 1 42 ? -1.369 -0.401 12.332 1.00 0.00 42 LYS A O 8
ATOM 11359 N N . VAL A 1 43 ? -2.748 -1.522 10.933 1.00 0.00 43 VAL A N 8
ATOM 11360 C CA . VAL A 1 43 ? -3.500 -0.340 10.548 1.00 0.00 43 VAL A CA 8
ATOM 11361 C C . VAL A 1 43 ? -3.869 0.454 11.803 1.00 0.00 43 VAL A C 8
ATOM 11362 O O . VAL A 1 43 ? -3.597 1.651 11.887 1.00 0.00 43 VAL A O 8
ATOM 11375 N N . LYS A 1 44 ? -4.484 -0.243 12.747 1.00 0.00 44 LYS A N 8
ATOM 11376 C CA . LYS A 1 44 ? -4.893 0.382 13.993 1.00 0.00 44 LYS A CA 8
ATOM 11377 C C . LYS A 1 44 ? -3.676 1.026 14.659 1.00 0.00 44 LYS A C 8
ATOM 11378 O O . LYS A 1 44 ? -3.765 2.134 15.186 1.00 0.00 44 LYS A O 8
ATOM 11397 N N . GLN A 1 45 ? -2.566 0.304 14.614 1.00 0.00 45 GLN A N 8
ATOM 11398 C CA . GLN A 1 45 ? -1.332 0.791 15.207 1.00 0.00 45 GLN A CA 8
ATOM 11399 C C . GLN A 1 45 ? -0.946 2.140 14.596 1.00 0.00 45 GLN A C 8
ATOM 11400 O O . GLN A 1 45 ? -0.440 3.019 15.293 1.00 0.00 45 GLN A O 8
ATOM 11414 N N . LEU A 1 46 ? -1.199 2.261 13.301 1.00 0.00 46 LEU A N 8
ATOM 11415 C CA . LEU A 1 46 ? -0.884 3.488 12.589 1.00 0.00 46 LEU A CA 8
ATOM 11416 C C . LEU A 1 46 ? -1.735 4.630 13.148 1.00 0.00 46 LEU A C 8
ATOM 11417 O O . LEU A 1 46 ? -1.235 5.734 13.362 1.00 0.00 46 LEU A O 8
ATOM 11433 N N . ILE A 1 47 ? -3.005 4.326 13.370 1.00 0.00 47 ILE A N 8
ATOM 11434 C CA . ILE A 1 47 ? -3.929 5.313 13.900 1.00 0.00 47 ILE A CA 8
ATOM 11435 C C . ILE A 1 47 ? -3.468 5.739 15.295 1.00 0.00 47 ILE A C 8
ATOM 11436 O O . ILE A 1 47 ? -3.198 6.916 15.531 1.00 0.00 47 ILE A O 8
ATOM 11452 N N . ASP A 1 48 ? -3.393 4.760 16.184 1.00 0.00 48 ASP A N 8
ATOM 11453 C CA . ASP A 1 48 ? -2.969 5.018 17.550 1.00 0.00 48 ASP A CA 8
ATOM 11454 C C . ASP A 1 48 ? -1.629 5.756 17.532 1.00 0.00 48 ASP A C 8
ATOM 11455 O O . ASP A 1 48 ? -1.416 6.684 18.311 1.00 0.00 48 ASP A O 8
ATOM 11464 N N . ILE A 1 49 ? -0.759 5.315 16.635 1.00 0.00 49 ILE A N 8
ATOM 11465 C CA . ILE A 1 49 ? 0.555 5.922 16.505 1.00 0.00 49 ILE A CA 8
ATOM 11466 C C . ILE A 1 49 ? 0.400 7.368 16.032 1.00 0.00 49 ILE A C 8
ATOM 11467 O O . ILE A 1 49 ? 0.655 8.304 16.790 1.00 0.00 49 ILE A O 8
ATOM 11483 N N . THR A 1 50 ? -0.018 7.507 14.783 1.00 0.00 50 THR A N 8
ATOM 11484 C CA . THR A 1 50 ? -0.210 8.824 14.200 1.00 0.00 50 THR A CA 8
ATOM 11485 C C . THR A 1 50 ? -1.611 9.350 14.520 1.00 0.00 50 THR A C 8
ATOM 11486 O O . THR A 1 50 ? -1.762 10.295 15.294 1.00 0.00 50 THR A O 8
ATOM 11497 N N . GLY A 1 51 ? -2.601 8.715 13.910 1.00 0.00 51 GLY A N 8
ATOM 11498 C CA . GLY A 1 51 ? -3.984 9.107 14.120 1.00 0.00 51 GLY A CA 8
ATOM 11499 C C . GLY A 1 51 ? -4.585 9.704 12.846 1.00 0.00 51 GLY A C 8
ATOM 11500 O O . GLY A 1 51 ? -5.541 10.474 12.908 1.00 0.00 51 GLY A O 8
ATOM 11504 N N . LYS A 1 52 ? -3.999 9.324 11.720 1.00 0.00 52 LYS A N 8
ATOM 11505 C CA . LYS A 1 52 ? -4.464 9.812 10.433 1.00 0.00 52 LYS A CA 8
ATOM 11506 C C . LYS A 1 52 ? -5.719 9.039 10.022 1.00 0.00 52 LYS A C 8
ATOM 11507 O O . LYS A 1 52 ? -6.193 8.179 10.764 1.00 0.00 52 LYS A O 8
ATOM 11526 N N . ASN A 1 53 ? -6.221 9.371 8.842 1.00 0.00 53 ASN A N 8
ATOM 11527 C CA . ASN A 1 53 ? -7.411 8.719 8.324 1.00 0.00 53 ASN A CA 8
ATOM 11528 C C . ASN A 1 53 ? -7.133 7.224 8.148 1.00 0.00 53 ASN A C 8
ATOM 11529 O O . ASN A 1 53 ? -6.243 6.840 7.391 1.00 0.00 53 ASN A O 8
ATOM 11540 N N . GLN A 1 54 ? -7.910 6.422 8.861 1.00 0.00 54 GLN A N 8
ATOM 11541 C CA . GLN A 1 54 ? -7.758 4.979 8.793 1.00 0.00 54 GLN A CA 8
ATOM 11542 C C . GLN A 1 54 ? -7.479 4.542 7.354 1.00 0.00 54 GLN A C 8
ATOM 11543 O O . GLN A 1 54 ? -6.457 3.915 7.079 1.00 0.00 54 GLN A O 8
ATOM 11557 N N . ASP A 1 55 ? -8.406 4.889 6.473 1.00 0.00 55 ASP A N 8
ATOM 11558 C CA . ASP A 1 55 ? -8.272 4.540 5.069 1.00 0.00 55 ASP A CA 8
ATOM 11559 C C . ASP A 1 55 ? -6.858 4.883 4.595 1.00 0.00 55 ASP A C 8
ATOM 11560 O O . ASP A 1 55 ? -6.154 4.026 4.064 1.00 0.00 55 ASP A O 8
ATOM 11569 N N . GLU A 1 56 ? -6.486 6.137 4.805 1.00 0.00 56 GLU A N 8
ATOM 11570 C CA . GLU A 1 56 ? -5.168 6.602 4.406 1.00 0.00 56 GLU A CA 8
ATOM 11571 C C . GLU A 1 56 ? -4.085 5.691 4.986 1.00 0.00 56 GLU A C 8
ATOM 11572 O O . GLU A 1 56 ? -3.132 5.335 4.294 1.00 0.00 56 GLU A O 8
ATOM 11584 N N . CYS A 1 57 ? -4.267 5.341 6.251 1.00 0.00 57 CYS A N 8
ATOM 11585 C CA . CYS A 1 57 ? -3.316 4.478 6.932 1.00 0.00 57 CYS A CA 8
ATOM 11586 C C . CYS A 1 57 ? -3.206 3.170 6.146 1.00 0.00 57 CYS A C 8
ATOM 11587 O O . CYS A 1 57 ? -2.107 2.750 5.784 1.00 0.00 57 CYS A O 8
ATOM 11595 N N . VAL A 1 58 ? -4.358 2.562 5.905 1.00 0.00 58 VAL A N 8
ATOM 11596 C CA . VAL A 1 58 ? -4.404 1.311 5.169 1.00 0.00 58 VAL A CA 8
ATOM 11597 C C . VAL A 1 58 ? -3.614 1.460 3.867 1.00 0.00 58 VAL A C 8
ATOM 11598 O O . VAL A 1 58 ? -2.832 0.582 3.507 1.00 0.00 58 VAL A O 8
ATOM 11611 N N . ILE A 1 59 ? -3.847 2.579 3.197 1.00 0.00 59 ILE A N 8
ATOM 11612 C CA . ILE A 1 59 ? -3.166 2.855 1.943 1.00 0.00 59 ILE A CA 8
ATOM 11613 C C . ILE A 1 59 ? -1.654 2.813 2.168 1.00 0.00 59 ILE A C 8
ATOM 11614 O O . ILE A 1 59 ? -0.960 1.973 1.598 1.00 0.00 59 ILE A O 8
ATOM 11630 N N . ALA A 1 60 ? -1.186 3.732 3.001 1.00 0.00 60 ALA A N 8
ATOM 11631 C CA . ALA A 1 60 ? 0.232 3.810 3.309 1.00 0.00 60 ALA A CA 8
ATOM 11632 C C . ALA A 1 60 ? 0.750 2.416 3.666 1.00 0.00 60 ALA A C 8
ATOM 11633 O O . ALA A 1 60 ? 1.592 1.863 2.960 1.00 0.00 60 ALA A O 8
ATOM 11640 N N . LEU A 1 61 ? 0.225 1.887 4.762 1.00 0.00 61 LEU A N 8
ATOM 11641 C CA . LEU A 1 61 ? 0.624 0.567 5.221 1.00 0.00 61 LEU A CA 8
ATOM 11642 C C . LEU A 1 61 ? 0.652 -0.395 4.031 1.00 0.00 61 LEU A C 8
ATOM 11643 O O . LEU A 1 61 ? 1.696 -0.959 3.709 1.00 0.00 61 LEU A O 8
ATOM 11659 N N . HIS A 1 62 ? -0.508 -0.553 3.411 1.00 0.00 62 HIS A N 8
ATOM 11660 C CA . HIS A 1 62 ? -0.630 -1.437 2.265 1.00 0.00 62 HIS A CA 8
ATOM 11661 C C . HIS A 1 62 ? 0.486 -1.135 1.263 1.00 0.00 62 HIS A C 8
ATOM 11662 O O . HIS A 1 62 ? 1.208 -2.037 0.841 1.00 0.00 62 HIS A O 8
ATOM 11676 N N . ASP A 1 63 ? 0.593 0.138 0.911 1.00 0.00 63 ASP A N 8
ATOM 11677 C CA . ASP A 1 63 ? 1.609 0.571 -0.033 1.00 0.00 63 ASP A CA 8
ATOM 11678 C C . ASP A 1 63 ? 2.987 0.136 0.472 1.00 0.00 63 ASP A C 8
ATOM 11679 O O . ASP A 1 63 ? 3.762 -0.466 -0.269 1.00 0.00 63 ASP A O 8
ATOM 11688 N N . CYS A 1 64 ? 3.249 0.460 1.730 1.00 0.00 64 CYS A N 8
ATOM 11689 C CA . CYS A 1 64 ? 4.520 0.110 2.343 1.00 0.00 64 CYS A CA 8
ATOM 11690 C C . CYS A 1 64 ? 4.635 -1.415 2.374 1.00 0.00 64 CYS A C 8
ATOM 11691 O O . CYS A 1 64 ? 5.733 -1.956 2.494 1.00 0.00 64 CYS A O 8
ATOM 11699 N N . ASN A 1 65 ? 3.486 -2.066 2.264 1.00 0.00 65 ASN A N 8
ATOM 11700 C CA . ASN A 1 65 ? 3.444 -3.518 2.278 1.00 0.00 65 ASN A CA 8
ATOM 11701 C C . ASN A 1 65 ? 3.487 -4.011 3.726 1.00 0.00 65 ASN A C 8
ATOM 11702 O O . ASN A 1 65 ? 4.392 -4.753 4.106 1.00 0.00 65 ASN A O 8
ATOM 11713 N N . GLY A 1 66 ? 2.498 -3.579 4.494 1.00 0.00 66 GLY A N 8
ATOM 11714 C CA . GLY A 1 66 ? 2.412 -3.967 5.892 1.00 0.00 66 GLY A CA 8
ATOM 11715 C C . GLY A 1 66 ? 3.587 -3.402 6.691 1.00 0.00 66 GLY A C 8
ATOM 11716 O O . GLY A 1 66 ? 4.126 -4.073 7.570 1.00 0.00 66 GLY A O 8
ATOM 11720 N N . ASP A 1 67 ? 3.950 -2.172 6.359 1.00 0.00 67 ASP A N 8
ATOM 11721 C CA . ASP A 1 67 ? 5.052 -1.508 7.035 1.00 0.00 67 ASP A CA 8
ATOM 11722 C C . ASP A 1 67 ? 4.503 -0.366 7.894 1.00 0.00 67 ASP A C 8
ATOM 11723 O O . ASP A 1 67 ? 4.167 0.698 7.377 1.00 0.00 67 ASP A O 8
ATOM 11732 N N . VAL A 1 68 ? 4.430 -0.627 9.191 1.00 0.00 68 VAL A N 8
ATOM 11733 C CA . VAL A 1 68 ? 3.929 0.365 10.126 1.00 0.00 68 VAL A CA 8
ATOM 11734 C C . VAL A 1 68 ? 4.924 1.524 10.217 1.00 0.00 68 VAL A C 8
ATOM 11735 O O . VAL A 1 68 ? 4.531 2.669 10.432 1.00 0.00 68 VAL A O 8
ATOM 11748 N N . ASN A 1 69 ? 6.194 1.185 10.049 1.00 0.00 69 ASN A N 8
ATOM 11749 C CA . ASN A 1 69 ? 7.249 2.182 10.110 1.00 0.00 69 ASN A CA 8
ATOM 11750 C C . ASN A 1 69 ? 7.221 3.025 8.833 1.00 0.00 69 ASN A C 8
ATOM 11751 O O . ASN A 1 69 ? 6.923 4.218 8.879 1.00 0.00 69 ASN A O 8
ATOM 11762 N N . ARG A 1 70 ? 7.536 2.373 7.724 1.00 0.00 70 ARG A N 8
ATOM 11763 C CA . ARG A 1 70 ? 7.551 3.047 6.437 1.00 0.00 70 ARG A CA 8
ATOM 11764 C C . ARG A 1 70 ? 6.269 3.863 6.251 1.00 0.00 70 ARG A C 8
ATOM 11765 O O . ARG A 1 70 ? 6.302 4.956 5.688 1.00 0.00 70 ARG A O 8
ATOM 11786 N N . ALA A 1 71 ? 5.172 3.299 6.733 1.00 0.00 71 ALA A N 8
ATOM 11787 C CA . ALA A 1 71 ? 3.882 3.960 6.626 1.00 0.00 71 ALA A CA 8
ATOM 11788 C C . ALA A 1 71 ? 3.924 5.278 7.402 1.00 0.00 71 ALA A C 8
ATOM 11789 O O . ALA A 1 71 ? 3.487 6.313 6.900 1.00 0.00 71 ALA A O 8
ATOM 11796 N N . ILE A 1 72 ? 4.454 5.198 8.614 1.00 0.00 72 ILE A N 8
ATOM 11797 C CA . ILE A 1 72 ? 4.559 6.372 9.464 1.00 0.00 72 ILE A CA 8
ATOM 11798 C C . ILE A 1 72 ? 5.310 7.474 8.714 1.00 0.00 72 ILE A C 8
ATOM 11799 O O . ILE A 1 72 ? 4.925 8.641 8.769 1.00 0.00 72 ILE A O 8
ATOM 11815 N N . ASN A 1 73 ? 6.370 7.065 8.032 1.00 0.00 73 ASN A N 8
ATOM 11816 C CA . ASN A 1 73 ? 7.179 8.003 7.273 1.00 0.00 73 ASN A CA 8
ATOM 11817 C C . ASN A 1 73 ? 6.308 8.679 6.213 1.00 0.00 73 ASN A C 8
ATOM 11818 O O . ASN A 1 73 ? 6.434 9.880 5.975 1.00 0.00 73 ASN A O 8
ATOM 11829 N N . VAL A 1 74 ? 5.444 7.880 5.605 1.00 0.00 74 VAL A N 8
ATOM 11830 C CA . VAL A 1 74 ? 4.552 8.387 4.575 1.00 0.00 74 VAL A CA 8
ATOM 11831 C C . VAL A 1 74 ? 3.441 9.211 5.230 1.00 0.00 74 VAL A C 8
ATOM 11832 O O . VAL A 1 74 ? 3.248 10.378 4.892 1.00 0.00 74 VAL A O 8
ATOM 11845 N N . LEU A 1 75 ? 2.740 8.572 6.154 1.00 0.00 75 LEU A N 8
ATOM 11846 C CA . LEU A 1 75 ? 1.654 9.231 6.859 1.00 0.00 75 LEU A CA 8
ATOM 11847 C C . LEU A 1 75 ? 2.141 10.580 7.391 1.00 0.00 75 LEU A C 8
ATOM 11848 O O . LEU A 1 75 ? 1.575 11.622 7.062 1.00 0.00 75 LEU A O 8
ATOM 11864 N N . LEU A 1 76 ? 3.186 10.518 8.203 1.00 0.00 76 LEU A N 8
ATOM 11865 C CA . LEU A 1 76 ? 3.756 11.722 8.783 1.00 0.00 76 LEU A CA 8
ATOM 11866 C C . LEU A 1 76 ? 3.858 12.803 7.706 1.00 0.00 76 LEU A C 8
ATOM 11867 O O . LEU A 1 76 ? 3.388 13.923 7.899 1.00 0.00 76 LEU A O 8
ATOM 11883 N N . GLU A 1 77 ? 4.474 12.430 6.594 1.00 0.00 77 GLU A N 8
ATOM 11884 C CA . GLU A 1 77 ? 4.643 13.354 5.485 1.00 0.00 77 GLU A CA 8
ATOM 11885 C C . GLU A 1 77 ? 3.306 14.006 5.130 1.00 0.00 77 GLU A C 8
ATOM 11886 O O . GLU A 1 77 ? 3.170 15.227 5.195 1.00 0.00 77 GLU A O 8
ATOM 11898 N N . GLY A 1 78 ? 2.352 13.164 4.761 1.00 0.00 78 GLY A N 8
ATOM 11899 C CA . GLY A 1 78 ? 1.030 13.643 4.395 1.00 0.00 78 GLY A CA 8
ATOM 11900 C C . GLY A 1 78 ? 1.091 14.510 3.135 1.00 0.00 78 GLY A C 8
ATOM 11901 O O . GLY A 1 78 ? 1.250 13.994 2.030 1.00 0.00 78 GLY A O 8
ATOM 11905 N N . ASN A 1 79 ? 0.961 15.812 3.344 1.00 0.00 79 ASN A N 8
ATOM 11906 C CA . ASN A 1 79 ? 0.999 16.754 2.238 1.00 0.00 79 ASN A CA 8
ATOM 11907 C C . ASN A 1 79 ? 2.254 16.502 1.401 1.00 0.00 79 ASN A C 8
ATOM 11908 O O . ASN A 1 79 ? 3.351 16.374 1.944 1.00 0.00 79 ASN A O 8
ATOM 11919 N N . PRO A 1 80 ? 2.047 16.436 0.059 1.00 0.00 80 PRO A N 8
ATOM 11920 C CA . PRO A 1 80 ? 3.149 16.201 -0.858 1.00 0.00 80 PRO A CA 8
ATOM 11921 C C . PRO A 1 80 ? 4.006 17.458 -1.018 1.00 0.00 80 PRO A C 8
ATOM 11922 O O . PRO A 1 80 ? 4.291 17.882 -2.137 1.00 0.00 80 PRO A O 8
ATOM 11933 N N . ASP A 1 81 ? 4.395 18.019 0.118 1.00 0.00 81 ASP A N 8
ATOM 11934 C CA . ASP A 1 81 ? 5.214 19.219 0.118 1.00 0.00 81 ASP A CA 8
ATOM 11935 C C . ASP A 1 81 ? 5.304 19.769 1.543 1.00 0.00 81 ASP A C 8
ATOM 11936 O O . ASP A 1 81 ? 5.264 20.981 1.747 1.00 0.00 81 ASP A O 8
ATOM 11945 N N . THR A 1 82 ? 5.424 18.852 2.491 1.00 0.00 82 THR A N 8
ATOM 11946 C CA . THR A 1 82 ? 5.520 19.230 3.891 1.00 0.00 82 THR A CA 8
ATOM 11947 C C . THR A 1 82 ? 6.945 19.675 4.227 1.00 0.00 82 THR A C 8
ATOM 11948 O O . THR A 1 82 ? 7.649 19.001 4.977 1.00 0.00 82 THR A O 8
ATOM 11959 N N . HIS A 1 83 ? 7.327 20.808 3.655 1.00 0.00 83 HIS A N 8
ATOM 11960 C CA . HIS A 1 83 ? 8.656 21.350 3.884 1.00 0.00 83 HIS A CA 8
ATOM 11961 C C . HIS A 1 83 ? 8.614 22.331 5.058 1.00 0.00 83 HIS A C 8
ATOM 11962 O O . HIS A 1 83 ? 7.538 22.744 5.488 1.00 0.00 83 HIS A O 8
ATOM 11976 N N . SER A 1 84 ? 9.798 22.676 5.542 1.00 0.00 84 SER A N 8
ATOM 11977 C CA . SER A 1 84 ? 9.910 23.600 6.657 1.00 0.00 84 SER A CA 8
ATOM 11978 C C . SER A 1 84 ? 10.637 24.871 6.212 1.00 0.00 84 SER A C 8
ATOM 11979 O O . SER A 1 84 ? 11.154 24.937 5.098 1.00 0.00 84 SER A O 8
ATOM 11987 N N . TRP A 1 85 ? 10.655 25.848 7.106 1.00 0.00 85 TRP A N 8
ATOM 11988 C CA . TRP A 1 85 ? 11.310 27.113 6.820 1.00 0.00 85 TRP A CA 8
ATOM 11989 C C . TRP A 1 85 ? 11.229 27.983 8.076 1.00 0.00 85 TRP A C 8
ATOM 11990 O O . TRP A 1 85 ? 10.494 27.665 9.010 1.00 0.00 85 TRP A O 8
ATOM 12011 N N . GLU A 1 86 ? 11.995 29.064 8.059 1.00 0.00 86 GLU A N 8
ATOM 12012 C CA . GLU A 1 86 ? 12.019 29.981 9.186 1.00 0.00 86 GLU A CA 8
ATOM 12013 C C . GLU A 1 86 ? 11.188 31.227 8.873 1.00 0.00 86 GLU A C 8
ATOM 12014 O O . GLU A 1 86 ? 11.028 31.596 7.710 1.00 0.00 86 GLU A O 8
ATOM 12026 N N . MET A 1 87 ? 10.680 31.842 9.931 1.00 0.00 87 MET A N 8
ATOM 12027 C CA . MET A 1 87 ? 9.870 33.039 9.784 1.00 0.00 87 MET A CA 8
ATOM 12028 C C . MET A 1 87 ? 8.445 32.686 9.353 1.00 0.00 87 MET A C 8
ATOM 12029 O O . MET A 1 87 ? 8.234 32.163 8.260 1.00 0.00 87 MET A O 8
ATOM 12043 N N . VAL A 1 88 ? 7.502 32.986 10.235 1.00 0.00 88 VAL A N 8
ATOM 12044 C CA . VAL A 1 88 ? 6.103 32.707 9.960 1.00 0.00 88 VAL A CA 8
ATOM 12045 C C . VAL A 1 88 ? 5.262 33.931 10.327 1.00 0.00 88 VAL A C 8
ATOM 12046 O O . VAL A 1 88 ? 4.424 34.372 9.541 1.00 0.00 88 VAL A O 8
ATOM 12059 N N . GLY A 1 89 ? 5.514 34.446 11.522 1.00 0.00 89 GLY A N 8
ATOM 12060 C CA . GLY A 1 89 ? 4.790 35.610 12.003 1.00 0.00 89 GLY A CA 8
ATOM 12061 C C . GLY A 1 89 ? 3.600 35.196 12.871 1.00 0.00 89 GLY A C 8
ATOM 12062 O O . GLY A 1 89 ? 2.833 34.309 12.497 1.00 0.00 89 GLY A O 8
ATOM 12066 N N . LYS A 1 90 ? 3.483 35.857 14.013 1.00 0.00 90 LYS A N 8
ATOM 12067 C CA . LYS A 1 90 ? 2.399 35.569 14.937 1.00 0.00 90 LYS A CA 8
ATOM 12068 C C . LYS A 1 90 ? 1.667 36.868 15.279 1.00 0.00 90 LYS A C 8
ATOM 12069 O O . LYS A 1 90 ? 2.266 37.942 15.274 1.00 0.00 90 LYS A O 8
ATOM 12088 N N . LYS A 1 91 ? 0.382 36.727 15.568 1.00 0.00 91 LYS A N 8
ATOM 12089 C CA . LYS A 1 91 ? -0.438 37.877 15.912 1.00 0.00 91 LYS A CA 8
ATOM 12090 C C . LYS A 1 91 ? -1.833 37.398 16.322 1.00 0.00 91 LYS A C 8
ATOM 12091 O O . LYS A 1 91 ? -2.134 36.209 16.240 1.00 0.00 91 LYS A O 8
ATOM 12110 N N . LYS A 1 92 ? -2.647 38.350 16.754 1.00 0.00 92 LYS A N 8
ATOM 12111 C CA . LYS A 1 92 ? -4.002 38.041 17.176 1.00 0.00 92 LYS A CA 8
ATOM 12112 C C . LYS A 1 92 ? -3.955 37.219 18.465 1.00 0.00 92 LYS A C 8
ATOM 12113 O O . LYS A 1 92 ? -2.906 36.692 18.832 1.00 0.00 92 LYS A O 8
ATOM 12132 N N . GLY A 1 93 ? -5.105 37.135 19.118 1.00 0.00 93 GLY A N 8
ATOM 12133 C CA . GLY A 1 93 ? -5.208 36.386 20.359 1.00 0.00 93 GLY A CA 8
ATOM 12134 C C . GLY A 1 93 ? -6.445 36.808 21.153 1.00 0.00 93 GLY A C 8
ATOM 12135 O O . GLY A 1 93 ? -6.336 37.221 22.307 1.00 0.00 93 GLY A O 8
ATOM 12139 N N . VAL A 1 94 ? -7.595 36.691 20.504 1.00 0.00 94 VAL A N 8
ATOM 12140 C CA . VAL A 1 94 ? -8.851 37.056 21.136 1.00 0.00 94 VAL A CA 8
ATOM 12141 C C . VAL A 1 94 ? -9.857 35.917 20.957 1.00 0.00 94 VAL A C 8
ATOM 12142 O O . VAL A 1 94 ? -10.298 35.314 21.934 1.00 0.00 94 VAL A O 8
ATOM 12155 N N . SER A 1 95 ? -10.190 35.656 19.701 1.00 0.00 95 SER A N 8
ATOM 12156 C CA . SER A 1 95 ? -11.135 34.600 19.381 1.00 0.00 95 SER A CA 8
ATOM 12157 C C . SER A 1 95 ? -12.538 34.994 19.849 1.00 0.00 95 SER A C 8
ATOM 12158 O O . SER A 1 95 ? -12.808 35.031 21.048 1.00 0.00 95 SER A O 8
ATOM 12166 N N . GLY A 1 96 ? -13.393 35.278 18.877 1.00 0.00 96 GLY A N 8
ATOM 12167 C CA . GLY A 1 96 ? -14.760 35.668 19.174 1.00 0.00 96 GLY A CA 8
ATOM 12168 C C . GLY A 1 96 ? -15.496 36.100 17.904 1.00 0.00 96 GLY A C 8
ATOM 12169 O O . GLY A 1 96 ? -15.069 35.779 16.796 1.00 0.00 96 GLY A O 8
ATOM 12173 N N . GLN A 1 97 ? -16.588 36.822 18.107 1.00 0.00 97 GLN A N 8
ATOM 12174 C CA . GLN A 1 97 ? -17.387 37.301 16.992 1.00 0.00 97 GLN A CA 8
ATOM 12175 C C . GLN A 1 97 ? -17.972 38.678 17.312 1.00 0.00 97 GLN A C 8
ATOM 12176 O O . GLN A 1 97 ? -17.659 39.661 16.642 1.00 0.00 97 GLN A O 8
ATOM 12190 N N . LYS A 1 98 ? -18.812 38.705 18.336 1.00 0.00 98 LYS A N 8
ATOM 12191 C CA . LYS A 1 98 ? -19.445 39.945 18.753 1.00 0.00 98 LYS A CA 8
ATOM 12192 C C . LYS A 1 98 ? -19.970 40.684 17.521 1.00 0.00 98 LYS A C 8
ATOM 12193 O O . LYS A 1 98 ? -19.241 41.450 16.894 1.00 0.00 98 LYS A O 8
ATOM 12212 N N . SER A 1 99 ? -21.233 40.427 17.210 1.00 0.00 99 SER A N 8
ATOM 12213 C CA . SER A 1 99 ? -21.865 41.058 16.064 1.00 0.00 99 SER A CA 8
ATOM 12214 C C . SER A 1 99 ? -23.306 40.565 15.924 1.00 0.00 99 SER A C 8
ATOM 12215 O O . SER A 1 99 ? -24.243 41.362 15.941 1.00 0.00 99 SER A O 8
ATOM 12223 N N . GLY A 1 100 ? -23.439 39.254 15.790 1.00 0.00 100 GLY A N 8
ATOM 12224 C CA . GLY A 1 100 ? -24.751 38.645 15.647 1.00 0.00 100 GLY A CA 8
ATOM 12225 C C . GLY A 1 100 ? -25.378 39.005 14.298 1.00 0.00 100 GLY A C 8
ATOM 12226 O O . GLY A 1 100 ? -25.015 40.010 13.689 1.00 0.00 100 GLY A O 8
ATOM 12230 N N . PRO A 1 101 ? -26.334 38.142 13.861 1.00 0.00 101 PRO A N 8
ATOM 12231 C CA . PRO A 1 101 ? -27.015 38.359 12.596 1.00 0.00 101 PRO A CA 8
ATOM 12232 C C . PRO A 1 101 ? -28.040 39.489 12.711 1.00 0.00 101 PRO A C 8
ATOM 12233 O O . PRO A 1 101 ? -29.243 39.239 12.764 1.00 0.00 101 PRO A O 8
ATOM 12244 N N . SER A 1 102 ? -27.525 40.710 12.747 1.00 0.00 102 SER A N 8
ATOM 12245 C CA . SER A 1 102 ? -28.380 41.880 12.855 1.00 0.00 102 SER A CA 8
ATOM 12246 C C . SER A 1 102 ? -27.566 43.148 12.591 1.00 0.00 102 SER A C 8
ATOM 12247 O O . SER A 1 102 ? -26.839 43.617 13.466 1.00 0.00 102 SER A O 8
ATOM 12255 N N . SER A 1 103 ? -27.716 43.668 11.382 1.00 0.00 103 SER A N 8
ATOM 12256 C CA . SER A 1 103 ? -27.004 44.873 10.992 1.00 0.00 103 SER A CA 8
ATOM 12257 C C . SER A 1 103 ? -27.871 46.104 11.263 1.00 0.00 103 SER A C 8
ATOM 12258 O O . SER A 1 103 ? -28.766 46.421 10.482 1.00 0.00 103 SER A O 8
ATOM 12266 N N . GLY A 1 104 ? -27.575 46.764 12.373 1.00 0.00 104 GLY A N 8
ATOM 12267 C CA . GLY A 1 104 ? -28.317 47.953 12.757 1.00 0.00 104 GLY A CA 8
ATOM 12268 C C . GLY A 1 104 ? -27.741 48.570 14.034 1.00 0.00 104 GLY A C 8
ATOM 12269 O O . GLY A 1 104 ? -27.904 48.020 15.122 1.00 0.00 104 GLY A O 8
ATOM 12273 N N . GLY A 1 1 ? 20.953 4.813 -25.366 1.00 0.00 1 GLY A N 9
ATOM 12274 C CA . GLY A 1 1 ? 19.993 5.458 -24.487 1.00 0.00 1 GLY A CA 9
ATOM 12275 C C . GLY A 1 1 ? 19.858 6.946 -24.819 1.00 0.00 1 GLY A C 9
ATOM 12276 O O . GLY A 1 1 ? 20.551 7.780 -24.239 1.00 0.00 1 GLY A O 9
ATOM 12280 N N . SER A 1 2 ? 18.961 7.232 -25.751 1.00 0.00 2 SER A N 9
ATOM 12281 C CA . SER A 1 2 ? 18.727 8.604 -26.168 1.00 0.00 2 SER A CA 9
ATOM 12282 C C . SER A 1 2 ? 17.646 9.240 -25.291 1.00 0.00 2 SER A C 9
ATOM 12283 O O . SER A 1 2 ? 16.714 8.562 -24.860 1.00 0.00 2 SER A O 9
ATOM 12291 N N . SER A 1 3 ? 17.806 10.533 -25.054 1.00 0.00 3 SER A N 9
ATOM 12292 C CA . SER A 1 3 ? 16.855 11.268 -24.237 1.00 0.00 3 SER A CA 9
ATOM 12293 C C . SER A 1 3 ? 16.279 12.441 -25.032 1.00 0.00 3 SER A C 9
ATOM 12294 O O . SER A 1 3 ? 15.067 12.532 -25.219 1.00 0.00 3 SER A O 9
ATOM 12302 N N . GLY A 1 4 ? 17.175 13.310 -25.477 1.00 0.00 4 GLY A N 9
ATOM 12303 C CA . GLY A 1 4 ? 16.770 14.473 -26.247 1.00 0.00 4 GLY A CA 9
ATOM 12304 C C . GLY A 1 4 ? 16.282 15.596 -25.329 1.00 0.00 4 GLY A C 9
ATOM 12305 O O . GLY A 1 4 ? 15.269 15.449 -24.647 1.00 0.00 4 GLY A O 9
ATOM 12309 N N . SER A 1 5 ? 17.026 16.692 -25.341 1.00 0.00 5 SER A N 9
ATOM 12310 C CA . SER A 1 5 ? 16.682 17.839 -24.518 1.00 0.00 5 SER A CA 9
ATOM 12311 C C . SER A 1 5 ? 17.022 19.135 -25.258 1.00 0.00 5 SER A C 9
ATOM 12312 O O . SER A 1 5 ? 18.136 19.644 -25.146 1.00 0.00 5 SER A O 9
ATOM 12320 N N . SER A 1 6 ? 16.041 19.631 -25.997 1.00 0.00 6 SER A N 9
ATOM 12321 C CA . SER A 1 6 ? 16.222 20.858 -26.755 1.00 0.00 6 SER A CA 9
ATOM 12322 C C . SER A 1 6 ? 14.922 21.225 -27.475 1.00 0.00 6 SER A C 9
ATOM 12323 O O . SER A 1 6 ? 14.733 20.876 -28.639 1.00 0.00 6 SER A O 9
ATOM 12331 N N . GLY A 1 7 ? 14.060 21.924 -26.751 1.00 0.00 7 GLY A N 9
ATOM 12332 C CA . GLY A 1 7 ? 12.784 22.342 -27.306 1.00 0.00 7 GLY A CA 9
ATOM 12333 C C . GLY A 1 7 ? 11.756 22.582 -26.198 1.00 0.00 7 GLY A C 9
ATOM 12334 O O . GLY A 1 7 ? 12.118 22.937 -25.077 1.00 0.00 7 GLY A O 9
ATOM 12338 N N . ASN A 1 8 ? 10.495 22.378 -26.550 1.00 0.00 8 ASN A N 9
ATOM 12339 C CA . ASN A 1 8 ? 9.413 22.568 -25.600 1.00 0.00 8 ASN A CA 9
ATOM 12340 C C . ASN A 1 8 ? 8.141 21.916 -26.145 1.00 0.00 8 ASN A C 9
ATOM 12341 O O . ASN A 1 8 ? 7.688 22.250 -27.239 1.00 0.00 8 ASN A O 9
ATOM 12352 N N . GLN A 1 9 ? 7.601 20.997 -25.358 1.00 0.00 9 GLN A N 9
ATOM 12353 C CA . GLN A 1 9 ? 6.390 20.295 -25.749 1.00 0.00 9 GLN A CA 9
ATOM 12354 C C . GLN A 1 9 ? 5.500 20.052 -24.528 1.00 0.00 9 GLN A C 9
ATOM 12355 O O . GLN A 1 9 ? 4.353 20.495 -24.494 1.00 0.00 9 GLN A O 9
ATOM 12369 N N . ASN A 1 10 ? 6.063 19.350 -23.556 1.00 0.00 10 ASN A N 9
ATOM 12370 C CA . ASN A 1 10 ? 5.335 19.043 -22.336 1.00 0.00 10 ASN A CA 9
ATOM 12371 C C . ASN A 1 10 ? 4.645 20.311 -21.826 1.00 0.00 10 ASN A C 9
ATOM 12372 O O . ASN A 1 10 ? 5.160 21.414 -22.000 1.00 0.00 10 ASN A O 9
ATOM 12383 N N . GLN A 1 11 ? 3.491 20.110 -21.207 1.00 0.00 11 GLN A N 9
ATOM 12384 C CA . GLN A 1 11 ? 2.726 21.222 -20.671 1.00 0.00 11 GLN A CA 9
ATOM 12385 C C . GLN A 1 11 ? 1.466 20.711 -19.969 1.00 0.00 11 GLN A C 9
ATOM 12386 O O . GLN A 1 11 ? 1.244 21.002 -18.795 1.00 0.00 11 GLN A O 9
ATOM 12400 N N . THR A 1 12 ? 0.675 19.958 -20.718 1.00 0.00 12 THR A N 9
ATOM 12401 C CA . THR A 1 12 ? -0.557 19.404 -20.183 1.00 0.00 12 THR A CA 9
ATOM 12402 C C . THR A 1 12 ? -0.249 18.288 -19.182 1.00 0.00 12 THR A C 9
ATOM 12403 O O . THR A 1 12 ? -0.570 18.403 -18.000 1.00 0.00 12 THR A O 9
ATOM 12414 N N . GLN A 1 13 ? 0.370 17.233 -19.693 1.00 0.00 13 GLN A N 9
ATOM 12415 C CA . GLN A 1 13 ? 0.725 16.098 -18.858 1.00 0.00 13 GLN A CA 9
ATOM 12416 C C . GLN A 1 13 ? -0.535 15.443 -18.288 1.00 0.00 13 GLN A C 9
ATOM 12417 O O . GLN A 1 13 ? -1.575 16.090 -18.169 1.00 0.00 13 GLN A O 9
ATOM 12431 N N . HIS A 1 14 ? -0.401 14.169 -17.952 1.00 0.00 14 HIS A N 9
ATOM 12432 C CA . HIS A 1 14 ? -1.516 13.420 -17.397 1.00 0.00 14 HIS A CA 9
ATOM 12433 C C . HIS A 1 14 ? -2.591 13.231 -18.469 1.00 0.00 14 HIS A C 9
ATOM 12434 O O . HIS A 1 14 ? -3.383 14.137 -18.725 1.00 0.00 14 HIS A O 9
ATOM 12448 N N . LYS A 1 15 ? -2.585 12.049 -19.067 1.00 0.00 15 LYS A N 9
ATOM 12449 C CA . LYS A 1 15 ? -3.550 11.730 -20.105 1.00 0.00 15 LYS A CA 9
ATOM 12450 C C . LYS A 1 15 ? -4.908 11.441 -19.462 1.00 0.00 15 LYS A C 9
ATOM 12451 O O . LYS A 1 15 ? -4.977 10.813 -18.406 1.00 0.00 15 LYS A O 9
ATOM 12470 N N . GLN A 1 16 ? -5.953 11.912 -20.125 1.00 0.00 16 GLN A N 9
ATOM 12471 C CA . GLN A 1 16 ? -7.305 11.711 -19.631 1.00 0.00 16 GLN A CA 9
ATOM 12472 C C . GLN A 1 16 ? -7.505 10.255 -19.207 1.00 0.00 16 GLN A C 9
ATOM 12473 O O . GLN A 1 16 ? -7.754 9.389 -20.044 1.00 0.00 16 GLN A O 9
ATOM 12487 N N . ARG A 1 17 ? -7.387 10.029 -17.906 1.00 0.00 17 ARG A N 9
ATOM 12488 C CA . ARG A 1 17 ? -7.552 8.692 -17.361 1.00 0.00 17 ARG A CA 9
ATOM 12489 C C . ARG A 1 17 ? -8.044 8.766 -15.914 1.00 0.00 17 ARG A C 9
ATOM 12490 O O . ARG A 1 17 ? -7.695 9.691 -15.182 1.00 0.00 17 ARG A O 9
ATOM 12511 N N . PRO A 1 18 ? -8.870 7.754 -15.536 1.00 0.00 18 PRO A N 9
ATOM 12512 C CA . PRO A 1 18 ? -9.413 7.695 -14.189 1.00 0.00 18 PRO A CA 9
ATOM 12513 C C . PRO A 1 18 ? -8.348 7.249 -13.187 1.00 0.00 18 PRO A C 9
ATOM 12514 O O . PRO A 1 18 ? -7.587 6.321 -13.456 1.00 0.00 18 PRO A O 9
ATOM 12525 N N . GLN A 1 19 ? -8.328 7.930 -12.050 1.00 0.00 19 GLN A N 9
ATOM 12526 C CA . GLN A 1 19 ? -7.368 7.615 -11.006 1.00 0.00 19 GLN A CA 9
ATOM 12527 C C . GLN A 1 19 ? -7.718 8.366 -9.719 1.00 0.00 19 GLN A C 9
ATOM 12528 O O . GLN A 1 19 ? -8.182 9.504 -9.768 1.00 0.00 19 GLN A O 9
ATOM 12542 N N . ALA A 1 20 ? -7.483 7.698 -8.600 1.00 0.00 20 ALA A N 9
ATOM 12543 C CA . ALA A 1 20 ? -7.767 8.288 -7.303 1.00 0.00 20 ALA A CA 9
ATOM 12544 C C . ALA A 1 20 ? -9.223 8.759 -7.269 1.00 0.00 20 ALA A C 9
ATOM 12545 O O . ALA A 1 20 ? -9.973 8.535 -8.218 1.00 0.00 20 ALA A O 9
ATOM 12552 N N . THR A 1 21 ? -9.578 9.401 -6.167 1.00 0.00 21 THR A N 9
ATOM 12553 C CA . THR A 1 21 ? -10.931 9.905 -5.997 1.00 0.00 21 THR A CA 9
ATOM 12554 C C . THR A 1 21 ? -11.936 8.752 -6.016 1.00 0.00 21 THR A C 9
ATOM 12555 O O . THR A 1 21 ? -12.337 8.256 -4.964 1.00 0.00 21 THR A O 9
ATOM 12566 N N . ALA A 1 22 ? -12.315 8.359 -7.223 1.00 0.00 22 ALA A N 9
ATOM 12567 C CA . ALA A 1 22 ? -13.265 7.273 -7.393 1.00 0.00 22 ALA A CA 9
ATOM 12568 C C . ALA A 1 22 ? -12.543 5.936 -7.218 1.00 0.00 22 ALA A C 9
ATOM 12569 O O . ALA A 1 22 ? -12.965 5.097 -6.424 1.00 0.00 22 ALA A O 9
ATOM 12576 N N . GLU A 1 23 ? -11.466 5.779 -7.974 1.00 0.00 23 GLU A N 9
ATOM 12577 C CA . GLU A 1 23 ? -10.680 4.558 -7.912 1.00 0.00 23 GLU A CA 9
ATOM 12578 C C . GLU A 1 23 ? -10.432 4.159 -6.456 1.00 0.00 23 GLU A C 9
ATOM 12579 O O . GLU A 1 23 ? -10.732 3.035 -6.057 1.00 0.00 23 GLU A O 9
ATOM 12591 N N . GLN A 1 24 ? -9.886 5.103 -5.703 1.00 0.00 24 GLN A N 9
ATOM 12592 C CA . GLN A 1 24 ? -9.594 4.864 -4.299 1.00 0.00 24 GLN A CA 9
ATOM 12593 C C . GLN A 1 24 ? -10.755 4.122 -3.634 1.00 0.00 24 GLN A C 9
ATOM 12594 O O . GLN A 1 24 ? -10.577 3.021 -3.115 1.00 0.00 24 GLN A O 9
ATOM 12608 N N . ILE A 1 25 ? -11.919 4.754 -3.672 1.00 0.00 25 ILE A N 9
ATOM 12609 C CA . ILE A 1 25 ? -13.109 4.168 -3.079 1.00 0.00 25 ILE A CA 9
ATOM 12610 C C . ILE A 1 25 ? -13.200 2.694 -3.481 1.00 0.00 25 ILE A C 9
ATOM 12611 O O . ILE A 1 25 ? -13.435 1.830 -2.638 1.00 0.00 25 ILE A O 9
ATOM 12627 N N . ARG A 1 26 ? -13.009 2.452 -4.770 1.00 0.00 26 ARG A N 9
ATOM 12628 C CA . ARG A 1 26 ? -13.067 1.098 -5.294 1.00 0.00 26 ARG A CA 9
ATOM 12629 C C . ARG A 1 26 ? -11.876 0.282 -4.788 1.00 0.00 26 ARG A C 9
ATOM 12630 O O . ARG A 1 26 ? -11.998 -0.918 -4.546 1.00 0.00 26 ARG A O 9
ATOM 12651 N N . LEU A 1 27 ? -10.750 0.966 -4.644 1.00 0.00 27 LEU A N 9
ATOM 12652 C CA . LEU A 1 27 ? -9.537 0.319 -4.172 1.00 0.00 27 LEU A CA 9
ATOM 12653 C C . LEU A 1 27 ? -9.754 -0.181 -2.742 1.00 0.00 27 LEU A C 9
ATOM 12654 O O . LEU A 1 27 ? -9.728 -1.385 -2.491 1.00 0.00 27 LEU A O 9
ATOM 12670 N N . ALA A 1 28 ? -9.965 0.769 -1.843 1.00 0.00 28 ALA A N 9
ATOM 12671 C CA . ALA A 1 28 ? -10.186 0.440 -0.445 1.00 0.00 28 ALA A CA 9
ATOM 12672 C C . ALA A 1 28 ? -11.253 -0.652 -0.346 1.00 0.00 28 ALA A C 9
ATOM 12673 O O . ALA A 1 28 ? -11.214 -1.483 0.561 1.00 0.00 28 ALA A O 9
ATOM 12680 N N . GLN A 1 29 ? -12.181 -0.616 -1.291 1.00 0.00 29 GLN A N 9
ATOM 12681 C CA . GLN A 1 29 ? -13.257 -1.593 -1.321 1.00 0.00 29 GLN A CA 9
ATOM 12682 C C . GLN A 1 29 ? -12.706 -2.979 -1.661 1.00 0.00 29 GLN A C 9
ATOM 12683 O O . GLN A 1 29 ? -13.212 -3.989 -1.174 1.00 0.00 29 GLN A O 9
ATOM 12697 N N . MET A 1 30 ? -11.676 -2.983 -2.494 1.00 0.00 30 MET A N 9
ATOM 12698 C CA . MET A 1 30 ? -11.051 -4.229 -2.905 1.00 0.00 30 MET A CA 9
ATOM 12699 C C . MET A 1 30 ? -10.023 -4.693 -1.871 1.00 0.00 30 MET A C 9
ATOM 12700 O O . MET A 1 30 ? -9.934 -5.883 -1.571 1.00 0.00 30 MET A O 9
ATOM 12714 N N . ILE A 1 31 ? -9.273 -3.731 -1.356 1.00 0.00 31 ILE A N 9
ATOM 12715 C CA . ILE A 1 31 ? -8.255 -4.026 -0.362 1.00 0.00 31 ILE A CA 9
ATOM 12716 C C . ILE A 1 31 ? -8.914 -4.668 0.861 1.00 0.00 31 ILE A C 9
ATOM 12717 O O . ILE A 1 31 ? -8.543 -5.770 1.264 1.00 0.00 31 ILE A O 9
ATOM 12733 N N . SER A 1 32 ? -9.879 -3.952 1.418 1.00 0.00 32 SER A N 9
ATOM 12734 C CA . SER A 1 32 ? -10.593 -4.437 2.587 1.00 0.00 32 SER A CA 9
ATOM 12735 C C . SER A 1 32 ? -10.954 -5.913 2.404 1.00 0.00 32 SER A C 9
ATOM 12736 O O . SER A 1 32 ? -10.668 -6.738 3.270 1.00 0.00 32 SER A O 9
ATOM 12744 N N . ASP A 1 33 ? -11.576 -6.201 1.270 1.00 0.00 33 ASP A N 9
ATOM 12745 C CA . ASP A 1 33 ? -11.979 -7.562 0.962 1.00 0.00 33 ASP A CA 9
ATOM 12746 C C . ASP A 1 33 ? -10.833 -8.518 1.301 1.00 0.00 33 ASP A C 9
ATOM 12747 O O . ASP A 1 33 ? -11.027 -9.495 2.022 1.00 0.00 33 ASP A O 9
ATOM 12756 N N . HIS A 1 34 ? -9.664 -8.201 0.764 1.00 0.00 34 HIS A N 9
ATOM 12757 C CA . HIS A 1 34 ? -8.486 -9.019 0.999 1.00 0.00 34 HIS A CA 9
ATOM 12758 C C . HIS A 1 34 ? -7.678 -8.434 2.159 1.00 0.00 34 HIS A C 9
ATOM 12759 O O . HIS A 1 34 ? -6.533 -8.023 1.978 1.00 0.00 34 HIS A O 9
ATOM 12773 N N . ASN A 1 35 ? -8.307 -8.415 3.326 1.00 0.00 35 ASN A N 9
ATOM 12774 C CA . ASN A 1 35 ? -7.661 -7.887 4.515 1.00 0.00 35 ASN A CA 9
ATOM 12775 C C . ASN A 1 35 ? -7.187 -9.048 5.391 1.00 0.00 35 ASN A C 9
ATOM 12776 O O . ASN A 1 35 ? -7.583 -10.193 5.178 1.00 0.00 35 ASN A O 9
ATOM 12787 N N . ASP A 1 36 ? -6.345 -8.713 6.358 1.00 0.00 36 ASP A N 9
ATOM 12788 C CA . ASP A 1 36 ? -5.813 -9.714 7.267 1.00 0.00 36 ASP A CA 9
ATOM 12789 C C . ASP A 1 36 ? -5.746 -9.130 8.680 1.00 0.00 36 ASP A C 9
ATOM 12790 O O . ASP A 1 36 ? -5.845 -7.917 8.859 1.00 0.00 36 ASP A O 9
ATOM 12799 N N . ALA A 1 37 ? -5.579 -10.020 9.646 1.00 0.00 37 ALA A N 9
ATOM 12800 C CA . ALA A 1 37 ? -5.498 -9.608 11.037 1.00 0.00 37 ALA A CA 9
ATOM 12801 C C . ALA A 1 37 ? -4.172 -8.883 11.274 1.00 0.00 37 ALA A C 9
ATOM 12802 O O . ALA A 1 37 ? -4.137 -7.840 11.925 1.00 0.00 37 ALA A O 9
ATOM 12809 N N . ASP A 1 38 ? -3.111 -9.465 10.733 1.00 0.00 38 ASP A N 9
ATOM 12810 C CA . ASP A 1 38 ? -1.786 -8.888 10.877 1.00 0.00 38 ASP A CA 9
ATOM 12811 C C . ASP A 1 38 ? -1.827 -7.416 10.463 1.00 0.00 38 ASP A C 9
ATOM 12812 O O . ASP A 1 38 ? -1.643 -6.528 11.294 1.00 0.00 38 ASP A O 9
ATOM 12821 N N . PHE A 1 39 ? -2.071 -7.203 9.178 1.00 0.00 39 PHE A N 9
ATOM 12822 C CA . PHE A 1 39 ? -2.139 -5.853 8.643 1.00 0.00 39 PHE A CA 9
ATOM 12823 C C . PHE A 1 39 ? -3.173 -5.016 9.399 1.00 0.00 39 PHE A C 9
ATOM 12824 O O . PHE A 1 39 ? -2.950 -3.835 9.660 1.00 0.00 39 PHE A O 9
ATOM 12841 N N . GLU A 1 40 ? -4.282 -5.660 9.729 1.00 0.00 40 GLU A N 9
ATOM 12842 C CA . GLU A 1 40 ? -5.351 -4.990 10.449 1.00 0.00 40 GLU A CA 9
ATOM 12843 C C . GLU A 1 40 ? -4.814 -4.368 11.739 1.00 0.00 40 GLU A C 9
ATOM 12844 O O . GLU A 1 40 ? -4.929 -3.161 11.946 1.00 0.00 40 GLU A O 9
ATOM 12856 N N . GLU A 1 41 ? -4.237 -5.220 12.574 1.00 0.00 41 GLU A N 9
ATOM 12857 C CA . GLU A 1 41 ? -3.681 -4.770 13.838 1.00 0.00 41 GLU A CA 9
ATOM 12858 C C . GLU A 1 41 ? -2.686 -3.632 13.605 1.00 0.00 41 GLU A C 9
ATOM 12859 O O . GLU A 1 41 ? -2.510 -2.769 14.464 1.00 0.00 41 GLU A O 9
ATOM 12871 N N . LYS A 1 42 ? -2.060 -3.666 12.437 1.00 0.00 42 LYS A N 9
ATOM 12872 C CA . LYS A 1 42 ? -1.087 -2.648 12.080 1.00 0.00 42 LYS A CA 9
ATOM 12873 C C . LYS A 1 42 ? -1.816 -1.342 11.758 1.00 0.00 42 LYS A C 9
ATOM 12874 O O . LYS A 1 42 ? -1.489 -0.292 12.310 1.00 0.00 42 LYS A O 9
ATOM 12893 N N . VAL A 1 43 ? -2.789 -1.449 10.866 1.00 0.00 43 VAL A N 9
ATOM 12894 C CA . VAL A 1 43 ? -3.567 -0.289 10.464 1.00 0.00 43 VAL A CA 9
ATOM 12895 C C . VAL A 1 43 ? -3.943 0.522 11.705 1.00 0.00 43 VAL A C 9
ATOM 12896 O O . VAL A 1 43 ? -3.766 1.739 11.732 1.00 0.00 43 VAL A O 9
ATOM 12909 N N . LYS A 1 44 ? -4.454 -0.184 12.702 1.00 0.00 44 LYS A N 9
ATOM 12910 C CA . LYS A 1 44 ? -4.856 0.456 13.943 1.00 0.00 44 LYS A CA 9
ATOM 12911 C C . LYS A 1 44 ? -3.641 1.132 14.581 1.00 0.00 44 LYS A C 9
ATOM 12912 O O . LYS A 1 44 ? -3.697 2.307 14.939 1.00 0.00 44 LYS A O 9
ATOM 12931 N N . GLN A 1 45 ? -2.570 0.361 14.702 1.00 0.00 45 GLN A N 9
ATOM 12932 C CA . GLN A 1 45 ? -1.343 0.870 15.290 1.00 0.00 45 GLN A CA 9
ATOM 12933 C C . GLN A 1 45 ? -0.955 2.199 14.639 1.00 0.00 45 GLN A C 9
ATOM 12934 O O . GLN A 1 45 ? -0.490 3.114 15.317 1.00 0.00 45 GLN A O 9
ATOM 12948 N N . LEU A 1 46 ? -1.160 2.264 13.332 1.00 0.00 46 LEU A N 9
ATOM 12949 C CA . LEU A 1 46 ? -0.837 3.465 12.581 1.00 0.00 46 LEU A CA 9
ATOM 12950 C C . LEU A 1 46 ? -1.681 4.630 13.105 1.00 0.00 46 LEU A C 9
ATOM 12951 O O . LEU A 1 46 ? -1.180 5.742 13.263 1.00 0.00 46 LEU A O 9
ATOM 12967 N N . ILE A 1 47 ? -2.947 4.334 13.358 1.00 0.00 47 ILE A N 9
ATOM 12968 C CA . ILE A 1 47 ? -3.865 5.343 13.861 1.00 0.00 47 ILE A CA 9
ATOM 12969 C C . ILE A 1 47 ? -3.408 5.796 15.249 1.00 0.00 47 ILE A C 9
ATOM 12970 O O . ILE A 1 47 ? -3.120 6.973 15.458 1.00 0.00 47 ILE A O 9
ATOM 12986 N N . ASP A 1 48 ? -3.357 4.837 16.162 1.00 0.00 48 ASP A N 9
ATOM 12987 C CA . ASP A 1 48 ? -2.940 5.123 17.524 1.00 0.00 48 ASP A CA 9
ATOM 12988 C C . ASP A 1 48 ? -1.579 5.820 17.501 1.00 0.00 48 ASP A C 9
ATOM 12989 O O . ASP A 1 48 ? -1.334 6.738 18.283 1.00 0.00 48 ASP A O 9
ATOM 12998 N N . ILE A 1 49 ? -0.728 5.359 16.596 1.00 0.00 49 ILE A N 9
ATOM 12999 C CA . ILE A 1 49 ? 0.602 5.927 16.460 1.00 0.00 49 ILE A CA 9
ATOM 13000 C C . ILE A 1 49 ? 0.489 7.363 15.945 1.00 0.00 49 ILE A C 9
ATOM 13001 O O . ILE A 1 49 ? 0.764 8.313 16.677 1.00 0.00 49 ILE A O 9
ATOM 13017 N N . THR A 1 50 ? 0.082 7.477 14.689 1.00 0.00 50 THR A N 9
ATOM 13018 C CA . THR A 1 50 ? -0.071 8.781 14.067 1.00 0.00 50 THR A CA 9
ATOM 13019 C C . THR A 1 50 ? -1.442 9.373 14.401 1.00 0.00 50 THR A C 9
ATOM 13020 O O . THR A 1 50 ? -1.536 10.349 15.145 1.00 0.00 50 THR A O 9
ATOM 13031 N N . GLY A 1 51 ? -2.470 8.759 13.836 1.00 0.00 51 GLY A N 9
ATOM 13032 C CA . GLY A 1 51 ? -3.831 9.213 14.064 1.00 0.00 51 GLY A CA 9
ATOM 13033 C C . GLY A 1 51 ? -4.437 9.796 12.786 1.00 0.00 51 GLY A C 9
ATOM 13034 O O . GLY A 1 51 ? -5.368 10.597 12.845 1.00 0.00 51 GLY A O 9
ATOM 13038 N N . LYS A 1 52 ? -3.882 9.372 11.660 1.00 0.00 52 LYS A N 9
ATOM 13039 C CA . LYS A 1 52 ? -4.356 9.842 10.369 1.00 0.00 52 LYS A CA 9
ATOM 13040 C C . LYS A 1 52 ? -5.627 9.081 9.989 1.00 0.00 52 LYS A C 9
ATOM 13041 O O . LYS A 1 52 ? -6.087 8.221 10.738 1.00 0.00 52 LYS A O 9
ATOM 13060 N N . ASN A 1 53 ? -6.159 9.425 8.825 1.00 0.00 53 ASN A N 9
ATOM 13061 C CA . ASN A 1 53 ? -7.369 8.784 8.336 1.00 0.00 53 ASN A CA 9
ATOM 13062 C C . ASN A 1 53 ? -7.106 7.290 8.141 1.00 0.00 53 ASN A C 9
ATOM 13063 O O . ASN A 1 53 ? -6.223 6.906 7.375 1.00 0.00 53 ASN A O 9
ATOM 13074 N N . GLN A 1 54 ? -7.889 6.487 8.846 1.00 0.00 54 GLN A N 9
ATOM 13075 C CA . GLN A 1 54 ? -7.752 5.043 8.759 1.00 0.00 54 GLN A CA 9
ATOM 13076 C C . GLN A 1 54 ? -7.463 4.622 7.317 1.00 0.00 54 GLN A C 9
ATOM 13077 O O . GLN A 1 54 ? -6.427 4.022 7.037 1.00 0.00 54 GLN A O 9
ATOM 13091 N N . ASP A 1 55 ? -8.399 4.954 6.439 1.00 0.00 55 ASP A N 9
ATOM 13092 C CA . ASP A 1 55 ? -8.258 4.619 5.032 1.00 0.00 55 ASP A CA 9
ATOM 13093 C C . ASP A 1 55 ? -6.826 4.915 4.583 1.00 0.00 55 ASP A C 9
ATOM 13094 O O . ASP A 1 55 ? -6.124 4.025 4.104 1.00 0.00 55 ASP A O 9
ATOM 13103 N N . GLU A 1 56 ? -6.434 6.170 4.752 1.00 0.00 56 GLU A N 9
ATOM 13104 C CA . GLU A 1 56 ? -5.099 6.595 4.369 1.00 0.00 56 GLU A CA 9
ATOM 13105 C C . GLU A 1 56 ? -4.054 5.622 4.919 1.00 0.00 56 GLU A C 9
ATOM 13106 O O . GLU A 1 56 ? -3.136 5.222 4.204 1.00 0.00 56 GLU A O 9
ATOM 13118 N N . CYS A 1 57 ? -4.229 5.268 6.184 1.00 0.00 57 CYS A N 9
ATOM 13119 C CA . CYS A 1 57 ? -3.313 4.349 6.837 1.00 0.00 57 CYS A CA 9
ATOM 13120 C C . CYS A 1 57 ? -3.270 3.054 6.024 1.00 0.00 57 CYS A C 9
ATOM 13121 O O . CYS A 1 57 ? -2.195 2.585 5.653 1.00 0.00 57 CYS A O 9
ATOM 13129 N N . VAL A 1 58 ? -4.452 2.512 5.770 1.00 0.00 58 VAL A N 9
ATOM 13130 C CA . VAL A 1 58 ? -4.563 1.281 5.007 1.00 0.00 58 VAL A CA 9
ATOM 13131 C C . VAL A 1 58 ? -3.797 1.430 3.691 1.00 0.00 58 VAL A C 9
ATOM 13132 O O . VAL A 1 58 ? -3.089 0.516 3.274 1.00 0.00 58 VAL A O 9
ATOM 13145 N N . ILE A 1 59 ? -3.967 2.590 3.073 1.00 0.00 59 ILE A N 9
ATOM 13146 C CA . ILE A 1 59 ? -3.300 2.871 1.813 1.00 0.00 59 ILE A CA 9
ATOM 13147 C C . ILE A 1 59 ? -1.786 2.875 2.032 1.00 0.00 59 ILE A C 9
ATOM 13148 O O . ILE A 1 59 ? -1.056 2.147 1.361 1.00 0.00 59 ILE A O 9
ATOM 13164 N N . ALA A 1 60 ? -1.358 3.704 2.973 1.00 0.00 60 ALA A N 9
ATOM 13165 C CA . ALA A 1 60 ? 0.056 3.813 3.288 1.00 0.00 60 ALA A CA 9
ATOM 13166 C C . ALA A 1 60 ? 0.613 2.423 3.599 1.00 0.00 60 ALA A C 9
ATOM 13167 O O . ALA A 1 60 ? 1.436 1.898 2.850 1.00 0.00 60 ALA A O 9
ATOM 13174 N N . LEU A 1 61 ? 0.142 1.865 4.705 1.00 0.00 61 LEU A N 9
ATOM 13175 C CA . LEU A 1 61 ? 0.583 0.546 5.124 1.00 0.00 61 LEU A CA 9
ATOM 13176 C C . LEU A 1 61 ? 0.606 -0.388 3.912 1.00 0.00 61 LEU A C 9
ATOM 13177 O O . LEU A 1 61 ? 1.652 -0.937 3.567 1.00 0.00 61 LEU A O 9
ATOM 13193 N N . HIS A 1 62 ? -0.559 -0.540 3.300 1.00 0.00 62 HIS A N 9
ATOM 13194 C CA . HIS A 1 62 ? -0.685 -1.398 2.134 1.00 0.00 62 HIS A CA 9
ATOM 13195 C C . HIS A 1 62 ? 0.412 -1.056 1.124 1.00 0.00 62 HIS A C 9
ATOM 13196 O O . HIS A 1 62 ? 1.093 -1.946 0.617 1.00 0.00 62 HIS A O 9
ATOM 13210 N N . ASP A 1 63 ? 0.549 0.235 0.861 1.00 0.00 63 ASP A N 9
ATOM 13211 C CA . ASP A 1 63 ? 1.551 0.706 -0.079 1.00 0.00 63 ASP A CA 9
ATOM 13212 C C . ASP A 1 63 ? 2.940 0.298 0.416 1.00 0.00 63 ASP A C 9
ATOM 13213 O O . ASP A 1 63 ? 3.739 -0.246 -0.344 1.00 0.00 63 ASP A O 9
ATOM 13222 N N . CYS A 1 64 ? 3.185 0.578 1.688 1.00 0.00 64 CYS A N 9
ATOM 13223 C CA . CYS A 1 64 ? 4.464 0.248 2.294 1.00 0.00 64 CYS A CA 9
ATOM 13224 C C . CYS A 1 64 ? 4.555 -1.274 2.423 1.00 0.00 64 CYS A C 9
ATOM 13225 O O . CYS A 1 64 ? 5.611 -1.810 2.755 1.00 0.00 64 CYS A O 9
ATOM 13233 N N . ASN A 1 65 ? 3.434 -1.927 2.154 1.00 0.00 65 ASN A N 9
ATOM 13234 C CA . ASN A 1 65 ? 3.374 -3.377 2.236 1.00 0.00 65 ASN A CA 9
ATOM 13235 C C . ASN A 1 65 ? 3.539 -3.808 3.694 1.00 0.00 65 ASN A C 9
ATOM 13236 O O . ASN A 1 65 ? 4.608 -4.270 4.092 1.00 0.00 65 ASN A O 9
ATOM 13247 N N . GLY A 1 66 ? 2.465 -3.642 4.452 1.00 0.00 66 GLY A N 9
ATOM 13248 C CA . GLY A 1 66 ? 2.477 -4.008 5.858 1.00 0.00 66 GLY A CA 9
ATOM 13249 C C . GLY A 1 66 ? 3.712 -3.443 6.561 1.00 0.00 66 GLY A C 9
ATOM 13250 O O . GLY A 1 66 ? 4.400 -4.159 7.287 1.00 0.00 66 GLY A O 9
ATOM 13254 N N . ASP A 1 67 ? 3.956 -2.163 6.322 1.00 0.00 67 ASP A N 9
ATOM 13255 C CA . ASP A 1 67 ? 5.097 -1.493 6.924 1.00 0.00 67 ASP A CA 9
ATOM 13256 C C . ASP A 1 67 ? 4.602 -0.336 7.795 1.00 0.00 67 ASP A C 9
ATOM 13257 O O . ASP A 1 67 ? 4.394 0.771 7.302 1.00 0.00 67 ASP A O 9
ATOM 13266 N N . VAL A 1 68 ? 4.429 -0.633 9.074 1.00 0.00 68 VAL A N 9
ATOM 13267 C CA . VAL A 1 68 ? 3.963 0.368 10.018 1.00 0.00 68 VAL A CA 9
ATOM 13268 C C . VAL A 1 68 ? 4.997 1.492 10.115 1.00 0.00 68 VAL A C 9
ATOM 13269 O O . VAL A 1 68 ? 4.638 2.662 10.237 1.00 0.00 68 VAL A O 9
ATOM 13282 N N . ASN A 1 69 ? 6.260 1.096 10.058 1.00 0.00 69 ASN A N 9
ATOM 13283 C CA . ASN A 1 69 ? 7.349 2.056 10.137 1.00 0.00 69 ASN A CA 9
ATOM 13284 C C . ASN A 1 69 ? 7.335 2.941 8.890 1.00 0.00 69 ASN A C 9
ATOM 13285 O O . ASN A 1 69 ? 7.080 4.142 8.979 1.00 0.00 69 ASN A O 9
ATOM 13296 N N . ARG A 1 70 ? 7.612 2.316 7.756 1.00 0.00 70 ARG A N 9
ATOM 13297 C CA . ARG A 1 70 ? 7.635 3.032 6.492 1.00 0.00 70 ARG A CA 9
ATOM 13298 C C . ARG A 1 70 ? 6.355 3.855 6.325 1.00 0.00 70 ARG A C 9
ATOM 13299 O O . ARG A 1 70 ? 6.402 4.994 5.864 1.00 0.00 70 ARG A O 9
ATOM 13320 N N . ALA A 1 71 ? 5.244 3.245 6.710 1.00 0.00 71 ALA A N 9
ATOM 13321 C CA . ALA A 1 71 ? 3.954 3.907 6.609 1.00 0.00 71 ALA A CA 9
ATOM 13322 C C . ALA A 1 71 ? 3.976 5.188 7.445 1.00 0.00 71 ALA A C 9
ATOM 13323 O O . ALA A 1 71 ? 3.553 6.245 6.979 1.00 0.00 71 ALA A O 9
ATOM 13330 N N . ILE A 1 72 ? 4.474 5.052 8.665 1.00 0.00 72 ILE A N 9
ATOM 13331 C CA . ILE A 1 72 ? 4.557 6.185 9.571 1.00 0.00 72 ILE A CA 9
ATOM 13332 C C . ILE A 1 72 ? 5.286 7.337 8.874 1.00 0.00 72 ILE A C 9
ATOM 13333 O O . ILE A 1 72 ? 4.884 8.493 8.994 1.00 0.00 72 ILE A O 9
ATOM 13349 N N . ASN A 1 73 ? 6.344 6.980 8.161 1.00 0.00 73 ASN A N 9
ATOM 13350 C CA . ASN A 1 73 ? 7.132 7.969 7.445 1.00 0.00 73 ASN A CA 9
ATOM 13351 C C . ASN A 1 73 ? 6.255 8.647 6.391 1.00 0.00 73 ASN A C 9
ATOM 13352 O O . ASN A 1 73 ? 6.361 9.853 6.173 1.00 0.00 73 ASN A O 9
ATOM 13363 N N . VAL A 1 74 ? 5.410 7.842 5.764 1.00 0.00 74 VAL A N 9
ATOM 13364 C CA . VAL A 1 74 ? 4.515 8.350 4.737 1.00 0.00 74 VAL A CA 9
ATOM 13365 C C . VAL A 1 74 ? 3.387 9.144 5.397 1.00 0.00 74 VAL A C 9
ATOM 13366 O O . VAL A 1 74 ? 3.182 10.316 5.084 1.00 0.00 74 VAL A O 9
ATOM 13379 N N . LEU A 1 75 ? 2.683 8.474 6.298 1.00 0.00 75 LEU A N 9
ATOM 13380 C CA . LEU A 1 75 ? 1.580 9.103 7.005 1.00 0.00 75 LEU A CA 9
ATOM 13381 C C . LEU A 1 75 ? 2.044 10.444 7.576 1.00 0.00 75 LEU A C 9
ATOM 13382 O O . LEU A 1 75 ? 1.432 11.479 7.316 1.00 0.00 75 LEU A O 9
ATOM 13398 N N . LEU A 1 76 ? 3.123 10.383 8.343 1.00 0.00 76 LEU A N 9
ATOM 13399 C CA . LEU A 1 76 ? 3.676 11.580 8.952 1.00 0.00 76 LEU A CA 9
ATOM 13400 C C . LEU A 1 76 ? 3.620 12.732 7.947 1.00 0.00 76 LEU A C 9
ATOM 13401 O O . LEU A 1 76 ? 2.930 13.725 8.172 1.00 0.00 76 LEU A O 9
ATOM 13417 N N . GLU A 1 77 ? 4.356 12.561 6.858 1.00 0.00 77 GLU A N 9
ATOM 13418 C CA . GLU A 1 77 ? 4.399 13.574 5.817 1.00 0.00 77 GLU A CA 9
ATOM 13419 C C . GLU A 1 77 ? 3.330 13.294 4.760 1.00 0.00 77 GLU A C 9
ATOM 13420 O O . GLU A 1 77 ? 3.533 13.570 3.578 1.00 0.00 77 GLU A O 9
ATOM 13432 N N . GLY A 1 78 ? 2.214 12.749 5.222 1.00 0.00 78 GLY A N 9
ATOM 13433 C CA . GLY A 1 78 ? 1.112 12.428 4.330 1.00 0.00 78 GLY A CA 9
ATOM 13434 C C . GLY A 1 78 ? 1.623 11.799 3.032 1.00 0.00 78 GLY A C 9
ATOM 13435 O O . GLY A 1 78 ? 1.993 10.627 3.010 1.00 0.00 78 GLY A O 9
ATOM 13439 N N . ASN A 1 79 ? 1.626 12.607 1.982 1.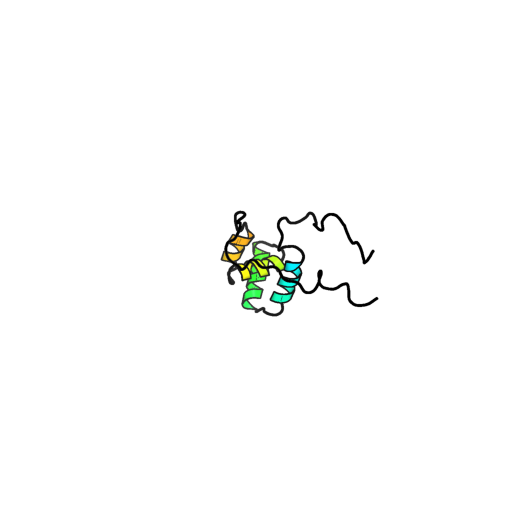00 0.00 79 ASN A N 9
ATOM 13440 C CA . ASN A 1 79 ? 2.085 12.145 0.684 1.00 0.00 79 ASN A CA 9
ATOM 13441 C C . ASN A 1 79 ? 3.248 13.022 0.216 1.00 0.00 79 ASN A C 9
ATOM 13442 O O . ASN A 1 79 ? 3.277 14.220 0.494 1.00 0.00 79 ASN A O 9
ATOM 13453 N N . PRO A 1 80 ? 4.202 12.376 -0.505 1.00 0.00 80 PRO A N 9
ATOM 13454 C CA . PRO A 1 80 ? 5.365 13.084 -1.014 1.00 0.00 80 PRO A CA 9
ATOM 13455 C C . PRO A 1 80 ? 4.994 13.952 -2.218 1.00 0.00 80 PRO A C 9
ATOM 13456 O O . PRO A 1 80 ? 5.480 15.074 -2.352 1.00 0.00 80 PRO A O 9
ATOM 13467 N N . ASP A 1 81 ? 4.137 13.399 -3.063 1.00 0.00 81 ASP A N 9
ATOM 13468 C CA . ASP A 1 81 ? 3.695 14.109 -4.252 1.00 0.00 81 ASP A CA 9
ATOM 13469 C C . ASP A 1 81 ? 2.575 13.315 -4.928 1.00 0.00 81 ASP A C 9
ATOM 13470 O O . ASP A 1 81 ? 2.818 12.583 -5.885 1.00 0.00 81 ASP A O 9
ATOM 13479 N N . THR A 1 82 ? 1.371 13.489 -4.403 1.00 0.00 82 THR A N 9
ATOM 13480 C CA . THR A 1 82 ? 0.212 12.798 -4.943 1.00 0.00 82 THR A CA 9
ATOM 13481 C C . THR A 1 82 ? 0.099 13.045 -6.449 1.00 0.00 82 THR A C 9
ATOM 13482 O O . THR A 1 82 ? -0.117 12.111 -7.219 1.00 0.00 82 THR A O 9
ATOM 13493 N N . HIS A 1 83 ? 0.250 14.307 -6.823 1.00 0.00 83 HIS A N 9
ATOM 13494 C CA . HIS A 1 83 ? 0.167 14.687 -8.222 1.00 0.00 83 HIS A CA 9
ATOM 13495 C C . HIS A 1 83 ? 0.904 13.656 -9.079 1.00 0.00 83 HIS A C 9
ATOM 13496 O O . HIS A 1 83 ? 2.015 13.246 -8.746 1.00 0.00 83 HIS A O 9
ATOM 13510 N N . SER A 1 84 ? 0.255 13.265 -10.166 1.00 0.00 84 SER A N 9
ATOM 13511 C CA . SER A 1 84 ? 0.835 12.289 -11.074 1.00 0.00 84 SER A CA 9
ATOM 13512 C C . SER A 1 84 ? 2.300 12.634 -11.347 1.00 0.00 84 SER A C 9
ATOM 13513 O O . SER A 1 84 ? 2.737 13.754 -11.085 1.00 0.00 84 SER A O 9
ATOM 13521 N N . TRP A 1 85 ? 3.018 11.652 -11.871 1.00 0.00 85 TRP A N 9
ATOM 13522 C CA . TRP A 1 85 ? 4.425 11.838 -12.184 1.00 0.00 85 TRP A CA 9
ATOM 13523 C C . TRP A 1 85 ? 4.527 12.343 -13.624 1.00 0.00 85 TRP A C 9
ATOM 13524 O O . TRP A 1 85 ? 3.584 12.206 -14.402 1.00 0.00 85 TRP A O 9
ATOM 13545 N N . GLU A 1 86 ? 5.680 12.915 -13.937 1.00 0.00 86 GLU A N 9
ATOM 13546 C CA . GLU A 1 86 ? 5.918 13.441 -15.270 1.00 0.00 86 GLU A CA 9
ATOM 13547 C C . GLU A 1 86 ? 6.631 12.398 -16.133 1.00 0.00 86 GLU A C 9
ATOM 13548 O O . GLU A 1 86 ? 7.851 12.440 -16.281 1.00 0.00 86 GLU A O 9
ATOM 13560 N N . MET A 1 87 ? 5.839 11.487 -16.679 1.00 0.00 87 MET A N 9
ATOM 13561 C CA . MET A 1 87 ? 6.380 10.435 -17.523 1.00 0.00 87 MET A CA 9
ATOM 13562 C C . MET A 1 87 ? 5.456 10.156 -18.710 1.00 0.00 87 MET A C 9
ATOM 13563 O O . MET A 1 87 ? 4.394 9.556 -18.548 1.00 0.00 87 MET A O 9
ATOM 13577 N N . VAL A 1 88 ? 5.894 10.603 -19.878 1.00 0.00 88 VAL A N 9
ATOM 13578 C CA . VAL A 1 88 ? 5.120 10.408 -21.092 1.00 0.00 88 VAL A CA 9
ATOM 13579 C C . VAL A 1 88 ? 5.721 9.254 -21.896 1.00 0.00 88 VAL A C 9
ATOM 13580 O O . VAL A 1 88 ? 6.657 9.453 -22.670 1.00 0.00 88 VAL A O 9
ATOM 13593 N N . GLY A 1 89 ? 5.160 8.072 -21.685 1.00 0.00 89 GLY A N 9
ATOM 13594 C CA . GLY A 1 89 ? 5.630 6.886 -22.381 1.00 0.00 89 GLY A CA 9
ATOM 13595 C C . GLY A 1 89 ? 6.623 6.103 -21.520 1.00 0.00 89 GLY A C 9
ATOM 13596 O O . GLY A 1 89 ? 6.916 6.495 -20.392 1.00 0.00 89 GLY A O 9
ATOM 13600 N N . LYS A 1 90 ? 7.114 5.010 -22.086 1.00 0.00 90 LYS A N 9
ATOM 13601 C CA . LYS A 1 90 ? 8.068 4.168 -21.384 1.00 0.00 90 LYS A CA 9
ATOM 13602 C C . LYS A 1 90 ? 7.369 3.481 -20.210 1.00 0.00 90 LYS A C 9
ATOM 13603 O O . LYS A 1 90 ? 6.758 4.144 -19.372 1.00 0.00 90 LYS A O 9
ATOM 13622 N N . LYS A 1 91 ? 7.481 2.161 -20.185 1.00 0.00 91 LYS A N 9
ATOM 13623 C CA . LYS A 1 91 ? 6.867 1.377 -19.127 1.00 0.00 91 LYS A CA 9
ATOM 13624 C C . LYS A 1 91 ? 7.451 -0.037 -19.142 1.00 0.00 91 LYS A C 9
ATOM 13625 O O . LYS A 1 91 ? 8.130 -0.442 -18.200 1.00 0.00 91 LYS A O 9
ATOM 13644 N N . LYS A 1 92 ? 7.166 -0.750 -20.222 1.00 0.00 92 LYS A N 9
ATOM 13645 C CA . LYS A 1 92 ? 7.654 -2.110 -20.371 1.00 0.00 92 LYS A CA 9
ATOM 13646 C C . LYS A 1 92 ? 6.957 -3.013 -19.351 1.00 0.00 92 LYS A C 9
ATOM 13647 O O . LYS A 1 92 ? 7.153 -2.861 -18.147 1.00 0.00 92 LYS A O 9
ATOM 13666 N N . GLY A 1 93 ? 6.158 -3.932 -19.872 1.00 0.00 93 GLY A N 9
ATOM 13667 C CA . GLY A 1 93 ? 5.431 -4.860 -19.021 1.00 0.00 93 GLY A CA 9
ATOM 13668 C C . GLY A 1 93 ? 6.269 -6.105 -18.726 1.00 0.00 93 GLY A C 9
ATOM 13669 O O . GLY A 1 93 ? 7.478 -6.010 -18.520 1.00 0.00 93 GLY A O 9
ATOM 13673 N N . VAL A 1 94 ? 5.593 -7.245 -18.716 1.00 0.00 94 VAL A N 9
ATOM 13674 C CA . VAL A 1 94 ? 6.260 -8.508 -18.449 1.00 0.00 94 VAL A CA 9
ATOM 13675 C C . VAL A 1 94 ? 5.493 -9.640 -19.137 1.00 0.00 94 VAL A C 9
ATOM 13676 O O . VAL A 1 94 ? 4.301 -9.821 -18.897 1.00 0.00 94 VAL A O 9
ATOM 13689 N N . SER A 1 95 ? 6.209 -10.371 -19.978 1.00 0.00 95 SER A N 9
ATOM 13690 C CA . SER A 1 95 ? 5.611 -11.480 -20.702 1.00 0.00 95 SER A CA 9
ATOM 13691 C C . SER A 1 95 ? 6.429 -12.753 -20.479 1.00 0.00 95 SER A C 9
ATOM 13692 O O . SER A 1 95 ? 7.645 -12.691 -20.302 1.00 0.00 95 SER A O 9
ATOM 13700 N N . GLY A 1 96 ? 5.730 -13.878 -20.494 1.00 0.00 96 GLY A N 9
ATOM 13701 C CA . GLY A 1 96 ? 6.376 -15.164 -20.295 1.00 0.00 96 GLY A CA 9
ATOM 13702 C C . GLY A 1 96 ? 7.363 -15.462 -21.426 1.00 0.00 96 GLY A C 9
ATOM 13703 O O . GLY A 1 96 ? 6.966 -15.594 -22.582 1.00 0.00 96 GLY A O 9
ATOM 13707 N N . GLN A 1 97 ? 8.630 -15.560 -21.052 1.00 0.00 97 GLN A N 9
ATOM 13708 C CA . GLN A 1 97 ? 9.677 -15.840 -22.020 1.00 0.00 97 GLN A CA 9
ATOM 13709 C C . GLN A 1 97 ? 10.913 -16.404 -21.318 1.00 0.00 97 GLN A C 9
ATOM 13710 O O . GLN A 1 97 ? 11.685 -15.656 -20.718 1.00 0.00 97 GLN A O 9
ATOM 13724 N N . LYS A 1 98 ? 11.063 -17.716 -21.414 1.00 0.00 98 LYS A N 9
ATOM 13725 C CA . LYS A 1 98 ? 12.193 -18.388 -20.795 1.00 0.00 98 LYS A CA 9
ATOM 13726 C C . LYS A 1 98 ? 13.098 -18.965 -21.886 1.00 0.00 98 LYS A C 9
ATOM 13727 O O . LYS A 1 98 ? 12.660 -19.785 -22.691 1.00 0.00 98 LYS A O 9
ATOM 13746 N N . SER A 1 99 ? 14.344 -18.513 -21.877 1.00 0.00 99 SER A N 9
ATOM 13747 C CA . SER A 1 99 ? 15.314 -18.974 -22.855 1.00 0.00 99 SER A CA 9
ATOM 13748 C C . SER A 1 99 ? 16.722 -18.924 -22.259 1.00 0.00 99 SER A C 9
ATOM 13749 O O . SER A 1 99 ? 16.981 -18.159 -21.332 1.00 0.00 99 SER A O 9
ATOM 13757 N N . GLY A 1 100 ? 17.596 -19.750 -22.816 1.00 0.00 100 GLY A N 9
ATOM 13758 C CA . GLY A 1 100 ? 18.971 -19.809 -22.352 1.00 0.00 100 GLY A CA 9
ATOM 13759 C C . GLY A 1 100 ? 19.760 -20.879 -23.109 1.00 0.00 100 GLY A C 9
ATOM 13760 O O . GLY A 1 100 ? 19.715 -22.056 -22.755 1.00 0.00 100 GLY A O 9
ATOM 13764 N N . PRO A 1 101 ? 20.483 -20.419 -24.166 1.00 0.00 101 PRO A N 9
ATOM 13765 C CA . PRO A 1 101 ? 21.281 -21.323 -24.976 1.00 0.00 101 PRO A CA 9
ATOM 13766 C C . PRO A 1 101 ? 22.556 -21.740 -24.240 1.00 0.00 101 PRO A C 9
ATOM 13767 O O . PRO A 1 101 ? 23.591 -21.087 -24.366 1.00 0.00 101 PRO A O 9
ATOM 13778 N N . SER A 1 102 ? 22.440 -22.824 -23.487 1.00 0.00 102 SER A N 9
ATOM 13779 C CA . SER A 1 102 ? 23.570 -23.335 -22.731 1.00 0.00 102 SER A CA 9
ATOM 13780 C C . SER A 1 102 ? 23.994 -22.316 -21.672 1.00 0.00 102 SER A C 9
ATOM 13781 O O . SER A 1 102 ? 23.639 -21.141 -21.757 1.00 0.00 102 SER A O 9
ATOM 13789 N N . SER A 1 103 ? 24.749 -22.802 -20.697 1.00 0.00 103 SER A N 9
ATOM 13790 C CA . SER A 1 103 ? 25.225 -21.948 -19.622 1.00 0.00 103 SER A CA 9
ATOM 13791 C C . SER A 1 103 ? 26.372 -22.635 -18.877 1.00 0.00 103 SER A C 9
ATOM 13792 O O . SER A 1 103 ? 26.139 -23.500 -18.035 1.00 0.00 103 SER A O 9
ATOM 13800 N N . GLY A 1 104 ? 27.585 -22.224 -19.215 1.00 0.00 104 GLY A N 9
ATOM 13801 C CA . GLY A 1 104 ? 28.768 -22.788 -18.589 1.00 0.00 104 GLY A CA 9
ATOM 13802 C C . GLY A 1 104 ? 29.107 -24.155 -19.189 1.00 0.00 104 GLY A C 9
ATOM 13803 O O . GLY A 1 104 ? 30.007 -24.841 -18.709 1.00 0.00 104 GLY A O 9
ATOM 13807 N N . GLY A 1 1 ? 10.580 4.239 -32.178 1.00 0.00 1 GLY A N 10
ATOM 13808 C CA . GLY A 1 1 ? 11.184 3.134 -31.453 1.00 0.00 1 GLY A CA 10
ATOM 13809 C C . GLY A 1 1 ? 11.565 3.554 -30.032 1.00 0.00 1 GLY A C 10
ATOM 13810 O O . GLY A 1 1 ? 11.142 4.607 -29.557 1.00 0.00 1 GLY A O 10
ATOM 13814 N N . SER A 1 2 ? 12.359 2.708 -29.392 1.00 0.00 2 SER A N 10
ATOM 13815 C CA . SER A 1 2 ? 12.801 2.978 -28.034 1.00 0.00 2 SER A CA 10
ATOM 13816 C C . SER A 1 2 ? 14.330 2.996 -27.976 1.00 0.00 2 SER A C 10
ATOM 13817 O O . SER A 1 2 ? 14.996 2.517 -28.892 1.00 0.00 2 SER A O 10
ATOM 13825 N N . SER A 1 3 ? 14.842 3.556 -26.890 1.00 0.00 3 SER A N 10
ATOM 13826 C CA . SER A 1 3 ? 16.280 3.643 -26.700 1.00 0.00 3 SER A CA 10
ATOM 13827 C C . SER A 1 3 ? 16.628 3.422 -25.227 1.00 0.00 3 SER A C 10
ATOM 13828 O O . SER A 1 3 ? 15.823 3.715 -24.344 1.00 0.00 3 SER A O 10
ATOM 13836 N N . GLY A 1 4 ? 17.828 2.906 -25.006 1.00 0.00 4 GLY A N 10
ATOM 13837 C CA . GLY A 1 4 ? 18.292 2.642 -23.655 1.00 0.00 4 GLY A CA 10
ATOM 13838 C C . GLY A 1 4 ? 18.776 3.927 -22.980 1.00 0.00 4 GLY A C 10
ATOM 13839 O O . GLY A 1 4 ? 19.903 4.365 -23.206 1.00 0.00 4 GLY A O 10
ATOM 13843 N N . SER A 1 5 ? 17.900 4.495 -22.165 1.00 0.00 5 SER A N 10
ATOM 13844 C CA . SER A 1 5 ? 18.224 5.721 -21.455 1.00 0.00 5 SER A CA 10
ATOM 13845 C C . SER A 1 5 ? 17.480 5.765 -20.119 1.00 0.00 5 SER A C 10
ATOM 13846 O O . SER A 1 5 ? 16.403 5.187 -19.985 1.00 0.00 5 SER A O 10
ATOM 13854 N N . SER A 1 6 ? 18.085 6.457 -19.164 1.00 0.00 6 SER A N 10
ATOM 13855 C CA . SER A 1 6 ? 17.493 6.583 -17.843 1.00 0.00 6 SER A CA 10
ATOM 13856 C C . SER A 1 6 ? 18.332 7.530 -16.983 1.00 0.00 6 SER A C 10
ATOM 13857 O O . SER A 1 6 ? 19.558 7.429 -16.956 1.00 0.00 6 SER A O 10
ATOM 13865 N N . GLY A 1 7 ? 17.638 8.429 -16.300 1.00 0.00 7 GLY A N 10
ATOM 13866 C CA . GLY A 1 7 ? 18.304 9.393 -15.441 1.00 0.00 7 GLY A CA 10
ATOM 13867 C C . GLY A 1 7 ? 17.735 9.347 -14.021 1.00 0.00 7 GLY A C 10
ATOM 13868 O O . GLY A 1 7 ? 16.628 8.854 -13.808 1.00 0.00 7 GLY A O 10
ATOM 13872 N N . ASN A 1 8 ? 18.517 9.868 -13.087 1.00 0.00 8 ASN A N 10
ATOM 13873 C CA . ASN A 1 8 ? 18.105 9.893 -11.694 1.00 0.00 8 ASN A CA 10
ATOM 13874 C C . ASN A 1 8 ? 18.204 11.324 -11.163 1.00 0.00 8 ASN A C 10
ATOM 13875 O O . ASN A 1 8 ? 19.301 11.842 -10.964 1.00 0.00 8 ASN A O 10
ATOM 13886 N N . GLN A 1 9 ? 17.041 11.923 -10.948 1.00 0.00 9 GLN A N 10
ATOM 13887 C CA . GLN A 1 9 ? 16.983 13.284 -10.444 1.00 0.00 9 GLN A CA 10
ATOM 13888 C C . GLN A 1 9 ? 15.529 13.702 -10.212 1.00 0.00 9 GLN A C 10
ATOM 13889 O O . GLN A 1 9 ? 14.909 14.313 -11.081 1.00 0.00 9 GLN A O 10
ATOM 13903 N N . ASN A 1 10 ? 15.028 13.356 -9.035 1.00 0.00 10 ASN A N 10
ATOM 13904 C CA . ASN A 1 10 ? 13.659 13.688 -8.678 1.00 0.00 10 ASN A CA 10
ATOM 13905 C C . ASN A 1 10 ? 13.397 15.162 -8.993 1.00 0.00 10 ASN A C 10
ATOM 13906 O O . ASN A 1 10 ? 13.774 16.042 -8.220 1.00 0.00 10 ASN A O 10
ATOM 13917 N N . GLN A 1 11 ? 12.754 15.386 -10.129 1.00 0.00 11 GLN A N 10
ATOM 13918 C CA . GLN A 1 11 ? 12.438 16.739 -10.556 1.00 0.00 11 GLN A CA 10
ATOM 13919 C C . GLN A 1 11 ? 10.986 16.819 -11.033 1.00 0.00 11 GLN A C 10
ATOM 13920 O O . GLN A 1 11 ? 10.341 15.793 -11.245 1.00 0.00 11 GLN A O 10
ATOM 13934 N N . THR A 1 12 ? 10.515 18.047 -11.187 1.00 0.00 12 THR A N 10
ATOM 13935 C CA . THR A 1 12 ? 9.151 18.275 -11.636 1.00 0.00 12 THR A CA 10
ATOM 13936 C C . THR A 1 12 ? 8.865 17.469 -12.904 1.00 0.00 12 THR A C 10
ATOM 13937 O O . THR A 1 12 ? 9.275 17.858 -13.997 1.00 0.00 12 THR A O 10
ATOM 13948 N N . GLN A 1 13 ? 8.165 16.360 -12.717 1.00 0.00 13 GLN A N 10
ATOM 13949 C CA . GLN A 1 13 ? 7.819 15.496 -13.833 1.00 0.00 13 GLN A CA 10
ATOM 13950 C C . GLN A 1 13 ? 6.366 15.725 -14.252 1.00 0.00 13 GLN A C 10
ATOM 13951 O O . GLN A 1 13 ? 5.449 15.536 -13.454 1.00 0.00 13 GLN A O 10
ATOM 13965 N N . HIS A 1 14 ? 6.200 16.129 -15.503 1.00 0.00 14 HIS A N 10
ATOM 13966 C CA . HIS A 1 14 ? 4.874 16.386 -16.037 1.00 0.00 14 HIS A CA 10
ATOM 13967 C C . HIS A 1 14 ? 4.045 15.100 -15.995 1.00 0.00 14 HIS A C 10
ATOM 13968 O O . HIS A 1 14 ? 4.347 14.139 -16.701 1.00 0.00 14 HIS A O 10
ATOM 13982 N N . LYS A 1 15 ? 3.017 15.124 -15.160 1.00 0.00 15 LYS A N 10
ATOM 13983 C CA . LYS A 1 15 ? 2.143 13.972 -15.016 1.00 0.00 15 LYS A CA 10
ATOM 13984 C C . LYS A 1 15 ? 0.769 14.303 -15.602 1.00 0.00 15 LYS A C 10
ATOM 13985 O O . LYS A 1 15 ? 0.402 15.472 -15.710 1.00 0.00 15 LYS A O 10
ATOM 14004 N N . GLN A 1 16 ? 0.047 13.253 -15.964 1.00 0.00 16 GLN A N 10
ATOM 14005 C CA . GLN A 1 16 ? -1.278 13.418 -16.537 1.00 0.00 16 GLN A CA 10
ATOM 14006 C C . GLN A 1 16 ? -2.242 12.384 -15.950 1.00 0.00 16 GLN A C 10
ATOM 14007 O O . GLN A 1 16 ? -3.242 12.744 -15.330 1.00 0.00 16 GLN A O 10
ATOM 14021 N N . ARG A 1 17 ? -1.907 11.121 -16.166 1.00 0.00 17 ARG A N 10
ATOM 14022 C CA . ARG A 1 17 ? -2.730 10.033 -15.666 1.00 0.00 17 ARG A CA 10
ATOM 14023 C C . ARG A 1 17 ? -2.807 10.083 -14.139 1.00 0.00 17 ARG A C 10
ATOM 14024 O O . ARG A 1 17 ? -1.799 10.305 -13.470 1.00 0.00 17 ARG A O 10
ATOM 14045 N N . PRO A 1 18 ? -4.045 9.868 -13.618 1.00 0.00 18 PRO A N 10
ATOM 14046 C CA . PRO A 1 18 ? -4.267 9.887 -12.182 1.00 0.00 18 PRO A CA 10
ATOM 14047 C C . PRO A 1 18 ? -3.732 8.612 -11.528 1.00 0.00 18 PRO A C 10
ATOM 14048 O O . PRO A 1 18 ? -3.613 7.577 -12.183 1.00 0.00 18 PRO A O 10
ATOM 14059 N N . GLN A 1 19 ? -3.424 8.727 -10.245 1.00 0.00 19 GLN A N 10
ATOM 14060 C CA . GLN A 1 19 ? -2.904 7.596 -9.495 1.00 0.00 19 GLN A CA 10
ATOM 14061 C C . GLN A 1 19 ? -3.516 7.563 -8.093 1.00 0.00 19 GLN A C 10
ATOM 14062 O O . GLN A 1 19 ? -4.244 6.632 -7.751 1.00 0.00 19 GLN A O 10
ATOM 14076 N N . ALA A 1 20 ? -3.198 8.590 -7.319 1.00 0.00 20 ALA A N 10
ATOM 14077 C CA . ALA A 1 20 ? -3.708 8.690 -5.962 1.00 0.00 20 ALA A CA 10
ATOM 14078 C C . ALA A 1 20 ? -5.034 9.453 -5.974 1.00 0.00 20 ALA A C 10
ATOM 14079 O O . ALA A 1 20 ? -5.218 10.398 -5.209 1.00 0.00 20 ALA A O 10
ATOM 14086 N N . THR A 1 21 ? -5.924 9.013 -6.852 1.00 0.00 21 THR A N 10
ATOM 14087 C CA . THR A 1 21 ? -7.229 9.642 -6.974 1.00 0.00 21 THR A CA 10
ATOM 14088 C C . THR A 1 21 ? -8.331 8.582 -7.007 1.00 0.00 21 THR A C 10
ATOM 14089 O O . THR A 1 21 ? -8.999 8.345 -6.001 1.00 0.00 21 THR A O 10
ATOM 14100 N N . ALA A 1 22 ? -8.488 7.973 -8.173 1.00 0.00 22 ALA A N 10
ATOM 14101 C CA . ALA A 1 22 ? -9.498 6.943 -8.350 1.00 0.00 22 ALA A CA 10
ATOM 14102 C C . ALA A 1 22 ? -8.922 5.591 -7.924 1.00 0.00 22 ALA A C 10
ATOM 14103 O O . ALA A 1 22 ? -9.621 4.776 -7.324 1.00 0.00 22 ALA A O 10
ATOM 14110 N N . GLU A 1 23 ? -7.653 5.395 -8.250 1.00 0.00 23 GLU A N 10
ATOM 14111 C CA . GLU A 1 23 ? -6.976 4.156 -7.909 1.00 0.00 23 GLU A CA 10
ATOM 14112 C C . GLU A 1 23 ? -7.203 3.815 -6.435 1.00 0.00 23 GLU A C 10
ATOM 14113 O O . GLU A 1 23 ? -7.636 2.710 -6.109 1.00 0.00 23 GLU A O 10
ATOM 14125 N N . GLN A 1 24 ? -6.902 4.784 -5.583 1.00 0.00 24 GLN A N 10
ATOM 14126 C CA . GLN A 1 24 ? -7.069 4.601 -4.151 1.00 0.00 24 GLN A CA 10
ATOM 14127 C C . GLN A 1 24 ? -8.428 3.965 -3.852 1.00 0.00 24 GLN A C 10
ATOM 14128 O O . GLN A 1 24 ? -8.503 2.945 -3.169 1.00 0.00 24 GLN A O 10
ATOM 14142 N N . ILE A 1 25 ? -9.468 4.594 -4.378 1.00 0.00 25 ILE A N 10
ATOM 14143 C CA . ILE A 1 25 ? -10.821 4.103 -4.176 1.00 0.00 25 ILE A CA 10
ATOM 14144 C C . ILE A 1 25 ? -10.874 2.613 -4.519 1.00 0.00 25 ILE A C 10
ATOM 14145 O O . ILE A 1 25 ? -11.482 1.827 -3.794 1.00 0.00 25 ILE A O 10
ATOM 14161 N N . ARG A 1 26 ? -10.229 2.269 -5.624 1.00 0.00 26 ARG A N 10
ATOM 14162 C CA . ARG A 1 26 ? -10.196 0.888 -6.072 1.00 0.00 26 ARG A CA 10
ATOM 14163 C C . ARG A 1 26 ? -9.251 0.067 -5.191 1.00 0.00 26 ARG A C 10
ATOM 14164 O O . ARG A 1 26 ? -9.383 -1.153 -5.102 1.00 0.00 26 ARG A O 10
ATOM 14185 N N . LEU A 1 27 ? -8.320 0.769 -4.562 1.00 0.00 27 LEU A N 10
ATOM 14186 C CA . LEU A 1 27 ? -7.355 0.121 -3.691 1.00 0.00 27 LEU A CA 10
ATOM 14187 C C . LEU A 1 27 ? -8.017 -0.195 -2.349 1.00 0.00 27 LEU A C 10
ATOM 14188 O O . LEU A 1 27 ? -7.819 -1.275 -1.794 1.00 0.00 27 LEU A O 10
ATOM 14204 N N . ALA A 1 28 ? -8.789 0.766 -1.865 1.00 0.00 28 ALA A N 10
ATOM 14205 C CA . ALA A 1 28 ? -9.482 0.604 -0.598 1.00 0.00 28 ALA A CA 10
ATOM 14206 C C . ALA A 1 28 ? -10.539 -0.493 -0.737 1.00 0.00 28 ALA A C 10
ATOM 14207 O O . ALA A 1 28 ? -10.682 -1.337 0.147 1.00 0.00 28 ALA A O 10
ATOM 14214 N N . GLN A 1 29 ? -11.252 -0.446 -1.852 1.00 0.00 29 GLN A N 10
ATOM 14215 C CA . GLN A 1 29 ? -12.292 -1.426 -2.117 1.00 0.00 29 GLN A CA 10
ATOM 14216 C C . GLN A 1 29 ? -11.674 -2.805 -2.353 1.00 0.00 29 GLN A C 10
ATOM 14217 O O . GLN A 1 29 ? -12.367 -3.820 -2.287 1.00 0.00 29 GLN A O 10
ATOM 14231 N N . MET A 1 30 ? -10.377 -2.799 -2.623 1.00 0.00 30 MET A N 10
ATOM 14232 C CA . MET A 1 30 ? -9.657 -4.037 -2.869 1.00 0.00 30 MET A CA 10
ATOM 14233 C C . MET A 1 30 ? -9.009 -4.559 -1.586 1.00 0.00 30 MET A C 10
ATOM 14234 O O . MET A 1 30 ? -9.083 -5.751 -1.289 1.00 0.00 30 MET A O 10
ATOM 14248 N N . ILE A 1 31 ? -8.388 -3.642 -0.859 1.00 0.00 31 ILE A N 10
ATOM 14249 C CA . ILE A 1 31 ? -7.728 -3.994 0.386 1.00 0.00 31 ILE A CA 10
ATOM 14250 C C . ILE A 1 31 ? -8.766 -4.523 1.378 1.00 0.00 31 ILE A C 10
ATOM 14251 O O . ILE A 1 31 ? -8.622 -5.625 1.905 1.00 0.00 31 ILE A O 10
ATOM 14267 N N . SER A 1 32 ? -9.790 -3.712 1.602 1.00 0.00 32 SER A N 10
ATOM 14268 C CA . SER A 1 32 ? -10.852 -4.084 2.521 1.00 0.00 32 SER A CA 10
ATOM 14269 C C . SER A 1 32 ? -11.341 -5.500 2.210 1.00 0.00 32 SER A C 10
ATOM 14270 O O . SER A 1 32 ? -11.494 -6.320 3.113 1.00 0.00 32 SER A O 10
ATOM 14278 N N . ASP A 1 33 ? -11.573 -5.744 0.928 1.00 0.00 33 ASP A N 10
ATOM 14279 C CA . ASP A 1 33 ? -12.041 -7.046 0.486 1.00 0.00 33 ASP A CA 10
ATOM 14280 C C . ASP A 1 33 ? -11.254 -8.139 1.212 1.00 0.00 33 ASP A C 10
ATOM 14281 O O . ASP A 1 33 ? -11.841 -9.024 1.833 1.00 0.00 33 ASP A O 10
ATOM 14290 N N . HIS A 1 34 ? -9.936 -8.042 1.108 1.00 0.00 34 HIS A N 10
ATOM 14291 C CA . HIS A 1 34 ? -9.062 -9.012 1.747 1.00 0.00 34 HIS A CA 10
ATOM 14292 C C . HIS A 1 34 ? -9.173 -8.880 3.267 1.00 0.00 34 HIS A C 10
ATOM 14293 O O . HIS A 1 34 ? -9.699 -9.769 3.934 1.00 0.00 34 HIS A O 10
ATOM 14307 N N . ASN A 1 35 ? -8.668 -7.763 3.770 1.00 0.00 35 ASN A N 10
ATOM 14308 C CA . ASN A 1 35 ? -8.704 -7.503 5.199 1.00 0.00 35 ASN A CA 10
ATOM 14309 C C . ASN A 1 35 ? -7.988 -8.636 5.937 1.00 0.00 35 ASN A C 10
ATOM 14310 O O . ASN A 1 35 ? -8.545 -9.719 6.109 1.00 0.00 35 ASN A O 10
ATOM 14321 N N . ASP A 1 36 ? -6.763 -8.347 6.353 1.00 0.00 36 ASP A N 10
ATOM 14322 C CA . ASP A 1 36 ? -5.965 -9.328 7.069 1.00 0.00 36 ASP A CA 10
ATOM 14323 C C . ASP A 1 36 ? -5.799 -8.881 8.523 1.00 0.00 36 ASP A C 10
ATOM 14324 O O . ASP A 1 36 ? -5.874 -7.691 8.823 1.00 0.00 36 ASP A O 10
ATOM 14333 N N . ALA A 1 37 ? -5.576 -9.860 9.387 1.00 0.00 37 ALA A N 10
ATOM 14334 C CA . ALA A 1 37 ? -5.399 -9.583 10.802 1.00 0.00 37 ALA A CA 10
ATOM 14335 C C . ALA A 1 37 ? -4.100 -8.800 11.005 1.00 0.00 37 ALA A C 10
ATOM 14336 O O . ALA A 1 37 ? -4.120 -7.681 11.516 1.00 0.00 37 ALA A O 10
ATOM 14343 N N . ASP A 1 38 ? -3.003 -9.418 10.595 1.00 0.00 38 ASP A N 10
ATOM 14344 C CA . ASP A 1 38 ? -1.698 -8.793 10.726 1.00 0.00 38 ASP A CA 10
ATOM 14345 C C . ASP A 1 38 ? -1.804 -7.316 10.339 1.00 0.00 38 ASP A C 10
ATOM 14346 O O . ASP A 1 38 ? -1.547 -6.436 11.158 1.00 0.00 38 ASP A O 10
ATOM 14355 N N . PHE A 1 39 ? -2.184 -7.091 9.090 1.00 0.00 39 PHE A N 10
ATOM 14356 C CA . PHE A 1 39 ? -2.327 -5.736 8.584 1.00 0.00 39 PHE A CA 10
ATOM 14357 C C . PHE A 1 39 ? -3.297 -4.928 9.448 1.00 0.00 39 PHE A C 10
ATOM 14358 O O . PHE A 1 39 ? -3.010 -3.788 9.809 1.00 0.00 39 PHE A O 10
ATOM 14375 N N . GLU A 1 40 ? -4.425 -5.551 9.756 1.00 0.00 40 GLU A N 10
ATOM 14376 C CA . GLU A 1 40 ? -5.439 -4.904 10.571 1.00 0.00 40 GLU A CA 10
ATOM 14377 C C . GLU A 1 40 ? -4.809 -4.320 11.838 1.00 0.00 40 GLU A C 10
ATOM 14378 O O . GLU A 1 40 ? -4.902 -3.119 12.085 1.00 0.00 40 GLU A O 10
ATOM 14390 N N . GLU A 1 41 ? -4.182 -5.198 12.607 1.00 0.00 41 GLU A N 10
ATOM 14391 C CA . GLU A 1 41 ? -3.537 -4.785 13.841 1.00 0.00 41 GLU A CA 10
ATOM 14392 C C . GLU A 1 41 ? -2.564 -3.635 13.573 1.00 0.00 41 GLU A C 10
ATOM 14393 O O . GLU A 1 41 ? -2.406 -2.744 14.406 1.00 0.00 41 GLU A O 10
ATOM 14405 N N . LYS A 1 42 ? -1.938 -3.691 12.407 1.00 0.00 42 LYS A N 10
ATOM 14406 C CA . LYS A 1 42 ? -0.986 -2.665 12.018 1.00 0.00 42 LYS A CA 10
ATOM 14407 C C . LYS A 1 42 ? -1.733 -1.358 11.746 1.00 0.00 42 LYS A C 10
ATOM 14408 O O . LYS A 1 42 ? -1.349 -0.304 12.249 1.00 0.00 42 LYS A O 10
ATOM 14427 N N . VAL A 1 43 ? -2.787 -1.471 10.951 1.00 0.00 43 VAL A N 10
ATOM 14428 C CA . VAL A 1 43 ? -3.591 -0.311 10.606 1.00 0.00 43 VAL A CA 10
ATOM 14429 C C . VAL A 1 43 ? -3.893 0.490 11.874 1.00 0.00 43 VAL A C 10
ATOM 14430 O O . VAL A 1 43 ? -3.674 1.699 11.915 1.00 0.00 43 VAL A O 10
ATOM 14443 N N . LYS A 1 44 ? -4.392 -0.217 12.877 1.00 0.00 44 LYS A N 10
ATOM 14444 C CA . LYS A 1 44 ? -4.727 0.413 14.143 1.00 0.00 44 LYS A CA 10
ATOM 14445 C C . LYS A 1 44 ? -3.478 1.083 14.720 1.00 0.00 44 LYS A C 10
ATOM 14446 O O . LYS A 1 44 ? -3.509 2.260 15.077 1.00 0.00 44 LYS A O 10
ATOM 14465 N N . GLN A 1 45 ? -2.408 0.305 14.793 1.00 0.00 45 GLN A N 10
ATOM 14466 C CA . GLN A 1 45 ? -1.151 0.808 15.320 1.00 0.00 45 GLN A CA 10
ATOM 14467 C C . GLN A 1 45 ? -0.804 2.151 14.674 1.00 0.00 45 GLN A C 10
ATOM 14468 O O . GLN A 1 45 ? -0.273 3.043 15.334 1.00 0.00 45 GLN A O 10
ATOM 14482 N N . LEU A 1 46 ? -1.119 2.253 13.391 1.00 0.00 46 LEU A N 10
ATOM 14483 C CA . LEU A 1 46 ? -0.847 3.471 12.648 1.00 0.00 46 LEU A CA 10
ATOM 14484 C C . LEU A 1 46 ? -1.715 4.604 13.199 1.00 0.00 46 LEU A C 10
ATOM 14485 O O . LEU A 1 46 ? -1.227 5.709 13.431 1.00 0.00 46 LEU A O 10
ATOM 14501 N N . ILE A 1 47 ? -2.988 4.291 13.392 1.00 0.00 47 ILE A N 10
ATOM 14502 C CA . ILE A 1 47 ? -3.929 5.268 13.911 1.00 0.00 47 ILE A CA 10
ATOM 14503 C C . ILE A 1 47 ? -3.529 5.647 15.338 1.00 0.00 47 ILE A C 10
ATOM 14504 O O . ILE A 1 47 ? -3.597 6.815 15.716 1.00 0.00 47 ILE A O 10
ATOM 14520 N N . ASP A 1 48 ? -3.121 4.637 16.092 1.00 0.00 48 ASP A N 10
ATOM 14521 C CA . ASP A 1 48 ? -2.710 4.849 17.469 1.00 0.00 48 ASP A CA 10
ATOM 14522 C C . ASP A 1 48 ? -1.378 5.601 17.489 1.00 0.00 48 ASP A C 10
ATOM 14523 O O . ASP A 1 48 ? -1.153 6.450 18.350 1.00 0.00 48 ASP A O 10
ATOM 14532 N N . ILE A 1 49 ? -0.529 5.262 16.530 1.00 0.00 49 ILE A N 10
ATOM 14533 C CA . ILE A 1 49 ? 0.775 5.895 16.427 1.00 0.00 49 ILE A CA 10
ATOM 14534 C C . ILE A 1 49 ? 0.608 7.309 15.869 1.00 0.00 49 ILE A C 10
ATOM 14535 O O . ILE A 1 49 ? 0.802 8.290 16.585 1.00 0.00 49 ILE A O 10
ATOM 14551 N N . THR A 1 50 ? 0.250 7.370 14.594 1.00 0.00 50 THR A N 10
ATOM 14552 C CA . THR A 1 50 ? 0.055 8.648 13.932 1.00 0.00 50 THR A CA 10
ATOM 14553 C C . THR A 1 50 ? -1.317 9.227 14.284 1.00 0.00 50 THR A C 10
ATOM 14554 O O . THR A 1 50 ? -1.415 10.163 15.075 1.00 0.00 50 THR A O 10
ATOM 14565 N N . GLY A 1 51 ? -2.342 8.646 13.678 1.00 0.00 51 GLY A N 10
ATOM 14566 C CA . GLY A 1 51 ? -3.704 9.092 13.917 1.00 0.00 51 GLY A CA 10
ATOM 14567 C C . GLY A 1 51 ? -4.302 9.727 12.660 1.00 0.00 51 GLY A C 10
ATOM 14568 O O . GLY A 1 51 ? -5.192 10.570 12.750 1.00 0.00 51 GLY A O 10
ATOM 14572 N N . LYS A 1 52 ? -3.788 9.297 11.517 1.00 0.00 52 LYS A N 10
ATOM 14573 C CA . LYS A 1 52 ? -4.260 9.812 10.243 1.00 0.00 52 LYS A CA 10
ATOM 14574 C C . LYS A 1 52 ? -5.539 9.075 9.842 1.00 0.00 52 LYS A C 10
ATOM 14575 O O . LYS A 1 52 ? -6.001 8.190 10.560 1.00 0.00 52 LYS A O 10
ATOM 14594 N N . ASN A 1 53 ? -6.075 9.468 8.696 1.00 0.00 53 ASN A N 10
ATOM 14595 C CA . ASN A 1 53 ? -7.292 8.855 8.191 1.00 0.00 53 ASN A CA 10
ATOM 14596 C C . ASN A 1 53 ? -7.067 7.352 8.016 1.00 0.00 53 ASN A C 10
ATOM 14597 O O . ASN A 1 53 ? -6.199 6.936 7.251 1.00 0.00 53 ASN A O 10
ATOM 14608 N N . GLN A 1 54 ? -7.864 6.579 8.739 1.00 0.00 54 GLN A N 10
ATOM 14609 C CA . GLN A 1 54 ? -7.763 5.131 8.674 1.00 0.00 54 GLN A CA 10
ATOM 14610 C C . GLN A 1 54 ? -7.493 4.682 7.236 1.00 0.00 54 GLN A C 10
ATOM 14611 O O . GLN A 1 54 ? -6.502 4.003 6.970 1.00 0.00 54 GLN A O 10
ATOM 14625 N N . ASP A 1 55 ? -8.391 5.079 6.347 1.00 0.00 55 ASP A N 10
ATOM 14626 C CA . ASP A 1 55 ? -8.263 4.726 4.944 1.00 0.00 55 ASP A CA 10
ATOM 14627 C C . ASP A 1 55 ? -6.819 4.958 4.495 1.00 0.00 55 ASP A C 10
ATOM 14628 O O . ASP A 1 55 ? -6.129 4.018 4.101 1.00 0.00 55 ASP A O 10
ATOM 14637 N N . GLU A 1 56 ? -6.404 6.214 4.568 1.00 0.00 56 GLU A N 10
ATOM 14638 C CA . GLU A 1 56 ? -5.054 6.580 4.174 1.00 0.00 56 GLU A CA 10
ATOM 14639 C C . GLU A 1 56 ? -4.037 5.644 4.829 1.00 0.00 56 GLU A C 10
ATOM 14640 O O . GLU A 1 56 ? -3.084 5.207 4.185 1.00 0.00 56 GLU A O 10
ATOM 14652 N N . CYS A 1 57 ? -4.273 5.363 6.102 1.00 0.00 57 CYS A N 10
ATOM 14653 C CA . CYS A 1 57 ? -3.390 4.486 6.852 1.00 0.00 57 CYS A CA 10
ATOM 14654 C C . CYS A 1 57 ? -3.361 3.124 6.156 1.00 0.00 57 CYS A C 10
ATOM 14655 O O . CYS A 1 57 ? -2.294 2.538 5.975 1.00 0.00 57 CYS A O 10
ATOM 14663 N N . VAL A 1 58 ? -4.545 2.659 5.784 1.00 0.00 58 VAL A N 10
ATOM 14664 C CA . VAL A 1 58 ? -4.668 1.377 5.112 1.00 0.00 58 VAL A CA 10
ATOM 14665 C C . VAL A 1 58 ? -3.874 1.413 3.805 1.00 0.00 58 VAL A C 10
ATOM 14666 O O . VAL A 1 58 ? -3.035 0.547 3.560 1.00 0.00 58 VAL A O 10
ATOM 14679 N N . ILE A 1 59 ? -4.166 2.423 2.999 1.00 0.00 59 ILE A N 10
ATOM 14680 C CA . ILE A 1 59 ? -3.489 2.583 1.723 1.00 0.00 59 ILE A CA 10
ATOM 14681 C C . ILE A 1 59 ? -1.977 2.629 1.955 1.00 0.00 59 ILE A C 10
ATOM 14682 O O . ILE A 1 59 ? -1.233 1.839 1.376 1.00 0.00 59 ILE A O 10
ATOM 14698 N N . ALA A 1 60 ? -1.569 3.561 2.803 1.00 0.00 60 ALA A N 10
ATOM 14699 C CA . ALA A 1 60 ? -0.159 3.720 3.119 1.00 0.00 60 ALA A CA 10
ATOM 14700 C C . ALA A 1 60 ? 0.427 2.363 3.514 1.00 0.00 60 ALA A C 10
ATOM 14701 O O . ALA A 1 60 ? 1.272 1.818 2.806 1.00 0.00 60 ALA A O 10
ATOM 14708 N N . LEU A 1 61 ? -0.046 1.856 4.643 1.00 0.00 61 LEU A N 10
ATOM 14709 C CA . LEU A 1 61 ? 0.420 0.574 5.141 1.00 0.00 61 LEU A CA 10
ATOM 14710 C C . LEU A 1 61 ? 0.552 -0.405 3.972 1.00 0.00 61 LEU A C 10
ATOM 14711 O O . LEU A 1 61 ? 1.629 -0.946 3.729 1.00 0.00 61 LEU A O 10
ATOM 14727 N N . HIS A 1 62 ? -0.560 -0.603 3.280 1.00 0.00 62 HIS A N 10
ATOM 14728 C CA . HIS A 1 62 ? -0.583 -1.506 2.142 1.00 0.00 62 HIS A CA 10
ATOM 14729 C C . HIS A 1 62 ? 0.529 -1.125 1.162 1.00 0.00 62 HIS A C 10
ATOM 14730 O O . HIS A 1 62 ? 1.298 -1.981 0.727 1.00 0.00 62 HIS A O 10
ATOM 14744 N N . ASP A 1 63 ? 0.577 0.160 0.842 1.00 0.00 63 ASP A N 10
ATOM 14745 C CA . ASP A 1 63 ? 1.581 0.664 -0.078 1.00 0.00 63 ASP A CA 10
ATOM 14746 C C . ASP A 1 63 ? 2.974 0.328 0.458 1.00 0.00 63 ASP A C 10
ATOM 14747 O O . ASP A 1 63 ? 3.805 -0.222 -0.263 1.00 0.00 63 ASP A O 10
ATOM 14756 N N . CYS A 1 64 ? 3.186 0.674 1.720 1.00 0.00 64 CYS A N 10
ATOM 14757 C CA . CYS A 1 64 ? 4.464 0.415 2.361 1.00 0.00 64 CYS A CA 10
ATOM 14758 C C . CYS A 1 64 ? 4.658 -1.099 2.454 1.00 0.00 64 CYS A C 10
ATOM 14759 O O . CYS A 1 64 ? 5.771 -1.574 2.677 1.00 0.00 64 CYS A O 10
ATOM 14767 N N . ASN A 1 65 ? 3.558 -1.816 2.277 1.00 0.00 65 ASN A N 10
ATOM 14768 C CA . ASN A 1 65 ? 3.593 -3.268 2.338 1.00 0.00 65 ASN A CA 10
ATOM 14769 C C . ASN A 1 65 ? 3.555 -3.714 3.801 1.00 0.00 65 ASN A C 10
ATOM 14770 O O . ASN A 1 65 ? 4.568 -4.148 4.348 1.00 0.00 65 ASN A O 10
ATOM 14781 N N . GLY A 1 66 ? 2.377 -3.591 4.394 1.00 0.00 66 GLY A N 10
ATOM 14782 C CA . GLY A 1 66 ? 2.194 -3.976 5.783 1.00 0.00 66 GLY A CA 10
ATOM 14783 C C . GLY A 1 66 ? 3.347 -3.465 6.650 1.00 0.00 66 GLY A C 10
ATOM 14784 O O . GLY A 1 66 ? 3.830 -4.177 7.529 1.00 0.00 66 GLY A O 10
ATOM 14788 N N . ASP A 1 67 ? 3.754 -2.235 6.372 1.00 0.00 67 ASP A N 10
ATOM 14789 C CA . ASP A 1 67 ? 4.840 -1.621 7.115 1.00 0.00 67 ASP A CA 10
ATOM 14790 C C . ASP A 1 67 ? 4.306 -0.411 7.885 1.00 0.00 67 ASP A C 10
ATOM 14791 O O . ASP A 1 67 ? 3.981 0.615 7.288 1.00 0.00 67 ASP A O 10
ATOM 14800 N N . VAL A 1 68 ? 4.231 -0.571 9.198 1.00 0.00 68 VAL A N 10
ATOM 14801 C CA . VAL A 1 68 ? 3.742 0.495 10.055 1.00 0.00 68 VAL A CA 10
ATOM 14802 C C . VAL A 1 68 ? 4.815 1.578 10.178 1.00 0.00 68 VAL A C 10
ATOM 14803 O O . VAL A 1 68 ? 4.503 2.768 10.194 1.00 0.00 68 VAL A O 10
ATOM 14816 N N . ASN A 1 69 ? 6.059 1.128 10.261 1.00 0.00 69 ASN A N 10
ATOM 14817 C CA . ASN A 1 69 ? 7.180 2.044 10.382 1.00 0.00 69 ASN A CA 10
ATOM 14818 C C . ASN A 1 69 ? 7.272 2.900 9.117 1.00 0.00 69 ASN A C 10
ATOM 14819 O O . ASN A 1 69 ? 7.065 4.111 9.167 1.00 0.00 69 ASN A O 10
ATOM 14830 N N . ARG A 1 70 ? 7.584 2.236 8.013 1.00 0.00 70 ARG A N 10
ATOM 14831 C CA . ARG A 1 70 ? 7.706 2.921 6.738 1.00 0.00 70 ARG A CA 10
ATOM 14832 C C . ARG A 1 70 ? 6.477 3.797 6.485 1.00 0.00 70 ARG A C 10
ATOM 14833 O O . ARG A 1 70 ? 6.585 4.869 5.892 1.00 0.00 70 ARG A O 10
ATOM 14854 N N . ALA A 1 71 ? 5.336 3.307 6.949 1.00 0.00 71 ALA A N 10
ATOM 14855 C CA . ALA A 1 71 ? 4.088 4.031 6.780 1.00 0.00 71 ALA A CA 10
ATOM 14856 C C . ALA A 1 71 ? 4.153 5.341 7.569 1.00 0.00 71 ALA A C 10
ATOM 14857 O O . ALA A 1 71 ? 4.003 6.421 6.999 1.00 0.00 71 ALA A O 10
ATOM 14864 N N . ILE A 1 72 ? 4.376 5.202 8.867 1.00 0.00 72 ILE A N 10
ATOM 14865 C CA . ILE A 1 72 ? 4.463 6.361 9.739 1.00 0.00 72 ILE A CA 10
ATOM 14866 C C . ILE A 1 72 ? 5.236 7.473 9.027 1.00 0.00 72 ILE A C 10
ATOM 14867 O O . ILE A 1 72 ? 4.891 8.648 9.146 1.00 0.00 72 ILE A O 10
ATOM 14883 N N . ASN A 1 73 ? 6.267 7.064 8.303 1.00 0.00 73 ASN A N 10
ATOM 14884 C CA . ASN A 1 73 ? 7.091 8.011 7.572 1.00 0.00 73 ASN A CA 10
ATOM 14885 C C . ASN A 1 73 ? 6.243 8.696 6.498 1.00 0.00 73 ASN A C 10
ATOM 14886 O O . ASN A 1 73 ? 6.213 9.923 6.414 1.00 0.00 73 ASN A O 10
ATOM 14897 N N . VAL A 1 74 ? 5.574 7.873 5.704 1.00 0.00 74 VAL A N 10
ATOM 14898 C CA . VAL A 1 74 ? 4.728 8.384 4.639 1.00 0.00 74 VAL A CA 10
ATOM 14899 C C . VAL A 1 74 ? 3.537 9.124 5.250 1.00 0.00 74 VAL A C 10
ATOM 14900 O O . VAL A 1 74 ? 3.312 10.297 4.954 1.00 0.00 74 VAL A O 10
ATOM 14913 N N . LEU A 1 75 ? 2.805 8.409 6.092 1.00 0.00 75 LEU A N 10
ATOM 14914 C CA . LEU A 1 75 ? 1.643 8.983 6.748 1.00 0.00 75 LEU A CA 10
ATOM 14915 C C . LEU A 1 75 ? 2.003 10.365 7.297 1.00 0.00 75 LEU A C 10
ATOM 14916 O O . LEU A 1 75 ? 1.379 11.362 6.938 1.00 0.00 75 LEU A O 10
ATOM 14932 N N . LEU A 1 76 ? 3.010 10.380 8.158 1.00 0.00 76 LEU A N 10
ATOM 14933 C CA . LEU A 1 76 ? 3.461 11.623 8.760 1.00 0.00 76 LEU A CA 10
ATOM 14934 C C . LEU A 1 76 ? 3.616 12.686 7.671 1.00 0.00 76 LEU A C 10
ATOM 14935 O O . LEU A 1 76 ? 2.939 13.713 7.700 1.00 0.00 76 LEU A O 10
ATOM 14951 N N . GLU A 1 77 ? 4.510 12.403 6.735 1.00 0.00 77 GLU A N 10
ATOM 14952 C CA . GLU A 1 77 ? 4.762 13.322 5.638 1.00 0.00 77 GLU A CA 10
ATOM 14953 C C . GLU A 1 77 ? 4.486 12.637 4.298 1.00 0.00 77 GLU A C 10
ATOM 14954 O O . GLU A 1 77 ? 3.425 12.829 3.706 1.00 0.00 77 GLU A O 10
ATOM 14966 N N . GLY A 1 78 ? 5.459 11.852 3.859 1.00 0.00 78 GLY A N 10
ATOM 14967 C CA . GLY A 1 78 ? 5.334 11.138 2.600 1.00 0.00 78 GLY A CA 10
ATOM 14968 C C . GLY A 1 78 ? 6.648 10.449 2.227 1.00 0.00 78 GLY A C 10
ATOM 14969 O O . GLY A 1 78 ? 7.411 10.043 3.103 1.00 0.00 78 GLY A O 10
ATOM 14973 N N . ASN A 1 79 ? 6.873 10.339 0.926 1.00 0.00 79 ASN A N 10
ATOM 14974 C CA . ASN A 1 79 ? 8.082 9.707 0.427 1.00 0.00 79 ASN A CA 10
ATOM 14975 C C . ASN A 1 79 ? 9.140 10.779 0.157 1.00 0.00 79 ASN A C 10
ATOM 14976 O O . ASN A 1 79 ? 8.900 11.714 -0.606 1.00 0.00 79 ASN A O 10
ATOM 14987 N N . PRO A 1 80 ? 10.317 10.604 0.813 1.00 0.00 80 PRO A N 10
ATOM 14988 C CA . PRO A 1 80 ? 11.412 11.546 0.652 1.00 0.00 80 PRO A CA 10
ATOM 14989 C C . PRO A 1 80 ? 12.100 11.360 -0.702 1.00 0.00 80 PRO A C 10
ATOM 14990 O O . PRO A 1 80 ? 13.260 10.957 -0.763 1.00 0.00 80 PRO A O 10
ATOM 15001 N N . ASP A 1 81 ? 11.354 11.662 -1.755 1.00 0.00 81 ASP A N 10
ATOM 15002 C CA . ASP A 1 81 ? 11.878 11.533 -3.105 1.00 0.00 81 ASP A CA 10
ATOM 15003 C C . ASP A 1 81 ? 12.617 10.200 -3.235 1.00 0.00 81 ASP A C 10
ATOM 15004 O O . ASP A 1 81 ? 13.833 10.141 -3.058 1.00 0.00 81 ASP A O 10
ATOM 15013 N N . THR A 1 82 ? 11.852 9.163 -3.544 1.00 0.00 82 THR A N 10
ATOM 15014 C CA . THR A 1 82 ? 12.420 7.835 -3.700 1.00 0.00 82 THR A CA 10
ATOM 15015 C C . THR A 1 82 ? 12.343 7.391 -5.162 1.00 0.00 82 THR A C 10
ATOM 15016 O O . THR A 1 82 ? 13.370 7.173 -5.803 1.00 0.00 82 THR A O 10
ATOM 15027 N N . HIS A 1 83 ? 11.116 7.270 -5.647 1.00 0.00 83 HIS A N 10
ATOM 15028 C CA . HIS A 1 83 ? 10.892 6.856 -7.022 1.00 0.00 83 HIS A CA 10
ATOM 15029 C C . HIS A 1 83 ? 11.792 7.667 -7.955 1.00 0.00 83 HIS A C 10
ATOM 15030 O O . HIS A 1 83 ? 11.954 8.873 -7.775 1.00 0.00 83 HIS A O 10
ATOM 15044 N N . SER A 1 84 ? 12.355 6.973 -8.934 1.00 0.00 84 SER A N 10
ATOM 15045 C CA . SER A 1 84 ? 13.235 7.614 -9.896 1.00 0.00 84 SER A CA 10
ATOM 15046 C C . SER A 1 84 ? 12.423 8.129 -11.086 1.00 0.00 84 SER A C 10
ATOM 15047 O O . SER A 1 84 ? 11.779 7.350 -11.787 1.00 0.00 84 SER A O 10
ATOM 15055 N N . TRP A 1 85 ? 12.479 9.439 -11.277 1.00 0.00 85 TRP A N 10
ATOM 15056 C CA . TRP A 1 85 ? 11.757 10.067 -12.370 1.00 0.00 85 TRP A CA 10
ATOM 15057 C C . TRP A 1 85 ? 12.483 11.365 -12.733 1.00 0.00 85 TRP A C 10
ATOM 15058 O O . TRP A 1 85 ? 13.249 11.896 -11.931 1.00 0.00 85 TRP A O 10
ATOM 15079 N N . GLU A 1 86 ? 12.215 11.837 -13.941 1.00 0.00 86 GLU A N 10
ATOM 15080 C CA . GLU A 1 86 ? 12.833 13.062 -14.420 1.00 0.00 86 GLU A CA 10
ATOM 15081 C C . GLU A 1 86 ? 14.353 12.901 -14.481 1.00 0.00 86 GLU A C 10
ATOM 15082 O O . GLU A 1 86 ? 14.902 11.945 -13.935 1.00 0.00 86 GLU A O 10
ATOM 15094 N N . MET A 1 87 ? 14.991 13.850 -15.150 1.00 0.00 87 MET A N 10
ATOM 15095 C CA . MET A 1 87 ? 16.437 13.825 -15.290 1.00 0.00 87 MET A CA 10
ATOM 15096 C C . MET A 1 87 ? 17.009 15.244 -15.321 1.00 0.00 87 MET A C 10
ATOM 15097 O O . MET A 1 87 ? 16.307 16.207 -15.018 1.00 0.00 87 MET A O 10
ATOM 15111 N N . VAL A 1 88 ? 18.279 15.327 -15.691 1.00 0.00 88 VAL A N 10
ATOM 15112 C CA . VAL A 1 88 ? 18.953 16.612 -15.766 1.00 0.00 88 VAL A CA 10
ATOM 15113 C C . VAL A 1 88 ? 18.216 17.513 -16.758 1.00 0.00 88 VAL A C 10
ATOM 15114 O O . VAL A 1 88 ? 18.084 17.172 -17.933 1.00 0.00 88 VAL A O 10
ATOM 15127 N N . GLY A 1 89 ? 17.755 18.646 -16.250 1.00 0.00 89 GLY A N 10
ATOM 15128 C CA . GLY A 1 89 ? 17.034 19.599 -17.077 1.00 0.00 89 GLY A CA 10
ATOM 15129 C C . GLY A 1 89 ? 16.430 20.718 -16.225 1.00 0.00 89 GLY A C 10
ATOM 15130 O O . GLY A 1 89 ? 15.214 20.781 -16.049 1.00 0.00 89 GLY A O 10
ATOM 15134 N N . LYS A 1 90 ? 17.307 21.572 -15.719 1.00 0.00 90 LYS A N 10
ATOM 15135 C CA . LYS A 1 90 ? 16.875 22.684 -14.890 1.00 0.00 90 LYS A CA 10
ATOM 15136 C C . LYS A 1 90 ? 17.155 23.999 -15.621 1.00 0.00 90 LYS A C 10
ATOM 15137 O O . LYS A 1 90 ? 17.753 24.000 -16.696 1.00 0.00 90 LYS A O 10
ATOM 15156 N N . LYS A 1 91 ? 16.709 25.086 -15.010 1.00 0.00 91 LYS A N 10
ATOM 15157 C CA . LYS A 1 91 ? 16.903 26.404 -15.590 1.00 0.00 91 LYS A CA 10
ATOM 15158 C C . LYS A 1 91 ? 16.116 26.502 -16.898 1.00 0.00 91 LYS A C 10
ATOM 15159 O O . LYS A 1 91 ? 16.680 26.345 -17.980 1.00 0.00 91 LYS A O 10
ATOM 15178 N N . LYS A 1 92 ? 14.824 26.761 -16.756 1.00 0.00 92 LYS A N 10
ATOM 15179 C CA . LYS A 1 92 ? 13.953 26.881 -17.913 1.00 0.00 92 LYS A CA 10
ATOM 15180 C C . LYS A 1 92 ? 12.605 27.455 -17.473 1.00 0.00 92 LYS A C 10
ATOM 15181 O O . LYS A 1 92 ? 11.595 26.752 -17.480 1.00 0.00 92 LYS A O 10
ATOM 15200 N N . GLY A 1 93 ? 12.631 28.726 -17.101 1.00 0.00 93 GLY A N 10
ATOM 15201 C CA . GLY A 1 93 ? 11.423 29.402 -16.659 1.00 0.00 93 GLY A CA 10
ATOM 15202 C C . GLY A 1 93 ? 11.474 30.893 -16.997 1.00 0.00 93 GLY A C 10
ATOM 15203 O O . GLY A 1 93 ? 11.506 31.267 -18.168 1.00 0.00 93 GLY A O 10
ATOM 15207 N N . VAL A 1 94 ? 11.480 31.705 -15.950 1.00 0.00 94 VAL A N 10
ATOM 15208 C CA . VAL A 1 94 ? 11.527 33.147 -16.121 1.00 0.00 94 VAL A CA 10
ATOM 15209 C C . VAL A 1 94 ? 12.967 33.575 -16.410 1.00 0.00 94 VAL A C 10
ATOM 15210 O O . VAL A 1 94 ? 13.781 33.685 -15.495 1.00 0.00 94 VAL A O 10
ATOM 15223 N N . SER A 1 95 ? 13.236 33.806 -17.687 1.00 0.00 95 SER A N 10
ATOM 15224 C CA . SER A 1 95 ? 14.564 34.220 -18.108 1.00 0.00 95 SER A CA 10
ATOM 15225 C C . SER A 1 95 ? 14.529 34.681 -19.567 1.00 0.00 95 SER A C 10
ATOM 15226 O O . SER A 1 95 ? 14.883 35.820 -19.870 1.00 0.00 95 SER A O 10
ATOM 15234 N N . GLY A 1 96 ? 14.100 33.773 -20.431 1.00 0.00 96 GLY A N 10
ATOM 15235 C CA . GLY A 1 96 ? 14.015 34.073 -21.850 1.00 0.00 96 GLY A CA 10
ATOM 15236 C C . GLY A 1 96 ? 13.922 32.789 -22.677 1.00 0.00 96 GLY A C 10
ATOM 15237 O O . GLY A 1 96 ? 14.754 32.547 -23.550 1.00 0.00 96 GLY A O 10
ATOM 15241 N N . GLN A 1 97 ? 12.903 31.999 -22.372 1.00 0.00 97 GLN A N 10
ATOM 15242 C CA . GLN A 1 97 ? 12.691 30.745 -23.076 1.00 0.00 97 GLN A CA 10
ATOM 15243 C C . GLN A 1 97 ? 11.449 30.035 -22.533 1.00 0.00 97 GLN A C 10
ATOM 15244 O O . GLN A 1 97 ? 11.369 29.742 -21.341 1.00 0.00 97 GLN A O 10
ATOM 15258 N N . LYS A 1 98 ? 10.512 29.779 -23.433 1.00 0.00 98 LYS A N 10
ATOM 15259 C CA . LYS A 1 98 ? 9.278 29.109 -23.059 1.00 0.00 98 LYS A CA 10
ATOM 15260 C C . LYS A 1 98 ? 9.594 27.975 -22.083 1.00 0.00 98 LYS A C 10
ATOM 15261 O O . LYS A 1 98 ? 10.602 27.286 -22.231 1.00 0.00 98 LYS A O 10
ATOM 15280 N N . SER A 1 99 ? 8.714 27.816 -21.105 1.00 0.00 99 SER A N 10
ATOM 15281 C CA . SER A 1 99 ? 8.887 26.777 -20.104 1.00 0.00 99 SER A CA 10
ATOM 15282 C C . SER A 1 99 ? 8.634 25.403 -20.727 1.00 0.00 99 SER A C 10
ATOM 15283 O O . SER A 1 99 ? 7.513 25.095 -21.127 1.00 0.00 99 SER A O 10
ATOM 15291 N N . GLY A 1 100 ? 9.696 24.613 -20.790 1.00 0.00 100 GLY A N 10
ATOM 15292 C CA . GLY A 1 100 ? 9.604 23.279 -21.358 1.00 0.00 100 GLY A CA 10
ATOM 15293 C C . GLY A 1 100 ? 9.808 23.313 -22.874 1.00 0.00 100 GLY A C 10
ATOM 15294 O O . GLY A 1 100 ? 9.603 24.346 -23.508 1.00 0.00 100 GLY A O 10
ATOM 15298 N N . PRO A 1 101 ? 10.218 22.139 -23.425 1.00 0.00 101 PRO A N 10
ATOM 15299 C CA . PRO A 1 101 ? 10.452 22.025 -24.855 1.00 0.00 101 PRO A CA 10
ATOM 15300 C C . PRO A 1 101 ? 9.130 21.963 -25.623 1.00 0.00 101 PRO A C 10
ATOM 15301 O O . PRO A 1 101 ? 8.176 21.330 -25.173 1.00 0.00 101 PRO A O 10
ATOM 15312 N N . SER A 1 102 ? 9.116 22.628 -26.768 1.00 0.00 102 SER A N 10
ATOM 15313 C CA . SER A 1 102 ? 7.928 22.657 -27.603 1.00 0.00 102 SER A CA 10
ATOM 15314 C C . SER A 1 102 ? 8.027 21.586 -28.692 1.00 0.00 102 SER A C 10
ATOM 15315 O O . SER A 1 102 ? 9.117 21.107 -28.998 1.00 0.00 102 SER A O 10
ATOM 15323 N N . SER A 1 103 ? 6.873 21.242 -29.245 1.00 0.00 103 SER A N 10
ATOM 15324 C CA . SER A 1 103 ? 6.816 20.237 -30.293 1.00 0.00 103 SER A CA 10
ATOM 15325 C C . SER A 1 103 ? 6.074 20.792 -31.511 1.00 0.00 103 SER A C 10
ATOM 15326 O O . SER A 1 103 ? 6.651 20.918 -32.590 1.00 0.00 103 SER A O 10
ATOM 15334 N N . GLY A 1 104 ? 4.805 21.108 -31.297 1.00 0.00 104 GLY A N 10
ATOM 15335 C CA . GLY A 1 104 ? 3.978 21.646 -32.364 1.00 0.00 104 GLY A CA 10
ATOM 15336 C C . GLY A 1 104 ? 2.780 22.410 -31.796 1.00 0.00 104 GLY A C 10
ATOM 15337 O O . GLY A 1 104 ? 2.924 23.539 -31.330 1.00 0.00 104 GLY A O 10
ATOM 15341 N N . GLY A 1 1 ? 25.338 4.639 -28.455 1.00 0.00 1 GLY A N 11
ATOM 15342 C CA . GLY A 1 1 ? 25.835 5.792 -27.724 1.00 0.00 1 GLY A CA 11
ATOM 15343 C C . GLY A 1 1 ? 26.518 5.364 -26.424 1.00 0.00 1 GLY A C 11
ATOM 15344 O O . GLY A 1 1 ? 27.305 4.418 -26.414 1.00 0.00 1 GLY A O 11
ATOM 15348 N N . SER A 1 2 ? 26.192 6.080 -25.358 1.00 0.00 2 SER A N 11
ATOM 15349 C CA . SER A 1 2 ? 26.765 5.785 -24.055 1.00 0.00 2 SER A CA 11
ATOM 15350 C C . SER A 1 2 ? 25.913 6.420 -22.954 1.00 0.00 2 SER A C 11
ATOM 15351 O O . SER A 1 2 ? 25.412 5.723 -22.073 1.00 0.00 2 SER A O 11
ATOM 15359 N N . SER A 1 3 ? 25.774 7.735 -23.040 1.00 0.00 3 SER A N 11
ATOM 15360 C CA . SER A 1 3 ? 24.992 8.471 -22.062 1.00 0.00 3 SER A CA 11
ATOM 15361 C C . SER A 1 3 ? 24.443 9.754 -22.690 1.00 0.00 3 SER A C 11
ATOM 15362 O O . SER A 1 3 ? 25.011 10.830 -22.508 1.00 0.00 3 SER A O 11
ATOM 15370 N N . GLY A 1 4 ? 23.345 9.598 -23.415 1.00 0.00 4 GLY A N 11
ATOM 15371 C CA . GLY A 1 4 ? 22.713 10.730 -24.070 1.00 0.00 4 GLY A CA 11
ATOM 15372 C C . GLY A 1 4 ? 21.191 10.668 -23.926 1.00 0.00 4 GLY A C 11
ATOM 15373 O O . GLY A 1 4 ? 20.675 9.978 -23.048 1.00 0.00 4 GLY A O 11
ATOM 15377 N N . SER A 1 5 ? 20.516 11.398 -24.802 1.00 0.00 5 SER A N 11
ATOM 15378 C CA . SER A 1 5 ? 19.063 11.434 -24.783 1.00 0.00 5 SER A CA 11
ATOM 15379 C C . SER A 1 5 ? 18.571 11.999 -23.450 1.00 0.00 5 SER A C 11
ATOM 15380 O O . SER A 1 5 ? 18.554 11.295 -22.441 1.00 0.00 5 SER A O 11
ATOM 15388 N N . SER A 1 6 ? 18.182 13.265 -23.487 1.00 0.00 6 SER A N 11
ATOM 15389 C CA . SER A 1 6 ? 17.691 13.933 -22.294 1.00 0.00 6 SER A CA 11
ATOM 15390 C C . SER A 1 6 ? 16.169 13.800 -22.209 1.00 0.00 6 SER A C 11
ATOM 15391 O O . SER A 1 6 ? 15.441 14.519 -22.892 1.00 0.00 6 SER A O 11
ATOM 15399 N N . GLY A 1 7 ? 15.734 12.877 -21.365 1.00 0.00 7 GLY A N 11
ATOM 15400 C CA . GLY A 1 7 ? 14.312 12.640 -21.182 1.00 0.00 7 GLY A CA 11
ATOM 15401 C C . GLY A 1 7 ? 13.904 11.280 -21.753 1.00 0.00 7 GLY A C 11
ATOM 15402 O O . GLY A 1 7 ? 14.505 10.801 -22.713 1.00 0.00 7 GLY A O 11
ATOM 15406 N N . ASN A 1 8 ? 12.885 10.698 -21.138 1.00 0.00 8 ASN A N 11
ATOM 15407 C CA . ASN A 1 8 ? 12.390 9.403 -21.573 1.00 0.00 8 ASN A CA 11
ATOM 15408 C C . ASN A 1 8 ? 10.965 9.560 -22.107 1.00 0.00 8 ASN A C 11
ATOM 15409 O O . ASN A 1 8 ? 10.680 9.188 -23.244 1.00 0.00 8 ASN A O 11
ATOM 15420 N N . GLN A 1 9 ? 10.107 10.111 -21.261 1.00 0.00 9 GLN A N 11
ATOM 15421 C CA . GLN A 1 9 ? 8.719 10.321 -21.633 1.00 0.00 9 GLN A CA 11
ATOM 15422 C C . GLN A 1 9 ? 8.018 11.200 -20.595 1.00 0.00 9 GLN A C 11
ATOM 15423 O O . GLN A 1 9 ? 8.209 11.019 -19.394 1.00 0.00 9 GLN A O 11
ATOM 15437 N N . ASN A 1 10 ? 7.221 12.132 -21.097 1.00 0.00 10 ASN A N 11
ATOM 15438 C CA . ASN A 1 10 ? 6.490 13.039 -20.228 1.00 0.00 10 ASN A CA 11
ATOM 15439 C C . ASN A 1 10 ? 5.191 12.370 -19.776 1.00 0.00 10 ASN A C 11
ATOM 15440 O O . ASN A 1 10 ? 4.570 11.633 -20.541 1.00 0.00 10 ASN A O 11
ATOM 15451 N N . GLN A 1 11 ? 4.818 12.650 -18.537 1.00 0.00 11 GLN A N 11
ATOM 15452 C CA . GLN A 1 11 ? 3.603 12.085 -17.974 1.00 0.00 11 GLN A CA 11
ATOM 15453 C C . GLN A 1 11 ? 2.423 13.031 -18.201 1.00 0.00 11 GLN A C 11
ATOM 15454 O O . GLN A 1 11 ? 2.611 14.234 -18.378 1.00 0.00 11 GLN A O 11
ATOM 15468 N N . THR A 1 12 ? 1.231 12.452 -18.189 1.00 0.00 12 THR A N 11
ATOM 15469 C CA . THR A 1 12 ? 0.020 13.229 -18.391 1.00 0.00 12 THR A CA 11
ATOM 15470 C C . THR A 1 12 ? -0.279 14.082 -17.157 1.00 0.00 12 THR A C 11
ATOM 15471 O O . THR A 1 12 ? 0.415 13.983 -16.146 1.00 0.00 12 THR A O 11
ATOM 15482 N N . GLN A 1 13 ? -1.314 14.901 -17.279 1.00 0.00 13 GLN A N 11
ATOM 15483 C CA . GLN A 1 13 ? -1.713 15.771 -16.186 1.00 0.00 13 GLN A CA 11
ATOM 15484 C C . GLN A 1 13 ? -2.217 14.941 -15.004 1.00 0.00 13 GLN A C 11
ATOM 15485 O O . GLN A 1 13 ? -1.649 14.998 -13.914 1.00 0.00 13 GLN A O 11
ATOM 15499 N N . HIS A 1 14 ? -3.277 14.189 -15.260 1.00 0.00 14 HIS A N 11
ATOM 15500 C CA . HIS A 1 14 ? -3.864 13.348 -14.230 1.00 0.00 14 HIS A CA 11
ATOM 15501 C C . HIS A 1 14 ? -4.509 14.226 -13.156 1.00 0.00 14 HIS A C 11
ATOM 15502 O O . HIS A 1 14 ? -3.906 15.195 -12.697 1.00 0.00 14 HIS A O 11
ATOM 15516 N N . LYS A 1 15 ? -5.726 13.856 -12.787 1.00 0.00 15 LYS A N 11
ATOM 15517 C CA . LYS A 1 15 ? -6.459 14.598 -11.775 1.00 0.00 15 LYS A CA 11
ATOM 15518 C C . LYS A 1 15 ? -7.684 13.789 -11.343 1.00 0.00 15 LYS A C 11
ATOM 15519 O O . LYS A 1 15 ? -7.882 13.543 -10.154 1.00 0.00 15 LYS A O 11
ATOM 15538 N N . GLN A 1 16 ? -8.474 13.397 -12.332 1.00 0.00 16 GLN A N 11
ATOM 15539 C CA . GLN A 1 16 ? -9.674 12.621 -12.069 1.00 0.00 16 GLN A CA 11
ATOM 15540 C C . GLN A 1 16 ? -9.366 11.483 -11.094 1.00 0.00 16 GLN A C 11
ATOM 15541 O O . GLN A 1 16 ? -9.781 11.523 -9.937 1.00 0.00 16 GLN A O 11
ATOM 15555 N N . ARG A 1 17 ? -8.641 10.495 -11.598 1.00 0.00 17 ARG A N 11
ATOM 15556 C CA . ARG A 1 17 ? -8.274 9.347 -10.786 1.00 0.00 17 ARG A CA 11
ATOM 15557 C C . ARG A 1 17 ? -9.526 8.676 -10.217 1.00 0.00 17 ARG A C 11
ATOM 15558 O O . ARG A 1 17 ? -10.176 9.221 -9.326 1.00 0.00 17 ARG A O 11
ATOM 15579 N N . PRO A 1 18 ? -9.834 7.472 -10.769 1.00 0.00 18 PRO A N 11
ATOM 15580 C CA . PRO A 1 18 ? -10.996 6.721 -10.326 1.00 0.00 18 PRO A CA 11
ATOM 15581 C C . PRO A 1 18 ? -10.743 6.071 -8.964 1.00 0.00 18 PRO A C 11
ATOM 15582 O O . PRO A 1 18 ? -11.681 5.655 -8.287 1.00 0.00 18 PRO A O 11
ATOM 15593 N N . GLN A 1 19 ? -9.469 6.004 -8.604 1.00 0.00 19 GLN A N 11
ATOM 15594 C CA . GLN A 1 19 ? -9.080 5.411 -7.336 1.00 0.00 19 GLN A CA 11
ATOM 15595 C C . GLN A 1 19 ? -8.922 6.497 -6.270 1.00 0.00 19 GLN A C 11
ATOM 15596 O O . GLN A 1 19 ? -7.891 6.570 -5.601 1.00 0.00 19 GLN A O 11
ATOM 15610 N N . ALA A 1 20 ? -9.957 7.314 -6.143 1.00 0.00 20 ALA A N 11
ATOM 15611 C CA . ALA A 1 20 ? -9.945 8.392 -5.170 1.00 0.00 20 ALA A CA 11
ATOM 15612 C C . ALA A 1 20 ? -11.341 8.538 -4.559 1.00 0.00 20 ALA A C 11
ATOM 15613 O O . ALA A 1 20 ? -11.484 8.607 -3.340 1.00 0.00 20 ALA A O 11
ATOM 15620 N N . THR A 1 21 ? -12.333 8.581 -5.436 1.00 0.00 21 THR A N 11
ATOM 15621 C CA . THR A 1 21 ? -13.712 8.717 -4.998 1.00 0.00 21 THR A CA 11
ATOM 15622 C C . THR A 1 21 ? -14.106 7.542 -4.101 1.00 0.00 21 THR A C 11
ATOM 15623 O O . THR A 1 21 ? -13.243 6.824 -3.598 1.00 0.00 21 THR A O 11
ATOM 15634 N N . ALA A 1 22 ? -15.409 7.381 -3.928 1.00 0.00 22 ALA A N 11
ATOM 15635 C CA . ALA A 1 22 ? -15.928 6.305 -3.100 1.00 0.00 22 ALA A CA 11
ATOM 15636 C C . ALA A 1 22 ? -15.114 5.035 -3.354 1.00 0.00 22 ALA A C 11
ATOM 15637 O O . ALA A 1 22 ? -14.927 4.222 -2.450 1.00 0.00 22 ALA A O 11
ATOM 15644 N N . GLU A 1 23 ? -14.652 4.903 -4.589 1.00 0.00 23 GLU A N 11
ATOM 15645 C CA . GLU A 1 23 ? -13.862 3.746 -4.973 1.00 0.00 23 GLU A CA 11
ATOM 15646 C C . GLU A 1 23 ? -12.720 3.528 -3.979 1.00 0.00 23 GLU A C 11
ATOM 15647 O O . GLU A 1 23 ? -12.560 2.433 -3.442 1.00 0.00 23 GLU A O 11
ATOM 15659 N N . GLN A 1 24 ? -11.955 4.589 -3.763 1.00 0.00 24 GLN A N 11
ATOM 15660 C CA . GLN A 1 24 ? -10.833 4.528 -2.843 1.00 0.00 24 GLN A CA 11
ATOM 15661 C C . GLN A 1 24 ? -11.272 3.920 -1.509 1.00 0.00 24 GLN A C 11
ATOM 15662 O O . GLN A 1 24 ? -10.771 2.871 -1.106 1.00 0.00 24 GLN A O 11
ATOM 15676 N N . ILE A 1 25 ? -12.204 4.605 -0.862 1.00 0.00 25 ILE A N 11
ATOM 15677 C CA . ILE A 1 25 ? -12.716 4.145 0.418 1.00 0.00 25 ILE A CA 11
ATOM 15678 C C . ILE A 1 25 ? -13.146 2.682 0.295 1.00 0.00 25 ILE A C 11
ATOM 15679 O O . ILE A 1 25 ? -12.825 1.863 1.155 1.00 0.00 25 ILE A O 11
ATOM 15695 N N . ARG A 1 26 ? -13.865 2.398 -0.781 1.00 0.00 26 ARG A N 11
ATOM 15696 C CA . ARG A 1 26 ? -14.341 1.048 -1.028 1.00 0.00 26 ARG A CA 11
ATOM 15697 C C . ARG A 1 26 ? -13.162 0.108 -1.287 1.00 0.00 26 ARG A C 11
ATOM 15698 O O . ARG A 1 26 ? -13.283 -1.106 -1.123 1.00 0.00 26 ARG A O 11
ATOM 15719 N N . LEU A 1 27 ? -12.048 0.703 -1.686 1.00 0.00 27 LEU A N 11
ATOM 15720 C CA . LEU A 1 27 ? -10.848 -0.066 -1.970 1.00 0.00 27 LEU A CA 11
ATOM 15721 C C . LEU A 1 27 ? -10.104 -0.342 -0.662 1.00 0.00 27 LEU A C 11
ATOM 15722 O O . LEU A 1 27 ? -9.542 -1.421 -0.479 1.00 0.00 27 LEU A O 11
ATOM 15738 N N . ALA A 1 28 ? -10.125 0.651 0.215 1.00 0.00 28 ALA A N 11
ATOM 15739 C CA . ALA A 1 28 ? -9.459 0.529 1.501 1.00 0.00 28 ALA A CA 11
ATOM 15740 C C . ALA A 1 28 ? -10.241 -0.445 2.384 1.00 0.00 28 ALA A C 11
ATOM 15741 O O . ALA A 1 28 ? -9.650 -1.278 3.070 1.00 0.00 28 ALA A O 11
ATOM 15748 N N . GLN A 1 29 ? -11.558 -0.309 2.339 1.00 0.00 29 GLN A N 11
ATOM 15749 C CA . GLN A 1 29 ? -12.427 -1.166 3.126 1.00 0.00 29 GLN A CA 11
ATOM 15750 C C . GLN A 1 29 ? -12.330 -2.613 2.638 1.00 0.00 29 GLN A C 11
ATOM 15751 O O . GLN A 1 29 ? -12.664 -3.543 3.370 1.00 0.00 29 GLN A O 11
ATOM 15765 N N . MET A 1 30 ? -11.870 -2.757 1.403 1.00 0.00 30 MET A N 11
ATOM 15766 C CA . MET A 1 30 ? -11.725 -4.075 0.808 1.00 0.00 30 MET A CA 11
ATOM 15767 C C . MET A 1 30 ? -10.319 -4.631 1.044 1.00 0.00 30 MET A C 11
ATOM 15768 O O . MET A 1 30 ? -10.163 -5.786 1.437 1.00 0.00 30 MET A O 11
ATOM 15782 N N . ILE A 1 31 ? -9.333 -3.783 0.796 1.00 0.00 31 ILE A N 11
ATOM 15783 C CA . ILE A 1 31 ? -7.945 -4.175 0.976 1.00 0.00 31 ILE A CA 11
ATOM 15784 C C . ILE A 1 31 ? -7.724 -4.596 2.430 1.00 0.00 31 ILE A C 11
ATOM 15785 O O . ILE A 1 31 ? -7.330 -5.729 2.699 1.00 0.00 31 ILE A O 11
ATOM 15801 N N . SER A 1 32 ? -7.987 -3.660 3.330 1.00 0.00 32 SER A N 11
ATOM 15802 C CA . SER A 1 32 ? -7.821 -3.919 4.750 1.00 0.00 32 SER A CA 11
ATOM 15803 C C . SER A 1 32 ? -8.356 -5.311 5.094 1.00 0.00 32 SER A C 11
ATOM 15804 O O . SER A 1 32 ? -7.613 -6.162 5.580 1.00 0.00 32 SER A O 11
ATOM 15812 N N . ASP A 1 33 ? -9.640 -5.499 4.827 1.00 0.00 33 ASP A N 11
ATOM 15813 C CA . ASP A 1 33 ? -10.282 -6.773 5.102 1.00 0.00 33 ASP A CA 11
ATOM 15814 C C . ASP A 1 33 ? -9.520 -7.889 4.385 1.00 0.00 33 ASP A C 11
ATOM 15815 O O . ASP A 1 33 ? -9.035 -8.823 5.022 1.00 0.00 33 ASP A O 11
ATOM 15824 N N . HIS A 1 34 ? -9.438 -7.755 3.069 1.00 0.00 34 HIS A N 11
ATOM 15825 C CA . HIS A 1 34 ? -8.743 -8.741 2.258 1.00 0.00 34 HIS A CA 11
ATOM 15826 C C . HIS A 1 34 ? -7.233 -8.517 2.361 1.00 0.00 34 HIS A C 11
ATOM 15827 O O . HIS A 1 34 ? -6.656 -7.778 1.565 1.00 0.00 34 HIS A O 11
ATOM 15841 N N . ASN A 1 35 ? -6.636 -9.168 3.348 1.00 0.00 35 ASN A N 11
ATOM 15842 C CA . ASN A 1 35 ? -5.205 -9.050 3.565 1.00 0.00 35 ASN A CA 11
ATOM 15843 C C . ASN A 1 35 ? -4.780 -10.011 4.677 1.00 0.00 35 ASN A C 11
ATOM 15844 O O . ASN A 1 35 ? -4.057 -10.975 4.427 1.00 0.00 35 ASN A O 11
ATOM 15855 N N . ASP A 1 36 ? -5.248 -9.717 5.881 1.00 0.00 36 ASP A N 11
ATOM 15856 C CA . ASP A 1 36 ? -4.926 -10.543 7.032 1.00 0.00 36 ASP A CA 11
ATOM 15857 C C . ASP A 1 36 ? -5.114 -9.725 8.311 1.00 0.00 36 ASP A C 11
ATOM 15858 O O . ASP A 1 36 ? -5.331 -8.516 8.252 1.00 0.00 36 ASP A O 11
ATOM 15867 N N . ALA A 1 37 ? -5.025 -10.417 9.437 1.00 0.00 37 ALA A N 11
ATOM 15868 C CA . ALA A 1 37 ? -5.183 -9.770 10.728 1.00 0.00 37 ALA A CA 11
ATOM 15869 C C . ALA A 1 37 ? -3.926 -8.956 11.043 1.00 0.00 37 ALA A C 11
ATOM 15870 O O . ALA A 1 37 ? -4.006 -7.901 11.669 1.00 0.00 37 ALA A O 11
ATOM 15877 N N . ASP A 1 38 ? -2.794 -9.479 10.595 1.00 0.00 38 ASP A N 11
ATOM 15878 C CA . ASP A 1 38 ? -1.522 -8.814 10.821 1.00 0.00 38 ASP A CA 11
ATOM 15879 C C . ASP A 1 38 ? -1.642 -7.342 10.421 1.00 0.00 38 ASP A C 11
ATOM 15880 O O . ASP A 1 38 ? -1.574 -6.456 11.271 1.00 0.00 38 ASP A O 11
ATOM 15889 N N . PHE A 1 39 ? -1.819 -7.127 9.125 1.00 0.00 39 PHE A N 11
ATOM 15890 C CA . PHE A 1 39 ? -1.949 -5.778 8.602 1.00 0.00 39 PHE A CA 11
ATOM 15891 C C . PHE A 1 39 ? -2.997 -4.985 9.385 1.00 0.00 39 PHE A C 11
ATOM 15892 O O . PHE A 1 39 ? -2.786 -3.815 9.701 1.00 0.00 39 PHE A O 11
ATOM 15909 N N . GLU A 1 40 ? -4.103 -5.653 9.676 1.00 0.00 40 GLU A N 11
ATOM 15910 C CA . GLU A 1 40 ? -5.184 -5.026 10.416 1.00 0.00 40 GLU A CA 11
ATOM 15911 C C . GLU A 1 40 ? -4.649 -4.387 11.699 1.00 0.00 40 GLU A C 11
ATOM 15912 O O . GLU A 1 40 ? -4.795 -3.183 11.905 1.00 0.00 40 GLU A O 11
ATOM 15924 N N . GLU A 1 41 ? -4.040 -5.222 12.528 1.00 0.00 41 GLU A N 11
ATOM 15925 C CA . GLU A 1 41 ? -3.481 -4.753 13.785 1.00 0.00 41 GLU A CA 11
ATOM 15926 C C . GLU A 1 41 ? -2.550 -3.564 13.542 1.00 0.00 41 GLU A C 11
ATOM 15927 O O . GLU A 1 41 ? -2.486 -2.645 14.357 1.00 0.00 41 GLU A O 11
ATOM 15939 N N . LYS A 1 42 ? -1.852 -3.620 12.417 1.00 0.00 42 LYS A N 11
ATOM 15940 C CA . LYS A 1 42 ? -0.927 -2.559 12.057 1.00 0.00 42 LYS A CA 11
ATOM 15941 C C . LYS A 1 42 ? -1.713 -1.276 11.780 1.00 0.00 42 LYS A C 11
ATOM 15942 O O . LYS A 1 42 ? -1.414 -0.226 12.348 1.00 0.00 42 LYS A O 11
ATOM 15961 N N . VAL A 1 43 ? -2.702 -1.402 10.908 1.00 0.00 43 VAL A N 11
ATOM 15962 C CA . VAL A 1 43 ? -3.533 -0.265 10.549 1.00 0.00 43 VAL A CA 11
ATOM 15963 C C . VAL A 1 43 ? -3.912 0.504 11.816 1.00 0.00 43 VAL A C 11
ATOM 15964 O O . VAL A 1 43 ? -3.735 1.719 11.885 1.00 0.00 43 VAL A O 11
ATOM 15977 N N . LYS A 1 44 ? -4.427 -0.236 12.787 1.00 0.00 44 LYS A N 11
ATOM 15978 C CA . LYS A 1 44 ? -4.833 0.361 14.048 1.00 0.00 44 LYS A CA 11
ATOM 15979 C C . LYS A 1 44 ? -3.632 1.062 14.685 1.00 0.00 44 LYS A C 11
ATOM 15980 O O . LYS A 1 44 ? -3.751 2.185 15.173 1.00 0.00 44 LYS A O 11
ATOM 15999 N N . GLN A 1 45 ? -2.502 0.370 14.661 1.00 0.00 45 GLN A N 11
ATOM 16000 C CA . GLN A 1 45 ? -1.280 0.913 15.230 1.00 0.00 45 GLN A CA 11
ATOM 16001 C C . GLN A 1 45 ? -0.947 2.260 14.586 1.00 0.00 45 GLN A C 11
ATOM 16002 O O . GLN A 1 45 ? -0.493 3.181 15.264 1.00 0.00 45 GLN A O 11
ATOM 16016 N N . LEU A 1 46 ? -1.184 2.333 13.285 1.00 0.00 46 LEU A N 11
ATOM 16017 C CA . LEU A 1 46 ? -0.915 3.552 12.542 1.00 0.00 46 LEU A CA 11
ATOM 16018 C C . LEU A 1 46 ? -1.782 4.684 13.096 1.00 0.00 46 LEU A C 11
ATOM 16019 O O . LEU A 1 46 ? -1.297 5.792 13.315 1.00 0.00 46 LEU A O 11
ATOM 16035 N N . ILE A 1 47 ? -3.051 4.365 13.306 1.00 0.00 47 ILE A N 11
ATOM 16036 C CA . ILE A 1 47 ? -3.991 5.341 13.829 1.00 0.00 47 ILE A CA 11
ATOM 16037 C C . ILE A 1 47 ? -3.537 5.784 15.222 1.00 0.00 47 ILE A C 11
ATOM 16038 O O . ILE A 1 47 ? -3.318 6.970 15.459 1.00 0.00 47 ILE A O 11
ATOM 16054 N N . ASP A 1 48 ? -3.410 4.805 16.107 1.00 0.00 48 ASP A N 11
ATOM 16055 C CA . ASP A 1 48 ? -2.986 5.079 17.469 1.00 0.00 48 ASP A CA 11
ATOM 16056 C C . ASP A 1 48 ? -1.695 5.899 17.442 1.00 0.00 48 ASP A C 11
ATOM 16057 O O . ASP A 1 48 ? -1.549 6.859 18.197 1.00 0.00 48 ASP A O 11
ATOM 16066 N N . ILE A 1 49 ? -0.790 5.490 16.565 1.00 0.00 49 ILE A N 11
ATOM 16067 C CA . ILE A 1 49 ? 0.484 6.174 16.430 1.00 0.00 49 ILE A CA 11
ATOM 16068 C C . ILE A 1 49 ? 0.248 7.574 15.857 1.00 0.00 49 ILE A C 11
ATOM 16069 O O . ILE A 1 49 ? 0.415 8.571 16.558 1.00 0.00 49 ILE A O 11
ATOM 16085 N N . THR A 1 50 ? -0.135 7.603 14.590 1.00 0.00 50 THR A N 11
ATOM 16086 C CA . THR A 1 50 ? -0.396 8.863 13.916 1.00 0.00 50 THR A CA 11
ATOM 16087 C C . THR A 1 50 ? -1.811 9.353 14.228 1.00 0.00 50 THR A C 11
ATOM 16088 O O . THR A 1 50 ? -1.987 10.342 14.938 1.00 0.00 50 THR A O 11
ATOM 16099 N N . GLY A 1 51 ? -2.784 8.638 13.682 1.00 0.00 51 GLY A N 11
ATOM 16100 C CA . GLY A 1 51 ? -4.179 8.987 13.894 1.00 0.00 51 GLY A CA 11
ATOM 16101 C C . GLY A 1 51 ? -4.804 9.546 12.614 1.00 0.00 51 GLY A C 11
ATOM 16102 O O . GLY A 1 51 ? -5.833 10.219 12.664 1.00 0.00 51 GLY A O 11
ATOM 16106 N N . LYS A 1 52 ? -4.156 9.247 11.498 1.00 0.00 52 LYS A N 11
ATOM 16107 C CA . LYS A 1 52 ? -4.636 9.712 10.207 1.00 0.00 52 LYS A CA 11
ATOM 16108 C C . LYS A 1 52 ? -5.848 8.877 9.788 1.00 0.00 52 LYS A C 11
ATOM 16109 O O . LYS A 1 52 ? -6.097 7.811 10.350 1.00 0.00 52 LYS A O 11
ATOM 16128 N N . ASN A 1 53 ? -6.570 9.392 8.804 1.00 0.00 53 ASN A N 11
ATOM 16129 C CA . ASN A 1 53 ? -7.749 8.707 8.303 1.00 0.00 53 ASN A CA 11
ATOM 16130 C C . ASN A 1 53 ? -7.441 7.217 8.149 1.00 0.00 53 ASN A C 11
ATOM 16131 O O . ASN A 1 53 ? -6.552 6.838 7.388 1.00 0.00 53 ASN A O 11
ATOM 16142 N N . GLN A 1 54 ? -8.194 6.411 8.883 1.00 0.00 54 GLN A N 11
ATOM 16143 C CA . GLN A 1 54 ? -8.013 4.970 8.838 1.00 0.00 54 GLN A CA 11
ATOM 16144 C C . GLN A 1 54 ? -7.722 4.516 7.406 1.00 0.00 54 GLN A C 11
ATOM 16145 O O . GLN A 1 54 ? -6.720 3.850 7.154 1.00 0.00 54 GLN A O 11
ATOM 16159 N N . ASP A 1 55 ? -8.618 4.895 6.506 1.00 0.00 55 ASP A N 11
ATOM 16160 C CA . ASP A 1 55 ? -8.470 4.536 5.106 1.00 0.00 55 ASP A CA 11
ATOM 16161 C C . ASP A 1 55 ? -7.039 4.835 4.655 1.00 0.00 55 ASP A C 11
ATOM 16162 O O . ASP A 1 55 ? -6.335 3.944 4.182 1.00 0.00 55 ASP A O 11
ATOM 16171 N N . GLU A 1 56 ? -6.652 6.091 4.819 1.00 0.00 56 GLU A N 11
ATOM 16172 C CA . GLU A 1 56 ? -5.317 6.519 4.434 1.00 0.00 56 GLU A CA 11
ATOM 16173 C C . GLU A 1 56 ? -4.268 5.570 5.017 1.00 0.00 56 GLU A C 11
ATOM 16174 O O . GLU A 1 56 ? -3.398 5.083 4.296 1.00 0.00 56 GLU A O 11
ATOM 16186 N N . CYS A 1 57 ? -4.383 5.338 6.316 1.00 0.00 57 CYS A N 11
ATOM 16187 C CA . CYS A 1 57 ? -3.455 4.457 7.004 1.00 0.00 57 CYS A CA 11
ATOM 16188 C C . CYS A 1 57 ? -3.354 3.152 6.212 1.00 0.00 57 CYS A C 11
ATOM 16189 O O . CYS A 1 57 ? -2.256 2.679 5.925 1.00 0.00 57 CYS A O 11
ATOM 16197 N N . VAL A 1 58 ? -4.516 2.607 5.881 1.00 0.00 58 VAL A N 11
ATOM 16198 C CA . VAL A 1 58 ? -4.573 1.366 5.127 1.00 0.00 58 VAL A CA 11
ATOM 16199 C C . VAL A 1 58 ? -3.809 1.537 3.812 1.00 0.00 58 VAL A C 11
ATOM 16200 O O . VAL A 1 58 ? -2.896 0.768 3.516 1.00 0.00 58 VAL A O 11
ATOM 16213 N N . ILE A 1 59 ? -4.210 2.551 3.060 1.00 0.00 59 ILE A N 11
ATOM 16214 C CA . ILE A 1 59 ? -3.575 2.833 1.784 1.00 0.00 59 ILE A CA 11
ATOM 16215 C C . ILE A 1 59 ? -2.066 2.980 1.991 1.00 0.00 59 ILE A C 11
ATOM 16216 O O . ILE A 1 59 ? -1.275 2.382 1.264 1.00 0.00 59 ILE A O 11
ATOM 16232 N N . ALA A 1 60 ? -1.714 3.780 2.987 1.00 0.00 60 ALA A N 11
ATOM 16233 C CA . ALA A 1 60 ? -0.314 4.014 3.300 1.00 0.00 60 ALA A CA 11
ATOM 16234 C C . ALA A 1 60 ? 0.367 2.677 3.599 1.00 0.00 60 ALA A C 11
ATOM 16235 O O . ALA A 1 60 ? 1.309 2.288 2.910 1.00 0.00 60 ALA A O 11
ATOM 16242 N N . LEU A 1 61 ? -0.136 2.010 4.628 1.00 0.00 61 LEU A N 11
ATOM 16243 C CA . LEU A 1 61 ? 0.412 0.725 5.027 1.00 0.00 61 LEU A CA 11
ATOM 16244 C C . LEU A 1 61 ? 0.607 -0.149 3.786 1.00 0.00 61 LEU A C 11
ATOM 16245 O O . LEU A 1 61 ? 1.728 -0.550 3.475 1.00 0.00 61 LEU A O 11
ATOM 16261 N N . HIS A 1 62 ? -0.501 -0.419 3.111 1.00 0.00 62 HIS A N 11
ATOM 16262 C CA . HIS A 1 62 ? -0.465 -1.237 1.912 1.00 0.00 62 HIS A CA 11
ATOM 16263 C C . HIS A 1 62 ? 0.552 -0.660 0.926 1.00 0.00 62 HIS A C 11
ATOM 16264 O O . HIS A 1 62 ? 1.475 -1.355 0.502 1.00 0.00 62 HIS A O 11
ATOM 16278 N N . ASP A 1 63 ? 0.350 0.605 0.589 1.00 0.00 63 ASP A N 11
ATOM 16279 C CA . ASP A 1 63 ? 1.238 1.284 -0.339 1.00 0.00 63 ASP A CA 11
ATOM 16280 C C . ASP A 1 63 ? 2.686 0.902 -0.025 1.00 0.00 63 ASP A C 11
ATOM 16281 O O . ASP A 1 63 ? 3.420 0.457 -0.906 1.00 0.00 63 ASP A O 11
ATOM 16290 N N . CYS A 1 64 ? 3.054 1.089 1.234 1.00 0.00 64 CYS A N 11
ATOM 16291 C CA . CYS A 1 64 ? 4.400 0.770 1.676 1.00 0.00 64 CYS A CA 11
ATOM 16292 C C . CYS A 1 64 ? 4.651 -0.717 1.418 1.00 0.00 64 CYS A C 11
ATOM 16293 O O . CYS A 1 64 ? 5.456 -1.075 0.560 1.00 0.00 64 CYS A O 11
ATOM 16301 N N . ASN A 1 65 ? 3.945 -1.544 2.176 1.00 0.00 65 ASN A N 11
ATOM 16302 C CA . ASN A 1 65 ? 4.081 -2.984 2.039 1.00 0.00 65 ASN A CA 11
ATOM 16303 C C . ASN A 1 65 ? 3.373 -3.672 3.209 1.00 0.00 65 ASN A C 11
ATOM 16304 O O . ASN A 1 65 ? 2.784 -4.738 3.042 1.00 0.00 65 ASN A O 11
ATOM 16315 N N . GLY A 1 66 ? 3.455 -3.032 4.366 1.00 0.00 66 GLY A N 11
ATOM 16316 C CA . GLY A 1 66 ? 2.830 -3.569 5.563 1.00 0.00 66 GLY A CA 11
ATOM 16317 C C . GLY A 1 66 ? 3.723 -3.362 6.788 1.00 0.00 66 GLY A C 11
ATOM 16318 O O . GLY A 1 66 ? 3.897 -4.275 7.595 1.00 0.00 66 GLY A O 11
ATOM 16322 N N . ASP A 1 67 ? 4.264 -2.157 6.889 1.00 0.00 67 ASP A N 11
ATOM 16323 C CA . ASP A 1 67 ? 5.134 -1.819 8.002 1.00 0.00 67 ASP A CA 11
ATOM 16324 C C . ASP A 1 67 ? 4.676 -0.496 8.619 1.00 0.00 67 ASP A C 11
ATOM 16325 O O . ASP A 1 67 ? 4.850 0.565 8.020 1.00 0.00 67 ASP A O 11
ATOM 16334 N N . VAL A 1 68 ? 4.101 -0.601 9.807 1.00 0.00 68 VAL A N 11
ATOM 16335 C CA . VAL A 1 68 ? 3.617 0.574 10.511 1.00 0.00 68 VAL A CA 11
ATOM 16336 C C . VAL A 1 68 ? 4.697 1.658 10.489 1.00 0.00 68 VAL A C 11
ATOM 16337 O O . VAL A 1 68 ? 4.403 2.827 10.243 1.00 0.00 68 VAL A O 11
ATOM 16350 N N . ASN A 1 69 ? 5.924 1.231 10.749 1.00 0.00 69 ASN A N 11
ATOM 16351 C CA . ASN A 1 69 ? 7.049 2.150 10.761 1.00 0.00 69 ASN A CA 11
ATOM 16352 C C . ASN A 1 69 ? 7.166 2.825 9.393 1.00 0.00 69 ASN A C 11
ATOM 16353 O O . ASN A 1 69 ? 7.087 4.048 9.292 1.00 0.00 69 ASN A O 11
ATOM 16364 N N . ARG A 1 70 ? 7.352 1.998 8.375 1.00 0.00 70 ARG A N 11
ATOM 16365 C CA . ARG A 1 70 ? 7.481 2.500 7.017 1.00 0.00 70 ARG A CA 11
ATOM 16366 C C . ARG A 1 70 ? 6.293 3.399 6.669 1.00 0.00 70 ARG A C 11
ATOM 16367 O O . ARG A 1 70 ? 6.474 4.502 6.154 1.00 0.00 70 ARG A O 11
ATOM 16388 N N . ALA A 1 71 ? 5.103 2.896 6.964 1.00 0.00 71 ALA A N 11
ATOM 16389 C CA . ALA A 1 71 ? 3.886 3.640 6.688 1.00 0.00 71 ALA A CA 11
ATOM 16390 C C . ALA A 1 71 ? 3.973 5.015 7.354 1.00 0.00 71 ALA A C 11
ATOM 16391 O O . ALA A 1 71 ? 3.715 6.034 6.715 1.00 0.00 71 ALA A O 11
ATOM 16398 N N . ILE A 1 72 ? 4.336 4.999 8.627 1.00 0.00 72 ILE A N 11
ATOM 16399 C CA . ILE A 1 72 ? 4.460 6.232 9.386 1.00 0.00 72 ILE A CA 11
ATOM 16400 C C . ILE A 1 72 ? 5.341 7.215 8.612 1.00 0.00 72 ILE A C 11
ATOM 16401 O O . ILE A 1 72 ? 4.977 8.378 8.442 1.00 0.00 72 ILE A O 11
ATOM 16417 N N . ASN A 1 73 ? 6.482 6.713 8.164 1.00 0.00 73 ASN A N 11
ATOM 16418 C CA . ASN A 1 73 ? 7.417 7.532 7.413 1.00 0.00 73 ASN A CA 11
ATOM 16419 C C . ASN A 1 73 ? 6.673 8.234 6.275 1.00 0.00 73 ASN A C 11
ATOM 16420 O O . ASN A 1 73 ? 6.960 9.388 5.959 1.00 0.00 73 ASN A O 11
ATOM 16431 N N . VAL A 1 74 ? 5.731 7.509 5.690 1.00 0.00 74 VAL A N 11
ATOM 16432 C CA . VAL A 1 74 ? 4.943 8.047 4.595 1.00 0.00 74 VAL A CA 11
ATOM 16433 C C . VAL A 1 74 ? 3.832 8.934 5.159 1.00 0.00 74 VAL A C 11
ATOM 16434 O O . VAL A 1 74 ? 3.697 10.092 4.766 1.00 0.00 74 VAL A O 11
ATOM 16447 N N . LEU A 1 75 ? 3.063 8.357 6.071 1.00 0.00 75 LEU A N 11
ATOM 16448 C CA . LEU A 1 75 ? 1.968 9.081 6.693 1.00 0.00 75 LEU A CA 11
ATOM 16449 C C . LEU A 1 75 ? 2.472 10.440 7.182 1.00 0.00 75 LEU A C 11
ATOM 16450 O O . LEU A 1 75 ? 1.957 11.480 6.775 1.00 0.00 75 LEU A O 11
ATOM 16466 N N . LEU A 1 76 ? 3.474 10.388 8.047 1.00 0.00 76 LEU A N 11
ATOM 16467 C CA . LEU A 1 76 ? 4.054 11.602 8.595 1.00 0.00 76 LEU A CA 11
ATOM 16468 C C . LEU A 1 76 ? 4.293 12.603 7.464 1.00 0.00 76 LEU A C 11
ATOM 16469 O O . LEU A 1 76 ? 3.708 13.685 7.453 1.00 0.00 76 LEU A O 11
ATOM 16485 N N . GLU A 1 77 ? 5.155 12.207 6.539 1.00 0.00 77 GLU A N 11
ATOM 16486 C CA . GLU A 1 77 ? 5.479 13.057 5.405 1.00 0.00 77 GLU A CA 11
ATOM 16487 C C . GLU A 1 77 ? 5.657 14.506 5.862 1.00 0.00 77 GLU A C 11
ATOM 16488 O O . GLU A 1 77 ? 4.738 15.315 5.745 1.00 0.00 77 GLU A O 11
ATOM 16500 N N . GLY A 1 78 ? 6.846 14.790 6.373 1.00 0.00 78 GLY A N 11
ATOM 16501 C CA . GLY A 1 78 ? 7.157 16.128 6.848 1.00 0.00 78 GLY A CA 11
ATOM 16502 C C . GLY A 1 78 ? 7.539 17.047 5.687 1.00 0.00 78 GLY A C 11
ATOM 16503 O O . GLY A 1 78 ? 8.578 17.704 5.725 1.00 0.00 78 GLY A O 11
ATOM 16507 N N . ASN A 1 79 ? 6.677 17.065 4.680 1.00 0.00 79 ASN A N 11
ATOM 16508 C CA . ASN A 1 79 ? 6.910 17.893 3.509 1.00 0.00 79 ASN A CA 11
ATOM 16509 C C . ASN A 1 79 ? 5.844 18.988 3.443 1.00 0.00 79 ASN A C 11
ATOM 16510 O O . ASN A 1 79 ? 4.662 18.722 3.659 1.00 0.00 79 ASN A O 11
ATOM 16521 N N . PRO A 1 80 ? 6.311 20.228 3.137 1.00 0.00 80 PRO A N 11
ATOM 16522 C CA . PRO A 1 80 ? 5.410 21.364 3.040 1.00 0.00 80 PRO A CA 11
ATOM 16523 C C . PRO A 1 80 ? 4.599 21.311 1.743 1.00 0.00 80 PRO A C 11
ATOM 16524 O O . PRO A 1 80 ? 4.731 22.185 0.888 1.00 0.00 80 PRO A O 11
ATOM 16535 N N . ASP A 1 81 ? 3.777 20.277 1.639 1.00 0.00 81 ASP A N 11
ATOM 16536 C CA . ASP A 1 81 ? 2.945 20.099 0.461 1.00 0.00 81 ASP A CA 11
ATOM 16537 C C . ASP A 1 81 ? 3.773 20.386 -0.792 1.00 0.00 81 ASP A C 11
ATOM 16538 O O . ASP A 1 81 ? 3.675 21.467 -1.372 1.00 0.00 81 ASP A O 11
ATOM 16547 N N . THR A 1 82 ? 4.572 19.400 -1.174 1.00 0.00 82 THR A N 11
ATOM 16548 C CA . THR A 1 82 ? 5.417 19.533 -2.348 1.00 0.00 82 THR A CA 11
ATOM 16549 C C . THR A 1 82 ? 5.100 18.432 -3.361 1.00 0.00 82 THR A C 11
ATOM 16550 O O . THR A 1 82 ? 4.234 17.592 -3.120 1.00 0.00 82 THR A O 11
ATOM 16561 N N . HIS A 1 83 ? 5.819 18.470 -4.474 1.00 0.00 83 HIS A N 11
ATOM 16562 C CA . HIS A 1 83 ? 5.626 17.486 -5.524 1.00 0.00 83 HIS A CA 11
ATOM 16563 C C . HIS A 1 83 ? 5.605 16.082 -4.915 1.00 0.00 83 HIS A C 11
ATOM 16564 O O . HIS A 1 83 ? 6.086 15.878 -3.802 1.00 0.00 83 HIS A O 11
ATOM 16578 N N . SER A 1 84 ? 5.044 15.151 -5.672 1.00 0.00 84 SER A N 11
ATOM 16579 C CA . SER A 1 84 ? 4.954 13.773 -5.221 1.00 0.00 84 SER A CA 11
ATOM 16580 C C . SER A 1 84 ? 4.987 12.826 -6.422 1.00 0.00 84 SER A C 11
ATOM 16581 O O . SER A 1 84 ? 5.060 13.271 -7.567 1.00 0.00 84 SER A O 11
ATOM 16589 N N . TRP A 1 85 ? 4.930 11.537 -6.121 1.00 0.00 85 TRP A N 11
ATOM 16590 C CA . TRP A 1 85 ? 4.952 10.524 -7.162 1.00 0.00 85 TRP A CA 11
ATOM 16591 C C . TRP A 1 85 ? 3.676 9.689 -7.036 1.00 0.00 85 TRP A C 11
ATOM 16592 O O . TRP A 1 85 ? 3.154 9.509 -5.937 1.00 0.00 85 TRP A O 11
ATOM 16613 N N . GLU A 1 86 ? 3.210 9.203 -8.177 1.00 0.00 86 GLU A N 11
ATOM 16614 C CA . GLU A 1 86 ? 2.005 8.392 -8.209 1.00 0.00 86 GLU A CA 11
ATOM 16615 C C . GLU A 1 86 ? 1.781 7.828 -9.613 1.00 0.00 86 GLU A C 11
ATOM 16616 O O . GLU A 1 86 ? 2.183 8.439 -10.603 1.00 0.00 86 GLU A O 11
ATOM 16628 N N . MET A 1 87 ? 1.141 6.669 -9.656 1.00 0.00 87 MET A N 11
ATOM 16629 C CA . MET A 1 87 ? 0.859 6.016 -10.923 1.00 0.00 87 MET A CA 11
ATOM 16630 C C . MET A 1 87 ? -0.161 4.890 -10.744 1.00 0.00 87 MET A C 11
ATOM 16631 O O . MET A 1 87 ? 0.083 3.938 -10.005 1.00 0.00 87 MET A O 11
ATOM 16645 N N . VAL A 1 88 ? -1.283 5.036 -11.434 1.00 0.00 88 VAL A N 11
ATOM 16646 C CA . VAL A 1 88 ? -2.341 4.043 -11.361 1.00 0.00 88 VAL A CA 11
ATOM 16647 C C . VAL A 1 88 ? -3.055 3.964 -12.712 1.00 0.00 88 VAL A C 11
ATOM 16648 O O . VAL A 1 88 ? -3.191 4.970 -13.406 1.00 0.00 88 VAL A O 11
ATOM 16661 N N . GLY A 1 89 ? -3.493 2.758 -13.044 1.00 0.00 89 GLY A N 11
ATOM 16662 C CA . GLY A 1 89 ? -4.189 2.535 -14.300 1.00 0.00 89 GLY A CA 11
ATOM 16663 C C . GLY A 1 89 ? -5.449 3.398 -14.389 1.00 0.00 89 GLY A C 11
ATOM 16664 O O . GLY A 1 89 ? -5.517 4.468 -13.785 1.00 0.00 89 GLY A O 11
ATOM 16668 N N . LYS A 1 90 ? -6.416 2.901 -15.146 1.00 0.00 90 LYS A N 11
ATOM 16669 C CA . LYS A 1 90 ? -7.670 3.613 -15.322 1.00 0.00 90 LYS A CA 11
ATOM 16670 C C . LYS A 1 90 ? -8.829 2.616 -15.277 1.00 0.00 90 LYS A C 11
ATOM 16671 O O . LYS A 1 90 ? -8.965 1.776 -16.166 1.00 0.00 90 LYS A O 11
ATOM 16690 N N . LYS A 1 91 ? -9.636 2.740 -14.234 1.00 0.00 91 LYS A N 11
ATOM 16691 C CA . LYS A 1 91 ? -10.779 1.859 -14.062 1.00 0.00 91 LYS A CA 11
ATOM 16692 C C . LYS A 1 91 ? -12.067 2.681 -14.141 1.00 0.00 91 LYS A C 11
ATOM 16693 O O . LYS A 1 91 ? -12.097 3.837 -13.721 1.00 0.00 91 LYS A O 11
ATOM 16712 N N . LYS A 1 92 ? -13.100 2.053 -14.683 1.00 0.00 92 LYS A N 11
ATOM 16713 C CA . LYS A 1 92 ? -14.387 2.712 -14.823 1.00 0.00 92 LYS A CA 11
ATOM 16714 C C . LYS A 1 92 ? -15.258 2.383 -13.608 1.00 0.00 92 LYS A C 11
ATOM 16715 O O . LYS A 1 92 ? -15.475 1.214 -13.293 1.00 0.00 92 LYS A O 11
ATOM 16734 N N . GLY A 1 93 ? -15.734 3.435 -12.959 1.00 0.00 93 GLY A N 11
ATOM 16735 C CA . GLY A 1 93 ? -16.576 3.274 -11.786 1.00 0.00 93 GLY A CA 11
ATOM 16736 C C . GLY A 1 93 ? -17.709 4.302 -11.778 1.00 0.00 93 GLY A C 11
ATOM 16737 O O . GLY A 1 93 ? -18.676 4.170 -12.526 1.00 0.00 93 GLY A O 11
ATOM 16741 N N . VAL A 1 94 ? -17.550 5.303 -10.925 1.00 0.00 94 VAL A N 11
ATOM 16742 C CA . VAL A 1 94 ? -18.548 6.353 -10.810 1.00 0.00 94 VAL A CA 11
ATOM 16743 C C . VAL A 1 94 ? -19.881 5.739 -10.377 1.00 0.00 94 VAL A C 11
ATOM 16744 O O . VAL A 1 94 ? -20.488 4.975 -11.125 1.00 0.00 94 VAL A O 11
ATOM 16757 N N . SER A 1 95 ? -20.297 6.097 -9.171 1.00 0.00 95 SER A N 11
ATOM 16758 C CA . SER A 1 95 ? -21.547 5.591 -8.630 1.00 0.00 95 SER A CA 11
ATOM 16759 C C . SER A 1 95 ? -21.964 6.421 -7.414 1.00 0.00 95 SER A C 11
ATOM 16760 O O . SER A 1 95 ? -21.173 7.203 -6.890 1.00 0.00 95 SER A O 11
ATOM 16768 N N . GLY A 1 96 ? -23.207 6.221 -7.000 1.00 0.00 96 GLY A N 11
ATOM 16769 C CA . GLY A 1 96 ? -23.739 6.941 -5.855 1.00 0.00 96 GLY A CA 11
ATOM 16770 C C . GLY A 1 96 ? -25.072 6.341 -5.402 1.00 0.00 96 GLY A C 11
ATOM 16771 O O . GLY A 1 96 ? -26.046 6.344 -6.153 1.00 0.00 96 GLY A O 11
ATOM 16775 N N . GLN A 1 97 ? -25.072 5.841 -4.175 1.00 0.00 97 GLN A N 11
ATOM 16776 C CA . GLN A 1 97 ? -26.268 5.239 -3.612 1.00 0.00 97 GLN A CA 11
ATOM 16777 C C . GLN A 1 97 ? -27.147 6.311 -2.965 1.00 0.00 97 GLN A C 11
ATOM 16778 O O . GLN A 1 97 ? -28.281 6.528 -3.389 1.00 0.00 97 GLN A O 11
ATOM 16792 N N . LYS A 1 98 ? -26.591 6.952 -1.948 1.00 0.00 98 LYS A N 11
ATOM 16793 C CA . LYS A 1 98 ? -27.310 7.996 -1.238 1.00 0.00 98 LYS A CA 11
ATOM 16794 C C . LYS A 1 98 ? -28.618 7.424 -0.687 1.00 0.00 98 LYS A C 11
ATOM 16795 O O . LYS A 1 98 ? -29.600 7.296 -1.417 1.00 0.00 98 LYS A O 11
ATOM 16814 N N . SER A 1 99 ? -28.589 7.095 0.596 1.00 0.00 99 SER A N 11
ATOM 16815 C CA . SER A 1 99 ? -29.760 6.540 1.253 1.00 0.00 99 SER A CA 11
ATOM 16816 C C . SER A 1 99 ? -29.486 6.359 2.747 1.00 0.00 99 SER A C 11
ATOM 16817 O O . SER A 1 99 ? -28.333 6.238 3.160 1.00 0.00 99 SER A O 11
ATOM 16825 N N . GLY A 1 100 ? -30.564 6.347 3.517 1.00 0.00 100 GLY A N 11
ATOM 16826 C CA . GLY A 1 100 ? -30.454 6.184 4.957 1.00 0.00 100 GLY A CA 11
ATOM 16827 C C . GLY A 1 100 ? -31.754 6.587 5.656 1.00 0.00 100 GLY A C 11
ATOM 16828 O O . GLY A 1 100 ? -32.596 7.262 5.066 1.00 0.00 100 GLY A O 11
ATOM 16832 N N . PRO A 1 101 ? -31.880 6.145 6.935 1.00 0.00 101 PRO A N 11
ATOM 16833 C CA . PRO A 1 101 ? -33.063 6.452 7.721 1.00 0.00 101 PRO A CA 11
ATOM 16834 C C . PRO A 1 101 ? -33.046 7.909 8.189 1.00 0.00 101 PRO A C 11
ATOM 16835 O O . PRO A 1 101 ? -32.035 8.596 8.057 1.00 0.00 101 PRO A O 11
ATOM 16846 N N . SER A 1 102 ? -34.179 8.337 8.728 1.00 0.00 102 SER A N 11
ATOM 16847 C CA . SER A 1 102 ? -34.307 9.699 9.217 1.00 0.00 102 SER A CA 11
ATOM 16848 C C . SER A 1 102 ? -33.921 9.763 10.696 1.00 0.00 102 SER A C 11
ATOM 16849 O O . SER A 1 102 ? -33.946 8.749 11.392 1.00 0.00 102 SER A O 11
ATOM 16857 N N . SER A 1 103 ? -33.572 10.964 11.132 1.00 0.00 103 SER A N 11
ATOM 16858 C CA . SER A 1 103 ? -33.180 11.173 12.515 1.00 0.00 103 SER A CA 11
ATOM 16859 C C . SER A 1 103 ? -34.021 12.292 13.134 1.00 0.00 103 SER A C 11
ATOM 16860 O O . SER A 1 103 ? -33.944 13.442 12.702 1.00 0.00 103 SER A O 11
ATOM 16868 N N . GLY A 1 104 ? -34.804 11.917 14.134 1.00 0.00 104 GLY A N 11
ATOM 16869 C CA . GLY A 1 104 ? -35.658 12.875 14.816 1.00 0.00 104 GLY A CA 11
ATOM 16870 C C . GLY A 1 104 ? -36.891 13.206 13.974 1.00 0.00 104 GLY A C 11
ATOM 16871 O O . GLY A 1 104 ? -37.920 12.541 14.087 1.00 0.00 104 GLY A O 11
ATOM 16875 N N . GLY A 1 1 ? 13.419 8.485 -4.025 1.00 0.00 1 GLY A N 12
ATOM 16876 C CA . GLY A 1 1 ? 12.509 9.020 -3.027 1.00 0.00 1 GLY A CA 12
ATOM 16877 C C . GLY A 1 1 ? 12.890 8.543 -1.625 1.00 0.00 1 GLY A C 12
ATOM 16878 O O . GLY A 1 1 ? 12.513 7.447 -1.214 1.00 0.00 1 GLY A O 12
ATOM 16882 N N . SER A 1 2 ? 13.635 9.389 -0.929 1.00 0.00 2 SER A N 12
ATOM 16883 C CA . SER A 1 2 ? 14.072 9.068 0.419 1.00 0.00 2 SER A CA 12
ATOM 16884 C C . SER A 1 2 ? 14.506 10.342 1.147 1.00 0.00 2 SER A C 12
ATOM 16885 O O . SER A 1 2 ? 15.698 10.633 1.239 1.00 0.00 2 SER A O 12
ATOM 16893 N N . SER A 1 3 ? 13.516 11.068 1.644 1.00 0.00 3 SER A N 12
ATOM 16894 C CA . SER A 1 3 ? 13.780 12.304 2.360 1.00 0.00 3 SER A CA 12
ATOM 16895 C C . SER A 1 3 ? 12.638 12.599 3.335 1.00 0.00 3 SER A C 12
ATOM 16896 O O . SER A 1 3 ? 11.553 12.033 3.214 1.00 0.00 3 SER A O 12
ATOM 16904 N N . GLY A 1 4 ? 12.922 13.484 4.279 1.00 0.00 4 GLY A N 12
ATOM 16905 C CA . GLY A 1 4 ? 11.933 13.861 5.274 1.00 0.00 4 GLY A CA 12
ATOM 16906 C C . GLY A 1 4 ? 11.730 15.377 5.299 1.00 0.00 4 GLY A C 12
ATOM 16907 O O . GLY A 1 4 ? 12.202 16.085 4.411 1.00 0.00 4 GLY A O 12
ATOM 16911 N N . SER A 1 5 ? 11.027 15.831 6.326 1.00 0.00 5 SER A N 12
ATOM 16912 C CA . SER A 1 5 ? 10.756 17.250 6.478 1.00 0.00 5 SER A CA 12
ATOM 16913 C C . SER A 1 5 ? 9.837 17.731 5.353 1.00 0.00 5 SER A C 12
ATOM 16914 O O . SER A 1 5 ? 10.261 17.841 4.204 1.00 0.00 5 SER A O 12
ATOM 16922 N N . SER A 1 6 ? 8.594 18.005 5.724 1.00 0.00 6 SER A N 12
ATOM 16923 C CA . SER A 1 6 ? 7.612 18.472 4.760 1.00 0.00 6 SER A CA 12
ATOM 16924 C C . SER A 1 6 ? 6.354 18.952 5.487 1.00 0.00 6 SER A C 12
ATOM 16925 O O . SER A 1 6 ? 6.220 18.764 6.695 1.00 0.00 6 SER A O 12
ATOM 16933 N N . GLY A 1 7 ? 5.463 19.564 4.720 1.00 0.00 7 GLY A N 12
ATOM 16934 C CA . GLY A 1 7 ? 4.221 20.072 5.275 1.00 0.00 7 GLY A CA 12
ATOM 16935 C C . GLY A 1 7 ? 3.098 20.031 4.236 1.00 0.00 7 GLY A C 12
ATOM 16936 O O . GLY A 1 7 ? 3.344 19.757 3.062 1.00 0.00 7 GLY A O 12
ATOM 16940 N N . ASN A 1 8 ? 1.890 20.308 4.705 1.00 0.00 8 ASN A N 12
ATOM 16941 C CA . ASN A 1 8 ? 0.730 20.306 3.832 1.00 0.00 8 ASN A CA 12
ATOM 16942 C C . ASN A 1 8 ? 0.544 18.907 3.240 1.00 0.00 8 ASN A C 12
ATOM 16943 O O . ASN A 1 8 ? 1.476 18.105 3.231 1.00 0.00 8 ASN A O 12
ATOM 16954 N N . GLN A 1 9 ? -0.666 18.658 2.761 1.00 0.00 9 GLN A N 12
ATOM 16955 C CA . GLN A 1 9 ? -0.985 17.370 2.169 1.00 0.00 9 GLN A CA 12
ATOM 16956 C C . GLN A 1 9 ? -2.428 17.363 1.660 1.00 0.00 9 GLN A C 12
ATOM 16957 O O . GLN A 1 9 ? -3.271 16.636 2.183 1.00 0.00 9 GLN A O 12
ATOM 16971 N N . ASN A 1 10 ? -2.669 18.182 0.646 1.00 0.00 10 ASN A N 12
ATOM 16972 C CA . ASN A 1 10 ? -3.995 18.279 0.061 1.00 0.00 10 ASN A CA 12
ATOM 16973 C C . ASN A 1 10 ? -3.867 18.524 -1.444 1.00 0.00 10 ASN A C 12
ATOM 16974 O O . ASN A 1 10 ? -3.798 19.669 -1.886 1.00 0.00 10 ASN A O 12
ATOM 16985 N N . GLN A 1 11 ? -3.840 17.428 -2.189 1.00 0.00 11 GLN A N 12
ATOM 16986 C CA . GLN A 1 11 ? -3.722 17.509 -3.634 1.00 0.00 11 GLN A CA 12
ATOM 16987 C C . GLN A 1 11 ? -3.792 16.111 -4.252 1.00 0.00 11 GLN A C 12
ATOM 16988 O O . GLN A 1 11 ? -3.522 15.117 -3.580 1.00 0.00 11 GLN A O 12
ATOM 17002 N N . THR A 1 12 ? -4.157 16.079 -5.525 1.00 0.00 12 THR A N 12
ATOM 17003 C CA . THR A 1 12 ? -4.267 14.819 -6.241 1.00 0.00 12 THR A CA 12
ATOM 17004 C C . THR A 1 12 ? -3.269 14.776 -7.400 1.00 0.00 12 THR A C 12
ATOM 17005 O O . THR A 1 12 ? -3.446 15.466 -8.402 1.00 0.00 12 THR A O 12
ATOM 17016 N N . GLN A 1 13 ? -2.241 13.958 -7.224 1.00 0.00 13 GLN A N 12
ATOM 17017 C CA . GLN A 1 13 ? -1.215 13.815 -8.242 1.00 0.00 13 GLN A CA 12
ATOM 17018 C C . GLN A 1 13 ? -1.837 13.351 -9.561 1.00 0.00 13 GLN A C 12
ATOM 17019 O O . GLN A 1 13 ? -2.605 12.391 -9.585 1.00 0.00 13 GLN A O 12
ATOM 17033 N N . HIS A 1 14 ? -1.481 14.054 -10.626 1.00 0.00 14 HIS A N 12
ATOM 17034 C CA . HIS A 1 14 ? -1.994 13.726 -11.945 1.00 0.00 14 HIS A CA 12
ATOM 17035 C C . HIS A 1 14 ? -0.934 14.043 -13.002 1.00 0.00 14 HIS A C 12
ATOM 17036 O O . HIS A 1 14 ? -0.687 15.208 -13.308 1.00 0.00 14 HIS A O 12
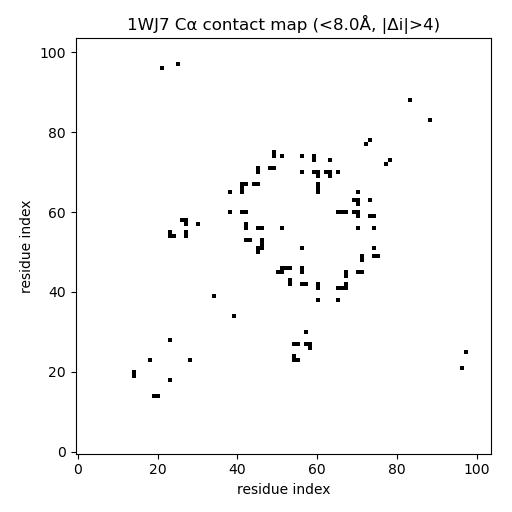ATOM 17050 N N . LYS A 1 15 ? -0.336 12.985 -13.529 1.00 0.00 15 LYS A N 12
ATOM 17051 C CA . LYS A 1 15 ? 0.692 13.136 -14.545 1.00 0.00 15 LYS A CA 12
ATOM 17052 C C . LYS A 1 15 ? 0.842 11.820 -15.312 1.00 0.00 15 LYS A C 12
ATOM 17053 O O . LYS A 1 15 ? 0.504 11.743 -16.492 1.00 0.00 15 LYS A O 12
ATOM 17072 N N . GLN A 1 16 ? 1.349 10.817 -14.610 1.00 0.00 16 GLN A N 12
ATOM 17073 C CA . GLN A 1 16 ? 1.548 9.509 -15.209 1.00 0.00 16 GLN A CA 12
ATOM 17074 C C . GLN A 1 16 ? 1.049 8.412 -14.267 1.00 0.00 16 GLN A C 12
ATOM 17075 O O . GLN A 1 16 ? 1.648 8.167 -13.221 1.00 0.00 16 GLN A O 12
ATOM 17089 N N . ARG A 1 17 ? -0.044 7.781 -14.672 1.00 0.00 17 ARG A N 12
ATOM 17090 C CA . ARG A 1 17 ? -0.630 6.715 -13.877 1.00 0.00 17 ARG A CA 12
ATOM 17091 C C . ARG A 1 17 ? -1.046 7.245 -12.503 1.00 0.00 17 ARG A C 12
ATOM 17092 O O . ARG A 1 17 ? -0.196 7.557 -11.671 1.00 0.00 17 ARG A O 12
ATOM 17113 N N . PRO A 1 18 ? -2.388 7.334 -12.304 1.00 0.00 18 PRO A N 12
ATOM 17114 C CA . PRO A 1 18 ? -2.927 7.821 -11.045 1.00 0.00 18 PRO A CA 12
ATOM 17115 C C . PRO A 1 18 ? -2.799 6.763 -9.948 1.00 0.00 18 PRO A C 12
ATOM 17116 O O . PRO A 1 18 ? -2.681 5.573 -10.238 1.00 0.00 18 PRO A O 12
ATOM 17127 N N . GLN A 1 19 ? -2.826 7.234 -8.710 1.00 0.00 19 GLN A N 12
ATOM 17128 C CA . GLN A 1 19 ? -2.714 6.343 -7.567 1.00 0.00 19 GLN A CA 12
ATOM 17129 C C . GLN A 1 19 ? -3.209 7.041 -6.299 1.00 0.00 19 GLN A C 12
ATOM 17130 O O . GLN A 1 19 ? -2.424 7.321 -5.394 1.00 0.00 19 GLN A O 12
ATOM 17144 N N . ALA A 1 20 ? -4.507 7.303 -6.274 1.00 0.00 20 ALA A N 12
ATOM 17145 C CA . ALA A 1 20 ? -5.116 7.964 -5.132 1.00 0.00 20 ALA A CA 12
ATOM 17146 C C . ALA A 1 20 ? -6.588 8.246 -5.437 1.00 0.00 20 ALA A C 12
ATOM 17147 O O . ALA A 1 20 ? -7.442 8.127 -4.559 1.00 0.00 20 ALA A O 12
ATOM 17154 N N . THR A 1 21 ? -6.841 8.616 -6.684 1.00 0.00 21 THR A N 12
ATOM 17155 C CA . THR A 1 21 ? -8.195 8.917 -7.116 1.00 0.00 21 THR A CA 12
ATOM 17156 C C . THR A 1 21 ? -9.011 7.629 -7.248 1.00 0.00 21 THR A C 12
ATOM 17157 O O . THR A 1 21 ? -9.626 7.178 -6.283 1.00 0.00 21 THR A O 12
ATOM 17168 N N . ALA A 1 22 ? -8.991 7.074 -8.451 1.00 0.00 22 ALA A N 12
ATOM 17169 C CA . ALA A 1 22 ? -9.721 5.848 -8.722 1.00 0.00 22 ALA A CA 12
ATOM 17170 C C . ALA A 1 22 ? -8.987 4.670 -8.078 1.00 0.00 22 ALA A C 12
ATOM 17171 O O . ALA A 1 22 ? -9.580 3.903 -7.320 1.00 0.00 22 ALA A O 12
ATOM 17178 N N . GLU A 1 23 ? -7.707 4.562 -8.404 1.00 0.00 23 GLU A N 12
ATOM 17179 C CA . GLU A 1 23 ? -6.886 3.490 -7.867 1.00 0.00 23 GLU A CA 12
ATOM 17180 C C . GLU A 1 23 ? -7.242 3.232 -6.401 1.00 0.00 23 GLU A C 12
ATOM 17181 O O . GLU A 1 23 ? -7.594 2.113 -6.032 1.00 0.00 23 GLU A O 12
ATOM 17193 N N . GLN A 1 24 ? -7.138 4.287 -5.606 1.00 0.00 24 GLN A N 12
ATOM 17194 C CA . GLN A 1 24 ? -7.445 4.189 -4.189 1.00 0.00 24 GLN A CA 12
ATOM 17195 C C . GLN A 1 24 ? -8.720 3.370 -3.977 1.00 0.00 24 GLN A C 12
ATOM 17196 O O . GLN A 1 24 ? -8.690 2.325 -3.329 1.00 0.00 24 GLN A O 12
ATOM 17210 N N . ILE A 1 25 ? -9.809 3.876 -4.536 1.00 0.00 25 ILE A N 12
ATOM 17211 C CA . ILE A 1 25 ? -11.092 3.204 -4.416 1.00 0.00 25 ILE A CA 12
ATOM 17212 C C . ILE A 1 25 ? -10.895 1.699 -4.607 1.00 0.00 25 ILE A C 12
ATOM 17213 O O . ILE A 1 25 ? -11.371 0.900 -3.802 1.00 0.00 25 ILE A O 12
ATOM 17229 N N . ARG A 1 26 ? -10.192 1.358 -5.677 1.00 0.00 26 ARG A N 12
ATOM 17230 C CA . ARG A 1 26 ? -9.926 -0.038 -5.984 1.00 0.00 26 ARG A CA 12
ATOM 17231 C C . ARG A 1 26 ? -9.002 -0.647 -4.927 1.00 0.00 26 ARG A C 12
ATOM 17232 O O . ARG A 1 26 ? -9.181 -1.797 -4.530 1.00 0.00 26 ARG A O 12
ATOM 17253 N N . LEU A 1 27 ? -8.035 0.152 -4.502 1.00 0.00 27 LEU A N 12
ATOM 17254 C CA . LEU A 1 27 ? -7.082 -0.293 -3.500 1.00 0.00 27 LEU A CA 12
ATOM 17255 C C . LEU A 1 27 ? -7.836 -0.696 -2.230 1.00 0.00 27 LEU A C 12
ATOM 17256 O O . LEU A 1 27 ? -7.793 -1.854 -1.819 1.00 0.00 27 LEU A O 12
ATOM 17272 N N . ALA A 1 28 ? -8.509 0.284 -1.644 1.00 0.00 28 ALA A N 12
ATOM 17273 C CA . ALA A 1 28 ? -9.270 0.046 -0.430 1.00 0.00 28 ALA A CA 12
ATOM 17274 C C . ALA A 1 28 ? -10.278 -1.079 -0.677 1.00 0.00 28 ALA A C 12
ATOM 17275 O O . ALA A 1 28 ? -10.710 -1.746 0.261 1.00 0.00 28 ALA A O 12
ATOM 17282 N N . GLN A 1 29 ? -10.622 -1.253 -1.944 1.00 0.00 29 GLN A N 12
ATOM 17283 C CA . GLN A 1 29 ? -11.571 -2.286 -2.326 1.00 0.00 29 GLN A CA 12
ATOM 17284 C C . GLN A 1 29 ? -10.885 -3.654 -2.351 1.00 0.00 29 GLN A C 12
ATOM 17285 O O . GLN A 1 29 ? -11.503 -4.668 -2.031 1.00 0.00 29 GLN A O 12
ATOM 17299 N N . MET A 1 30 ? -9.617 -3.637 -2.733 1.00 0.00 30 MET A N 12
ATOM 17300 C CA . MET A 1 30 ? -8.841 -4.863 -2.804 1.00 0.00 30 MET A CA 12
ATOM 17301 C C . MET A 1 30 ? -8.271 -5.232 -1.432 1.00 0.00 30 MET A C 12
ATOM 17302 O O . MET A 1 30 ? -8.256 -6.403 -1.057 1.00 0.00 30 MET A O 12
ATOM 17316 N N . ILE A 1 31 ? -7.817 -4.210 -0.722 1.00 0.00 31 ILE A N 12
ATOM 17317 C CA . ILE A 1 31 ? -7.248 -4.411 0.600 1.00 0.00 31 ILE A CA 12
ATOM 17318 C C . ILE A 1 31 ? -8.285 -5.090 1.498 1.00 0.00 31 ILE A C 12
ATOM 17319 O O . ILE A 1 31 ? -7.957 -6.012 2.243 1.00 0.00 31 ILE A O 12
ATOM 17335 N N . SER A 1 32 ? -9.514 -4.607 1.398 1.00 0.00 32 SER A N 12
ATOM 17336 C CA . SER A 1 32 ? -10.601 -5.155 2.192 1.00 0.00 32 SER A CA 12
ATOM 17337 C C . SER A 1 32 ? -10.622 -6.680 2.068 1.00 0.00 32 SER A C 12
ATOM 17338 O O . SER A 1 32 ? -10.519 -7.389 3.068 1.00 0.00 32 SER A O 12
ATOM 17346 N N . ASP A 1 33 ? -10.756 -7.139 0.832 1.00 0.00 33 ASP A N 12
ATOM 17347 C CA . ASP A 1 33 ? -10.793 -8.567 0.565 1.00 0.00 33 ASP A CA 12
ATOM 17348 C C . ASP A 1 33 ? -9.721 -9.266 1.403 1.00 0.00 33 ASP A C 12
ATOM 17349 O O . ASP A 1 33 ? -9.998 -10.266 2.063 1.00 0.00 33 ASP A O 12
ATOM 17358 N N . HIS A 1 34 ? -8.518 -8.712 1.349 1.00 0.00 34 HIS A N 12
ATOM 17359 C CA . HIS A 1 34 ? -7.403 -9.270 2.095 1.00 0.00 34 HIS A CA 12
ATOM 17360 C C . HIS A 1 34 ? -7.085 -8.371 3.291 1.00 0.00 34 HIS A C 12
ATOM 17361 O O . HIS A 1 34 ? -5.963 -7.885 3.425 1.00 0.00 34 HIS A O 12
ATOM 17375 N N . ASN A 1 35 ? -8.092 -8.177 4.129 1.00 0.00 35 ASN A N 12
ATOM 17376 C CA . ASN A 1 35 ? -7.933 -7.344 5.310 1.00 0.00 35 ASN A CA 12
ATOM 17377 C C . ASN A 1 35 ? -6.752 -7.858 6.136 1.00 0.00 35 ASN A C 12
ATOM 17378 O O . ASN A 1 35 ? -5.908 -7.076 6.571 1.00 0.00 35 ASN A O 12
ATOM 17389 N N . ASP A 1 36 ? -6.730 -9.169 6.326 1.00 0.00 36 ASP A N 12
ATOM 17390 C CA . ASP A 1 36 ? -5.666 -9.796 7.092 1.00 0.00 36 ASP A CA 12
ATOM 17391 C C . ASP A 1 36 ? -5.666 -9.231 8.514 1.00 0.00 36 ASP A C 12
ATOM 17392 O O . ASP A 1 36 ? -6.097 -8.100 8.736 1.00 0.00 36 ASP A O 12
ATOM 17401 N N . ALA A 1 37 ? -5.179 -10.044 9.440 1.00 0.00 37 ALA A N 12
ATOM 17402 C CA . ALA A 1 37 ? -5.117 -9.639 10.834 1.00 0.00 37 ALA A CA 12
ATOM 17403 C C . ALA A 1 37 ? -3.832 -8.844 11.073 1.00 0.00 37 ALA A C 12
ATOM 17404 O O . ALA A 1 37 ? -3.864 -7.769 11.671 1.00 0.00 37 ALA A O 12
ATOM 17411 N N . ASP A 1 38 ? -2.730 -9.403 10.593 1.00 0.00 38 ASP A N 12
ATOM 17412 C CA . ASP A 1 38 ? -1.437 -8.759 10.748 1.00 0.00 38 ASP A CA 12
ATOM 17413 C C . ASP A 1 38 ? -1.543 -7.297 10.309 1.00 0.00 38 ASP A C 12
ATOM 17414 O O . ASP A 1 38 ? -1.218 -6.391 11.073 1.00 0.00 38 ASP A O 12
ATOM 17423 N N . PHE A 1 39 ? -2.000 -7.114 9.079 1.00 0.00 39 PHE A N 12
ATOM 17424 C CA . PHE A 1 39 ? -2.154 -5.778 8.529 1.00 0.00 39 PHE A CA 12
ATOM 17425 C C . PHE A 1 39 ? -3.140 -4.953 9.359 1.00 0.00 39 PHE A C 12
ATOM 17426 O O . PHE A 1 39 ? -2.884 -3.787 9.655 1.00 0.00 39 PHE A O 12
ATOM 17443 N N . GLU A 1 40 ? -4.246 -5.592 9.711 1.00 0.00 40 GLU A N 12
ATOM 17444 C CA . GLU A 1 40 ? -5.272 -4.932 10.501 1.00 0.00 40 GLU A CA 12
ATOM 17445 C C . GLU A 1 40 ? -4.659 -4.323 11.764 1.00 0.00 40 GLU A C 12
ATOM 17446 O O . GLU A 1 40 ? -4.768 -3.119 11.993 1.00 0.00 40 GLU A O 12
ATOM 17458 N N . GLU A 1 41 ? -4.027 -5.182 12.550 1.00 0.00 41 GLU A N 12
ATOM 17459 C CA . GLU A 1 41 ? -3.397 -4.744 13.784 1.00 0.00 41 GLU A CA 12
ATOM 17460 C C . GLU A 1 41 ? -2.478 -3.550 13.515 1.00 0.00 41 GLU A C 12
ATOM 17461 O O . GLU A 1 41 ? -2.382 -2.640 14.337 1.00 0.00 41 GLU A O 12
ATOM 17473 N N . LYS A 1 42 ? -1.826 -3.594 12.363 1.00 0.00 42 LYS A N 12
ATOM 17474 C CA . LYS A 1 42 ? -0.918 -2.527 11.976 1.00 0.00 42 LYS A CA 12
ATOM 17475 C C . LYS A 1 42 ? -1.717 -1.244 11.737 1.00 0.00 42 LYS A C 12
ATOM 17476 O O . LYS A 1 42 ? -1.439 -0.213 12.347 1.00 0.00 42 LYS A O 12
ATOM 17495 N N . VAL A 1 43 ? -2.694 -1.351 10.849 1.00 0.00 43 VAL A N 12
ATOM 17496 C CA . VAL A 1 43 ? -3.535 -0.212 10.522 1.00 0.00 43 VAL A CA 12
ATOM 17497 C C . VAL A 1 43 ? -3.875 0.550 11.804 1.00 0.00 43 VAL A C 12
ATOM 17498 O O . VAL A 1 43 ? -3.670 1.761 11.883 1.00 0.00 43 VAL A O 12
ATOM 17511 N N . LYS A 1 44 ? -4.388 -0.189 12.776 1.00 0.00 44 LYS A N 12
ATOM 17512 C CA . LYS A 1 44 ? -4.758 0.402 14.051 1.00 0.00 44 LYS A CA 12
ATOM 17513 C C . LYS A 1 44 ? -3.540 1.103 14.655 1.00 0.00 44 LYS A C 12
ATOM 17514 O O . LYS A 1 44 ? -3.643 2.232 15.133 1.00 0.00 44 LYS A O 12
ATOM 17533 N N . GLN A 1 45 ? -2.415 0.404 14.615 1.00 0.00 45 GLN A N 12
ATOM 17534 C CA . GLN A 1 45 ? -1.179 0.946 15.154 1.00 0.00 45 GLN A CA 12
ATOM 17535 C C . GLN A 1 45 ? -0.859 2.292 14.500 1.00 0.00 45 GLN A C 12
ATOM 17536 O O . GLN A 1 45 ? -0.360 3.203 15.158 1.00 0.00 45 GLN A O 12
ATOM 17550 N N . LEU A 1 46 ? -1.161 2.374 13.212 1.00 0.00 46 LEU A N 12
ATOM 17551 C CA . LEU A 1 46 ? -0.912 3.593 12.462 1.00 0.00 46 LEU A CA 12
ATOM 17552 C C . LEU A 1 46 ? -1.776 4.721 13.029 1.00 0.00 46 LEU A C 12
ATOM 17553 O O . LEU A 1 46 ? -1.294 5.834 13.236 1.00 0.00 46 LEU A O 12
ATOM 17569 N N . ILE A 1 47 ? -3.039 4.395 13.265 1.00 0.00 47 ILE A N 12
ATOM 17570 C CA . ILE A 1 47 ? -3.975 5.366 13.804 1.00 0.00 47 ILE A CA 12
ATOM 17571 C C . ILE A 1 47 ? -3.494 5.821 15.184 1.00 0.00 47 ILE A C 12
ATOM 17572 O O . ILE A 1 47 ? -3.280 7.011 15.409 1.00 0.00 47 ILE A O 12
ATOM 17588 N N . ASP A 1 48 ? -3.337 4.849 16.070 1.00 0.00 48 ASP A N 12
ATOM 17589 C CA . ASP A 1 48 ? -2.885 5.134 17.421 1.00 0.00 48 ASP A CA 12
ATOM 17590 C C . ASP A 1 48 ? -1.615 5.985 17.361 1.00 0.00 48 ASP A C 12
ATOM 17591 O O . ASP A 1 48 ? -1.486 6.967 18.091 1.00 0.00 48 ASP A O 12
ATOM 17600 N N . ILE A 1 49 ? -0.710 5.578 16.483 1.00 0.00 49 ILE A N 12
ATOM 17601 C CA . ILE A 1 49 ? 0.545 6.291 16.318 1.00 0.00 49 ILE A CA 12
ATOM 17602 C C . ILE A 1 49 ? 0.267 7.674 15.727 1.00 0.00 49 ILE A C 12
ATOM 17603 O O . ILE A 1 49 ? 0.416 8.687 16.409 1.00 0.00 49 ILE A O 12
ATOM 17619 N N . THR A 1 50 ? -0.133 7.673 14.463 1.00 0.00 50 THR A N 12
ATOM 17620 C CA . THR A 1 50 ? -0.433 8.915 13.772 1.00 0.00 50 THR A CA 12
ATOM 17621 C C . THR A 1 50 ? -1.856 9.376 14.097 1.00 0.00 50 THR A C 12
ATOM 17622 O O . THR A 1 50 ? -2.046 10.369 14.797 1.00 0.00 50 THR A O 12
ATOM 17633 N N . GLY A 1 51 ? -2.818 8.631 13.573 1.00 0.00 51 GLY A N 12
ATOM 17634 C CA . GLY A 1 51 ? -4.218 8.950 13.798 1.00 0.00 51 GLY A CA 12
ATOM 17635 C C . GLY A 1 51 ? -4.879 9.455 12.514 1.00 0.00 51 GLY A C 12
ATOM 17636 O O . GLY A 1 51 ? -5.942 10.072 12.560 1.00 0.00 51 GLY A O 12
ATOM 17640 N N . LYS A 1 52 ? -4.221 9.175 11.399 1.00 0.00 52 LYS A N 12
ATOM 17641 C CA . LYS A 1 52 ? -4.731 9.594 10.104 1.00 0.00 52 LYS A CA 12
ATOM 17642 C C . LYS A 1 52 ? -5.939 8.731 9.734 1.00 0.00 52 LYS A C 12
ATOM 17643 O O . LYS A 1 52 ? -6.134 7.654 10.296 1.00 0.00 52 LYS A O 12
ATOM 17662 N N . ASN A 1 53 ? -6.720 9.236 8.790 1.00 0.00 53 ASN A N 12
ATOM 17663 C CA . ASN A 1 53 ? -7.904 8.525 8.338 1.00 0.00 53 ASN A CA 12
ATOM 17664 C C . ASN A 1 53 ? -7.572 7.039 8.181 1.00 0.00 53 ASN A C 12
ATOM 17665 O O . ASN A 1 53 ? -6.698 6.674 7.396 1.00 0.00 53 ASN A O 12
ATOM 17676 N N . GLN A 1 54 ? -8.288 6.223 8.940 1.00 0.00 54 GLN A N 12
ATOM 17677 C CA . GLN A 1 54 ? -8.080 4.785 8.896 1.00 0.00 54 GLN A CA 12
ATOM 17678 C C . GLN A 1 54 ? -7.828 4.330 7.457 1.00 0.00 54 GLN A C 12
ATOM 17679 O O . GLN A 1 54 ? -6.831 3.665 7.179 1.00 0.00 54 GLN A O 12
ATOM 17693 N N . ASP A 1 55 ? -8.748 4.706 6.581 1.00 0.00 55 ASP A N 12
ATOM 17694 C CA . ASP A 1 55 ? -8.637 4.344 5.178 1.00 0.00 55 ASP A CA 12
ATOM 17695 C C . ASP A 1 55 ? -7.240 4.706 4.671 1.00 0.00 55 ASP A C 12
ATOM 17696 O O . ASP A 1 55 ? -6.560 3.876 4.070 1.00 0.00 55 ASP A O 12
ATOM 17705 N N . GLU A 1 56 ? -6.852 5.945 4.934 1.00 0.00 56 GLU A N 12
ATOM 17706 C CA . GLU A 1 56 ? -5.548 6.427 4.511 1.00 0.00 56 GLU A CA 12
ATOM 17707 C C . GLU A 1 56 ? -4.445 5.511 5.047 1.00 0.00 56 GLU A C 12
ATOM 17708 O O . GLU A 1 56 ? -3.550 5.111 4.304 1.00 0.00 56 GLU A O 12
ATOM 17720 N N . CYS A 1 57 ? -4.546 5.206 6.333 1.00 0.00 57 CYS A N 12
ATOM 17721 C CA . CYS A 1 57 ? -3.568 4.345 6.977 1.00 0.00 57 CYS A CA 12
ATOM 17722 C C . CYS A 1 57 ? -3.454 3.055 6.162 1.00 0.00 57 CYS A C 12
ATOM 17723 O O . CYS A 1 57 ? -2.352 2.623 5.828 1.00 0.00 57 CYS A O 12
ATOM 17731 N N . VAL A 1 58 ? -4.608 2.476 5.865 1.00 0.00 58 VAL A N 12
ATOM 17732 C CA . VAL A 1 58 ? -4.652 1.244 5.096 1.00 0.00 58 VAL A CA 12
ATOM 17733 C C . VAL A 1 58 ? -3.913 1.448 3.772 1.00 0.00 58 VAL A C 12
ATOM 17734 O O . VAL A 1 58 ? -3.064 0.640 3.400 1.00 0.00 58 VAL A O 12
ATOM 17747 N N . ILE A 1 59 ? -4.262 2.533 3.097 1.00 0.00 59 ILE A N 12
ATOM 17748 C CA . ILE A 1 59 ? -3.643 2.854 1.823 1.00 0.00 59 ILE A CA 12
ATOM 17749 C C . ILE A 1 59 ? -2.135 3.021 2.021 1.00 0.00 59 ILE A C 12
ATOM 17750 O O . ILE A 1 59 ? -1.340 2.409 1.311 1.00 0.00 59 ILE A O 12
ATOM 17766 N N . ALA A 1 60 ? -1.787 3.855 2.991 1.00 0.00 60 ALA A N 12
ATOM 17767 C CA . ALA A 1 60 ? -0.389 4.111 3.292 1.00 0.00 60 ALA A CA 12
ATOM 17768 C C . ALA A 1 60 ? 0.320 2.783 3.569 1.00 0.00 60 ALA A C 12
ATOM 17769 O O . ALA A 1 60 ? 1.243 2.406 2.849 1.00 0.00 60 ALA A O 12
ATOM 17776 N N . LEU A 1 61 ? -0.139 2.112 4.615 1.00 0.00 61 LEU A N 12
ATOM 17777 C CA . LEU A 1 61 ? 0.440 0.834 4.997 1.00 0.00 61 LEU A CA 12
ATOM 17778 C C . LEU A 1 61 ? 0.667 -0.012 3.743 1.00 0.00 61 LEU A C 12
ATOM 17779 O O . LEU A 1 61 ? 1.787 -0.444 3.476 1.00 0.00 61 LEU A O 12
ATOM 17795 N N . HIS A 1 62 ? -0.414 -0.225 3.007 1.00 0.00 62 HIS A N 12
ATOM 17796 C CA . HIS A 1 62 ? -0.347 -1.012 1.788 1.00 0.00 62 HIS A CA 12
ATOM 17797 C C . HIS A 1 62 ? 0.679 -0.395 0.835 1.00 0.00 62 HIS A C 12
ATOM 17798 O O . HIS A 1 62 ? 1.570 -1.086 0.344 1.00 0.00 62 HIS A O 12
ATOM 17812 N N . ASP A 1 63 ? 0.518 0.899 0.600 1.00 0.00 63 ASP A N 12
ATOM 17813 C CA . ASP A 1 63 ? 1.418 1.617 -0.286 1.00 0.00 63 ASP A CA 12
ATOM 17814 C C . ASP A 1 63 ? 2.851 1.136 -0.048 1.00 0.00 63 ASP A C 12
ATOM 17815 O O . ASP A 1 63 ? 3.608 0.936 -0.997 1.00 0.00 63 ASP A O 12
ATOM 17824 N N . CYS A 1 64 ? 3.180 0.965 1.224 1.00 0.00 64 CYS A N 12
ATOM 17825 C CA . CYS A 1 64 ? 4.509 0.512 1.599 1.00 0.00 64 CYS A CA 12
ATOM 17826 C C . CYS A 1 64 ? 4.573 -1.004 1.401 1.00 0.00 64 CYS A C 12
ATOM 17827 O O . CYS A 1 64 ? 5.372 -1.496 0.605 1.00 0.00 64 CYS A O 12
ATOM 17835 N N . ASN A 1 65 ? 3.722 -1.701 2.138 1.00 0.00 65 ASN A N 12
ATOM 17836 C CA . ASN A 1 65 ? 3.671 -3.151 2.054 1.00 0.00 65 ASN A CA 12
ATOM 17837 C C . ASN A 1 65 ? 2.951 -3.704 3.285 1.00 0.00 65 ASN A C 12
ATOM 17838 O O . ASN A 1 65 ? 2.058 -4.542 3.162 1.00 0.00 65 ASN A O 12
ATOM 17849 N N . GLY A 1 66 ? 3.366 -3.214 4.444 1.00 0.00 66 GLY A N 12
ATOM 17850 C CA . GLY A 1 66 ? 2.771 -3.649 5.696 1.00 0.00 66 GLY A CA 12
ATOM 17851 C C . GLY A 1 66 ? 3.724 -3.407 6.869 1.00 0.00 66 GLY A C 12
ATOM 17852 O O . GLY A 1 66 ? 3.877 -4.265 7.737 1.00 0.00 66 GLY A O 12
ATOM 17856 N N . ASP A 1 67 ? 4.339 -2.233 6.857 1.00 0.00 67 ASP A N 12
ATOM 17857 C CA . ASP A 1 67 ? 5.272 -1.867 7.908 1.00 0.00 67 ASP A CA 12
ATOM 17858 C C . ASP A 1 67 ? 4.800 -0.573 8.575 1.00 0.00 67 ASP A C 12
ATOM 17859 O O . ASP A 1 67 ? 5.042 0.518 8.061 1.00 0.00 67 ASP A O 12
ATOM 17868 N N . VAL A 1 68 ? 4.135 -0.737 9.709 1.00 0.00 68 VAL A N 12
ATOM 17869 C CA . VAL A 1 68 ? 3.627 0.404 10.451 1.00 0.00 68 VAL A CA 12
ATOM 17870 C C . VAL A 1 68 ? 4.704 1.490 10.508 1.00 0.00 68 VAL A C 12
ATOM 17871 O O . VAL A 1 68 ? 4.421 2.663 10.267 1.00 0.00 68 VAL A O 12
ATOM 17884 N N . ASN A 1 69 ? 5.916 1.060 10.827 1.00 0.00 69 ASN A N 12
ATOM 17885 C CA . ASN A 1 69 ? 7.036 1.981 10.919 1.00 0.00 69 ASN A CA 12
ATOM 17886 C C . ASN A 1 69 ? 7.200 2.713 9.585 1.00 0.00 69 ASN A C 12
ATOM 17887 O O . ASN A 1 69 ? 7.101 3.937 9.528 1.00 0.00 69 ASN A O 12
ATOM 17898 N N . ARG A 1 70 ? 7.448 1.931 8.545 1.00 0.00 70 ARG A N 12
ATOM 17899 C CA . ARG A 1 70 ? 7.627 2.489 7.215 1.00 0.00 70 ARG A CA 12
ATOM 17900 C C . ARG A 1 70 ? 6.436 3.376 6.848 1.00 0.00 70 ARG A C 12
ATOM 17901 O O . ARG A 1 70 ? 6.615 4.506 6.395 1.00 0.00 70 ARG A O 12
ATOM 17922 N N . ALA A 1 71 ? 5.247 2.831 7.055 1.00 0.00 71 ALA A N 12
ATOM 17923 C CA . ALA A 1 71 ? 4.026 3.559 6.751 1.00 0.00 71 ALA A CA 12
ATOM 17924 C C . ALA A 1 71 ? 4.070 4.927 7.436 1.00 0.00 71 ALA A C 12
ATOM 17925 O O . ALA A 1 71 ? 3.826 5.951 6.800 1.00 0.00 71 ALA A O 12
ATOM 17932 N N . ILE A 1 72 ? 4.382 4.899 8.723 1.00 0.00 72 ILE A N 12
ATOM 17933 C CA . ILE A 1 72 ? 4.460 6.124 9.501 1.00 0.00 72 ILE A CA 12
ATOM 17934 C C . ILE A 1 72 ? 5.312 7.148 8.747 1.00 0.00 72 ILE A C 12
ATOM 17935 O O . ILE A 1 72 ? 4.896 8.290 8.561 1.00 0.00 72 ILE A O 12
ATOM 17951 N N . ASN A 1 73 ? 6.489 6.701 8.334 1.00 0.00 73 ASN A N 12
ATOM 17952 C CA . ASN A 1 73 ? 7.403 7.564 7.605 1.00 0.00 73 ASN A CA 12
ATOM 17953 C C . ASN A 1 73 ? 6.674 8.174 6.406 1.00 0.00 73 ASN A C 12
ATOM 17954 O O . ASN A 1 73 ? 6.927 9.321 6.040 1.00 0.00 73 ASN A O 12
ATOM 17965 N N . VAL A 1 74 ? 5.784 7.381 5.829 1.00 0.00 74 VAL A N 12
ATOM 17966 C CA . VAL A 1 74 ? 5.017 7.829 4.679 1.00 0.00 74 VAL A CA 12
ATOM 17967 C C . VAL A 1 74 ? 3.887 8.745 5.151 1.00 0.00 74 VAL A C 12
ATOM 17968 O O . VAL A 1 74 ? 3.775 9.883 4.697 1.00 0.00 74 VAL A O 12
ATOM 17981 N N . LEU A 1 75 ? 3.077 8.215 6.056 1.00 0.00 75 LEU A N 12
ATOM 17982 C CA . LEU A 1 75 ? 1.959 8.971 6.594 1.00 0.00 75 LEU A CA 12
ATOM 17983 C C . LEU A 1 75 ? 2.441 10.364 7.004 1.00 0.00 75 LEU A C 12
ATOM 17984 O O . LEU A 1 75 ? 1.942 11.370 6.502 1.00 0.00 75 LEU A O 12
ATOM 18000 N N . LEU A 1 76 ? 3.406 10.378 7.912 1.00 0.00 76 LEU A N 12
ATOM 18001 C CA . LEU A 1 76 ? 3.961 11.631 8.395 1.00 0.00 76 LEU A CA 12
ATOM 18002 C C . LEU A 1 76 ? 4.212 12.563 7.208 1.00 0.00 76 LEU A C 12
ATOM 18003 O O . LEU A 1 76 ? 3.592 13.620 7.102 1.00 0.00 76 LEU A O 12
ATOM 18019 N N . GLU A 1 77 ? 5.123 12.138 6.345 1.00 0.00 77 GLU A N 12
ATOM 18020 C CA . GLU A 1 77 ? 5.465 12.921 5.170 1.00 0.00 77 GLU A CA 12
ATOM 18021 C C . GLU A 1 77 ? 4.195 13.404 4.467 1.00 0.00 77 GLU A C 12
ATOM 18022 O O . GLU A 1 77 ? 3.911 14.600 4.444 1.00 0.00 77 GLU A O 12
ATOM 18034 N N . GLY A 1 78 ? 3.465 12.448 3.910 1.00 0.00 78 GLY A N 12
ATOM 18035 C CA . GLY A 1 78 ? 2.232 12.761 3.208 1.00 0.00 78 GLY A CA 12
ATOM 18036 C C . GLY A 1 78 ? 2.504 13.075 1.736 1.00 0.00 78 GLY A C 12
ATOM 18037 O O . GLY A 1 78 ? 2.244 12.249 0.862 1.00 0.00 78 GLY A O 12
ATOM 18041 N N . ASN A 1 79 ? 3.024 14.272 1.505 1.00 0.00 79 ASN A N 12
ATOM 18042 C CA . ASN A 1 79 ? 3.334 14.706 0.153 1.00 0.00 79 ASN A CA 12
ATOM 18043 C C . ASN A 1 79 ? 4.814 15.085 0.071 1.00 0.00 79 ASN A C 12
ATOM 18044 O O . ASN A 1 79 ? 5.390 15.570 1.044 1.00 0.00 79 ASN A O 12
ATOM 18055 N N . PRO A 1 80 ? 5.404 14.843 -1.130 1.00 0.00 80 PRO A N 12
ATOM 18056 C CA . PRO A 1 80 ? 6.805 15.154 -1.353 1.00 0.00 80 PRO A CA 12
ATOM 18057 C C . PRO A 1 80 ? 7.014 16.661 -1.515 1.00 0.00 80 PRO A C 12
ATOM 18058 O O . PRO A 1 80 ? 7.983 17.216 -0.999 1.00 0.00 80 PRO A O 12
ATOM 18069 N N . ASP A 1 81 ? 6.089 17.280 -2.233 1.00 0.00 81 ASP A N 12
ATOM 18070 C CA . ASP A 1 81 ? 6.160 18.712 -2.470 1.00 0.00 81 ASP A CA 12
ATOM 18071 C C . ASP A 1 81 ? 4.799 19.211 -2.961 1.00 0.00 81 ASP A C 12
ATOM 18072 O O . ASP A 1 81 ? 4.641 19.537 -4.137 1.00 0.00 81 ASP A O 12
ATOM 18081 N N . THR A 1 82 ? 3.851 19.254 -2.037 1.00 0.00 82 THR A N 12
ATOM 18082 C CA . THR A 1 82 ? 2.509 19.707 -2.361 1.00 0.00 82 THR A CA 12
ATOM 18083 C C . THR A 1 82 ? 2.465 21.235 -2.429 1.00 0.00 82 THR A C 12
ATOM 18084 O O . THR A 1 82 ? 2.511 21.908 -1.401 1.00 0.00 82 THR A O 12
ATOM 18095 N N . HIS A 1 83 ? 2.376 21.739 -3.652 1.00 0.00 83 HIS A N 12
ATOM 18096 C CA . HIS A 1 83 ? 2.324 23.175 -3.868 1.00 0.00 83 HIS A CA 12
ATOM 18097 C C . HIS A 1 83 ? 0.902 23.680 -3.620 1.00 0.00 83 HIS A C 12
ATOM 18098 O O . HIS A 1 83 ? 0.264 24.217 -4.525 1.00 0.00 83 HIS A O 12
ATOM 18112 N N . SER A 1 84 ? 0.446 23.491 -2.391 1.00 0.00 84 SER A N 12
ATOM 18113 C CA . SER A 1 84 ? -0.890 23.921 -2.013 1.00 0.00 84 SER A CA 12
ATOM 18114 C C . SER A 1 84 ? -0.936 24.230 -0.515 1.00 0.00 84 SER A C 12
ATOM 18115 O O . SER A 1 84 ? -0.147 23.689 0.258 1.00 0.00 84 SER A O 12
ATOM 18123 N N . TRP A 1 85 ? -1.868 25.099 -0.151 1.00 0.00 85 TRP A N 12
ATOM 18124 C CA . TRP A 1 85 ? -2.027 25.486 1.240 1.00 0.00 85 TRP A CA 12
ATOM 18125 C C . TRP A 1 85 ? -3.484 25.242 1.635 1.00 0.00 85 TRP A C 12
ATOM 18126 O O . TRP A 1 85 ? -4.398 25.551 0.872 1.00 0.00 85 TRP A O 12
ATOM 18147 N N . GLU A 1 86 ? -3.656 24.688 2.826 1.00 0.00 86 GLU A N 12
ATOM 18148 C CA . GLU A 1 86 ? -4.988 24.398 3.332 1.00 0.00 86 GLU A CA 12
ATOM 18149 C C . GLU A 1 86 ? -5.149 24.951 4.749 1.00 0.00 86 GLU A C 12
ATOM 18150 O O . GLU A 1 86 ? -4.187 25.436 5.344 1.00 0.00 86 GLU A O 12
ATOM 18162 N N . MET A 1 87 ? -6.372 24.860 5.250 1.00 0.00 87 MET A N 12
ATOM 18163 C CA . MET A 1 87 ? -6.672 25.345 6.586 1.00 0.00 87 MET A CA 12
ATOM 18164 C C . MET A 1 87 ? -7.971 24.733 7.114 1.00 0.00 87 MET A C 12
ATOM 18165 O O . MET A 1 87 ? -9.001 24.779 6.442 1.00 0.00 87 MET A O 12
ATOM 18179 N N . VAL A 1 88 ? -7.881 24.173 8.311 1.00 0.00 88 VAL A N 12
ATOM 18180 C CA . VAL A 1 88 ? -9.036 23.552 8.936 1.00 0.00 88 VAL A CA 12
ATOM 18181 C C . VAL A 1 88 ? -9.080 23.939 10.415 1.00 0.00 88 VAL A C 12
ATOM 18182 O O . VAL A 1 88 ? -8.040 24.163 11.034 1.00 0.00 88 VAL A O 12
ATOM 18195 N N . GLY A 1 89 ? -10.295 24.007 10.941 1.00 0.00 89 GLY A N 12
ATOM 18196 C CA . GLY A 1 89 ? -10.488 24.364 12.336 1.00 0.00 89 GLY A CA 12
ATOM 18197 C C . GLY A 1 89 ? -11.965 24.626 12.635 1.00 0.00 89 GLY A C 12
ATOM 18198 O O . GLY A 1 89 ? -12.814 23.772 12.385 1.00 0.00 89 GLY A O 12
ATOM 18202 N N . LYS A 1 90 ? -12.227 25.811 13.167 1.00 0.00 90 LYS A N 12
ATOM 18203 C CA . LYS A 1 90 ? -13.587 26.197 13.503 1.00 0.00 90 LYS A CA 12
ATOM 18204 C C . LYS A 1 90 ? -14.135 25.242 14.566 1.00 0.00 90 LYS A C 12
ATOM 18205 O O . LYS A 1 90 ? -13.681 24.105 14.677 1.00 0.00 90 LYS A O 12
ATOM 18224 N N . LYS A 1 91 ? -15.103 25.741 15.320 1.00 0.00 91 LYS A N 12
ATOM 18225 C CA . LYS A 1 91 ? -15.718 24.947 16.370 1.00 0.00 91 LYS A CA 12
ATOM 18226 C C . LYS A 1 91 ? -14.714 24.746 17.507 1.00 0.00 91 LYS A C 12
ATOM 18227 O O . LYS A 1 91 ? -13.555 24.413 17.265 1.00 0.00 91 LYS A O 12
ATOM 18246 N N . LYS A 1 92 ? -15.195 24.959 18.723 1.00 0.00 92 LYS A N 12
ATOM 18247 C CA . LYS A 1 92 ? -14.354 24.806 19.898 1.00 0.00 92 LYS A CA 12
ATOM 18248 C C . LYS A 1 92 ? -15.113 24.014 20.964 1.00 0.00 92 LYS A C 12
ATOM 18249 O O . LYS A 1 92 ? -16.326 23.836 20.864 1.00 0.00 92 LYS A O 12
ATOM 18268 N N . GLY A 1 93 ? -14.368 23.560 21.961 1.00 0.00 93 GLY A N 12
ATOM 18269 C CA . GLY A 1 93 ? -14.956 22.791 23.045 1.00 0.00 93 GLY A CA 12
ATOM 18270 C C . GLY A 1 93 ? -15.879 23.663 23.898 1.00 0.00 93 GLY A C 12
ATOM 18271 O O . GLY A 1 93 ? -16.570 24.537 23.376 1.00 0.00 93 GLY A O 12
ATOM 18275 N N . VAL A 1 94 ? -15.861 23.396 25.195 1.00 0.00 94 VAL A N 12
ATOM 18276 C CA . VAL A 1 94 ? -16.688 24.145 26.125 1.00 0.00 94 VAL A CA 12
ATOM 18277 C C . VAL A 1 94 ? -15.858 24.513 27.357 1.00 0.00 94 VAL A C 12
ATOM 18278 O O . VAL A 1 94 ? -14.795 23.938 27.588 1.00 0.00 94 VAL A O 12
ATOM 18291 N N . SER A 1 95 ? -16.375 25.468 28.116 1.00 0.00 95 SER A N 12
ATOM 18292 C CA . SER A 1 95 ? -15.695 25.919 29.318 1.00 0.00 95 SER A CA 12
ATOM 18293 C C . SER A 1 95 ? -16.159 25.096 30.522 1.00 0.00 95 SER A C 12
ATOM 18294 O O . SER A 1 95 ? -17.103 24.315 30.417 1.00 0.00 95 SER A O 12
ATOM 18302 N N . GLY A 1 96 ? -15.474 25.300 31.637 1.00 0.00 96 GLY A N 12
ATOM 18303 C CA . GLY A 1 96 ? -15.804 24.587 32.859 1.00 0.00 96 GLY A CA 12
ATOM 18304 C C . GLY A 1 96 ? -15.005 25.131 34.045 1.00 0.00 96 GLY A C 12
ATOM 18305 O O . GLY A 1 96 ? -13.806 25.380 33.928 1.00 0.00 96 GLY A O 12
ATOM 18309 N N . GLN A 1 97 ? -15.701 25.301 35.159 1.00 0.00 97 GLN A N 12
ATOM 18310 C CA . GLN A 1 97 ? -15.071 25.811 36.365 1.00 0.00 97 GLN A CA 12
ATOM 18311 C C . GLN A 1 97 ? -15.805 25.298 37.605 1.00 0.00 97 GLN A C 12
ATOM 18312 O O . GLN A 1 97 ? -16.887 24.721 37.497 1.00 0.00 97 GLN A O 12
ATOM 18326 N N . LYS A 1 98 ? -15.189 25.527 38.756 1.00 0.00 98 LYS A N 12
ATOM 18327 C CA . LYS A 1 98 ? -15.771 25.095 40.015 1.00 0.00 98 LYS A CA 12
ATOM 18328 C C . LYS A 1 98 ? -15.058 25.801 41.170 1.00 0.00 98 LYS A C 12
ATOM 18329 O O . LYS A 1 98 ? -14.084 26.522 40.955 1.00 0.00 98 LYS A O 12
ATOM 18348 N N . SER A 1 99 ? -15.571 25.571 42.370 1.00 0.00 99 SER A N 12
ATOM 18349 C CA . SER A 1 99 ? -14.995 26.176 43.559 1.00 0.00 99 SER A CA 12
ATOM 18350 C C . SER A 1 99 ? -14.334 25.102 44.425 1.00 0.00 99 SER A C 12
ATOM 18351 O O . SER A 1 99 ? -14.969 24.112 44.785 1.00 0.00 99 SER A O 12
ATOM 18359 N N . GLY A 1 100 ? -13.067 25.334 44.734 1.00 0.00 100 GLY A N 12
ATOM 18360 C CA . GLY A 1 100 ? -12.313 24.399 45.551 1.00 0.00 100 GLY A CA 12
ATOM 18361 C C . GLY A 1 100 ? -12.131 23.063 44.829 1.00 0.00 100 GLY A C 12
ATOM 18362 O O . GLY A 1 100 ? -12.904 22.726 43.934 1.00 0.00 100 GLY A O 12
ATOM 18366 N N . PRO A 1 101 ? -11.076 22.318 45.256 1.00 0.00 101 PRO A N 12
ATOM 18367 C CA . PRO A 1 101 ? -10.783 21.025 44.660 1.00 0.00 101 PRO A CA 12
ATOM 18368 C C . PRO A 1 101 ? -11.773 19.962 45.140 1.00 0.00 101 PRO A C 12
ATOM 18369 O O . PRO A 1 101 ? -12.554 20.206 46.058 1.00 0.00 101 PRO A O 12
ATOM 18380 N N . SER A 1 102 ? -11.707 18.805 44.498 1.00 0.00 102 SER A N 12
ATOM 18381 C CA . SER A 1 102 ? -12.588 17.704 44.848 1.00 0.00 102 SER A CA 12
ATOM 18382 C C . SER A 1 102 ? -11.953 16.375 44.435 1.00 0.00 102 SER A C 12
ATOM 18383 O O . SER A 1 102 ? -11.693 15.518 45.279 1.00 0.00 102 SER A O 12
ATOM 18391 N N . SER A 1 103 ? -11.722 16.243 43.137 1.00 0.00 103 SER A N 12
ATOM 18392 C CA . SER A 1 103 ? -11.123 15.033 42.603 1.00 0.00 103 SER A CA 12
ATOM 18393 C C . SER A 1 103 ? -9.613 15.043 42.849 1.00 0.00 103 SER A C 12
ATOM 18394 O O . SER A 1 103 ? -9.073 14.121 43.459 1.00 0.00 103 SER A O 12
ATOM 18402 N N . GLY A 1 104 ? -8.973 16.097 42.362 1.00 0.00 104 GLY A N 12
ATOM 18403 C CA . GLY A 1 104 ? -7.536 16.240 42.522 1.00 0.00 104 GLY A CA 12
ATOM 18404 C C . GLY A 1 104 ? -7.198 16.930 43.845 1.00 0.00 104 GLY A C 12
ATOM 18405 O O . GLY A 1 104 ? -6.638 18.025 43.852 1.00 0.00 104 GLY A O 12
ATOM 18409 N N . GLY A 1 1 ? 25.133 8.728 -13.958 1.00 0.00 1 GLY A N 13
ATOM 18410 C CA . GLY A 1 1 ? 25.689 8.902 -12.627 1.00 0.00 1 GLY A CA 13
ATOM 18411 C C . GLY A 1 1 ? 25.283 10.254 -12.036 1.00 0.00 1 GLY A C 13
ATOM 18412 O O . GLY A 1 1 ? 24.271 10.830 -12.432 1.00 0.00 1 GLY A O 13
ATOM 18416 N N . SER A 1 2 ? 26.093 10.721 -11.098 1.00 0.00 2 SER A N 13
ATOM 18417 C CA . SER A 1 2 ? 25.831 11.994 -10.448 1.00 0.00 2 SER A CA 13
ATOM 18418 C C . SER A 1 2 ? 24.517 11.923 -9.668 1.00 0.00 2 SER A C 13
ATOM 18419 O O . SER A 1 2 ? 23.661 11.091 -9.962 1.00 0.00 2 SER A O 13
ATOM 18427 N N . SER A 1 3 ? 24.399 12.807 -8.688 1.00 0.00 3 SER A N 13
ATOM 18428 C CA . SER A 1 3 ? 23.204 12.855 -7.864 1.00 0.00 3 SER A CA 13
ATOM 18429 C C . SER A 1 3 ? 22.646 14.279 -7.832 1.00 0.00 3 SER A C 13
ATOM 18430 O O . SER A 1 3 ? 23.133 15.124 -7.082 1.00 0.00 3 SER A O 13
ATOM 18438 N N . GLY A 1 4 ? 21.633 14.502 -8.656 1.00 0.00 4 GLY A N 13
ATOM 18439 C CA . GLY A 1 4 ? 21.004 15.810 -8.732 1.00 0.00 4 GLY A CA 13
ATOM 18440 C C . GLY A 1 4 ? 20.701 16.189 -10.183 1.00 0.00 4 GLY A C 13
ATOM 18441 O O . GLY A 1 4 ? 19.920 15.516 -10.854 1.00 0.00 4 GLY A O 13
ATOM 18445 N N . SER A 1 5 ? 21.335 17.266 -10.625 1.00 0.00 5 SER A N 13
ATOM 18446 C CA . SER A 1 5 ? 21.143 17.743 -11.984 1.00 0.00 5 SER A CA 13
ATOM 18447 C C . SER A 1 5 ? 19.649 17.836 -12.299 1.00 0.00 5 SER A C 13
ATOM 18448 O O . SER A 1 5 ? 19.035 16.853 -12.711 1.00 0.00 5 SER A O 13
ATOM 18456 N N . SER A 1 6 ? 19.106 19.027 -12.094 1.00 0.00 6 SER A N 13
ATOM 18457 C CA . SER A 1 6 ? 17.696 19.262 -12.352 1.00 0.00 6 SER A CA 13
ATOM 18458 C C . SER A 1 6 ? 17.454 20.747 -12.628 1.00 0.00 6 SER A C 13
ATOM 18459 O O . SER A 1 6 ? 17.182 21.135 -13.763 1.00 0.00 6 SER A O 13
ATOM 18467 N N . GLY A 1 7 ? 17.561 21.538 -11.570 1.00 0.00 7 GLY A N 13
ATOM 18468 C CA . GLY A 1 7 ? 17.358 22.972 -11.684 1.00 0.00 7 GLY A CA 13
ATOM 18469 C C . GLY A 1 7 ? 16.423 23.482 -10.585 1.00 0.00 7 GLY A C 13
ATOM 18470 O O . GLY A 1 7 ? 16.106 22.753 -9.647 1.00 0.00 7 GLY A O 13
ATOM 18474 N N . ASN A 1 8 ? 16.008 24.731 -10.739 1.00 0.00 8 ASN A N 13
ATOM 18475 C CA . ASN A 1 8 ? 15.116 25.348 -9.772 1.00 0.00 8 ASN A CA 13
ATOM 18476 C C . ASN A 1 8 ? 13.873 25.872 -10.493 1.00 0.00 8 ASN A C 13
ATOM 18477 O O . ASN A 1 8 ? 13.967 26.772 -11.326 1.00 0.00 8 ASN A O 13
ATOM 18488 N N . GLN A 1 9 ? 12.736 25.286 -10.146 1.00 0.00 9 GLN A N 13
ATOM 18489 C CA . GLN A 1 9 ? 11.475 25.683 -10.749 1.00 0.00 9 GLN A CA 13
ATOM 18490 C C . GLN A 1 9 ? 10.333 25.527 -9.744 1.00 0.00 9 GLN A C 13
ATOM 18491 O O . GLN A 1 9 ? 9.546 26.452 -9.544 1.00 0.00 9 GLN A O 13
ATOM 18505 N N . ASN A 1 10 ? 10.277 24.351 -9.136 1.00 0.00 10 ASN A N 13
ATOM 18506 C CA . ASN A 1 10 ? 9.244 24.062 -8.156 1.00 0.00 10 ASN A CA 13
ATOM 18507 C C . ASN A 1 10 ? 7.870 24.219 -8.809 1.00 0.00 10 ASN A C 13
ATOM 18508 O O . ASN A 1 10 ? 7.743 24.122 -10.029 1.00 0.00 10 ASN A O 13
ATOM 18519 N N . GLN A 1 11 ? 6.874 24.457 -7.968 1.00 0.00 11 GLN A N 13
ATOM 18520 C CA . GLN A 1 11 ? 5.513 24.628 -8.449 1.00 0.00 11 GLN A CA 13
ATOM 18521 C C . GLN A 1 11 ? 4.917 23.276 -8.845 1.00 0.00 11 GLN A C 13
ATOM 18522 O O . GLN A 1 11 ? 5.626 22.402 -9.341 1.00 0.00 11 GLN A O 13
ATOM 18536 N N . THR A 1 12 ? 3.619 23.146 -8.611 1.00 0.00 12 THR A N 13
ATOM 18537 C CA . THR A 1 12 ? 2.919 21.915 -8.937 1.00 0.00 12 THR A CA 13
ATOM 18538 C C . THR A 1 12 ? 2.825 21.741 -10.454 1.00 0.00 12 THR A C 13
ATOM 18539 O O . THR A 1 12 ? 2.847 22.721 -11.197 1.00 0.00 12 THR A O 13
ATOM 18550 N N . GLN A 1 13 ? 2.721 20.487 -10.869 1.00 0.00 13 GLN A N 13
ATOM 18551 C CA . GLN A 1 13 ? 2.623 20.173 -12.284 1.00 0.00 13 GLN A CA 13
ATOM 18552 C C . GLN A 1 13 ? 1.200 19.732 -12.632 1.00 0.00 13 GLN A C 13
ATOM 18553 O O . GLN A 1 13 ? 0.438 20.494 -13.225 1.00 0.00 13 GLN A O 13
ATOM 18567 N N . HIS A 1 14 ? 0.885 18.503 -12.250 1.00 0.00 14 HIS A N 13
ATOM 18568 C CA . HIS A 1 14 ? -0.434 17.952 -12.514 1.00 0.00 14 HIS A CA 13
ATOM 18569 C C . HIS A 1 14 ? -0.540 16.557 -11.894 1.00 0.00 14 HIS A C 13
ATOM 18570 O O . HIS A 1 14 ? 0.458 15.850 -11.774 1.00 0.00 14 HIS A O 13
ATOM 18584 N N . LYS A 1 15 ? -1.760 16.204 -11.518 1.00 0.00 15 LYS A N 13
ATOM 18585 C CA . LYS A 1 15 ? -2.011 14.907 -10.913 1.00 0.00 15 LYS A CA 13
ATOM 18586 C C . LYS A 1 15 ? -1.512 14.918 -9.467 1.00 0.00 15 LYS A C 13
ATOM 18587 O O . LYS A 1 15 ? -0.354 15.241 -9.209 1.00 0.00 15 LYS A O 13
ATOM 18606 N N . GLN A 1 16 ? -2.411 14.561 -8.562 1.00 0.00 16 GLN A N 13
ATOM 18607 C CA . GLN A 1 16 ? -2.077 14.525 -7.148 1.00 0.00 16 GLN A CA 13
ATOM 18608 C C . GLN A 1 16 ? -1.295 13.252 -6.820 1.00 0.00 16 GLN A C 13
ATOM 18609 O O . GLN A 1 16 ? -1.777 12.397 -6.079 1.00 0.00 16 GLN A O 13
ATOM 18623 N N . ARG A 1 17 ? -0.100 13.167 -7.386 1.00 0.00 17 ARG A N 13
ATOM 18624 C CA . ARG A 1 17 ? 0.754 12.013 -7.163 1.00 0.00 17 ARG A CA 13
ATOM 18625 C C . ARG A 1 17 ? 0.090 10.747 -7.710 1.00 0.00 17 ARG A C 13
ATOM 18626 O O . ARG A 1 17 ? -1.118 10.564 -7.566 1.00 0.00 17 ARG A O 13
ATOM 18647 N N . PRO A 1 18 ? 0.930 9.885 -8.342 1.00 0.00 18 PRO A N 13
ATOM 18648 C CA . PRO A 1 18 ? 0.437 8.642 -8.911 1.00 0.00 18 PRO A CA 13
ATOM 18649 C C . PRO A 1 18 ? 0.149 7.613 -7.815 1.00 0.00 18 PRO A C 13
ATOM 18650 O O . PRO A 1 18 ? 0.587 7.774 -6.677 1.00 0.00 18 PRO A O 13
ATOM 18661 N N . GLN A 1 19 ? -0.585 6.579 -8.197 1.00 0.00 19 GLN A N 13
ATOM 18662 C CA . GLN A 1 19 ? -0.936 5.524 -7.262 1.00 0.00 19 GLN A CA 13
ATOM 18663 C C . GLN A 1 19 ? -2.136 5.947 -6.412 1.00 0.00 19 GLN A C 13
ATOM 18664 O O . GLN A 1 19 ? -3.142 5.241 -6.357 1.00 0.00 19 GLN A O 13
ATOM 18678 N N . ALA A 1 20 ? -1.991 7.096 -5.770 1.00 0.00 20 ALA A N 13
ATOM 18679 C CA . ALA A 1 20 ? -3.050 7.621 -4.925 1.00 0.00 20 ALA A CA 13
ATOM 18680 C C . ALA A 1 20 ? -4.161 8.195 -5.805 1.00 0.00 20 ALA A C 13
ATOM 18681 O O . ALA A 1 20 ? -4.492 9.376 -5.704 1.00 0.00 20 ALA A O 13
ATOM 18688 N N . THR A 1 21 ? -4.708 7.333 -6.650 1.00 0.00 21 THR A N 13
ATOM 18689 C CA . THR A 1 21 ? -5.776 7.740 -7.548 1.00 0.00 21 THR A CA 13
ATOM 18690 C C . THR A 1 21 ? -6.790 6.608 -7.718 1.00 0.00 21 THR A C 13
ATOM 18691 O O . THR A 1 21 ? -7.096 5.895 -6.763 1.00 0.00 21 THR A O 13
ATOM 18702 N N . ALA A 1 22 ? -7.283 6.477 -8.941 1.00 0.00 22 ALA A N 13
ATOM 18703 C CA . ALA A 1 22 ? -8.257 5.443 -9.248 1.00 0.00 22 ALA A CA 13
ATOM 18704 C C . ALA A 1 22 ? -7.709 4.085 -8.806 1.00 0.00 22 ALA A C 13
ATOM 18705 O O . ALA A 1 22 ? -8.474 3.185 -8.460 1.00 0.00 22 ALA A O 13
ATOM 18712 N N . GLU A 1 23 ? -6.388 3.978 -8.831 1.00 0.00 23 GLU A N 13
ATOM 18713 C CA . GLU A 1 23 ? -5.729 2.745 -8.437 1.00 0.00 23 GLU A CA 13
ATOM 18714 C C . GLU A 1 23 ? -5.917 2.498 -6.938 1.00 0.00 23 GLU A C 13
ATOM 18715 O O . GLU A 1 23 ? -6.266 1.393 -6.527 1.00 0.00 23 GLU A O 13
ATOM 18727 N N . GLN A 1 24 ? -5.677 3.546 -6.164 1.00 0.00 24 GLN A N 13
ATOM 18728 C CA . GLN A 1 24 ? -5.815 3.457 -4.720 1.00 0.00 24 GLN A CA 13
ATOM 18729 C C . GLN A 1 24 ? -7.251 3.084 -4.347 1.00 0.00 24 GLN A C 13
ATOM 18730 O O . GLN A 1 24 ? -7.472 2.170 -3.554 1.00 0.00 24 GLN A O 13
ATOM 18744 N N . ILE A 1 25 ? -8.190 3.810 -4.935 1.00 0.00 25 ILE A N 13
ATOM 18745 C CA . ILE A 1 25 ? -9.598 3.566 -4.674 1.00 0.00 25 ILE A CA 13
ATOM 18746 C C . ILE A 1 25 ? -9.900 2.080 -4.874 1.00 0.00 25 ILE A C 13
ATOM 18747 O O . ILE A 1 25 ? -10.695 1.499 -4.136 1.00 0.00 25 ILE A O 13
ATOM 18763 N N . ARG A 1 26 ? -9.249 1.506 -5.876 1.00 0.00 26 ARG A N 13
ATOM 18764 C CA . ARG A 1 26 ? -9.438 0.098 -6.182 1.00 0.00 26 ARG A CA 13
ATOM 18765 C C . ARG A 1 26 ? -8.602 -0.767 -5.237 1.00 0.00 26 ARG A C 13
ATOM 18766 O O . ARG A 1 26 ? -9.074 -1.792 -4.747 1.00 0.00 26 ARG A O 13
ATOM 18787 N N . LEU A 1 27 ? -7.374 -0.323 -5.010 1.00 0.00 27 LEU A N 13
ATOM 18788 C CA . LEU A 1 27 ? -6.468 -1.045 -4.132 1.00 0.00 27 LEU A CA 13
ATOM 18789 C C . LEU A 1 27 ? -7.071 -1.112 -2.728 1.00 0.00 27 LEU A C 13
ATOM 18790 O O . LEU A 1 27 ? -7.208 -2.193 -2.158 1.00 0.00 27 LEU A O 13
ATOM 18806 N N . ALA A 1 28 ? -7.415 0.058 -2.209 1.00 0.00 28 ALA A N 13
ATOM 18807 C CA . ALA A 1 28 ? -8.000 0.146 -0.882 1.00 0.00 28 ALA A CA 13
ATOM 18808 C C . ALA A 1 28 ? -9.268 -0.709 -0.831 1.00 0.00 28 ALA A C 13
ATOM 18809 O O . ALA A 1 28 ? -9.641 -1.210 0.229 1.00 0.00 28 ALA A O 13
ATOM 18816 N N . GLN A 1 29 ? -9.896 -0.849 -1.989 1.00 0.00 29 GLN A N 13
ATOM 18817 C CA . GLN A 1 29 ? -11.114 -1.635 -2.090 1.00 0.00 29 GLN A CA 13
ATOM 18818 C C . GLN A 1 29 ? -10.781 -3.128 -2.127 1.00 0.00 29 GLN A C 13
ATOM 18819 O O . GLN A 1 29 ? -11.544 -3.950 -1.621 1.00 0.00 29 GLN A O 13
ATOM 18833 N N . MET A 1 30 ? -9.642 -3.433 -2.730 1.00 0.00 30 MET A N 13
ATOM 18834 C CA . MET A 1 30 ? -9.199 -4.812 -2.839 1.00 0.00 30 MET A CA 13
ATOM 18835 C C . MET A 1 30 ? -8.520 -5.274 -1.548 1.00 0.00 30 MET A C 13
ATOM 18836 O O . MET A 1 30 ? -8.737 -6.397 -1.096 1.00 0.00 30 MET A O 13
ATOM 18850 N N . ILE A 1 31 ? -7.711 -4.385 -0.992 1.00 0.00 31 ILE A N 13
ATOM 18851 C CA . ILE A 1 31 ? -6.999 -4.687 0.238 1.00 0.00 31 ILE A CA 13
ATOM 18852 C C . ILE A 1 31 ? -8.010 -4.983 1.348 1.00 0.00 31 ILE A C 13
ATOM 18853 O O . ILE A 1 31 ? -7.898 -5.994 2.041 1.00 0.00 31 ILE A O 13
ATOM 18869 N N . SER A 1 32 ? -8.973 -4.084 1.483 1.00 0.00 32 SER A N 13
ATOM 18870 C CA . SER A 1 32 ? -10.003 -4.236 2.497 1.00 0.00 32 SER A CA 13
ATOM 18871 C C . SER A 1 32 ? -10.607 -5.640 2.422 1.00 0.00 32 SER A C 13
ATOM 18872 O O . SER A 1 32 ? -10.539 -6.401 3.387 1.00 0.00 32 SER A O 13
ATOM 18880 N N . ASP A 1 33 ? -11.184 -5.941 1.268 1.00 0.00 33 ASP A N 13
ATOM 18881 C CA . ASP A 1 33 ? -11.799 -7.240 1.056 1.00 0.00 33 ASP A CA 13
ATOM 18882 C C . ASP A 1 33 ? -10.870 -8.333 1.587 1.00 0.00 33 ASP A C 13
ATOM 18883 O O . ASP A 1 33 ? -11.305 -9.221 2.319 1.00 0.00 33 ASP A O 13
ATOM 18892 N N . HIS A 1 34 ? -9.607 -8.232 1.200 1.00 0.00 34 HIS A N 13
ATOM 18893 C CA . HIS A 1 34 ? -8.613 -9.201 1.628 1.00 0.00 34 HIS A CA 13
ATOM 18894 C C . HIS A 1 34 ? -7.850 -8.653 2.837 1.00 0.00 34 HIS A C 13
ATOM 18895 O O . HIS A 1 34 ? -6.633 -8.489 2.784 1.00 0.00 34 HIS A O 13
ATOM 18909 N N . ASN A 1 35 ? -8.599 -8.387 3.897 1.00 0.00 35 ASN A N 13
ATOM 18910 C CA . ASN A 1 35 ? -8.009 -7.861 5.116 1.00 0.00 35 ASN A CA 13
ATOM 18911 C C . ASN A 1 35 ? -7.546 -9.024 5.996 1.00 0.00 35 ASN A C 13
ATOM 18912 O O . ASN A 1 35 ? -8.221 -10.049 6.081 1.00 0.00 35 ASN A O 13
ATOM 18923 N N . ASP A 1 36 ? -6.398 -8.826 6.628 1.00 0.00 36 ASP A N 13
ATOM 18924 C CA . ASP A 1 36 ? -5.837 -9.846 7.497 1.00 0.00 36 ASP A CA 13
ATOM 18925 C C . ASP A 1 36 ? -5.611 -9.254 8.890 1.00 0.00 36 ASP A C 13
ATOM 18926 O O . ASP A 1 36 ? -5.531 -8.036 9.045 1.00 0.00 36 ASP A O 13
ATOM 18935 N N . ALA A 1 37 ? -5.514 -10.143 9.868 1.00 0.00 37 ALA A N 13
ATOM 18936 C CA . ALA A 1 37 ? -5.298 -9.724 11.242 1.00 0.00 37 ALA A CA 13
ATOM 18937 C C . ALA A 1 37 ? -4.002 -8.916 11.327 1.00 0.00 37 ALA A C 13
ATOM 18938 O O . ALA A 1 37 ? -4.010 -7.765 11.760 1.00 0.00 37 ALA A O 13
ATOM 18945 N N . ASP A 1 38 ? -2.918 -9.552 10.906 1.00 0.00 38 ASP A N 13
ATOM 18946 C CA . ASP A 1 38 ? -1.616 -8.907 10.929 1.00 0.00 38 ASP A CA 13
ATOM 18947 C C . ASP A 1 38 ? -1.759 -7.462 10.446 1.00 0.00 38 ASP A C 13
ATOM 18948 O O . ASP A 1 38 ? -1.545 -6.524 11.213 1.00 0.00 38 ASP A O 13
ATOM 18957 N N . PHE A 1 39 ? -2.119 -7.328 9.178 1.00 0.00 39 PHE A N 13
ATOM 18958 C CA . PHE A 1 39 ? -2.293 -6.013 8.585 1.00 0.00 39 PHE A CA 13
ATOM 18959 C C . PHE A 1 39 ? -3.253 -5.159 9.415 1.00 0.00 39 PHE A C 13
ATOM 18960 O O . PHE A 1 39 ? -3.001 -3.977 9.640 1.00 0.00 39 PHE A O 13
ATOM 18977 N N . GLU A 1 40 ? -4.334 -5.792 9.848 1.00 0.00 40 GLU A N 13
ATOM 18978 C CA . GLU A 1 40 ? -5.333 -5.105 10.648 1.00 0.00 40 GLU A CA 13
ATOM 18979 C C . GLU A 1 40 ? -4.679 -4.453 11.869 1.00 0.00 40 GLU A C 13
ATOM 18980 O O . GLU A 1 40 ? -4.784 -3.243 12.061 1.00 0.00 40 GLU A O 13
ATOM 18992 N N . GLU A 1 41 ? -4.019 -5.285 12.661 1.00 0.00 41 GLU A N 13
ATOM 18993 C CA . GLU A 1 41 ? -3.349 -4.805 13.857 1.00 0.00 41 GLU A CA 13
ATOM 18994 C C . GLU A 1 41 ? -2.460 -3.606 13.522 1.00 0.00 41 GLU A C 13
ATOM 18995 O O . GLU A 1 41 ? -2.374 -2.656 14.299 1.00 0.00 41 GLU A O 13
ATOM 19007 N N . LYS A 1 42 ? -1.820 -3.688 12.365 1.00 0.00 42 LYS A N 13
ATOM 19008 C CA . LYS A 1 42 ? -0.941 -2.621 11.918 1.00 0.00 42 LYS A CA 13
ATOM 19009 C C . LYS A 1 42 ? -1.754 -1.337 11.742 1.00 0.00 42 LYS A C 13
ATOM 19010 O O . LYS A 1 42 ? -1.459 -0.321 12.369 1.00 0.00 42 LYS A O 13
ATOM 19029 N N . VAL A 1 43 ? -2.761 -1.424 10.886 1.00 0.00 43 VAL A N 13
ATOM 19030 C CA . VAL A 1 43 ? -3.618 -0.282 10.619 1.00 0.00 43 VAL A CA 13
ATOM 19031 C C . VAL A 1 43 ? -3.900 0.456 11.930 1.00 0.00 43 VAL A C 13
ATOM 19032 O O . VAL A 1 43 ? -3.640 1.653 12.041 1.00 0.00 43 VAL A O 13
ATOM 19045 N N . LYS A 1 44 ? -4.427 -0.290 12.890 1.00 0.00 44 LYS A N 13
ATOM 19046 C CA . LYS A 1 44 ? -4.746 0.278 14.189 1.00 0.00 44 LYS A CA 13
ATOM 19047 C C . LYS A 1 44 ? -3.507 0.973 14.756 1.00 0.00 44 LYS A C 13
ATOM 19048 O O . LYS A 1 44 ? -3.586 2.108 15.222 1.00 0.00 44 LYS A O 13
ATOM 19067 N N . GLN A 1 45 ? -2.390 0.262 14.697 1.00 0.00 45 GLN A N 13
ATOM 19068 C CA . GLN A 1 45 ? -1.136 0.796 15.198 1.00 0.00 45 GLN A CA 13
ATOM 19069 C C . GLN A 1 45 ? -0.864 2.173 14.591 1.00 0.00 45 GLN A C 13
ATOM 19070 O O . GLN A 1 45 ? -0.402 3.080 15.281 1.00 0.00 45 GLN A O 13
ATOM 19084 N N . LEU A 1 46 ? -1.164 2.288 13.305 1.00 0.00 46 LEU A N 13
ATOM 19085 C CA . LEU A 1 46 ? -0.959 3.540 12.597 1.00 0.00 46 LEU A CA 13
ATOM 19086 C C . LEU A 1 46 ? -1.879 4.611 13.186 1.00 0.00 46 LEU A C 13
ATOM 19087 O O . LEU A 1 46 ? -1.423 5.692 13.554 1.00 0.00 46 LEU A O 13
ATOM 19103 N N . ILE A 1 47 ? -3.158 4.272 13.256 1.00 0.00 47 ILE A N 13
ATOM 19104 C CA . ILE A 1 47 ? -4.147 5.191 13.794 1.00 0.00 47 ILE A CA 13
ATOM 19105 C C . ILE A 1 47 ? -3.765 5.563 15.228 1.00 0.00 47 ILE A C 13
ATOM 19106 O O . ILE A 1 47 ? -3.975 6.697 15.656 1.00 0.00 47 ILE A O 13
ATOM 19122 N N . ASP A 1 48 ? -3.211 4.586 15.931 1.00 0.00 48 ASP A N 13
ATOM 19123 C CA . ASP A 1 48 ? -2.798 4.796 17.308 1.00 0.00 48 ASP A CA 13
ATOM 19124 C C . ASP A 1 48 ? -1.575 5.715 17.334 1.00 0.00 48 ASP A C 13
ATOM 19125 O O . ASP A 1 48 ? -1.535 6.680 18.096 1.00 0.00 48 ASP A O 13
ATOM 19134 N N . ILE A 1 49 ? -0.607 5.383 16.492 1.00 0.00 49 ILE A N 13
ATOM 19135 C CA . ILE A 1 49 ? 0.614 6.167 16.410 1.00 0.00 49 ILE A CA 13
ATOM 19136 C C . ILE A 1 49 ? 0.297 7.534 15.801 1.00 0.00 49 ILE A C 13
ATOM 19137 O O . ILE A 1 49 ? 0.338 8.550 16.494 1.00 0.00 49 ILE A O 13
ATOM 19153 N N . THR A 1 50 ? -0.011 7.516 14.513 1.00 0.00 50 THR A N 13
ATOM 19154 C CA . THR A 1 50 ? -0.335 8.742 13.803 1.00 0.00 50 THR A CA 13
ATOM 19155 C C . THR A 1 50 ? -1.734 9.228 14.188 1.00 0.00 50 THR A C 13
ATOM 19156 O O . THR A 1 50 ? -1.877 10.119 15.024 1.00 0.00 50 THR A O 13
ATOM 19167 N N . GLY A 1 51 ? -2.730 8.620 13.560 1.00 0.00 51 GLY A N 13
ATOM 19168 C CA . GLY A 1 51 ? -4.112 8.979 13.827 1.00 0.00 51 GLY A CA 13
ATOM 19169 C C . GLY A 1 51 ? -4.767 9.596 12.589 1.00 0.00 51 GLY A C 13
ATOM 19170 O O . GLY A 1 51 ? -5.671 10.421 12.706 1.00 0.00 51 GLY A O 13
ATOM 19174 N N . LYS A 1 52 ? -4.285 9.171 11.430 1.00 0.00 52 LYS A N 13
ATOM 19175 C CA . LYS A 1 52 ? -4.811 9.671 10.172 1.00 0.00 52 LYS A CA 13
ATOM 19176 C C . LYS A 1 52 ? -6.023 8.831 9.761 1.00 0.00 52 LYS A C 13
ATOM 19177 O O . LYS A 1 52 ? -6.360 7.854 10.428 1.00 0.00 52 LYS A O 13
ATOM 19196 N N . ASN A 1 53 ? -6.645 9.243 8.666 1.00 0.00 53 ASN A N 13
ATOM 19197 C CA . ASN A 1 53 ? -7.811 8.541 8.159 1.00 0.00 53 ASN A CA 13
ATOM 19198 C C . ASN A 1 53 ? -7.455 7.072 7.924 1.00 0.00 53 ASN A C 13
ATOM 19199 O O . ASN A 1 53 ? -6.566 6.764 7.132 1.00 0.00 53 ASN A O 13
ATOM 19210 N N . GLN A 1 54 ? -8.168 6.204 8.628 1.00 0.00 54 GLN A N 13
ATOM 19211 C CA . GLN A 1 54 ? -7.938 4.774 8.506 1.00 0.00 54 GLN A CA 13
ATOM 19212 C C . GLN A 1 54 ? -7.656 4.404 7.048 1.00 0.00 54 GLN A C 13
ATOM 19213 O O . GLN A 1 54 ? -6.629 3.799 6.745 1.00 0.00 54 GLN A O 13
ATOM 19227 N N . ASP A 1 55 ? -8.586 4.784 6.184 1.00 0.00 55 ASP A N 13
ATOM 19228 C CA . ASP A 1 55 ? -8.450 4.499 4.765 1.00 0.00 55 ASP A CA 13
ATOM 19229 C C . ASP A 1 55 ? -7.029 4.845 4.314 1.00 0.00 55 ASP A C 13
ATOM 19230 O O . ASP A 1 55 ? -6.358 4.028 3.685 1.00 0.00 55 ASP A O 13
ATOM 19239 N N . GLU A 1 56 ? -6.613 6.056 4.654 1.00 0.00 56 GLU A N 13
ATOM 19240 C CA . GLU A 1 56 ? -5.285 6.520 4.291 1.00 0.00 56 GLU A CA 13
ATOM 19241 C C . GLU A 1 56 ? -4.218 5.642 4.950 1.00 0.00 56 GLU A C 13
ATOM 19242 O O . GLU A 1 56 ? -3.331 5.124 4.274 1.00 0.00 56 GLU A O 13
ATOM 19254 N N . CYS A 1 57 ? -4.341 5.502 6.262 1.00 0.00 57 CYS A N 13
ATOM 19255 C CA . CYS A 1 57 ? -3.398 4.696 7.020 1.00 0.00 57 CYS A CA 13
ATOM 19256 C C . CYS A 1 57 ? -3.294 3.324 6.352 1.00 0.00 57 CYS A C 13
ATOM 19257 O O . CYS A 1 57 ? -2.195 2.839 6.088 1.00 0.00 57 CYS A O 13
ATOM 19265 N N . VAL A 1 58 ? -4.454 2.736 6.096 1.00 0.00 58 VAL A N 13
ATOM 19266 C CA . VAL A 1 58 ? -4.507 1.429 5.464 1.00 0.00 58 VAL A CA 13
ATOM 19267 C C . VAL A 1 58 ? -3.823 1.500 4.098 1.00 0.00 58 VAL A C 13
ATOM 19268 O O . VAL A 1 58 ? -3.010 0.639 3.761 1.00 0.00 58 VAL A O 13
ATOM 19281 N N . ILE A 1 59 ? -4.176 2.533 3.347 1.00 0.00 59 ILE A N 13
ATOM 19282 C CA . ILE A 1 59 ? -3.606 2.727 2.025 1.00 0.00 59 ILE A CA 13
ATOM 19283 C C . ILE A 1 59 ? -2.085 2.854 2.144 1.00 0.00 59 ILE A C 13
ATOM 19284 O O . ILE A 1 59 ? -1.345 2.088 1.530 1.00 0.00 59 ILE A O 13
ATOM 19300 N N . ALA A 1 60 ? -1.665 3.828 2.938 1.00 0.00 60 ALA A N 13
ATOM 19301 C CA . ALA A 1 60 ? -0.247 4.066 3.145 1.00 0.00 60 ALA A CA 13
ATOM 19302 C C . ALA A 1 60 ? 0.423 2.766 3.596 1.00 0.00 60 ALA A C 13
ATOM 19303 O O . ALA A 1 60 ? 1.413 2.336 3.005 1.00 0.00 60 ALA A O 13
ATOM 19310 N N . LEU A 1 61 ? -0.144 2.176 4.638 1.00 0.00 61 LEU A N 13
ATOM 19311 C CA . LEU A 1 61 ? 0.386 0.935 5.175 1.00 0.00 61 LEU A CA 13
ATOM 19312 C C . LEU A 1 61 ? 0.779 0.011 4.020 1.00 0.00 61 LEU A C 13
ATOM 19313 O O . LEU A 1 61 ? 1.927 -0.419 3.927 1.00 0.00 61 LEU A O 13
ATOM 19329 N N . HIS A 1 62 ? -0.198 -0.267 3.169 1.00 0.00 62 HIS A N 13
ATOM 19330 C CA . HIS A 1 62 ? 0.031 -1.131 2.023 1.00 0.00 62 HIS A CA 13
ATOM 19331 C C . HIS A 1 62 ? 0.967 -0.435 1.033 1.00 0.00 62 HIS A C 13
ATOM 19332 O O . HIS A 1 62 ? 1.982 -1.001 0.629 1.00 0.00 62 HIS A O 13
ATOM 19346 N N . ASP A 1 63 ? 0.592 0.784 0.671 1.00 0.00 63 ASP A N 13
ATOM 19347 C CA . ASP A 1 63 ? 1.386 1.563 -0.264 1.00 0.00 63 ASP A CA 13
ATOM 19348 C C . ASP A 1 63 ? 2.870 1.389 0.064 1.00 0.00 63 ASP A C 13
ATOM 19349 O O . ASP A 1 63 ? 3.668 1.060 -0.811 1.00 0.00 63 ASP A O 13
ATOM 19358 N N . CYS A 1 64 ? 3.194 1.618 1.329 1.00 0.00 64 CYS A N 13
ATOM 19359 C CA . CYS A 1 64 ? 4.569 1.491 1.783 1.00 0.00 64 CYS A CA 13
ATOM 19360 C C . CYS A 1 64 ? 4.991 0.028 1.632 1.00 0.00 64 CYS A C 13
ATOM 19361 O O . CYS A 1 64 ? 5.798 -0.302 0.764 1.00 0.00 64 CYS A O 13
ATOM 19369 N N . ASN A 1 65 ? 4.427 -0.809 2.490 1.00 0.00 65 ASN A N 13
ATOM 19370 C CA . ASN A 1 65 ? 4.735 -2.229 2.463 1.00 0.00 65 ASN A CA 13
ATOM 19371 C C . ASN A 1 65 ? 4.171 -2.893 3.720 1.00 0.00 65 ASN A C 13
ATOM 19372 O O . ASN A 1 65 ? 4.918 -3.458 4.517 1.00 0.00 65 ASN A O 13
ATOM 19383 N N . GLY A 1 66 ? 2.856 -2.803 3.860 1.00 0.00 66 GLY A N 13
ATOM 19384 C CA . GLY A 1 66 ? 2.183 -3.388 5.007 1.00 0.00 66 GLY A CA 13
ATOM 19385 C C . GLY A 1 66 ? 3.020 -3.223 6.277 1.00 0.00 66 GLY A C 13
ATOM 19386 O O . GLY A 1 66 ? 2.960 -4.058 7.178 1.00 0.00 66 GLY A O 13
ATOM 19390 N N . ASP A 1 67 ? 3.783 -2.139 6.308 1.00 0.00 67 ASP A N 13
ATOM 19391 C CA . ASP A 1 67 ? 4.631 -1.854 7.452 1.00 0.00 67 ASP A CA 13
ATOM 19392 C C . ASP A 1 67 ? 4.138 -0.580 8.142 1.00 0.00 67 ASP A C 13
ATOM 19393 O O . ASP A 1 67 ? 4.012 0.465 7.506 1.00 0.00 67 ASP A O 13
ATOM 19402 N N . VAL A 1 68 ? 3.873 -0.709 9.433 1.00 0.00 68 VAL A N 13
ATOM 19403 C CA . VAL A 1 68 ? 3.397 0.418 10.216 1.00 0.00 68 VAL A CA 13
ATOM 19404 C C . VAL A 1 68 ? 4.478 1.500 10.254 1.00 0.00 68 VAL A C 13
ATOM 19405 O O . VAL A 1 68 ? 4.183 2.683 10.086 1.00 0.00 68 VAL A O 13
ATOM 19418 N N . ASN A 1 69 ? 5.706 1.057 10.474 1.00 0.00 69 ASN A N 13
ATOM 19419 C CA . ASN A 1 69 ? 6.833 1.972 10.536 1.00 0.00 69 ASN A CA 13
ATOM 19420 C C . ASN A 1 69 ? 6.987 2.676 9.186 1.00 0.00 69 ASN A C 13
ATOM 19421 O O . ASN A 1 69 ? 6.848 3.895 9.098 1.00 0.00 69 ASN A O 13
ATOM 19432 N N . ARG A 1 70 ? 7.272 1.877 8.168 1.00 0.00 70 ARG A N 13
ATOM 19433 C CA . ARG A 1 70 ? 7.447 2.408 6.827 1.00 0.00 70 ARG A CA 13
ATOM 19434 C C . ARG A 1 70 ? 6.317 3.384 6.491 1.00 0.00 70 ARG A C 13
ATOM 19435 O O . ARG A 1 70 ? 6.547 4.408 5.849 1.00 0.00 70 ARG A O 13
ATOM 19456 N N . ALA A 1 71 ? 5.121 3.031 6.939 1.00 0.00 71 ALA A N 13
ATOM 19457 C CA . ALA A 1 71 ? 3.955 3.863 6.693 1.00 0.00 71 ALA A CA 13
ATOM 19458 C C . ALA A 1 71 ? 4.146 5.216 7.381 1.00 0.00 71 ALA A C 13
ATOM 19459 O O . ALA A 1 71 ? 4.120 6.258 6.727 1.00 0.00 71 ALA A O 13
ATOM 19466 N N . ILE A 1 72 ? 4.333 5.157 8.691 1.00 0.00 72 ILE A N 13
ATOM 19467 C CA . ILE A 1 72 ? 4.528 6.365 9.475 1.00 0.00 72 ILE A CA 13
ATOM 19468 C C . ILE A 1 72 ? 5.416 7.337 8.694 1.00 0.00 72 ILE A C 13
ATOM 19469 O O . ILE A 1 72 ? 5.137 8.534 8.643 1.00 0.00 72 ILE A O 13
ATOM 19485 N N . ASN A 1 73 ? 6.467 6.785 8.105 1.00 0.00 73 ASN A N 13
ATOM 19486 C CA . ASN A 1 73 ? 7.397 7.587 7.330 1.00 0.00 73 ASN A CA 13
ATOM 19487 C C . ASN A 1 73 ? 6.619 8.413 6.303 1.00 0.00 73 ASN A C 13
ATOM 19488 O O . ASN A 1 73 ? 6.787 9.629 6.223 1.00 0.00 73 ASN A O 13
ATOM 19499 N N . VAL A 1 74 ? 5.784 7.719 5.544 1.00 0.00 74 VAL A N 13
ATOM 19500 C CA . VAL A 1 74 ? 4.980 8.373 4.526 1.00 0.00 74 VAL A CA 13
ATOM 19501 C C . VAL A 1 74 ? 3.843 9.145 5.198 1.00 0.00 74 VAL A C 13
ATOM 19502 O O . VAL A 1 74 ? 3.662 10.335 4.946 1.00 0.00 74 VAL A O 13
ATOM 19515 N N . LEU A 1 75 ? 3.106 8.435 6.040 1.00 0.00 75 LEU A N 13
ATOM 19516 C CA . LEU A 1 75 ? 1.991 9.039 6.751 1.00 0.00 75 LEU A CA 13
ATOM 19517 C C . LEU A 1 75 ? 2.402 10.425 7.252 1.00 0.00 75 LEU A C 13
ATOM 19518 O O . LEU A 1 75 ? 1.739 11.418 6.957 1.00 0.00 75 LEU A O 13
ATOM 19534 N N . LEU A 1 76 ? 3.495 10.448 8.002 1.00 0.00 76 LEU A N 13
ATOM 19535 C CA . LEU A 1 76 ? 4.002 11.695 8.548 1.00 0.00 76 LEU A CA 13
ATOM 19536 C C . LEU A 1 76 ? 4.012 12.760 7.449 1.00 0.00 76 LEU A C 13
ATOM 19537 O O . LEU A 1 76 ? 3.300 13.759 7.542 1.00 0.00 76 LEU A O 13
ATOM 19553 N N . GLU A 1 77 ? 4.827 12.511 6.435 1.00 0.00 77 GLU A N 13
ATOM 19554 C CA . GLU A 1 77 ? 4.939 13.436 5.320 1.00 0.00 77 GLU A CA 13
ATOM 19555 C C . GLU A 1 77 ? 4.502 12.757 4.021 1.00 0.00 77 GLU A C 13
ATOM 19556 O O . GLU A 1 77 ? 3.313 12.721 3.704 1.00 0.00 77 GLU A O 13
ATOM 19568 N N . GLY A 1 78 ? 5.485 12.235 3.303 1.00 0.00 78 GLY A N 13
ATOM 19569 C CA . GLY A 1 78 ? 5.217 11.559 2.045 1.00 0.00 78 GLY A CA 13
ATOM 19570 C C . GLY A 1 78 ? 6.505 11.360 1.244 1.00 0.00 78 GLY A C 13
ATOM 19571 O O . GLY A 1 78 ? 7.424 10.678 1.698 1.00 0.00 78 GLY A O 13
ATOM 19575 N N . ASN A 1 79 ? 6.532 11.966 0.067 1.00 0.00 79 ASN A N 13
ATOM 19576 C CA . ASN A 1 79 ? 7.693 11.864 -0.802 1.00 0.00 79 ASN A CA 13
ATOM 19577 C C . ASN A 1 79 ? 7.980 13.231 -1.426 1.00 0.00 79 ASN A C 13
ATOM 19578 O O . ASN A 1 79 ? 7.075 13.882 -1.946 1.00 0.00 79 ASN A O 13
ATOM 19589 N N . PRO A 1 80 ? 9.276 13.636 -1.351 1.00 0.00 80 PRO A N 13
ATOM 19590 C CA . PRO A 1 80 ? 9.693 14.914 -1.903 1.00 0.00 80 PRO A CA 13
ATOM 19591 C C . PRO A 1 80 ? 9.763 14.856 -3.430 1.00 0.00 80 PRO A C 13
ATOM 19592 O O . PRO A 1 80 ? 10.834 15.019 -4.012 1.00 0.00 80 PRO A O 13
ATOM 19603 N N . ASP A 1 81 ? 8.607 14.622 -4.035 1.00 0.00 81 ASP A N 13
ATOM 19604 C CA . ASP A 1 81 ? 8.524 14.540 -5.483 1.00 0.00 81 ASP A CA 13
ATOM 19605 C C . ASP A 1 81 ? 8.941 13.139 -5.935 1.00 0.00 81 ASP A C 13
ATOM 19606 O O . ASP A 1 81 ? 8.208 12.476 -6.667 1.00 0.00 81 ASP A O 13
ATOM 19615 N N . THR A 1 82 ? 10.116 12.730 -5.480 1.00 0.00 82 THR A N 13
ATOM 19616 C CA . THR A 1 82 ? 10.639 11.420 -5.828 1.00 0.00 82 THR A CA 13
ATOM 19617 C C . THR A 1 82 ? 10.323 11.091 -7.288 1.00 0.00 82 THR A C 13
ATOM 19618 O O . THR A 1 82 ? 9.952 9.962 -7.608 1.00 0.00 82 THR A O 13
ATOM 19629 N N . HIS A 1 83 ? 10.481 12.096 -8.136 1.00 0.00 83 HIS A N 13
ATOM 19630 C CA . HIS A 1 83 ? 10.217 11.928 -9.555 1.00 0.00 83 HIS A CA 13
ATOM 19631 C C . HIS A 1 83 ? 11.372 12.517 -10.366 1.00 0.00 83 HIS A C 13
ATOM 19632 O O . HIS A 1 83 ? 12.284 13.122 -9.804 1.00 0.00 83 HIS A O 13
ATOM 19646 N N . SER A 1 84 ? 11.297 12.320 -11.674 1.00 0.00 84 SER A N 13
ATOM 19647 C CA . SER A 1 84 ? 12.325 12.825 -12.568 1.00 0.00 84 SER A CA 13
ATOM 19648 C C . SER A 1 84 ? 11.708 13.786 -13.586 1.00 0.00 84 SER A C 13
ATOM 19649 O O . SER A 1 84 ? 10.701 14.434 -13.303 1.00 0.00 84 SER A O 13
ATOM 19657 N N . TRP A 1 85 ? 12.337 13.847 -14.750 1.00 0.00 85 TRP A N 13
ATOM 19658 C CA . TRP A 1 85 ? 11.862 14.718 -15.812 1.00 0.00 85 TRP A CA 13
ATOM 19659 C C . TRP A 1 85 ? 11.447 13.839 -16.994 1.00 0.00 85 TRP A C 13
ATOM 19660 O O . TRP A 1 85 ? 12.031 12.781 -17.221 1.00 0.00 85 TRP A O 13
ATOM 19681 N N . GLU A 1 86 ? 10.441 14.311 -17.716 1.00 0.00 86 GLU A N 13
ATOM 19682 C CA . GLU A 1 86 ? 9.941 13.582 -18.869 1.00 0.00 86 GLU A CA 13
ATOM 19683 C C . GLU A 1 86 ? 10.571 14.123 -20.154 1.00 0.00 86 GLU A C 13
ATOM 19684 O O . GLU A 1 86 ? 11.680 13.735 -20.518 1.00 0.00 86 GLU A O 13
ATOM 19696 N N . MET A 1 87 ? 9.836 15.012 -20.806 1.00 0.00 87 MET A N 13
ATOM 19697 C CA . MET A 1 87 ? 10.309 15.611 -22.043 1.00 0.00 87 MET A CA 13
ATOM 19698 C C . MET A 1 87 ? 10.030 17.115 -22.065 1.00 0.00 87 MET A C 13
ATOM 19699 O O . MET A 1 87 ? 9.153 17.577 -22.795 1.00 0.00 87 MET A O 13
ATOM 19713 N N . VAL A 1 88 ? 10.791 17.838 -21.257 1.00 0.00 88 VAL A N 13
ATOM 19714 C CA . VAL A 1 88 ? 10.636 19.281 -21.175 1.00 0.00 88 VAL A CA 13
ATOM 19715 C C . VAL A 1 88 ? 11.875 19.957 -21.766 1.00 0.00 88 VAL A C 13
ATOM 19716 O O . VAL A 1 88 ? 12.971 19.399 -21.722 1.00 0.00 88 VAL A O 13
ATOM 19729 N N . GLY A 1 89 ? 11.660 21.148 -22.305 1.00 0.00 89 GLY A N 13
ATOM 19730 C CA . GLY A 1 89 ? 12.746 21.906 -22.903 1.00 0.00 89 GLY A CA 13
ATOM 19731 C C . GLY A 1 89 ? 13.700 22.437 -21.831 1.00 0.00 89 GLY A C 13
ATOM 19732 O O . GLY A 1 89 ? 13.752 23.641 -21.583 1.00 0.00 89 GLY A O 13
ATOM 19736 N N . LYS A 1 90 ? 14.432 21.513 -21.225 1.00 0.00 90 LYS A N 13
ATOM 19737 C CA . LYS A 1 90 ? 15.381 21.874 -20.186 1.00 0.00 90 LYS A CA 13
ATOM 19738 C C . LYS A 1 90 ? 16.215 23.068 -20.654 1.00 0.00 90 LYS A C 13
ATOM 19739 O O . LYS A 1 90 ? 16.589 23.148 -21.823 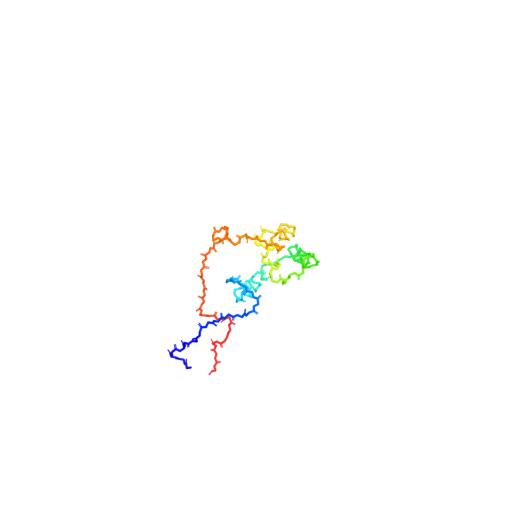1.00 0.00 90 LYS A O 13
ATOM 19758 N N . LYS A 1 91 ? 16.482 23.966 -19.718 1.00 0.00 91 LYS A N 13
ATOM 19759 C CA . LYS A 1 91 ? 17.265 25.152 -20.021 1.00 0.00 91 LYS A CA 13
ATOM 19760 C C . LYS A 1 91 ? 18.177 25.472 -18.835 1.00 0.00 91 LYS A C 13
ATOM 19761 O O . LYS A 1 91 ? 18.003 26.493 -18.170 1.00 0.00 91 LYS A O 13
ATOM 19780 N N . LYS A 1 92 ? 19.130 24.581 -18.605 1.00 0.00 92 LYS A N 13
ATOM 19781 C CA . LYS A 1 92 ? 20.070 24.756 -17.511 1.00 0.00 92 LYS A CA 13
ATOM 19782 C C . LYS A 1 92 ? 21.161 25.742 -17.934 1.00 0.00 92 LYS A C 13
ATOM 19783 O O . LYS A 1 92 ? 21.228 26.138 -19.096 1.00 0.00 92 LYS A O 13
ATOM 19802 N N . GLY A 1 93 ? 21.988 26.111 -16.966 1.00 0.00 93 GLY A N 13
ATOM 19803 C CA . GLY A 1 93 ? 23.072 27.044 -17.224 1.00 0.00 93 GLY A CA 13
ATOM 19804 C C . GLY A 1 93 ? 24.288 26.724 -16.353 1.00 0.00 93 GLY A C 13
ATOM 19805 O O . GLY A 1 93 ? 24.993 25.747 -16.599 1.00 0.00 93 GLY A O 13
ATOM 19809 N N . VAL A 1 94 ? 24.497 27.566 -15.352 1.00 0.00 94 VAL A N 13
ATOM 19810 C CA . VAL A 1 94 ? 25.617 27.386 -14.443 1.00 0.00 94 VAL A CA 13
ATOM 19811 C C . VAL A 1 94 ? 25.184 27.767 -13.026 1.00 0.00 94 VAL A C 13
ATOM 19812 O O . VAL A 1 94 ? 25.098 28.949 -12.696 1.00 0.00 94 VAL A O 13
ATOM 19825 N N . SER A 1 95 ? 24.923 26.744 -12.225 1.00 0.00 95 SER A N 13
ATOM 19826 C CA . SER A 1 95 ? 24.501 26.957 -10.851 1.00 0.00 95 SER A CA 13
ATOM 19827 C C . SER A 1 95 ? 24.795 25.711 -10.014 1.00 0.00 95 SER A C 13
ATOM 19828 O O . SER A 1 95 ? 24.699 24.589 -10.510 1.00 0.00 95 SER A O 13
ATOM 19836 N N . GLY A 1 96 ? 25.147 25.949 -8.760 1.00 0.00 96 GLY A N 13
ATOM 19837 C CA . GLY A 1 96 ? 25.456 24.860 -7.849 1.00 0.00 96 GLY A CA 13
ATOM 19838 C C . GLY A 1 96 ? 24.955 25.167 -6.437 1.00 0.00 96 GLY A C 13
ATOM 19839 O O . GLY A 1 96 ? 24.005 25.929 -6.263 1.00 0.00 96 GLY A O 13
ATOM 19843 N N . GLN A 1 97 ? 25.615 24.557 -5.463 1.00 0.00 97 GLN A N 13
ATOM 19844 C CA . GLN A 1 97 ? 25.248 24.756 -4.071 1.00 0.00 97 GLN A CA 13
ATOM 19845 C C . GLN A 1 97 ? 26.502 24.842 -3.199 1.00 0.00 97 GLN A C 13
ATOM 19846 O O . GLN A 1 97 ? 27.302 23.909 -3.163 1.00 0.00 97 GLN A O 13
ATOM 19860 N N . LYS A 1 98 ? 26.634 25.971 -2.518 1.00 0.00 98 LYS A N 13
ATOM 19861 C CA . LYS A 1 98 ? 27.777 26.191 -1.648 1.00 0.00 98 LYS A CA 13
ATOM 19862 C C . LYS A 1 98 ? 27.531 25.499 -0.306 1.00 0.00 98 LYS A C 13
ATOM 19863 O O . LYS A 1 98 ? 26.684 25.933 0.474 1.00 0.00 98 LYS A O 13
ATOM 19882 N N . SER A 1 99 ? 28.287 24.436 -0.077 1.00 0.00 99 SER A N 13
ATOM 19883 C CA . SER A 1 99 ? 28.163 23.680 1.158 1.00 0.00 99 SER A CA 13
ATOM 19884 C C . SER A 1 99 ? 29.526 23.121 1.569 1.00 0.00 99 SER A C 13
ATOM 19885 O O . SER A 1 99 ? 30.450 23.071 0.759 1.00 0.00 99 SER A O 13
ATOM 19893 N N . GLY A 1 100 ? 29.608 22.716 2.828 1.00 0.00 100 GLY A N 13
ATOM 19894 C CA . GLY A 1 100 ? 30.843 22.163 3.357 1.00 0.00 100 GLY A CA 13
ATOM 19895 C C . GLY A 1 100 ? 31.451 23.088 4.413 1.00 0.00 100 GLY A C 13
ATOM 19896 O O . GLY A 1 100 ? 32.175 24.025 4.080 1.00 0.00 100 GLY A O 13
ATOM 19900 N N . PRO A 1 101 ? 31.125 22.786 5.698 1.00 0.00 101 PRO A N 13
ATOM 19901 C CA . PRO A 1 101 ? 31.630 23.580 6.805 1.00 0.00 101 PRO A CA 13
ATOM 19902 C C . PRO A 1 101 ? 33.105 23.274 7.071 1.00 0.00 101 PRO A C 13
ATOM 19903 O O . PRO A 1 101 ? 33.469 22.862 8.171 1.00 0.00 101 PRO A O 13
ATOM 19914 N N . SER A 1 102 ? 33.915 23.488 6.045 1.00 0.00 102 SER A N 13
ATOM 19915 C CA . SER A 1 102 ? 35.343 23.240 6.153 1.00 0.00 102 SER A CA 13
ATOM 19916 C C . SER A 1 102 ? 35.589 21.843 6.726 1.00 0.00 102 SER A C 13
ATOM 19917 O O . SER A 1 102 ? 35.783 21.687 7.931 1.00 0.00 102 SER A O 13
ATOM 19925 N N . SER A 1 103 ? 35.574 20.862 5.835 1.00 0.00 103 SER A N 13
ATOM 19926 C CA . SER A 1 103 ? 35.793 19.483 6.237 1.00 0.00 103 SER A CA 13
ATOM 19927 C C . SER A 1 103 ? 37.291 19.218 6.401 1.00 0.00 103 SER A C 13
ATOM 19928 O O . SER A 1 103 ? 38.089 19.597 5.545 1.00 0.00 103 SER A O 13
ATOM 19936 N N . GLY A 1 104 ? 37.627 18.569 7.506 1.00 0.00 104 GLY A N 13
ATOM 19937 C CA . GLY A 1 104 ? 39.015 18.248 7.793 1.00 0.00 104 GLY A CA 13
ATOM 19938 C C . GLY A 1 104 ? 39.625 19.268 8.757 1.00 0.00 104 GLY A C 13
ATOM 19939 O O . GLY A 1 104 ? 40.833 19.265 8.985 1.00 0.00 104 GLY A O 13
ATOM 19943 N N . GLY A 1 1 ? 15.233 36.926 -1.215 1.00 0.00 1 GLY A N 14
ATOM 19944 C CA . GLY A 1 1 ? 14.227 36.595 -2.210 1.00 0.00 1 GLY A CA 14
ATOM 19945 C C . GLY A 1 1 ? 14.025 35.081 -2.301 1.00 0.00 1 GLY A C 14
ATOM 19946 O O . GLY A 1 1 ? 14.155 34.372 -1.304 1.00 0.00 1 GLY A O 14
ATOM 19950 N N . SER A 1 2 ? 13.710 34.630 -3.507 1.00 0.00 2 SER A N 14
ATOM 19951 C CA . SER A 1 2 ? 13.489 33.213 -3.741 1.00 0.00 2 SER A CA 14
ATOM 19952 C C . SER A 1 2 ? 14.770 32.563 -4.267 1.00 0.00 2 SER A C 14
ATOM 19953 O O . SER A 1 2 ? 15.149 32.772 -5.418 1.00 0.00 2 SER A O 14
ATOM 19961 N N . SER A 1 3 ? 15.402 31.789 -3.398 1.00 0.00 3 SER A N 14
ATOM 19962 C CA . SER A 1 3 ? 16.633 31.107 -3.760 1.00 0.00 3 SER A CA 14
ATOM 19963 C C . SER A 1 3 ? 16.391 30.192 -4.961 1.00 0.00 3 SER A C 14
ATOM 19964 O O . SER A 1 3 ? 17.035 30.338 -5.998 1.00 0.00 3 SER A O 14
ATOM 19972 N N . GLY A 1 4 ? 15.459 29.267 -4.781 1.00 0.00 4 GLY A N 14
ATOM 19973 C CA . GLY A 1 4 ? 15.123 28.327 -5.838 1.00 0.00 4 GLY A CA 14
ATOM 19974 C C . GLY A 1 4 ? 13.617 28.317 -6.104 1.00 0.00 4 GLY A C 14
ATOM 19975 O O . GLY A 1 4 ? 12.818 28.357 -5.169 1.00 0.00 4 GLY A O 14
ATOM 19979 N N . SER A 1 5 ? 13.274 28.262 -7.382 1.00 0.00 5 SER A N 14
ATOM 19980 C CA . SER A 1 5 ? 11.878 28.246 -7.783 1.00 0.00 5 SER A CA 14
ATOM 19981 C C . SER A 1 5 ? 11.086 27.295 -6.883 1.00 0.00 5 SER A C 14
ATOM 19982 O O . SER A 1 5 ? 11.654 26.379 -6.291 1.00 0.00 5 SER A O 14
ATOM 19990 N N . SER A 1 6 ? 9.787 27.544 -6.810 1.00 0.00 6 SER A N 14
ATOM 19991 C CA . SER A 1 6 ? 8.912 26.721 -5.993 1.00 0.00 6 SER A CA 14
ATOM 19992 C C . SER A 1 6 ? 7.556 26.555 -6.682 1.00 0.00 6 SER A C 14
ATOM 19993 O O . SER A 1 6 ? 7.159 27.393 -7.490 1.00 0.00 6 SER A O 14
ATOM 20001 N N . GLY A 1 7 ? 6.882 25.467 -6.338 1.00 0.00 7 GLY A N 14
ATOM 20002 C CA . GLY A 1 7 ? 5.579 25.180 -6.913 1.00 0.00 7 GLY A CA 14
ATOM 20003 C C . GLY A 1 7 ? 5.713 24.693 -8.357 1.00 0.00 7 GLY A C 14
ATOM 20004 O O . GLY A 1 7 ? 6.330 25.360 -9.186 1.00 0.00 7 GLY A O 14
ATOM 20008 N N . ASN A 1 8 ? 5.124 23.534 -8.614 1.00 0.00 8 ASN A N 14
ATOM 20009 C CA . ASN A 1 8 ? 5.170 22.950 -9.944 1.00 0.00 8 ASN A CA 14
ATOM 20010 C C . ASN A 1 8 ? 3.982 22.002 -10.121 1.00 0.00 8 ASN A C 14
ATOM 20011 O O . ASN A 1 8 ? 3.316 21.648 -9.149 1.00 0.00 8 ASN A O 14
ATOM 20022 N N . GLN A 1 9 ? 3.753 21.618 -11.368 1.00 0.00 9 GLN A N 14
ATOM 20023 C CA . GLN A 1 9 ? 2.657 20.718 -11.685 1.00 0.00 9 GLN A CA 14
ATOM 20024 C C . GLN A 1 9 ? 3.199 19.370 -12.163 1.00 0.00 9 GLN A C 14
ATOM 20025 O O . GLN A 1 9 ? 3.538 19.214 -13.335 1.00 0.00 9 GLN A O 14
ATOM 20039 N N . ASN A 1 10 ? 3.264 18.430 -11.232 1.00 0.00 10 ASN A N 14
ATOM 20040 C CA . ASN A 1 10 ? 3.759 17.100 -11.543 1.00 0.00 10 ASN A CA 14
ATOM 20041 C C . ASN A 1 10 ? 5.176 17.208 -12.109 1.00 0.00 10 ASN A C 14
ATOM 20042 O O . ASN A 1 10 ? 5.600 18.283 -12.531 1.00 0.00 10 ASN A O 14
ATOM 20053 N N . GLN A 1 11 ? 5.870 16.079 -12.100 1.00 0.00 11 GLN A N 14
ATOM 20054 C CA . GLN A 1 11 ? 7.231 16.033 -12.607 1.00 0.00 11 GLN A CA 14
ATOM 20055 C C . GLN A 1 11 ? 7.307 16.692 -13.986 1.00 0.00 11 GLN A C 14
ATOM 20056 O O . GLN A 1 11 ? 8.051 17.652 -14.179 1.00 0.00 11 GLN A O 14
ATOM 20070 N N . THR A 1 12 ? 6.526 16.150 -14.909 1.00 0.00 12 THR A N 14
ATOM 20071 C CA . THR A 1 12 ? 6.495 16.673 -16.264 1.00 0.00 12 THR A CA 14
ATOM 20072 C C . THR A 1 12 ? 5.080 17.129 -16.628 1.00 0.00 12 THR A C 14
ATOM 20073 O O . THR A 1 12 ? 4.857 18.303 -16.917 1.00 0.00 12 THR A O 14
ATOM 20084 N N . GLN A 1 13 ? 4.160 16.175 -16.601 1.00 0.00 13 GLN A N 14
ATOM 20085 C CA . GLN A 1 13 ? 2.773 16.464 -16.924 1.00 0.00 13 GLN A CA 14
ATOM 20086 C C . GLN A 1 13 ? 1.848 15.459 -16.235 1.00 0.00 13 GLN A C 14
ATOM 20087 O O . GLN A 1 13 ? 0.989 15.842 -15.442 1.00 0.00 13 GLN A O 14
ATOM 20101 N N . HIS A 1 14 ? 2.054 14.191 -16.562 1.00 0.00 14 HIS A N 14
ATOM 20102 C CA . HIS A 1 14 ? 1.249 13.129 -15.985 1.00 0.00 14 HIS A CA 14
ATOM 20103 C C . HIS A 1 14 ? 2.041 12.428 -14.879 1.00 0.00 14 HIS A C 14
ATOM 20104 O O . HIS A 1 14 ? 3.247 12.631 -14.750 1.00 0.00 14 HIS A O 14
ATOM 20118 N N . LYS A 1 15 ? 1.330 11.618 -14.108 1.00 0.00 15 LYS A N 14
ATOM 20119 C CA . LYS A 1 15 ? 1.951 10.887 -13.017 1.00 0.00 15 LYS A CA 14
ATOM 20120 C C . LYS A 1 15 ? 2.349 9.493 -13.506 1.00 0.00 15 LYS A C 14
ATOM 20121 O O . LYS A 1 15 ? 1.512 8.743 -14.006 1.00 0.00 15 LYS A O 14
ATOM 20140 N N . GLN A 1 16 ? 3.628 9.187 -13.343 1.00 0.00 16 GLN A N 14
ATOM 20141 C CA . GLN A 1 16 ? 4.148 7.896 -13.761 1.00 0.00 16 GLN A CA 14
ATOM 20142 C C . GLN A 1 16 ? 3.547 6.780 -12.905 1.00 0.00 16 GLN A C 14
ATOM 20143 O O . GLN A 1 16 ? 2.940 5.848 -13.431 1.00 0.00 16 GLN A O 14
ATOM 20157 N N . ARG A 1 17 ? 3.739 6.910 -11.600 1.00 0.00 17 ARG A N 14
ATOM 20158 C CA . ARG A 1 17 ? 3.223 5.923 -10.667 1.00 0.00 17 ARG A CA 14
ATOM 20159 C C . ARG A 1 17 ? 1.798 5.521 -11.052 1.00 0.00 17 ARG A C 14
ATOM 20160 O O . ARG A 1 17 ? 0.871 6.321 -10.935 1.00 0.00 17 ARG A O 14
ATOM 20181 N N . PRO A 1 18 ? 1.664 4.249 -11.514 1.00 0.00 18 PRO A N 14
ATOM 20182 C CA . PRO A 1 18 ? 0.368 3.732 -11.917 1.00 0.00 18 PRO A CA 14
ATOM 20183 C C . PRO A 1 18 ? -0.500 3.416 -10.697 1.00 0.00 18 PRO A C 14
ATOM 20184 O O . PRO A 1 18 ? -0.050 3.548 -9.559 1.00 0.00 18 PRO A O 14
ATOM 20195 N N . GLN A 1 19 ? -1.729 3.007 -10.974 1.00 0.00 19 GLN A N 14
ATOM 20196 C CA . GLN A 1 19 ? -2.664 2.671 -9.913 1.00 0.00 19 GLN A CA 14
ATOM 20197 C C . GLN A 1 19 ? -2.865 3.871 -8.985 1.00 0.00 19 GLN A C 14
ATOM 20198 O O . GLN A 1 19 ? -1.970 4.224 -8.219 1.00 0.00 19 GLN A O 14
ATOM 20212 N N . ALA A 1 20 ? -4.046 4.463 -9.084 1.00 0.00 20 ALA A N 14
ATOM 20213 C CA . ALA A 1 20 ? -4.376 5.616 -8.262 1.00 0.00 20 ALA A CA 14
ATOM 20214 C C . ALA A 1 20 ? -5.783 6.101 -8.614 1.00 0.00 20 ALA A C 14
ATOM 20215 O O . ALA A 1 20 ? -6.541 5.393 -9.275 1.00 0.00 20 ALA A O 14
ATOM 20222 N N . THR A 1 21 ? -6.090 7.306 -8.157 1.00 0.00 21 THR A N 14
ATOM 20223 C CA . THR A 1 21 ? -7.394 7.895 -8.416 1.00 0.00 21 THR A CA 14
ATOM 20224 C C . THR A 1 21 ? -8.494 6.844 -8.256 1.00 0.00 21 THR A C 14
ATOM 20225 O O . THR A 1 21 ? -8.472 6.055 -7.313 1.00 0.00 21 THR A O 14
ATOM 20236 N N . ALA A 1 22 ? -9.431 6.868 -9.193 1.00 0.00 22 ALA A N 14
ATOM 20237 C CA . ALA A 1 22 ? -10.538 5.928 -9.169 1.00 0.00 22 ALA A CA 14
ATOM 20238 C C . ALA A 1 22 ? -10.021 4.549 -8.752 1.00 0.00 22 ALA A C 14
ATOM 20239 O O . ALA A 1 22 ? -10.687 3.832 -8.007 1.00 0.00 22 ALA A O 14
ATOM 20246 N N . GLU A 1 23 ? -8.840 4.219 -9.252 1.00 0.00 23 GLU A N 14
ATOM 20247 C CA . GLU A 1 23 ? -8.226 2.940 -8.942 1.00 0.00 23 GLU A CA 14
ATOM 20248 C C . GLU A 1 23 ? -8.032 2.797 -7.431 1.00 0.00 23 GLU A C 14
ATOM 20249 O O . GLU A 1 23 ? -8.410 1.784 -6.846 1.00 0.00 23 GLU A O 14
ATOM 20261 N N . GLN A 1 24 ? -7.442 3.827 -6.843 1.00 0.00 24 GLN A N 14
ATOM 20262 C CA . GLN A 1 24 ? -7.192 3.829 -5.411 1.00 0.00 24 GLN A CA 14
ATOM 20263 C C . GLN A 1 24 ? -8.496 3.599 -4.645 1.00 0.00 24 GLN A C 14
ATOM 20264 O O . GLN A 1 24 ? -8.603 2.655 -3.864 1.00 0.00 24 GLN A O 14
ATOM 20278 N N . ILE A 1 25 ? -9.456 4.478 -4.895 1.00 0.00 25 ILE A N 14
ATOM 20279 C CA . ILE A 1 25 ? -10.748 4.382 -4.239 1.00 0.00 25 ILE A CA 14
ATOM 20280 C C . ILE A 1 25 ? -11.222 2.927 -4.265 1.00 0.00 25 ILE A C 14
ATOM 20281 O O . ILE A 1 25 ? -11.698 2.407 -3.257 1.00 0.00 25 ILE A O 14
ATOM 20297 N N . ARG A 1 26 ? -11.076 2.312 -5.429 1.00 0.00 26 ARG A N 14
ATOM 20298 C CA . ARG A 1 26 ? -11.483 0.927 -5.599 1.00 0.00 26 ARG A CA 14
ATOM 20299 C C . ARG A 1 26 ? -10.514 -0.005 -4.869 1.00 0.00 26 ARG A C 14
ATOM 20300 O O . ARG A 1 26 ? -10.939 -0.942 -4.195 1.00 0.00 26 ARG A O 14
ATOM 20321 N N . LEU A 1 27 ? -9.231 0.285 -5.026 1.00 0.00 27 LEU A N 14
ATOM 20322 C CA . LEU A 1 27 ? -8.199 -0.515 -4.390 1.00 0.00 27 LEU A CA 14
ATOM 20323 C C . LEU A 1 27 ? -8.504 -0.638 -2.895 1.00 0.00 27 LEU A C 14
ATOM 20324 O O . LEU A 1 27 ? -8.659 -1.743 -2.378 1.00 0.00 27 LEU A O 14
ATOM 20340 N N . ALA A 1 28 ? -8.581 0.513 -2.243 1.00 0.00 28 ALA A N 14
ATOM 20341 C CA . ALA A 1 28 ? -8.865 0.549 -0.819 1.00 0.00 28 ALA A CA 14
ATOM 20342 C C . ALA A 1 28 ? -10.158 -0.221 -0.541 1.00 0.00 28 ALA A C 14
ATOM 20343 O O . ALA A 1 28 ? -10.315 -0.814 0.525 1.00 0.00 28 ALA A O 14
ATOM 20350 N N . GLN A 1 29 ? -11.051 -0.186 -1.519 1.00 0.00 29 GLN A N 14
ATOM 20351 C CA . GLN A 1 29 ? -12.325 -0.873 -1.394 1.00 0.00 29 GLN A CA 14
ATOM 20352 C C . GLN A 1 29 ? -12.137 -2.379 -1.584 1.00 0.00 29 GLN A C 14
ATOM 20353 O O . GLN A 1 29 ? -12.847 -3.178 -0.975 1.00 0.00 29 GLN A O 14
ATOM 20367 N N . MET A 1 30 ? -11.178 -2.722 -2.431 1.00 0.00 30 MET A N 14
ATOM 20368 C CA . MET A 1 30 ? -10.888 -4.118 -2.709 1.00 0.00 30 MET A CA 14
ATOM 20369 C C . MET A 1 30 ? -9.989 -4.717 -1.625 1.00 0.00 30 MET A C 14
ATOM 20370 O O . MET A 1 30 ? -10.184 -5.860 -1.214 1.00 0.00 30 MET A O 14
ATOM 20384 N N . ILE A 1 31 ? -9.024 -3.919 -1.194 1.00 0.00 31 ILE A N 14
ATOM 20385 C CA . ILE A 1 31 ? -8.094 -4.356 -0.167 1.00 0.00 31 ILE A CA 14
ATOM 20386 C C . ILE A 1 31 ? -8.868 -4.670 1.115 1.00 0.00 31 ILE A C 14
ATOM 20387 O O . ILE A 1 31 ? -8.833 -5.797 1.606 1.00 0.00 31 ILE A O 14
ATOM 20403 N N . SER A 1 32 ? -9.549 -3.652 1.622 1.00 0.00 32 SER A N 14
ATOM 20404 C CA . SER A 1 32 ? -10.330 -3.805 2.837 1.00 0.00 32 SER A CA 14
ATOM 20405 C C . SER A 1 32 ? -11.049 -5.156 2.831 1.00 0.00 32 SER A C 14
ATOM 20406 O O . SER A 1 32 ? -10.887 -5.953 3.753 1.00 0.00 32 SER A O 14
ATOM 20414 N N . ASP A 1 33 ? -11.827 -5.371 1.780 1.00 0.00 33 ASP A N 14
ATOM 20415 C CA . ASP A 1 33 ? -12.571 -6.611 1.641 1.00 0.00 33 ASP A CA 14
ATOM 20416 C C . ASP A 1 33 ? -11.665 -7.788 2.007 1.00 0.00 33 ASP A C 14
ATOM 20417 O O . ASP A 1 33 ? -12.057 -8.663 2.777 1.00 0.00 33 ASP A O 14
ATOM 20426 N N . HIS A 1 34 ? -10.469 -7.772 1.437 1.00 0.00 34 HIS A N 14
ATOM 20427 C CA . HIS A 1 34 ? -9.503 -8.827 1.693 1.00 0.00 34 HIS A CA 14
ATOM 20428 C C . HIS A 1 34 ? -8.419 -8.311 2.641 1.00 0.00 34 HIS A C 14
ATOM 20429 O O . HIS A 1 34 ? -7.319 -7.972 2.206 1.00 0.00 34 HIS A O 14
ATOM 20443 N N . ASN A 1 35 ? -8.766 -8.269 3.919 1.00 0.00 35 ASN A N 14
ATOM 20444 C CA . ASN A 1 35 ? -7.836 -7.800 4.932 1.00 0.00 35 ASN A CA 14
ATOM 20445 C C . ASN A 1 35 ? -7.472 -8.960 5.861 1.00 0.00 35 ASN A C 14
ATOM 20446 O O . ASN A 1 35 ? -8.103 -10.015 5.818 1.00 0.00 35 ASN A O 14
ATOM 20457 N N . ASP A 1 36 ? -6.456 -8.726 6.678 1.00 0.00 36 ASP A N 14
ATOM 20458 C CA . ASP A 1 36 ? -6.001 -9.739 7.616 1.00 0.00 36 ASP A CA 14
ATOM 20459 C C . ASP A 1 36 ? -5.843 -9.110 9.002 1.00 0.00 36 ASP A C 14
ATOM 20460 O O . ASP A 1 36 ? -5.739 -7.891 9.126 1.00 0.00 36 ASP A O 14
ATOM 20469 N N . ALA A 1 37 ? -5.831 -9.971 10.009 1.00 0.00 37 ALA A N 14
ATOM 20470 C CA . ALA A 1 37 ? -5.688 -9.516 11.381 1.00 0.00 37 ALA A CA 14
ATOM 20471 C C . ALA A 1 37 ? -4.354 -8.781 11.533 1.00 0.00 37 ALA A C 14
ATOM 20472 O O . ALA A 1 37 ? -4.310 -7.669 12.058 1.00 0.00 37 ALA A O 14
ATOM 20479 N N . ASP A 1 38 ? -3.300 -9.432 11.065 1.00 0.00 38 ASP A N 14
ATOM 20480 C CA . ASP A 1 38 ? -1.969 -8.854 11.142 1.00 0.00 38 ASP A CA 14
ATOM 20481 C C . ASP A 1 38 ? -2.015 -7.408 10.645 1.00 0.00 38 ASP A C 14
ATOM 20482 O O . ASP A 1 38 ? -1.790 -6.475 11.415 1.00 0.00 38 ASP A O 14
ATOM 20491 N N . PHE A 1 39 ? -2.309 -7.266 9.361 1.00 0.00 39 PHE A N 14
ATOM 20492 C CA . PHE A 1 39 ? -2.389 -5.949 8.752 1.00 0.00 39 PHE A CA 14
ATOM 20493 C C . PHE A 1 39 ? -3.384 -5.059 9.499 1.00 0.00 39 PHE A C 14
ATOM 20494 O O . PHE A 1 39 ? -3.113 -3.883 9.737 1.00 0.00 39 PHE A O 14
ATOM 20511 N N . GLU A 1 40 ? -4.515 -5.654 9.848 1.00 0.00 40 GLU A N 14
ATOM 20512 C CA . GLU A 1 40 ? -5.552 -4.930 10.563 1.00 0.00 40 GLU A CA 14
ATOM 20513 C C . GLU A 1 40 ? -4.989 -4.331 11.853 1.00 0.00 40 GLU A C 14
ATOM 20514 O O . GLU A 1 40 ? -5.069 -3.123 12.067 1.00 0.00 40 GLU A O 14
ATOM 20526 N N . GLU A 1 41 ? -4.432 -5.205 12.679 1.00 0.00 41 GLU A N 14
ATOM 20527 C CA . GLU A 1 41 ? -3.855 -4.778 13.942 1.00 0.00 41 GLU A CA 14
ATOM 20528 C C . GLU A 1 41 ? -2.809 -3.686 13.706 1.00 0.00 41 GLU A C 14
ATOM 20529 O O . GLU A 1 41 ? -2.595 -2.831 14.564 1.00 0.00 41 GLU A O 14
ATOM 20541 N N . LYS A 1 42 ? -2.185 -3.751 12.539 1.00 0.00 42 LYS A N 14
ATOM 20542 C CA . LYS A 1 42 ? -1.167 -2.779 12.179 1.00 0.00 42 LYS A CA 14
ATOM 20543 C C . LYS A 1 42 ? -1.842 -1.470 11.766 1.00 0.00 42 LYS A C 14
ATOM 20544 O O . LYS A 1 42 ? -1.600 -0.425 12.370 1.00 0.00 42 LYS A O 14
ATOM 20563 N N . VAL A 1 43 ? -2.674 -1.568 10.740 1.00 0.00 43 VAL A N 14
ATOM 20564 C CA . VAL A 1 43 ? -3.385 -0.404 10.239 1.00 0.00 43 VAL A CA 14
ATOM 20565 C C . VAL A 1 43 ? -3.950 0.390 11.419 1.00 0.00 43 VAL A C 14
ATOM 20566 O O . VAL A 1 43 ? -3.902 1.619 11.424 1.00 0.00 43 VAL A O 14
ATOM 20579 N N . LYS A 1 44 ? -4.471 -0.345 12.390 1.00 0.00 44 LYS A N 14
ATOM 20580 C CA . LYS A 1 44 ? -5.044 0.275 13.573 1.00 0.00 44 LYS A CA 14
ATOM 20581 C C . LYS A 1 44 ? -3.923 0.884 14.418 1.00 0.00 44 LYS A C 14
ATOM 20582 O O . LYS A 1 44 ? -4.085 1.965 14.983 1.00 0.00 44 LYS A O 14
ATOM 20601 N N . GLN A 1 45 ? -2.813 0.164 14.478 1.00 0.00 45 GLN A N 14
ATOM 20602 C CA . GLN A 1 45 ? -1.666 0.620 15.244 1.00 0.00 45 GLN A CA 14
ATOM 20603 C C . GLN A 1 45 ? -1.168 1.964 14.707 1.00 0.00 45 GLN A C 14
ATOM 20604 O O . GLN A 1 45 ? -0.663 2.790 15.465 1.00 0.00 45 GLN A O 14
ATOM 20618 N N . LEU A 1 46 ? -1.329 2.140 13.404 1.00 0.00 46 LEU A N 14
ATOM 20619 C CA . LEU A 1 46 ? -0.902 3.369 12.756 1.00 0.00 46 LEU A CA 14
ATOM 20620 C C . LEU A 1 46 ? -1.763 4.530 13.259 1.00 0.00 46 LEU A C 14
ATOM 20621 O O . LEU A 1 46 ? -1.281 5.654 13.388 1.00 0.00 46 LEU A O 14
ATOM 20637 N N . ILE A 1 47 ? -3.022 4.218 13.528 1.00 0.00 47 ILE A N 14
ATOM 20638 C CA . ILE A 1 47 ? -3.955 5.221 14.013 1.00 0.00 47 ILE A CA 14
ATOM 20639 C C . ILE A 1 47 ? -3.492 5.722 15.383 1.00 0.00 47 ILE A C 14
ATOM 20640 O O . ILE A 1 47 ? -3.227 6.910 15.556 1.00 0.00 47 ILE A O 14
ATOM 20656 N N . ASP A 1 48 ? -3.407 4.789 16.320 1.00 0.00 48 ASP A N 14
ATOM 20657 C CA . ASP A 1 48 ? -2.981 5.121 17.669 1.00 0.00 48 ASP A CA 14
ATOM 20658 C C . ASP A 1 48 ? -1.609 5.797 17.614 1.00 0.00 48 ASP A C 14
ATOM 20659 O O . ASP A 1 48 ? -1.320 6.690 18.409 1.00 0.00 48 ASP A O 14
ATOM 20668 N N . ILE A 1 49 ? -0.800 5.345 16.667 1.00 0.00 49 ILE A N 14
ATOM 20669 C CA . ILE A 1 49 ? 0.534 5.895 16.497 1.00 0.00 49 ILE A CA 14
ATOM 20670 C C . ILE A 1 49 ? 0.429 7.306 15.913 1.00 0.00 49 ILE A C 14
ATOM 20671 O O . ILE A 1 49 ? 0.712 8.288 16.598 1.00 0.00 49 ILE A O 14
ATOM 20687 N N . THR A 1 50 ? 0.023 7.361 14.654 1.00 0.00 50 THR A N 14
ATOM 20688 C CA . THR A 1 50 ? -0.123 8.635 13.970 1.00 0.00 50 THR A CA 14
ATOM 20689 C C . THR A 1 50 ? -1.427 9.318 14.386 1.00 0.00 50 THR A C 14
ATOM 20690 O O . THR A 1 50 ? -1.407 10.330 15.085 1.00 0.00 50 THR A O 14
ATOM 20701 N N . GLY A 1 51 ? -2.531 8.737 13.939 1.00 0.00 51 GLY A N 14
ATOM 20702 C CA . GLY A 1 51 ? -3.842 9.277 14.256 1.00 0.00 51 GLY A CA 14
ATOM 20703 C C . GLY A 1 51 ? -4.538 9.801 12.998 1.00 0.00 51 GLY A C 14
ATOM 20704 O O . GLY A 1 51 ? -5.482 10.585 13.088 1.00 0.00 51 GLY A O 14
ATOM 20708 N N . LYS A 1 52 ? -4.044 9.349 11.855 1.00 0.00 52 LYS A N 14
ATOM 20709 C CA . LYS A 1 52 ? -4.607 9.762 10.581 1.00 0.00 52 LYS A CA 14
ATOM 20710 C C . LYS A 1 52 ? -5.816 8.884 10.253 1.00 0.00 52 LYS A C 14
ATOM 20711 O O . LYS A 1 52 ? -6.181 8.007 11.034 1.00 0.00 52 LYS A O 14
ATOM 20730 N N . ASN A 1 53 ? -6.404 9.150 9.095 1.00 0.00 53 ASN A N 14
ATOM 20731 C CA . ASN A 1 53 ? -7.564 8.394 8.654 1.00 0.00 53 ASN A CA 14
ATOM 20732 C C . ASN A 1 53 ? -7.153 6.945 8.390 1.00 0.00 53 ASN A C 14
ATOM 20733 O O . ASN A 1 53 ? -6.366 6.674 7.484 1.00 0.00 53 ASN A O 14
ATOM 20744 N N . GLN A 1 54 ? -7.703 6.051 9.199 1.00 0.00 54 GLN A N 14
ATOM 20745 C CA . GLN A 1 54 ? -7.403 4.635 9.064 1.00 0.00 54 GLN A CA 14
ATOM 20746 C C . GLN A 1 54 ? -7.292 4.254 7.586 1.00 0.00 54 GLN A C 14
ATOM 20747 O O . GLN A 1 54 ? -6.254 3.766 7.144 1.00 0.00 54 GLN A O 14
ATOM 20761 N N . ASP A 1 55 ? -8.377 4.492 6.864 1.00 0.00 55 ASP A N 14
ATOM 20762 C CA . ASP A 1 55 ? -8.415 4.180 5.445 1.00 0.00 55 ASP A CA 14
ATOM 20763 C C . ASP A 1 55 ? -7.076 4.559 4.809 1.00 0.00 55 ASP A C 14
ATOM 20764 O O . ASP A 1 55 ? -6.468 3.752 4.107 1.00 0.00 55 ASP A O 14
ATOM 20773 N N . GLU A 1 56 ? -6.657 5.787 5.076 1.00 0.00 56 GLU A N 14
ATOM 20774 C CA . GLU A 1 56 ? -5.401 6.283 4.538 1.00 0.00 56 GLU A CA 14
ATOM 20775 C C . GLU A 1 56 ? -4.237 5.416 5.022 1.00 0.00 56 GLU A C 14
ATOM 20776 O O . GLU A 1 56 ? -3.334 5.096 4.251 1.00 0.00 56 GLU A O 14
ATOM 20788 N N . CYS A 1 57 ? -4.296 5.060 6.297 1.00 0.00 57 CYS A N 14
ATOM 20789 C CA . CYS A 1 57 ? -3.258 4.237 6.893 1.00 0.00 57 CYS A CA 14
ATOM 20790 C C . CYS A 1 57 ? -3.161 2.935 6.096 1.00 0.00 57 CYS A C 14
ATOM 20791 O O . CYS A 1 57 ? -2.066 2.423 5.867 1.00 0.00 57 CYS A O 14
ATOM 20799 N N . VAL A 1 58 ? -4.321 2.436 5.696 1.00 0.00 58 VAL A N 14
ATOM 20800 C CA . VAL A 1 58 ? -4.380 1.203 4.929 1.00 0.00 58 VAL A CA 14
ATOM 20801 C C . VAL A 1 58 ? -3.662 1.403 3.593 1.00 0.00 58 VAL A C 14
ATOM 20802 O O . VAL A 1 58 ? -3.060 0.471 3.062 1.00 0.00 58 VAL A O 14
ATOM 20815 N N . ILE A 1 59 ? -3.748 2.625 3.088 1.00 0.00 59 ILE A N 14
ATOM 20816 C CA . ILE A 1 59 ? -3.113 2.959 1.825 1.00 0.00 59 ILE A CA 14
ATOM 20817 C C . ILE A 1 59 ? -1.606 3.107 2.039 1.00 0.00 59 ILE A C 14
ATOM 20818 O O . ILE A 1 59 ? -0.814 2.409 1.408 1.00 0.00 59 ILE A O 14
ATOM 20834 N N . ALA A 1 60 ? -1.255 4.021 2.932 1.00 0.00 60 ALA A N 14
ATOM 20835 C CA . ALA A 1 60 ? 0.144 4.270 3.238 1.00 0.00 60 ALA A CA 14
ATOM 20836 C C . ALA A 1 60 ? 0.824 2.949 3.605 1.00 0.00 60 ALA A C 14
ATOM 20837 O O . ALA A 1 60 ? 1.875 2.616 3.060 1.00 0.00 60 ALA A O 14
ATOM 20844 N N . LEU A 1 61 ? 0.196 2.233 4.526 1.00 0.00 61 LEU A N 14
ATOM 20845 C CA . LEU A 1 61 ? 0.728 0.956 4.971 1.00 0.00 61 LEU A CA 14
ATOM 20846 C C . LEU A 1 61 ? 0.965 0.056 3.757 1.00 0.00 61 LEU A C 14
ATOM 20847 O O . LEU A 1 61 ? 2.106 -0.276 3.440 1.00 0.00 61 LEU A O 14
ATOM 20863 N N . HIS A 1 62 ? -0.131 -0.315 3.112 1.00 0.00 62 HIS A N 14
ATOM 20864 C CA . HIS A 1 62 ? -0.057 -1.170 1.940 1.00 0.00 62 HIS A CA 14
ATOM 20865 C C . HIS A 1 62 ? 0.973 -0.607 0.958 1.00 0.00 62 HIS A C 14
ATOM 20866 O O . HIS A 1 62 ? 1.964 -1.266 0.647 1.00 0.00 62 HIS A O 14
ATOM 20880 N N . ASP A 1 63 ? 0.703 0.605 0.498 1.00 0.00 63 ASP A N 14
ATOM 20881 C CA . ASP A 1 63 ? 1.593 1.264 -0.442 1.00 0.00 63 ASP A CA 14
ATOM 20882 C C . ASP A 1 63 ? 3.044 1.014 -0.025 1.00 0.00 63 ASP A C 14
ATOM 20883 O O . ASP A 1 63 ? 3.854 0.553 -0.828 1.00 0.00 63 ASP A O 14
ATOM 20892 N N . CYS A 1 64 ? 3.328 1.330 1.230 1.00 0.00 64 CYS A N 14
ATOM 20893 C CA . CYS A 1 64 ? 4.667 1.146 1.764 1.00 0.00 64 CYS A CA 14
ATOM 20894 C C . CYS A 1 64 ? 5.074 -0.313 1.546 1.00 0.00 64 CYS A C 14
ATOM 20895 O O . CYS A 1 64 ? 5.954 -0.601 0.735 1.00 0.00 64 CYS A O 14
ATOM 20903 N N . ASN A 1 65 ? 4.415 -1.194 2.283 1.00 0.00 65 ASN A N 14
ATOM 20904 C CA . ASN A 1 65 ? 4.697 -2.616 2.180 1.00 0.00 65 ASN A CA 14
ATOM 20905 C C . ASN A 1 65 ? 4.265 -3.312 3.472 1.00 0.00 65 ASN A C 14
ATOM 20906 O O . ASN A 1 65 ? 5.003 -4.131 4.017 1.00 0.00 65 ASN A O 14
ATOM 20917 N N . GLY A 1 66 ? 3.070 -2.960 3.925 1.00 0.00 66 GLY A N 14
ATOM 20918 C CA . GLY A 1 66 ? 2.531 -3.541 5.143 1.00 0.00 66 GLY A CA 14
ATOM 20919 C C . GLY A 1 66 ? 3.410 -3.201 6.348 1.00 0.00 66 GLY A C 14
ATOM 20920 O O . GLY A 1 66 ? 3.296 -3.828 7.401 1.00 0.00 66 GLY A O 14
ATOM 20924 N N . ASP A 1 67 ? 4.267 -2.209 6.155 1.00 0.00 67 ASP A N 14
ATOM 20925 C CA . ASP A 1 67 ? 5.164 -1.778 7.213 1.00 0.00 67 ASP A CA 14
ATOM 20926 C C . ASP A 1 67 ? 4.551 -0.580 7.940 1.00 0.00 67 ASP A C 14
ATOM 20927 O O . ASP A 1 67 ? 4.262 0.444 7.323 1.00 0.00 67 ASP A O 14
ATOM 20936 N N . VAL A 1 68 ? 4.369 -0.749 9.242 1.00 0.00 68 VAL A N 14
ATOM 20937 C CA . VAL A 1 68 ? 3.795 0.306 10.060 1.00 0.00 68 VAL A CA 14
ATOM 20938 C C . VAL A 1 68 ? 4.781 1.472 10.147 1.00 0.00 68 VAL A C 14
ATOM 20939 O O . VAL A 1 68 ? 4.377 2.634 10.144 1.00 0.00 68 VAL A O 14
ATOM 20952 N N . ASN A 1 69 ? 6.057 1.122 10.224 1.00 0.00 69 ASN A N 14
ATOM 20953 C CA . ASN A 1 69 ? 7.104 2.125 10.312 1.00 0.00 69 ASN A CA 14
ATOM 20954 C C . ASN A 1 69 ? 7.174 2.900 8.996 1.00 0.00 69 ASN A C 14
ATOM 20955 O O . ASN A 1 69 ? 6.945 4.108 8.970 1.00 0.00 69 ASN A O 14
ATOM 20966 N N . ARG A 1 70 ? 7.492 2.174 7.934 1.00 0.00 70 ARG A N 14
ATOM 20967 C CA . ARG A 1 70 ? 7.595 2.778 6.617 1.00 0.00 70 ARG A CA 14
ATOM 20968 C C . ARG A 1 70 ? 6.378 3.664 6.343 1.00 0.00 70 ARG A C 14
ATOM 20969 O O . ARG A 1 70 ? 6.499 4.713 5.712 1.00 0.00 70 ARG A O 14
ATOM 20990 N N . ALA A 1 71 ? 5.233 3.210 6.831 1.00 0.00 71 ALA A N 14
ATOM 20991 C CA . ALA A 1 71 ? 3.995 3.949 6.647 1.00 0.00 71 ALA A CA 14
ATOM 20992 C C . ALA A 1 71 ? 4.125 5.324 7.304 1.00 0.00 71 ALA A C 14
ATOM 20993 O O . ALA A 1 71 ? 3.893 6.347 6.662 1.00 0.00 71 ALA A O 14
ATOM 21000 N N . ILE A 1 72 ? 4.494 5.305 8.576 1.00 0.00 72 ILE A N 14
ATOM 21001 C CA . ILE A 1 72 ? 4.657 6.538 9.327 1.00 0.00 72 ILE A CA 14
ATOM 21002 C C . ILE A 1 72 ? 5.423 7.552 8.475 1.00 0.00 72 ILE A C 14
ATOM 21003 O O . ILE A 1 72 ? 5.028 8.713 8.381 1.00 0.00 72 ILE A O 14
ATOM 21019 N N . ASN A 1 73 ? 6.504 7.076 7.875 1.00 0.00 73 ASN A N 14
ATOM 21020 C CA . ASN A 1 73 ? 7.328 7.927 7.034 1.00 0.00 73 ASN A CA 14
ATOM 21021 C C . ASN A 1 73 ? 6.442 8.630 6.004 1.00 0.00 73 ASN A C 14
ATOM 21022 O O . ASN A 1 73 ? 6.644 9.806 5.706 1.00 0.00 73 ASN A O 14
ATOM 21033 N N . VAL A 1 74 ? 5.479 7.880 5.488 1.00 0.00 74 VAL A N 14
ATOM 21034 C CA . VAL A 1 74 ? 4.562 8.417 4.498 1.00 0.00 74 VAL A CA 14
ATOM 21035 C C . VAL A 1 74 ? 3.460 9.208 5.206 1.00 0.00 74 VAL A C 14
ATOM 21036 O O . VAL A 1 74 ? 3.209 10.365 4.871 1.00 0.00 74 VAL A O 14
ATOM 21049 N N . LEU A 1 75 ? 2.832 8.553 6.171 1.00 0.00 75 LEU A N 14
ATOM 21050 C CA . LEU A 1 75 ? 1.763 9.181 6.928 1.00 0.00 75 LEU A CA 14
ATOM 21051 C C . LEU A 1 75 ? 2.223 10.560 7.404 1.00 0.00 75 LEU A C 14
ATOM 21052 O O . LEU A 1 75 ? 1.554 11.562 7.154 1.00 0.00 75 LEU A O 14
ATOM 21068 N N . LEU A 1 76 ? 3.362 10.568 8.081 1.00 0.00 76 LEU A N 14
ATOM 21069 C CA . LEU A 1 76 ? 3.919 11.808 8.594 1.00 0.00 76 LEU A CA 14
ATOM 21070 C C . LEU A 1 76 ? 4.105 12.795 7.440 1.00 0.00 76 LEU A C 14
ATOM 21071 O O . LEU A 1 76 ? 3.475 13.850 7.413 1.00 0.00 76 LEU A O 14
ATOM 21087 N N . GLU A 1 77 ? 4.974 12.416 6.514 1.00 0.00 77 GLU A N 14
ATOM 21088 C CA . GLU A 1 77 ? 5.251 13.254 5.360 1.00 0.00 77 GLU A CA 14
ATOM 21089 C C . GLU A 1 77 ? 5.253 14.729 5.763 1.00 0.00 77 GLU A C 14
ATOM 21090 O O . GLU A 1 77 ? 4.710 15.572 5.051 1.00 0.00 77 GLU A O 14
ATOM 21102 N N . GLY A 1 78 ? 5.869 14.997 6.905 1.00 0.00 78 GLY A N 14
ATOM 21103 C CA . GLY A 1 78 ? 5.949 16.356 7.412 1.00 0.00 78 GLY A CA 14
ATOM 21104 C C . GLY A 1 78 ? 6.972 16.460 8.545 1.00 0.00 78 GLY A C 14
ATOM 21105 O O . GLY A 1 78 ? 6.603 16.521 9.716 1.00 0.00 78 GLY A O 14
ATOM 21109 N N . ASN A 1 79 ? 8.238 16.478 8.155 1.00 0.00 79 ASN A N 14
ATOM 21110 C CA . ASN A 1 79 ? 9.318 16.573 9.122 1.00 0.00 79 ASN A CA 14
ATOM 21111 C C . ASN A 1 79 ? 10.428 17.462 8.556 1.00 0.00 79 ASN A C 14
ATOM 21112 O O . ASN A 1 79 ? 10.682 17.452 7.353 1.00 0.00 79 ASN A O 14
ATOM 21123 N N . PRO A 1 80 ? 11.074 18.229 9.474 1.00 0.00 80 PRO A N 14
ATOM 21124 C CA . PRO A 1 80 ? 12.151 19.121 9.079 1.00 0.00 80 PRO A CA 14
ATOM 21125 C C . PRO A 1 80 ? 13.431 18.338 8.780 1.00 0.00 80 PRO A C 14
ATOM 21126 O O . PRO A 1 80 ? 14.180 18.690 7.871 1.00 0.00 80 PRO A O 14
ATOM 21137 N N . ASP A 1 81 ? 13.642 17.291 9.564 1.00 0.00 81 ASP A N 14
ATOM 21138 C CA . ASP A 1 81 ? 14.818 16.455 9.395 1.00 0.00 81 ASP A CA 14
ATOM 21139 C C . ASP A 1 81 ? 14.520 15.050 9.921 1.00 0.00 81 ASP A C 14
ATOM 21140 O O . ASP A 1 81 ? 14.694 14.065 9.205 1.00 0.00 81 ASP A O 14
ATOM 21149 N N . THR A 1 82 ? 14.076 15.002 11.169 1.00 0.00 82 THR A N 14
ATOM 21150 C CA . THR A 1 82 ? 13.752 13.734 11.799 1.00 0.00 82 THR A CA 14
ATOM 21151 C C . THR A 1 82 ? 14.986 12.830 11.845 1.00 0.00 82 THR A C 14
ATOM 21152 O O . THR A 1 82 ? 15.849 12.908 10.972 1.00 0.00 82 THR A O 14
ATOM 21163 N N . HIS A 1 83 ? 15.030 11.994 12.872 1.00 0.00 83 HIS A N 14
ATOM 21164 C CA . HIS A 1 83 ? 16.144 11.076 13.042 1.00 0.00 83 HIS A CA 14
ATOM 21165 C C . HIS A 1 83 ? 16.100 10.007 11.949 1.00 0.00 83 HIS A C 14
ATOM 21166 O O . HIS A 1 83 ? 15.101 9.876 11.243 1.00 0.00 83 HIS A O 14
ATOM 21180 N N . SER A 1 84 ? 17.196 9.270 11.843 1.00 0.00 84 SER A N 14
ATOM 21181 C CA . SER A 1 84 ? 17.296 8.216 10.847 1.00 0.00 84 SER A CA 14
ATOM 21182 C C . SER A 1 84 ? 17.249 6.847 11.528 1.00 0.00 84 SER A C 14
ATOM 21183 O O . SER A 1 84 ? 17.992 6.595 12.475 1.00 0.00 84 SER A O 14
ATOM 21191 N N . TRP A 1 85 ? 16.367 5.998 11.019 1.00 0.00 85 TRP A N 14
ATOM 21192 C CA . TRP A 1 85 ? 16.213 4.661 11.566 1.00 0.00 85 TRP A CA 14
ATOM 21193 C C . TRP A 1 85 ? 15.678 4.793 12.994 1.00 0.00 85 TRP A C 14
ATOM 21194 O O . TRP A 1 85 ? 16.119 5.658 13.748 1.00 0.00 85 TRP A O 14
ATOM 21215 N N . GLU A 1 86 ? 14.735 3.922 13.321 1.00 0.00 86 GLU A N 14
ATOM 21216 C CA . GLU A 1 86 ? 14.135 3.930 14.644 1.00 0.00 86 GLU A CA 14
ATOM 21217 C C . GLU A 1 86 ? 13.326 2.651 14.868 1.00 0.00 86 GLU A C 14
ATOM 21218 O O . GLU A 1 86 ? 12.318 2.425 14.200 1.00 0.00 86 GLU A O 14
ATOM 21230 N N . MET A 1 87 ? 13.798 1.847 15.810 1.00 0.00 87 MET A N 14
ATOM 21231 C CA . MET A 1 87 ? 13.130 0.597 16.130 1.00 0.00 87 MET A CA 14
ATOM 21232 C C . MET A 1 87 ? 13.094 -0.332 14.914 1.00 0.00 87 MET A C 14
ATOM 21233 O O . MET A 1 87 ? 12.544 0.024 13.873 1.00 0.00 87 MET A O 14
ATOM 21247 N N . VAL A 1 88 ? 13.686 -1.504 15.088 1.00 0.00 88 VAL A N 14
ATOM 21248 C CA . VAL A 1 88 ? 13.728 -2.487 14.018 1.00 0.00 88 VAL A CA 14
ATOM 21249 C C . VAL A 1 88 ? 12.955 -3.735 14.448 1.00 0.00 88 VAL A C 14
ATOM 21250 O O . VAL A 1 88 ? 12.810 -4.000 15.640 1.00 0.00 88 VAL A O 14
ATOM 21263 N N . GLY A 1 89 ? 12.479 -4.470 13.453 1.00 0.00 89 GLY A N 14
ATOM 21264 C CA . GLY A 1 89 ? 11.725 -5.684 13.713 1.00 0.00 89 GLY A CA 14
ATOM 21265 C C . GLY A 1 89 ? 12.453 -6.911 13.158 1.00 0.00 89 GLY A C 14
ATOM 21266 O O . GLY A 1 89 ? 13.418 -6.778 12.407 1.00 0.00 89 GLY A O 14
ATOM 21270 N N . LYS A 1 90 ? 11.961 -8.077 13.549 1.00 0.00 90 LYS A N 14
ATOM 21271 C CA . LYS A 1 90 ? 12.552 -9.327 13.100 1.00 0.00 90 LYS A CA 14
ATOM 21272 C C . LYS A 1 90 ? 11.615 -10.484 13.451 1.00 0.00 90 LYS A C 14
ATOM 21273 O O . LYS A 1 90 ? 11.178 -10.610 14.594 1.00 0.00 90 LYS A O 14
ATOM 21292 N N . LYS A 1 91 ? 11.334 -11.300 12.446 1.00 0.00 91 LYS A N 14
ATOM 21293 C CA . LYS A 1 91 ? 10.456 -12.443 12.634 1.00 0.00 91 LYS A CA 14
ATOM 21294 C C . LYS A 1 91 ? 10.747 -13.487 11.553 1.00 0.00 91 LYS A C 14
ATOM 21295 O O . LYS A 1 91 ? 11.184 -14.595 11.857 1.00 0.00 91 LYS A O 14
ATOM 21314 N N . LYS A 1 92 ? 10.492 -13.095 10.313 1.00 0.00 92 LYS A N 14
ATOM 21315 C CA . LYS A 1 92 ? 10.721 -13.983 9.186 1.00 0.00 92 LYS A CA 14
ATOM 21316 C C . LYS A 1 92 ? 11.469 -13.224 8.089 1.00 0.00 92 LYS A C 14
ATOM 21317 O O . LYS A 1 92 ? 11.192 -12.051 7.840 1.00 0.00 92 LYS A O 14
ATOM 21336 N N . GLY A 1 93 ? 12.404 -13.923 7.462 1.00 0.00 93 GLY A N 14
ATOM 21337 C CA . GLY A 1 93 ? 13.194 -13.330 6.397 1.00 0.00 93 GLY A CA 14
ATOM 21338 C C . GLY A 1 93 ? 12.307 -12.911 5.223 1.00 0.00 93 GLY A C 14
ATOM 21339 O O . GLY A 1 93 ? 11.150 -13.319 5.138 1.00 0.00 93 GLY A O 14
ATOM 21343 N N . VAL A 1 94 ? 12.883 -12.101 4.347 1.00 0.00 94 VAL A N 14
ATOM 21344 C CA . VAL A 1 94 ? 12.158 -11.622 3.182 1.00 0.00 94 VAL A CA 14
ATOM 21345 C C . VAL A 1 94 ? 13.154 -11.076 2.156 1.00 0.00 94 VAL A C 14
ATOM 21346 O O . VAL A 1 94 ? 14.250 -10.649 2.516 1.00 0.00 94 VAL A O 14
ATOM 21359 N N . SER A 1 95 ? 12.737 -11.108 0.899 1.00 0.00 95 SER A N 14
ATOM 21360 C CA . SER A 1 95 ? 13.579 -10.623 -0.181 1.00 0.00 95 SER A CA 14
ATOM 21361 C C . SER A 1 95 ? 12.724 -9.908 -1.230 1.00 0.00 95 SER A C 14
ATOM 21362 O O . SER A 1 95 ? 11.708 -10.441 -1.676 1.00 0.00 95 SER A O 14
ATOM 21370 N N . GLY A 1 96 ? 13.166 -8.713 -1.593 1.00 0.00 96 GLY A N 14
ATOM 21371 C CA . GLY A 1 96 ? 12.454 -7.921 -2.581 1.00 0.00 96 GLY A CA 14
ATOM 21372 C C . GLY A 1 96 ? 13.308 -7.708 -3.833 1.00 0.00 96 GLY A C 14
ATOM 21373 O O . GLY A 1 96 ? 14.461 -8.134 -3.881 1.00 0.00 96 GLY A O 14
ATOM 21377 N N . GLN A 1 97 ? 12.709 -7.051 -4.815 1.00 0.00 97 GLN A N 14
ATOM 21378 C CA . GLN A 1 97 ? 13.400 -6.777 -6.063 1.00 0.00 97 GLN A CA 14
ATOM 21379 C C . GLN A 1 97 ? 12.694 -5.654 -6.825 1.00 0.00 97 GLN A C 14
ATOM 21380 O O . GLN A 1 97 ? 11.878 -5.915 -7.708 1.00 0.00 97 GLN A O 14
ATOM 21394 N N . LYS A 1 98 ? 13.033 -4.427 -6.456 1.00 0.00 98 LYS A N 14
ATOM 21395 C CA . LYS A 1 98 ? 12.442 -3.263 -7.095 1.00 0.00 98 LYS A CA 14
ATOM 21396 C C . LYS A 1 98 ? 13.259 -2.020 -6.736 1.00 0.00 98 LYS A C 14
ATOM 21397 O O . LYS A 1 98 ? 13.650 -1.842 -5.583 1.00 0.00 98 LYS A O 14
ATOM 21416 N N . SER A 1 99 ? 13.493 -1.194 -7.744 1.00 0.00 99 SER A N 14
ATOM 21417 C CA . SER A 1 99 ? 14.256 0.027 -7.549 1.00 0.00 99 SER A CA 14
ATOM 21418 C C . SER A 1 99 ? 13.538 1.205 -8.212 1.00 0.00 99 SER A C 14
ATOM 21419 O O . SER A 1 99 ? 12.654 1.008 -9.044 1.00 0.00 99 SER A O 14
ATOM 21427 N N . GLY A 1 100 ? 13.944 2.402 -7.816 1.00 0.00 100 GLY A N 14
ATOM 21428 C CA . GLY A 1 100 ? 13.350 3.611 -8.361 1.00 0.00 100 GLY A CA 14
ATOM 21429 C C . GLY A 1 100 ? 14.417 4.678 -8.619 1.00 0.00 100 GLY A C 14
ATOM 21430 O O . GLY A 1 100 ? 14.685 5.514 -7.757 1.00 0.00 100 GLY A O 14
ATOM 21434 N N . PRO A 1 101 ? 15.011 4.613 -9.840 1.00 0.00 101 PRO A N 14
ATOM 21435 C CA . PRO A 1 101 ? 16.042 5.562 -10.223 1.00 0.00 101 PRO A CA 14
ATOM 21436 C C . PRO A 1 101 ? 15.435 6.928 -10.553 1.00 0.00 101 PRO A C 14
ATOM 21437 O O . PRO A 1 101 ? 14.215 7.084 -10.557 1.00 0.00 101 PRO A O 14
ATOM 21448 N N . SER A 1 102 ? 16.315 7.881 -10.822 1.00 0.00 102 SER A N 14
ATOM 21449 C CA . SER A 1 102 ? 15.881 9.228 -11.152 1.00 0.00 102 SER A CA 14
ATOM 21450 C C . SER A 1 102 ? 17.029 10.003 -11.801 1.00 0.00 102 SER A C 14
ATOM 21451 O O . SER A 1 102 ? 18.149 9.502 -11.890 1.00 0.00 102 SER A O 14
ATOM 21459 N N . SER A 1 103 ? 16.711 11.213 -12.238 1.00 0.00 103 SER A N 14
ATOM 21460 C CA . SER A 1 103 ? 17.702 12.063 -12.876 1.00 0.00 103 SER A CA 14
ATOM 21461 C C . SER A 1 103 ? 17.331 13.534 -12.686 1.00 0.00 103 SER A C 14
ATOM 21462 O O . SER A 1 103 ? 16.152 13.873 -12.583 1.00 0.00 103 SER A O 14
ATOM 21470 N N . GLY A 1 104 ? 18.358 14.370 -12.643 1.00 0.00 104 GLY A N 14
ATOM 21471 C CA . GLY A 1 104 ? 18.154 15.798 -12.466 1.00 0.00 104 GLY A CA 14
ATOM 21472 C C . GLY A 1 104 ? 18.420 16.555 -13.769 1.00 0.00 104 GLY A C 14
ATOM 21473 O O . GLY A 1 104 ? 17.485 16.941 -14.469 1.00 0.00 104 GLY A O 14
ATOM 21477 N N . GLY A 1 1 ? -25.447 9.711 -40.685 1.00 0.00 1 GLY A N 15
ATOM 21478 C CA . GLY A 1 1 ? -24.006 9.791 -40.854 1.00 0.00 1 GLY A CA 15
ATOM 21479 C C . GLY A 1 1 ? -23.300 8.677 -40.079 1.00 0.00 1 GLY A C 15
ATOM 21480 O O . GLY A 1 1 ? -23.952 7.832 -39.468 1.00 0.00 1 GLY A O 15
ATOM 21484 N N . SER A 1 2 ? -21.976 8.712 -40.129 1.00 0.00 2 SER A N 15
ATOM 21485 C CA . SER A 1 2 ? -21.175 7.716 -39.439 1.00 0.00 2 SER A CA 15
ATOM 21486 C C . SER A 1 2 ? -21.494 6.321 -39.980 1.00 0.00 2 SER A C 15
ATOM 21487 O O . SER A 1 2 ? -22.473 5.701 -39.568 1.00 0.00 2 SER A O 15
ATOM 21495 N N . SER A 1 3 ? -20.650 5.868 -40.895 1.00 0.00 3 SER A N 15
ATOM 21496 C CA . SER A 1 3 ? -20.830 4.558 -41.496 1.00 0.00 3 SER A CA 15
ATOM 21497 C C . SER A 1 3 ? -19.513 4.079 -42.111 1.00 0.00 3 SER A C 15
ATOM 21498 O O . SER A 1 3 ? -18.791 4.861 -42.727 1.00 0.00 3 SER A O 15
ATOM 21506 N N . GLY A 1 4 ? -19.241 2.796 -41.921 1.00 0.00 4 GLY A N 15
ATOM 21507 C CA . GLY A 1 4 ? -18.024 2.203 -42.449 1.00 0.00 4 GLY A CA 15
ATOM 21508 C C . GLY A 1 4 ? -17.762 0.835 -41.817 1.00 0.00 4 GLY A C 15
ATOM 21509 O O . GLY A 1 4 ? -18.692 0.059 -41.599 1.00 0.00 4 GLY A O 15
ATOM 21513 N N . SER A 1 5 ? -16.491 0.579 -41.542 1.00 0.00 5 SER A N 15
ATOM 21514 C CA . SER A 1 5 ? -16.095 -0.682 -40.939 1.00 0.00 5 SER A CA 15
ATOM 21515 C C . SER A 1 5 ? -14.614 -0.638 -40.559 1.00 0.00 5 SER A C 15
ATOM 21516 O O . SER A 1 5 ? -13.780 -0.194 -41.347 1.00 0.00 5 SER A O 15
ATOM 21524 N N . SER A 1 6 ? -14.331 -1.104 -39.352 1.00 0.00 6 SER A N 15
ATOM 21525 C CA . SER A 1 6 ? -12.965 -1.124 -38.858 1.00 0.00 6 SER A CA 15
ATOM 21526 C C . SER A 1 6 ? -12.361 0.280 -38.932 1.00 0.00 6 SER A C 15
ATOM 21527 O O . SER A 1 6 ? -11.803 0.666 -39.958 1.00 0.00 6 SER A O 15
ATOM 21535 N N . GLY A 1 7 ? -12.494 1.006 -37.832 1.00 0.00 7 GLY A N 15
ATOM 21536 C CA . GLY A 1 7 ? -11.969 2.359 -37.760 1.00 0.00 7 GLY A CA 15
ATOM 21537 C C . GLY A 1 7 ? -13.102 3.381 -37.646 1.00 0.00 7 GLY A C 15
ATOM 21538 O O . GLY A 1 7 ? -13.589 3.889 -38.655 1.00 0.00 7 GLY A O 15
ATOM 21542 N N . ASN A 1 8 ? -13.489 3.653 -36.408 1.00 0.00 8 ASN A N 15
ATOM 21543 C CA . ASN A 1 8 ? -14.555 4.606 -36.149 1.00 0.00 8 ASN A CA 15
ATOM 21544 C C . ASN A 1 8 ? -14.802 4.691 -34.642 1.00 0.00 8 ASN A C 15
ATOM 21545 O O . ASN A 1 8 ? -15.224 3.716 -34.022 1.00 0.00 8 ASN A O 15
ATOM 21556 N N . GLN A 1 9 ? -14.527 5.866 -34.095 1.00 0.00 9 GLN A N 15
ATOM 21557 C CA . GLN A 1 9 ? -14.714 6.091 -32.671 1.00 0.00 9 GLN A CA 15
ATOM 21558 C C . GLN A 1 9 ? -15.547 7.353 -32.438 1.00 0.00 9 GLN A C 15
ATOM 21559 O O . GLN A 1 9 ? -15.234 8.415 -32.973 1.00 0.00 9 GLN A O 15
ATOM 21573 N N . ASN A 1 10 ? -16.592 7.194 -31.640 1.00 0.00 10 ASN A N 15
ATOM 21574 C CA . ASN A 1 10 ? -17.473 8.308 -31.329 1.00 0.00 10 ASN A CA 15
ATOM 21575 C C . ASN A 1 10 ? -17.070 8.911 -29.982 1.00 0.00 10 ASN A C 15
ATOM 21576 O O . ASN A 1 10 ? -16.562 8.207 -29.110 1.00 0.00 10 ASN A O 15
ATOM 21587 N N . GLN A 1 11 ? -17.312 10.207 -29.854 1.00 0.00 11 GLN A N 15
ATOM 21588 C CA . GLN A 1 11 ? -16.981 10.913 -28.628 1.00 0.00 11 GLN A CA 15
ATOM 21589 C C . GLN A 1 11 ? -15.523 10.653 -28.243 1.00 0.00 11 GLN A C 15
ATOM 21590 O O . GLN A 1 11 ? -15.200 9.601 -27.694 1.00 0.00 11 GLN A O 15
ATOM 21604 N N . THR A 1 12 ? -14.682 11.630 -28.547 1.00 0.00 12 THR A N 15
ATOM 21605 C CA . THR A 1 12 ? -13.266 11.521 -28.240 1.00 0.00 12 THR A CA 15
ATOM 21606 C C . THR A 1 12 ? -12.965 12.150 -26.878 1.00 0.00 12 THR A C 15
ATOM 21607 O O . THR A 1 12 ? -11.937 12.803 -26.705 1.00 0.00 12 THR A O 15
ATOM 21618 N N . GLN A 1 13 ? -13.881 11.932 -25.946 1.00 0.00 13 GLN A N 15
ATOM 21619 C CA . GLN A 1 13 ? -13.727 12.469 -24.605 1.00 0.00 13 GLN A CA 15
ATOM 21620 C C . GLN A 1 13 ? -13.666 11.334 -23.581 1.00 0.00 13 GLN A C 15
ATOM 21621 O O . GLN A 1 13 ? -14.013 10.195 -23.891 1.00 0.00 13 GLN A O 15
ATOM 21635 N N . HIS A 1 14 ? -13.221 11.683 -22.383 1.00 0.00 14 HIS A N 15
ATOM 21636 C CA . HIS A 1 14 ? -13.110 10.707 -21.313 1.00 0.00 14 HIS A CA 15
ATOM 21637 C C . HIS A 1 14 ? -11.891 9.814 -21.556 1.00 0.00 14 HIS A C 15
ATOM 21638 O O . HIS A 1 14 ? -10.924 9.858 -20.798 1.00 0.00 14 HIS A O 15
ATOM 21652 N N . LYS A 1 15 ? -11.978 9.026 -22.617 1.00 0.00 15 LYS A N 15
ATOM 21653 C CA . LYS A 1 15 ? -10.894 8.124 -22.970 1.00 0.00 15 LYS A CA 15
ATOM 21654 C C . LYS A 1 15 ? -10.896 6.932 -22.011 1.00 0.00 15 LYS A C 15
ATOM 21655 O O . LYS A 1 15 ? -11.138 5.799 -22.425 1.00 0.00 15 LYS A O 15
ATOM 21674 N N . GLN A 1 16 ? -10.623 7.228 -20.749 1.00 0.00 16 GLN A N 15
ATOM 21675 C CA . GLN A 1 16 ? -10.590 6.195 -19.728 1.00 0.00 16 GLN A CA 15
ATOM 21676 C C . GLN A 1 16 ? -11.174 6.725 -18.417 1.00 0.00 16 GLN A C 15
ATOM 21677 O O . GLN A 1 16 ? -11.316 7.934 -18.241 1.00 0.00 16 GLN A O 15
ATOM 21691 N N . ARG A 1 17 ? -11.497 5.794 -17.531 1.00 0.00 17 ARG A N 15
ATOM 21692 C CA . ARG A 1 17 ? -12.062 6.152 -16.242 1.00 0.00 17 ARG A CA 15
ATOM 21693 C C . ARG A 1 17 ? -10.980 6.738 -15.332 1.00 0.00 17 ARG A C 15
ATOM 21694 O O . ARG A 1 17 ? -9.819 6.338 -15.406 1.00 0.00 17 ARG A O 15
ATOM 21715 N N . PRO A 1 18 ? -11.410 7.701 -14.473 1.00 0.00 18 PRO A N 15
ATOM 21716 C CA . PRO A 1 18 ? -10.491 8.345 -13.550 1.00 0.00 18 PRO A CA 15
ATOM 21717 C C . PRO A 1 18 ? -10.140 7.416 -12.387 1.00 0.00 18 PRO A C 15
ATOM 21718 O O . PRO A 1 18 ? -10.630 6.289 -12.318 1.00 0.00 18 PRO A O 15
ATOM 21729 N N . GLN A 1 19 ? -9.295 7.922 -11.501 1.00 0.00 19 GLN A N 15
ATOM 21730 C CA . GLN A 1 19 ? -8.873 7.151 -10.344 1.00 0.00 19 GLN A CA 15
ATOM 21731 C C . GLN A 1 19 ? -9.250 7.881 -9.054 1.00 0.00 19 GLN A C 15
ATOM 21732 O O . GLN A 1 19 ? -9.631 9.050 -9.086 1.00 0.00 19 GLN A O 15
ATOM 21746 N N . ALA A 1 20 ? -9.132 7.160 -7.948 1.00 0.00 20 ALA A N 15
ATOM 21747 C CA . ALA A 1 20 ? -9.456 7.725 -6.649 1.00 0.00 20 ALA A CA 15
ATOM 21748 C C . ALA A 1 20 ? -10.947 8.067 -6.604 1.00 0.00 20 ALA A C 15
ATOM 21749 O O . ALA A 1 20 ? -11.654 7.910 -7.599 1.00 0.00 20 ALA A O 15
ATOM 21756 N N . THR A 1 21 ? -11.381 8.528 -5.440 1.00 0.00 21 THR A N 15
ATOM 21757 C CA . THR A 1 21 ? -12.775 8.894 -5.253 1.00 0.00 21 THR A CA 15
ATOM 21758 C C . THR A 1 21 ? -13.671 7.659 -5.371 1.00 0.00 21 THR A C 15
ATOM 21759 O O . THR A 1 21 ? -14.102 7.102 -4.362 1.00 0.00 21 THR A O 15
ATOM 21770 N N . ALA A 1 22 ? -13.924 7.267 -6.611 1.00 0.00 22 ALA A N 15
ATOM 21771 C CA . ALA A 1 22 ? -14.761 6.109 -6.873 1.00 0.00 22 ALA A CA 15
ATOM 21772 C C . ALA A 1 22 ? -13.935 4.835 -6.683 1.00 0.00 22 ALA A C 15
ATOM 21773 O O . ALA A 1 22 ? -14.296 3.968 -5.889 1.00 0.00 22 ALA A O 15
ATOM 21780 N N . GLU A 1 23 ? -12.840 4.761 -7.427 1.00 0.00 23 GLU A N 15
ATOM 21781 C CA . GLU A 1 23 ? -11.960 3.608 -7.351 1.00 0.00 23 GLU A CA 15
ATOM 21782 C C . GLU A 1 23 ? -11.567 3.335 -5.897 1.00 0.00 23 GLU A C 15
ATOM 21783 O O . GLU A 1 23 ? -11.778 2.235 -5.389 1.00 0.00 23 GLU A O 15
ATOM 21795 N N . GLN A 1 24 ? -11.002 4.356 -5.269 1.00 0.00 24 GLN A N 15
ATOM 21796 C CA . GLN A 1 24 ? -10.577 4.240 -3.884 1.00 0.00 24 GLN A CA 15
ATOM 21797 C C . GLN A 1 24 ? -11.620 3.470 -3.072 1.00 0.00 24 GLN A C 15
ATOM 21798 O O . GLN A 1 24 ? -11.311 2.438 -2.478 1.00 0.00 24 GLN A O 15
ATOM 21812 N N . ILE A 1 25 ? -12.834 4.000 -3.073 1.00 0.00 25 ILE A N 15
ATOM 21813 C CA . ILE A 1 25 ? -13.925 3.375 -2.344 1.00 0.00 25 ILE A CA 15
ATOM 21814 C C . ILE A 1 25 ? -13.903 1.867 -2.597 1.00 0.00 25 ILE A C 15
ATOM 21815 O O . ILE A 1 25 ? -13.886 1.076 -1.655 1.00 0.00 25 ILE A O 15
ATOM 21831 N N . ARG A 1 26 ? -13.905 1.513 -3.873 1.00 0.00 26 ARG A N 15
ATOM 21832 C CA . ARG A 1 26 ? -13.886 0.113 -4.262 1.00 0.00 26 ARG A CA 15
ATOM 21833 C C . ARG A 1 26 ? -12.576 -0.543 -3.820 1.00 0.00 26 ARG A C 15
ATOM 21834 O O . ARG A 1 26 ? -12.549 -1.731 -3.502 1.00 0.00 26 ARG A O 15
ATOM 21855 N N . LEU A 1 27 ? -11.522 0.260 -3.816 1.00 0.00 27 LEU A N 15
ATOM 21856 C CA . LEU A 1 27 ? -10.212 -0.228 -3.418 1.00 0.00 27 LEU A CA 15
ATOM 21857 C C . LEU A 1 27 ? -10.223 -0.543 -1.921 1.00 0.00 27 LEU A C 15
ATOM 21858 O O . LEU A 1 27 ? -10.124 -1.703 -1.526 1.00 0.00 27 LEU A O 15
ATOM 21874 N N . ALA A 1 28 ? -10.343 0.512 -1.128 1.00 0.00 28 ALA A N 15
ATOM 21875 C CA . ALA A 1 28 ? -10.368 0.363 0.317 1.00 0.00 28 ALA A CA 15
ATOM 21876 C C . ALA A 1 28 ? -11.430 -0.669 0.701 1.00 0.00 28 ALA A C 15
ATOM 21877 O O . ALA A 1 28 ? -11.366 -1.261 1.777 1.00 0.00 28 ALA A O 15
ATOM 21884 N N . GLN A 1 29 ? -12.383 -0.854 -0.201 1.00 0.00 29 GLN A N 15
ATOM 21885 C CA . GLN A 1 29 ? -13.458 -1.804 0.029 1.00 0.00 29 GLN A CA 15
ATOM 21886 C C . GLN A 1 29 ? -12.951 -3.235 -0.159 1.00 0.00 29 GLN A C 15
ATOM 21887 O O . GLN A 1 29 ? -13.382 -4.148 0.545 1.00 0.00 29 GLN A O 15
ATOM 21901 N N . MET A 1 30 ? -12.043 -3.387 -1.111 1.00 0.00 30 MET A N 15
ATOM 21902 C CA . MET A 1 30 ? -11.472 -4.692 -1.400 1.00 0.00 30 MET A CA 15
ATOM 21903 C C . MET A 1 30 ? -10.201 -4.928 -0.582 1.00 0.00 30 MET A C 15
ATOM 21904 O O . MET A 1 30 ? -9.984 -6.024 -0.068 1.00 0.00 30 MET A O 15
ATOM 21918 N N . ILE A 1 31 ? -9.394 -3.881 -0.486 1.00 0.00 31 ILE A N 15
ATOM 21919 C CA . ILE A 1 31 ? -8.151 -3.961 0.261 1.00 0.00 31 ILE A CA 15
ATOM 21920 C C . ILE A 1 31 ? -8.444 -4.449 1.681 1.00 0.00 31 ILE A C 15
ATOM 21921 O O . ILE A 1 31 ? -7.663 -5.206 2.255 1.00 0.00 31 ILE A O 15
ATOM 21937 N N . SER A 1 32 ? -9.572 -3.995 2.207 1.00 0.00 32 SER A N 15
ATOM 21938 C CA . SER A 1 32 ? -9.979 -4.375 3.549 1.00 0.00 32 SER A CA 15
ATOM 21939 C C . SER A 1 32 ? -10.078 -5.899 3.654 1.00 0.00 32 SER A C 15
ATOM 21940 O O . SER A 1 32 ? -9.314 -6.525 4.386 1.00 0.00 32 SER A O 15
ATOM 21948 N N . ASP A 1 33 ? -11.026 -6.450 2.910 1.00 0.00 33 ASP A N 15
ATOM 21949 C CA . ASP A 1 33 ? -11.235 -7.888 2.910 1.00 0.00 33 ASP A CA 15
ATOM 21950 C C . ASP A 1 33 ? -9.884 -8.596 2.781 1.00 0.00 33 ASP A C 15
ATOM 21951 O O . ASP A 1 33 ? -9.660 -9.631 3.405 1.00 0.00 33 ASP A O 15
ATOM 21960 N N . HIS A 1 34 ? -9.020 -8.008 1.967 1.00 0.00 34 HIS A N 15
ATOM 21961 C CA . HIS A 1 34 ? -7.697 -8.569 1.748 1.00 0.00 34 HIS A CA 15
ATOM 21962 C C . HIS A 1 34 ? -6.869 -8.444 3.028 1.00 0.00 34 HIS A C 15
ATOM 21963 O O . HIS A 1 34 ? -7.384 -8.037 4.068 1.00 0.00 34 HIS A O 15
ATOM 21977 N N . ASN A 1 35 ? -5.598 -8.801 2.910 1.00 0.00 35 ASN A N 15
ATOM 21978 C CA . ASN A 1 35 ? -4.693 -8.734 4.044 1.00 0.00 35 ASN A CA 15
ATOM 21979 C C . ASN A 1 35 ? -5.159 -9.715 5.122 1.00 0.00 35 ASN A C 15
ATOM 21980 O O . ASN A 1 35 ? -6.086 -10.492 4.899 1.00 0.00 35 ASN A O 15
ATOM 21991 N N . ASP A 1 36 ? -4.495 -9.647 6.266 1.00 0.00 36 ASP A N 15
ATOM 21992 C CA . ASP A 1 36 ? -4.830 -10.519 7.379 1.00 0.00 36 ASP A CA 15
ATOM 21993 C C . ASP A 1 36 ? -5.028 -9.677 8.640 1.00 0.00 36 ASP A C 15
ATOM 21994 O O . ASP A 1 36 ? -5.134 -8.454 8.564 1.00 0.00 36 ASP A O 15
ATOM 22003 N N . ALA A 1 37 ? -5.070 -10.365 9.772 1.00 0.00 37 ALA A N 15
ATOM 22004 C CA . ALA A 1 37 ? -5.254 -9.695 11.048 1.00 0.00 37 ALA A CA 15
ATOM 22005 C C . ALA A 1 37 ? -4.052 -8.787 11.320 1.00 0.00 37 ALA A C 15
ATOM 22006 O O . ALA A 1 37 ? -4.218 -7.617 11.662 1.00 0.00 37 ALA A O 15
ATOM 22013 N N . ASP A 1 38 ? -2.869 -9.361 11.158 1.00 0.00 38 ASP A N 15
ATOM 22014 C CA . ASP A 1 38 ? -1.640 -8.618 11.381 1.00 0.00 38 ASP A CA 15
ATOM 22015 C C . ASP A 1 38 ? -1.788 -7.209 10.802 1.00 0.00 38 ASP A C 15
ATOM 22016 O O . ASP A 1 38 ? -1.675 -6.221 11.526 1.00 0.00 38 ASP A O 15
ATOM 22025 N N . PHE A 1 39 ? -2.040 -7.162 9.502 1.00 0.00 39 PHE A N 15
ATOM 22026 C CA . PHE A 1 39 ? -2.204 -5.891 8.817 1.00 0.00 39 PHE A CA 15
ATOM 22027 C C . PHE A 1 39 ? -3.316 -5.061 9.462 1.00 0.00 39 PHE A C 15
ATOM 22028 O O . PHE A 1 39 ? -3.182 -3.848 9.612 1.00 0.00 39 PHE A O 15
ATOM 22045 N N . GLU A 1 40 ? -4.389 -5.748 9.826 1.00 0.00 40 GLU A N 15
ATOM 22046 C CA . GLU A 1 40 ? -5.523 -5.090 10.452 1.00 0.00 40 GLU A CA 15
ATOM 22047 C C . GLU A 1 40 ? -5.086 -4.390 11.740 1.00 0.00 40 GLU A C 15
ATOM 22048 O O . GLU A 1 40 ? -5.300 -3.190 11.903 1.00 0.00 40 GLU A O 15
ATOM 22060 N N . GLU A 1 41 ? -4.482 -5.171 12.624 1.00 0.00 41 GLU A N 15
ATOM 22061 C CA . GLU A 1 41 ? -4.013 -4.641 13.893 1.00 0.00 41 GLU A CA 15
ATOM 22062 C C . GLU A 1 41 ? -2.997 -3.521 13.659 1.00 0.00 41 GLU A C 15
ATOM 22063 O O . GLU A 1 41 ? -2.923 -2.573 14.438 1.00 0.00 41 GLU A O 15
ATOM 22075 N N . LYS A 1 42 ? -2.240 -3.669 12.582 1.00 0.00 42 LYS A N 15
ATOM 22076 C CA . LYS A 1 42 ? -1.232 -2.682 12.235 1.00 0.00 42 LYS A CA 15
ATOM 22077 C C . LYS A 1 42 ? -1.921 -1.393 11.781 1.00 0.00 42 LYS A C 15
ATOM 22078 O O . LYS A 1 42 ? -1.621 -0.313 12.287 1.00 0.00 42 LYS A O 15
ATOM 22097 N N . VAL A 1 43 ? -2.832 -1.550 10.831 1.00 0.00 43 VAL A N 15
ATOM 22098 C CA . VAL A 1 43 ? -3.566 -0.413 10.303 1.00 0.00 43 VAL A CA 15
ATOM 22099 C C . VAL A 1 43 ? -4.041 0.465 11.463 1.00 0.00 43 VAL A C 15
ATOM 22100 O O . VAL A 1 43 ? -3.788 1.669 11.479 1.00 0.00 43 VAL A O 15
ATOM 22113 N N . LYS A 1 44 ? -4.720 -0.172 12.405 1.00 0.00 44 LYS A N 15
ATOM 22114 C CA . LYS A 1 44 ? -5.233 0.536 13.566 1.00 0.00 44 LYS A CA 15
ATOM 22115 C C . LYS A 1 44 ? -4.063 1.122 14.359 1.00 0.00 44 LYS A C 15
ATOM 22116 O O . LYS A 1 44 ? -4.104 2.280 14.769 1.00 0.00 44 LYS A O 15
ATOM 22135 N N . GLN A 1 45 ? -3.046 0.294 14.551 1.00 0.00 45 GLN A N 15
ATOM 22136 C CA . GLN A 1 45 ? -1.866 0.715 15.287 1.00 0.00 45 GLN A CA 15
ATOM 22137 C C . GLN A 1 45 ? -1.309 2.013 14.698 1.00 0.00 45 GLN A C 15
ATOM 22138 O O . GLN A 1 45 ? -0.789 2.856 15.428 1.00 0.00 45 GLN A O 15
ATOM 22152 N N . LEU A 1 46 ? -1.436 2.132 13.385 1.00 0.00 46 LEU A N 15
ATOM 22153 C CA . LEU A 1 46 ? -0.951 3.313 12.690 1.00 0.00 46 LEU A CA 15
ATOM 22154 C C . LEU A 1 46 ? -1.755 4.532 13.145 1.00 0.00 46 LEU A C 15
ATOM 22155 O O . LEU A 1 46 ? -1.220 5.637 13.228 1.00 0.00 46 LEU A O 15
ATOM 22171 N N . ILE A 1 47 ? -3.027 4.291 13.427 1.00 0.00 47 ILE A N 15
ATOM 22172 C CA . ILE A 1 47 ? -3.910 5.356 13.871 1.00 0.00 47 ILE A CA 15
ATOM 22173 C C . ILE A 1 47 ? -3.420 5.891 15.218 1.00 0.00 47 ILE A C 15
ATOM 22174 O O . ILE A 1 47 ? -3.102 7.073 15.342 1.00 0.00 47 ILE A O 15
ATOM 22190 N N . ASP A 1 48 ? -3.373 4.996 16.193 1.00 0.00 48 ASP A N 15
ATOM 22191 C CA . ASP A 1 48 ? -2.927 5.363 17.526 1.00 0.00 48 ASP A CA 15
ATOM 22192 C C . ASP A 1 48 ? -1.517 5.951 17.443 1.00 0.00 48 ASP A C 15
ATOM 22193 O O . ASP A 1 48 ? -1.165 6.840 18.217 1.00 0.00 48 ASP A O 15
ATOM 22202 N N . ILE A 1 49 ? -0.748 5.430 16.498 1.00 0.00 49 ILE A N 15
ATOM 22203 C CA . ILE A 1 49 ? 0.616 5.892 16.304 1.00 0.00 49 ILE A CA 15
ATOM 22204 C C . ILE A 1 49 ? 0.593 7.285 15.672 1.00 0.00 49 ILE A C 15
ATOM 22205 O O . ILE A 1 49 ? 0.935 8.272 16.322 1.00 0.00 49 ILE A O 15
ATOM 22221 N N . THR A 1 50 ? 0.186 7.321 14.411 1.00 0.00 50 THR A N 15
ATOM 22222 C CA . THR A 1 50 ? 0.114 8.576 13.683 1.00 0.00 50 THR A CA 15
ATOM 22223 C C . THR A 1 50 ? -1.080 9.403 14.164 1.00 0.00 50 THR A C 15
ATOM 22224 O O . THR A 1 50 ? -0.906 10.433 14.813 1.00 0.00 50 THR A O 15
ATOM 22235 N N . GLY A 1 51 ? -2.267 8.921 13.826 1.00 0.00 51 GLY A N 15
ATOM 22236 C CA . GLY A 1 51 ? -3.490 9.603 14.215 1.00 0.00 51 GLY A CA 15
ATOM 22237 C C . GLY A 1 51 ? -4.261 10.089 12.986 1.00 0.00 51 GLY A C 15
ATOM 22238 O O . GLY A 1 51 ? -5.168 10.912 13.103 1.00 0.00 51 GLY A O 15
ATOM 22242 N N . LYS A 1 52 ? -3.872 9.560 11.835 1.00 0.00 52 LYS A N 15
ATOM 22243 C CA . LYS A 1 52 ? -4.515 9.930 10.586 1.00 0.00 52 LYS A CA 15
ATOM 22244 C C . LYS A 1 52 ? -5.830 9.160 10.447 1.00 0.00 52 LYS A C 15
ATOM 22245 O O . LYS A 1 52 ? -6.458 8.811 11.445 1.00 0.00 52 LYS A O 15
ATOM 22264 N N . ASN A 1 53 ? -6.208 8.918 9.200 1.00 0.00 53 ASN A N 15
ATOM 22265 C CA . ASN A 1 53 ? -7.436 8.195 8.917 1.00 0.00 53 ASN A CA 15
ATOM 22266 C C . ASN A 1 53 ? -7.103 6.737 8.595 1.00 0.00 53 ASN A C 15
ATOM 22267 O O . ASN A 1 53 ? -6.288 6.463 7.715 1.00 0.00 53 ASN A O 15
ATOM 22278 N N . GLN A 1 54 ? -7.750 5.840 9.324 1.00 0.00 54 GLN A N 15
ATOM 22279 C CA . GLN A 1 54 ? -7.532 4.417 9.127 1.00 0.00 54 GLN A CA 15
ATOM 22280 C C . GLN A 1 54 ? -7.356 4.109 7.639 1.00 0.00 54 GLN A C 15
ATOM 22281 O O . GLN A 1 54 ? -6.291 3.663 7.215 1.00 0.00 54 GLN A O 15
ATOM 22295 N N . ASP A 1 55 ? -8.418 4.358 6.886 1.00 0.00 55 ASP A N 15
ATOM 22296 C CA . ASP A 1 55 ? -8.394 4.113 5.454 1.00 0.00 55 ASP A CA 15
ATOM 22297 C C . ASP A 1 55 ? -7.039 4.545 4.889 1.00 0.00 55 ASP A C 15
ATOM 22298 O O . ASP A 1 55 ? -6.304 3.727 4.338 1.00 0.00 55 ASP A O 15
ATOM 22307 N N . GLU A 1 56 ? -6.751 5.828 5.046 1.00 0.00 56 GLU A N 15
ATOM 22308 C CA . GLU A 1 56 ? -5.497 6.378 4.558 1.00 0.00 56 GLU A CA 15
ATOM 22309 C C . GLU A 1 56 ? -4.318 5.554 5.078 1.00 0.00 56 GLU A C 15
ATOM 22310 O O . GLU A 1 56 ? -3.390 5.252 4.329 1.00 0.00 56 GLU A O 15
ATOM 22322 N N . CYS A 1 57 ? -4.393 5.214 6.356 1.00 0.00 57 CYS A N 15
ATOM 22323 C CA . CYS A 1 57 ? -3.343 4.430 6.984 1.00 0.00 57 CYS A CA 15
ATOM 22324 C C . CYS A 1 57 ? -3.211 3.108 6.226 1.00 0.00 57 CYS A C 15
ATOM 22325 O O . CYS A 1 57 ? -2.101 2.641 5.974 1.00 0.00 57 CYS A O 15
ATOM 22333 N N . VAL A 1 58 ? -4.358 2.542 5.883 1.00 0.00 58 VAL A N 15
ATOM 22334 C CA . VAL A 1 58 ? -4.385 1.283 5.158 1.00 0.00 58 VAL A CA 15
ATOM 22335 C C . VAL A 1 58 ? -3.665 1.455 3.819 1.00 0.00 58 VAL A C 15
ATOM 22336 O O . VAL A 1 58 ? -2.780 0.671 3.481 1.00 0.00 58 VAL A O 15
ATOM 22349 N N . ILE A 1 59 ? -4.072 2.486 3.093 1.00 0.00 59 ILE A N 15
ATOM 22350 C CA . ILE A 1 59 ? -3.478 2.771 1.798 1.00 0.00 59 ILE A CA 15
ATOM 22351 C C . ILE A 1 59 ? -1.966 2.939 1.962 1.00 0.00 59 ILE A C 15
ATOM 22352 O O . ILE A 1 59 ? -1.187 2.211 1.349 1.00 0.00 59 ILE A O 15
ATOM 22368 N N . ALA A 1 60 ? -1.596 3.902 2.793 1.00 0.00 60 ALA A N 15
ATOM 22369 C CA . ALA A 1 60 ? -0.192 4.175 3.046 1.00 0.00 60 ALA A CA 15
ATOM 22370 C C . ALA A 1 60 ? 0.512 2.876 3.444 1.00 0.00 60 ALA A C 15
ATOM 22371 O O . ALA A 1 60 ? 1.468 2.458 2.793 1.00 0.00 60 ALA A O 15
ATOM 22378 N N . LEU A 1 61 ? 0.012 2.273 4.513 1.00 0.00 61 LEU A N 15
ATOM 22379 C CA . LEU A 1 61 ? 0.580 1.030 5.006 1.00 0.00 61 LEU A CA 15
ATOM 22380 C C . LEU A 1 61 ? 0.921 0.124 3.821 1.00 0.00 61 LEU A C 15
ATOM 22381 O O . LEU A 1 61 ? 2.067 -0.292 3.663 1.00 0.00 61 LEU A O 15
ATOM 22397 N N . HIS A 1 62 ? -0.096 -0.154 3.018 1.00 0.00 62 HIS A N 15
ATOM 22398 C CA . HIS A 1 62 ? 0.081 -1.002 1.852 1.00 0.00 62 HIS A CA 15
ATOM 22399 C C . HIS A 1 62 ? 1.065 -0.344 0.883 1.00 0.00 62 HIS A C 15
ATOM 22400 O O . HIS A 1 62 ? 2.078 -0.941 0.521 1.00 0.00 62 HIS A O 15
ATOM 22414 N N . ASP A 1 63 ? 0.733 0.877 0.491 1.00 0.00 63 ASP A N 15
ATOM 22415 C CA . ASP A 1 63 ? 1.574 1.622 -0.429 1.00 0.00 63 ASP A CA 15
ATOM 22416 C C . ASP A 1 63 ? 3.044 1.390 -0.071 1.00 0.00 63 ASP A C 15
ATOM 22417 O O . ASP A 1 63 ? 3.836 0.984 -0.919 1.00 0.00 63 ASP A O 15
ATOM 22426 N N . CYS A 1 64 ? 3.363 1.658 1.187 1.00 0.00 64 CYS A N 15
ATOM 22427 C CA . CYS A 1 64 ? 4.723 1.484 1.667 1.00 0.00 64 CYS A CA 15
ATOM 22428 C C . CYS A 1 64 ? 5.132 0.028 1.435 1.00 0.00 64 CYS A C 15
ATOM 22429 O O . CYS A 1 64 ? 5.965 -0.257 0.575 1.00 0.00 64 CYS A O 15
ATOM 22437 N N . ASN A 1 65 ? 4.526 -0.855 2.215 1.00 0.00 65 ASN A N 15
ATOM 22438 C CA . ASN A 1 65 ? 4.817 -2.275 2.105 1.00 0.00 65 ASN A CA 15
ATOM 22439 C C . ASN A 1 65 ? 4.217 -3.008 3.306 1.00 0.00 65 ASN A C 15
ATOM 22440 O O . ASN A 1 65 ? 4.849 -3.897 3.874 1.00 0.00 65 ASN A O 15
ATOM 22451 N N . GLY A 1 66 ? 3.003 -2.609 3.657 1.00 0.00 66 GLY A N 15
ATOM 22452 C CA . GLY A 1 66 ? 2.310 -3.218 4.780 1.00 0.00 66 GLY A CA 15
ATOM 22453 C C . GLY A 1 66 ? 3.101 -3.034 6.076 1.00 0.00 66 GLY A C 15
ATOM 22454 O O . GLY A 1 66 ? 2.817 -3.687 7.079 1.00 0.00 66 GLY A O 15
ATOM 22458 N N . ASP A 1 67 ? 4.079 -2.142 6.014 1.00 0.00 67 ASP A N 15
ATOM 22459 C CA . ASP A 1 67 ? 4.913 -1.864 7.171 1.00 0.00 67 ASP A CA 15
ATOM 22460 C C . ASP A 1 67 ? 4.388 -0.617 7.885 1.00 0.00 67 ASP A C 15
ATOM 22461 O O . ASP A 1 67 ? 4.141 0.408 7.252 1.00 0.00 67 ASP A O 15
ATOM 22470 N N . VAL A 1 68 ? 4.232 -0.746 9.195 1.00 0.00 68 VAL A N 15
ATOM 22471 C CA . VAL A 1 68 ? 3.740 0.357 10.002 1.00 0.00 68 VAL A CA 15
ATOM 22472 C C . VAL A 1 68 ? 4.803 1.456 10.058 1.00 0.00 68 VAL A C 15
ATOM 22473 O O . VAL A 1 68 ? 4.490 2.636 9.909 1.00 0.00 68 VAL A O 15
ATOM 22486 N N . ASN A 1 69 ? 6.039 1.029 10.275 1.00 0.00 69 ASN A N 15
ATOM 22487 C CA . ASN A 1 69 ? 7.150 1.962 10.352 1.00 0.00 69 ASN A CA 15
ATOM 22488 C C . ASN A 1 69 ? 7.255 2.734 9.036 1.00 0.00 69 ASN A C 15
ATOM 22489 O O . ASN A 1 69 ? 7.158 3.960 9.021 1.00 0.00 69 ASN A O 15
ATOM 22500 N N . ARG A 1 70 ? 7.453 1.984 7.961 1.00 0.00 70 ARG A N 15
ATOM 22501 C CA . ARG A 1 70 ? 7.573 2.583 6.643 1.00 0.00 70 ARG A CA 15
ATOM 22502 C C . ARG A 1 70 ? 6.390 3.516 6.374 1.00 0.00 70 ARG A C 15
ATOM 22503 O O . ARG A 1 70 ? 6.547 4.554 5.734 1.00 0.00 70 ARG A O 15
ATOM 22524 N N . ALA A 1 71 ? 5.233 3.112 6.877 1.00 0.00 71 ALA A N 15
ATOM 22525 C CA . ALA A 1 71 ? 4.025 3.899 6.700 1.00 0.00 71 ALA A CA 15
ATOM 22526 C C . ALA A 1 71 ? 4.192 5.248 7.402 1.00 0.00 71 ALA A C 15
ATOM 22527 O O . ALA A 1 71 ? 4.033 6.299 6.782 1.00 0.00 71 ALA A O 15
ATOM 22534 N N . ILE A 1 72 ? 4.510 5.175 8.686 1.00 0.00 72 ILE A N 15
ATOM 22535 C CA . ILE A 1 72 ? 4.701 6.378 9.480 1.00 0.00 72 ILE A CA 15
ATOM 22536 C C . ILE A 1 72 ? 5.610 7.346 8.720 1.00 0.00 72 ILE A C 15
ATOM 22537 O O . ILE A 1 72 ? 5.486 8.561 8.864 1.00 0.00 72 ILE A O 15
ATOM 22553 N N . ASN A 1 73 ? 6.502 6.771 7.927 1.00 0.00 73 ASN A N 15
ATOM 22554 C CA . ASN A 1 73 ? 7.432 7.568 7.145 1.00 0.00 73 ASN A CA 15
ATOM 22555 C C . ASN A 1 73 ? 6.654 8.368 6.097 1.00 0.00 73 ASN A C 15
ATOM 22556 O O . ASN A 1 73 ? 6.969 9.529 5.838 1.00 0.00 73 ASN A O 15
ATOM 22567 N N . VAL A 1 74 ? 5.654 7.715 5.523 1.00 0.00 74 VAL A N 15
ATOM 22568 C CA . VAL A 1 74 ? 4.830 8.351 4.510 1.00 0.00 74 VAL A CA 15
ATOM 22569 C C . VAL A 1 74 ? 3.707 9.137 5.191 1.00 0.00 74 VAL A C 15
ATOM 22570 O O . VAL A 1 74 ? 3.502 10.314 4.897 1.00 0.00 74 VAL A O 15
ATOM 22583 N N . LEU A 1 75 ? 3.011 8.455 6.088 1.00 0.00 75 LEU A N 15
ATOM 22584 C CA . LEU A 1 75 ? 1.915 9.074 6.813 1.00 0.00 75 LEU A CA 15
ATOM 22585 C C . LEU A 1 75 ? 2.364 10.439 7.339 1.00 0.00 75 LEU A C 15
ATOM 22586 O O . LEU A 1 75 ? 1.793 11.466 6.977 1.00 0.00 75 LEU A O 15
ATOM 22602 N N . LEU A 1 76 ? 3.383 10.405 8.185 1.00 0.00 76 LEU A N 15
ATOM 22603 C CA . LEU A 1 76 ? 3.915 11.626 8.765 1.00 0.00 76 LEU A CA 15
ATOM 22604 C C . LEU A 1 76 ? 3.958 12.718 7.694 1.00 0.00 76 LEU A C 15
ATOM 22605 O O . LEU A 1 76 ? 3.340 13.770 7.849 1.00 0.00 76 LEU A O 15
ATOM 22621 N N . GLU A 1 77 ? 4.693 12.430 6.630 1.00 0.00 77 GLU A N 15
ATOM 22622 C CA . GLU A 1 77 ? 4.824 13.374 5.533 1.00 0.00 77 GLU A CA 15
ATOM 22623 C C . GLU A 1 77 ? 4.065 12.869 4.304 1.00 0.00 77 GLU A C 15
ATOM 22624 O O . GLU A 1 77 ? 4.662 12.632 3.255 1.00 0.00 77 GLU A O 15
ATOM 22636 N N . GLY A 1 78 ? 2.760 12.719 4.475 1.00 0.00 78 GLY A N 15
ATOM 22637 C CA . GLY A 1 78 ? 1.913 12.246 3.394 1.00 0.00 78 GLY A CA 15
ATOM 22638 C C . GLY A 1 78 ? 0.853 13.288 3.032 1.00 0.00 78 GLY A C 15
ATOM 22639 O O . GLY A 1 78 ? 0.566 14.187 3.821 1.00 0.00 78 GLY A O 15
ATOM 22643 N N . ASN A 1 79 ? 0.301 13.134 1.837 1.00 0.00 79 ASN A N 15
ATOM 22644 C CA . ASN A 1 79 ? -0.721 14.051 1.361 1.00 0.00 79 ASN A CA 15
ATOM 22645 C C . ASN A 1 79 ? -0.127 15.456 1.249 1.00 0.00 79 ASN A C 15
ATOM 22646 O O . ASN A 1 79 ? 0.547 15.924 2.166 1.00 0.00 79 ASN A O 15
ATOM 22657 N N . PRO A 1 80 ? -0.406 16.107 0.088 1.00 0.00 80 PRO A N 15
ATOM 22658 C CA . PRO A 1 80 ? 0.093 17.450 -0.155 1.00 0.00 80 PRO A CA 15
ATOM 22659 C C . PRO A 1 80 ? -0.694 18.483 0.654 1.00 0.00 80 PRO A C 15
ATOM 22660 O O . PRO A 1 80 ? -1.243 19.430 0.092 1.00 0.00 80 PRO A O 15
ATOM 22671 N N . ASP A 1 81 ? -0.725 18.266 1.960 1.00 0.00 81 ASP A N 15
ATOM 22672 C CA . ASP A 1 81 ? -1.436 19.166 2.852 1.00 0.00 81 ASP A CA 15
ATOM 22673 C C . ASP A 1 81 ? -2.824 19.455 2.278 1.00 0.00 81 ASP A C 15
ATOM 22674 O O . ASP A 1 81 ? -3.032 20.481 1.632 1.00 0.00 81 ASP A O 15
ATOM 22683 N N . THR A 1 82 ? -3.739 18.531 2.534 1.00 0.00 82 THR A N 15
ATOM 22684 C CA . THR A 1 82 ? -5.102 18.673 2.051 1.00 0.00 82 THR A CA 15
ATOM 22685 C C . THR A 1 82 ? -5.923 19.530 3.016 1.00 0.00 82 THR A C 15
ATOM 22686 O O . THR A 1 82 ? -5.508 19.767 4.149 1.00 0.00 82 THR A O 15
ATOM 22697 N N . HIS A 1 83 ? -7.075 19.972 2.532 1.00 0.00 83 HIS A N 15
ATOM 22698 C CA . HIS A 1 83 ? -7.958 20.797 3.337 1.00 0.00 83 HIS A CA 15
ATOM 22699 C C . HIS A 1 83 ? -7.154 21.923 3.991 1.00 0.00 83 HIS A C 15
ATOM 22700 O O . HIS A 1 83 ? -7.033 21.974 5.214 1.00 0.00 83 HIS A O 15
ATOM 22714 N N . SER A 1 84 ? -6.626 22.797 3.148 1.00 0.00 84 SER A N 15
ATOM 22715 C CA . SER A 1 84 ? -5.837 23.918 3.628 1.00 0.00 84 SER A CA 15
ATOM 22716 C C . SER A 1 84 ? -6.524 25.236 3.265 1.00 0.00 84 SER A C 15
ATOM 22717 O O . SER A 1 84 ? -7.509 25.244 2.528 1.00 0.00 84 SER A O 15
ATOM 22725 N N . TRP A 1 85 ? -5.978 26.318 3.799 1.00 0.00 85 TRP A N 15
ATOM 22726 C CA . TRP A 1 85 ? -6.526 27.639 3.540 1.00 0.00 85 TRP A CA 15
ATOM 22727 C C . TRP A 1 85 ? -5.555 28.674 4.110 1.00 0.00 85 TRP A C 15
ATOM 22728 O O . TRP A 1 85 ? -5.688 29.088 5.261 1.00 0.00 85 TRP A O 15
ATOM 22749 N N . GLU A 1 86 ? -4.599 29.063 3.279 1.00 0.00 86 GLU A N 15
ATOM 22750 C CA . GLU A 1 86 ? -3.606 30.043 3.686 1.00 0.00 86 GLU A CA 15
ATOM 22751 C C . GLU A 1 86 ? -3.148 30.866 2.481 1.00 0.00 86 GLU A C 15
ATOM 22752 O O . GLU A 1 86 ? -2.768 30.309 1.452 1.00 0.00 86 GLU A O 15
ATOM 22764 N N . MET A 1 87 ? -3.198 32.180 2.648 1.00 0.00 87 MET A N 15
ATOM 22765 C CA . MET A 1 87 ? -2.792 33.086 1.587 1.00 0.00 87 MET A CA 15
ATOM 22766 C C . MET A 1 87 ? -3.316 32.610 0.230 1.00 0.00 87 MET A C 15
ATOM 22767 O O . MET A 1 87 ? -2.623 31.894 -0.490 1.00 0.00 87 MET A O 15
ATOM 22781 N N . VAL A 1 88 ? -4.536 33.027 -0.076 1.00 0.00 88 VAL A N 15
ATOM 22782 C CA . VAL A 1 88 ? -5.160 32.653 -1.334 1.00 0.00 88 VAL A CA 15
ATOM 22783 C C . VAL A 1 88 ? -4.874 31.178 -1.621 1.00 0.00 88 VAL A C 15
ATOM 22784 O O . VAL A 1 88 ? -4.293 30.844 -2.653 1.00 0.00 88 VAL A O 15
ATOM 22797 N N . GLY A 1 89 ? -5.295 30.334 -0.691 1.00 0.00 89 GLY A N 15
ATOM 22798 C CA . GLY A 1 89 ? -5.091 28.902 -0.831 1.00 0.00 89 GLY A CA 15
ATOM 22799 C C . GLY A 1 89 ? -6.077 28.304 -1.837 1.00 0.00 89 GLY A C 15
ATOM 22800 O O . GLY A 1 89 ? -5.841 28.347 -3.043 1.00 0.00 89 GLY A O 15
ATOM 22804 N N . LYS A 1 90 ? -7.160 27.760 -1.302 1.00 0.00 90 LYS A N 15
ATOM 22805 C CA . LYS A 1 90 ? -8.183 27.154 -2.138 1.00 0.00 90 LYS A CA 15
ATOM 22806 C C . LYS A 1 90 ? -7.614 25.900 -2.804 1.00 0.00 90 LYS A C 15
ATOM 22807 O O . LYS A 1 90 ? -6.407 25.664 -2.763 1.00 0.00 90 LYS A O 15
ATOM 22826 N N . LYS A 1 91 ? -8.509 25.128 -3.403 1.00 0.00 91 LYS A N 15
ATOM 22827 C CA . LYS A 1 91 ? -8.111 23.904 -4.077 1.00 0.00 91 LYS A CA 15
ATOM 22828 C C . LYS A 1 91 ? -8.546 23.970 -5.543 1.00 0.00 91 LYS A C 15
ATOM 22829 O O . LYS A 1 91 ? -7.708 23.996 -6.442 1.00 0.00 91 LYS A O 15
ATOM 22848 N N . LYS A 1 92 ? -9.857 23.994 -5.737 1.00 0.00 92 LYS A N 15
ATOM 22849 C CA . LYS A 1 92 ? -10.413 24.056 -7.078 1.00 0.00 92 LYS A CA 15
ATOM 22850 C C . LYS A 1 92 ? -10.265 22.690 -7.750 1.00 0.00 92 LYS A C 15
ATOM 22851 O O . LYS A 1 92 ? -11.259 22.025 -8.041 1.00 0.00 92 LYS A O 15
ATOM 22870 N N . GLY A 1 93 ? -9.016 22.310 -7.979 1.00 0.00 93 GLY A N 15
ATOM 22871 C CA . GLY A 1 93 ? -8.725 21.035 -8.612 1.00 0.00 93 GLY A CA 15
ATOM 22872 C C . GLY A 1 93 ? -7.305 21.017 -9.181 1.00 0.00 93 GLY A C 15
ATOM 22873 O O . GLY A 1 93 ? -6.954 21.855 -10.011 1.00 0.00 93 GLY A O 15
ATOM 22877 N N . VAL A 1 94 ? -6.526 20.053 -8.713 1.00 0.00 94 VAL A N 15
ATOM 22878 C CA . VAL A 1 94 ? -5.152 19.915 -9.165 1.00 0.00 94 VAL A CA 15
ATOM 22879 C C . VAL A 1 94 ? -5.141 19.315 -10.572 1.00 0.00 94 VAL A C 15
ATOM 22880 O O . VAL A 1 94 ? -6.100 18.661 -10.979 1.00 0.00 94 VAL A O 15
ATOM 22893 N N . SER A 1 95 ? -4.045 19.557 -11.275 1.00 0.00 95 SER A N 15
ATOM 22894 C CA . SER A 1 95 ? -3.896 19.048 -12.628 1.00 0.00 95 SER A CA 15
ATOM 22895 C C . SER A 1 95 ? -2.419 18.785 -12.929 1.00 0.00 95 SER A C 15
ATOM 22896 O O . SER A 1 95 ? -1.540 19.365 -12.293 1.00 0.00 95 SER A O 15
ATOM 22904 N N . GLY A 1 96 ? -2.192 17.911 -13.898 1.00 0.00 96 GLY A N 15
ATOM 22905 C CA . GLY A 1 96 ? -0.837 17.564 -14.291 1.00 0.00 96 GLY A CA 15
ATOM 22906 C C . GLY A 1 96 ? -0.799 17.041 -15.728 1.00 0.00 96 GLY A C 15
ATOM 22907 O O . GLY A 1 96 ? -1.688 17.339 -16.525 1.00 0.00 96 GLY A O 15
ATOM 22911 N N . GLN A 1 97 ? 0.239 16.270 -16.016 1.00 0.00 97 GLN A N 15
ATOM 22912 C CA . GLN A 1 97 ? 0.404 15.703 -17.344 1.00 0.00 97 GLN A CA 15
ATOM 22913 C C . GLN A 1 97 ? 0.542 14.182 -17.258 1.00 0.00 97 GLN A C 15
ATOM 22914 O O . GLN A 1 97 ? 1.241 13.666 -16.387 1.00 0.00 97 GLN A O 15
ATOM 22928 N N . LYS A 1 98 ? -0.137 13.505 -18.173 1.00 0.00 98 LYS A N 15
ATOM 22929 C CA . LYS A 1 98 ? -0.099 12.053 -18.211 1.00 0.00 98 LYS A CA 15
ATOM 22930 C C . LYS A 1 98 ? -0.818 11.496 -16.981 1.00 0.00 98 LYS A C 15
ATOM 22931 O O . LYS A 1 98 ? -0.868 12.148 -15.938 1.00 0.00 98 LYS A O 15
ATOM 22950 N N . SER A 1 99 ? -1.357 10.297 -17.143 1.00 0.00 99 SER A N 15
ATOM 22951 C CA . SER A 1 99 ? -2.071 9.645 -16.058 1.00 0.00 99 SER A CA 15
ATOM 22952 C C . SER A 1 99 ? -1.980 8.125 -16.211 1.00 0.00 99 SER A C 15
ATOM 22953 O O . SER A 1 99 ? -1.802 7.618 -17.317 1.00 0.00 99 SER A O 15
ATOM 22961 N N . GLY A 1 100 ? -2.107 7.441 -15.083 1.00 0.00 100 GLY A N 15
ATOM 22962 C CA . GLY A 1 100 ? -2.041 5.989 -15.078 1.00 0.00 100 GLY A CA 15
ATOM 22963 C C . GLY A 1 100 ? -3.189 5.385 -15.890 1.00 0.00 100 GLY A C 15
ATOM 22964 O O . GLY A 1 100 ? -4.219 6.027 -16.087 1.00 0.00 100 GLY A O 15
ATOM 22968 N N . PRO A 1 101 ? -2.966 4.125 -16.350 1.00 0.00 101 PRO A N 15
ATOM 22969 C CA . PRO A 1 101 ? -3.970 3.427 -17.136 1.00 0.00 101 PRO A CA 15
ATOM 22970 C C . PRO A 1 101 ? -5.117 2.938 -16.250 1.00 0.00 101 PRO A C 15
ATOM 22971 O O . PRO A 1 101 ? -4.994 2.911 -15.027 1.00 0.00 101 PRO A O 15
ATOM 22982 N N . SER A 1 102 ? -6.208 2.564 -16.903 1.00 0.00 102 SER A N 15
ATOM 22983 C CA . SER A 1 102 ? -7.377 2.077 -16.190 1.00 0.00 102 SER A CA 15
ATOM 22984 C C . SER A 1 102 ? -8.389 1.497 -17.179 1.00 0.00 102 SER A C 15
ATOM 22985 O O . SER A 1 102 ? -9.367 2.156 -17.531 1.00 0.00 102 SER A O 15
ATOM 22993 N N . SER A 1 103 ? -8.120 0.270 -17.601 1.00 0.00 103 SER A N 15
ATOM 22994 C CA . SER A 1 103 ? -8.996 -0.406 -18.543 1.00 0.00 103 SER A CA 15
ATOM 22995 C C . SER A 1 103 ? -8.566 -1.865 -18.703 1.00 0.00 103 SER A C 15
ATOM 22996 O O . SER A 1 103 ? -7.421 -2.214 -18.416 1.00 0.00 103 SER A O 15
ATOM 23004 N N . GLY A 1 104 ? -9.506 -2.679 -19.160 1.00 0.00 104 GLY A N 15
ATOM 23005 C CA . GLY A 1 104 ? -9.238 -4.093 -19.361 1.00 0.00 104 GLY A CA 15
ATOM 23006 C C . GLY A 1 104 ? -7.999 -4.298 -20.235 1.00 0.00 104 GLY A C 15
ATOM 23007 O O . GLY A 1 104 ? -6.917 -4.588 -19.727 1.00 0.00 104 GLY A O 15
ATOM 23011 N N . GLY A 1 1 ? 15.482 -3.496 -30.588 1.00 0.00 1 GLY A N 16
ATOM 23012 C CA . GLY A 1 1 ? 16.231 -2.300 -30.240 1.00 0.00 1 GLY A CA 16
ATOM 23013 C C . GLY A 1 1 ? 16.583 -1.491 -31.490 1.00 0.00 1 GLY A C 16
ATOM 23014 O O . GLY A 1 1 ? 16.574 -2.021 -32.600 1.00 0.00 1 GLY A O 16
ATOM 23018 N N . SER A 1 2 ? 16.884 -0.220 -31.268 1.00 0.00 2 SER A N 16
ATOM 23019 C CA . SER A 1 2 ? 17.238 0.668 -32.363 1.00 0.00 2 SER A CA 16
ATOM 23020 C C . SER A 1 2 ? 18.009 1.876 -31.828 1.00 0.00 2 SER A C 16
ATOM 23021 O O . SER A 1 2 ? 17.914 2.204 -30.646 1.00 0.00 2 SER A O 16
ATOM 23029 N N . SER A 1 3 ? 18.755 2.506 -32.724 1.00 0.00 3 SER A N 16
ATOM 23030 C CA . SER A 1 3 ? 19.542 3.671 -32.357 1.00 0.00 3 SER A CA 16
ATOM 23031 C C . SER A 1 3 ? 20.591 3.286 -31.312 1.00 0.00 3 SER A C 16
ATOM 23032 O O . SER A 1 3 ? 20.337 2.443 -30.453 1.00 0.00 3 SER A O 16
ATOM 23040 N N . GLY A 1 4 ? 21.748 3.923 -31.419 1.00 0.00 4 GLY A N 16
ATOM 23041 C CA . GLY A 1 4 ? 22.837 3.657 -30.495 1.00 0.00 4 GLY A CA 16
ATOM 23042 C C . GLY A 1 4 ? 22.931 4.752 -29.430 1.00 0.00 4 GLY A C 16
ATOM 23043 O O . GLY A 1 4 ? 23.347 5.872 -29.720 1.00 0.00 4 GLY A O 16
ATOM 23047 N N . SER A 1 5 ? 22.537 4.389 -28.218 1.00 0.00 5 SER A N 16
ATOM 23048 C CA . SER A 1 5 ? 22.571 5.326 -27.108 1.00 0.00 5 SER A CA 16
ATOM 23049 C C . SER A 1 5 ? 22.025 4.659 -25.843 1.00 0.00 5 SER A C 16
ATOM 23050 O O . SER A 1 5 ? 21.070 3.887 -25.907 1.00 0.00 5 SER A O 16
ATOM 23058 N N . SER A 1 6 ? 22.655 4.982 -24.724 1.00 0.00 6 SER A N 16
ATOM 23059 C CA . SER A 1 6 ? 22.244 4.425 -23.446 1.00 0.00 6 SER A CA 16
ATOM 23060 C C . SER A 1 6 ? 21.341 5.415 -22.709 1.00 0.00 6 SER A C 16
ATOM 23061 O O . SER A 1 6 ? 20.201 5.093 -22.377 1.00 0.00 6 SER A O 16
ATOM 23069 N N . GLY A 1 7 ? 21.883 6.601 -22.475 1.00 0.00 7 GLY A N 16
ATOM 23070 C CA . GLY A 1 7 ? 21.140 7.641 -21.784 1.00 0.00 7 GLY A CA 16
ATOM 23071 C C . GLY A 1 7 ? 20.803 7.215 -20.353 1.00 0.00 7 GLY A C 16
ATOM 23072 O O . GLY A 1 7 ? 21.637 7.326 -19.456 1.00 0.00 7 GLY A O 16
ATOM 23076 N N . ASN A 1 8 ? 19.580 6.736 -20.185 1.00 0.00 8 ASN A N 16
ATOM 23077 C CA . ASN A 1 8 ? 19.122 6.292 -18.879 1.00 0.00 8 ASN A CA 16
ATOM 23078 C C . ASN A 1 8 ? 19.236 7.449 -17.884 1.00 0.00 8 ASN A C 16
ATOM 23079 O O . ASN A 1 8 ? 20.310 7.703 -17.342 1.00 0.00 8 ASN A O 16
ATOM 23090 N N . GLN A 1 9 ? 18.112 8.120 -17.675 1.00 0.00 9 GLN A N 16
ATOM 23091 C CA . GLN A 1 9 ? 18.072 9.244 -16.755 1.00 0.00 9 GLN A CA 16
ATOM 23092 C C . GLN A 1 9 ? 16.647 9.457 -16.240 1.00 0.00 9 GLN A C 16
ATOM 23093 O O . GLN A 1 9 ? 15.935 10.337 -16.720 1.00 0.00 9 GLN A O 16
ATOM 23107 N N . ASN A 1 10 ? 16.274 8.636 -15.269 1.00 0.00 10 ASN A N 16
ATOM 23108 C CA . ASN A 1 10 ? 14.947 8.724 -14.683 1.00 0.00 10 ASN A CA 16
ATOM 23109 C C . ASN A 1 10 ? 14.608 10.192 -14.415 1.00 0.00 10 ASN A C 16
ATOM 23110 O O . ASN A 1 10 ? 15.341 10.882 -13.709 1.00 0.00 10 ASN A O 16
ATOM 23121 N N . GLN A 1 11 ? 13.498 10.625 -14.994 1.00 0.00 11 GLN A N 16
ATOM 23122 C CA . GLN A 1 11 ? 13.054 11.998 -14.826 1.00 0.00 11 GLN A CA 16
ATOM 23123 C C . GLN A 1 11 ? 11.526 12.059 -14.774 1.00 0.00 11 GLN A C 16
ATOM 23124 O O . GLN A 1 11 ? 10.858 11.848 -15.785 1.00 0.00 11 GLN A O 16
ATOM 23138 N N . THR A 1 12 ? 11.017 12.349 -13.585 1.00 0.00 12 THR A N 16
ATOM 23139 C CA . THR A 1 12 ? 9.580 12.440 -13.388 1.00 0.00 12 THR A CA 16
ATOM 23140 C C . THR A 1 12 ? 9.177 13.880 -13.063 1.00 0.00 12 THR A C 16
ATOM 23141 O O . THR A 1 12 ? 9.891 14.582 -12.349 1.00 0.00 12 THR A O 16
ATOM 23152 N N . GLN A 1 13 ? 8.034 14.277 -13.602 1.00 0.00 13 GLN A N 16
ATOM 23153 C CA . GLN A 1 13 ? 7.527 15.620 -13.378 1.00 0.00 13 GLN A CA 16
ATOM 23154 C C . GLN A 1 13 ? 6.247 15.572 -12.541 1.00 0.00 13 GLN A C 16
ATOM 23155 O O . GLN A 1 13 ? 6.058 16.390 -11.642 1.00 0.00 13 GLN A O 16
ATOM 23169 N N . HIS A 1 14 ? 5.402 14.604 -12.865 1.00 0.00 14 HIS A N 16
ATOM 23170 C CA . HIS A 1 14 ? 4.146 14.438 -12.154 1.00 0.00 14 HIS A CA 16
ATOM 23171 C C . HIS A 1 14 ? 3.608 13.025 -12.385 1.00 0.00 14 HIS A C 16
ATOM 23172 O O . HIS A 1 14 ? 3.457 12.593 -13.527 1.00 0.00 14 HIS A O 16
ATOM 23186 N N . LYS A 1 15 ? 3.335 12.343 -11.282 1.00 0.00 15 LYS A N 16
ATOM 23187 C CA . LYS A 1 15 ? 2.817 10.987 -11.349 1.00 0.00 15 LYS A CA 16
ATOM 23188 C C . LYS A 1 15 ? 1.610 10.953 -12.288 1.00 0.00 15 LYS A C 16
ATOM 23189 O O . LYS A 1 15 ? 0.681 11.745 -12.140 1.00 0.00 15 LYS A O 16
ATOM 23208 N N . GLN A 1 16 ? 1.662 10.026 -13.234 1.00 0.00 16 GLN A N 16
ATOM 23209 C CA . GLN A 1 16 ? 0.583 9.878 -14.196 1.00 0.00 16 GLN A CA 16
ATOM 23210 C C . GLN A 1 16 ? -0.177 8.574 -13.946 1.00 0.00 16 GLN A C 16
ATOM 23211 O O . GLN A 1 16 ? 0.201 7.522 -14.460 1.00 0.00 16 GLN A O 16
ATOM 23225 N N . ARG A 1 17 ? -1.234 8.685 -13.155 1.00 0.00 17 ARG A N 16
ATOM 23226 C CA . ARG A 1 17 ? -2.050 7.528 -12.830 1.00 0.00 17 ARG A CA 16
ATOM 23227 C C . ARG A 1 17 ? -3.240 7.944 -11.962 1.00 0.00 17 ARG A C 16
ATOM 23228 O O . ARG A 1 17 ? -3.142 8.888 -11.180 1.00 0.00 17 ARG A O 16
ATOM 23249 N N . PRO A 1 18 ? -4.365 7.200 -12.135 1.00 0.00 18 PRO A N 16
ATOM 23250 C CA . PRO A 1 18 ? -5.572 7.482 -11.377 1.00 0.00 18 PRO A CA 16
ATOM 23251 C C . PRO A 1 18 ? -5.436 7.004 -9.930 1.00 0.00 18 PRO A C 16
ATOM 23252 O O . PRO A 1 18 ? -4.810 5.978 -9.669 1.00 0.00 18 PRO A O 16
ATOM 23263 N N . GLN A 1 19 ? -6.033 7.770 -9.029 1.00 0.00 19 GLN A N 16
ATOM 23264 C CA . GLN A 1 19 ? -5.986 7.437 -7.615 1.00 0.00 19 GLN A CA 16
ATOM 23265 C C . GLN A 1 19 ? -6.749 8.481 -6.798 1.00 0.00 19 GLN A C 16
ATOM 23266 O O . GLN A 1 19 ? -7.216 9.480 -7.343 1.00 0.00 19 GLN A O 16
ATOM 23280 N N . ALA A 1 20 ? -6.852 8.214 -5.504 1.00 0.00 20 ALA A N 16
ATOM 23281 C CA . ALA A 1 20 ? -7.551 9.118 -4.607 1.00 0.00 20 ALA A CA 16
ATOM 23282 C C . ALA A 1 20 ? -8.998 9.279 -5.076 1.00 0.00 20 ALA A C 16
ATOM 23283 O O . ALA A 1 20 ? -9.525 8.418 -5.779 1.00 0.00 20 ALA A O 16
ATOM 23290 N N . THR A 1 21 ? -9.599 10.387 -4.669 1.00 0.00 21 THR A N 16
ATOM 23291 C CA . THR A 1 21 ? -10.975 10.671 -5.038 1.00 0.00 21 THR A CA 16
ATOM 23292 C C . THR A 1 21 ? -11.811 9.390 -5.008 1.00 0.00 21 THR A C 16
ATOM 23293 O O . THR A 1 21 ? -11.640 8.554 -4.123 1.00 0.00 21 THR A O 16
ATOM 23304 N N . ALA A 1 22 ? -12.698 9.277 -5.986 1.00 0.00 22 ALA A N 16
ATOM 23305 C CA . ALA A 1 22 ? -13.561 8.112 -6.083 1.00 0.00 22 ALA A CA 16
ATOM 23306 C C . ALA A 1 22 ? -12.701 6.847 -6.116 1.00 0.00 22 ALA A C 16
ATOM 23307 O O . ALA A 1 22 ? -13.130 5.788 -5.659 1.00 0.00 22 ALA A O 16
ATOM 23314 N N . GLU A 1 23 ? -11.502 6.998 -6.660 1.00 0.00 23 GLU A N 16
ATOM 23315 C CA . GLU A 1 23 ? -10.578 5.881 -6.759 1.00 0.00 23 GLU A CA 16
ATOM 23316 C C . GLU A 1 23 ? -10.351 5.258 -5.380 1.00 0.00 23 GLU A C 16
ATOM 23317 O O . GLU A 1 23 ? -10.398 4.037 -5.231 1.00 0.00 23 GLU A O 16
ATOM 23329 N N . GLN A 1 24 ? -10.109 6.124 -4.407 1.00 0.00 24 GLN A N 16
ATOM 23330 C CA . GLN A 1 24 ? -9.874 5.673 -3.046 1.00 0.00 24 GLN A CA 16
ATOM 23331 C C . GLN A 1 24 ? -11.005 4.748 -2.590 1.00 0.00 24 GLN A C 16
ATOM 23332 O O . GLN A 1 24 ? -10.752 3.678 -2.038 1.00 0.00 24 GLN A O 16
ATOM 23346 N N . ILE A 1 25 ? -12.227 5.195 -2.837 1.00 0.00 25 ILE A N 16
ATOM 23347 C CA . ILE A 1 25 ? -13.398 4.421 -2.459 1.00 0.00 25 ILE A CA 16
ATOM 23348 C C . ILE A 1 25 ? -13.248 2.991 -2.981 1.00 0.00 25 ILE A C 16
ATOM 23349 O O . ILE A 1 25 ? -13.495 2.031 -2.252 1.00 0.00 25 ILE A O 16
ATOM 23365 N N . ARG A 1 26 ? -12.845 2.893 -4.239 1.00 0.00 26 ARG A N 16
ATOM 23366 C CA . ARG A 1 26 ? -12.659 1.596 -4.867 1.00 0.00 26 ARG A CA 16
ATOM 23367 C C . ARG A 1 26 ? -11.411 0.910 -4.310 1.00 0.00 26 ARG A C 16
ATOM 23368 O O . ARG A 1 26 ? -11.381 -0.311 -4.166 1.00 0.00 26 ARG A O 16
ATOM 23389 N N . LEU A 1 27 ? -10.410 1.725 -4.011 1.00 0.00 27 LEU A N 16
ATOM 23390 C CA . LEU A 1 27 ? -9.162 1.212 -3.472 1.00 0.00 27 LEU A CA 16
ATOM 23391 C C . LEU A 1 27 ? -9.425 0.573 -2.107 1.00 0.00 27 LEU A C 16
ATOM 23392 O O . LEU A 1 27 ? -9.178 -0.616 -1.916 1.00 0.00 27 LEU A O 16
ATOM 23408 N N . ALA A 1 28 ? -9.923 1.392 -1.192 1.00 0.00 28 ALA A N 16
ATOM 23409 C CA . ALA A 1 28 ? -10.223 0.922 0.150 1.00 0.00 28 ALA A CA 16
ATOM 23410 C C . ALA A 1 28 ? -11.212 -0.242 0.069 1.00 0.00 28 ALA A C 16
ATOM 23411 O O . ALA A 1 28 ? -11.351 -1.010 1.019 1.00 0.00 28 ALA A O 16
ATOM 23418 N N . GLN A 1 29 ? -11.874 -0.336 -1.075 1.00 0.00 29 GLN A N 16
ATOM 23419 C CA . GLN A 1 29 ? -12.847 -1.393 -1.292 1.00 0.00 29 GLN A CA 16
ATOM 23420 C C . GLN A 1 29 ? -12.148 -2.665 -1.779 1.00 0.00 29 GLN A C 16
ATOM 23421 O O . GLN A 1 29 ? -12.588 -3.773 -1.477 1.00 0.00 29 GLN A O 16
ATOM 23435 N N . MET A 1 30 ? -11.072 -2.462 -2.525 1.00 0.00 30 MET A N 16
ATOM 23436 C CA . MET A 1 30 ? -10.309 -3.578 -3.057 1.00 0.00 30 MET A CA 16
ATOM 23437 C C . MET A 1 30 ? -9.286 -4.078 -2.036 1.00 0.00 30 MET A C 16
ATOM 23438 O O . MET A 1 30 ? -9.075 -5.283 -1.902 1.00 0.00 30 MET A O 16
ATOM 23452 N N . ILE A 1 31 ? -8.677 -3.128 -1.342 1.00 0.00 31 ILE A N 16
ATOM 23453 C CA . ILE A 1 31 ? -7.681 -3.457 -0.337 1.00 0.00 31 ILE A CA 16
ATOM 23454 C C . ILE A 1 31 ? -8.330 -4.302 0.762 1.00 0.00 31 ILE A C 16
ATOM 23455 O O . ILE A 1 31 ? -7.852 -5.390 1.077 1.00 0.00 31 ILE A O 16
ATOM 23471 N N . SER A 1 32 ? -9.410 -3.768 1.314 1.00 0.00 32 SER A N 16
ATOM 23472 C CA . SER A 1 32 ? -10.130 -4.459 2.370 1.00 0.00 32 SER A CA 16
ATOM 23473 C C . SER A 1 32 ? -10.391 -5.910 1.963 1.00 0.00 32 SER A C 16
ATOM 23474 O O . SER A 1 32 ? -10.126 -6.832 2.733 1.00 0.00 32 SER A O 16
ATOM 23482 N N . ASP A 1 33 ? -10.907 -6.068 0.753 1.00 0.00 33 ASP A N 16
ATOM 23483 C CA . ASP A 1 33 ? -11.207 -7.392 0.234 1.00 0.00 33 ASP A CA 16
ATOM 23484 C C . ASP A 1 33 ? -10.009 -8.313 0.476 1.00 0.00 33 ASP A C 16
ATOM 23485 O O . ASP A 1 33 ? -10.180 -9.503 0.735 1.00 0.00 33 ASP A O 16
ATOM 23494 N N . HIS A 1 34 ? -8.825 -7.727 0.382 1.00 0.00 34 HIS A N 16
ATOM 23495 C CA . HIS A 1 34 ? -7.599 -8.480 0.587 1.00 0.00 34 HIS A CA 16
ATOM 23496 C C . HIS A 1 34 ? -6.846 -7.916 1.794 1.00 0.00 34 HIS A C 16
ATOM 23497 O O . HIS A 1 34 ? -5.882 -7.169 1.634 1.00 0.00 34 HIS A O 16
ATOM 23511 N N . ASN A 1 35 ? -7.315 -8.295 2.974 1.00 0.00 35 ASN A N 16
ATOM 23512 C CA . ASN A 1 35 ? -6.698 -7.836 4.206 1.00 0.00 35 ASN A CA 16
ATOM 23513 C C . ASN A 1 35 ? -6.312 -9.046 5.060 1.00 0.00 35 ASN A C 16
ATOM 23514 O O . ASN A 1 35 ? -6.616 -10.184 4.703 1.00 0.00 35 ASN A O 16
ATOM 23525 N N . ASP A 1 36 ? -5.648 -8.760 6.170 1.00 0.00 36 ASP A N 16
ATOM 23526 C CA . ASP A 1 36 ? -5.218 -9.811 7.077 1.00 0.00 36 ASP A CA 16
ATOM 23527 C C . ASP A 1 36 ? -5.084 -9.236 8.488 1.00 0.00 36 ASP A C 16
ATOM 23528 O O . ASP A 1 36 ? -4.779 -8.056 8.656 1.00 0.00 36 ASP A O 16
ATOM 23537 N N . ALA A 1 37 ? -5.317 -10.098 9.468 1.00 0.00 37 ALA A N 16
ATOM 23538 C CA . ALA A 1 37 ? -5.225 -9.691 10.860 1.00 0.00 37 ALA A CA 16
ATOM 23539 C C . ALA A 1 37 ? -3.908 -8.945 11.083 1.00 0.00 37 ALA A C 16
ATOM 23540 O O . ALA A 1 37 ? -3.874 -7.936 11.785 1.00 0.00 37 ALA A O 16
ATOM 23547 N N . ASP A 1 38 ? -2.856 -9.471 10.473 1.00 0.00 38 ASP A N 16
ATOM 23548 C CA . ASP A 1 38 ? -1.540 -8.868 10.597 1.00 0.00 38 ASP A CA 16
ATOM 23549 C C . ASP A 1 38 ? -1.631 -7.381 10.246 1.00 0.00 38 ASP A C 16
ATOM 23550 O O . ASP A 1 38 ? -1.421 -6.524 11.102 1.00 0.00 38 ASP A O 16
ATOM 23559 N N . PHE A 1 39 ? -1.944 -7.121 8.985 1.00 0.00 39 PHE A N 16
ATOM 23560 C CA . PHE A 1 39 ? -2.065 -5.753 8.510 1.00 0.00 39 PHE A CA 16
ATOM 23561 C C . PHE A 1 39 ? -3.101 -4.979 9.328 1.00 0.00 39 PHE A C 16
ATOM 23562 O O . PHE A 1 39 ? -2.875 -3.825 9.690 1.00 0.00 39 PHE A O 16
ATOM 23579 N N . GLU A 1 40 ? -4.215 -5.645 9.595 1.00 0.00 40 GLU A N 16
ATOM 23580 C CA . GLU A 1 40 ? -5.286 -5.033 10.363 1.00 0.00 40 GLU A CA 16
ATOM 23581 C C . GLU A 1 40 ? -4.736 -4.438 11.660 1.00 0.00 40 GLU A C 16
ATOM 23582 O O . GLU A 1 40 ? -4.869 -3.240 11.903 1.00 0.00 40 GLU A O 16
ATOM 23594 N N . GLU A 1 41 ? -4.130 -5.303 12.461 1.00 0.00 41 GLU A N 16
ATOM 23595 C CA . GLU A 1 41 ? -3.560 -4.878 13.727 1.00 0.00 41 GLU A CA 16
ATOM 23596 C C . GLU A 1 41 ? -2.631 -3.680 13.516 1.00 0.00 41 GLU A C 16
ATOM 23597 O O . GLU A 1 41 ? -2.608 -2.758 14.329 1.00 0.00 41 GLU A O 16
ATOM 23609 N N . LYS A 1 42 ? -1.889 -3.734 12.420 1.00 0.00 42 LYS A N 16
ATOM 23610 C CA . LYS A 1 42 ? -0.961 -2.665 12.091 1.00 0.00 42 LYS A CA 16
ATOM 23611 C C . LYS A 1 42 ? -1.746 -1.383 11.808 1.00 0.00 42 LYS A C 16
ATOM 23612 O O . LYS A 1 42 ? -1.423 -0.322 12.341 1.00 0.00 42 LYS A O 16
ATOM 23631 N N . VAL A 1 43 ? -2.763 -1.522 10.971 1.00 0.00 43 VAL A N 16
ATOM 23632 C CA . VAL A 1 43 ? -3.597 -0.388 10.611 1.00 0.00 43 VAL A CA 16
ATOM 23633 C C . VAL A 1 43 ? -3.996 0.369 11.879 1.00 0.00 43 VAL A C 16
ATOM 23634 O O . VAL A 1 43 ? -3.814 1.583 11.964 1.00 0.00 43 VAL A O 16
ATOM 23647 N N . LYS A 1 44 ? -4.531 -0.378 12.833 1.00 0.00 44 LYS A N 16
ATOM 23648 C CA . LYS A 1 44 ? -4.956 0.208 14.093 1.00 0.00 44 LYS A CA 16
ATOM 23649 C C . LYS A 1 44 ? -3.770 0.921 14.745 1.00 0.00 44 LYS A C 16
ATOM 23650 O O . LYS A 1 44 ? -3.866 2.094 15.101 1.00 0.00 44 LYS A O 16
ATOM 23669 N N . GLN A 1 45 ? -2.679 0.181 14.882 1.00 0.00 45 GLN A N 16
ATOM 23670 C CA . GLN A 1 45 ? -1.476 0.728 15.485 1.00 0.00 45 GLN A CA 16
ATOM 23671 C C . GLN A 1 45 ? -1.150 2.094 14.877 1.00 0.00 45 GLN A C 16
ATOM 23672 O O . GLN A 1 45 ? -0.750 3.014 15.589 1.00 0.00 45 GLN A O 16
ATOM 23686 N N . LEU A 1 46 ? -1.334 2.182 13.568 1.00 0.00 46 LEU A N 16
ATOM 23687 C CA . LEU A 1 46 ? -1.065 3.420 12.857 1.00 0.00 46 LEU A CA 16
ATOM 23688 C C . LEU A 1 46 ? -2.003 4.513 13.372 1.00 0.00 46 LEU A C 16
ATOM 23689 O O . LEU A 1 46 ? -1.549 5.531 13.893 1.00 0.00 46 LEU A O 16
ATOM 23705 N N . ILE A 1 47 ? -3.294 4.267 13.208 1.00 0.00 47 ILE A N 16
ATOM 23706 C CA . ILE A 1 47 ? -4.300 5.217 13.650 1.00 0.00 47 ILE A CA 16
ATOM 23707 C C . ILE A 1 47 ? -3.986 5.658 15.081 1.00 0.00 47 ILE A C 16
ATOM 23708 O O . ILE A 1 47 ? -4.348 6.760 15.489 1.00 0.00 47 ILE A O 16
ATOM 23724 N N . ASP A 1 48 ? -3.315 4.773 15.804 1.00 0.00 48 ASP A N 16
ATOM 23725 C CA . ASP A 1 48 ? -2.948 5.056 17.181 1.00 0.00 48 ASP A CA 16
ATOM 23726 C C . ASP A 1 48 ? -1.623 5.822 17.204 1.00 0.00 48 ASP A C 16
ATOM 23727 O O . ASP A 1 48 ? -1.418 6.690 18.051 1.00 0.00 48 ASP A O 16
ATOM 23736 N N . ILE A 1 49 ? -0.758 5.472 16.263 1.00 0.00 49 ILE A N 16
ATOM 23737 C CA . ILE A 1 49 ? 0.541 6.115 16.165 1.00 0.00 49 ILE A CA 16
ATOM 23738 C C . ILE A 1 49 ? 0.394 7.440 15.414 1.00 0.00 49 ILE A C 16
ATOM 23739 O O . ILE A 1 49 ? 0.487 8.510 16.012 1.00 0.00 49 ILE A O 16
ATOM 23755 N N . THR A 1 50 ? 0.167 7.324 14.114 1.00 0.00 50 THR A N 16
ATOM 23756 C CA . THR A 1 50 ? 0.006 8.500 13.275 1.00 0.00 50 THR A CA 16
ATOM 23757 C C . THR A 1 50 ? -1.134 9.376 13.797 1.00 0.00 50 THR A C 16
ATOM 23758 O O . THR A 1 50 ? -0.898 10.341 14.522 1.00 0.00 50 THR A O 16
ATOM 23769 N N . GLY A 1 51 ? -2.347 9.008 13.409 1.00 0.00 51 GLY A N 16
ATOM 23770 C CA . GLY A 1 51 ? -3.524 9.749 13.829 1.00 0.00 51 GLY A CA 16
ATOM 23771 C C . GLY A 1 51 ? -4.460 10.008 12.647 1.00 0.00 51 GLY A C 16
ATOM 23772 O O . GLY A 1 51 ? -5.585 10.470 12.831 1.00 0.00 51 GLY A O 16
ATOM 23776 N N . LYS A 1 52 ? -3.960 9.700 11.459 1.00 0.00 52 LYS A N 16
ATOM 23777 C CA . LYS A 1 52 ? -4.737 9.894 10.247 1.00 0.00 52 LYS A CA 16
ATOM 23778 C C . LYS A 1 52 ? -5.940 8.949 10.261 1.00 0.00 52 LYS A C 16
ATOM 23779 O O . LYS A 1 52 ? -6.144 8.211 11.224 1.00 0.00 52 LYS A O 16
ATOM 23798 N N . ASN A 1 53 ? -6.707 9.003 9.181 1.00 0.00 53 ASN A N 16
ATOM 23799 C CA . ASN A 1 53 ? -7.884 8.161 9.057 1.00 0.00 53 ASN A CA 16
ATOM 23800 C C . ASN A 1 53 ? -7.456 6.747 8.659 1.00 0.00 53 ASN A C 16
ATOM 23801 O O . ASN A 1 53 ? -6.383 6.558 8.087 1.00 0.00 53 ASN A O 16
ATOM 23812 N N . GLN A 1 54 ? -8.317 5.791 8.976 1.00 0.00 54 GLN A N 16
ATOM 23813 C CA . GLN A 1 54 ? -8.041 4.400 8.658 1.00 0.00 54 GLN A CA 16
ATOM 23814 C C . GLN A 1 54 ? -7.760 4.243 7.162 1.00 0.00 54 GLN A C 16
ATOM 23815 O O . GLN A 1 54 ? -6.663 3.847 6.770 1.00 0.00 54 GLN A O 16
ATOM 23829 N N . ASP A 1 55 ? -8.770 4.563 6.366 1.00 0.00 55 ASP A N 16
ATOM 23830 C CA . ASP A 1 55 ? -8.646 4.463 4.922 1.00 0.00 55 ASP A CA 16
ATOM 23831 C C . ASP A 1 55 ? -7.259 4.951 4.498 1.00 0.00 55 ASP A C 16
ATOM 23832 O O . ASP A 1 55 ? -6.614 4.337 3.650 1.00 0.00 55 ASP A O 16
ATOM 23841 N N . GLU A 1 56 ? -6.841 6.050 5.110 1.00 0.00 56 GLU A N 16
ATOM 23842 C CA . GLU A 1 56 ? -5.543 6.627 4.806 1.00 0.00 56 GLU A CA 16
ATOM 23843 C C . GLU A 1 56 ? -4.426 5.738 5.355 1.00 0.00 56 GLU A C 16
ATOM 23844 O O . GLU A 1 56 ? -3.469 5.429 4.647 1.00 0.00 56 GLU A O 16
ATOM 23856 N N . CYS A 1 57 ? -4.584 5.351 6.612 1.00 0.00 57 CYS A N 16
ATOM 23857 C CA . CYS A 1 57 ? -3.600 4.503 7.264 1.00 0.00 57 CYS A CA 16
ATOM 23858 C C . CYS A 1 57 ? -3.444 3.225 6.438 1.00 0.00 57 CYS A C 16
ATOM 23859 O O . CYS A 1 57 ? -2.327 2.772 6.194 1.00 0.00 57 CYS A O 16
ATOM 23867 N N . VAL A 1 58 ? -4.581 2.680 6.029 1.00 0.00 58 VAL A N 16
ATOM 23868 C CA . VAL A 1 58 ? -4.584 1.463 5.235 1.00 0.00 58 VAL A CA 16
ATOM 23869 C C . VAL A 1 58 ? -3.804 1.702 3.941 1.00 0.00 58 VAL A C 16
ATOM 23870 O O . VAL A 1 58 ? -2.959 0.891 3.563 1.00 0.00 58 VAL A O 16
ATOM 23883 N N . ILE A 1 59 ? -4.113 2.818 3.298 1.00 0.00 59 ILE A N 16
ATOM 23884 C CA . ILE A 1 59 ? -3.451 3.173 2.054 1.00 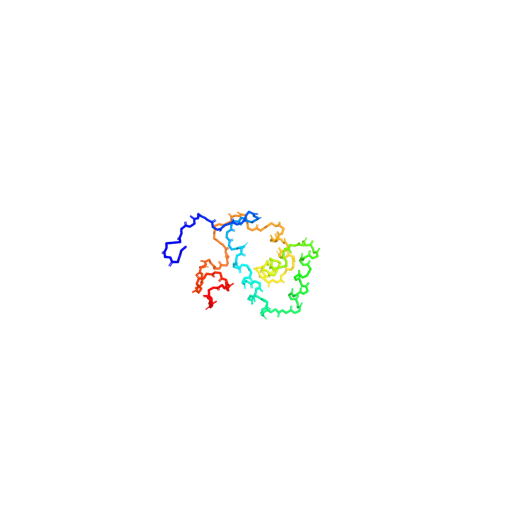0.00 59 ILE A CA 16
ATOM 23885 C C . ILE A 1 59 ? -1.946 3.300 2.301 1.00 0.00 59 ILE A C 16
ATOM 23886 O O . ILE A 1 59 ? -1.142 2.756 1.546 1.00 0.00 59 ILE A O 16
ATOM 23902 N N . ALA A 1 60 ? -1.611 4.022 3.360 1.00 0.00 60 ALA A N 16
ATOM 23903 C CA . ALA A 1 60 ? -0.218 4.227 3.716 1.00 0.00 60 ALA A CA 16
ATOM 23904 C C . ALA A 1 60 ? 0.456 2.869 3.927 1.00 0.00 60 ALA A C 16
ATOM 23905 O O . ALA A 1 60 ? 1.327 2.477 3.152 1.00 0.00 60 ALA A O 16
ATOM 23912 N N . LEU A 1 61 ? 0.026 2.189 4.980 1.00 0.00 61 LEU A N 16
ATOM 23913 C CA . LEU A 1 61 ? 0.577 0.884 5.303 1.00 0.00 61 LEU A CA 16
ATOM 23914 C C . LEU A 1 61 ? 0.728 0.067 4.018 1.00 0.00 61 LEU A C 16
ATOM 23915 O O . LEU A 1 61 ? 1.828 -0.372 3.683 1.00 0.00 61 LEU A O 16
ATOM 23931 N N . HIS A 1 62 ? -0.391 -0.112 3.333 1.00 0.00 62 HIS A N 16
ATOM 23932 C CA . HIS A 1 62 ? -0.396 -0.869 2.092 1.00 0.00 62 HIS A CA 16
ATOM 23933 C C . HIS A 1 62 ? 0.657 -0.299 1.140 1.00 0.00 62 HIS A C 16
ATOM 23934 O O . HIS A 1 62 ? 1.415 -1.049 0.527 1.00 0.00 62 HIS A O 16
ATOM 23948 N N . ASP A 1 63 ? 0.670 1.023 1.045 1.00 0.00 63 ASP A N 16
ATOM 23949 C CA . ASP A 1 63 ? 1.618 1.701 0.178 1.00 0.00 63 ASP A CA 16
ATOM 23950 C C . ASP A 1 63 ? 2.988 1.033 0.304 1.00 0.00 63 ASP A C 16
ATOM 23951 O O . ASP A 1 63 ? 3.603 0.675 -0.699 1.00 0.00 63 ASP A O 16
ATOM 23960 N N . CYS A 1 64 ? 3.426 0.884 1.546 1.00 0.00 64 CYS A N 16
ATOM 23961 C CA . CYS A 1 64 ? 4.712 0.264 1.817 1.00 0.00 64 CYS A CA 16
ATOM 23962 C C . CYS A 1 64 ? 4.598 -1.231 1.514 1.00 0.00 64 CYS A C 16
ATOM 23963 O O . CYS A 1 64 ? 5.187 -1.720 0.551 1.00 0.00 64 CYS A O 16
ATOM 23971 N N . ASN A 1 65 ? 3.837 -1.916 2.354 1.00 0.00 65 ASN A N 16
ATOM 23972 C CA . ASN A 1 65 ? 3.638 -3.346 2.189 1.00 0.00 65 ASN A CA 16
ATOM 23973 C C . ASN A 1 65 ? 3.003 -3.918 3.457 1.00 0.00 65 ASN A C 16
ATOM 23974 O O . ASN A 1 65 ? 2.237 -4.879 3.393 1.00 0.00 65 ASN A O 16
ATOM 23985 N N . GLY A 1 66 ? 3.344 -3.304 4.581 1.00 0.00 66 GLY A N 16
ATOM 23986 C CA . GLY A 1 66 ? 2.816 -3.741 5.862 1.00 0.00 66 GLY A CA 16
ATOM 23987 C C . GLY A 1 66 ? 3.791 -3.416 6.996 1.00 0.00 66 GLY A C 16
ATOM 23988 O O . GLY A 1 66 ? 4.032 -4.248 7.869 1.00 0.00 66 GLY A O 16
ATOM 23992 N N . ASP A 1 67 ? 4.325 -2.205 6.945 1.00 0.00 67 ASP A N 16
ATOM 23993 C CA . ASP A 1 67 ? 5.268 -1.759 7.957 1.00 0.00 67 ASP A CA 16
ATOM 23994 C C . ASP A 1 67 ? 4.733 -0.490 8.622 1.00 0.00 67 ASP A C 16
ATOM 23995 O O . ASP A 1 67 ? 4.711 0.575 8.007 1.00 0.00 67 ASP A O 16
ATOM 24004 N N . VAL A 1 68 ? 4.317 -0.644 9.871 1.00 0.00 68 VAL A N 16
ATOM 24005 C CA . VAL A 1 68 ? 3.784 0.477 10.626 1.00 0.00 68 VAL A CA 16
ATOM 24006 C C . VAL A 1 68 ? 4.812 1.610 10.642 1.00 0.00 68 VAL A C 16
ATOM 24007 O O . VAL A 1 68 ? 4.449 2.783 10.571 1.00 0.00 68 VAL A O 16
ATOM 24020 N N . ASN A 1 69 ? 6.075 1.220 10.734 1.00 0.00 69 ASN A N 16
ATOM 24021 C CA . ASN A 1 69 ? 7.158 2.188 10.759 1.00 0.00 69 ASN A CA 16
ATOM 24022 C C . ASN A 1 69 ? 7.257 2.871 9.394 1.00 0.00 69 ASN A C 16
ATOM 24023 O O . ASN A 1 69 ? 7.046 4.078 9.283 1.00 0.00 69 ASN A O 16
ATOM 24034 N N . ARG A 1 70 ? 7.579 2.070 8.389 1.00 0.00 70 ARG A N 16
ATOM 24035 C CA . ARG A 1 70 ? 7.710 2.582 7.036 1.00 0.00 70 ARG A CA 16
ATOM 24036 C C . ARG A 1 70 ? 6.481 3.414 6.663 1.00 0.00 70 ARG A C 16
ATOM 24037 O O . ARG A 1 70 ? 6.611 4.506 6.111 1.00 0.00 70 ARG A O 16
ATOM 24058 N N . ALA A 1 71 ? 5.317 2.866 6.978 1.00 0.00 71 ALA A N 16
ATOM 24059 C CA . ALA A 1 71 ? 4.066 3.544 6.683 1.00 0.00 71 ALA A CA 16
ATOM 24060 C C . ALA A 1 71 ? 4.095 4.947 7.293 1.00 0.00 71 ALA A C 16
ATOM 24061 O O . ALA A 1 71 ? 3.766 5.926 6.624 1.00 0.00 71 ALA A O 16
ATOM 24068 N N . ILE A 1 72 ? 4.492 5.000 8.556 1.00 0.00 72 ILE A N 16
ATOM 24069 C CA . ILE A 1 72 ? 4.568 6.267 9.264 1.00 0.00 72 ILE A CA 16
ATOM 24070 C C . ILE A 1 72 ? 5.419 7.248 8.455 1.00 0.00 72 ILE A C 16
ATOM 24071 O O . ILE A 1 72 ? 5.049 8.410 8.294 1.00 0.00 72 ILE A O 16
ATOM 24087 N N . ASN A 1 73 ? 6.543 6.744 7.967 1.00 0.00 73 ASN A N 16
ATOM 24088 C CA . ASN A 1 73 ? 7.449 7.561 7.179 1.00 0.00 73 ASN A CA 16
ATOM 24089 C C . ASN A 1 73 ? 6.706 8.106 5.957 1.00 0.00 73 ASN A C 16
ATOM 24090 O O . ASN A 1 73 ? 7.102 9.122 5.387 1.00 0.00 73 ASN A O 16
ATOM 24101 N N . VAL A 1 74 ? 5.642 7.407 5.591 1.00 0.00 74 VAL A N 16
ATOM 24102 C CA . VAL A 1 74 ? 4.840 7.808 4.448 1.00 0.00 74 VAL A CA 16
ATOM 24103 C C . VAL A 1 74 ? 3.736 8.758 4.913 1.00 0.00 74 VAL A C 16
ATOM 24104 O O . VAL A 1 74 ? 3.565 9.840 4.352 1.00 0.00 74 VAL A O 16
ATOM 24117 N N . LEU A 1 75 ? 3.014 8.321 5.934 1.00 0.00 75 LEU A N 16
ATOM 24118 C CA . LEU A 1 75 ? 1.930 9.119 6.482 1.00 0.00 75 LEU A CA 16
ATOM 24119 C C . LEU A 1 75 ? 2.448 10.523 6.803 1.00 0.00 75 LEU A C 16
ATOM 24120 O O . LEU A 1 75 ? 1.731 11.507 6.632 1.00 0.00 75 LEU A O 16
ATOM 24136 N N . LEU A 1 76 ? 3.690 10.569 7.263 1.00 0.00 76 LEU A N 16
ATOM 24137 C CA . LEU A 1 76 ? 4.313 11.835 7.609 1.00 0.00 76 LEU A CA 16
ATOM 24138 C C . LEU A 1 76 ? 4.816 12.517 6.335 1.00 0.00 76 LEU A C 16
ATOM 24139 O O . LEU A 1 76 ? 4.646 13.723 6.164 1.00 0.00 76 LEU A O 16
ATOM 24155 N N . GLU A 1 77 ? 5.426 11.715 5.475 1.00 0.00 77 GLU A N 16
ATOM 24156 C CA . GLU A 1 77 ? 5.955 12.226 4.222 1.00 0.00 77 GLU A CA 16
ATOM 24157 C C . GLU A 1 77 ? 6.044 11.103 3.186 1.00 0.00 77 GLU A C 16
ATOM 24158 O O . GLU A 1 77 ? 7.087 10.467 3.043 1.00 0.00 77 GLU A O 16
ATOM 24170 N N . GLY A 1 78 ? 4.936 10.894 2.490 1.00 0.00 78 GLY A N 16
ATOM 24171 C CA . GLY A 1 78 ? 4.876 9.860 1.472 1.00 0.00 78 GLY A CA 16
ATOM 24172 C C . GLY A 1 78 ? 6.106 9.912 0.564 1.00 0.00 78 GLY A C 16
ATOM 24173 O O . GLY A 1 78 ? 6.627 10.989 0.280 1.00 0.00 78 GLY A O 16
ATOM 24177 N N . ASN A 1 79 ? 6.534 8.734 0.133 1.00 0.00 79 ASN A N 16
ATOM 24178 C CA . ASN A 1 79 ? 7.693 8.632 -0.737 1.00 0.00 79 ASN A CA 16
ATOM 24179 C C . ASN A 1 79 ? 7.455 9.467 -1.997 1.00 0.00 79 ASN A C 16
ATOM 24180 O O . ASN A 1 79 ? 6.319 9.609 -2.446 1.00 0.00 79 ASN A O 16
ATOM 24191 N N . PRO A 1 80 ? 8.574 10.010 -2.547 1.00 0.00 80 PRO A N 16
ATOM 24192 C CA . PRO A 1 80 ? 8.497 10.827 -3.746 1.00 0.00 80 PRO A CA 16
ATOM 24193 C C . PRO A 1 80 ? 8.268 9.960 -4.986 1.00 0.00 80 PRO A C 16
ATOM 24194 O O . PRO A 1 80 ? 7.274 10.129 -5.690 1.00 0.00 80 PRO A O 16
ATOM 24205 N N . ASP A 1 81 ? 9.204 9.051 -5.214 1.00 0.00 81 ASP A N 16
ATOM 24206 C CA . ASP A 1 81 ? 9.117 8.157 -6.357 1.00 0.00 81 ASP A CA 16
ATOM 24207 C C . ASP A 1 81 ? 9.268 6.711 -5.880 1.00 0.00 81 ASP A C 16
ATOM 24208 O O . ASP A 1 81 ? 8.487 5.842 -6.265 1.00 0.00 81 ASP A O 16
ATOM 24217 N N . THR A 1 82 ? 10.279 6.498 -5.050 1.00 0.00 82 THR A N 16
ATOM 24218 C CA . THR A 1 82 ? 10.543 5.172 -4.518 1.00 0.00 82 THR A CA 16
ATOM 24219 C C . THR A 1 82 ? 10.356 4.113 -5.606 1.00 0.00 82 THR A C 16
ATOM 24220 O O . THR A 1 82 ? 9.599 3.160 -5.427 1.00 0.00 82 THR A O 16
ATOM 24231 N N . HIS A 1 83 ? 11.059 4.315 -6.711 1.00 0.00 83 HIS A N 16
ATOM 24232 C CA . HIS A 1 83 ? 10.980 3.390 -7.828 1.00 0.00 83 HIS A CA 16
ATOM 24233 C C . HIS A 1 83 ? 9.571 3.421 -8.422 1.00 0.00 83 HIS A C 16
ATOM 24234 O O . HIS A 1 83 ? 8.606 3.734 -7.725 1.00 0.00 83 HIS A O 16
ATOM 24248 N N . SER A 1 84 ? 9.496 3.094 -9.704 1.00 0.00 84 SER A N 16
ATOM 24249 C CA . SER A 1 84 ? 8.220 3.080 -10.399 1.00 0.00 84 SER A CA 16
ATOM 24250 C C . SER A 1 84 ? 8.219 1.985 -11.468 1.00 0.00 84 SER A C 16
ATOM 24251 O O . SER A 1 84 ? 9.278 1.536 -11.903 1.00 0.00 84 SER A O 16
ATOM 24259 N N . TRP A 1 85 ? 7.017 1.587 -11.859 1.00 0.00 85 TRP A N 16
ATOM 24260 C CA . TRP A 1 85 ? 6.863 0.553 -12.868 1.00 0.00 85 TRP A CA 16
ATOM 24261 C C . TRP A 1 85 ? 6.616 1.238 -14.214 1.00 0.00 85 TRP A C 16
ATOM 24262 O O . TRP A 1 85 ? 6.204 2.396 -14.258 1.00 0.00 85 TRP A O 16
ATOM 24283 N N . GLU A 1 86 ? 6.879 0.494 -15.278 1.00 0.00 86 GLU A N 16
ATOM 24284 C CA . GLU A 1 86 ? 6.690 1.015 -16.621 1.00 0.00 86 GLU A CA 16
ATOM 24285 C C . GLU A 1 86 ? 7.661 2.168 -16.884 1.00 0.00 86 GLU A C 16
ATOM 24286 O O . GLU A 1 86 ? 8.227 2.733 -15.949 1.00 0.00 86 GLU A O 16
ATOM 24298 N N . MET A 1 87 ? 7.824 2.483 -18.161 1.00 0.00 87 MET A N 16
ATOM 24299 C CA . MET A 1 87 ? 8.716 3.558 -18.558 1.00 0.00 87 MET A CA 16
ATOM 24300 C C . MET A 1 87 ? 8.330 4.111 -19.932 1.00 0.00 87 MET A C 16
ATOM 24301 O O . MET A 1 87 ? 8.909 3.724 -20.946 1.00 0.00 87 MET A O 16
ATOM 24315 N N . VAL A 1 88 ? 7.355 5.008 -19.920 1.00 0.00 88 VAL A N 16
ATOM 24316 C CA . VAL A 1 88 ? 6.885 5.618 -21.152 1.00 0.00 88 VAL A CA 16
ATOM 24317 C C . VAL A 1 88 ? 6.510 7.077 -20.883 1.00 0.00 88 VAL A C 16
ATOM 24318 O O . VAL A 1 88 ? 5.445 7.357 -20.336 1.00 0.00 88 VAL A O 16
ATOM 24331 N N . GLY A 1 89 ? 7.407 7.968 -21.279 1.00 0.00 89 GLY A N 16
ATOM 24332 C CA . GLY A 1 89 ? 7.184 9.391 -21.087 1.00 0.00 89 GLY A CA 16
ATOM 24333 C C . GLY A 1 89 ? 6.808 10.070 -22.406 1.00 0.00 89 GLY A C 16
ATOM 24334 O O . GLY A 1 89 ? 5.649 10.040 -22.816 1.00 0.00 89 GLY A O 16
ATOM 24338 N N . LYS A 1 90 ? 7.811 10.666 -23.035 1.00 0.00 90 LYS A N 16
ATOM 24339 C CA . LYS A 1 90 ? 7.601 11.351 -24.299 1.00 0.00 90 LYS A CA 16
ATOM 24340 C C . LYS A 1 90 ? 6.420 12.313 -24.162 1.00 0.00 90 LYS A C 16
ATOM 24341 O O . LYS A 1 90 ? 5.395 12.142 -24.821 1.00 0.00 90 LYS A O 16
ATOM 24360 N N . LYS A 1 91 ? 6.602 13.305 -23.302 1.00 0.00 91 LYS A N 16
ATOM 24361 C CA . LYS A 1 91 ? 5.564 14.295 -23.070 1.00 0.00 91 LYS A CA 16
ATOM 24362 C C . LYS A 1 91 ? 6.140 15.448 -22.246 1.00 0.00 91 LYS A C 16
ATOM 24363 O O . LYS A 1 91 ? 7.061 15.251 -21.454 1.00 0.00 91 LYS A O 16
ATOM 24382 N N . LYS A 1 92 ? 5.575 16.627 -22.460 1.00 0.00 92 LYS A N 16
ATOM 24383 C CA . LYS A 1 92 ? 6.020 17.812 -21.747 1.00 0.00 92 LYS A CA 16
ATOM 24384 C C . LYS A 1 92 ? 4.819 18.478 -21.073 1.00 0.00 92 LYS A C 16
ATOM 24385 O O . LYS A 1 92 ? 4.754 18.553 -19.847 1.00 0.00 92 LYS A O 16
ATOM 24404 N N . GLY A 1 93 ? 3.898 18.944 -21.903 1.00 0.00 93 GLY A N 16
ATOM 24405 C CA . GLY A 1 93 ? 2.703 19.601 -21.403 1.00 0.00 93 GLY A CA 16
ATOM 24406 C C . GLY A 1 93 ? 3.049 20.596 -20.292 1.00 0.00 93 GLY A C 16
ATOM 24407 O O . GLY A 1 93 ? 2.783 20.339 -19.119 1.00 0.00 93 GLY A O 16
ATOM 24411 N N . VAL A 1 94 ? 3.635 21.711 -20.702 1.00 0.00 94 VAL A N 16
ATOM 24412 C CA . VAL A 1 94 ? 4.020 22.745 -19.757 1.00 0.00 94 VAL A CA 16
ATOM 24413 C C . VAL A 1 94 ? 3.610 24.112 -20.309 1.00 0.00 94 VAL A C 16
ATOM 24414 O O . VAL A 1 94 ? 3.797 24.389 -21.492 1.00 0.00 94 VAL A O 16
ATOM 24427 N N . SER A 1 95 ? 3.058 24.930 -19.424 1.00 0.00 95 SER A N 16
ATOM 24428 C CA . SER A 1 95 ? 2.620 26.261 -19.808 1.00 0.00 95 SER A CA 16
ATOM 24429 C C . SER A 1 95 ? 3.611 27.307 -19.293 1.00 0.00 95 SER A C 16
ATOM 24430 O O . SER A 1 95 ? 4.202 28.047 -20.079 1.00 0.00 95 SER A O 16
ATOM 24438 N N . GLY A 1 96 ? 3.763 27.335 -17.977 1.00 0.00 96 GLY A N 16
ATOM 24439 C CA . GLY A 1 96 ? 4.673 28.278 -17.349 1.00 0.00 96 GLY A CA 16
ATOM 24440 C C . GLY A 1 96 ? 3.935 29.547 -16.917 1.00 0.00 96 GLY A C 16
ATOM 24441 O O . GLY A 1 96 ? 2.842 29.830 -17.406 1.00 0.00 96 GLY A O 16
ATOM 24445 N N . GLN A 1 97 ? 4.562 30.276 -16.006 1.00 0.00 97 GLN A N 16
ATOM 24446 C CA . GLN A 1 97 ? 3.978 31.508 -15.503 1.00 0.00 97 GLN A CA 16
ATOM 24447 C C . GLN A 1 97 ? 4.933 32.183 -14.516 1.00 0.00 97 GLN A C 16
ATOM 24448 O O . GLN A 1 97 ? 5.650 31.507 -13.779 1.00 0.00 97 GLN A O 16
ATOM 24462 N N . LYS A 1 98 ? 4.911 33.508 -14.533 1.00 0.00 98 LYS A N 16
ATOM 24463 C CA . LYS A 1 98 ? 5.766 34.281 -13.648 1.00 0.00 98 LYS A CA 16
ATOM 24464 C C . LYS A 1 98 ? 5.233 35.713 -13.555 1.00 0.00 98 LYS A C 16
ATOM 24465 O O . LYS A 1 98 ? 4.769 36.272 -14.547 1.00 0.00 98 LYS A O 16
ATOM 24484 N N . SER A 1 99 ? 5.318 36.264 -12.353 1.00 0.00 99 SER A N 16
ATOM 24485 C CA . SER A 1 99 ? 4.850 37.620 -12.117 1.00 0.00 99 SER A CA 16
ATOM 24486 C C . SER A 1 99 ? 5.323 38.105 -10.746 1.00 0.00 99 SER A C 16
ATOM 24487 O O . SER A 1 99 ? 5.491 37.307 -9.825 1.00 0.00 99 SER A O 16
ATOM 24495 N N . GLY A 1 100 ? 5.524 39.411 -10.653 1.00 0.00 100 GLY A N 16
ATOM 24496 C CA . GLY A 1 100 ? 5.975 40.013 -9.409 1.00 0.00 100 GLY A CA 16
ATOM 24497 C C . GLY A 1 100 ? 6.011 41.538 -9.519 1.00 0.00 100 GLY A C 16
ATOM 24498 O O . GLY A 1 100 ? 7.049 42.117 -9.835 1.00 0.00 100 GLY A O 16
ATOM 24502 N N . PRO A 1 101 ? 4.834 42.162 -9.245 1.00 0.00 101 PRO A N 16
ATOM 24503 C CA . PRO A 1 101 ? 4.721 43.609 -9.310 1.00 0.00 101 PRO A CA 16
ATOM 24504 C C . PRO A 1 101 ? 5.391 44.267 -8.101 1.00 0.00 101 PRO A C 16
ATOM 24505 O O . PRO A 1 101 ? 5.882 43.577 -7.209 1.00 0.00 101 PRO A O 16
ATOM 24516 N N . SER A 1 102 ? 5.388 45.591 -8.112 1.00 0.00 102 SER A N 16
ATOM 24517 C CA . SER A 1 102 ? 5.990 46.349 -7.027 1.00 0.00 102 SER A CA 16
ATOM 24518 C C . SER A 1 102 ? 5.405 47.763 -6.990 1.00 0.00 102 SER A C 16
ATOM 24519 O O . SER A 1 102 ? 4.706 48.174 -7.915 1.00 0.00 102 SER A O 16
ATOM 24527 N N . SER A 1 103 ? 5.714 48.468 -5.912 1.00 0.00 103 SER A N 16
ATOM 24528 C CA . SER A 1 103 ? 5.228 49.827 -5.742 1.00 0.00 103 SER A CA 16
ATOM 24529 C C . SER A 1 103 ? 6.145 50.595 -4.788 1.00 0.00 103 SER A C 16
ATOM 24530 O O . SER A 1 103 ? 6.983 49.999 -4.113 1.00 0.00 103 SER A O 16
ATOM 24538 N N . GLY A 1 104 ? 5.955 51.906 -4.763 1.00 0.00 104 GLY A N 16
ATOM 24539 C CA . GLY A 1 104 ? 6.754 52.761 -3.903 1.00 0.00 104 GLY A CA 16
ATOM 24540 C C . GLY A 1 104 ? 7.097 54.077 -4.604 1.00 0.00 104 GLY A C 16
ATOM 24541 O O . GLY A 1 104 ? 7.609 55.004 -3.977 1.00 0.00 104 GLY A O 16
ATOM 24545 N N . GLY A 1 1 ? 14.056 -3.562 -26.768 1.00 0.00 1 GLY A N 17
ATOM 24546 C CA . GLY A 1 1 ? 13.776 -2.327 -26.055 1.00 0.00 1 GLY A CA 17
ATOM 24547 C C . GLY A 1 1 ? 12.293 -2.226 -25.694 1.00 0.00 1 GLY A C 17
ATOM 24548 O O . GLY A 1 1 ? 11.696 -3.196 -25.230 1.00 0.00 1 GLY A O 17
ATOM 24552 N N . SER A 1 2 ? 11.740 -1.043 -25.921 1.00 0.00 2 SER A N 17
ATOM 24553 C CA . SER A 1 2 ? 10.338 -0.803 -25.626 1.00 0.00 2 SER A CA 17
ATOM 24554 C C . SER A 1 2 ? 9.470 -1.265 -26.798 1.00 0.00 2 SER A C 17
ATOM 24555 O O . SER A 1 2 ? 9.962 -1.427 -27.913 1.00 0.00 2 SER A O 17
ATOM 24563 N N . SER A 1 3 ? 8.193 -1.465 -26.504 1.00 0.00 3 SER A N 17
ATOM 24564 C CA . SER A 1 3 ? 7.252 -1.905 -27.520 1.00 0.00 3 SER A CA 17
ATOM 24565 C C . SER A 1 3 ? 5.819 -1.742 -27.011 1.00 0.00 3 SER A C 17
ATOM 24566 O O . SER A 1 3 ? 5.538 -2.004 -25.842 1.00 0.00 3 SER A O 17
ATOM 24574 N N . GLY A 1 4 ? 4.949 -1.311 -27.913 1.00 0.00 4 GLY A N 17
ATOM 24575 C CA . GLY A 1 4 ? 3.552 -1.109 -27.569 1.00 0.00 4 GLY A CA 17
ATOM 24576 C C . GLY A 1 4 ? 3.352 0.221 -26.841 1.00 0.00 4 GLY A C 17
ATOM 24577 O O . GLY A 1 4 ? 4.319 0.847 -26.408 1.00 0.00 4 GLY A O 17
ATOM 24581 N N . SER A 1 5 ? 2.092 0.614 -26.728 1.00 0.00 5 SER A N 17
ATOM 24582 C CA . SER A 1 5 ? 1.753 1.859 -26.060 1.00 0.00 5 SER A CA 17
ATOM 24583 C C . SER A 1 5 ? 2.286 3.046 -26.863 1.00 0.00 5 SER A C 17
ATOM 24584 O O . SER A 1 5 ? 3.481 3.124 -27.145 1.00 0.00 5 SER A O 17
ATOM 24592 N N . SER A 1 6 ? 1.374 3.942 -27.210 1.00 0.00 6 SER A N 17
ATOM 24593 C CA . SER A 1 6 ? 1.737 5.123 -27.976 1.00 0.00 6 SER A CA 17
ATOM 24594 C C . SER A 1 6 ? 1.667 6.366 -27.087 1.00 0.00 6 SER A C 17
ATOM 24595 O O . SER A 1 6 ? 0.664 6.594 -26.412 1.00 0.00 6 SER A O 17
ATOM 24603 N N . GLY A 1 7 ? 2.744 7.137 -27.116 1.00 0.00 7 GLY A N 17
ATOM 24604 C CA . GLY A 1 7 ? 2.816 8.351 -26.321 1.00 0.00 7 GLY A CA 17
ATOM 24605 C C . GLY A 1 7 ? 3.173 8.034 -24.868 1.00 0.00 7 GLY A C 17
ATOM 24606 O O . GLY A 1 7 ? 2.349 7.506 -24.123 1.00 0.00 7 GLY A O 17
ATOM 24610 N N . ASN A 1 8 ? 4.403 8.370 -24.507 1.00 0.00 8 ASN A N 17
ATOM 24611 C CA . ASN A 1 8 ? 4.880 8.128 -23.156 1.00 0.00 8 ASN A CA 17
ATOM 24612 C C . ASN A 1 8 ? 4.839 6.626 -22.867 1.00 0.00 8 ASN A C 17
ATOM 24613 O O . ASN A 1 8 ? 3.771 6.016 -22.885 1.00 0.00 8 ASN A O 17
ATOM 24624 N N . GLN A 1 9 ? 6.015 6.073 -22.608 1.00 0.00 9 GLN A N 17
ATOM 24625 C CA . GLN A 1 9 ? 6.127 4.654 -22.315 1.00 0.00 9 GLN A CA 17
ATOM 24626 C C . GLN A 1 9 ? 6.384 4.439 -20.822 1.00 0.00 9 GLN A C 17
ATOM 24627 O O . GLN A 1 9 ? 6.051 3.388 -20.277 1.00 0.00 9 GLN A O 17
ATOM 24641 N N . ASN A 1 10 ? 6.974 5.451 -20.204 1.00 0.00 10 ASN A N 17
ATOM 24642 C CA . ASN A 1 10 ? 7.280 5.386 -18.785 1.00 0.00 10 ASN A CA 17
ATOM 24643 C C . ASN A 1 10 ? 5.999 5.617 -17.981 1.00 0.00 10 ASN A C 17
ATOM 24644 O O . ASN A 1 10 ? 5.626 4.790 -17.150 1.00 0.00 10 ASN A O 17
ATOM 24655 N N . GLN A 1 11 ? 5.361 6.745 -18.256 1.00 0.00 11 GLN A N 17
ATOM 24656 C CA . GLN A 1 11 ? 4.130 7.095 -17.568 1.00 0.00 11 GLN A CA 17
ATOM 24657 C C . GLN A 1 11 ? 2.931 6.444 -18.261 1.00 0.00 11 GLN A C 17
ATOM 24658 O O . GLN A 1 11 ? 2.665 6.713 -19.432 1.00 0.00 11 GLN A O 17
ATOM 24672 N N . THR A 1 12 ? 2.239 5.600 -17.509 1.00 0.00 12 THR A N 17
ATOM 24673 C CA . THR A 1 12 ? 1.075 4.909 -18.037 1.00 0.00 12 THR A CA 17
ATOM 24674 C C . THR A 1 12 ? -0.206 5.482 -17.428 1.00 0.00 12 THR A C 17
ATOM 24675 O O . THR A 1 12 ? -0.452 5.328 -16.233 1.00 0.00 12 THR A O 17
ATOM 24686 N N . GLN A 1 13 ? -0.989 6.130 -18.279 1.00 0.00 13 GLN A N 17
ATOM 24687 C CA . GLN A 1 13 ? -2.239 6.726 -17.839 1.00 0.00 13 GLN A CA 17
ATOM 24688 C C . GLN A 1 13 ? -3.370 6.359 -18.803 1.00 0.00 13 GLN A C 17
ATOM 24689 O O . GLN A 1 13 ? -3.286 6.636 -19.998 1.00 0.00 13 GLN A O 17
ATOM 24703 N N . HIS A 1 14 ? -4.400 5.740 -18.246 1.00 0.00 14 HIS A N 17
ATOM 24704 C CA . HIS A 1 14 ? -5.546 5.331 -19.041 1.00 0.00 14 HIS A CA 17
ATOM 24705 C C . HIS A 1 14 ? -5.105 4.308 -20.090 1.00 0.00 14 HIS A C 17
ATOM 24706 O O . HIS A 1 14 ? -3.935 4.266 -20.467 1.00 0.00 14 HIS A O 17
ATOM 24720 N N . LYS A 1 15 ? -6.065 3.509 -20.531 1.00 0.00 15 LYS A N 17
ATOM 24721 C CA . LYS A 1 15 ? -5.791 2.490 -21.529 1.00 0.00 15 LYS A CA 17
ATOM 24722 C C . LYS A 1 15 ? -4.838 1.448 -20.939 1.00 0.00 15 LYS A C 17
ATOM 24723 O O . LYS A 1 15 ? -3.953 1.785 -20.154 1.00 0.00 15 LYS A O 17
ATOM 24742 N N . GLN A 1 16 ? -5.052 0.203 -21.339 1.00 0.00 16 GLN A N 17
ATOM 24743 C CA . GLN A 1 16 ? -4.223 -0.890 -20.859 1.00 0.00 16 GLN A CA 17
ATOM 24744 C C . GLN A 1 16 ? -4.599 -1.248 -19.420 1.00 0.00 16 GLN A C 17
ATOM 24745 O O . GLN A 1 16 ? -5.032 -2.367 -19.148 1.00 0.00 16 GLN A O 17
ATOM 24759 N N . ARG A 1 17 ? -4.419 -0.278 -18.536 1.00 0.00 17 ARG A N 17
ATOM 24760 C CA . ARG A 1 17 ? -4.733 -0.477 -17.131 1.00 0.00 17 ARG A CA 17
ATOM 24761 C C . ARG A 1 17 ? -4.552 0.829 -16.356 1.00 0.00 17 ARG A C 17
ATOM 24762 O O . ARG A 1 17 ? -3.703 1.649 -16.704 1.00 0.00 17 ARG A O 17
ATOM 24783 N N . PRO A 1 18 ? -5.384 0.987 -15.292 1.00 0.00 18 PRO A N 17
ATOM 24784 C CA . PRO A 1 18 ? -5.323 2.180 -14.464 1.00 0.00 18 PRO A CA 17
ATOM 24785 C C . PRO A 1 18 ? -4.099 2.149 -13.547 1.00 0.00 18 PRO A C 17
ATOM 24786 O O . PRO A 1 18 ? -3.414 1.131 -13.454 1.00 0.00 18 PRO A O 17
ATOM 24797 N N . GLN A 1 19 ? -3.862 3.276 -12.892 1.00 0.00 19 GLN A N 17
ATOM 24798 C CA . GLN A 1 19 ? -2.732 3.390 -11.985 1.00 0.00 19 GLN A CA 17
ATOM 24799 C C . GLN A 1 19 ? -2.944 4.557 -11.018 1.00 0.00 19 GLN A C 17
ATOM 24800 O O . GLN A 1 19 ? -3.028 5.710 -11.440 1.00 0.00 19 GLN A O 17
ATOM 24814 N N . ALA A 1 20 ? -3.026 4.218 -9.740 1.00 0.00 20 ALA A N 17
ATOM 24815 C CA . ALA A 1 20 ? -3.226 5.224 -8.710 1.00 0.00 20 ALA A CA 17
ATOM 24816 C C . ALA A 1 20 ? -4.521 5.988 -8.995 1.00 0.00 20 ALA A C 17
ATOM 24817 O O . ALA A 1 20 ? -5.184 5.740 -10.001 1.00 0.00 20 ALA A O 17
ATOM 24824 N N . THR A 1 21 ? -4.842 6.901 -8.091 1.00 0.00 21 THR A N 17
ATOM 24825 C CA . THR A 1 21 ? -6.045 7.703 -8.232 1.00 0.00 21 THR A CA 17
ATOM 24826 C C . THR A 1 21 ? -7.289 6.814 -8.174 1.00 0.00 21 THR A C 17
ATOM 24827 O O . THR A 1 21 ? -7.938 6.716 -7.134 1.00 0.00 21 THR A O 17
ATOM 24838 N N . ALA A 1 22 ? -7.583 6.188 -9.305 1.00 0.00 22 ALA A N 17
ATOM 24839 C CA . ALA A 1 22 ? -8.737 5.310 -9.396 1.00 0.00 22 ALA A CA 17
ATOM 24840 C C . ALA A 1 22 ? -8.372 3.936 -8.831 1.00 0.00 22 ALA A C 17
ATOM 24841 O O . ALA A 1 22 ? -9.159 3.331 -8.104 1.00 0.00 22 ALA A O 17
ATOM 24848 N N . GLU A 1 23 ? -7.179 3.482 -9.187 1.00 0.00 23 GLU A N 17
ATOM 24849 C CA . GLU A 1 23 ? -6.701 2.191 -8.725 1.00 0.00 23 GLU A CA 17
ATOM 24850 C C . GLU A 1 23 ? -6.791 2.106 -7.200 1.00 0.00 23 GLU A C 17
ATOM 24851 O O . GLU A 1 23 ? -7.439 1.209 -6.662 1.00 0.00 23 GLU A O 17
ATOM 24863 N N . GLN A 1 24 ? -6.131 3.051 -6.547 1.00 0.00 24 GLN A N 17
ATOM 24864 C CA . GLN A 1 24 ? -6.129 3.094 -5.094 1.00 0.00 24 GLN A CA 17
ATOM 24865 C C . GLN A 1 24 ? -7.538 2.841 -4.553 1.00 0.00 24 GLN A C 17
ATOM 24866 O O . GLN A 1 24 ? -7.735 1.969 -3.709 1.00 0.00 24 GLN A O 17
ATOM 24880 N N . ILE A 1 25 ? -8.481 3.620 -5.062 1.00 0.00 25 ILE A N 17
ATOM 24881 C CA . ILE A 1 25 ? -9.866 3.491 -4.640 1.00 0.00 25 ILE A CA 17
ATOM 24882 C C . ILE A 1 25 ? -10.240 2.009 -4.579 1.00 0.00 25 ILE A C 17
ATOM 24883 O O . ILE A 1 25 ? -10.573 1.493 -3.513 1.00 0.00 25 ILE A O 17
ATOM 24899 N N . ARG A 1 26 ? -10.172 1.366 -5.735 1.00 0.00 26 ARG A N 17
ATOM 24900 C CA . ARG A 1 26 ? -10.500 -0.047 -5.827 1.00 0.00 26 ARG A CA 17
ATOM 24901 C C . ARG A 1 26 ? -9.619 -0.858 -4.875 1.00 0.00 26 ARG A C 17
ATOM 24902 O O . ARG A 1 26 ? -10.104 -1.752 -4.184 1.00 0.00 26 ARG A O 17
ATOM 24923 N N . LEU A 1 27 ? -8.338 -0.517 -4.870 1.00 0.00 27 LEU A N 17
ATOM 24924 C CA . LEU A 1 27 ? -7.385 -1.203 -4.014 1.00 0.00 27 LEU A CA 17
ATOM 24925 C C . LEU A 1 27 ? -7.919 -1.229 -2.581 1.00 0.00 27 LEU A C 17
ATOM 24926 O O . LEU A 1 27 ? -8.172 -2.299 -2.028 1.00 0.00 27 LEU A O 17
ATOM 24942 N N . ALA A 1 28 ? -8.075 -0.040 -2.020 1.00 0.00 28 ALA A N 17
ATOM 24943 C CA . ALA A 1 28 ? -8.574 0.088 -0.661 1.00 0.00 28 ALA A CA 17
ATOM 24944 C C . ALA A 1 28 ? -9.902 -0.662 -0.539 1.00 0.00 28 ALA A C 17
ATOM 24945 O O . ALA A 1 28 ? -10.209 -1.221 0.514 1.00 0.00 28 ALA A O 17
ATOM 24952 N N . GLN A 1 29 ? -10.655 -0.651 -1.629 1.00 0.00 29 GLN A N 17
ATOM 24953 C CA . GLN A 1 29 ? -11.943 -1.322 -1.657 1.00 0.00 29 GLN A CA 17
ATOM 24954 C C . GLN A 1 29 ? -11.750 -2.840 -1.639 1.00 0.00 29 GLN A C 17
ATOM 24955 O O . GLN A 1 29 ? -12.555 -3.565 -1.056 1.00 0.00 29 GLN A O 17
ATOM 24969 N N . MET A 1 30 ? -10.679 -3.276 -2.284 1.00 0.00 30 MET A N 17
ATOM 24970 C CA . MET A 1 30 ? -10.370 -4.695 -2.350 1.00 0.00 30 MET A CA 17
ATOM 24971 C C . MET A 1 30 ? -9.646 -5.157 -1.084 1.00 0.00 30 MET A C 17
ATOM 24972 O O . MET A 1 30 ? -9.903 -6.251 -0.582 1.00 0.00 30 MET A O 17
ATOM 24986 N N . ILE A 1 31 ? -8.756 -4.302 -0.603 1.00 0.00 31 ILE A N 17
ATOM 24987 C CA . ILE A 1 31 ? -7.994 -4.609 0.595 1.00 0.00 31 ILE A CA 17
ATOM 24988 C C . ILE A 1 31 ? -8.955 -4.825 1.765 1.00 0.00 31 ILE A C 17
ATOM 24989 O O . ILE A 1 31 ? -8.792 -5.764 2.542 1.00 0.00 31 ILE A O 17
ATOM 25005 N N . SER A 1 32 ? -9.936 -3.939 1.854 1.00 0.00 32 SER A N 17
ATOM 25006 C CA . SER A 1 32 ? -10.924 -4.020 2.916 1.00 0.00 32 SER A CA 17
ATOM 25007 C C . SER A 1 32 ? -11.535 -5.422 2.956 1.00 0.00 32 SER A C 17
ATOM 25008 O O . SER A 1 32 ? -11.526 -6.077 3.998 1.00 0.00 32 SER A O 17
ATOM 25016 N N . ASP A 1 33 ? -12.051 -5.841 1.810 1.00 0.00 33 ASP A N 17
ATOM 25017 C CA . ASP A 1 33 ? -12.665 -7.154 1.702 1.00 0.00 33 ASP A CA 17
ATOM 25018 C C . ASP A 1 33 ? -11.806 -8.177 2.447 1.00 0.00 33 ASP A C 17
ATOM 25019 O O . ASP A 1 33 ? -12.316 -8.944 3.262 1.00 0.00 33 ASP A O 17
ATOM 25028 N N . HIS A 1 34 ? -10.517 -8.155 2.142 1.00 0.00 34 HIS A N 17
ATOM 25029 C CA . HIS A 1 34 ? -9.583 -9.072 2.773 1.00 0.00 34 HIS A CA 17
ATOM 25030 C C . HIS A 1 34 ? -9.381 -8.672 4.236 1.00 0.00 34 HIS A C 17
ATOM 25031 O O . HIS A 1 34 ? -9.921 -9.310 5.138 1.00 0.00 34 HIS A O 17
ATOM 25045 N N . ASN A 1 35 ? -8.601 -7.618 4.426 1.00 0.00 35 ASN A N 17
ATOM 25046 C CA . ASN A 1 35 ? -8.322 -7.125 5.764 1.00 0.00 35 ASN A CA 17
ATOM 25047 C C . ASN A 1 35 ? -7.786 -8.272 6.623 1.00 0.00 35 ASN A C 17
ATOM 25048 O O . ASN A 1 35 ? -8.555 -8.971 7.281 1.00 0.00 35 ASN A O 17
ATOM 25059 N N . ASP A 1 36 ? -6.471 -8.431 6.589 1.00 0.00 36 ASP A N 17
ATOM 25060 C CA . ASP A 1 36 ? -5.823 -9.481 7.356 1.00 0.00 36 ASP A CA 17
ATOM 25061 C C . ASP A 1 36 ? -5.599 -8.995 8.790 1.00 0.00 36 ASP A C 17
ATOM 25062 O O . ASP A 1 36 ? -5.543 -7.791 9.039 1.00 0.00 36 ASP A O 17
ATOM 25071 N N . ALA A 1 37 ? -5.475 -9.955 9.694 1.00 0.00 37 ALA A N 17
ATOM 25072 C CA . ALA A 1 37 ? -5.258 -9.640 11.095 1.00 0.00 37 ALA A CA 17
ATOM 25073 C C . ALA A 1 37 ? -3.945 -8.867 11.242 1.00 0.00 37 ALA A C 17
ATOM 25074 O O . ALA A 1 37 ? -3.902 -7.829 11.902 1.00 0.00 37 ALA A O 17
ATOM 25081 N N . ASP A 1 38 ? -2.907 -9.401 10.616 1.00 0.00 38 ASP A N 17
ATOM 25082 C CA . ASP A 1 38 ? -1.598 -8.775 10.668 1.00 0.00 38 ASP A CA 17
ATOM 25083 C C . ASP A 1 38 ? -1.726 -7.301 10.278 1.00 0.00 38 ASP A C 17
ATOM 25084 O O . ASP A 1 38 ? -1.515 -6.415 11.105 1.00 0.00 38 ASP A O 17
ATOM 25093 N N . PHE A 1 39 ? -2.072 -7.083 9.018 1.00 0.00 39 PHE A N 17
ATOM 25094 C CA . PHE A 1 39 ? -2.232 -5.732 8.508 1.00 0.00 39 PHE A CA 17
ATOM 25095 C C . PHE A 1 39 ? -3.256 -4.951 9.335 1.00 0.00 39 PHE A C 17
ATOM 25096 O O . PHE A 1 39 ? -3.086 -3.757 9.572 1.00 0.00 39 PHE A O 17
ATOM 25113 N N . GLU A 1 40 ? -4.297 -5.659 9.749 1.00 0.00 40 GLU A N 17
ATOM 25114 C CA . GLU A 1 40 ? -5.348 -5.047 10.544 1.00 0.00 40 GLU A CA 17
ATOM 25115 C C . GLU A 1 40 ? -4.761 -4.424 11.812 1.00 0.00 40 GLU A C 17
ATOM 25116 O O . GLU A 1 40 ? -4.921 -3.228 12.051 1.00 0.00 40 GLU A O 17
ATOM 25128 N N . GLU A 1 41 ? -4.093 -5.262 12.590 1.00 0.00 41 GLU A N 17
ATOM 25129 C CA . GLU A 1 41 ? -3.481 -4.808 13.828 1.00 0.00 41 GLU A CA 17
ATOM 25130 C C . GLU A 1 41 ? -2.582 -3.598 13.562 1.00 0.00 41 GLU A C 17
ATOM 25131 O O . GLU A 1 41 ? -2.591 -2.634 14.326 1.00 0.00 41 GLU A O 17
ATOM 25143 N N . LYS A 1 42 ? -1.826 -3.689 12.478 1.00 0.00 42 LYS A N 17
ATOM 25144 C CA . LYS A 1 42 ? -0.923 -2.615 12.102 1.00 0.00 42 LYS A CA 17
ATOM 25145 C C . LYS A 1 42 ? -1.733 -1.346 11.828 1.00 0.00 42 LYS A C 17
ATOM 25146 O O . LYS A 1 42 ? -1.453 -0.292 12.396 1.00 0.00 42 LYS A O 17
ATOM 25165 N N . VAL A 1 43 ? -2.721 -1.490 10.958 1.00 0.00 43 VAL A N 17
ATOM 25166 C CA . VAL A 1 43 ? -3.574 -0.369 10.601 1.00 0.00 43 VAL A CA 17
ATOM 25167 C C . VAL A 1 43 ? -3.996 0.370 11.873 1.00 0.00 43 VAL A C 17
ATOM 25168 O O . VAL A 1 43 ? -3.906 1.594 11.943 1.00 0.00 43 VAL A O 17
ATOM 25181 N N . LYS A 1 44 ? -4.447 -0.406 12.848 1.00 0.00 44 LYS A N 17
ATOM 25182 C CA . LYS A 1 44 ? -4.883 0.159 14.113 1.00 0.00 44 LYS A CA 17
ATOM 25183 C C . LYS A 1 44 ? -3.709 0.882 14.776 1.00 0.00 44 LYS A C 17
ATOM 25184 O O . LYS A 1 44 ? -3.825 2.047 15.151 1.00 0.00 44 LYS A O 17
ATOM 25203 N N . GLN A 1 45 ? -2.605 0.159 14.899 1.00 0.00 45 GLN A N 17
ATOM 25204 C CA . GLN A 1 45 ? -1.410 0.717 15.510 1.00 0.00 45 GLN A CA 17
ATOM 25205 C C . GLN A 1 45 ? -1.083 2.077 14.891 1.00 0.00 45 GLN A C 17
ATOM 25206 O O . GLN A 1 45 ? -0.677 3.002 15.593 1.00 0.00 45 GLN A O 17
ATOM 25220 N N . LEU A 1 46 ? -1.271 2.156 13.581 1.00 0.00 46 LEU A N 17
ATOM 25221 C CA . LEU A 1 46 ? -1.001 3.387 12.859 1.00 0.00 46 LEU A CA 17
ATOM 25222 C C . LEU A 1 46 ? -1.927 4.490 13.375 1.00 0.00 46 LEU A C 17
ATOM 25223 O O . LEU A 1 46 ? -1.464 5.492 13.918 1.00 0.00 46 LEU A O 17
ATOM 25239 N N . ILE A 1 47 ? -3.220 4.268 13.188 1.00 0.00 47 ILE A N 17
ATOM 25240 C CA . ILE A 1 47 ? -4.216 5.231 13.627 1.00 0.00 47 ILE A CA 17
ATOM 25241 C C . ILE A 1 47 ? -3.895 5.674 15.056 1.00 0.00 47 ILE A C 17
ATOM 25242 O O . ILE A 1 47 ? -4.192 6.804 15.441 1.00 0.00 47 ILE A O 17
ATOM 25258 N N . ASP A 1 48 ? -3.291 4.761 15.803 1.00 0.00 48 ASP A N 17
ATOM 25259 C CA . ASP A 1 48 ? -2.927 5.044 17.181 1.00 0.00 48 ASP A CA 17
ATOM 25260 C C . ASP A 1 48 ? -1.608 5.820 17.206 1.00 0.00 48 ASP A C 17
ATOM 25261 O O . ASP A 1 48 ? -1.426 6.714 18.031 1.00 0.00 48 ASP A O 17
ATOM 25270 N N . ILE A 1 49 ? -0.724 5.451 16.292 1.00 0.00 49 ILE A N 17
ATOM 25271 C CA . ILE A 1 49 ? 0.572 6.101 16.198 1.00 0.00 49 ILE A CA 17
ATOM 25272 C C . ILE A 1 49 ? 0.419 7.431 15.457 1.00 0.00 49 ILE A C 17
ATOM 25273 O O . ILE A 1 49 ? 0.501 8.497 16.064 1.00 0.00 49 ILE A O 17
ATOM 25289 N N . THR A 1 50 ? 0.198 7.323 14.155 1.00 0.00 50 THR A N 17
ATOM 25290 C CA . THR A 1 50 ? 0.032 8.504 13.324 1.00 0.00 50 THR A CA 17
ATOM 25291 C C . THR A 1 50 ? -1.106 9.376 13.858 1.00 0.00 50 THR A C 17
ATOM 25292 O O . THR A 1 50 ? -0.867 10.334 14.591 1.00 0.00 50 THR A O 17
ATOM 25303 N N . GLY A 1 51 ? -2.319 9.013 13.469 1.00 0.00 51 GLY A N 17
ATOM 25304 C CA . GLY A 1 51 ? -3.495 9.750 13.899 1.00 0.00 51 GLY A CA 17
ATOM 25305 C C . GLY A 1 51 ? -4.433 10.022 12.722 1.00 0.00 51 GLY A C 17
ATOM 25306 O O . GLY A 1 51 ? -5.556 10.486 12.912 1.00 0.00 51 GLY A O 17
ATOM 25310 N N . LYS A 1 52 ? -3.937 9.722 11.530 1.00 0.00 52 LYS A N 17
ATOM 25311 C CA . LYS A 1 52 ? -4.717 9.929 10.321 1.00 0.00 52 LYS A CA 17
ATOM 25312 C C . LYS A 1 52 ? -5.927 8.992 10.334 1.00 0.00 52 LYS A C 17
ATOM 25313 O O . LYS A 1 52 ? -6.214 8.356 11.347 1.00 0.00 52 LYS A O 17
ATOM 25332 N N . ASN A 1 53 ? -6.605 8.938 9.197 1.00 0.00 53 ASN A N 17
ATOM 25333 C CA . ASN A 1 53 ? -7.778 8.090 9.065 1.00 0.00 53 ASN A CA 17
ATOM 25334 C C . ASN A 1 53 ? -7.339 6.678 8.674 1.00 0.00 53 ASN A C 17
ATOM 25335 O O . ASN A 1 53 ? -6.232 6.484 8.174 1.00 0.00 53 ASN A O 17
ATOM 25346 N N . GLN A 1 54 ? -8.230 5.728 8.916 1.00 0.00 54 GLN A N 17
ATOM 25347 C CA . GLN A 1 54 ? -7.949 4.339 8.595 1.00 0.00 54 GLN A CA 17
ATOM 25348 C C . GLN A 1 54 ? -7.629 4.192 7.106 1.00 0.00 54 GLN A C 17
ATOM 25349 O O . GLN A 1 54 ? -6.529 3.779 6.741 1.00 0.00 54 GLN A O 17
ATOM 25363 N N . ASP A 1 55 ? -8.610 4.538 6.286 1.00 0.00 55 ASP A N 17
ATOM 25364 C CA . ASP A 1 55 ? -8.447 4.449 4.844 1.00 0.00 55 ASP A CA 17
ATOM 25365 C C . ASP A 1 55 ? -7.040 4.916 4.466 1.00 0.00 55 ASP A C 17
ATOM 25366 O O . ASP A 1 55 ? -6.344 4.245 3.705 1.00 0.00 55 ASP A O 17
ATOM 25375 N N . GLU A 1 56 ? -6.663 6.062 5.014 1.00 0.00 56 GLU A N 17
ATOM 25376 C CA . GLU A 1 56 ? -5.352 6.625 4.743 1.00 0.00 56 GLU A CA 17
ATOM 25377 C C . GLU A 1 56 ? -4.255 5.686 5.250 1.00 0.00 56 GLU A C 17
ATOM 25378 O O . GLU A 1 56 ? -3.346 5.327 4.503 1.00 0.00 56 GLU A O 17
ATOM 25390 N N . CYS A 1 57 ? -4.377 5.315 6.516 1.00 0.00 57 CYS A N 17
ATOM 25391 C CA . CYS A 1 57 ? -3.408 4.425 7.131 1.00 0.00 57 CYS A CA 17
ATOM 25392 C C . CYS A 1 57 ? -3.310 3.158 6.279 1.00 0.00 57 CYS A C 17
ATOM 25393 O O . CYS A 1 57 ? -2.213 2.705 5.957 1.00 0.00 57 CYS A O 17
ATOM 25401 N N . VAL A 1 58 ? -4.473 2.621 5.938 1.00 0.00 58 VAL A N 17
ATOM 25402 C CA . VAL A 1 58 ? -4.532 1.415 5.130 1.00 0.00 58 VAL A CA 17
ATOM 25403 C C . VAL A 1 58 ? -3.762 1.642 3.827 1.00 0.00 58 VAL A C 17
ATOM 25404 O O . VAL A 1 58 ? -2.931 0.821 3.442 1.00 0.00 58 VAL A O 17
ATOM 25417 N N . ILE A 1 59 ? -4.067 2.759 3.184 1.00 0.00 59 ILE A N 17
ATOM 25418 C CA . ILE A 1 59 ? -3.414 3.104 1.932 1.00 0.00 59 ILE A CA 17
ATOM 25419 C C . ILE A 1 59 ? -1.900 3.149 2.147 1.00 0.00 59 ILE A C 17
ATOM 25420 O O . ILE A 1 59 ? -1.144 2.541 1.391 1.00 0.00 59 ILE A O 17
ATOM 25436 N N . ALA A 1 60 ? -1.503 3.875 3.182 1.00 0.00 60 ALA A N 17
ATOM 25437 C CA . ALA A 1 60 ? -0.092 4.007 3.506 1.00 0.00 60 ALA A CA 17
ATOM 25438 C C . ALA A 1 60 ? 0.499 2.619 3.766 1.00 0.00 60 ALA A C 17
ATOM 25439 O O . ALA A 1 60 ? 1.377 2.168 3.032 1.00 0.00 60 ALA A O 17
ATOM 25446 N N . LEU A 1 61 ? -0.007 1.983 4.812 1.00 0.00 61 LEU A N 17
ATOM 25447 C CA . LEU A 1 61 ? 0.460 0.656 5.178 1.00 0.00 61 LEU A CA 17
ATOM 25448 C C . LEU A 1 61 ? 0.602 -0.196 3.915 1.00 0.00 61 LEU A C 17
ATOM 25449 O O . LEU A 1 61 ? 1.690 -0.683 3.610 1.00 0.00 61 LEU A O 17
ATOM 25465 N N . HIS A 1 62 ? -0.512 -0.351 3.216 1.00 0.00 62 HIS A N 17
ATOM 25466 C CA . HIS A 1 62 ? -0.526 -1.136 1.993 1.00 0.00 62 HIS A CA 17
ATOM 25467 C C . HIS A 1 62 ? 0.538 -0.605 1.030 1.00 0.00 62 HIS A C 17
ATOM 25468 O O . HIS A 1 62 ? 1.469 -1.323 0.671 1.00 0.00 62 HIS A O 17
ATOM 25482 N N . ASP A 1 63 ? 0.364 0.650 0.640 1.00 0.00 63 ASP A N 17
ATOM 25483 C CA . ASP A 1 63 ? 1.298 1.285 -0.274 1.00 0.00 63 ASP A CA 17
ATOM 25484 C C . ASP A 1 63 ? 2.725 0.878 0.098 1.00 0.00 63 ASP A C 17
ATOM 25485 O O . ASP A 1 63 ? 3.503 0.472 -0.765 1.00 0.00 63 ASP A O 17
ATOM 25494 N N . CYS A 1 64 ? 3.027 1.002 1.382 1.00 0.00 64 CYS A N 17
ATOM 25495 C CA . CYS A 1 64 ? 4.347 0.652 1.878 1.00 0.00 64 CYS A CA 17
ATOM 25496 C C . CYS A 1 64 ? 4.601 -0.825 1.568 1.00 0.00 64 CYS A C 17
ATOM 25497 O O . CYS A 1 64 ? 5.497 -1.155 0.793 1.00 0.00 64 CYS A O 17
ATOM 25505 N N . ASN A 1 65 ? 3.795 -1.674 2.189 1.00 0.00 65 ASN A N 17
ATOM 25506 C CA . ASN A 1 65 ? 3.922 -3.108 1.989 1.00 0.00 65 ASN A CA 17
ATOM 25507 C C . ASN A 1 65 ? 3.327 -3.840 3.194 1.00 0.00 65 ASN A C 17
ATOM 25508 O O . ASN A 1 65 ? 2.889 -4.984 3.075 1.00 0.00 65 ASN A O 17
ATOM 25519 N N . GLY A 1 66 ? 3.329 -3.151 4.326 1.00 0.00 66 GLY A N 17
ATOM 25520 C CA . GLY A 1 66 ? 2.795 -3.722 5.550 1.00 0.00 66 GLY A CA 17
ATOM 25521 C C . GLY A 1 66 ? 3.725 -3.448 6.734 1.00 0.00 66 GLY A C 17
ATOM 25522 O O . GLY A 1 66 ? 3.987 -4.338 7.541 1.00 0.00 66 GLY A O 17
ATOM 25526 N N . ASP A 1 67 ? 4.197 -2.211 6.800 1.00 0.00 67 ASP A N 17
ATOM 25527 C CA . ASP A 1 67 ? 5.092 -1.808 7.872 1.00 0.00 67 ASP A CA 17
ATOM 25528 C C . ASP A 1 67 ? 4.605 -0.485 8.466 1.00 0.00 67 ASP A C 17
ATOM 25529 O O . ASP A 1 67 ? 4.669 0.554 7.811 1.00 0.00 67 ASP A O 17
ATOM 25538 N N . VAL A 1 68 ? 4.130 -0.566 9.700 1.00 0.00 68 VAL A N 17
ATOM 25539 C CA . VAL A 1 68 ? 3.633 0.612 10.389 1.00 0.00 68 VAL A CA 17
ATOM 25540 C C . VAL A 1 68 ? 4.712 1.696 10.381 1.00 0.00 68 VAL A C 17
ATOM 25541 O O . VAL A 1 68 ? 4.412 2.875 10.200 1.00 0.00 68 VAL A O 17
ATOM 25554 N N . ASN A 1 69 ? 5.947 1.258 10.579 1.00 0.00 69 ASN A N 17
ATOM 25555 C CA . ASN A 1 69 ? 7.073 2.177 10.597 1.00 0.00 69 ASN A CA 17
ATOM 25556 C C . ASN A 1 69 ? 7.183 2.868 9.236 1.00 0.00 69 ASN A C 17
ATOM 25557 O O . ASN A 1 69 ? 7.068 4.089 9.145 1.00 0.00 69 ASN A O 17
ATOM 25568 N N . ARG A 1 70 ? 7.404 2.057 8.212 1.00 0.00 70 ARG A N 17
ATOM 25569 C CA . ARG A 1 70 ? 7.530 2.575 6.861 1.00 0.00 70 ARG A CA 17
ATOM 25570 C C . ARG A 1 70 ? 6.361 3.507 6.538 1.00 0.00 70 ARG A C 17
ATOM 25571 O O . ARG A 1 70 ? 6.564 4.619 6.053 1.00 0.00 70 ARG A O 17
ATOM 25592 N N . ALA A 1 71 ? 5.162 3.020 6.820 1.00 0.00 71 ALA A N 17
ATOM 25593 C CA . ALA A 1 71 ? 3.960 3.796 6.566 1.00 0.00 71 ALA A CA 17
ATOM 25594 C C . ALA A 1 71 ? 4.095 5.169 7.226 1.00 0.00 71 ALA A C 17
ATOM 25595 O O . ALA A 1 71 ? 3.970 6.196 6.561 1.00 0.00 71 ALA A O 17
ATOM 25602 N N . ILE A 1 72 ? 4.349 5.143 8.526 1.00 0.00 72 ILE A N 17
ATOM 25603 C CA . ILE A 1 72 ? 4.504 6.374 9.283 1.00 0.00 72 ILE A CA 17
ATOM 25604 C C . ILE A 1 72 ? 5.397 7.340 8.502 1.00 0.00 72 ILE A C 17
ATOM 25605 O O . ILE A 1 72 ? 5.026 8.491 8.279 1.00 0.00 72 ILE A O 17
ATOM 25621 N N . ASN A 1 73 ? 6.557 6.835 8.107 1.00 0.00 73 ASN A N 17
ATOM 25622 C CA . ASN A 1 73 ? 7.505 7.639 7.356 1.00 0.00 73 ASN A CA 17
ATOM 25623 C C . ASN A 1 73 ? 6.775 8.345 6.211 1.00 0.00 73 ASN A C 17
ATOM 25624 O O . ASN A 1 73 ? 7.093 9.485 5.877 1.00 0.00 73 ASN A O 17
ATOM 25635 N N . VAL A 1 74 ? 5.810 7.638 5.642 1.00 0.00 74 VAL A N 17
ATOM 25636 C CA . VAL A 1 74 ? 5.032 8.182 4.542 1.00 0.00 74 VAL A CA 17
ATOM 25637 C C . VAL A 1 74 ? 3.924 9.077 5.101 1.00 0.00 74 VAL A C 17
ATOM 25638 O O . VAL A 1 74 ? 3.793 10.232 4.699 1.00 0.00 74 VAL A O 17
ATOM 25651 N N . LEU A 1 75 ? 3.155 8.510 6.019 1.00 0.00 75 LEU A N 17
ATOM 25652 C CA . LEU A 1 75 ? 2.063 9.242 6.637 1.00 0.00 75 LEU A CA 17
ATOM 25653 C C . LEU A 1 75 ? 2.572 10.605 7.110 1.00 0.00 75 LEU A C 17
ATOM 25654 O O . LEU A 1 75 ? 2.051 11.642 6.702 1.00 0.00 75 LEU A O 17
ATOM 25670 N N . LEU A 1 76 ? 3.583 10.559 7.965 1.00 0.00 76 LEU A N 17
ATOM 25671 C CA . LEU A 1 76 ? 4.168 11.777 8.499 1.00 0.00 76 LEU A CA 17
ATOM 25672 C C . LEU A 1 76 ? 4.317 12.802 7.373 1.00 0.00 76 LEU A C 17
ATOM 25673 O O . LEU A 1 76 ? 3.741 13.887 7.435 1.00 0.00 76 LEU A O 17
ATOM 25689 N N . GLU A 1 77 ? 5.094 12.421 6.369 1.00 0.00 77 GLU A N 17
ATOM 25690 C CA . GLU A 1 77 ? 5.327 13.293 5.230 1.00 0.00 77 GLU A CA 17
ATOM 25691 C C . GLU A 1 77 ? 4.925 12.590 3.932 1.00 0.00 77 GLU A C 17
ATOM 25692 O O . GLU A 1 77 ? 3.756 12.603 3.550 1.00 0.00 77 GLU A O 17
ATOM 25704 N N . GLY A 1 78 ? 5.918 11.992 3.290 1.00 0.00 78 GLY A N 17
ATOM 25705 C CA . GLY A 1 78 ? 5.683 11.284 2.042 1.00 0.00 78 GLY A CA 17
ATOM 25706 C C . GLY A 1 78 ? 6.982 11.124 1.250 1.00 0.00 78 GLY A C 17
ATOM 25707 O O . GLY A 1 78 ? 7.896 10.424 1.683 1.00 0.00 78 GLY A O 17
ATOM 25711 N N . ASN A 1 79 ? 7.023 11.786 0.102 1.00 0.00 79 ASN A N 17
ATOM 25712 C CA . ASN A 1 79 ? 8.195 11.726 -0.755 1.00 0.00 79 ASN A CA 17
ATOM 25713 C C . ASN A 1 79 ? 7.839 12.277 -2.137 1.00 0.00 79 ASN A C 17
ATOM 25714 O O . ASN A 1 79 ? 6.978 11.731 -2.824 1.00 0.00 79 ASN A O 17
ATOM 25725 N N . PRO A 1 80 ? 8.539 13.381 -2.513 1.00 0.00 80 PRO A N 17
ATOM 25726 C CA . PRO A 1 80 ? 8.306 14.012 -3.801 1.00 0.00 80 PRO A CA 17
ATOM 25727 C C . PRO A 1 80 ? 8.925 13.191 -4.934 1.00 0.00 80 PRO A C 17
ATOM 25728 O O . PRO A 1 80 ? 8.323 13.039 -5.996 1.00 0.00 80 PRO A O 17
ATOM 25739 N N . ASP A 1 81 ? 10.120 12.684 -4.669 1.00 0.00 81 ASP A N 17
ATOM 25740 C CA . ASP A 1 81 ? 10.827 11.882 -5.653 1.00 0.00 81 ASP A CA 17
ATOM 25741 C C . ASP A 1 81 ? 12.216 11.530 -5.115 1.00 0.00 81 ASP A C 17
ATOM 25742 O O . ASP A 1 81 ? 13.161 12.301 -5.274 1.00 0.00 81 ASP A O 17
ATOM 25751 N N . THR A 1 82 ? 12.295 10.365 -4.489 1.00 0.00 82 THR A N 17
ATOM 25752 C CA . THR A 1 82 ? 13.552 9.902 -3.927 1.00 0.00 82 THR A CA 17
ATOM 25753 C C . THR A 1 82 ? 13.641 8.376 -4.007 1.00 0.00 82 THR A C 17
ATOM 25754 O O . THR A 1 82 ? 12.627 7.686 -3.923 1.00 0.00 82 THR A O 17
ATOM 25765 N N . HIS A 1 83 ? 14.865 7.895 -4.168 1.00 0.00 83 HIS A N 17
ATOM 25766 C CA . HIS A 1 83 ? 15.101 6.464 -4.260 1.00 0.00 83 HIS A CA 17
ATOM 25767 C C . HIS A 1 83 ? 14.297 5.886 -5.427 1.00 0.00 83 HIS A C 17
ATOM 25768 O O . HIS A 1 83 ? 13.375 6.528 -5.929 1.00 0.00 83 HIS A O 17
ATOM 25782 N N . SER A 1 84 ? 14.676 4.681 -5.825 1.00 0.00 84 SER A N 17
ATOM 25783 C CA . SER A 1 84 ? 14.003 4.009 -6.923 1.00 0.00 84 SER A CA 17
ATOM 25784 C C . SER A 1 84 ? 14.145 4.831 -8.206 1.00 0.00 84 SER A C 17
ATOM 25785 O O . SER A 1 84 ? 13.340 5.723 -8.468 1.00 0.00 84 SER A O 17
ATOM 25793 N N . TRP A 1 85 ? 15.176 4.501 -8.971 1.00 0.00 85 TRP A N 17
ATOM 25794 C CA . TRP A 1 85 ? 15.434 5.198 -10.219 1.00 0.00 85 TRP A CA 17
ATOM 25795 C C . TRP A 1 85 ? 16.087 4.208 -11.186 1.00 0.00 85 TRP A C 17
ATOM 25796 O O . TRP A 1 85 ? 16.724 3.246 -10.760 1.00 0.00 85 TRP A O 17
ATOM 25817 N N . GLU A 1 86 ? 15.905 4.478 -12.471 1.00 0.00 86 GLU A N 17
ATOM 25818 C CA . GLU A 1 86 ? 16.468 3.623 -13.502 1.00 0.00 86 GLU A CA 17
ATOM 25819 C C . GLU A 1 86 ? 15.898 2.208 -13.389 1.00 0.00 86 GLU A C 17
ATOM 25820 O O . GLU A 1 86 ? 15.353 1.836 -12.350 1.00 0.00 86 GLU A O 17
ATOM 25832 N N . MET A 1 87 ? 16.042 1.457 -14.471 1.00 0.00 87 MET A N 17
ATOM 25833 C CA . MET A 1 87 ? 15.548 0.091 -14.506 1.00 0.00 87 MET A CA 17
ATOM 25834 C C . MET A 1 87 ? 16.353 -0.758 -15.490 1.00 0.00 87 MET A C 17
ATOM 25835 O O . MET A 1 87 ? 16.037 -0.806 -16.678 1.00 0.00 87 MET A O 17
ATOM 25849 N N . VAL A 1 88 ? 17.379 -1.408 -14.960 1.00 0.00 88 VAL A N 17
ATOM 25850 C CA . VAL A 1 88 ? 18.233 -2.253 -15.777 1.00 0.00 88 VAL A CA 17
ATOM 25851 C C . VAL A 1 88 ? 17.523 -3.582 -16.043 1.00 0.00 88 VAL A C 17
ATOM 25852 O O . VAL A 1 88 ? 17.296 -4.364 -15.122 1.00 0.00 88 VAL A O 17
ATOM 25865 N N . GLY A 1 89 ? 17.192 -3.797 -17.308 1.00 0.00 89 GLY A N 17
ATOM 25866 C CA . GLY A 1 89 ? 16.512 -5.017 -17.707 1.00 0.00 89 GLY A CA 17
ATOM 25867 C C . GLY A 1 89 ? 16.914 -5.430 -19.125 1.00 0.00 89 GLY A C 17
ATOM 25868 O O . GLY A 1 89 ? 16.438 -4.854 -20.101 1.00 0.00 89 GLY A O 17
ATOM 25872 N N . LYS A 1 90 ? 17.785 -6.426 -19.192 1.00 0.00 90 LYS A N 17
ATOM 25873 C CA . LYS A 1 90 ? 18.256 -6.923 -20.474 1.00 0.00 90 LYS A CA 17
ATOM 25874 C C . LYS A 1 90 ? 18.206 -8.452 -20.472 1.00 0.00 90 LYS A C 17
ATOM 25875 O O . LYS A 1 90 ? 19.241 -9.111 -20.387 1.00 0.00 90 LYS A O 17
ATOM 25894 N N . LYS A 1 91 ? 16.991 -8.972 -20.568 1.00 0.00 91 LYS A N 17
ATOM 25895 C CA . LYS A 1 91 ? 16.792 -10.412 -20.579 1.00 0.00 91 LYS A CA 17
ATOM 25896 C C . LYS A 1 91 ? 16.042 -10.809 -21.852 1.00 0.00 91 LYS A C 17
ATOM 25897 O O . LYS A 1 91 ? 15.377 -9.978 -22.470 1.00 0.00 91 LYS A O 17
ATOM 25916 N N . LYS A 1 92 ? 16.173 -12.079 -22.207 1.00 0.00 92 LYS A N 17
ATOM 25917 C CA . LYS A 1 92 ? 15.515 -12.596 -23.394 1.00 0.00 92 LYS A CA 17
ATOM 25918 C C . LYS A 1 92 ? 14.012 -12.329 -23.297 1.00 0.00 92 LYS A C 17
ATOM 25919 O O . LYS A 1 92 ? 13.386 -12.644 -22.286 1.00 0.00 92 LYS A O 17
ATOM 25938 N N . GLY A 1 93 ? 13.475 -11.751 -24.362 1.00 0.00 93 GLY A N 17
ATOM 25939 C CA . GLY A 1 93 ? 12.057 -11.438 -24.408 1.00 0.00 93 GLY A CA 17
ATOM 25940 C C . GLY A 1 93 ? 11.473 -11.749 -25.788 1.00 0.00 93 GLY A C 17
ATOM 25941 O O . GLY A 1 93 ? 11.803 -12.769 -26.391 1.00 0.00 93 GLY A O 17
ATOM 25945 N N . VAL A 1 94 ? 10.614 -10.850 -26.248 1.00 0.00 94 VAL A N 17
ATOM 25946 C CA . VAL A 1 94 ? 9.981 -11.015 -27.545 1.00 0.00 94 VAL A CA 17
ATOM 25947 C C . VAL A 1 94 ? 9.584 -12.481 -27.731 1.00 0.00 94 VAL A C 17
ATOM 25948 O O . VAL A 1 94 ? 9.475 -13.227 -26.759 1.00 0.00 94 VAL A O 17
ATOM 25961 N N . SER A 1 95 ? 9.379 -12.851 -28.987 1.00 0.00 95 SER A N 17
ATOM 25962 C CA . SER A 1 95 ? 8.997 -14.214 -29.313 1.00 0.00 95 SER A CA 17
ATOM 25963 C C . SER A 1 95 ? 7.815 -14.648 -28.445 1.00 0.00 95 SER A C 17
ATOM 25964 O O . SER A 1 95 ? 7.995 -15.348 -27.449 1.00 0.00 95 SER A O 17
ATOM 25972 N N . GLY A 1 96 ? 6.631 -14.214 -28.853 1.00 0.00 96 GLY A N 17
ATOM 25973 C CA . GLY A 1 96 ? 5.419 -14.549 -28.125 1.00 0.00 96 GLY A CA 17
ATOM 25974 C C . GLY A 1 96 ? 4.188 -13.942 -28.800 1.00 0.00 96 GLY A C 17
ATOM 25975 O O . GLY A 1 96 ? 4.079 -13.953 -30.026 1.00 0.00 96 GLY A O 17
ATOM 25979 N N . GLN A 1 97 ? 3.293 -13.425 -27.972 1.00 0.00 97 GLN A N 17
ATOM 25980 C CA . GLN A 1 97 ? 2.074 -12.814 -28.474 1.00 0.00 97 GLN A CA 17
ATOM 25981 C C . GLN A 1 97 ? 1.279 -12.192 -27.323 1.00 0.00 97 GLN A C 17
ATOM 25982 O O . GLN A 1 97 ? 0.586 -12.897 -26.591 1.00 0.00 97 GLN A O 17
ATOM 25996 N N . LYS A 1 98 ? 1.407 -10.879 -27.201 1.00 0.00 98 LYS A N 17
ATOM 25997 C CA . LYS A 1 98 ? 0.709 -10.154 -26.152 1.00 0.00 98 LYS A CA 17
ATOM 25998 C C . LYS A 1 98 ? 1.078 -10.752 -24.793 1.00 0.00 98 LYS A C 17
ATOM 25999 O O . LYS A 1 98 ? 0.301 -11.508 -24.212 1.00 0.00 98 LYS A O 17
ATOM 26018 N N . SER A 1 99 ? 2.264 -10.392 -24.326 1.00 0.00 99 SER A N 17
ATOM 26019 C CA . SER A 1 99 ? 2.746 -10.883 -23.046 1.00 0.00 99 SER A CA 17
ATOM 26020 C C . SER A 1 99 ? 2.711 -9.760 -22.007 1.00 0.00 99 SER A C 17
ATOM 26021 O O . SER A 1 99 ? 3.213 -8.665 -22.255 1.00 0.00 99 SER A O 17
ATOM 26029 N N . GLY A 1 100 ? 2.113 -10.071 -20.866 1.00 0.00 100 GLY A N 17
ATOM 26030 C CA . GLY A 1 100 ? 2.007 -9.101 -19.789 1.00 0.00 100 GLY A CA 17
ATOM 26031 C C . GLY A 1 100 ? 0.698 -9.280 -19.018 1.00 0.00 100 GLY A C 17
ATOM 26032 O O . GLY A 1 100 ? 0.663 -9.967 -17.998 1.00 0.00 100 GLY A O 17
ATOM 26036 N N . PRO A 1 101 ? -0.375 -8.634 -19.548 1.00 0.00 101 PRO A N 17
ATOM 26037 C CA . PRO A 1 101 ? -1.683 -8.715 -18.921 1.00 0.00 101 PRO A CA 17
ATOM 26038 C C . PRO A 1 101 ? -2.332 -10.077 -19.179 1.00 0.00 101 PRO A C 17
ATOM 26039 O O . PRO A 1 101 ? -3.169 -10.210 -20.071 1.00 0.00 101 PRO A O 17
ATOM 26050 N N . SER A 1 102 ? -1.920 -11.053 -18.384 1.00 0.00 102 SER A N 17
ATOM 26051 C CA . SER A 1 102 ? -2.451 -12.399 -18.515 1.00 0.00 102 SER A CA 17
ATOM 26052 C C . SER A 1 102 ? -1.806 -13.319 -17.477 1.00 0.00 102 SER A C 17
ATOM 26053 O O . SER A 1 102 ? -0.850 -12.931 -16.806 1.00 0.00 102 SER A O 17
ATOM 26061 N N . SER A 1 103 ? -2.355 -14.521 -17.376 1.00 0.00 103 SER A N 17
ATOM 26062 C CA . SER A 1 103 ? -1.845 -15.500 -16.431 1.00 0.00 103 SER A CA 17
ATOM 26063 C C . SER A 1 103 ? -0.520 -16.076 -16.937 1.00 0.00 103 SER A C 17
ATOM 26064 O O . SER A 1 103 ? 0.483 -16.052 -16.225 1.00 0.00 103 SER A O 17
ATOM 26072 N N . GLY A 1 104 ? -0.560 -16.579 -18.162 1.00 0.00 104 GLY A N 17
ATOM 26073 C CA . GLY A 1 104 ? 0.624 -17.159 -18.771 1.00 0.00 104 GLY A CA 17
ATOM 26074 C C . GLY A 1 104 ? 0.855 -16.590 -20.172 1.00 0.00 104 GLY A C 17
ATOM 26075 O O . GLY A 1 104 ? 1.789 -16.994 -20.864 1.00 0.00 104 GLY A O 17
ATOM 26079 N N . GLY A 1 1 ? -7.536 18.307 -21.515 1.00 0.00 1 GLY A N 18
ATOM 26080 C CA . GLY A 1 1 ? -6.995 17.046 -21.037 1.00 0.00 1 GLY A CA 18
ATOM 26081 C C . GLY A 1 1 ? -6.499 16.186 -22.202 1.00 0.00 1 GLY A C 18
ATOM 26082 O O . GLY A 1 1 ? -6.388 16.666 -23.329 1.00 0.00 1 GLY A O 18
ATOM 26086 N N . SER A 1 2 ? -6.214 14.931 -21.889 1.00 0.00 2 SER A N 18
ATOM 26087 C CA . SER A 1 2 ? -5.732 14.000 -22.895 1.00 0.00 2 SER A CA 18
ATOM 26088 C C . SER A 1 2 ? -6.743 12.867 -23.086 1.00 0.00 2 SER A C 18
ATOM 26089 O O . SER A 1 2 ? -7.351 12.404 -22.123 1.00 0.00 2 SER A O 18
ATOM 26097 N N . SER A 1 3 ? -6.890 12.453 -24.336 1.00 0.00 3 SER A N 18
ATOM 26098 C CA . SER A 1 3 ? -7.816 11.383 -24.666 1.00 0.00 3 SER A CA 18
ATOM 26099 C C . SER A 1 3 ? -7.481 10.806 -26.043 1.00 0.00 3 SER A C 18
ATOM 26100 O O . SER A 1 3 ? -7.090 11.541 -26.949 1.00 0.00 3 SER A O 18
ATOM 26108 N N . GLY A 1 4 ? -7.646 9.497 -26.157 1.00 0.00 4 GLY A N 18
ATOM 26109 C CA . GLY A 1 4 ? -7.366 8.813 -27.408 1.00 0.00 4 GLY A CA 18
ATOM 26110 C C . GLY A 1 4 ? -6.670 7.474 -27.157 1.00 0.00 4 GLY A C 18
ATOM 26111 O O . GLY A 1 4 ? -5.872 7.349 -26.230 1.00 0.00 4 GLY A O 18
ATOM 26115 N N . SER A 1 5 ? -6.998 6.506 -28.001 1.00 0.00 5 SER A N 18
ATOM 26116 C CA . SER A 1 5 ? -6.415 5.181 -27.882 1.00 0.00 5 SER A CA 18
ATOM 26117 C C . SER A 1 5 ? -5.085 5.125 -28.637 1.00 0.00 5 SER A C 18
ATOM 26118 O O . SER A 1 5 ? -5.051 4.782 -29.818 1.00 0.00 5 SER A O 18
ATOM 26126 N N . SER A 1 6 ? -4.022 5.466 -27.925 1.00 0.00 6 SER A N 18
ATOM 26127 C CA . SER A 1 6 ? -2.693 5.459 -28.512 1.00 0.00 6 SER A CA 18
ATOM 26128 C C . SER A 1 6 ? -1.745 4.618 -27.654 1.00 0.00 6 SER A C 18
ATOM 26129 O O . SER A 1 6 ? -1.769 4.707 -26.428 1.00 0.00 6 SER A O 18
ATOM 26137 N N . GLY A 1 7 ? -0.934 3.821 -28.333 1.00 0.00 7 GLY A N 18
ATOM 26138 C CA . GLY A 1 7 ? 0.020 2.965 -27.648 1.00 0.00 7 GLY A CA 18
ATOM 26139 C C . GLY A 1 7 ? 0.201 1.641 -28.393 1.00 0.00 7 GLY A C 18
ATOM 26140 O O . GLY A 1 7 ? -0.277 0.601 -27.942 1.00 0.00 7 GLY A O 18
ATOM 26144 N N . ASN A 1 8 ? 0.893 1.722 -29.520 1.00 0.00 8 ASN A N 18
ATOM 26145 C CA . ASN A 1 8 ? 1.143 0.543 -30.331 1.00 0.00 8 ASN A CA 18
ATOM 26146 C C . ASN A 1 8 ? 1.965 -0.462 -29.522 1.00 0.00 8 ASN A C 18
ATOM 26147 O O . ASN A 1 8 ? 2.937 -0.090 -28.867 1.00 0.00 8 ASN A O 18
ATOM 26158 N N . GLN A 1 9 ? 1.545 -1.717 -29.595 1.00 0.00 9 GLN A N 18
ATOM 26159 C CA . GLN A 1 9 ? 2.230 -2.778 -28.877 1.00 0.00 9 GLN A CA 18
ATOM 26160 C C . GLN A 1 9 ? 2.929 -3.718 -29.861 1.00 0.00 9 GLN A C 18
ATOM 26161 O O . GLN A 1 9 ? 2.321 -4.663 -30.362 1.00 0.00 9 GLN A O 18
ATOM 26175 N N . ASN A 1 10 ? 4.198 -3.426 -30.109 1.00 0.00 10 ASN A N 18
ATOM 26176 C CA . ASN A 1 10 ? 4.986 -4.234 -31.024 1.00 0.00 10 ASN A CA 18
ATOM 26177 C C . ASN A 1 10 ? 5.744 -5.302 -30.232 1.00 0.00 10 ASN A C 18
ATOM 26178 O O . ASN A 1 10 ? 6.851 -5.058 -29.756 1.00 0.00 10 ASN A O 18
ATOM 26189 N N . GLN A 1 11 ? 5.116 -6.463 -30.116 1.00 0.00 11 GLN A N 18
ATOM 26190 C CA . GLN A 1 11 ? 5.716 -7.569 -29.390 1.00 0.00 11 GLN A CA 18
ATOM 26191 C C . GLN A 1 11 ? 6.429 -7.056 -28.137 1.00 0.00 11 GLN A C 18
ATOM 26192 O O . GLN A 1 11 ? 7.652 -6.921 -28.125 1.00 0.00 11 GLN A O 18
ATOM 26206 N N . THR A 1 12 ? 5.634 -6.785 -27.112 1.00 0.00 12 THR A N 18
ATOM 26207 C CA . THR A 1 12 ? 6.174 -6.291 -25.856 1.00 0.00 12 THR A CA 18
ATOM 26208 C C . THR A 1 12 ? 5.135 -6.423 -24.741 1.00 0.00 12 THR A C 18
ATOM 26209 O O . THR A 1 12 ? 3.934 -6.369 -24.997 1.00 0.00 12 THR A O 18
ATOM 26220 N N . GLN A 1 13 ? 5.637 -6.592 -23.526 1.00 0.00 13 GLN A N 18
ATOM 26221 C CA . GLN A 1 13 ? 4.768 -6.732 -22.370 1.00 0.00 13 GLN A CA 18
ATOM 26222 C C . GLN A 1 13 ? 4.947 -5.543 -21.424 1.00 0.00 13 GLN A C 18
ATOM 26223 O O . GLN A 1 13 ? 5.694 -5.627 -20.450 1.00 0.00 13 GLN A O 18
ATOM 26237 N N . HIS A 1 14 ? 4.250 -4.463 -21.744 1.00 0.00 14 HIS A N 18
ATOM 26238 C CA . HIS A 1 14 ? 4.324 -3.258 -20.934 1.00 0.00 14 HIS A CA 18
ATOM 26239 C C . HIS A 1 14 ? 2.959 -2.567 -20.918 1.00 0.00 14 HIS A C 18
ATOM 26240 O O . HIS A 1 14 ? 2.463 -2.140 -21.959 1.00 0.00 14 HIS A O 18
ATOM 26254 N N . LYS A 1 15 ? 2.390 -2.478 -19.725 1.00 0.00 15 LYS A N 18
ATOM 26255 C CA . LYS A 1 15 ? 1.092 -1.846 -19.559 1.00 0.00 15 LYS A CA 18
ATOM 26256 C C . LYS A 1 15 ? 1.121 -0.951 -18.319 1.00 0.00 15 LYS A C 18
ATOM 26257 O O . LYS A 1 15 ? 0.928 0.260 -18.419 1.00 0.00 15 LYS A O 18
ATOM 26276 N N . GLN A 1 16 ? 1.363 -1.580 -17.179 1.00 0.00 16 GLN A N 18
ATOM 26277 C CA . GLN A 1 16 ? 1.420 -0.856 -15.921 1.00 0.00 16 GLN A CA 18
ATOM 26278 C C . GLN A 1 16 ? 0.015 -0.425 -15.493 1.00 0.00 16 GLN A C 18
ATOM 26279 O O . GLN A 1 16 ? -0.457 -0.808 -14.423 1.00 0.00 16 GLN A O 18
ATOM 26293 N N . ARG A 1 17 ? -0.614 0.365 -16.350 1.00 0.00 17 ARG A N 18
ATOM 26294 C CA . ARG A 1 17 ? -1.955 0.852 -16.074 1.00 0.00 17 ARG A CA 18
ATOM 26295 C C . ARG A 1 17 ? -1.967 1.673 -14.783 1.00 0.00 17 ARG A C 18
ATOM 26296 O O . ARG A 1 17 ? -1.117 1.482 -13.914 1.00 0.00 17 ARG A O 18
ATOM 26317 N N . PRO A 1 18 ? -2.965 2.593 -14.696 1.00 0.00 18 PRO A N 18
ATOM 26318 C CA . PRO A 1 18 ? -3.098 3.443 -13.525 1.00 0.00 18 PRO A CA 18
ATOM 26319 C C . PRO A 1 18 ? -3.669 2.660 -12.341 1.00 0.00 18 PRO A C 18
ATOM 26320 O O . PRO A 1 18 ? -4.465 1.742 -12.526 1.00 0.00 18 PRO A O 18
ATOM 26331 N N . GLN A 1 19 ? -3.239 3.053 -11.151 1.00 0.00 19 GLN A N 18
ATOM 26332 C CA . GLN A 1 19 ? -3.697 2.400 -9.937 1.00 0.00 19 GLN A CA 18
ATOM 26333 C C . GLN A 1 19 ? -3.745 3.402 -8.781 1.00 0.00 19 GLN A C 18
ATOM 26334 O O . GLN A 1 19 ? -3.009 3.263 -7.804 1.00 0.00 19 GLN A O 18
ATOM 26348 N N . ALA A 1 20 ? -4.617 4.388 -8.930 1.00 0.00 20 ALA A N 18
ATOM 26349 C CA . ALA A 1 20 ? -4.770 5.412 -7.910 1.00 0.00 20 ALA A CA 18
ATOM 26350 C C . ALA A 1 20 ? -6.022 6.239 -8.209 1.00 0.00 20 ALA A C 18
ATOM 26351 O O . ALA A 1 20 ? -6.706 6.001 -9.203 1.00 0.00 20 ALA A O 18
ATOM 26358 N N . THR A 1 21 ? -6.285 7.194 -7.329 1.00 0.00 21 THR A N 18
ATOM 26359 C CA . THR A 1 21 ? -7.442 8.058 -7.486 1.00 0.00 21 THR A CA 18
ATOM 26360 C C . THR A 1 21 ? -8.732 7.238 -7.421 1.00 0.00 21 THR A C 18
ATOM 26361 O O . THR A 1 21 ? -9.336 7.106 -6.357 1.00 0.00 21 THR A O 18
ATOM 26372 N N . ALA A 1 22 ? -9.118 6.709 -8.573 1.00 0.00 22 ALA A N 18
ATOM 26373 C CA . ALA A 1 22 ? -10.325 5.905 -8.661 1.00 0.00 22 ALA A CA 18
ATOM 26374 C C . ALA A 1 22 ? -10.003 4.464 -8.261 1.00 0.00 22 ALA A C 18
ATOM 26375 O O . ALA A 1 22 ? -10.714 3.867 -7.454 1.00 0.00 22 ALA A O 18
ATOM 26382 N N . GLU A 1 23 ? -8.932 3.947 -8.844 1.00 0.00 23 GLU A N 18
ATOM 26383 C CA . GLU A 1 23 ? -8.507 2.587 -8.559 1.00 0.00 23 GLU A CA 18
ATOM 26384 C C . GLU A 1 23 ? -8.364 2.381 -7.050 1.00 0.00 23 GLU A C 18
ATOM 26385 O O . GLU A 1 23 ? -8.980 1.482 -6.481 1.00 0.00 23 GLU A O 18
ATOM 26397 N N . GLN A 1 24 ? -7.547 3.231 -6.444 1.00 0.00 24 GLN A N 18
ATOM 26398 C CA . GLN A 1 24 ? -7.314 3.153 -5.012 1.00 0.00 24 GLN A CA 18
ATOM 26399 C C . GLN A 1 24 ? -8.626 2.875 -4.275 1.00 0.00 24 GLN A C 18
ATOM 26400 O O . GLN A 1 24 ? -8.740 1.886 -3.553 1.00 0.00 24 GLN A O 18
ATOM 26414 N N . ILE A 1 25 ? -9.585 3.766 -4.484 1.00 0.00 25 ILE A N 18
ATOM 26415 C CA . ILE A 1 25 ? -10.885 3.629 -3.849 1.00 0.00 25 ILE A CA 18
ATOM 26416 C C . ILE A 1 25 ? -11.314 2.161 -3.886 1.00 0.00 25 ILE A C 18
ATOM 26417 O O . ILE A 1 25 ? -11.573 1.560 -2.845 1.00 0.00 25 ILE A O 18
ATOM 26433 N N . ARG A 1 26 ? -11.375 1.627 -5.097 1.00 0.00 26 ARG A N 18
ATOM 26434 C CA . ARG A 1 26 ? -11.768 0.240 -5.284 1.00 0.00 26 ARG A CA 18
ATOM 26435 C C . ARG A 1 26 ? -10.783 -0.691 -4.575 1.00 0.00 26 ARG A C 18
ATOM 26436 O O . ARG A 1 26 ? -11.188 -1.674 -3.956 1.00 0.00 26 ARG A O 18
ATOM 26457 N N . LEU A 1 27 ? -9.508 -0.349 -4.689 1.00 0.00 27 LEU A N 18
ATOM 26458 C CA . LEU A 1 27 ? -8.462 -1.142 -4.067 1.00 0.00 27 LEU A CA 18
ATOM 26459 C C . LEU A 1 27 ? -8.762 -1.294 -2.575 1.00 0.00 27 LEU A C 18
ATOM 26460 O O . LEU A 1 27 ? -9.002 -2.402 -2.096 1.00 0.00 27 LEU A O 18
ATOM 26476 N N . ALA A 1 28 ? -8.741 -0.166 -1.881 1.00 0.00 28 ALA A N 18
ATOM 26477 C CA . ALA A 1 28 ? -9.008 -0.160 -0.453 1.00 0.00 28 ALA A CA 18
ATOM 26478 C C . ALA A 1 28 ? -10.330 -0.881 -0.183 1.00 0.00 28 ALA A C 18
ATOM 26479 O O . ALA A 1 28 ? -10.508 -1.485 0.874 1.00 0.00 28 ALA A O 18
ATOM 26486 N N . GLN A 1 29 ? -11.225 -0.793 -1.156 1.00 0.00 29 GLN A N 18
ATOM 26487 C CA . GLN A 1 29 ? -12.526 -1.429 -1.037 1.00 0.00 29 GLN A CA 18
ATOM 26488 C C . GLN A 1 29 ? -12.394 -2.944 -1.210 1.00 0.00 29 GLN A C 18
ATOM 26489 O O . GLN A 1 29 ? -13.128 -3.710 -0.589 1.00 0.00 29 GLN A O 18
ATOM 26503 N N . MET A 1 30 ? -11.452 -3.330 -2.059 1.00 0.00 30 MET A N 18
ATOM 26504 C CA . MET A 1 30 ? -11.215 -4.739 -2.322 1.00 0.00 30 MET A CA 18
ATOM 26505 C C . MET A 1 30 ? -10.310 -5.352 -1.251 1.00 0.00 30 MET A C 18
ATOM 26506 O O . MET A 1 30 ? -10.544 -6.474 -0.804 1.00 0.00 30 MET A O 18
ATOM 26520 N N . ILE A 1 31 ? -9.296 -4.589 -0.871 1.00 0.00 31 ILE A N 18
ATOM 26521 C CA . ILE A 1 31 ? -8.355 -5.043 0.139 1.00 0.00 31 ILE A CA 18
ATOM 26522 C C . ILE A 1 31 ? -9.106 -5.311 1.445 1.00 0.00 31 ILE A C 18
ATOM 26523 O O . ILE A 1 31 ? -8.851 -6.309 2.118 1.00 0.00 31 ILE A O 18
ATOM 26539 N N . SER A 1 32 ? -10.017 -4.404 1.765 1.00 0.00 32 SER A N 18
ATOM 26540 C CA . SER A 1 32 ? -10.806 -4.530 2.978 1.00 0.00 32 SER A CA 18
ATOM 26541 C C . SER A 1 32 ? -11.489 -5.899 3.018 1.00 0.00 32 SER A C 18
ATOM 26542 O O . SER A 1 32 ? -11.442 -6.591 4.033 1.00 0.00 32 SER A O 18
ATOM 26550 N N . ASP A 1 33 ? -12.108 -6.248 1.899 1.00 0.00 33 ASP A N 18
ATOM 26551 C CA . ASP A 1 33 ? -12.799 -7.522 1.794 1.00 0.00 33 ASP A CA 18
ATOM 26552 C C . ASP A 1 33 ? -11.811 -8.658 2.061 1.00 0.00 33 ASP A C 18
ATOM 26553 O O . ASP A 1 33 ? -12.142 -9.627 2.743 1.00 0.00 33 ASP A O 18
ATOM 26562 N N . HIS A 1 34 ? -10.616 -8.502 1.510 1.00 0.00 34 HIS A N 18
ATOM 26563 C CA . HIS A 1 34 ? -9.576 -9.503 1.681 1.00 0.00 34 HIS A CA 18
ATOM 26564 C C . HIS A 1 34 ? -8.424 -8.912 2.496 1.00 0.00 34 HIS A C 18
ATOM 26565 O O . HIS A 1 34 ? -7.350 -8.646 1.957 1.00 0.00 34 HIS A O 18
ATOM 26579 N N . ASN A 1 35 ? -8.686 -8.725 3.781 1.00 0.00 35 ASN A N 18
ATOM 26580 C CA . ASN A 1 35 ? -7.684 -8.170 4.676 1.00 0.00 35 ASN A CA 18
ATOM 26581 C C . ASN A 1 35 ? -7.309 -9.218 5.726 1.00 0.00 35 ASN A C 18
ATOM 26582 O O . ASN A 1 35 ? -8.140 -10.038 6.113 1.00 0.00 35 ASN A O 18
ATOM 26593 N N . ASP A 1 36 ? -6.058 -9.156 6.157 1.00 0.00 36 ASP A N 18
ATOM 26594 C CA . ASP A 1 36 ? -5.563 -10.088 7.156 1.00 0.00 36 ASP A CA 18
ATOM 26595 C C . ASP A 1 36 ? -5.553 -9.406 8.525 1.00 0.00 36 ASP A C 18
ATOM 26596 O O . ASP A 1 36 ? -5.696 -8.187 8.616 1.00 0.00 36 ASP A O 18
ATOM 26605 N N . ALA A 1 37 ? -5.383 -10.221 9.555 1.00 0.00 37 ALA A N 18
ATOM 26606 C CA . ALA A 1 37 ? -5.352 -9.710 10.916 1.00 0.00 37 ALA A CA 18
ATOM 26607 C C . ALA A 1 37 ? -4.038 -8.962 11.145 1.00 0.00 37 ALA A C 18
ATOM 26608 O O . ALA A 1 37 ? -4.002 -7.971 11.873 1.00 0.00 37 ALA A O 18
ATOM 26615 N N . ASP A 1 38 ? -2.989 -9.464 10.511 1.00 0.00 38 ASP A N 18
ATOM 26616 C CA . ASP A 1 38 ? -1.675 -8.855 10.637 1.00 0.00 38 ASP A CA 18
ATOM 26617 C C . ASP A 1 38 ? -1.772 -7.369 10.288 1.00 0.00 38 ASP A C 18
ATOM 26618 O O . ASP A 1 38 ? -1.579 -6.512 11.150 1.00 0.00 38 ASP A O 18
ATOM 26627 N N . PHE A 1 39 ? -2.070 -7.108 9.024 1.00 0.00 39 PHE A N 18
ATOM 26628 C CA . PHE A 1 39 ? -2.195 -5.740 8.551 1.00 0.00 39 PHE A CA 18
ATOM 26629 C C . PHE A 1 39 ? -3.205 -4.958 9.393 1.00 0.00 39 PHE A C 18
ATOM 26630 O O . PHE A 1 39 ? -2.977 -3.796 9.723 1.00 0.00 39 PHE A O 18
ATOM 26647 N N . GLU A 1 40 ? -4.301 -5.629 9.717 1.00 0.00 40 GLU A N 18
ATOM 26648 C CA . GLU A 1 40 ? -5.348 -5.012 10.515 1.00 0.00 40 GLU A CA 18
ATOM 26649 C C . GLU A 1 40 ? -4.758 -4.416 11.795 1.00 0.00 40 GLU A C 18
ATOM 26650 O O . GLU A 1 40 ? -4.882 -3.217 12.040 1.00 0.00 40 GLU A O 18
ATOM 26662 N N . GLU A 1 41 ? -4.130 -5.281 12.577 1.00 0.00 41 GLU A N 18
ATOM 26663 C CA . GLU A 1 41 ? -3.521 -4.855 13.826 1.00 0.00 41 GLU A CA 18
ATOM 26664 C C . GLU A 1 41 ? -2.579 -3.674 13.582 1.00 0.00 41 GLU A C 18
ATOM 26665 O O . GLU A 1 41 ? -2.481 -2.772 14.412 1.00 0.00 41 GLU A O 18
ATOM 26677 N N . LYS A 1 42 ? -1.910 -3.719 12.439 1.00 0.00 42 LYS A N 18
ATOM 26678 C CA . LYS A 1 42 ? -0.980 -2.663 12.075 1.00 0.00 42 LYS A CA 18
ATOM 26679 C C . LYS A 1 42 ? -1.755 -1.366 11.835 1.00 0.00 42 LYS A C 18
ATOM 26680 O O . LYS A 1 42 ? -1.461 -0.341 12.447 1.00 0.00 42 LYS A O 18
ATOM 26699 N N . VAL A 1 43 ? -2.730 -1.454 10.943 1.00 0.00 43 VAL A N 18
ATOM 26700 C CA . VAL A 1 43 ? -3.550 -0.300 10.614 1.00 0.00 43 VAL A CA 18
ATOM 26701 C C . VAL A 1 43 ? -3.972 0.404 11.905 1.00 0.00 43 VAL A C 18
ATOM 26702 O O . VAL A 1 43 ? -3.783 1.612 12.048 1.00 0.00 43 VAL A O 18
ATOM 26715 N N . LYS A 1 44 ? -4.535 -0.380 12.812 1.00 0.00 44 LYS A N 18
ATOM 26716 C CA . LYS A 1 44 ? -4.985 0.154 14.087 1.00 0.00 44 LYS A CA 18
ATOM 26717 C C . LYS A 1 44 ? -3.813 0.840 14.790 1.00 0.00 44 LYS A C 18
ATOM 26718 O O . LYS A 1 44 ? -3.930 1.984 15.227 1.00 0.00 44 LYS A O 18
ATOM 26737 N N . GLN A 1 45 ? -2.709 0.113 14.878 1.00 0.00 45 GLN A N 18
ATOM 26738 C CA . GLN A 1 45 ? -1.516 0.637 15.521 1.00 0.00 45 GLN A CA 18
ATOM 26739 C C . GLN A 1 45 ? -1.171 2.016 14.955 1.00 0.00 45 GLN A C 18
ATOM 26740 O O . GLN A 1 45 ? -0.759 2.909 15.694 1.00 0.00 45 GLN A O 18
ATOM 26754 N N . LEU A 1 46 ? -1.351 2.146 13.649 1.00 0.00 46 LEU A N 18
ATOM 26755 C CA . LEU A 1 46 ? -1.064 3.401 12.975 1.00 0.00 46 LEU A CA 18
ATOM 26756 C C . LEU A 1 46 ? -1.993 4.490 13.516 1.00 0.00 46 LEU A C 18
ATOM 26757 O O . LEU A 1 46 ? -1.533 5.466 14.107 1.00 0.00 46 LEU A O 18
ATOM 26773 N N . ILE A 1 47 ? -3.283 4.286 13.294 1.00 0.00 47 ILE A N 18
ATOM 26774 C CA . ILE A 1 47 ? -4.281 5.238 13.752 1.00 0.00 47 ILE A CA 18
ATOM 26775 C C . ILE A 1 47 ? -4.006 5.595 15.214 1.00 0.00 47 ILE A C 18
ATOM 26776 O O . ILE A 1 47 ? -4.347 6.688 15.665 1.00 0.00 47 ILE A O 18
ATOM 26792 N N . ASP A 1 48 ? -3.391 4.653 15.914 1.00 0.00 48 ASP A N 18
ATOM 26793 C CA . ASP A 1 48 ? -3.066 4.855 17.316 1.00 0.00 48 ASP A CA 18
ATOM 26794 C C . ASP A 1 48 ? -1.751 5.628 17.424 1.00 0.00 48 ASP A C 18
ATOM 26795 O O . ASP A 1 48 ? -1.587 6.461 18.314 1.00 0.00 48 ASP A O 18
ATOM 26804 N N . ILE A 1 49 ? -0.845 5.324 16.506 1.00 0.00 49 ILE A N 18
ATOM 26805 C CA . ILE A 1 49 ? 0.451 5.980 16.487 1.00 0.00 49 ILE A CA 18
ATOM 26806 C C . ILE A 1 49 ? 0.324 7.331 15.779 1.00 0.00 49 ILE A C 18
ATOM 26807 O O . ILE A 1 49 ? 0.377 8.379 16.420 1.00 0.00 49 ILE A O 18
ATOM 26823 N N . THR A 1 50 ? 0.159 7.261 14.466 1.00 0.00 50 THR A N 18
ATOM 26824 C CA . THR A 1 50 ? 0.024 8.465 13.664 1.00 0.00 50 THR A CA 18
ATOM 26825 C C . THR A 1 50 ? -1.160 9.302 14.153 1.00 0.00 50 THR A C 18
ATOM 26826 O O . THR A 1 50 ? -0.987 10.228 14.943 1.00 0.00 50 THR A O 18
ATOM 26837 N N . GLY A 1 51 ? -2.338 8.944 13.662 1.00 0.00 51 GLY A N 18
ATOM 26838 C CA . GLY A 1 51 ? -3.551 9.650 14.039 1.00 0.00 51 GLY A CA 18
ATOM 26839 C C . GLY A 1 51 ? -4.453 9.878 12.824 1.00 0.00 51 GLY A C 18
ATOM 26840 O O . GLY A 1 51 ? -5.606 10.280 12.969 1.00 0.00 51 GLY A O 18
ATOM 26844 N N . LYS A 1 52 ? -3.892 9.613 11.653 1.00 0.00 52 LYS A N 18
ATOM 26845 C CA . LYS A 1 52 ? -4.631 9.784 10.414 1.00 0.00 52 LYS A CA 18
ATOM 26846 C C . LYS A 1 52 ? -5.874 8.892 10.439 1.00 0.00 52 LYS A C 18
ATOM 26847 O O . LYS A 1 52 ? -6.197 8.301 11.468 1.00 0.00 52 LYS A O 18
ATOM 26866 N N . ASN A 1 53 ? -6.536 8.823 9.293 1.00 0.00 53 ASN A N 18
ATOM 26867 C CA . ASN A 1 53 ? -7.736 8.013 9.171 1.00 0.00 53 ASN A CA 18
ATOM 26868 C C . ASN A 1 53 ? -7.352 6.608 8.702 1.00 0.00 53 ASN A C 18
ATOM 26869 O O . ASN A 1 53 ? -6.321 6.425 8.057 1.00 0.00 53 ASN A O 18
ATOM 26880 N N . GLN A 1 54 ? -8.202 5.651 9.045 1.00 0.00 54 GLN A N 18
ATOM 26881 C CA . GLN A 1 54 ? -7.965 4.268 8.668 1.00 0.00 54 GLN A CA 18
ATOM 26882 C C . GLN A 1 54 ? -7.654 4.172 7.173 1.00 0.00 54 GLN A C 18
ATOM 26883 O O . GLN A 1 54 ? -6.563 3.754 6.788 1.00 0.00 54 GLN A O 18
ATOM 26897 N N . ASP A 1 55 ? -8.632 4.565 6.371 1.00 0.00 55 ASP A N 18
ATOM 26898 C CA . ASP A 1 55 ? -8.476 4.529 4.927 1.00 0.00 55 ASP A CA 18
ATOM 26899 C C . ASP A 1 55 ? -7.071 5.007 4.557 1.00 0.00 55 ASP A C 18
ATOM 26900 O O . ASP A 1 55 ? -6.319 4.288 3.902 1.00 0.00 55 ASP A O 18
ATOM 26909 N N . GLU A 1 56 ? -6.759 6.219 4.994 1.00 0.00 56 GLU A N 18
ATOM 26910 C CA . GLU A 1 56 ? -5.458 6.802 4.717 1.00 0.00 56 GLU A CA 18
ATOM 26911 C C . GLU A 1 56 ? -4.345 5.878 5.215 1.00 0.00 56 GLU A C 18
ATOM 26912 O O . GLU A 1 56 ? -3.449 5.513 4.455 1.00 0.00 56 GLU A O 18
ATOM 26924 N N . CYS A 1 57 ? -4.438 5.525 6.489 1.00 0.00 57 CYS A N 18
ATOM 26925 C CA . CYS A 1 57 ? -3.450 4.649 7.097 1.00 0.00 57 CYS A CA 18
ATOM 26926 C C . CYS A 1 57 ? -3.312 3.401 6.224 1.00 0.00 57 CYS A C 18
ATOM 26927 O O . CYS A 1 57 ? -2.238 3.128 5.691 1.00 0.00 57 CYS A O 18
ATOM 26935 N N . VAL A 1 58 ? -4.415 2.676 6.104 1.00 0.00 58 VAL A N 18
ATOM 26936 C CA . VAL A 1 58 ? -4.430 1.463 5.305 1.00 0.00 58 VAL A CA 18
ATOM 26937 C C . VAL A 1 58 ? -3.647 1.700 4.012 1.00 0.00 58 VAL A C 18
ATOM 26938 O O . VAL A 1 58 ? -2.783 0.902 3.651 1.00 0.00 58 VAL A O 18
ATOM 26951 N N . ILE A 1 59 ? -3.976 2.799 3.351 1.00 0.00 59 ILE A N 18
ATOM 26952 C CA . ILE A 1 59 ? -3.314 3.151 2.106 1.00 0.00 59 ILE A CA 18
ATOM 26953 C C . ILE A 1 59 ? -1.806 3.245 2.345 1.00 0.00 59 ILE A C 18
ATOM 26954 O O . ILE A 1 59 ? -1.019 2.650 1.610 1.00 0.00 59 ILE A O 18
ATOM 26970 N N . ALA A 1 60 ? -1.447 3.997 3.375 1.00 0.00 60 ALA A N 18
ATOM 26971 C CA . ALA A 1 60 ? -0.047 4.176 3.720 1.00 0.00 60 ALA A CA 18
ATOM 26972 C C . ALA A 1 60 ? 0.599 2.807 3.941 1.00 0.00 60 ALA A C 18
ATOM 26973 O O . ALA A 1 60 ? 1.520 2.428 3.220 1.00 0.00 60 ALA A O 18
ATOM 26980 N N . LEU A 1 61 ? 0.089 2.102 4.941 1.00 0.00 61 LEU A N 18
ATOM 26981 C CA . LEU A 1 61 ? 0.605 0.783 5.266 1.00 0.00 61 LEU A CA 18
ATOM 26982 C C . LEU A 1 61 ? 0.768 -0.027 3.978 1.00 0.00 61 LEU A C 18
ATOM 26983 O O . LEU A 1 61 ? 1.871 -0.462 3.650 1.00 0.00 61 LEU A O 18
ATOM 26999 N N . HIS A 1 62 ? -0.346 -0.206 3.284 1.00 0.00 62 HIS A N 18
ATOM 27000 C CA . HIS A 1 62 ? -0.340 -0.956 2.039 1.00 0.00 62 HIS A CA 18
ATOM 27001 C C . HIS A 1 62 ? 0.743 -0.403 1.111 1.00 0.00 62 HIS A C 18
ATOM 27002 O O . HIS A 1 62 ? 1.525 -1.162 0.542 1.00 0.00 62 HIS A O 18
ATOM 27016 N N . ASP A 1 63 ? 0.752 0.917 0.987 1.00 0.00 63 ASP A N 18
ATOM 27017 C CA . ASP A 1 63 ? 1.726 1.581 0.137 1.00 0.00 63 ASP A CA 18
ATOM 27018 C C . ASP A 1 63 ? 3.087 0.900 0.300 1.00 0.00 63 ASP A C 18
ATOM 27019 O O . ASP A 1 63 ? 3.718 0.524 -0.687 1.00 0.00 63 ASP A O 18
ATOM 27028 N N . CYS A 1 64 ? 3.498 0.762 1.552 1.00 0.00 64 CYS A N 18
ATOM 27029 C CA . CYS A 1 64 ? 4.772 0.134 1.856 1.00 0.00 64 CYS A CA 18
ATOM 27030 C C . CYS A 1 64 ? 4.656 -1.361 1.550 1.00 0.00 64 CYS A C 18
ATOM 27031 O O . CYS A 1 64 ? 5.316 -1.866 0.643 1.00 0.00 64 CYS A O 18
ATOM 27039 N N . ASN A 1 65 ? 3.811 -2.026 2.324 1.00 0.00 65 ASN A N 18
ATOM 27040 C CA . ASN A 1 65 ? 3.599 -3.453 2.147 1.00 0.00 65 ASN A CA 18
ATOM 27041 C C . ASN A 1 65 ? 3.027 -4.043 3.438 1.00 0.00 65 ASN A C 18
ATOM 27042 O O . ASN A 1 65 ? 2.321 -5.049 3.405 1.00 0.00 65 ASN A O 18
ATOM 27053 N N . GLY A 1 66 ? 3.354 -3.391 4.545 1.00 0.00 66 GLY A N 18
ATOM 27054 C CA . GLY A 1 66 ? 2.882 -3.839 5.844 1.00 0.00 66 GLY A CA 18
ATOM 27055 C C . GLY A 1 66 ? 3.895 -3.504 6.940 1.00 0.00 66 GLY A C 18
ATOM 27056 O O . GLY A 1 66 ? 4.185 -4.337 7.798 1.00 0.00 66 GLY A O 18
ATOM 27060 N N . ASP A 1 67 ? 4.405 -2.283 6.877 1.00 0.00 67 ASP A N 18
ATOM 27061 C CA . ASP A 1 67 ? 5.380 -1.828 7.854 1.00 0.00 67 ASP A CA 18
ATOM 27062 C C . ASP A 1 67 ? 4.888 -0.527 8.491 1.00 0.00 67 ASP A C 18
ATOM 27063 O O . ASP A 1 67 ? 5.091 0.554 7.940 1.00 0.00 67 ASP A O 18
ATOM 27072 N N . VAL A 1 68 ? 4.250 -0.674 9.643 1.00 0.00 68 VAL A N 18
ATOM 27073 C CA . VAL A 1 68 ? 3.728 0.477 10.361 1.00 0.00 68 VAL A CA 18
ATOM 27074 C C . VAL A 1 68 ? 4.778 1.589 10.367 1.00 0.00 68 VAL A C 18
ATOM 27075 O O . VAL A 1 68 ? 4.455 2.755 10.145 1.00 0.00 68 VAL A O 18
ATOM 27088 N N . ASN A 1 69 ? 6.015 1.189 10.624 1.00 0.00 69 ASN A N 18
ATOM 27089 C CA . ASN A 1 69 ? 7.115 2.138 10.662 1.00 0.00 69 ASN A CA 18
ATOM 27090 C C . ASN A 1 69 ? 7.223 2.842 9.308 1.00 0.00 69 ASN A C 18
ATOM 27091 O O . ASN A 1 69 ? 7.090 4.062 9.227 1.00 0.00 69 ASN A O 18
ATOM 27102 N N . ARG A 1 70 ? 7.463 2.043 8.279 1.00 0.00 70 ARG A N 18
ATOM 27103 C CA . ARG A 1 70 ? 7.590 2.574 6.933 1.00 0.00 70 ARG A CA 18
ATOM 27104 C C . ARG A 1 70 ? 6.389 3.460 6.596 1.00 0.00 70 ARG A C 18
ATOM 27105 O O . ARG A 1 70 ? 6.554 4.577 6.109 1.00 0.00 70 ARG A O 18
ATOM 27126 N N . ALA A 1 71 ? 5.206 2.929 6.870 1.00 0.00 71 ALA A N 18
ATOM 27127 C CA . ALA A 1 71 ? 3.978 3.658 6.603 1.00 0.00 71 ALA A CA 18
ATOM 27128 C C . ALA A 1 71 ? 4.095 5.072 7.174 1.00 0.00 71 ALA A C 18
ATOM 27129 O O . ALA A 1 71 ? 3.880 6.052 6.463 1.00 0.00 71 ALA A O 18
ATOM 27136 N N . ILE A 1 72 ? 4.435 5.133 8.453 1.00 0.00 72 ILE A N 18
ATOM 27137 C CA . ILE A 1 72 ? 4.583 6.411 9.128 1.00 0.00 72 ILE A CA 18
ATOM 27138 C C . ILE A 1 72 ? 5.408 7.354 8.250 1.00 0.00 72 ILE A C 18
ATOM 27139 O O . ILE A 1 72 ? 4.979 8.469 7.956 1.00 0.00 72 ILE A O 18
ATOM 27155 N N . ASN A 1 73 ? 6.578 6.872 7.856 1.00 0.00 73 ASN A N 18
ATOM 27156 C CA . ASN A 1 73 ? 7.467 7.658 7.018 1.00 0.00 73 ASN A CA 18
ATOM 27157 C C . ASN A 1 73 ? 6.678 8.227 5.837 1.00 0.00 73 ASN A C 18
ATOM 27158 O O . ASN A 1 73 ? 6.984 9.312 5.346 1.00 0.00 73 ASN A O 18
ATOM 27169 N N . VAL A 1 74 ? 5.676 7.469 5.416 1.00 0.00 74 VAL A N 18
ATOM 27170 C CA . VAL A 1 74 ? 4.840 7.884 4.302 1.00 0.00 74 VAL A CA 18
ATOM 27171 C C . VAL A 1 74 ? 3.749 8.827 4.813 1.00 0.00 74 VAL A C 18
ATOM 27172 O O . VAL A 1 74 ? 3.595 9.937 4.305 1.00 0.00 74 VAL A O 18
ATOM 27185 N N . LEU A 1 75 ? 3.020 8.351 5.811 1.00 0.00 75 LEU A N 18
ATOM 27186 C CA . LEU A 1 75 ? 1.947 9.138 6.396 1.00 0.00 75 LEU A CA 18
ATOM 27187 C C . LEU A 1 75 ? 2.448 10.560 6.658 1.00 0.00 75 LEU A C 18
ATOM 27188 O O . LEU A 1 75 ? 1.879 11.525 6.151 1.00 0.00 75 LEU A O 18
ATOM 27204 N N . LEU A 1 76 ? 3.508 10.643 7.449 1.00 0.00 76 LEU A N 18
ATOM 27205 C CA . LEU A 1 76 ? 4.092 11.931 7.784 1.00 0.00 76 LEU A CA 18
ATOM 27206 C C . LEU A 1 76 ? 4.395 12.699 6.496 1.00 0.00 76 LEU A C 18
ATOM 27207 O O . LEU A 1 76 ? 3.808 13.749 6.242 1.00 0.00 76 LEU A O 18
ATOM 27223 N N . GLU A 1 77 ? 5.313 12.146 5.717 1.00 0.00 77 GLU A N 18
ATOM 27224 C CA . GLU A 1 77 ? 5.702 12.765 4.462 1.00 0.00 77 GLU A CA 18
ATOM 27225 C C . GLU A 1 77 ? 4.474 13.332 3.747 1.00 0.00 77 GLU A C 18
ATOM 27226 O O . GLU A 1 77 ? 4.437 14.515 3.411 1.00 0.00 77 GLU A O 18
ATOM 27238 N N . GLY A 1 78 ? 3.498 12.461 3.534 1.00 0.00 78 GLY A N 18
ATOM 27239 C CA . GLY A 1 78 ? 2.272 12.860 2.865 1.00 0.00 78 GLY A CA 18
ATOM 27240 C C . GLY A 1 78 ? 1.854 14.271 3.282 1.00 0.00 78 GLY A C 18
ATOM 27241 O O . GLY A 1 78 ? 1.755 15.166 2.443 1.00 0.00 78 GLY A O 18
ATOM 27245 N N . ASN A 1 79 ? 1.620 14.427 4.577 1.00 0.00 79 ASN A N 18
ATOM 27246 C CA . ASN A 1 79 ? 1.215 15.715 5.114 1.00 0.00 79 ASN A CA 18
ATOM 27247 C C . ASN A 1 79 ? 1.472 15.736 6.622 1.00 0.00 79 ASN A C 18
ATOM 27248 O O . ASN A 1 79 ? 1.342 14.713 7.293 1.00 0.00 79 ASN A O 18
ATOM 27259 N N . PRO A 1 80 ? 1.841 16.944 7.126 1.00 0.00 80 PRO A N 18
ATOM 27260 C CA . PRO A 1 80 ? 2.117 17.113 8.542 1.00 0.00 80 PRO A CA 18
ATOM 27261 C C . PRO A 1 80 ? 0.821 17.132 9.355 1.00 0.00 80 PRO A C 18
ATOM 27262 O O . PRO A 1 80 ? 0.760 16.569 10.447 1.00 0.00 80 PRO A O 18
ATOM 27273 N N . ASP A 1 81 ? -0.184 17.785 8.790 1.00 0.00 81 ASP A N 18
ATOM 27274 C CA . ASP A 1 81 ? -1.476 17.885 9.449 1.00 0.00 81 ASP A CA 18
ATOM 27275 C C . ASP A 1 81 ? -2.552 18.195 8.407 1.00 0.00 81 ASP A C 18
ATOM 27276 O O . ASP A 1 81 ? -3.597 17.547 8.376 1.00 0.00 81 ASP A O 18
ATOM 27285 N N . THR A 1 82 ? -2.260 19.188 7.579 1.00 0.00 82 THR A N 18
ATOM 27286 C CA . THR A 1 82 ? -3.190 19.593 6.539 1.00 0.00 82 THR A CA 18
ATOM 27287 C C . THR A 1 82 ? -4.490 20.111 7.157 1.00 0.00 82 THR A C 18
ATOM 27288 O O . THR A 1 82 ? -4.700 21.320 7.246 1.00 0.00 82 THR A O 18
ATOM 27299 N N . HIS A 1 83 ? -5.328 19.172 7.569 1.00 0.00 83 HIS A N 18
ATOM 27300 C CA . HIS A 1 83 ? -6.601 19.518 8.176 1.00 0.00 83 HIS A CA 18
ATOM 27301 C C . HIS A 1 83 ? -6.711 18.857 9.551 1.00 0.00 83 HIS A C 18
ATOM 27302 O O . HIS A 1 83 ? -6.178 17.769 9.765 1.00 0.00 83 HIS A O 18
ATOM 27316 N N . SER A 1 84 ? -7.406 19.541 10.448 1.00 0.00 84 SER A N 18
ATOM 27317 C CA . SER A 1 84 ? -7.592 19.034 11.797 1.00 0.00 84 SER A CA 18
ATOM 27318 C C . SER A 1 84 ? -6.262 19.056 12.553 1.00 0.00 84 SER A C 18
ATOM 27319 O O . SER A 1 84 ? -5.204 19.229 11.950 1.00 0.00 84 SER A O 18
ATOM 27327 N N . TRP A 1 85 ? -6.359 18.878 13.862 1.00 0.00 85 TRP A N 18
ATOM 27328 C CA . TRP A 1 85 ? -5.177 18.876 14.707 1.00 0.00 85 TRP A CA 18
ATOM 27329 C C . TRP A 1 85 ? -5.326 17.744 15.725 1.00 0.00 85 TRP A C 18
ATOM 27330 O O . TRP A 1 85 ? -6.436 17.431 16.153 1.00 0.00 85 TRP A O 18
ATOM 27351 N N . GLU A 1 86 ? -4.192 17.160 16.084 1.00 0.00 86 GLU A N 18
ATOM 27352 C CA . GLU A 1 86 ? -4.182 16.069 17.044 1.00 0.00 86 GLU A CA 18
ATOM 27353 C C . GLU A 1 86 ? -3.390 16.467 18.291 1.00 0.00 86 GLU A C 18
ATOM 27354 O O . GLU A 1 86 ? -2.630 17.434 18.266 1.00 0.00 86 GLU A O 18
ATOM 27366 N N . MET A 1 87 ? -3.596 15.701 19.353 1.00 0.00 87 MET A N 18
ATOM 27367 C CA . MET A 1 87 ? -2.911 15.962 20.607 1.00 0.00 87 MET A CA 18
ATOM 27368 C C . MET A 1 87 ? -2.642 14.661 21.365 1.00 0.00 87 MET A C 18
ATOM 27369 O O . MET A 1 87 ? -3.484 13.765 21.386 1.00 0.00 87 MET A O 18
ATOM 27383 N N . VAL A 1 88 ? -1.464 14.598 21.970 1.00 0.00 88 VAL A N 18
ATOM 27384 C CA . VAL A 1 88 ? -1.074 13.421 22.727 1.00 0.00 88 VAL A CA 18
ATOM 27385 C C . VAL A 1 88 ? -0.958 13.788 24.208 1.00 0.00 88 VAL A C 18
ATOM 27386 O O . VAL A 1 88 ? -0.743 14.950 24.548 1.00 0.00 88 VAL A O 18
ATOM 27399 N N . GLY A 1 89 ? -1.107 12.775 25.049 1.00 0.00 89 GLY A N 18
ATOM 27400 C CA . GLY A 1 89 ? -1.022 12.977 26.486 1.00 0.00 89 GLY A CA 18
ATOM 27401 C C . GLY A 1 89 ? 0.424 12.860 26.972 1.00 0.00 89 GLY A C 18
ATOM 27402 O O . GLY A 1 89 ? 1.327 13.466 26.397 1.00 0.00 89 GLY A O 18
ATOM 27406 N N . LYS A 1 90 ? 0.599 12.076 28.025 1.00 0.00 90 LYS A N 18
ATOM 27407 C CA . LYS A 1 90 ? 1.920 11.871 28.595 1.00 0.00 90 LYS A CA 18
ATOM 27408 C C . LYS A 1 90 ? 1.864 10.721 29.603 1.00 0.00 90 LYS A C 18
ATOM 27409 O O . LYS A 1 90 ? 2.460 9.669 29.382 1.00 0.00 90 LYS A O 18
ATOM 27428 N N . LYS A 1 91 ? 1.141 10.962 30.687 1.00 0.00 91 LYS A N 18
ATOM 27429 C CA . LYS A 1 91 ? 0.999 9.960 31.729 1.00 0.00 91 LYS A CA 18
ATOM 27430 C C . LYS A 1 91 ? 2.337 9.790 32.452 1.00 0.00 91 LYS A C 18
ATOM 27431 O O . LYS A 1 91 ? 3.380 10.193 31.940 1.00 0.00 91 LYS A O 18
ATOM 27450 N N . LYS A 1 92 ? 2.263 9.192 33.632 1.00 0.00 92 LYS A N 18
ATOM 27451 C CA . LYS A 1 92 ? 3.455 8.963 34.431 1.00 0.00 92 LYS A CA 18
ATOM 27452 C C . LYS A 1 92 ? 3.900 7.508 34.271 1.00 0.00 92 LYS A C 18
ATOM 27453 O O . LYS A 1 92 ? 3.234 6.722 33.598 1.00 0.00 92 LYS A O 18
ATOM 27472 N N . GLY A 1 93 ? 5.023 7.193 34.901 1.00 0.00 93 GLY A N 18
ATOM 27473 C CA . GLY A 1 93 ? 5.564 5.846 34.836 1.00 0.00 93 GLY A CA 18
ATOM 27474 C C . GLY A 1 93 ? 5.817 5.289 36.239 1.00 0.00 93 GLY A C 18
ATOM 27475 O O . GLY A 1 93 ? 5.144 5.675 37.194 1.00 0.00 93 GLY A O 18
ATOM 27479 N N . VAL A 1 94 ? 6.788 4.391 36.318 1.00 0.00 94 VAL A N 18
ATOM 27480 C CA . VAL A 1 94 ? 7.137 3.778 37.588 1.00 0.00 94 VAL A CA 18
ATOM 27481 C C . VAL A 1 94 ? 7.564 4.866 38.575 1.00 0.00 94 VAL A C 18
ATOM 27482 O O . VAL A 1 94 ? 7.905 5.976 38.171 1.00 0.00 94 VAL A O 18
ATOM 27495 N N . SER A 1 95 ? 7.532 4.509 39.851 1.00 0.00 95 SER A N 18
ATOM 27496 C CA . SER A 1 95 ? 7.912 5.441 40.899 1.00 0.00 95 SER A CA 18
ATOM 27497 C C . SER A 1 95 ? 7.838 4.753 42.263 1.00 0.00 95 SER A C 18
ATOM 27498 O O . SER A 1 95 ? 6.753 4.571 42.813 1.00 0.00 95 SER A O 18
ATOM 27506 N N . GLY A 1 96 ? 9.007 4.388 42.770 1.00 0.00 96 GLY A N 18
ATOM 27507 C CA . GLY A 1 96 ? 9.088 3.724 44.060 1.00 0.00 96 GLY A CA 18
ATOM 27508 C C . GLY A 1 96 ? 10.545 3.495 44.468 1.00 0.00 96 GLY A C 18
ATOM 27509 O O . GLY A 1 96 ? 11.463 3.859 43.734 1.00 0.00 96 GLY A O 18
ATOM 27513 N N . GLN A 1 97 ? 10.712 2.894 45.636 1.00 0.00 97 GLN A N 18
ATOM 27514 C CA . GLN A 1 97 ? 12.041 2.612 46.150 1.00 0.00 97 GLN A CA 18
ATOM 27515 C C . GLN A 1 97 ? 11.950 1.784 47.434 1.00 0.00 97 GLN A C 18
ATOM 27516 O O . GLN A 1 97 ? 10.886 1.696 48.045 1.00 0.00 97 GLN A O 18
ATOM 27530 N N . LYS A 1 98 ? 13.079 1.198 47.804 1.00 0.00 98 LYS A N 18
ATOM 27531 C CA . LYS A 1 98 ? 13.140 0.380 49.003 1.00 0.00 98 LYS A CA 18
ATOM 27532 C C . LYS A 1 98 ? 14.604 0.131 49.372 1.00 0.00 98 LYS A C 18
ATOM 27533 O O . LYS A 1 98 ? 15.445 -0.059 48.495 1.00 0.00 98 LYS A O 18
ATOM 27552 N N . SER A 1 99 ? 14.863 0.140 50.671 1.00 0.00 99 SER A N 18
ATOM 27553 C CA . SER A 1 99 ? 16.211 -0.083 51.167 1.00 0.00 99 SER A CA 18
ATOM 27554 C C . SER A 1 99 ? 16.263 -1.381 51.975 1.00 0.00 99 SER A C 18
ATOM 27555 O O . SER A 1 99 ? 15.228 -1.976 52.268 1.00 0.00 99 SER A O 18
ATOM 27563 N N . GLY A 1 100 ? 17.480 -1.782 52.312 1.00 0.00 100 GLY A N 18
ATOM 27564 C CA . GLY A 1 100 ? 17.682 -2.998 53.080 1.00 0.00 100 GLY A CA 18
ATOM 27565 C C . GLY A 1 100 ? 18.902 -3.771 52.574 1.00 0.00 100 GLY A C 18
ATOM 27566 O O . GLY A 1 100 ? 18.771 -4.676 51.752 1.00 0.00 100 GLY A O 18
ATOM 27570 N N . PRO A 1 101 ? 20.091 -3.374 53.101 1.00 0.00 101 PRO A N 18
ATOM 27571 C CA . PRO A 1 101 ? 21.334 -4.019 52.711 1.00 0.00 101 PRO A CA 18
ATOM 27572 C C . PRO A 1 101 ? 21.465 -5.396 53.364 1.00 0.00 101 PRO A C 18
ATOM 27573 O O . PRO A 1 101 ? 21.626 -6.402 52.674 1.00 0.00 101 PRO A O 18
ATOM 27584 N N . SER A 1 102 ? 21.391 -5.398 54.687 1.00 0.00 102 SER A N 18
ATOM 27585 C CA . SER A 1 102 ? 21.499 -6.636 55.441 1.00 0.00 102 SER A CA 18
ATOM 27586 C C . SER A 1 102 ? 21.389 -6.347 56.940 1.00 0.00 102 SER A C 18
ATOM 27587 O O . SER A 1 102 ? 21.396 -5.189 57.354 1.00 0.00 102 SER A O 18
ATOM 27595 N N . SER A 1 103 ? 21.290 -7.420 57.711 1.00 0.00 103 SER A N 18
ATOM 27596 C CA . SER A 1 103 ? 21.178 -7.296 59.154 1.00 0.00 103 SER A CA 18
ATOM 27597 C C . SER A 1 103 ? 21.679 -8.575 59.829 1.00 0.00 103 SER A C 18
ATOM 27598 O O . SER A 1 103 ? 20.992 -9.595 59.820 1.00 0.00 103 SER A O 18
ATOM 27606 N N . GLY A 1 104 ? 22.871 -8.477 60.398 1.00 0.00 104 GLY A N 18
ATOM 27607 C CA . GLY A 1 104 ? 23.472 -9.614 61.077 1.00 0.00 104 GLY A CA 18
ATOM 27608 C C . GLY A 1 104 ? 24.836 -9.244 61.662 1.00 0.00 104 GLY A C 18
ATOM 27609 O O . GLY A 1 104 ? 25.315 -9.896 62.588 1.00 0.00 104 GLY A O 18
ATOM 27613 N N . GLY A 1 1 ? 18.919 28.873 1.815 1.00 0.00 1 GLY A N 19
ATOM 27614 C CA . GLY A 1 1 ? 19.364 28.166 3.004 1.00 0.00 1 GLY A CA 19
ATOM 27615 C C . GLY A 1 1 ? 18.231 27.329 3.600 1.00 0.00 1 GLY A C 19
ATOM 27616 O O . GLY A 1 1 ? 17.529 26.623 2.877 1.00 0.00 1 GLY A O 19
ATOM 27620 N N . SER A 1 2 ? 18.087 27.435 4.913 1.00 0.00 2 SER A N 19
ATOM 27621 C CA . SER A 1 2 ? 17.051 26.696 5.614 1.00 0.00 2 SER A CA 19
ATOM 27622 C C . SER A 1 2 ? 17.292 25.192 5.471 1.00 0.00 2 SER A C 19
ATOM 27623 O O . SER A 1 2 ? 17.472 24.692 4.362 1.00 0.00 2 SER A O 19
ATOM 27631 N N . SER A 1 3 ? 17.288 24.514 6.609 1.00 0.00 3 SER A N 19
ATOM 27632 C CA . SER A 1 3 ? 17.504 23.077 6.624 1.00 0.00 3 SER A CA 19
ATOM 27633 C C . SER A 1 3 ? 16.161 22.346 6.672 1.00 0.00 3 SER A C 19
ATOM 27634 O O . SER A 1 3 ? 15.605 22.131 7.748 1.00 0.00 3 SER A O 19
ATOM 27642 N N . GLY A 1 4 ? 15.678 21.985 5.492 1.00 0.00 4 GLY A N 19
ATOM 27643 C CA . GLY A 1 4 ? 14.410 21.283 5.386 1.00 0.00 4 GLY A CA 19
ATOM 27644 C C . GLY A 1 4 ? 13.305 22.219 4.894 1.00 0.00 4 GLY A C 19
ATOM 27645 O O . GLY A 1 4 ? 13.393 23.433 5.066 1.00 0.00 4 GLY A O 19
ATOM 27649 N N . SER A 1 5 ? 12.289 21.618 4.291 1.00 0.00 5 SER A N 19
ATOM 27650 C CA . SER A 1 5 ? 11.168 22.382 3.773 1.00 0.00 5 SER A CA 19
ATOM 27651 C C . SER A 1 5 ? 10.099 21.436 3.222 1.00 0.00 5 SER A C 19
ATOM 27652 O O . SER A 1 5 ? 10.405 20.314 2.822 1.00 0.00 5 SER A O 19
ATOM 27660 N N . SER A 1 6 ? 8.867 21.924 3.219 1.00 0.00 6 SER A N 19
ATOM 27661 C CA . SER A 1 6 ? 7.751 21.135 2.724 1.00 0.00 6 SER A CA 19
ATOM 27662 C C . SER A 1 6 ? 6.803 22.022 1.915 1.00 0.00 6 SER A C 19
ATOM 27663 O O . SER A 1 6 ? 6.683 23.216 2.183 1.00 0.00 6 SER A O 19
ATOM 27671 N N . GLY A 1 7 ? 6.152 21.403 0.941 1.00 0.00 7 GLY A N 19
ATOM 27672 C CA . GLY A 1 7 ? 5.217 22.121 0.091 1.00 0.00 7 GLY A CA 19
ATOM 27673 C C . GLY A 1 7 ? 4.023 21.239 -0.279 1.00 0.00 7 GLY A C 19
ATOM 27674 O O . GLY A 1 7 ? 3.533 20.473 0.549 1.00 0.00 7 GLY A O 19
ATOM 27678 N N . ASN A 1 8 ? 3.590 21.376 -1.523 1.00 0.00 8 ASN A N 19
ATOM 27679 C CA . ASN A 1 8 ? 2.462 20.601 -2.013 1.00 0.00 8 ASN A CA 19
ATOM 27680 C C . ASN A 1 8 ? 2.933 19.682 -3.142 1.00 0.00 8 ASN A C 19
ATOM 27681 O O . ASN A 1 8 ? 3.998 19.896 -3.719 1.00 0.00 8 ASN A O 19
ATOM 27692 N N . GLN A 1 9 ? 2.115 18.677 -3.424 1.00 0.00 9 GLN A N 19
ATOM 27693 C CA . GLN A 1 9 ? 2.435 17.725 -4.473 1.00 0.00 9 GLN A CA 19
ATOM 27694 C C . GLN A 1 9 ? 2.865 18.460 -5.745 1.00 0.00 9 GLN A C 19
ATOM 27695 O O . GLN A 1 9 ? 2.530 19.629 -5.933 1.00 0.00 9 GLN A O 19
ATOM 27709 N N . ASN A 1 10 ? 3.600 17.745 -6.583 1.00 0.00 10 ASN A N 19
ATOM 27710 C CA . ASN A 1 10 ? 4.079 18.315 -7.831 1.00 0.00 10 ASN A CA 19
ATOM 27711 C C . ASN A 1 10 ? 4.208 17.206 -8.877 1.00 0.00 10 ASN A C 19
ATOM 27712 O O . ASN A 1 10 ? 3.687 17.328 -9.984 1.00 0.00 10 ASN A O 19
ATOM 27723 N N . GLN A 1 11 ? 4.906 16.148 -8.488 1.00 0.00 11 GLN A N 19
ATOM 27724 C CA . GLN A 1 11 ? 5.110 15.018 -9.379 1.00 0.00 11 GLN A CA 19
ATOM 27725 C C . GLN A 1 11 ? 3.767 14.506 -9.903 1.00 0.00 11 GLN A C 19
ATOM 27726 O O . GLN A 1 11 ? 2.750 14.606 -9.218 1.00 0.00 11 GLN A O 19
ATOM 27740 N N . THR A 1 12 ? 3.807 13.967 -11.113 1.00 0.00 12 THR A N 19
ATOM 27741 C CA . THR A 1 12 ? 2.606 13.439 -11.736 1.00 0.00 12 THR A CA 19
ATOM 27742 C C . THR A 1 12 ? 2.856 12.025 -12.264 1.00 0.00 12 THR A C 19
ATOM 27743 O O . THR A 1 12 ? 3.955 11.715 -12.723 1.00 0.00 12 THR A O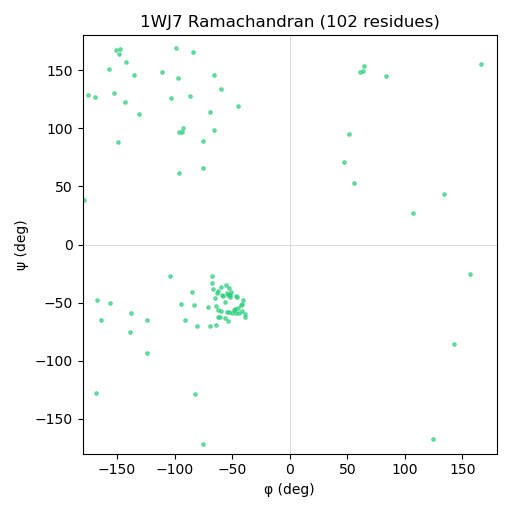 19
ATOM 27754 N N . GLN A 1 13 ? 1.820 11.204 -12.180 1.00 0.00 13 GLN A N 19
ATOM 27755 C CA . GLN A 1 13 ? 1.914 9.830 -12.643 1.00 0.00 13 GLN A CA 19
ATOM 27756 C C . GLN A 1 13 ? 0.983 9.607 -13.837 1.00 0.00 13 GLN A C 19
ATOM 27757 O O . GLN A 1 13 ? -0.219 9.852 -13.745 1.00 0.00 13 GLN A O 19
ATOM 27771 N N . HIS A 1 14 ? 1.573 9.144 -14.929 1.00 0.00 14 HIS A N 19
ATOM 27772 C CA . HIS A 1 14 ? 0.811 8.885 -16.139 1.00 0.00 14 HIS A CA 19
ATOM 27773 C C . HIS A 1 14 ? 1.405 7.680 -16.871 1.00 0.00 14 HIS A C 19
ATOM 27774 O O . HIS A 1 14 ? 0.754 6.645 -16.999 1.00 0.00 14 HIS A O 19
ATOM 27788 N N . LYS A 1 15 ? 2.634 7.856 -17.333 1.00 0.00 15 LYS A N 19
ATOM 27789 C CA . LYS A 1 15 ? 3.323 6.795 -18.049 1.00 0.00 15 LYS A CA 19
ATOM 27790 C C . LYS A 1 15 ? 3.127 5.473 -17.305 1.00 0.00 15 LYS A C 19
ATOM 27791 O O . LYS A 1 15 ? 3.088 4.409 -17.922 1.00 0.00 15 LYS A O 19
ATOM 27810 N N . GLN A 1 16 ? 3.009 5.582 -15.990 1.00 0.00 16 GLN A N 19
ATOM 27811 C CA . GLN A 1 16 ? 2.819 4.408 -15.155 1.00 0.00 16 GLN A CA 19
ATOM 27812 C C . GLN A 1 16 ? 1.393 4.376 -14.602 1.00 0.00 16 GLN A C 19
ATOM 27813 O O . GLN A 1 16 ? 0.845 5.412 -14.227 1.00 0.00 16 GLN A O 19
ATOM 27827 N N . ARG A 1 17 ? 0.832 3.176 -14.569 1.00 0.00 17 ARG A N 19
ATOM 27828 C CA . ARG A 1 17 ? -0.520 2.995 -14.067 1.00 0.00 17 ARG A CA 19
ATOM 27829 C C . ARG A 1 17 ? -0.690 3.715 -12.728 1.00 0.00 17 ARG A C 19
ATOM 27830 O O . ARG A 1 17 ? -0.177 3.262 -11.706 1.00 0.00 17 ARG A O 19
ATOM 27851 N N . PRO A 1 18 ? -1.431 4.855 -12.778 1.00 0.00 18 PRO A N 19
ATOM 27852 C CA . PRO A 1 18 ? -1.675 5.642 -11.582 1.00 0.00 18 PRO A CA 19
ATOM 27853 C C . PRO A 1 18 ? -2.712 4.966 -10.683 1.00 0.00 18 PRO A C 19
ATOM 27854 O O . PRO A 1 18 ? -3.442 4.081 -11.128 1.00 0.00 18 PRO A O 19
ATOM 27865 N N . GLN A 1 19 ? -2.745 5.408 -9.435 1.00 0.00 19 GLN A N 19
ATOM 27866 C CA . GLN A 1 19 ? -3.681 4.857 -8.470 1.00 0.00 19 GLN A CA 19
ATOM 27867 C C . GLN A 1 19 ? -3.973 5.880 -7.370 1.00 0.00 19 GLN A C 19
ATOM 27868 O O . GLN A 1 19 ? -3.149 6.095 -6.482 1.00 0.00 19 GLN A O 19
ATOM 27882 N N . ALA A 1 20 ? -5.149 6.483 -7.464 1.00 0.00 20 ALA A N 19
ATOM 27883 C CA . ALA A 1 20 ? -5.560 7.478 -6.488 1.00 0.00 20 ALA A CA 19
ATOM 27884 C C . ALA A 1 20 ? -6.992 7.923 -6.792 1.00 0.00 20 ALA A C 19
ATOM 27885 O O . ALA A 1 20 ? -7.802 8.084 -5.881 1.00 0.00 20 ALA A O 19
ATOM 27892 N N . THR A 1 21 ? -7.260 8.108 -8.076 1.00 0.00 21 THR A N 19
ATOM 27893 C CA . THR A 1 21 ? -8.580 8.531 -8.512 1.00 0.00 21 THR A CA 19
ATOM 27894 C C . THR A 1 21 ? -9.623 7.466 -8.166 1.00 0.00 21 THR A C 19
ATOM 27895 O O . THR A 1 21 ? -10.050 7.360 -7.018 1.00 0.00 21 THR A O 19
ATOM 27906 N N . ALA A 1 22 ? -10.002 6.703 -9.181 1.00 0.00 22 ALA A N 19
ATOM 27907 C CA . ALA A 1 22 ? -10.986 5.650 -9.000 1.00 0.00 22 ALA A CA 19
ATOM 27908 C C . ALA A 1 22 ? -10.284 4.381 -8.513 1.00 0.00 22 ALA A C 19
ATOM 27909 O O . ALA A 1 22 ? -10.849 3.614 -7.734 1.00 0.00 22 ALA A O 19
ATOM 27916 N N . GLU A 1 23 ? -9.062 4.197 -8.992 1.00 0.00 23 GLU A N 19
ATOM 27917 C CA . GLU A 1 23 ? -8.277 3.034 -8.615 1.00 0.00 23 GLU A CA 19
ATOM 27918 C C . GLU A 1 23 ? -8.321 2.833 -7.099 1.00 0.00 23 GLU A C 19
ATOM 27919 O O . GLU A 1 23 ? -8.592 1.732 -6.623 1.00 0.00 23 GLU A O 19
ATOM 27931 N N . GLN A 1 24 ? -8.050 3.914 -6.382 1.00 0.00 24 GLN A N 19
ATOM 27932 C CA . GLN A 1 24 ? -8.054 3.870 -4.930 1.00 0.00 24 GLN A CA 19
ATOM 27933 C C . GLN A 1 24 ? -9.334 3.201 -4.424 1.00 0.00 24 GLN A C 19
ATOM 27934 O O . GLN A 1 24 ? -9.276 2.199 -3.714 1.00 0.00 24 GLN A O 19
ATOM 27948 N N . ILE A 1 25 ? -10.460 3.784 -4.808 1.00 0.00 25 ILE A N 19
ATOM 27949 C CA . ILE A 1 25 ? -11.752 3.257 -4.402 1.00 0.00 25 ILE A CA 19
ATOM 27950 C C . ILE A 1 25 ? -11.732 1.731 -4.509 1.00 0.00 25 ILE A C 19
ATOM 27951 O O . ILE A 1 25 ? -12.058 1.034 -3.550 1.00 0.00 25 ILE A O 19
ATOM 27967 N N . ARG A 1 26 ? -11.347 1.257 -5.685 1.00 0.00 26 ARG A N 19
ATOM 27968 C CA . ARG A 1 26 ? -11.281 -0.173 -5.930 1.00 0.00 26 ARG A CA 19
ATOM 27969 C C . ARG A 1 26 ? -10.216 -0.816 -5.039 1.00 0.00 26 ARG A C 19
ATOM 27970 O O . ARG A 1 26 ? -10.413 -1.916 -4.526 1.00 0.00 26 ARG A O 19
ATOM 27991 N N . LEU A 1 27 ? -9.112 -0.101 -4.882 1.00 0.00 27 LEU A N 19
ATOM 27992 C CA . LEU A 1 27 ? -8.016 -0.588 -4.062 1.00 0.00 27 LEU A CA 19
ATOM 27993 C C . LEU A 1 27 ? -8.516 -0.816 -2.634 1.00 0.00 27 LEU A C 19
ATOM 27994 O O . LEU A 1 27 ? -8.456 -1.934 -2.123 1.00 0.00 27 LEU A O 19
ATOM 28010 N N . ALA A 1 28 ? -8.997 0.260 -2.030 1.00 0.00 28 ALA A N 19
ATOM 28011 C CA . ALA A 1 28 ? -9.507 0.191 -0.671 1.00 0.00 28 ALA A CA 19
ATOM 28012 C C . ALA A 1 28 ? -10.628 -0.848 -0.604 1.00 0.00 28 ALA A C 19
ATOM 28013 O O . ALA A 1 28 ? -10.953 -1.348 0.472 1.00 0.00 28 ALA A O 19
ATOM 28020 N N . GLN A 1 29 ? -11.189 -1.143 -1.768 1.00 0.00 29 GLN A N 19
ATOM 28021 C CA . GLN A 1 29 ? -12.266 -2.114 -1.855 1.00 0.00 29 GLN A CA 19
ATOM 28022 C C . GLN A 1 29 ? -11.698 -3.531 -1.950 1.00 0.00 29 GLN A C 19
ATOM 28023 O O . GLN A 1 29 ? -12.286 -4.476 -1.427 1.00 0.00 29 GLN A O 19
ATOM 28037 N N . MET A 1 30 ? -10.561 -3.634 -2.622 1.00 0.00 30 MET A N 19
ATOM 28038 C CA . MET A 1 30 ? -9.907 -4.920 -2.793 1.00 0.00 30 MET A CA 19
ATOM 28039 C C . MET A 1 30 ? -9.091 -5.289 -1.553 1.00 0.00 30 MET A C 19
ATOM 28040 O O . MET A 1 30 ? -9.111 -6.437 -1.111 1.00 0.00 30 MET A O 19
ATOM 28054 N N . ILE A 1 31 ? -8.393 -4.294 -1.025 1.00 0.00 31 ILE A N 19
ATOM 28055 C CA . ILE A 1 31 ? -7.572 -4.500 0.156 1.00 0.00 31 ILE A CA 19
ATOM 28056 C C . ILE A 1 31 ? -8.452 -5.000 1.303 1.00 0.00 31 ILE A C 19
ATOM 28057 O O . ILE A 1 31 ? -7.991 -5.747 2.164 1.00 0.00 31 ILE A O 19
ATOM 28073 N N . SER A 1 32 ? -9.704 -4.568 1.277 1.00 0.00 32 SER A N 19
ATOM 28074 C CA . SER A 1 32 ? -10.654 -4.962 2.304 1.00 0.00 32 SER A CA 19
ATOM 28075 C C . SER A 1 32 ? -11.011 -6.441 2.146 1.00 0.00 32 SER A C 19
ATOM 28076 O O . SER A 1 32 ? -11.142 -7.161 3.135 1.00 0.00 32 SER A O 19
ATOM 28084 N N . ASP A 1 33 ? -11.160 -6.851 0.895 1.00 0.00 33 ASP A N 19
ATOM 28085 C CA . ASP A 1 33 ? -11.500 -8.231 0.595 1.00 0.00 33 ASP A CA 19
ATOM 28086 C C . ASP A 1 33 ? -10.263 -9.111 0.790 1.00 0.00 33 ASP A C 19
ATOM 28087 O O . ASP A 1 33 ? -10.376 -10.330 0.903 1.00 0.00 33 ASP A O 19
ATOM 28096 N N . HIS A 1 34 ? -9.111 -8.457 0.825 1.00 0.00 34 HIS A N 19
ATOM 28097 C CA . HIS A 1 34 ? -7.855 -9.164 1.005 1.00 0.00 34 HIS A CA 19
ATOM 28098 C C . HIS A 1 34 ? -7.067 -8.527 2.151 1.00 0.00 34 HIS A C 19
ATOM 28099 O O . HIS A 1 34 ? -6.100 -7.804 1.918 1.00 0.00 34 HIS A O 19
ATOM 28113 N N . ASN A 1 35 ? -7.511 -8.819 3.365 1.00 0.00 35 ASN A N 19
ATOM 28114 C CA . ASN A 1 35 ? -6.859 -8.283 4.549 1.00 0.00 35 ASN A CA 19
ATOM 28115 C C . ASN A 1 35 ? -6.488 -9.434 5.486 1.00 0.00 35 ASN A C 19
ATOM 28116 O O . ASN A 1 35 ? -6.891 -10.575 5.264 1.00 0.00 35 ASN A O 19
ATOM 28127 N N . ASP A 1 36 ? -5.724 -9.095 6.514 1.00 0.00 36 ASP A N 19
ATOM 28128 C CA . ASP A 1 36 ? -5.294 -10.086 7.486 1.00 0.00 36 ASP A CA 19
ATOM 28129 C C . ASP A 1 36 ? -5.123 -9.415 8.850 1.00 0.00 36 ASP A C 19
ATOM 28130 O O . ASP A 1 36 ? -4.758 -8.243 8.928 1.00 0.00 36 ASP A O 19
ATOM 28139 N N . ALA A 1 37 ? -5.395 -10.187 9.892 1.00 0.00 37 ALA A N 19
ATOM 28140 C CA . ALA A 1 37 ? -5.276 -9.681 11.249 1.00 0.00 37 ALA A CA 19
ATOM 28141 C C . ALA A 1 37 ? -3.948 -8.937 11.397 1.00 0.00 37 ALA A C 19
ATOM 28142 O O . ALA A 1 37 ? -3.859 -7.959 12.138 1.00 0.00 37 ALA A O 19
ATOM 28149 N N . ASP A 1 38 ? -2.948 -9.429 10.680 1.00 0.00 38 ASP A N 19
ATOM 28150 C CA . ASP A 1 38 ? -1.628 -8.823 10.722 1.00 0.00 38 ASP A CA 19
ATOM 28151 C C . ASP A 1 38 ? -1.737 -7.346 10.338 1.00 0.00 38 ASP A C 19
ATOM 28152 O O . ASP A 1 38 ? -1.523 -6.466 11.171 1.00 0.00 38 ASP A O 19
ATOM 28161 N N . PHE A 1 39 ? -2.071 -7.119 9.076 1.00 0.00 39 PHE A N 19
ATOM 28162 C CA . PHE A 1 39 ? -2.211 -5.764 8.571 1.00 0.00 39 PHE A CA 19
ATOM 28163 C C . PHE A 1 39 ? -3.217 -4.969 9.406 1.00 0.00 39 PHE A C 19
ATOM 28164 O O . PHE A 1 39 ? -2.999 -3.793 9.693 1.00 0.00 39 PHE A O 19
ATOM 28181 N N . GLU A 1 40 ? -4.298 -5.643 9.772 1.00 0.00 40 GLU A N 19
ATOM 28182 C CA . GLU A 1 40 ? -5.338 -5.015 10.568 1.00 0.00 40 GLU A CA 19
ATOM 28183 C C . GLU A 1 40 ? -4.738 -4.400 11.835 1.00 0.00 40 GLU A C 19
ATOM 28184 O O . GLU A 1 40 ? -4.869 -3.199 12.068 1.00 0.00 40 GLU A O 19
ATOM 28196 N N . GLU A 1 41 ? -4.094 -5.251 12.619 1.00 0.00 41 GLU A N 19
ATOM 28197 C CA . GLU A 1 41 ? -3.473 -4.806 13.856 1.00 0.00 41 GLU A CA 19
ATOM 28198 C C . GLU A 1 41 ? -2.564 -3.604 13.591 1.00 0.00 41 GLU A C 19
ATOM 28199 O O . GLU A 1 41 ? -2.487 -2.688 14.409 1.00 0.00 41 GLU A O 19
ATOM 28211 N N . LYS A 1 42 ? -1.899 -3.646 12.446 1.00 0.00 42 LYS A N 19
ATOM 28212 C CA . LYS A 1 42 ? -0.999 -2.572 12.064 1.00 0.00 42 LYS A CA 19
ATOM 28213 C C . LYS A 1 42 ? -1.812 -1.307 11.782 1.00 0.00 42 LYS A C 19
ATOM 28214 O O . LYS A 1 42 ? -1.591 -0.271 12.407 1.00 0.00 42 LYS A O 19
ATOM 28233 N N . VAL A 1 43 ? -2.735 -1.433 10.839 1.00 0.00 43 VAL A N 19
ATOM 28234 C CA . VAL A 1 43 ? -3.582 -0.313 10.467 1.00 0.00 43 VAL A CA 19
ATOM 28235 C C . VAL A 1 43 ? -4.030 0.425 11.730 1.00 0.00 43 VAL A C 19
ATOM 28236 O O . VAL A 1 43 ? -3.981 1.653 11.786 1.00 0.00 43 VAL A O 19
ATOM 28249 N N . LYS A 1 44 ? -4.455 -0.355 12.713 1.00 0.00 44 LYS A N 19
ATOM 28250 C CA . LYS A 1 44 ? -4.912 0.209 13.972 1.00 0.00 44 LYS A CA 19
ATOM 28251 C C . LYS A 1 44 ? -3.745 0.920 14.659 1.00 0.00 44 LYS A C 19
ATOM 28252 O O . LYS A 1 44 ? -3.838 2.104 14.982 1.00 0.00 44 LYS A O 19
ATOM 28271 N N . GLN A 1 45 ? -2.673 0.169 14.864 1.00 0.00 45 GLN A N 19
ATOM 28272 C CA . GLN A 1 45 ? -1.489 0.713 15.507 1.00 0.00 45 GLN A CA 19
ATOM 28273 C C . GLN A 1 45 ? -1.129 2.069 14.898 1.00 0.00 45 GLN A C 19
ATOM 28274 O O . GLN A 1 45 ? -0.712 2.982 15.608 1.00 0.00 45 GLN A O 19
ATOM 28288 N N . LEU A 1 46 ? -1.303 2.157 13.587 1.00 0.00 46 LEU A N 19
ATOM 28289 C CA . LEU A 1 46 ? -1.002 3.387 12.873 1.00 0.00 46 LEU A CA 19
ATOM 28290 C C . LEU A 1 46 ? -1.911 4.505 13.387 1.00 0.00 46 LEU A C 19
ATOM 28291 O O . LEU A 1 46 ? -1.431 5.503 13.923 1.00 0.00 46 LEU A O 19
ATOM 28307 N N . ILE A 1 47 ? -3.207 4.301 13.205 1.00 0.00 47 ILE A N 19
ATOM 28308 C CA . ILE A 1 47 ? -4.188 5.280 13.644 1.00 0.00 47 ILE A CA 19
ATOM 28309 C C . ILE A 1 47 ? -3.874 5.702 15.080 1.00 0.00 47 ILE A C 19
ATOM 28310 O O . ILE A 1 47 ? -4.196 6.817 15.488 1.00 0.00 47 ILE A O 19
ATOM 28326 N N . ASP A 1 48 ? -3.248 4.788 15.808 1.00 0.00 48 ASP A N 19
ATOM 28327 C CA . ASP A 1 48 ? -2.887 5.052 17.191 1.00 0.00 48 ASP A CA 19
ATOM 28328 C C . ASP A 1 48 ? -1.551 5.796 17.231 1.00 0.00 48 ASP A C 19
ATOM 28329 O O . ASP A 1 48 ? -1.344 6.661 18.081 1.00 0.00 48 ASP A O 19
ATOM 28338 N N . ILE A 1 49 ? -0.679 5.432 16.303 1.00 0.00 49 ILE A N 19
ATOM 28339 C CA . ILE A 1 49 ? 0.632 6.054 16.221 1.00 0.00 49 ILE A CA 19
ATOM 28340 C C . ILE A 1 49 ? 0.515 7.383 15.472 1.00 0.00 49 ILE A C 19
ATOM 28341 O O . ILE A 1 49 ? 0.615 8.451 16.074 1.00 0.00 49 ILE A O 19
ATOM 28357 N N . THR A 1 50 ? 0.305 7.274 14.168 1.00 0.00 50 THR A N 19
ATOM 28358 C CA . THR A 1 50 ? 0.174 8.453 13.330 1.00 0.00 50 THR A CA 19
ATOM 28359 C C . THR A 1 50 ? -0.957 9.347 13.841 1.00 0.00 50 THR A C 19
ATOM 28360 O O . THR A 1 50 ? -0.714 10.304 14.575 1.00 0.00 50 THR A O 19
ATOM 28371 N N . GLY A 1 51 ? -2.170 9.004 13.432 1.00 0.00 51 GLY A N 19
ATOM 28372 C CA . GLY A 1 51 ? -3.340 9.764 13.839 1.00 0.00 51 GLY A CA 19
ATOM 28373 C C . GLY A 1 51 ? -4.279 10.002 12.655 1.00 0.00 51 GLY A C 19
ATOM 28374 O O . GLY A 1 51 ? -5.411 10.446 12.835 1.00 0.00 51 GLY A O 19
ATOM 28378 N N . LYS A 1 52 ? -3.773 9.696 11.469 1.00 0.00 52 LYS A N 19
ATOM 28379 C CA . LYS A 1 52 ? -4.552 9.871 10.255 1.00 0.00 52 LYS A CA 19
ATOM 28380 C C . LYS A 1 52 ? -5.796 8.982 10.320 1.00 0.00 52 LYS A C 19
ATOM 28381 O O . LYS A 1 52 ? -6.099 8.408 11.365 1.00 0.00 52 LYS A O 19
ATOM 28400 N N . ASN A 1 53 ? -6.482 8.895 9.190 1.00 0.00 53 ASN A N 19
ATOM 28401 C CA . ASN A 1 53 ? -7.685 8.085 9.105 1.00 0.00 53 ASN A CA 19
ATOM 28402 C C . ASN A 1 53 ? -7.308 6.660 8.697 1.00 0.00 53 ASN A C 19
ATOM 28403 O O . ASN A 1 53 ? -6.258 6.439 8.096 1.00 0.00 53 ASN A O 19
ATOM 28414 N N . GLN A 1 54 ? -8.186 5.728 9.039 1.00 0.00 54 GLN A N 19
ATOM 28415 C CA . GLN A 1 54 ? -7.959 4.330 8.716 1.00 0.00 54 GLN A CA 19
ATOM 28416 C C . GLN A 1 54 ? -7.679 4.170 7.220 1.00 0.00 54 GLN A C 19
ATOM 28417 O O . GLN A 1 54 ? -6.602 3.721 6.832 1.00 0.00 54 GLN A O 19
ATOM 28431 N N . ASP A 1 55 ? -8.667 4.546 6.422 1.00 0.00 55 ASP A N 19
ATOM 28432 C CA . ASP A 1 55 ? -8.540 4.450 4.978 1.00 0.00 55 ASP A CA 19
ATOM 28433 C C . ASP A 1 55 ? -7.127 4.867 4.565 1.00 0.00 55 ASP A C 19
ATOM 28434 O O . ASP A 1 55 ? -6.438 4.128 3.864 1.00 0.00 55 ASP A O 19
ATOM 28443 N N . GLU A 1 56 ? -6.738 6.050 5.018 1.00 0.00 56 GLU A N 19
ATOM 28444 C CA . GLU A 1 56 ? -5.419 6.574 4.705 1.00 0.00 56 GLU A CA 19
ATOM 28445 C C . GLU A 1 56 ? -4.337 5.588 5.149 1.00 0.00 56 GLU A C 19
ATOM 28446 O O . GLU A 1 56 ? -3.487 5.192 4.353 1.00 0.00 56 GLU A O 19
ATOM 28458 N N . CYS A 1 57 ? -4.403 5.219 6.420 1.00 0.00 57 CYS A N 19
ATOM 28459 C CA . CYS A 1 57 ? -3.439 4.287 6.980 1.00 0.00 57 CYS A CA 19
ATOM 28460 C C . CYS A 1 57 ? -3.439 3.021 6.121 1.00 0.00 57 CYS A C 19
ATOM 28461 O O . CYS A 1 57 ? -2.384 2.560 5.688 1.00 0.00 57 CYS A O 19
ATOM 28469 N N . VAL A 1 58 ? -4.635 2.496 5.898 1.00 0.00 58 VAL A N 19
ATOM 28470 C CA . VAL A 1 58 ? -4.787 1.293 5.098 1.00 0.00 58 VAL A CA 19
ATOM 28471 C C . VAL A 1 58 ? -4.056 1.476 3.766 1.00 0.00 58 VAL A C 19
ATOM 28472 O O . VAL A 1 58 ? -3.547 0.512 3.196 1.00 0.00 58 VAL A O 19
ATOM 28485 N N . ILE A 1 59 ? -4.028 2.719 3.309 1.00 0.00 59 ILE A N 19
ATOM 28486 C CA . ILE A 1 59 ? -3.369 3.040 2.055 1.00 0.00 59 ILE A CA 19
ATOM 28487 C C . ILE A 1 59 ? -1.862 3.156 2.292 1.00 0.00 59 ILE A C 19
ATOM 28488 O O . ILE A 1 59 ? -1.071 2.507 1.609 1.00 0.00 59 ILE A O 19
ATOM 28504 N N . ALA A 1 60 ? -1.509 3.988 3.261 1.00 0.00 60 ALA A N 19
ATOM 28505 C CA . ALA A 1 60 ? -0.111 4.197 3.596 1.00 0.00 60 ALA A CA 19
ATOM 28506 C C . ALA A 1 60 ? 0.560 2.843 3.835 1.00 0.00 60 ALA A C 19
ATOM 28507 O O . ALA A 1 60 ? 1.591 2.542 3.236 1.00 0.00 60 ALA A O 19
ATOM 28514 N N . LEU A 1 61 ? -0.053 2.061 4.712 1.00 0.00 61 LEU A N 19
ATOM 28515 C CA . LEU A 1 61 ? 0.472 0.746 5.038 1.00 0.00 61 LEU A CA 19
ATOM 28516 C C . LEU A 1 61 ? 0.677 -0.050 3.748 1.00 0.00 61 LEU A C 19
ATOM 28517 O O . LEU A 1 61 ? 1.799 -0.438 3.425 1.00 0.00 61 LEU A O 19
ATOM 28533 N N . HIS A 1 62 ? -0.424 -0.271 3.045 1.00 0.00 62 HIS A N 19
ATOM 28534 C CA . HIS A 1 62 ? -0.380 -1.014 1.797 1.00 0.00 62 HIS A CA 19
ATOM 28535 C C . HIS A 1 62 ? 0.703 -0.428 0.889 1.00 0.00 62 HIS A C 19
ATOM 28536 O O . HIS A 1 62 ? 1.624 -1.133 0.479 1.00 0.00 62 HIS A O 19
ATOM 28550 N N . ASP A 1 63 ? 0.557 0.858 0.602 1.00 0.00 63 ASP A N 19
ATOM 28551 C CA . ASP A 1 63 ? 1.511 1.547 -0.250 1.00 0.00 63 ASP A CA 19
ATOM 28552 C C . ASP A 1 63 ? 2.929 1.100 0.113 1.00 0.00 63 ASP A C 19
ATOM 28553 O O . ASP A 1 63 ? 3.697 0.692 -0.757 1.00 0.00 63 ASP A O 19
ATOM 28562 N N . CYS A 1 64 ? 3.232 1.191 1.399 1.00 0.00 64 CYS A N 19
ATOM 28563 C CA . CYS A 1 64 ? 4.544 0.800 1.888 1.00 0.00 64 CYS A CA 19
ATOM 28564 C C . CYS A 1 64 ? 4.772 -0.670 1.531 1.00 0.00 64 CYS A C 19
ATOM 28565 O O . CYS A 1 64 ? 5.644 -0.989 0.725 1.00 0.00 64 CYS A O 19
ATOM 28573 N N . ASN A 1 65 ? 3.972 -1.527 2.150 1.00 0.00 65 ASN A N 19
ATOM 28574 C CA . ASN A 1 65 ? 4.076 -2.955 1.908 1.00 0.00 65 ASN A CA 19
ATOM 28575 C C . ASN A 1 65 ? 3.443 -3.714 3.077 1.00 0.00 65 ASN A C 19
ATOM 28576 O O . ASN A 1 65 ? 2.958 -4.831 2.906 1.00 0.00 65 ASN A O 19
ATOM 28587 N N . GLY A 1 66 ? 3.469 -3.076 4.237 1.00 0.00 66 GLY A N 19
ATOM 28588 C CA . GLY A 1 66 ? 2.905 -3.676 5.434 1.00 0.00 66 GLY A CA 19
ATOM 28589 C C . GLY A 1 66 ? 3.802 -3.428 6.648 1.00 0.00 66 GLY A C 19
ATOM 28590 O O . GLY A 1 66 ? 4.057 -4.340 7.433 1.00 0.00 66 GLY A O 19
ATOM 28594 N N . ASP A 1 67 ? 4.256 -2.188 6.764 1.00 0.00 67 ASP A N 19
ATOM 28595 C CA . ASP A 1 67 ? 5.120 -1.809 7.869 1.00 0.00 67 ASP A CA 19
ATOM 28596 C C . ASP A 1 67 ? 4.617 -0.498 8.477 1.00 0.00 67 ASP A C 19
ATOM 28597 O O . ASP A 1 67 ? 4.708 0.557 7.850 1.00 0.00 67 ASP A O 19
ATOM 28606 N N . VAL A 1 68 ? 4.097 -0.606 9.691 1.00 0.00 68 VAL A N 19
ATOM 28607 C CA . VAL A 1 68 ? 3.579 0.557 10.390 1.00 0.00 68 VAL A CA 19
ATOM 28608 C C . VAL A 1 68 ? 4.644 1.656 10.401 1.00 0.00 68 VAL A C 19
ATOM 28609 O O . VAL A 1 68 ? 4.330 2.831 10.220 1.00 0.00 68 VAL A O 19
ATOM 28622 N N . ASN A 1 69 ? 5.882 1.234 10.615 1.00 0.00 69 ASN A N 19
ATOM 28623 C CA . ASN A 1 69 ? 6.994 2.168 10.652 1.00 0.00 69 ASN A CA 19
ATOM 28624 C C . ASN A 1 69 ? 7.134 2.842 9.286 1.00 0.00 69 ASN A C 19
ATOM 28625 O O . ASN A 1 69 ? 6.996 4.059 9.173 1.00 0.00 69 ASN A O 19
ATOM 28636 N N . ARG A 1 70 ? 7.407 2.021 8.282 1.00 0.00 70 ARG A N 19
ATOM 28637 C CA . ARG A 1 70 ? 7.567 2.523 6.927 1.00 0.00 70 ARG A CA 19
ATOM 28638 C C . ARG A 1 70 ? 6.401 3.443 6.561 1.00 0.00 70 ARG A C 19
ATOM 28639 O O . ARG A 1 70 ? 6.609 4.538 6.039 1.00 0.00 70 ARG A O 19
ATOM 28660 N N . ALA A 1 71 ? 5.199 2.966 6.848 1.00 0.00 71 ALA A N 19
ATOM 28661 C CA . ALA A 1 71 ? 4.000 3.732 6.555 1.00 0.00 71 ALA A CA 19
ATOM 28662 C C . ALA A 1 71 ? 4.116 5.117 7.195 1.00 0.00 71 ALA A C 19
ATOM 28663 O O . ALA A 1 71 ? 3.956 6.132 6.519 1.00 0.00 71 ALA A O 19
ATOM 28670 N N . ILE A 1 72 ? 4.393 5.114 8.490 1.00 0.00 72 ILE A N 19
ATOM 28671 C CA . ILE A 1 72 ? 4.532 6.358 9.229 1.00 0.00 72 ILE A CA 19
ATOM 28672 C C . ILE A 1 72 ? 5.430 7.315 8.442 1.00 0.00 72 ILE A C 19
ATOM 28673 O O . ILE A 1 72 ? 5.039 8.446 8.158 1.00 0.00 72 ILE A O 19
ATOM 28689 N N . ASN A 1 73 ? 6.616 6.826 8.112 1.00 0.00 73 ASN A N 19
ATOM 28690 C CA . ASN A 1 73 ? 7.573 7.624 7.364 1.00 0.00 73 ASN A CA 19
ATOM 28691 C C . ASN A 1 73 ? 6.861 8.294 6.187 1.00 0.00 73 ASN A C 19
ATOM 28692 O O . ASN A 1 73 ? 7.253 9.377 5.755 1.00 0.00 73 ASN A O 19
ATOM 28703 N N . VAL A 1 74 ? 5.828 7.622 5.701 1.00 0.00 74 VAL A N 19
ATOM 28704 C CA . VAL A 1 74 ? 5.058 8.139 4.583 1.00 0.00 74 VAL A CA 19
ATOM 28705 C C . VAL A 1 74 ? 3.935 9.034 5.112 1.00 0.00 74 VAL A C 19
ATOM 28706 O O . VAL A 1 74 ? 3.790 10.176 4.680 1.00 0.00 74 VAL A O 19
ATOM 28719 N N . LEU A 1 75 ? 3.169 8.480 6.041 1.00 0.00 75 LEU A N 19
ATOM 28720 C CA . LEU A 1 75 ? 2.063 9.214 6.633 1.00 0.00 75 LEU A CA 19
ATOM 28721 C C . LEU A 1 75 ? 2.554 10.591 7.085 1.00 0.00 75 LEU A C 19
ATOM 28722 O O . LEU A 1 75 ? 1.986 11.612 6.702 1.00 0.00 75 LEU A O 19
ATOM 28738 N N . LEU A 1 76 ? 3.605 10.574 7.892 1.00 0.00 76 LEU A N 19
ATOM 28739 C CA . LEU A 1 76 ? 4.178 11.808 8.400 1.00 0.00 76 LEU A CA 19
ATOM 28740 C C . LEU A 1 76 ? 4.321 12.809 7.251 1.00 0.00 76 LEU A C 19
ATOM 28741 O O . LEU A 1 76 ? 3.758 13.902 7.301 1.00 0.00 76 LEU A O 19
ATOM 28757 N N . GLU A 1 77 ? 5.077 12.400 6.243 1.00 0.00 77 GLU A N 19
ATOM 28758 C CA . GLU A 1 77 ? 5.301 13.247 5.084 1.00 0.00 77 GLU A CA 19
ATOM 28759 C C . GLU A 1 77 ? 4.942 12.496 3.800 1.00 0.00 77 GLU A C 19
ATOM 28760 O O . GLU A 1 77 ? 3.801 12.548 3.345 1.00 0.00 77 GLU A O 19
ATOM 28772 N N . GLY A 1 78 ? 5.938 11.815 3.253 1.00 0.00 78 GLY A N 19
ATOM 28773 C CA . GLY A 1 78 ? 5.742 11.055 2.030 1.00 0.00 78 GLY A CA 19
ATOM 28774 C C . GLY A 1 78 ? 7.064 10.863 1.285 1.00 0.00 78 GLY A C 19
ATOM 28775 O O . GLY A 1 78 ? 7.678 11.833 0.843 1.00 0.00 78 GLY A O 19
ATOM 28779 N N . ASN A 1 79 ? 7.464 9.605 1.169 1.00 0.00 79 ASN A N 19
ATOM 28780 C CA . ASN A 1 79 ? 8.702 9.274 0.485 1.00 0.00 79 ASN A CA 19
ATOM 28781 C C . ASN A 1 79 ? 9.884 9.555 1.414 1.00 0.00 79 ASN A C 19
ATOM 28782 O O . ASN A 1 79 ? 9.907 10.572 2.107 1.00 0.00 79 ASN A O 19
ATOM 28793 N N . PRO A 1 80 ? 10.864 8.611 1.400 1.00 0.00 80 PRO A N 19
ATOM 28794 C CA . PRO A 1 80 ? 12.046 8.747 2.234 1.00 0.00 80 PRO A CA 19
ATOM 28795 C C . PRO A 1 80 ? 13.002 9.797 1.663 1.00 0.00 80 PRO A C 19
ATOM 28796 O O . PRO A 1 80 ? 13.418 10.713 2.371 1.00 0.00 80 PRO A O 19
ATOM 28807 N N . ASP A 1 81 ? 13.321 9.629 0.388 1.00 0.00 81 ASP A N 19
ATOM 28808 C CA . ASP A 1 81 ? 14.219 10.551 -0.286 1.00 0.00 81 ASP A CA 19
ATOM 28809 C C . ASP A 1 81 ? 14.293 10.191 -1.771 1.00 0.00 81 ASP A C 19
ATOM 28810 O O . ASP A 1 81 ? 15.244 9.547 -2.211 1.00 0.00 81 ASP A O 19
ATOM 28819 N N . THR A 1 82 ? 13.276 10.622 -2.503 1.00 0.00 82 THR A N 19
ATOM 28820 C CA . THR A 1 82 ? 13.213 10.352 -3.929 1.00 0.00 82 THR A CA 19
ATOM 28821 C C . THR A 1 82 ? 14.517 10.774 -4.610 1.00 0.00 82 THR A C 19
ATOM 28822 O O . THR A 1 82 ? 15.147 11.749 -4.202 1.00 0.00 82 THR A O 19
ATOM 28833 N N . HIS A 1 83 ? 14.884 10.018 -5.634 1.00 0.00 83 HIS A N 19
ATOM 28834 C CA . HIS A 1 83 ? 16.101 10.301 -6.375 1.00 0.00 83 HIS A CA 19
ATOM 28835 C C . HIS A 1 83 ? 16.096 11.761 -6.832 1.00 0.00 83 HIS A C 19
ATOM 28836 O O . HIS A 1 83 ? 16.975 12.536 -6.457 1.00 0.00 83 HIS A O 19
ATOM 28850 N N . SER A 1 84 ? 15.097 12.092 -7.636 1.00 0.00 84 SER A N 19
ATOM 28851 C CA . SER A 1 84 ? 14.965 13.445 -8.149 1.00 0.00 84 SER A CA 19
ATOM 28852 C C . SER A 1 84 ? 15.012 14.449 -6.995 1.00 0.00 84 SER A C 19
ATOM 28853 O O . SER A 1 84 ? 14.843 14.075 -5.836 1.00 0.00 84 SER A O 19
ATOM 28861 N N . TRP A 1 85 ? 15.243 15.704 -7.354 1.00 0.00 85 TRP A N 19
ATOM 28862 C CA . TRP A 1 85 ? 15.314 16.764 -6.363 1.00 0.00 85 TRP A CA 19
ATOM 28863 C C . TRP A 1 85 ? 14.144 17.719 -6.607 1.00 0.00 85 TRP A C 19
ATOM 28864 O O . TRP A 1 85 ? 14.180 18.526 -7.535 1.00 0.00 85 TRP A O 19
ATOM 28885 N N . GLU A 1 86 ? 13.134 17.597 -5.759 1.00 0.00 86 GLU A N 19
ATOM 28886 C CA . GLU A 1 86 ? 11.956 18.439 -5.871 1.00 0.00 86 GLU A CA 19
ATOM 28887 C C . GLU A 1 86 ? 12.070 19.640 -4.930 1.00 0.00 86 GLU A C 19
ATOM 28888 O O . GLU A 1 86 ? 12.167 19.474 -3.715 1.00 0.00 86 GLU A O 19
ATOM 28900 N N . MET A 1 87 ? 12.054 20.823 -5.527 1.00 0.00 87 MET A N 19
ATOM 28901 C CA . MET A 1 87 ? 12.155 22.051 -4.757 1.00 0.00 87 MET A CA 19
ATOM 28902 C C . MET A 1 87 ? 10.859 22.861 -4.845 1.00 0.00 87 MET A C 19
ATOM 28903 O O . MET A 1 87 ? 10.634 23.574 -5.822 1.00 0.00 87 MET A O 19
ATOM 28917 N N . VAL A 1 88 ? 10.042 22.724 -3.811 1.00 0.00 88 VAL A N 19
ATOM 28918 C CA . VAL A 1 88 ? 8.776 23.434 -3.760 1.00 0.00 88 VAL A CA 19
ATOM 28919 C C . VAL A 1 88 ? 8.733 24.301 -2.500 1.00 0.00 88 VAL A C 19
ATOM 28920 O O . VAL A 1 88 ? 9.259 23.914 -1.458 1.00 0.00 88 VAL A O 19
ATOM 28933 N N . GLY A 1 89 ? 8.100 25.457 -2.636 1.00 0.00 89 GLY A N 19
ATOM 28934 C CA . GLY A 1 89 ? 7.982 26.382 -1.522 1.00 0.00 89 GLY A CA 19
ATOM 28935 C C . GLY A 1 89 ? 6.961 27.480 -1.826 1.00 0.00 89 GLY A C 19
ATOM 28936 O O . GLY A 1 89 ? 7.250 28.411 -2.576 1.00 0.00 89 GLY A O 19
ATOM 28940 N N . LYS A 1 90 ? 5.787 27.334 -1.229 1.00 0.00 90 LYS A N 19
ATOM 28941 C CA . LYS A 1 90 ? 4.722 28.302 -1.427 1.00 0.00 90 LYS A CA 19
ATOM 28942 C C . LYS A 1 90 ? 4.317 28.314 -2.902 1.00 0.00 90 LYS A C 19
ATOM 28943 O O . LYS A 1 90 ? 4.921 27.623 -3.721 1.00 0.00 90 LYS A O 19
ATOM 28962 N N . LYS A 1 91 ? 3.296 29.106 -3.196 1.00 0.00 91 LYS A N 19
ATOM 28963 C CA . LYS A 1 91 ? 2.803 29.216 -4.558 1.00 0.00 91 LYS A CA 19
ATOM 28964 C C . LYS A 1 91 ? 3.211 30.573 -5.135 1.00 0.00 91 LYS A C 19
ATOM 28965 O O . LYS A 1 91 ? 3.257 31.569 -4.415 1.00 0.00 91 LYS A O 19
ATOM 28984 N N . LYS A 1 92 ? 3.496 30.569 -6.429 1.00 0.00 92 LYS A N 19
ATOM 28985 C CA . LYS A 1 92 ? 3.898 31.787 -7.111 1.00 0.00 92 LYS A CA 19
ATOM 28986 C C . LYS A 1 92 ? 2.655 32.503 -7.644 1.00 0.00 92 LYS A C 19
ATOM 28987 O O . LYS A 1 92 ? 2.063 32.074 -8.633 1.00 0.00 92 LYS A O 19
ATOM 29006 N N . GLY A 1 93 ? 2.295 33.581 -6.963 1.00 0.00 93 GLY A N 19
ATOM 29007 C CA . GLY A 1 93 ? 1.132 34.360 -7.355 1.00 0.00 93 GLY A CA 19
ATOM 29008 C C . GLY A 1 93 ? 1.550 35.703 -7.958 1.00 0.00 93 GLY A C 19
ATOM 29009 O O . GLY A 1 93 ? 2.207 36.507 -7.297 1.00 0.00 93 GLY A O 19
ATOM 29013 N N . VAL A 1 94 ? 1.153 35.905 -9.205 1.00 0.00 94 VAL A N 19
ATOM 29014 C CA . VAL A 1 94 ? 1.478 37.137 -9.904 1.00 0.00 94 VAL A CA 19
ATOM 29015 C C . VAL A 1 94 ? 0.237 38.030 -9.958 1.00 0.00 94 VAL A C 19
ATOM 29016 O O . VAL A 1 94 ? -0.869 37.549 -10.198 1.00 0.00 94 VAL A O 19
ATOM 29029 N N . SER A 1 95 ? 0.462 39.316 -9.730 1.00 0.00 95 SER A N 19
ATOM 29030 C CA . SER A 1 95 ? -0.624 40.281 -9.750 1.00 0.00 95 SER A CA 19
ATOM 29031 C C . SER A 1 95 ? -0.071 41.686 -9.996 1.00 0.00 95 SER A C 19
ATOM 29032 O O . SER A 1 95 ? 1.133 41.912 -9.882 1.00 0.00 95 SER A O 19
ATOM 29040 N N . GLY A 1 96 ? -0.977 42.594 -10.328 1.00 0.00 96 GLY A N 19
ATOM 29041 C CA . GLY A 1 96 ? -0.594 43.971 -10.592 1.00 0.00 96 GLY A CA 19
ATOM 29042 C C . GLY A 1 96 ? -0.113 44.660 -9.313 1.00 0.00 96 GLY A C 19
ATOM 29043 O O . GLY A 1 96 ? 0.454 44.016 -8.432 1.00 0.00 96 GLY A O 19
ATOM 29047 N N . GLN A 1 97 ? -0.356 45.961 -9.253 1.00 0.00 97 GLN A N 19
ATOM 29048 C CA . GLN A 1 97 ? 0.046 46.745 -8.098 1.00 0.00 97 GLN A CA 19
ATOM 29049 C C . GLN A 1 97 ? -1.043 46.704 -7.024 1.00 0.00 97 GLN A C 19
ATOM 29050 O O . GLN A 1 97 ? -2.225 46.583 -7.339 1.00 0.00 97 GLN A O 19
ATOM 29064 N N . LYS A 1 98 ? -0.604 46.807 -5.778 1.00 0.00 98 LYS A N 19
ATOM 29065 C CA . LYS A 1 98 ? -1.527 46.783 -4.656 1.00 0.00 98 LYS A CA 19
ATOM 29066 C C . LYS A 1 98 ? -2.183 45.404 -4.570 1.00 0.00 98 LYS A C 19
ATOM 29067 O O . LYS A 1 98 ? -3.336 45.235 -4.965 1.00 0.00 98 LYS A O 19
ATOM 29086 N N . SER A 1 99 ? -1.421 44.452 -4.051 1.00 0.00 99 SER A N 19
ATOM 29087 C CA . SER A 1 99 ? -1.915 43.093 -3.908 1.00 0.00 99 SER A CA 19
ATOM 29088 C C . SER A 1 99 ? -2.820 42.991 -2.679 1.00 0.00 99 SER A C 19
ATOM 29089 O O . SER A 1 99 ? -2.829 43.885 -1.835 1.00 0.00 99 SER A O 19
ATOM 29097 N N . GLY A 1 100 ? -3.559 41.894 -2.618 1.00 0.00 100 GLY A N 19
ATOM 29098 C CA . GLY A 1 100 ? -4.466 41.663 -1.506 1.00 0.00 100 GLY A CA 19
ATOM 29099 C C . GLY A 1 100 ? -4.531 40.177 -1.150 1.00 0.00 100 GLY A C 19
ATOM 29100 O O . GLY A 1 100 ? -4.231 39.322 -1.982 1.00 0.00 100 GLY A O 19
ATOM 29104 N N . PRO A 1 101 ? -4.936 39.906 0.120 1.00 0.00 101 PRO A N 19
ATOM 29105 C CA . PRO A 1 101 ? -5.044 38.538 0.596 1.00 0.00 101 PRO A CA 19
ATOM 29106 C C . PRO A 1 101 ? -6.284 37.853 0.018 1.00 0.00 101 PRO A C 19
ATOM 29107 O O . PRO A 1 101 ? -7.387 38.392 0.094 1.00 0.00 101 PRO A O 19
ATOM 29118 N N . SER A 1 102 ? -6.062 36.675 -0.547 1.00 0.00 102 SER A N 19
ATOM 29119 C CA . SER A 1 102 ? -7.148 35.911 -1.137 1.00 0.00 102 SER A CA 19
ATOM 29120 C C . SER A 1 102 ? -7.253 34.543 -0.460 1.00 0.00 102 SER A C 19
ATOM 29121 O O . SER A 1 102 ? -6.528 33.614 -0.813 1.00 0.00 102 SER A O 19
ATOM 29129 N N . SER A 1 103 ? -8.162 34.463 0.501 1.00 0.00 103 SER A N 19
ATOM 29130 C CA . SER A 1 103 ? -8.371 33.224 1.230 1.00 0.00 103 SER A CA 19
ATOM 29131 C C . SER A 1 103 ? -9.865 32.896 1.287 1.00 0.00 103 SER A C 19
ATOM 29132 O O . SER A 1 103 ? -10.606 33.494 2.065 1.00 0.00 103 SER A O 19
ATOM 29140 N N . GLY A 1 104 ? -10.262 31.947 0.452 1.00 0.00 104 GLY A N 19
ATOM 29141 C CA . GLY A 1 104 ? -11.653 31.532 0.397 1.00 0.00 104 GLY A CA 19
ATOM 29142 C C . GLY A 1 104 ? -11.767 30.022 0.182 1.00 0.00 104 GLY A C 19
ATOM 29143 O O . GLY A 1 104 ? -12.731 29.548 -0.417 1.00 0.00 104 GLY A O 19
ATOM 29147 N N . GLY A 1 1 ? -41.164 -14.814 -17.356 1.00 0.00 1 GLY A N 20
ATOM 29148 C CA . GLY A 1 1 ? -40.677 -15.670 -18.423 1.00 0.00 1 GLY A CA 20
ATOM 29149 C C . GLY A 1 1 ? -40.409 -14.863 -19.695 1.00 0.00 1 GLY A C 20
ATOM 29150 O O . GLY A 1 1 ? -41.278 -14.752 -20.559 1.00 0.00 1 GLY A O 20
ATOM 29154 N N . SER A 1 2 ? -39.202 -14.321 -19.771 1.00 0.00 2 SER A N 20
ATOM 29155 C CA . SER A 1 2 ? -38.809 -13.528 -20.922 1.00 0.00 2 SER A CA 20
ATOM 29156 C C . SER A 1 2 ? -37.338 -13.783 -21.256 1.00 0.00 2 SER A C 20
ATOM 29157 O O . SER A 1 2 ? -37.013 -14.206 -22.364 1.00 0.00 2 SER A O 20
ATOM 29165 N N . SER A 1 3 ? -36.487 -13.513 -20.276 1.00 0.00 3 SER A N 20
ATOM 29166 C CA . SER A 1 3 ? -35.058 -13.708 -20.452 1.00 0.00 3 SER A CA 20
ATOM 29167 C C . SER A 1 3 ? -34.321 -13.378 -19.152 1.00 0.00 3 SER A C 20
ATOM 29168 O O . SER A 1 3 ? -33.928 -12.233 -18.932 1.00 0.00 3 SER A O 20
ATOM 29176 N N . GLY A 1 4 ? -34.156 -14.400 -18.326 1.00 0.00 4 GLY A N 20
ATOM 29177 C CA . GLY A 1 4 ? -33.474 -14.232 -17.054 1.00 0.00 4 GLY A CA 20
ATOM 29178 C C . GLY A 1 4 ? -32.206 -13.391 -17.219 1.00 0.00 4 GLY A C 20
ATOM 29179 O O . GLY A 1 4 ? -31.639 -13.323 -18.309 1.00 0.00 4 GLY A O 20
ATOM 29183 N N . SER A 1 5 ? -31.798 -12.772 -16.121 1.00 0.00 5 SER A N 20
ATOM 29184 C CA . SER A 1 5 ? -30.608 -11.939 -16.130 1.00 0.00 5 SER A CA 20
ATOM 29185 C C . SER A 1 5 ? -29.572 -12.494 -15.151 1.00 0.00 5 SER A C 20
ATOM 29186 O O . SER A 1 5 ? -29.925 -12.970 -14.073 1.00 0.00 5 SER A O 20
ATOM 29194 N N . SER A 1 6 ? -28.315 -12.415 -15.560 1.00 0.00 6 SER A N 20
ATOM 29195 C CA . SER A 1 6 ? -27.226 -12.904 -14.732 1.00 0.00 6 SER A CA 20
ATOM 29196 C C . SER A 1 6 ? -26.077 -11.894 -14.728 1.00 0.00 6 SER A C 20
ATOM 29197 O O . SER A 1 6 ? -25.682 -11.402 -13.673 1.00 0.00 6 SER A O 20
ATOM 29205 N N . GLY A 1 7 ? -25.572 -11.615 -15.921 1.00 0.00 7 GLY A N 20
ATOM 29206 C CA . GLY A 1 7 ? -24.477 -10.673 -16.069 1.00 0.00 7 GLY A CA 20
ATOM 29207 C C . GLY A 1 7 ? -23.520 -11.113 -17.179 1.00 0.00 7 GLY A C 20
ATOM 29208 O O . GLY A 1 7 ? -23.215 -12.298 -17.306 1.00 0.00 7 GLY A O 20
ATOM 29212 N N . ASN A 1 8 ? -23.073 -10.136 -17.954 1.00 0.00 8 ASN A N 20
ATOM 29213 C CA . ASN A 1 8 ? -22.158 -10.408 -19.049 1.00 0.00 8 ASN A CA 20
ATOM 29214 C C . ASN A 1 8 ? -20.747 -9.972 -18.648 1.00 0.00 8 ASN A C 20
ATOM 29215 O O . ASN A 1 8 ? -20.567 -9.282 -17.646 1.00 0.00 8 ASN A O 20
ATOM 29226 N N . GLN A 1 9 ? -19.781 -10.393 -19.452 1.00 0.00 9 GLN A N 20
ATOM 29227 C CA . GLN A 1 9 ? -18.392 -10.055 -19.194 1.00 0.00 9 GLN A CA 20
ATOM 29228 C C . GLN A 1 9 ? -17.968 -10.568 -17.816 1.00 0.00 9 GLN A C 20
ATOM 29229 O O . GLN A 1 9 ? -18.468 -10.099 -16.794 1.00 0.00 9 GLN A O 20
ATOM 29243 N N . ASN A 1 10 ? -17.051 -11.523 -17.831 1.00 0.00 10 ASN A N 20
ATOM 29244 C CA . ASN A 1 10 ? -16.554 -12.105 -16.596 1.00 0.00 10 ASN A CA 20
ATOM 29245 C C . ASN A 1 10 ? -15.071 -11.765 -16.437 1.00 0.00 10 ASN A C 20
ATOM 29246 O O . ASN A 1 10 ? -14.651 -11.272 -15.392 1.00 0.00 10 ASN A O 20
ATOM 29257 N N . GLN A 1 11 ? -14.318 -12.043 -17.491 1.00 0.00 11 GLN A N 20
ATOM 29258 C CA . GLN A 1 11 ? -12.890 -11.774 -17.483 1.00 0.00 11 GLN A CA 20
ATOM 29259 C C . GLN A 1 11 ? -12.161 -12.799 -16.612 1.00 0.00 11 GLN A C 20
ATOM 29260 O O . GLN A 1 11 ? -11.369 -13.595 -17.115 1.00 0.00 11 GLN A O 20
ATOM 29274 N N . THR A 1 12 ? -12.456 -12.748 -15.321 1.00 0.00 12 THR A N 20
ATOM 29275 C CA . THR A 1 12 ? -11.839 -13.663 -14.376 1.00 0.00 12 THR A CA 20
ATOM 29276 C C . THR A 1 12 ? -10.355 -13.847 -14.703 1.00 0.00 12 THR A C 20
ATOM 29277 O O . THR A 1 12 ? -9.853 -14.970 -14.712 1.00 0.00 12 THR A O 20
ATOM 29288 N N . GLN A 1 13 ? -9.696 -12.728 -14.963 1.00 0.00 13 GLN A N 20
ATOM 29289 C CA . GLN A 1 13 ? -8.280 -12.752 -15.290 1.00 0.00 13 GLN A CA 20
ATOM 29290 C C . GLN A 1 13 ? -7.454 -12.247 -14.105 1.00 0.00 13 GLN A C 20
ATOM 29291 O O . GLN A 1 13 ? -6.596 -12.964 -13.592 1.00 0.00 13 GLN A O 20
ATOM 29305 N N . HIS A 1 14 ? -7.740 -11.017 -13.706 1.00 0.00 14 HIS A N 20
ATOM 29306 C CA . HIS A 1 14 ? -7.034 -10.408 -12.592 1.00 0.00 14 HIS A CA 20
ATOM 29307 C C . HIS A 1 14 ? -7.662 -9.051 -12.266 1.00 0.00 14 HIS A C 20
ATOM 29308 O O . HIS A 1 14 ? -8.175 -8.848 -11.167 1.00 0.00 14 HIS A O 20
ATOM 29322 N N . LYS A 1 15 ? -7.600 -8.157 -13.242 1.00 0.00 15 LYS A N 20
ATOM 29323 C CA . LYS A 1 15 ? -8.155 -6.825 -13.074 1.00 0.00 15 LYS A CA 20
ATOM 29324 C C . LYS A 1 15 ? -7.400 -6.100 -11.958 1.00 0.00 15 LYS A C 20
ATOM 29325 O O . LYS A 1 15 ? -7.820 -6.123 -10.802 1.00 0.00 15 LYS A O 20
ATOM 29344 N N . GLN A 1 16 ? -6.299 -5.472 -12.344 1.00 0.00 16 GLN A N 20
ATOM 29345 C CA . GLN A 1 16 ? -5.482 -4.741 -11.390 1.00 0.00 16 GLN A CA 20
ATOM 29346 C C . GLN A 1 16 ? -5.755 -3.240 -11.498 1.00 0.00 16 GLN A C 20
ATOM 29347 O O . GLN A 1 16 ? -6.208 -2.617 -10.539 1.00 0.00 16 GLN A O 20
ATOM 29361 N N . ARG A 1 17 ? -5.468 -2.701 -12.674 1.00 0.00 17 ARG A N 20
ATOM 29362 C CA . ARG A 1 17 ? -5.677 -1.285 -12.920 1.00 0.00 17 ARG A CA 20
ATOM 29363 C C . ARG A 1 17 ? -4.870 -0.448 -11.925 1.00 0.00 17 ARG A C 20
ATOM 29364 O O . ARG A 1 17 ? -4.440 -0.954 -10.889 1.00 0.00 17 ARG A O 20
ATOM 29385 N N . PRO A 1 18 ? -4.685 0.850 -12.282 1.00 0.00 18 PRO A N 20
ATOM 29386 C CA . PRO A 1 18 ? -3.937 1.762 -11.432 1.00 0.00 18 PRO A CA 20
ATOM 29387 C C . PRO A 1 18 ? -4.765 2.179 -10.215 1.00 0.00 18 PRO A C 20
ATOM 29388 O O . PRO A 1 18 ? -5.946 1.850 -10.121 1.00 0.00 18 PRO A O 20
ATOM 29399 N N . GLN A 1 19 ? -4.111 2.897 -9.313 1.00 0.00 19 GLN A N 20
ATOM 29400 C CA . GLN A 1 19 ? -4.772 3.363 -8.106 1.00 0.00 19 GLN A CA 20
ATOM 29401 C C . GLN A 1 19 ? -4.470 4.845 -7.874 1.00 0.00 19 GLN A C 20
ATOM 29402 O O . GLN A 1 19 ? -3.327 5.215 -7.609 1.00 0.00 19 GLN A O 20
ATOM 29416 N N . ALA A 1 20 ? -5.515 5.652 -7.980 1.00 0.00 20 ALA A N 20
ATOM 29417 C CA . ALA A 1 20 ? -5.375 7.086 -7.785 1.00 0.00 20 ALA A CA 20
ATOM 29418 C C . ALA A 1 20 ? -6.714 7.768 -8.076 1.00 0.00 20 ALA A C 20
ATOM 29419 O O . ALA A 1 20 ? -7.075 8.740 -7.415 1.00 0.00 20 ALA A O 20
ATOM 29426 N N . THR A 1 21 ? -7.413 7.231 -9.065 1.00 0.00 21 THR A N 20
ATOM 29427 C CA . THR A 1 21 ? -8.703 7.776 -9.451 1.00 0.00 21 THR A CA 20
ATOM 29428 C C . THR A 1 21 ? -9.834 7.001 -8.772 1.00 0.00 21 THR A C 20
ATOM 29429 O O . THR A 1 21 ? -9.618 6.345 -7.754 1.00 0.00 21 THR A O 20
ATOM 29440 N N . ALA A 1 22 ? -11.016 7.103 -9.362 1.00 0.00 22 ALA A N 20
ATOM 29441 C CA . ALA A 1 22 ? -12.181 6.420 -8.827 1.00 0.00 22 ALA A CA 20
ATOM 29442 C C . ALA A 1 22 ? -11.778 5.018 -8.365 1.00 0.00 22 ALA A C 20
ATOM 29443 O O . ALA A 1 22 ? -12.270 4.529 -7.349 1.00 0.00 22 ALA A O 20
ATOM 29450 N N . GLU A 1 23 ? -10.886 4.410 -9.134 1.00 0.00 23 GLU A N 20
ATOM 29451 C CA . GLU A 1 23 ? -10.411 3.074 -8.817 1.00 0.00 23 GLU A CA 20
ATOM 29452 C C . GLU A 1 23 ? -9.978 2.999 -7.351 1.00 0.00 23 GLU A C 20
ATOM 29453 O O . GLU A 1 23 ? -10.513 2.202 -6.582 1.00 0.00 23 GLU A O 20
ATOM 29465 N N . GLN A 1 24 ? -9.013 3.839 -7.008 1.00 0.00 24 GLN A N 20
ATOM 29466 C CA . GLN A 1 24 ? -8.502 3.878 -5.649 1.00 0.00 24 GLN A CA 20
ATOM 29467 C C . GLN A 1 24 ? -9.652 3.761 -4.646 1.00 0.00 24 GLN A C 20
ATOM 29468 O O . GLN A 1 24 ? -9.645 2.878 -3.789 1.00 0.00 24 GLN A O 20
ATOM 29482 N N . ILE A 1 25 ? -10.612 4.663 -4.787 1.00 0.00 25 ILE A N 20
ATOM 29483 C CA . ILE A 1 25 ? -11.766 4.671 -3.904 1.00 0.00 25 ILE A CA 20
ATOM 29484 C C . ILE A 1 25 ? -12.284 3.241 -3.735 1.00 0.00 25 ILE A C 20
ATOM 29485 O O . ILE A 1 25 ? -12.314 2.716 -2.623 1.00 0.00 25 ILE A O 20
ATOM 29501 N N . ARG A 1 26 ? -12.678 2.652 -4.854 1.00 0.00 26 ARG A N 20
ATOM 29502 C CA . ARG A 1 26 ? -13.192 1.293 -4.843 1.00 0.00 26 ARG A CA 20
ATOM 29503 C C . ARG A 1 26 ? -12.144 0.333 -4.276 1.00 0.00 26 ARG A C 20
ATOM 29504 O O . ARG A 1 26 ? -12.478 -0.583 -3.526 1.00 0.00 26 ARG A O 20
ATOM 29525 N N . LEU A 1 27 ? -10.899 0.576 -4.656 1.00 0.00 27 LEU A N 20
ATOM 29526 C CA . LEU A 1 27 ? -9.800 -0.255 -4.194 1.00 0.00 27 LEU A CA 20
ATOM 29527 C C . LEU A 1 27 ? -9.785 -0.271 -2.665 1.00 0.00 27 LEU A C 20
ATOM 29528 O O . LEU A 1 27 ? -10.026 -1.308 -2.048 1.00 0.00 27 LEU A O 20
ATOM 29544 N N . ALA A 1 28 ? -9.500 0.891 -2.095 1.00 0.00 28 ALA A N 20
ATOM 29545 C CA . ALA A 1 28 ? -9.451 1.024 -0.649 1.00 0.00 28 ALA A CA 20
ATOM 29546 C C . ALA A 1 28 ? -10.710 0.401 -0.041 1.00 0.00 28 ALA A C 20
ATOM 29547 O O . ALA A 1 28 ? -10.684 -0.077 1.092 1.00 0.00 28 ALA A O 20
ATOM 29554 N N . GLN A 1 29 ? -11.780 0.428 -0.821 1.00 0.00 29 GLN A N 20
ATOM 29555 C CA . GLN A 1 29 ? -13.046 -0.128 -0.373 1.00 0.00 29 GLN A CA 20
ATOM 29556 C C . GLN A 1 29 ? -13.008 -1.656 -0.439 1.00 0.00 29 GLN A C 20
ATOM 29557 O O . GLN A 1 29 ? -13.601 -2.332 0.400 1.00 0.00 29 GLN A O 20
ATOM 29571 N N . MET A 1 30 ? -12.304 -2.156 -1.444 1.00 0.00 30 MET A N 20
ATOM 29572 C CA . MET A 1 30 ? -12.180 -3.591 -1.631 1.00 0.00 30 MET A CA 20
ATOM 29573 C C . MET A 1 30 ? -11.063 -4.163 -0.756 1.00 0.00 30 MET A C 20
ATOM 29574 O O . MET A 1 30 ? -11.227 -5.218 -0.144 1.00 0.00 30 MET A O 20
ATOM 29588 N N . ILE A 1 31 ? -9.951 -3.443 -0.725 1.00 0.00 31 ILE A N 20
ATOM 29589 C CA . ILE A 1 31 ? -8.807 -3.865 0.065 1.00 0.00 31 ILE A CA 20
ATOM 29590 C C . ILE A 1 31 ? -9.238 -4.049 1.521 1.00 0.00 31 ILE A C 20
ATOM 29591 O O . ILE A 1 31 ? -9.028 -5.112 2.105 1.00 0.00 31 ILE A O 20
ATOM 29607 N N . SER A 1 32 ? -9.832 -2.998 2.066 1.00 0.00 32 SER A N 20
ATOM 29608 C CA . SER A 1 32 ? -10.294 -3.030 3.444 1.00 0.00 32 SER A CA 20
ATOM 29609 C C . SER A 1 32 ? -11.023 -4.346 3.720 1.00 0.00 32 SER A C 20
ATOM 29610 O O . SER A 1 32 ? -10.637 -5.098 4.614 1.00 0.00 32 SER A O 20
ATOM 29618 N N . ASP A 1 33 ? -12.065 -4.585 2.937 1.00 0.00 33 ASP A N 20
ATOM 29619 C CA . ASP A 1 33 ? -12.851 -5.798 3.086 1.00 0.00 33 ASP A CA 20
ATOM 29620 C C . ASP A 1 33 ? -11.915 -7.007 3.120 1.00 0.00 33 ASP A C 20
ATOM 29621 O O . ASP A 1 33 ? -11.987 -7.828 4.033 1.00 0.00 33 ASP A O 20
ATOM 29630 N N . HIS A 1 34 ? -11.057 -7.079 2.112 1.00 0.00 34 HIS A N 20
ATOM 29631 C CA . HIS A 1 34 ? -10.107 -8.175 2.015 1.00 0.00 34 HIS A CA 20
ATOM 29632 C C . HIS A 1 34 ? -8.784 -7.766 2.666 1.00 0.00 34 HIS A C 20
ATOM 29633 O O . HIS A 1 34 ? -7.885 -7.265 1.992 1.00 0.00 34 HIS A O 20
ATOM 29647 N N . ASN A 1 35 ? -8.707 -7.995 3.968 1.00 0.00 35 ASN A N 20
ATOM 29648 C CA . ASN A 1 35 ? -7.508 -7.657 4.718 1.00 0.00 35 ASN A CA 20
ATOM 29649 C C . ASN A 1 35 ? -7.215 -8.767 5.729 1.00 0.00 35 ASN A C 20
ATOM 29650 O O . ASN A 1 35 ? -8.121 -9.484 6.150 1.00 0.00 35 ASN A O 20
ATOM 29661 N N . ASP A 1 36 ? -5.944 -8.874 6.090 1.00 0.00 36 ASP A N 20
ATOM 29662 C CA . ASP A 1 36 ? -5.520 -9.885 7.044 1.00 0.00 36 ASP A CA 20
ATOM 29663 C C . ASP A 1 36 ? -5.474 -9.270 8.444 1.00 0.00 36 ASP A C 20
ATOM 29664 O O . ASP A 1 36 ? -5.540 -8.051 8.593 1.00 0.00 36 ASP A O 20
ATOM 29673 N N . ALA A 1 37 ? -5.361 -10.143 9.435 1.00 0.00 37 ALA A N 20
ATOM 29674 C CA . ALA A 1 37 ? -5.306 -9.701 10.818 1.00 0.00 37 ALA A CA 20
ATOM 29675 C C . ALA A 1 37 ? -4.023 -8.899 11.042 1.00 0.00 37 ALA A C 20
ATOM 29676 O O . ALA A 1 37 ? -4.056 -7.819 11.629 1.00 0.00 37 ALA A O 20
ATOM 29683 N N . ASP A 1 38 ? -2.922 -9.459 10.562 1.00 0.00 38 ASP A N 20
ATOM 29684 C CA . ASP A 1 38 ? -1.630 -8.809 10.702 1.00 0.00 38 ASP A CA 20
ATOM 29685 C C . ASP A 1 38 ? -1.764 -7.331 10.330 1.00 0.00 38 ASP A C 20
ATOM 29686 O O . ASP A 1 38 ? -1.491 -6.454 11.148 1.00 0.00 38 ASP A O 20
ATOM 29695 N N . PHE A 1 39 ? -2.184 -7.101 9.094 1.00 0.00 39 PHE A N 20
ATOM 29696 C CA . PHE A 1 39 ? -2.357 -5.745 8.604 1.00 0.00 39 PHE A CA 20
ATOM 29697 C C . PHE A 1 39 ? -3.325 -4.960 9.492 1.00 0.00 39 PHE A C 20
ATOM 29698 O O . PHE A 1 39 ? -3.096 -3.786 9.779 1.00 0.00 39 PHE A O 20
ATOM 29715 N N . GLU A 1 40 ? -4.385 -5.639 9.902 1.00 0.00 40 GLU A N 20
ATOM 29716 C CA . GLU A 1 40 ? -5.389 -5.021 10.751 1.00 0.00 40 GLU A CA 20
ATOM 29717 C C . GLU A 1 40 ? -4.736 -4.444 12.009 1.00 0.00 40 GLU A C 20
ATOM 29718 O O . GLU A 1 40 ? -4.856 -3.251 12.284 1.00 0.00 40 GLU A O 20
ATOM 29730 N N . GLU A 1 41 ? -4.060 -5.318 12.740 1.00 0.00 41 GLU A N 20
ATOM 29731 C CA . GLU A 1 41 ? -3.389 -4.911 13.963 1.00 0.00 41 GLU A CA 20
ATOM 29732 C C . GLU A 1 41 ? -2.453 -3.733 13.687 1.00 0.00 41 GLU A C 20
ATOM 29733 O O . GLU A 1 41 ? -2.265 -2.871 14.544 1.00 0.00 41 GLU A O 20
ATOM 29745 N N . LYS A 1 42 ? -1.890 -3.733 12.488 1.00 0.00 42 LYS A N 20
ATOM 29746 C CA . LYS A 1 42 ? -0.978 -2.674 12.088 1.00 0.00 42 LYS A CA 20
ATOM 29747 C C . LYS A 1 42 ? -1.770 -1.386 11.857 1.00 0.00 42 LYS A C 20
ATOM 29748 O O . LYS A 1 42 ? -1.510 -0.369 12.499 1.00 0.00 42 LYS A O 20
ATOM 29767 N N . VAL A 1 43 ? -2.721 -1.470 10.938 1.00 0.00 43 VAL A N 20
ATOM 29768 C CA . VAL A 1 43 ? -3.552 -0.323 10.614 1.00 0.00 43 VAL A CA 20
ATOM 29769 C C . VAL A 1 43 ? -3.961 0.386 11.906 1.00 0.00 43 VAL A C 20
ATOM 29770 O O . VAL A 1 43 ? -3.740 1.587 12.056 1.00 0.00 43 VAL A O 20
ATOM 29783 N N . LYS A 1 44 ? -4.550 -0.386 12.807 1.00 0.00 44 LYS A N 20
ATOM 29784 C CA . LYS A 1 44 ? -4.992 0.153 14.082 1.00 0.00 44 LYS A CA 20
ATOM 29785 C C . LYS A 1 44 ? -3.820 0.860 14.765 1.00 0.00 44 LYS A C 20
ATOM 29786 O O . LYS A 1 44 ? -3.947 2.004 15.199 1.00 0.00 44 LYS A O 20
ATOM 29805 N N . GLN A 1 45 ? -2.704 0.149 14.841 1.00 0.00 45 GLN A N 20
ATOM 29806 C CA . GLN A 1 45 ? -1.510 0.694 15.464 1.00 0.00 45 GLN A CA 20
ATOM 29807 C C . GLN A 1 45 ? -1.206 2.085 14.904 1.00 0.00 45 GLN A C 20
ATOM 29808 O O . GLN A 1 45 ? -0.838 2.991 15.650 1.00 0.00 45 GLN A O 20
ATOM 29822 N N . LEU A 1 46 ? -1.372 2.210 13.596 1.00 0.00 46 LEU A N 20
ATOM 29823 C CA . LEU A 1 46 ? -1.120 3.475 12.927 1.00 0.00 46 LEU A CA 20
ATOM 29824 C C . LEU A 1 46 ? -2.079 4.535 13.473 1.00 0.00 46 LEU A C 20
ATOM 29825 O O . LEU A 1 46 ? -1.644 5.548 14.020 1.00 0.00 46 LEU A O 20
ATOM 29841 N N . ILE A 1 47 ? -3.365 4.266 13.306 1.00 0.00 47 ILE A N 20
ATOM 29842 C CA . ILE A 1 47 ? -4.389 5.184 13.776 1.00 0.00 47 ILE A CA 20
ATOM 29843 C C . ILE A 1 47 ? -4.091 5.576 15.224 1.00 0.00 47 ILE A C 20
ATOM 29844 O O . ILE A 1 47 ? -4.510 6.638 15.683 1.00 0.00 47 ILE A O 20
ATOM 29860 N N . ASP A 1 48 ? -3.369 4.698 15.905 1.00 0.00 48 ASP A N 20
ATOM 29861 C CA . ASP A 1 48 ? -3.011 4.939 17.292 1.00 0.00 48 ASP A CA 20
ATOM 29862 C C . ASP A 1 48 ? -1.691 5.712 17.346 1.00 0.00 48 ASP A C 20
ATOM 29863 O O . ASP A 1 48 ? -1.487 6.535 18.237 1.00 0.00 48 ASP A O 20
ATOM 29872 N N . ILE A 1 49 ? -0.831 5.419 16.382 1.00 0.00 49 ILE A N 20
ATOM 29873 C CA . ILE A 1 49 ? 0.463 6.076 16.309 1.00 0.00 49 ILE A CA 20
ATOM 29874 C C . ILE A 1 49 ? 0.309 7.416 15.586 1.00 0.00 49 ILE A C 20
ATOM 29875 O O . ILE A 1 49 ? 0.391 8.474 16.208 1.00 0.00 49 ILE A O 20
ATOM 29891 N N . THR A 1 50 ? 0.090 7.327 14.283 1.00 0.00 50 THR A N 20
ATOM 29892 C CA . THR A 1 50 ? -0.076 8.519 13.468 1.00 0.00 50 THR A CA 20
ATOM 29893 C C . THR A 1 50 ? -1.242 9.362 13.988 1.00 0.00 50 THR A C 20
ATOM 29894 O O . THR A 1 50 ? -1.039 10.311 14.744 1.00 0.00 50 THR A O 20
ATOM 29905 N N . GLY A 1 51 ? -2.439 8.984 13.563 1.00 0.00 51 GLY A N 20
ATOM 29906 C CA . GLY A 1 51 ? -3.638 9.694 13.975 1.00 0.00 51 GLY A CA 20
ATOM 29907 C C . GLY A 1 51 ? -4.537 9.995 12.775 1.00 0.00 51 GLY A C 20
ATOM 29908 O O . GLY A 1 51 ? -5.659 10.474 12.940 1.00 0.00 51 GLY A O 20
ATOM 29912 N N . LYS A 1 52 ? -4.012 9.703 11.594 1.00 0.00 52 LYS A N 20
ATOM 29913 C CA . LYS A 1 52 ? -4.754 9.937 10.367 1.00 0.00 52 LYS A CA 20
ATOM 29914 C C . LYS A 1 52 ? -5.973 9.014 10.329 1.00 0.00 52 LYS A C 20
ATOM 29915 O O . LYS A 1 52 ? -6.307 8.380 11.329 1.00 0.00 52 LYS A O 20
ATOM 29934 N N . ASN A 1 53 ? -6.605 8.968 9.166 1.00 0.00 53 ASN A N 20
ATOM 29935 C CA . ASN A 1 53 ? -7.781 8.133 8.985 1.00 0.00 53 ASN A CA 20
ATOM 29936 C C . ASN A 1 53 ? -7.343 6.722 8.589 1.00 0.00 53 ASN A C 20
ATOM 29937 O O . ASN A 1 53 ? -6.279 6.541 8.000 1.00 0.00 53 ASN A O 20
ATOM 29948 N N . GLN A 1 54 ? -8.186 5.758 8.930 1.00 0.00 54 GLN A N 20
ATOM 29949 C CA . GLN A 1 54 ? -7.899 4.368 8.617 1.00 0.00 54 GLN A CA 20
ATOM 29950 C C . GLN A 1 54 ? -7.636 4.204 7.119 1.00 0.00 54 GLN A C 20
ATOM 29951 O O . GLN A 1 54 ? -6.557 3.771 6.719 1.00 0.00 54 GLN A O 20
ATOM 29965 N N . ASP A 1 55 ? -8.641 4.559 6.332 1.00 0.00 55 ASP A N 20
ATOM 29966 C CA . ASP A 1 55 ? -8.532 4.457 4.887 1.00 0.00 55 ASP A CA 20
ATOM 29967 C C . ASP A 1 55 ? -7.130 4.891 4.453 1.00 0.00 55 ASP A C 20
ATOM 29968 O O . ASP A 1 55 ? -6.410 4.127 3.813 1.00 0.00 55 ASP A O 20
ATOM 29977 N N . GLU A 1 56 ? -6.785 6.117 4.821 1.00 0.00 56 GLU A N 20
ATOM 29978 C CA . GLU A 1 56 ? -5.483 6.662 4.478 1.00 0.00 56 GLU A CA 20
ATOM 29979 C C . GLU A 1 56 ? -4.371 5.765 5.025 1.00 0.00 56 GLU A C 20
ATOM 29980 O O . GLU A 1 56 ? -3.471 5.366 4.288 1.00 0.00 56 GLU A O 20
ATOM 29992 N N . CYS A 1 57 ? -4.470 5.474 6.314 1.00 0.00 57 CYS A N 20
ATOM 29993 C CA . CYS A 1 57 ? -3.484 4.631 6.969 1.00 0.00 57 CYS A CA 20
ATOM 29994 C C . CYS A 1 57 ? -3.325 3.350 6.147 1.00 0.00 57 CYS A C 20
ATOM 29995 O O . CYS A 1 57 ? -2.207 2.945 5.832 1.00 0.00 57 CYS A O 20
ATOM 30003 N N . VAL A 1 58 ? -4.460 2.748 5.823 1.00 0.00 58 VAL A N 20
ATOM 30004 C CA . VAL A 1 58 ? -4.461 1.522 5.045 1.00 0.00 58 VAL A CA 20
ATOM 30005 C C . VAL A 1 58 ? -3.674 1.743 3.751 1.00 0.00 58 VAL A C 20
ATOM 30006 O O . VAL A 1 58 ? -2.837 0.922 3.381 1.00 0.00 58 VAL A O 20
ATOM 30019 N N . ILE A 1 59 ? -3.970 2.858 3.100 1.00 0.00 59 ILE A N 20
ATOM 30020 C CA . ILE A 1 59 ? -3.301 3.198 1.856 1.00 0.00 59 ILE A CA 20
ATOM 30021 C C . ILE A 1 59 ? -1.787 3.168 2.071 1.00 0.00 59 ILE A C 20
ATOM 30022 O O . ILE A 1 59 ? -1.067 2.477 1.352 1.00 0.00 59 ILE A O 20
ATOM 30038 N N . ALA A 1 60 ? -1.347 3.926 3.065 1.00 0.00 60 ALA A N 20
ATOM 30039 C CA . ALA A 1 60 ? 0.068 3.995 3.385 1.00 0.00 60 ALA A CA 20
ATOM 30040 C C . ALA A 1 60 ? 0.581 2.592 3.717 1.00 0.00 60 ALA A C 20
ATOM 30041 O O . ALA A 1 60 ? 1.454 2.067 3.028 1.00 0.00 60 ALA A O 20
ATOM 30048 N N . LEU A 1 61 ? 0.015 2.024 4.772 1.00 0.00 61 LEU A N 20
ATOM 30049 C CA . LEU A 1 61 ? 0.403 0.692 5.204 1.00 0.00 61 LEU A CA 20
ATOM 30050 C C . LEU A 1 61 ? 0.431 -0.243 3.994 1.00 0.00 61 LEU A C 20
ATOM 30051 O O . LEU A 1 61 ? 1.486 -0.759 3.627 1.00 0.00 61 LEU A O 20
ATOM 30067 N N . HIS A 1 62 ? -0.742 -0.435 3.407 1.00 0.00 62 HIS A N 20
ATOM 30068 C CA . HIS A 1 62 ? -0.865 -1.299 2.245 1.00 0.00 62 HIS A CA 20
ATOM 30069 C C . HIS A 1 62 ? 0.234 -0.962 1.236 1.00 0.00 62 HIS A C 20
ATOM 30070 O O . HIS A 1 62 ? 0.946 -1.850 0.769 1.00 0.00 62 HIS A O 20
ATOM 30084 N N . ASP A 1 63 ? 0.337 0.322 0.929 1.00 0.00 63 ASP A N 20
ATOM 30085 C CA . ASP A 1 63 ? 1.337 0.788 -0.017 1.00 0.00 63 ASP A CA 20
ATOM 30086 C C . ASP A 1 63 ? 2.725 0.350 0.457 1.00 0.00 63 ASP A C 20
ATOM 30087 O O . ASP A 1 63 ? 3.514 -0.177 -0.325 1.00 0.00 63 ASP A O 20
ATOM 30096 N N . CYS A 1 64 ? 2.979 0.584 1.736 1.00 0.00 64 CYS A N 20
ATOM 30097 C CA . CYS A 1 64 ? 4.257 0.220 2.324 1.00 0.00 64 CYS A CA 20
ATOM 30098 C C . CYS A 1 64 ? 4.354 -1.307 2.355 1.00 0.00 64 CYS A C 20
ATOM 30099 O O . CYS A 1 64 ? 5.447 -1.861 2.459 1.00 0.00 64 CYS A O 20
ATOM 30107 N N . ASN A 1 65 ? 3.196 -1.944 2.263 1.00 0.00 65 ASN A N 20
ATOM 30108 C CA . ASN A 1 65 ? 3.137 -3.395 2.279 1.00 0.00 65 ASN A CA 20
ATOM 30109 C C . ASN A 1 65 ? 3.191 -3.888 3.726 1.00 0.00 65 ASN A C 20
ATOM 30110 O O . ASN A 1 65 ? 4.129 -4.583 4.115 1.00 0.00 65 ASN A O 20
ATOM 30121 N N . GLY A 1 66 ? 2.174 -3.508 4.486 1.00 0.00 66 GLY A N 20
ATOM 30122 C CA . GLY A 1 66 ? 2.094 -3.902 5.882 1.00 0.00 66 GLY A CA 20
ATOM 30123 C C . GLY A 1 66 ? 3.305 -3.392 6.666 1.00 0.00 66 GLY A C 20
ATOM 30124 O O . GLY A 1 66 ? 3.853 -4.107 7.503 1.00 0.00 66 GLY A O 20
ATOM 30128 N N . ASP A 1 67 ? 3.687 -2.159 6.366 1.00 0.00 67 ASP A N 20
ATOM 30129 C CA . ASP A 1 67 ? 4.823 -1.545 7.032 1.00 0.00 67 ASP A CA 20
ATOM 30130 C C . ASP A 1 67 ? 4.335 -0.375 7.889 1.00 0.00 67 ASP A C 20
ATOM 30131 O O . ASP A 1 67 ? 3.951 0.667 7.361 1.00 0.00 67 ASP A O 20
ATOM 30140 N N . VAL A 1 68 ? 4.366 -0.588 9.196 1.00 0.00 68 VAL A N 20
ATOM 30141 C CA . VAL A 1 68 ? 3.932 0.436 10.131 1.00 0.00 68 VAL A CA 20
ATOM 30142 C C . VAL A 1 68 ? 5.005 1.523 10.225 1.00 0.00 68 VAL A C 20
ATOM 30143 O O . VAL A 1 68 ? 4.687 2.706 10.344 1.00 0.00 68 VAL A O 20
ATOM 30156 N N . ASN A 1 69 ? 6.253 1.084 10.169 1.00 0.00 69 ASN A N 20
ATOM 30157 C CA . ASN A 1 69 ? 7.375 2.004 10.247 1.00 0.00 69 ASN A CA 20
ATOM 30158 C C . ASN A 1 69 ? 7.393 2.886 8.996 1.00 0.00 69 ASN A C 20
ATOM 30159 O O . ASN A 1 69 ? 7.180 4.094 9.081 1.00 0.00 69 ASN A O 20
ATOM 30170 N N . ARG A 1 70 ? 7.650 2.247 7.864 1.00 0.00 70 ARG A N 20
ATOM 30171 C CA . ARG A 1 70 ? 7.698 2.957 6.598 1.00 0.00 70 ARG A CA 20
ATOM 30172 C C . ARG A 1 70 ? 6.469 3.855 6.446 1.00 0.00 70 ARG A C 20
ATOM 30173 O O . ARG A 1 70 ? 6.585 5.008 6.035 1.00 0.00 70 ARG A O 20
ATOM 30194 N N . ALA A 1 71 ? 5.318 3.291 6.784 1.00 0.00 71 ALA A N 20
ATOM 30195 C CA . ALA A 1 71 ? 4.068 4.025 6.690 1.00 0.00 71 ALA A CA 20
ATOM 30196 C C . ALA A 1 71 ? 4.178 5.316 7.505 1.00 0.00 71 ALA A C 20
ATOM 30197 O O . ALA A 1 71 ? 3.835 6.392 7.018 1.00 0.00 71 ALA A O 20
ATOM 30204 N N . ILE A 1 72 ? 4.656 5.165 8.731 1.00 0.00 72 ILE A N 20
ATOM 30205 C CA . ILE A 1 72 ? 4.815 6.305 9.618 1.00 0.00 72 ILE A CA 20
ATOM 30206 C C . ILE A 1 72 ? 5.664 7.371 8.924 1.00 0.00 72 ILE A C 20
ATOM 30207 O O . ILE A 1 72 ? 5.465 8.566 9.138 1.00 0.00 72 ILE A O 20
ATOM 30223 N N . ASN A 1 73 ? 6.594 6.901 8.105 1.00 0.00 73 ASN A N 20
ATOM 30224 C CA . ASN A 1 73 ? 7.475 7.799 7.378 1.00 0.00 73 ASN A CA 20
ATOM 30225 C C . ASN A 1 73 ? 6.697 8.457 6.237 1.00 0.00 73 ASN A C 20
ATOM 30226 O O . ASN A 1 73 ? 6.943 9.614 5.899 1.00 0.00 73 ASN A O 20
ATOM 30237 N N . VAL A 1 74 ? 5.773 7.692 5.675 1.00 0.00 74 VAL A N 20
ATOM 30238 C CA . VAL A 1 74 ? 4.957 8.186 4.579 1.00 0.00 74 VAL A CA 20
ATOM 30239 C C . VAL A 1 74 ? 3.869 9.107 5.134 1.00 0.00 74 VAL A C 20
ATOM 30240 O O . VAL A 1 74 ? 3.764 10.264 4.729 1.00 0.00 74 VAL A O 20
ATOM 30253 N N . LEU A 1 75 ? 3.086 8.559 6.052 1.00 0.00 75 LEU A N 20
ATOM 30254 C CA . LEU A 1 75 ? 2.010 9.317 6.667 1.00 0.00 75 LEU A CA 20
ATOM 30255 C C . LEU A 1 75 ? 2.540 10.684 7.105 1.00 0.00 75 LEU A C 20
ATOM 30256 O O . LEU A 1 75 ? 1.968 11.716 6.756 1.00 0.00 75 LEU A O 20
ATOM 30272 N N . LEU A 1 76 ? 3.626 10.647 7.862 1.00 0.00 76 LEU A N 20
ATOM 30273 C CA . LEU A 1 76 ? 4.240 11.871 8.350 1.00 0.00 76 LEU A CA 20
ATOM 30274 C C . LEU A 1 76 ? 4.494 12.814 7.173 1.00 0.00 76 LEU A C 20
ATOM 30275 O O . LEU A 1 76 ? 3.890 13.882 7.087 1.00 0.00 76 LEU A O 20
ATOM 30291 N N . GLU A 1 77 ? 5.390 12.385 6.296 1.00 0.00 77 GLU A N 20
ATOM 30292 C CA . GLU A 1 77 ? 5.732 13.178 5.127 1.00 0.00 77 GLU A CA 20
ATOM 30293 C C . GLU A 1 77 ? 4.468 13.766 4.496 1.00 0.00 77 GLU A C 20
ATOM 30294 O O . GLU A 1 77 ? 4.413 14.959 4.203 1.00 0.00 77 GLU A O 20
ATOM 30306 N N . GLY A 1 78 ? 3.483 12.901 4.305 1.00 0.00 78 GLY A N 20
ATOM 30307 C CA . GLY A 1 78 ? 2.223 13.319 3.714 1.00 0.00 78 GLY A CA 20
ATOM 30308 C C . GLY A 1 78 ? 1.829 14.717 4.195 1.00 0.00 78 GLY A C 20
ATOM 30309 O O . GLY A 1 78 ? 1.848 15.672 3.421 1.00 0.00 78 GLY A O 20
ATOM 30313 N N . ASN A 1 79 ? 1.481 14.792 5.472 1.00 0.00 79 ASN A N 20
ATOM 30314 C CA . ASN A 1 79 ? 1.083 16.058 6.065 1.00 0.00 79 ASN A CA 20
ATOM 30315 C C . ASN A 1 79 ? 2.323 16.929 6.276 1.00 0.00 79 ASN A C 20
ATOM 30316 O O . ASN A 1 79 ? 3.338 16.458 6.786 1.00 0.00 79 ASN A O 20
ATOM 30327 N N . PRO A 1 80 ? 2.196 18.218 5.861 1.00 0.00 80 PRO A N 20
ATOM 30328 C CA . PRO A 1 80 ? 3.294 19.160 5.999 1.00 0.00 80 PRO A CA 20
ATOM 30329 C C . PRO A 1 80 ? 3.453 19.607 7.454 1.00 0.00 80 PRO A C 20
ATOM 30330 O O . PRO A 1 80 ? 4.567 19.863 7.910 1.00 0.00 80 PRO A O 20
ATOM 30341 N N . ASP A 1 81 ? 2.324 19.689 8.141 1.00 0.00 81 ASP A N 20
ATOM 30342 C CA . ASP A 1 81 ? 2.324 20.101 9.535 1.00 0.00 81 ASP A CA 20
ATOM 30343 C C . ASP A 1 81 ? 0.912 19.952 10.106 1.00 0.00 81 ASP A C 20
ATOM 30344 O O . ASP A 1 81 ? 0.135 20.905 10.106 1.00 0.00 81 ASP A O 20
ATOM 30353 N N . THR A 1 82 ? 0.623 18.748 10.579 1.00 0.00 82 THR A N 20
ATOM 30354 C CA . THR A 1 82 ? -0.681 18.462 11.151 1.00 0.00 82 THR A CA 20
ATOM 30355 C C . THR A 1 82 ? -0.584 17.303 12.145 1.00 0.00 82 THR A C 20
ATOM 30356 O O . THR A 1 82 ? -1.101 16.217 11.890 1.00 0.00 82 THR A O 20
ATOM 30367 N N . HIS A 1 83 ? 0.081 17.574 13.258 1.00 0.00 83 HIS A N 20
ATOM 30368 C CA . HIS A 1 83 ? 0.252 16.567 14.292 1.00 0.00 83 HIS A CA 20
ATOM 30369 C C . HIS A 1 83 ? -0.111 17.163 15.654 1.00 0.00 83 HIS A C 20
ATOM 30370 O O . HIS A 1 83 ? 0.725 17.216 16.555 1.00 0.00 83 HIS A O 20
ATOM 30384 N N . SER A 1 84 ? -1.358 17.597 15.761 1.00 0.00 84 SER A N 20
ATOM 30385 C CA . SER A 1 84 ? -1.842 18.187 16.998 1.00 0.00 84 SER A CA 20
ATOM 30386 C C . SER A 1 84 ? -1.136 19.520 17.252 1.00 0.00 84 SER A C 20
ATOM 30387 O O . SER A 1 84 ? -0.097 19.801 16.656 1.00 0.00 84 SER A O 20
ATOM 30395 N N . TRP A 1 85 ? -1.728 20.307 18.139 1.00 0.00 85 TRP A N 20
ATOM 30396 C CA . TRP A 1 85 ? -1.170 21.604 18.479 1.00 0.00 85 TRP A CA 20
ATOM 30397 C C . TRP A 1 85 ? -0.320 21.436 19.741 1.00 0.00 85 TRP A C 20
ATOM 30398 O O . TRP A 1 85 ? -0.632 20.610 20.597 1.00 0.00 85 TRP A O 20
ATOM 30419 N N . GLU A 1 86 ? 0.735 22.234 19.816 1.00 0.00 86 GLU A N 20
ATOM 30420 C CA . GLU A 1 86 ? 1.631 22.184 20.958 1.00 0.00 86 GLU A CA 20
ATOM 30421 C C . GLU A 1 86 ? 1.100 23.069 22.088 1.00 0.00 86 GLU A C 20
ATOM 30422 O O . GLU A 1 86 ? 0.144 23.818 21.897 1.00 0.00 86 GLU A O 20
ATOM 30434 N N . MET A 1 87 ? 1.745 22.953 23.240 1.00 0.00 87 MET A N 20
ATOM 30435 C CA . MET A 1 87 ? 1.350 23.733 24.400 1.00 0.00 87 MET A CA 20
ATOM 30436 C C . MET A 1 87 ? -0.073 23.382 24.838 1.00 0.00 87 MET A C 20
ATOM 30437 O O . MET A 1 87 ? -1.032 23.643 24.113 1.00 0.00 87 MET A O 20
ATOM 30451 N N . VAL A 1 88 ? -0.166 22.796 26.023 1.00 0.00 88 VAL A N 20
ATOM 30452 C CA . VAL A 1 88 ? -1.456 22.407 26.566 1.00 0.00 88 VAL A CA 20
ATOM 30453 C C . VAL A 1 88 ? -1.622 23.015 27.960 1.00 0.00 88 VAL A C 20
ATOM 30454 O O . VAL A 1 88 ? -2.506 23.841 28.179 1.00 0.00 88 VAL A O 20
ATOM 30467 N N . GLY A 1 89 ? -0.758 22.582 28.866 1.00 0.00 89 GLY A N 20
ATOM 30468 C CA . GLY A 1 89 ? -0.798 23.073 30.233 1.00 0.00 89 GLY A CA 20
ATOM 30469 C C . GLY A 1 89 ? -0.679 21.922 31.233 1.00 0.00 89 GLY A C 20
ATOM 30470 O O . GLY A 1 89 ? -1.165 20.821 30.979 1.00 0.00 89 GLY A O 20
ATOM 30474 N N . LYS A 1 90 ? -0.029 22.215 32.350 1.00 0.00 90 LYS A N 20
ATOM 30475 C CA . LYS A 1 90 ? 0.160 21.218 33.390 1.00 0.00 90 LYS A CA 20
ATOM 30476 C C . LYS A 1 90 ? 0.312 21.919 34.742 1.00 0.00 90 LYS A C 20
ATOM 30477 O O . LYS A 1 90 ? -0.540 21.778 35.617 1.00 0.00 90 LYS A O 20
ATOM 30496 N N . LYS A 1 91 ? 1.404 22.659 34.869 1.00 0.00 91 LYS A N 20
ATOM 30497 C CA . LYS A 1 91 ? 1.678 23.382 36.098 1.00 0.00 91 LYS A CA 20
ATOM 30498 C C . LYS A 1 91 ? 0.420 24.135 36.534 1.00 0.00 91 LYS A C 20
ATOM 30499 O O . LYS A 1 91 ? -0.568 24.176 35.802 1.00 0.00 91 LYS A O 20
ATOM 30518 N N . LYS A 1 92 ? 0.496 24.712 37.725 1.00 0.00 92 LYS A N 20
ATOM 30519 C CA . LYS A 1 92 ? -0.624 25.461 38.267 1.00 0.00 92 LYS A CA 20
ATOM 30520 C C . LYS A 1 92 ? -1.815 24.519 38.463 1.00 0.00 92 LYS A C 20
ATOM 30521 O O . LYS A 1 92 ? -2.395 24.037 37.491 1.00 0.00 92 LYS A O 20
ATOM 30540 N N . GLY A 1 93 ? -2.143 24.286 39.725 1.00 0.00 93 GLY A N 20
ATOM 30541 C CA . GLY A 1 93 ? -3.253 23.411 40.060 1.00 0.00 93 GLY A CA 20
ATOM 30542 C C . GLY A 1 93 ? -3.374 23.235 41.575 1.00 0.00 93 GLY A C 20
ATOM 30543 O O . GLY A 1 93 ? -3.011 22.190 42.113 1.00 0.00 93 GLY A O 20
ATOM 30547 N N . VAL A 1 94 ? -3.886 24.273 42.221 1.00 0.00 94 VAL A N 20
ATOM 30548 C CA . VAL A 1 94 ? -4.060 24.246 43.663 1.00 0.00 94 VAL A CA 20
ATOM 30549 C C . VAL A 1 94 ? -2.689 24.136 44.335 1.00 0.00 94 VAL A C 20
ATOM 30550 O O . VAL A 1 94 ? -1.903 23.249 44.008 1.00 0.00 94 VAL A O 20
ATOM 30563 N N . SER A 1 95 ? -2.446 25.050 45.263 1.00 0.00 95 SER A N 20
ATOM 30564 C CA . SER A 1 95 ? -1.185 25.067 45.984 1.00 0.00 95 SER A CA 20
ATOM 30565 C C . SER A 1 95 ? -1.257 24.126 47.188 1.00 0.00 95 SER A C 20
ATOM 30566 O O . SER A 1 95 ? -2.340 23.685 47.571 1.00 0.00 95 SER A O 20
ATOM 30574 N N . GLY A 1 96 ? -0.091 23.846 47.752 1.00 0.00 96 GLY A N 20
ATOM 30575 C CA . GLY A 1 96 ? -0.009 22.966 48.904 1.00 0.00 96 GLY A CA 20
ATOM 30576 C C . GLY A 1 96 ? 0.284 21.527 48.475 1.00 0.00 96 GLY A C 20
ATOM 30577 O O . GLY A 1 96 ? -0.088 21.115 47.377 1.00 0.00 96 GLY A O 20
ATOM 30581 N N . GLN A 1 97 ? 0.948 20.802 49.363 1.00 0.00 97 GLN A N 20
ATOM 30582 C CA . GLN A 1 97 ? 1.295 19.418 49.090 1.00 0.00 97 GLN A CA 20
ATOM 30583 C C . GLN A 1 97 ? 0.658 18.495 50.132 1.00 0.00 97 GLN A C 20
ATOM 30584 O O . GLN A 1 97 ? -0.144 17.627 49.790 1.00 0.00 97 GLN A O 20
ATOM 30598 N N . LYS A 1 98 ? 1.039 18.714 51.381 1.00 0.00 98 LYS A N 20
ATOM 30599 C CA . LYS A 1 98 ? 0.515 17.913 52.475 1.00 0.00 98 LYS A CA 20
ATOM 30600 C C . LYS A 1 98 ? 0.518 16.438 52.068 1.00 0.00 98 LYS A C 20
ATOM 30601 O O . LYS A 1 98 ? -0.523 15.886 51.715 1.00 0.00 98 LYS A O 20
ATOM 30620 N N . SER A 1 99 ? 1.700 15.842 52.131 1.00 0.00 99 SER A N 20
ATOM 30621 C CA . SER A 1 99 ? 1.852 14.442 51.774 1.00 0.00 99 SER A CA 20
ATOM 30622 C C . SER A 1 99 ? 2.662 13.713 52.848 1.00 0.00 99 SER A C 20
ATOM 30623 O O . SER A 1 99 ? 3.306 14.348 53.682 1.00 0.00 99 SER A O 20
ATOM 30631 N N . GLY A 1 100 ? 2.604 12.391 52.791 1.00 0.00 100 GLY A N 20
ATOM 30632 C CA . GLY A 1 100 ? 3.324 11.569 53.749 1.00 0.00 100 GLY A CA 20
ATOM 30633 C C . GLY A 1 100 ? 3.012 10.085 53.542 1.00 0.00 100 GLY A C 20
ATOM 30634 O O . GLY A 1 100 ? 2.067 9.559 54.128 1.00 0.00 100 GLY A O 20
ATOM 30638 N N . PRO A 1 101 ? 3.844 9.436 52.685 1.00 0.00 101 PRO A N 20
ATOM 30639 C CA . PRO A 1 101 ? 3.666 8.024 52.394 1.00 0.00 101 PRO A CA 20
ATOM 30640 C C . PRO A 1 101 ? 4.140 7.159 53.563 1.00 0.00 101 PRO A C 20
ATOM 30641 O O . PRO A 1 101 ? 5.301 6.755 53.611 1.00 0.00 101 PRO A O 20
ATOM 30652 N N . SER A 1 102 ? 3.218 6.900 54.478 1.00 0.00 102 SER A N 20
ATOM 30653 C CA . SER A 1 102 ? 3.527 6.090 55.645 1.00 0.00 102 SER A CA 20
ATOM 30654 C C . SER A 1 102 ? 3.828 4.652 55.218 1.00 0.00 102 SER A C 20
ATOM 30655 O O . SER A 1 102 ? 4.910 4.134 55.492 1.00 0.00 102 SER A O 20
ATOM 30663 N N . SER A 1 103 ? 2.854 4.049 54.554 1.00 0.00 103 SER A N 20
ATOM 30664 C CA . SER A 1 103 ? 3.001 2.681 54.088 1.00 0.00 103 SER A CA 20
ATOM 30665 C C . SER A 1 103 ? 4.160 2.590 53.092 1.00 0.00 103 SER A C 20
ATOM 30666 O O . SER A 1 103 ? 5.107 1.834 53.304 1.00 0.00 103 SER A O 20
ATOM 30674 N N . GLY A 1 104 ? 4.046 3.371 52.028 1.00 0.00 104 GLY A N 20
ATOM 30675 C CA . GLY A 1 104 ? 5.072 3.388 50.999 1.00 0.00 104 GLY A CA 20
ATOM 30676 C C . GLY A 1 104 ? 4.615 4.194 49.782 1.00 0.00 104 GLY A C 20
ATOM 30677 O O . GLY A 1 104 ? 3.651 3.823 49.114 1.00 0.00 104 GLY A O 20
#

Secondary structure (DSSP, 8-state):
--S----S----TT--SSSSSHHHHHHHHHHHHS--HHHHHHHHHHHHHT---HHHHHHHHHHHTS-HHHHHHHHHT-SSS-SS-SS------SSSSSS--S--

Nearest PDB structures (foldseek):
  1wj7-assembly1_A  TM=5.202E-01  e=1.314E-10  Mus musculus
  2dal-assembly1_A  TM=6.381E-01  e=3.352E-01  Homo sapiens
  2l2d-assembly1_A  TM=8.792E-01  e=8.489E+00  Homo sapiens
  1wj7-assembly1_A  TM=5.728E-01  e=2.047E-12  Mus musculus
  1xb2-assembly1_B  TM=9.255E-01  e=3.669E-01  Bos taurus

GO terms:
  GO:0061484 hematopoietic stem cell homeostasis (P, IMP)

Foldseek 3Di:
DPDDDDDDDDPPPDDDDDADPPVVVVVLVVVVVVDDVLLVVLLVVLCVVVVDDSSLLCVLCVVVPNDSPSSSVVSVVVDPDDRDDDDDDDPDDDDDDPDDCPPD

Sequence (104 aa):
GSSGSSGNQNQTQHKQRPQATAEQIRLAQMISDHNDADFEEKVKQLIDITGKNQDECVIALHDCNGDVNRAINVLLEGNPDTHSWEMVGKKKGVSGQKSGPSSGGSSGSSGNQNQTQHKQRPQATAEQIRLAQMISDHNDADFEEKVKQLIDITGKNQDECVIALHDCNGDVNRAINVLLEGNPDTHSWEMVGKKKGVSGQKSGPSSGGSSGSSGNQNQTQHKQRPQATAEQIRLAQMISDHNDADFEEKVKQLIDITGKNQDECVIALHDCNGDVNRAINVLLEGNPDTHSWEMVGKKKGVSGQKSGPSSGGSSGSSGNQNQTQHKQRPQATAEQIRLAQMISDHNDADFEEKVKQLIDITGKNQDECVIALHDCNGDVNRAINVLLEGNPDTHSWEMVGKKKGVSGQKSGPSSGGSSGSSGNQNQTQHKQRPQATAEQIRLAQMISDHNDADFEEKVKQLIDITGKNQDECVIALHDCNGDVNRAINVLLEGNPDTHSWEMVGKKKGVSGQKSGPSSGGSSGSSGNQNQTQHKQRPQATAEQIRLAQMISDHNDADFEEKVKQLIDITGKNQDECVIALHDCNGDVNRAINVLLEGNPDTHSWEMVGKKKGVSGQKSGPSSGGSSGSSGNQNQTQHKQRPQATAEQIRLAQMISDHNDADFEEKVKQLIDITGKNQDECVIALHDCNGDVNRAINVLLEGNPDTHSWEMVGKKKGVSGQKSGPSSGGSSGSSGNQNQTQHKQRPQATAEQIRLAQMISDHNDADFEEKVKQLIDITGKNQDECVIALHDCNGDVNRAINVLLEGNPDTHSWEMVGKKKGVSGQKSGPSSGGSSGSSGNQNQTQHKQRPQATAEQIRLAQMISDHNDADFEEKVKQLIDITGKNQDECVIALHDCNGDVNRAINVLLEGNPDTHSWEMVGKKKGVSGQKSGPSSGGSSGSSGNQNQTQHKQRPQATAEQIRLAQMISDHNDADFEEKVKQLIDITGKNQDECVIALHDCNGDVNRAINVLLEGNPDTHSWEMVGKKKGVSGQKSGPSSGGSSGSSGNQNQTQHKQRPQATAEQIRLAQMISDHNDADFEEKVKQLIDITGKNQDECVIALHDCNGDVNRAINVLLEGNPDTHSWEMVGKKKGVSGQKSGPSSGGSSGSSGNQNQTQHKQRPQATAEQIRLAQMISDHNDADFEEKVKQLIDITGKNQDECVIALHDCNGDVNRAINVLLEGNPDTHSWEMVGKKKGVSGQKSGPSSGGSSGSSGNQNQTQHKQRPQATAEQIRLAQMISDHNDADFEEKVKQLIDITGKNQDECVIALHDCNGDVNRAINVLLEGNPDTHSWEMVGKKKGVSGQKSGPSSGGSSGSSGNQNQTQHKQRPQATAEQIRLAQMISDHNDADFEEKVKQLIDITGKNQDECVIALHDCNGDVNRAINVLLEGNPDTHSWEMVGKKKGVSGQKSGPSSGGSSGSSGNQNQTQHKQRPQATAEQIRLAQMISDHNDADFEEKVKQLIDITGKNQDECVIALHDCNGDVNRAINVLLEGNPDTHSWEMVGKKKGVSGQKSGPSSGGSSGSSGNQNQTQHKQRPQATAEQIRLAQMISDHNDADFEEKVKQLIDITGKNQDECVIALHDCNGDVNRAINVLLEGNPDTHSWEMVGKKKGVSGQKSGPSSGGSSGSSGNQNQTQHKQRPQATAEQIRLAQMISDHNDADFEEKVKQLIDITGKNQDECVIALHDCNGDVNRAINVLLEGNPDTHSWEMVGKKKGVSGQKSGPSSGGSSGSSGNQNQTQHKQRPQATAEQIRLAQMISDHNDADFEEKVKQLIDITGKNQDECVIALHDCNGDVNRAINVLLEGNPDTHSWEMVGKKKGVSGQKSGPSSGGSSGSSGNQNQTQHKQRPQATAEQIRLAQMISDHNDADFEEKVKQLIDITGKNQDECVIALHDCNGDVNRAINVLLEGNPDTHSWEMVGKKKGVSGQKSGPSSGGSSGSSGNQNQTQHKQRPQATAEQIRLAQMISDHNDADFEEKVKQLIDITGKNQDECVIALHDCNGDVNRAINVLLEGNPDTHSWEMVGKKKGVSGQKSGPSSG

Organism: Mus musculus (NCBI:txid10090)

Solvent-accessible surface area: 9367 Å² total; per-residue (Å²): 102,126,116,61,104,114,72,152,150,163,137,86,181,173,93,169,134,99,103,18,77,58,78,22,83,92,50,14,109,100,19,73,132,106,55,92,77,112,36,92,119,74,8,142,90,0,57,128,80,43,48,111,99,103,51,54,0,10,25,11,0,95,66,26,148,26,53,10,96,158,0,26,106,55,24,127,161,30,91,123,127,35,193,92,204,128,131,119,72,176,191,196,54,133,103,55,140,104,98,49,118,101,113,132

Radius of gyration: 16.39 Å; Cα contacts (8 Å, |Δi|>4): 63; chains: 1; bounding box: 44×34×39 Å

InterPro domains:
  IPR009060 UBA-like superfamily [SSF46934] (20-108)
  IPR015940 Ubiquitin-associated domain [PS50030] (49-89)
  IPR015940 Ubiquitin-associated domain [SM00165] (50-88)
  IPR022166 UBAP2/protein lingerer [PF12478] (515-546)
  IPR051833 Transcription-coupled DNA damage response regulator-like [PTHR16308] (1-1107)
  IPR060532 Ubiquitin-associated protein 2, UBA domain [PF28540] (46-100)

CATH classification: 1.10.8.10